Protein 2DNM (pdb70)

Secondary structure (DSSP, 8-state):
------BSB-S---EEEEES--TT--HHHHHHHHTTTS-EEEEE--B-SSS-SB-S-EEEEESSSSHHHHHHHHHSS--BTTB--EEEE-SS--S-----S--

Solvent-accessible surface area: 8105 Å² total; per-residue (Å²): 138,106,102,70,89,98,65,138,64,86,108,45,60,23,37,1,36,2,39,51,28,63,171,207,30,42,74,111,49,2,107,187,51,0,42,166,97,6,164,15,40,80,34,123,29,7,106,73,128,132,64,169,44,46,128,23,41,0,49,0,67,0,106,63,151,169,46,2,126,87,0,57,72,63,19,54,49,37,164,78,102,70,170,119,14,129,0,72,73,23,208,165,68,186,168,84,142,100,51,132,120,110,105

InterPro domains:
  IPR000504 RNA recognition motif domain [PF00076] (17-86)
  IPR000504 RNA recognition motif domain [PS50102] (14-92)
  IPR000504 RNA recognition motif domain [SM00360] (15-88)
  IPR012677 Nucleotide-binding alpha-beta plait domain superfamily [G3DSA:3.30.70.330] (4-99)
  IPR035979 RNA-binding domain superfamily [SSF54928] (6-120)
  IPR050441 RNA-binding motif [PTHR48034] (15-218)

Sequence (103 aa):
GSSGSSGPDVDGMITLKVDNLTYRTSPDSLRRVFEKYGRVGDVYIPREPHTKAPRGFAFVRFHDRRDAQDAEAAMDGAELDGRELRVQVARYGRRDLSGPSSGGSSGSSGPDVDGMITLKVDNLTYRTSPDSLRRVFEKYGRVGDVYIPREPHTKAPRGFAFVRFHDRRDAQDAEAAMDGAELDGRELRVQVARYGRRDLSGPSSGGSSGSSGPDVDGMITLKVDNLTYRTSPDSLRRVFEKYGRVGDVYIPREPHTKAPRGFAFVRFHDRRDAQDAEAAMDGAELDGRELRVQVARYGRRDLSGPSSGGSSGSSGPDVDGMITLKVDNLTYRTSPDSLRRVFEKYGRVGDVYIPREPHTKAPRGFAFVRFHDRRDAQDAEAAMDGAELDGRELRVQVARYGRRDLSGPSSGGSSGSSGPDVDGMITLKVDNLTYRTSPDSLRRVFEKYGRVGDVYIPREPHTKAPRGFAFVRFHDRRDAQDAEAAMDGAELDGRELRVQVARYGRRDLSGPSSGGSSGSSGPDVDGMITLKVDNLTYRTSPDSLRRVFEKYGRVGDVYIPREPHTKAPRGFAFVRFHDRRDAQDAEAAMDGAELDGRELRVQVARYGRRDLSGPSSGGSSGSSGPDVDGMITLKVDNLTYRTSPDSLRRVFEKYGRVGDVYIPREPHTKAPRGFAFVRFHDRRDAQDAEAAMDGAELDGRELRVQVARYGRRDLSGPSSGGSSGSSGPDVDGMITLKVDNLTYRTSPDSLRRVFEKYGRVGDVYIPREPHTKAPRGFAFVRFHDRRDAQDAEAAMDGAELDGRELRVQVARYGRRDLSGPSSGGSSGSSGPDVDGMITLKVDNLTYRTSPDSLRRVFEKYGRVGDVYIPREPHTKAPRGFAFVRFHDRRDAQDAEAAMDGAELDGRELRVQVARYGRRDLSGPSSGGSSGSSGPDVDGMITLKVDNLTYRTSPDSLRRVFEKYGRVGDVYIPREPHTKAPRGFAFVRFHDRRDAQDAEAAMDGAELDGRELRVQVARYGRRDLSGPSSGGSSGSSGPDVDGMITLKVDNLTYRTSPDSLRRVFEKYGRVGDVYIPREPHTKAPRGFAFVRFHDRRDAQDAEAAMDGAELDGRELRVQVARYGRRDLSGPSSGGSSGSSGPDVDGMITLKVDNLTYRTSPDSLRRVFEKYGRVGDVYIPREPHTKAPRGFAFVRFHDRRDAQDAEAAMDGAELDGRELRVQVARYGRRDLSGPSSGGSSGSSGPDVDGMITLKVDNLTYRTSPDSLRRVFEKYGRVGDVYIPREPHTKAPRGFAFVRFHDRRDAQDAEAAMDGAELDGRELRVQVARYGRRDLSGPSSGGSSGSSGPDVDGMITLKVDNLTYRTSPDSLRRVFEKYGRVGDVYIPREPHTKAPRGFAFVRFHDRRDAQDAEAAMDGAELDGRELRVQVARYGRRDLSGPSSGGSSGSSGPDVDGMITLKVDNLTYRTSPDSLRRVFEKYGRVGDVYIPREPHTKAPRGFAFVRFHDRRDAQDAEAAMDGAELDGRELRVQVARYGRRDLSGPSSGGSSGSSGPDVDGMITLKVDNLTYRTSPDSLRRVFEKYGRVGDVYIPREPHTKAPRGFAFVRFHDRRDAQDAEAAMDGAELDGRELRVQVARYGRRDLSGPSSGGSSGSSGPDVDGMITLKVDNLTYRTSPDSLRRVFEKYGRVGDVYIPREPHTKAPRGFAFVRFHDRRDAQDAEAAMDGAELDGRELRVQVARYGRRDLSGPSSGGSSGSSGPDVDGMITLKVDNLTYRTSPDSLRRVFEKYGRVGDVYIPREPHTKAPRGFAFVRFHDRRDAQDAEAAMDGAELDGRELRVQVARYGRRDLSGPSSGGSSGSSGPDVDGMITLKVDNLTYRTSPDSLRRVFEKYGRVGDVYIPREPHTKAPRGFAFVRFHDRRDAQDAEAAMDGAELDGRELRVQVARYGRRDLSGPSSGGSSGSSGPDVDGMITLKVDNLTYRTSPDSLRRVFEKYGRVGDVYIPREPHTKAPRGFAFVRFHDRRDAQDAEAAMDGAELDGRELRVQVARYGRRDLSGPSSG

Foldseek 3Di:
DDDDDDDPDDDLPDKKKKFQAPQVDDQVVVQVQLVVQFHFPDWFFCADDVTRTGDTMTMTGGDDDVSLVVSQVVQQQDQDPNDRINIGGDDDDDDDDDDDDDD

Radius of gyration: 15.35 Å; Cα contacts (8 Å, |Δi|>4): 153; chains: 1; bounding box: 31×47×35 Å

GO terms:
  GO:0005515 protein binding (F, IPI)
  GO:0005654 nucleoplasm (C, TAS)
  GO:0005654 nucleoplasm (C, IDA)
  GO:0003723 RNA binding (F, HDA)

Nearest PDB structures (foldseek):
  2dnm-assembly1_A  TM=8.155E-01  e=1.945E-17  Homo sapiens
  6gc5-assembly5_C  TM=9.285E-01  e=9.478E-07  Homo sapiens
  6gd1-assembly1_A  TM=9.179E-01  e=2.622E-06  Escherichia coli K-12
  6gd1-assembly1_B  TM=9.046E-01  e=1.908E-06  Escherichia coli K-12
  2my2-assembly1_A  TM=7.748E-01  e=6.897E-07  Saccharomyces cerevisiae S288C

Structure (mmCIF, N/CA/C/O backbone):
data_2DNM
#
_entry.id   2DNM
#
loop_
_atom_site.group_PDB
_atom_site.id
_atom_site.type_symbol
_atom_site.label_atom_id
_atom_site.label_alt_id
_atom_site.label_comp_id
_atom_site.label_asym_id
_atom_site.label_entity_id
_atom_site.label_seq_id
_atom_site.pdbx_PDB_ins_code
_atom_site.Cartn_x
_atom_site.Cartn_y
_atom_site.Cartn_z
_atom_site.occupancy
_atom_site.B_iso_or_equiv
_atom_site.auth_seq_id
_atom_site.auth_comp_id
_atom_site.auth_asym_id
_atom_site.auth_atom_id
_atom_site.pdbx_PDB_model_num
ATOM 1 N N . GLY A 1 1 ? 14.976 31.619 -5.157 1.00 0.00 1 GLY A N 1
ATOM 2 C CA . GLY A 1 1 ? 14.976 30.607 -6.198 1.00 0.00 1 GLY A CA 1
ATOM 3 C C . GLY A 1 1 ? 13.581 30.108 -6.520 1.00 0.00 1 GLY A C 1
ATOM 4 O O . GLY A 1 1 ? 12.681 30.179 -5.684 1.00 0.00 1 GLY A O 1
ATOM 8 N N . SER A 1 2 ? 13.402 29.601 -7.736 1.00 0.00 2 SER A N 1
ATOM 9 C CA . SER A 1 2 ? 12.105 29.092 -8.168 1.00 0.00 2 SER A CA 1
ATOM 10 C C . SER A 1 2 ? 12.233 27.673 -8.713 1.00 0.00 2 SER A C 1
ATOM 11 O O . SER A 1 2 ? 12.847 27.450 -9.756 1.00 0.00 2 SER A O 1
ATOM 19 N N . SER A 1 3 ? 11.649 26.717 -7.998 1.00 0.00 3 SER A N 1
ATOM 20 C CA . SER A 1 3 ? 11.699 25.318 -8.407 1.00 0.00 3 SER A CA 1
ATOM 21 C C . SER A 1 3 ? 11.603 25.191 -9.924 1.00 0.00 3 SER A C 1
ATOM 22 O O . SER A 1 3 ? 10.720 25.773 -10.552 1.00 0.00 3 SER A O 1
ATOM 30 N N . GLY A 1 4 ? 12.521 24.425 -10.507 1.00 0.00 4 GLY A N 1
ATOM 31 C CA . GLY A 1 4 ? 12.523 24.235 -11.946 1.00 0.00 4 GLY A CA 1
ATOM 32 C C . GLY A 1 4 ? 13.616 23.290 -12.404 1.00 0.00 4 GLY A C 1
ATOM 33 O O . GLY A 1 4 ? 14.272 23.534 -13.416 1.00 0.00 4 GLY A O 1
ATOM 37 N N . SER A 1 5 ? 13.813 22.209 -11.656 1.00 0.00 5 SER A N 1
ATOM 38 C CA . SER A 1 5 ? 14.838 21.226 -11.989 1.00 0.00 5 SER A CA 1
ATOM 39 C C . SER A 1 5 ? 14.476 19.854 -11.429 1.00 0.00 5 SER A C 1
ATOM 40 O O . SER A 1 5 ? 13.453 19.692 -10.764 1.00 0.00 5 SER A O 1
ATOM 48 N N . SER A 1 6 ? 15.324 18.868 -11.704 1.00 0.00 6 SER A N 1
ATOM 49 C CA . SER A 1 6 ? 15.094 17.507 -11.232 1.00 0.00 6 SER A CA 1
ATOM 50 C C . SER A 1 6 ? 16.399 16.719 -11.187 1.00 0.00 6 SER A C 1
ATOM 51 O O . SER A 1 6 ? 17.367 17.060 -11.866 1.00 0.00 6 SER A O 1
ATOM 59 N N . GLY A 1 7 ? 16.418 15.662 -10.380 1.00 0.00 7 GLY A N 1
ATOM 60 C CA . GLY A 1 7 ? 17.608 14.841 -10.260 1.00 0.00 7 GLY A CA 1
ATOM 61 C C . GLY A 1 7 ? 18.185 14.857 -8.858 1.00 0.00 7 GLY A C 1
ATOM 62 O O . GLY A 1 7 ? 17.757 14.109 -7.979 1.00 0.00 7 GLY A O 1
ATOM 66 N N . PRO A 1 8 ? 19.182 15.726 -8.634 1.00 0.00 8 PRO A N 1
ATOM 67 C CA . PRO A 1 8 ? 19.840 15.857 -7.331 1.00 0.00 8 PRO A CA 1
ATOM 68 C C . PRO A 1 8 ? 19.015 16.676 -6.344 1.00 0.00 8 PRO A C 1
ATOM 69 O O . PRO A 1 8 ? 19.561 17.442 -5.549 1.00 0.00 8 PRO A O 1
ATOM 80 N N . ASP A 1 9 ? 17.698 16.511 -6.400 1.00 0.00 9 ASP A N 1
ATOM 81 C CA . ASP A 1 9 ? 16.798 17.235 -5.510 1.00 0.00 9 ASP A CA 1
ATOM 82 C C . ASP A 1 9 ? 15.396 16.636 -5.551 1.00 0.00 9 ASP A C 1
ATOM 83 O O . ASP A 1 9 ? 14.974 16.084 -6.568 1.00 0.00 9 ASP A O 1
ATOM 92 N N . VAL A 1 10 ? 14.677 16.748 -4.439 1.00 0.00 10 VAL A N 1
ATOM 93 C CA . VAL A 1 10 ? 13.322 16.218 -4.347 1.00 0.00 10 VAL A CA 1
ATOM 94 C C . VAL A 1 10 ? 12.354 17.272 -3.822 1.00 0.00 10 VAL A C 1
ATOM 95 O O . VAL A 1 10 ? 12.276 17.512 -2.617 1.00 0.00 10 VAL A O 1
ATOM 108 N N . ASP A 1 11 ? 11.617 17.897 -4.734 1.00 0.00 11 ASP A N 1
ATOM 109 C CA . ASP A 1 11 ? 10.652 18.926 -4.362 1.00 0.00 11 ASP A CA 1
ATOM 110 C C . ASP A 1 11 ? 9.551 18.344 -3.481 1.00 0.00 11 ASP A C 1
ATOM 111 O O . ASP A 1 11 ? 9.412 18.716 -2.317 1.00 0.00 11 ASP A O 1
ATOM 120 N N . GLY A 1 12 ? 8.769 17.429 -4.046 1.00 0.00 12 GLY A N 1
ATOM 121 C CA . GLY A 1 12 ? 7.689 16.812 -3.299 1.00 0.00 12 GLY A CA 1
ATOM 122 C C . GLY A 1 12 ? 7.062 15.648 -4.040 1.00 0.00 12 GLY A C 1
ATOM 123 O O . GLY A 1 12 ? 5.960 15.766 -4.575 1.00 0.00 12 GLY A O 1
ATOM 127 N N . MET A 1 13 ? 7.765 14.521 -4.072 1.00 0.00 13 MET A N 1
ATOM 128 C CA . MET A 1 13 ? 7.270 13.331 -4.754 1.00 0.00 13 MET A CA 1
ATOM 129 C C . MET A 1 13 ? 5.878 12.957 -4.254 1.00 0.00 13 MET A C 1
ATOM 130 O O . MET A 1 13 ? 5.480 13.342 -3.154 1.00 0.00 13 MET A O 1
ATOM 144 N N . ILE A 1 14 ? 5.144 12.206 -5.067 1.00 0.00 14 ILE A N 1
ATOM 145 C CA . ILE A 1 14 ? 3.798 11.780 -4.705 1.00 0.00 14 ILE A CA 1
ATOM 146 C C . ILE A 1 14 ? 3.833 10.700 -3.630 1.00 0.00 14 ILE A C 1
ATOM 147 O O . ILE A 1 14 ? 4.724 9.849 -3.617 1.00 0.00 14 ILE A O 1
ATOM 163 N N . THR A 1 15 ? 2.857 10.737 -2.728 1.00 0.00 15 THR A N 1
ATOM 164 C CA . THR A 1 15 ? 2.775 9.761 -1.649 1.00 0.00 15 THR A CA 1
ATOM 165 C C . THR A 1 15 ? 1.445 9.017 -1.680 1.00 0.00 15 THR A C 1
ATOM 166 O O . THR A 1 15 ? 0.380 9.631 -1.757 1.00 0.00 15 THR A O 1
ATOM 177 N N . LEU A 1 16 ? 1.512 7.692 -1.618 1.00 0.00 16 LEU A N 1
ATOM 178 C CA . LEU A 1 16 ? 0.312 6.863 -1.638 1.00 0.00 16 LEU A CA 1
ATOM 179 C C . LEU A 1 16 ? 0.176 6.071 -0.342 1.00 0.00 16 LEU A C 1
ATOM 180 O O . LEU A 1 16 ? 1.120 5.416 0.101 1.00 0.00 16 LEU A O 1
ATOM 196 N N . LYS A 1 17 ? -1.006 6.133 0.262 1.00 0.00 17 LYS A N 1
ATOM 197 C CA . LYS A 1 17 ? -1.269 5.419 1.506 1.00 0.00 17 LYS A CA 1
ATOM 198 C C . LYS A 1 17 ? -1.984 4.099 1.235 1.00 0.00 17 LYS A C 1
ATOM 199 O O . LYS A 1 17 ? -2.945 4.048 0.467 1.00 0.00 17 LYS A O 1
ATOM 218 N N . VAL A 1 18 ? -1.510 3.033 1.872 1.00 0.00 18 VAL A N 1
ATOM 219 C CA . VAL A 1 18 ? -2.106 1.713 1.701 1.00 0.00 18 VAL A CA 1
ATOM 220 C C . VAL A 1 18 ? -2.567 1.142 3.037 1.00 0.00 18 VAL A C 1
ATOM 221 O O . VAL A 1 18 ? -1.751 0.773 3.882 1.00 0.00 18 VAL A O 1
ATOM 234 N N . ASP A 1 19 ? -3.881 1.070 3.222 1.00 0.00 19 ASP A N 1
ATOM 235 C CA . ASP A 1 19 ? -4.452 0.542 4.455 1.00 0.00 19 ASP A CA 1
ATOM 236 C C . ASP A 1 19 ? -4.826 -0.929 4.295 1.00 0.00 19 ASP A C 1
ATOM 237 O O . ASP A 1 19 ? -4.603 -1.524 3.242 1.00 0.00 19 ASP A O 1
ATOM 246 N N . ASN A 1 20 ? -5.393 -1.508 5.348 1.00 0.00 20 ASN A N 1
ATOM 247 C CA . ASN A 1 20 ? -5.796 -2.909 5.325 1.00 0.00 20 ASN A CA 1
ATOM 248 C C . ASN A 1 20 ? -4.599 -3.815 5.051 1.00 0.00 20 ASN A C 1
ATOM 249 O O . ASN A 1 20 ? -4.722 -4.838 4.377 1.00 0.00 20 ASN A O 1
ATOM 260 N N . LEU A 1 21 ? -3.442 -3.432 5.579 1.00 0.00 21 LEU A N 1
ATOM 261 C CA . LEU A 1 21 ? -2.222 -4.209 5.392 1.00 0.00 21 LEU A CA 1
ATOM 262 C C . LEU A 1 21 ? -1.929 -5.066 6.620 1.00 0.00 21 LEU A C 1
ATOM 263 O O . LEU A 1 21 ? -1.753 -4.549 7.724 1.00 0.00 21 LEU A O 1
ATOM 279 N N . THR A 1 22 ? -1.875 -6.379 6.420 1.00 0.00 22 THR A N 1
ATOM 280 C CA . THR A 1 22 ? -1.602 -7.308 7.510 1.00 0.00 22 THR A CA 1
ATOM 281 C C . THR A 1 22 ? -0.135 -7.259 7.919 1.00 0.00 22 THR A C 1
ATOM 282 O O . THR A 1 22 ? 0.721 -6.827 7.147 1.00 0.00 22 THR A O 1
ATOM 293 N N . TYR A 1 23 ? 0.150 -7.705 9.137 1.00 0.00 23 TYR A N 1
ATOM 294 C CA . TYR A 1 23 ? 1.515 -7.711 9.650 1.00 0.00 23 TYR A CA 1
ATOM 295 C C . TYR A 1 23 ? 2.461 -8.402 8.672 1.00 0.00 23 TYR A C 1
ATOM 296 O O . TYR A 1 23 ? 3.556 -7.910 8.399 1.00 0.00 23 TYR A O 1
ATOM 314 N N . ARG A 1 24 ? 2.029 -9.545 8.149 1.00 0.00 24 ARG A N 1
ATOM 315 C CA . ARG A 1 24 ? 2.837 -10.305 7.203 1.00 0.00 24 ARG A CA 1
ATOM 316 C C . ARG A 1 24 ? 3.438 -9.387 6.142 1.00 0.00 24 ARG A C 1
ATOM 317 O O . ARG A 1 24 ? 4.482 -9.690 5.563 1.00 0.00 24 ARG A O 1
ATOM 338 N N . THR A 1 25 ? 2.773 -8.264 5.892 1.00 0.00 25 THR A N 1
ATOM 339 C CA . THR A 1 25 ? 3.240 -7.304 4.901 1.00 0.00 25 THR A CA 1
ATOM 340 C C . THR A 1 25 ? 4.609 -6.747 5.277 1.00 0.00 25 THR A C 1
ATOM 341 O O . THR A 1 25 ? 4.910 -6.559 6.455 1.00 0.00 25 THR A O 1
ATOM 352 N N . SER A 1 26 ? 5.434 -6.485 4.268 1.00 0.00 26 SER A N 1
ATOM 353 C CA . SER A 1 26 ? 6.772 -5.952 4.494 1.00 0.00 26 SER A CA 1
ATOM 354 C C . SER A 1 26 ? 7.169 -4.989 3.379 1.00 0.00 26 SER A C 1
ATOM 355 O O . SER A 1 26 ? 6.590 -4.985 2.292 1.00 0.00 26 SER A O 1
ATOM 363 N N . PRO A 1 27 ? 8.180 -4.152 3.653 1.00 0.00 27 PRO A N 1
ATOM 364 C CA . PRO A 1 27 ? 8.678 -3.168 2.687 1.00 0.00 27 PRO A CA 1
ATOM 365 C C . PRO A 1 27 ? 8.861 -3.764 1.295 1.00 0.00 27 PRO A C 1
ATOM 366 O O . PRO A 1 27 ? 8.512 -3.141 0.293 1.00 0.00 27 PRO A O 1
ATOM 377 N N . ASP A 1 28 ? 9.409 -4.973 1.242 1.00 0.00 28 ASP A N 1
ATOM 378 C CA . ASP A 1 28 ? 9.636 -5.653 -0.028 1.00 0.00 28 ASP A CA 1
ATOM 379 C C . ASP A 1 28 ? 8.331 -5.811 -0.801 1.00 0.00 28 ASP A C 1
ATOM 380 O O . ASP A 1 28 ? 8.177 -5.271 -1.896 1.00 0.00 28 ASP A O 1
ATOM 389 N N . SER A 1 29 ? 7.393 -6.556 -0.224 1.00 0.00 29 SER A N 1
ATOM 390 C CA . SER A 1 29 ? 6.103 -6.790 -0.861 1.00 0.00 29 SER A CA 1
ATOM 391 C C . SER A 1 29 ? 5.449 -5.471 -1.264 1.00 0.00 29 SER A C 1
ATOM 392 O O . SER A 1 29 ? 5.161 -5.240 -2.439 1.00 0.00 29 SER A O 1
ATOM 400 N N . LEU A 1 30 ? 5.217 -4.609 -0.280 1.00 0.00 30 LEU A N 1
ATOM 401 C CA . LEU A 1 30 ? 4.597 -3.312 -0.529 1.00 0.00 30 LEU A CA 1
ATOM 402 C C . LEU A 1 30 ? 5.318 -2.571 -1.650 1.00 0.00 30 LEU A C 1
ATOM 403 O O . LEU A 1 30 ? 4.724 -1.744 -2.344 1.00 0.00 30 LEU A O 1
ATOM 419 N N . ARG A 1 31 ? 6.600 -2.873 -1.824 1.00 0.00 31 ARG A N 1
ATOM 420 C CA . ARG A 1 31 ? 7.402 -2.236 -2.862 1.00 0.00 31 ARG A CA 1
ATOM 421 C C . ARG A 1 31 ? 7.163 -2.897 -4.216 1.00 0.00 31 ARG A C 1
ATOM 422 O O . ARG A 1 31 ? 7.318 -2.266 -5.262 1.00 0.00 31 ARG A O 1
ATOM 443 N N . ARG A 1 32 ? 6.784 -4.171 -4.189 1.00 0.00 32 ARG A N 1
ATOM 444 C CA . ARG A 1 32 ? 6.525 -4.917 -5.414 1.00 0.00 32 ARG A CA 1
ATOM 445 C C . ARG A 1 32 ? 5.078 -4.738 -5.864 1.00 0.00 32 ARG A C 1
ATOM 446 O O . ARG A 1 32 ? 4.719 -5.085 -6.990 1.00 0.00 32 ARG A O 1
ATOM 467 N N . VAL A 1 33 ? 4.251 -4.194 -4.977 1.00 0.00 33 VAL A N 1
ATOM 468 C CA . VAL A 1 33 ? 2.843 -3.968 -5.283 1.00 0.00 33 VAL A CA 1
ATOM 469 C C . VAL A 1 33 ? 2.673 -2.821 -6.273 1.00 0.00 33 VAL A C 1
ATOM 470 O O . VAL A 1 33 ? 1.808 -2.864 -7.148 1.00 0.00 33 VAL A O 1
ATOM 483 N N . PHE A 1 34 ? 3.505 -1.794 -6.130 1.00 0.00 34 PHE A N 1
ATOM 484 C CA . PHE A 1 34 ? 3.447 -0.634 -7.011 1.00 0.00 34 PHE A CA 1
ATOM 485 C C . PHE A 1 34 ? 4.525 -0.715 -8.088 1.00 0.00 34 PHE A C 1
ATOM 486 O O . PHE A 1 34 ? 4.300 -0.333 -9.236 1.00 0.00 34 PHE A O 1
ATOM 503 N N . GLU A 1 35 ? 5.697 -1.213 -7.707 1.00 0.00 35 GLU A N 1
ATOM 504 C CA . GLU A 1 35 ? 6.811 -1.343 -8.639 1.00 0.00 35 GLU A CA 1
ATOM 505 C C . GLU A 1 35 ? 6.340 -1.916 -9.973 1.00 0.00 35 GLU A C 1
ATOM 506 O O . GLU A 1 35 ? 6.970 -1.705 -11.010 1.00 0.00 35 GLU A O 1
ATOM 518 N N . LYS A 1 36 ? 5.229 -2.643 -9.939 1.00 0.00 36 LYS A N 1
ATOM 519 C CA . LYS A 1 36 ? 4.671 -3.247 -11.143 1.00 0.00 36 LYS A CA 1
ATOM 520 C C . LYS A 1 36 ? 4.384 -2.186 -12.201 1.00 0.00 36 LYS A C 1
ATOM 521 O O . LYS A 1 36 ? 4.639 -2.394 -13.387 1.00 0.00 36 LYS A O 1
ATOM 540 N N . TYR A 1 37 ? 3.853 -1.050 -11.763 1.00 0.00 37 TYR A N 1
ATOM 541 C CA . TYR A 1 37 ? 3.531 0.043 -12.673 1.00 0.00 37 TYR A CA 1
ATOM 542 C C . TYR A 1 37 ? 4.603 1.127 -12.624 1.00 0.00 37 TYR A C 1
ATOM 543 O O . TYR A 1 37 ? 5.162 1.510 -13.651 1.00 0.00 37 TYR A O 1
ATOM 561 N N . GLY A 1 38 ? 4.885 1.618 -11.421 1.00 0.00 38 GLY A N 1
ATOM 562 C CA . GLY A 1 38 ? 5.890 2.652 -11.259 1.00 0.00 38 GLY A CA 1
ATOM 563 C C . GLY A 1 38 ? 6.782 2.411 -10.058 1.00 0.00 38 GLY A C 1
ATOM 564 O O . GLY A 1 38 ? 6.297 2.239 -8.939 1.00 0.00 38 GLY A O 1
ATOM 568 N N . ARG A 1 39 ? 8.091 2.396 -10.288 1.00 0.00 39 ARG A N 1
ATOM 569 C CA . ARG A 1 39 ? 9.054 2.170 -9.217 1.00 0.00 39 ARG A CA 1
ATOM 570 C C . ARG A 1 39 ? 8.678 2.969 -7.972 1.00 0.00 39 ARG A C 1
ATOM 571 O O . ARG A 1 39 ? 7.934 3.947 -8.050 1.00 0.00 39 ARG A O 1
ATOM 592 N N . VAL A 1 40 ? 9.198 2.545 -6.824 1.00 0.00 40 VAL A N 1
ATOM 593 C CA . VAL A 1 40 ? 8.919 3.221 -5.563 1.00 0.00 40 VAL A CA 1
ATOM 594 C C . VAL A 1 40 ? 10.162 3.923 -5.028 1.00 0.00 40 VAL A C 1
ATOM 595 O O . VAL A 1 40 ? 11.179 3.286 -4.757 1.00 0.00 40 VAL A O 1
ATOM 608 N N . GLY A 1 41 ? 10.073 5.241 -4.878 1.00 0.00 41 GLY A N 1
ATOM 609 C CA . GLY A 1 41 ? 11.197 6.008 -4.375 1.00 0.00 41 GLY A CA 1
ATOM 610 C C . GLY A 1 41 ? 11.592 5.605 -2.969 1.00 0.00 41 GLY A C 1
ATOM 611 O O . GLY A 1 41 ? 12.776 5.450 -2.669 1.00 0.00 41 GLY A O 1
ATOM 615 N N . ASP A 1 42 ? 10.599 5.435 -2.103 1.00 0.00 42 ASP A N 1
ATOM 616 C CA . ASP A 1 42 ? 10.848 5.048 -0.719 1.00 0.00 42 ASP A CA 1
ATOM 617 C C . ASP A 1 42 ? 9.653 4.298 -0.141 1.00 0.00 42 ASP A C 1
ATOM 618 O O . ASP A 1 42 ? 8.524 4.456 -0.605 1.00 0.00 42 ASP A O 1
ATOM 627 N N . VAL A 1 43 ? 9.909 3.479 0.874 1.00 0.00 43 VAL A N 1
ATOM 628 C CA . VAL A 1 43 ? 8.855 2.703 1.516 1.00 0.00 43 VAL A CA 1
ATOM 629 C C . VAL A 1 43 ? 8.914 2.844 3.033 1.00 0.00 43 VAL A C 1
ATOM 630 O O . VAL A 1 43 ? 9.944 2.574 3.652 1.00 0.00 43 VAL A O 1
ATOM 643 N N . TYR A 1 44 ? 7.804 3.269 3.626 1.00 0.00 44 TYR A N 1
ATOM 644 C CA . TYR A 1 44 ? 7.730 3.448 5.071 1.00 0.00 44 TYR A CA 1
ATOM 645 C C . TYR A 1 44 ? 6.429 2.876 5.625 1.00 0.00 44 TYR A C 1
ATOM 646 O O . TYR A 1 44 ? 5.378 2.968 4.991 1.00 0.00 44 TYR A O 1
ATOM 664 N N . ILE A 1 45 ? 6.509 2.285 6.813 1.00 0.00 45 ILE A N 1
ATOM 665 C CA . ILE A 1 45 ? 5.338 1.699 7.454 1.00 0.00 45 ILE A CA 1
ATOM 666 C C . ILE A 1 45 ? 5.237 2.131 8.913 1.00 0.00 45 ILE A C 1
ATOM 667 O O . ILE A 1 45 ? 5.815 1.516 9.810 1.00 0.00 45 ILE A O 1
ATOM 683 N N . PRO A 1 46 ? 4.483 3.212 9.160 1.00 0.00 46 PRO A N 1
ATOM 684 C CA . PRO A 1 46 ? 4.286 3.749 10.509 1.00 0.00 46 PRO A CA 1
ATOM 685 C C . PRO A 1 46 ? 3.917 2.665 11.516 1.00 0.00 46 PRO A C 1
ATOM 686 O O . PRO A 1 46 ? 3.366 1.626 11.150 1.00 0.00 46 PRO A O 1
ATOM 697 N N . ARG A 1 47 ? 4.224 2.913 12.785 1.00 0.00 47 ARG A N 1
ATOM 698 C CA . ARG A 1 47 ? 3.925 1.958 13.845 1.00 0.00 47 ARG A CA 1
ATOM 699 C C . ARG A 1 47 ? 3.170 2.631 14.987 1.00 0.00 47 ARG A C 1
ATOM 700 O O . ARG A 1 47 ? 2.931 3.837 14.959 1.00 0.00 47 ARG A O 1
ATOM 721 N N . GLU A 1 48 ? 2.798 1.841 15.990 1.00 0.00 48 GLU A N 1
ATOM 722 C CA . GLU A 1 48 ? 2.070 2.362 17.141 1.00 0.00 48 GLU A CA 1
ATOM 723 C C . GLU A 1 48 ? 2.974 3.233 18.009 1.00 0.00 48 GLU A C 1
ATOM 724 O O . GLU A 1 48 ? 4.164 2.964 18.175 1.00 0.00 48 GLU A O 1
ATOM 736 N N . PRO A 1 49 ? 2.397 4.304 18.575 1.00 0.00 49 PRO A N 1
ATOM 737 C CA . PRO A 1 49 ? 3.131 5.237 19.434 1.00 0.00 49 PRO A CA 1
ATOM 738 C C . PRO A 1 49 ? 3.974 4.519 20.483 1.00 0.00 49 PRO A C 1
ATOM 739 O O . PRO A 1 49 ? 5.024 5.012 20.894 1.00 0.00 49 PRO A O 1
ATOM 750 N N . HIS A 1 50 ? 3.507 3.351 20.912 1.00 0.00 50 HIS A N 1
ATOM 751 C CA . HIS A 1 50 ? 4.218 2.564 21.913 1.00 0.00 50 HIS A CA 1
ATOM 752 C C . HIS A 1 50 ? 4.759 1.273 21.305 1.00 0.00 50 HIS A C 1
ATOM 753 O O . HIS A 1 50 ? 5.966 1.029 21.309 1.00 0.00 50 HIS A O 1
ATOM 767 N N . THR A 1 51 ? 3.857 0.447 20.783 1.00 0.00 51 THR A N 1
ATOM 768 C CA . THR A 1 51 ? 4.243 -0.819 20.173 1.00 0.00 51 THR A CA 1
ATOM 769 C C . THR A 1 51 ? 4.794 -0.608 18.768 1.00 0.00 51 THR A C 1
ATOM 770 O O . THR A 1 51 ? 4.196 0.098 17.955 1.00 0.00 51 THR A O 1
ATOM 781 N N . LYS A 1 52 ? 5.936 -1.225 18.486 1.00 0.00 52 LYS A N 1
ATOM 782 C CA . LYS A 1 52 ? 6.568 -1.106 17.178 1.00 0.00 52 LYS A CA 1
ATOM 783 C C . LYS A 1 52 ? 5.927 -2.061 16.176 1.00 0.00 52 LYS A C 1
ATOM 784 O O . LYS A 1 52 ? 6.535 -3.053 15.774 1.00 0.00 52 LYS A O 1
ATOM 803 N N . ALA A 1 53 ? 4.698 -1.754 15.776 1.00 0.00 53 ALA A N 1
ATOM 804 C CA . ALA A 1 53 ? 3.977 -2.583 14.818 1.00 0.00 53 ALA A CA 1
ATOM 805 C C . ALA A 1 53 ? 3.153 -1.727 13.861 1.00 0.00 53 ALA A C 1
ATOM 806 O O . ALA A 1 53 ? 2.561 -0.719 14.246 1.00 0.00 53 ALA A O 1
ATOM 813 N N . PRO A 1 54 ? 3.114 -2.136 12.585 1.00 0.00 54 PRO A N 1
ATOM 814 C CA . PRO A 1 54 ? 2.366 -1.420 11.547 1.00 0.00 54 PRO A CA 1
ATOM 815 C C . PRO A 1 54 ? 0.952 -1.065 11.992 1.00 0.00 54 PRO A C 1
ATOM 816 O O . PRO A 1 54 ? 0.042 -1.892 11.920 1.00 0.00 54 PRO A O 1
ATOM 827 N N . ARG A 1 55 ? 0.774 0.169 12.452 1.00 0.00 55 ARG A N 1
ATOM 828 C CA . ARG A 1 55 ? -0.531 0.633 12.910 1.00 0.00 55 ARG A CA 1
ATOM 829 C C . ARG A 1 55 ? -1.648 0.046 12.052 1.00 0.00 55 ARG A C 1
ATOM 830 O O . ARG A 1 55 ? -2.521 -0.663 12.551 1.00 0.00 55 ARG A O 1
ATOM 851 N N . GLY A 1 56 ? -1.614 0.349 10.758 1.00 0.00 56 GLY A N 1
ATOM 852 C CA . GLY A 1 56 ? -2.630 -0.155 9.852 1.00 0.00 56 GLY A CA 1
ATOM 853 C C . GLY A 1 56 ? -2.421 0.317 8.427 1.00 0.00 56 GLY A C 1
ATOM 854 O O . GLY A 1 56 ? -2.730 -0.400 7.475 1.00 0.00 56 GLY A O 1
ATOM 858 N N . PHE A 1 57 ? -1.897 1.530 8.278 1.00 0.00 57 PHE A N 1
ATOM 859 C CA . PHE A 1 57 ? -1.651 2.099 6.958 1.00 0.00 57 PHE A CA 1
ATOM 860 C C . PHE A 1 57 ? -0.154 2.260 6.706 1.00 0.00 57 PHE A C 1
ATOM 861 O O . PHE A 1 57 ? 0.638 2.345 7.644 1.00 0.00 57 PHE A O 1
ATOM 878 N N . ALA A 1 58 ? 0.224 2.301 5.433 1.00 0.00 58 ALA A N 1
ATOM 879 C CA . ALA A 1 58 ? 1.624 2.453 5.057 1.00 0.00 58 ALA A CA 1
ATOM 880 C C . ALA A 1 58 ? 1.809 3.615 4.087 1.00 0.00 58 ALA A C 1
ATOM 881 O O . ALA A 1 58 ? 0.843 4.115 3.511 1.00 0.00 58 ALA A O 1
ATOM 888 N N . PHE A 1 59 ? 3.056 4.041 3.912 1.00 0.00 59 PHE A N 1
ATOM 889 C CA . PHE A 1 59 ? 3.367 5.146 3.013 1.00 0.00 59 PHE A CA 1
ATOM 890 C C . PHE A 1 59 ? 4.281 4.685 1.881 1.00 0.00 59 PHE A C 1
ATOM 891 O O . PHE A 1 59 ? 5.299 4.035 2.116 1.00 0.00 59 PHE A O 1
ATOM 908 N N . VAL A 1 60 ? 3.908 5.027 0.651 1.00 0.00 60 VAL A N 1
ATOM 909 C CA . VAL A 1 60 ? 4.694 4.650 -0.518 1.00 0.00 60 VAL A CA 1
ATOM 910 C C . VAL A 1 60 ? 4.949 5.853 -1.419 1.00 0.00 60 VAL A C 1
ATOM 911 O O . VAL A 1 60 ? 4.013 6.510 -1.875 1.00 0.00 60 VAL A O 1
ATOM 924 N N . ARG A 1 61 ? 6.223 6.135 -1.673 1.00 0.00 61 ARG A N 1
ATOM 925 C CA . ARG A 1 61 ? 6.602 7.260 -2.520 1.00 0.00 61 ARG A CA 1
ATOM 926 C C . ARG A 1 61 ? 6.780 6.814 -3.968 1.00 0.00 61 ARG A C 1
ATOM 927 O O . ARG A 1 61 ? 7.166 5.676 -4.236 1.00 0.00 61 ARG A O 1
ATOM 948 N N . PHE A 1 62 ? 6.494 7.718 -4.900 1.00 0.00 62 PHE A N 1
ATOM 949 C CA . PHE A 1 62 ? 6.621 7.418 -6.321 1.00 0.00 62 PHE A CA 1
ATOM 950 C C . PHE A 1 62 ? 7.560 8.407 -7.005 1.00 0.00 62 PHE A C 1
ATOM 951 O O . PHE A 1 62 ? 8.024 9.367 -6.388 1.00 0.00 62 PHE A O 1
ATOM 968 N N . HIS A 1 63 ? 7.835 8.167 -8.282 1.00 0.00 63 HIS A N 1
ATOM 969 C CA . HIS A 1 63 ? 8.719 9.036 -9.051 1.00 0.00 63 HIS A CA 1
ATOM 970 C C . HIS A 1 63 ? 7.914 10.033 -9.880 1.00 0.00 63 HIS A C 1
ATOM 971 O O . HIS A 1 63 ? 8.136 11.241 -9.803 1.00 0.00 63 HIS A O 1
ATOM 985 N N . ASP A 1 64 ? 6.980 9.517 -10.672 1.00 0.00 64 ASP A N 1
ATOM 986 C CA . ASP A 1 64 ? 6.142 10.362 -11.515 1.00 0.00 64 ASP A CA 1
ATOM 987 C C . ASP A 1 64 ? 4.770 10.570 -10.882 1.00 0.00 64 ASP A C 1
ATOM 988 O O . ASP A 1 64 ? 4.453 9.974 -9.853 1.00 0.00 64 ASP A O 1
ATOM 997 N N . ARG A 1 65 ? 3.960 11.421 -11.504 1.00 0.00 65 ARG A N 1
ATOM 998 C CA . ARG A 1 65 ? 2.623 11.710 -11.000 1.00 0.00 65 ARG A CA 1
ATOM 999 C C . ARG A 1 65 ? 1.566 10.945 -11.792 1.00 0.00 65 ARG A C 1
ATOM 1000 O O . ARG A 1 65 ? 0.367 11.127 -11.583 1.00 0.00 65 ARG A O 1
ATOM 1021 N N . ARG A 1 66 ? 2.020 10.090 -12.703 1.00 0.00 66 ARG A N 1
ATOM 1022 C CA . ARG A 1 66 ? 1.115 9.299 -13.527 1.00 0.00 66 ARG A CA 1
ATOM 1023 C C . ARG A 1 66 ? 0.960 7.888 -12.966 1.00 0.00 66 ARG A C 1
ATOM 1024 O O . ARG A 1 66 ? -0.138 7.474 -12.594 1.00 0.00 66 ARG A O 1
ATOM 1045 N N . ASP A 1 67 ? 2.067 7.156 -12.909 1.00 0.00 67 ASP A N 1
ATOM 1046 C CA . ASP A 1 67 ? 2.056 5.792 -12.393 1.00 0.00 67 ASP A CA 1
ATOM 1047 C C . ASP A 1 67 ? 1.212 5.698 -11.125 1.00 0.00 67 ASP A C 1
ATOM 1048 O O . ASP A 1 67 ? 0.326 4.851 -11.020 1.00 0.00 67 ASP A O 1
ATOM 1057 N N . ALA A 1 68 ? 1.496 6.572 -10.166 1.00 0.00 68 ALA A N 1
ATOM 1058 C CA . ALA A 1 68 ? 0.763 6.588 -8.906 1.00 0.00 68 ALA A CA 1
ATOM 1059 C C . ALA A 1 68 ? -0.740 6.668 -9.146 1.00 0.00 68 ALA A C 1
ATOM 1060 O O . ALA A 1 68 ? -1.512 5.908 -8.562 1.00 0.00 68 ALA A O 1
ATOM 1067 N N . GLN A 1 69 ? -1.149 7.593 -10.008 1.00 0.00 69 GLN A N 1
ATOM 1068 C CA . GLN A 1 69 ? -2.561 7.773 -10.324 1.00 0.00 69 GLN A CA 1
ATOM 1069 C C . GLN A 1 69 ? -3.171 6.476 -10.846 1.00 0.00 69 GLN A C 1
ATOM 1070 O O . GLN A 1 69 ? -4.329 6.166 -10.564 1.00 0.00 69 GLN A O 1
ATOM 1084 N N . ASP A 1 70 ? -2.385 5.723 -11.607 1.00 0.00 70 ASP A N 1
ATOM 1085 C CA . ASP A 1 70 ? -2.848 4.459 -12.168 1.00 0.00 70 ASP A CA 1
ATOM 1086 C C . ASP A 1 70 ? -3.017 3.409 -11.075 1.00 0.00 70 ASP A C 1
ATOM 1087 O O . ASP A 1 70 ? -4.114 2.892 -10.861 1.00 0.00 70 ASP A O 1
ATOM 1096 N N . ALA A 1 71 ? -1.924 3.097 -10.387 1.00 0.00 71 ALA A N 1
ATOM 1097 C CA . ALA A 1 71 ? -1.952 2.109 -9.315 1.00 0.00 71 ALA A CA 1
ATOM 1098 C C . ALA A 1 71 ? -3.038 2.436 -8.295 1.00 0.00 71 ALA A C 1
ATOM 1099 O O . ALA A 1 71 ? -3.641 1.538 -7.709 1.00 0.00 71 ALA A O 1
ATOM 1106 N N . GLU A 1 72 ? -3.281 3.727 -8.089 1.00 0.00 72 GLU A N 1
ATOM 1107 C CA . GLU A 1 72 ? -4.294 4.170 -7.139 1.00 0.00 72 GLU A CA 1
ATOM 1108 C C . GLU A 1 72 ? -5.667 3.616 -7.508 1.00 0.00 72 GLU A C 1
ATOM 1109 O O . GLU A 1 72 ? -6.313 2.944 -6.705 1.00 0.00 72 GLU A O 1
ATOM 1121 N N . ALA A 1 73 ? -6.105 3.904 -8.729 1.00 0.00 73 ALA A N 1
ATOM 1122 C CA . ALA A 1 73 ? -7.400 3.434 -9.206 1.00 0.00 73 ALA A CA 1
ATOM 1123 C C . ALA A 1 73 ? -7.386 1.927 -9.438 1.00 0.00 73 ALA A C 1
ATOM 1124 O O . ALA A 1 73 ? -8.246 1.204 -8.937 1.00 0.00 73 ALA A O 1
ATOM 1131 N N . ALA A 1 74 ? -6.403 1.460 -10.202 1.00 0.00 74 ALA A N 1
ATOM 1132 C CA . ALA A 1 74 ? -6.276 0.039 -10.499 1.00 0.00 74 ALA A CA 1
ATOM 1133 C C . ALA A 1 74 ? -6.388 -0.799 -9.230 1.00 0.00 74 ALA A C 1
ATOM 1134 O O . ALA A 1 74 ? -7.305 -1.608 -9.087 1.00 0.00 74 ALA A O 1
ATOM 1141 N N . MET A 1 75 ? -5.448 -0.602 -8.311 1.00 0.00 75 MET A N 1
ATOM 1142 C CA . MET A 1 75 ? -5.442 -1.340 -7.053 1.00 0.00 75 MET A CA 1
ATOM 1143 C C . MET A 1 75 ? -6.729 -1.094 -6.273 1.00 0.00 75 MET A C 1
ATOM 1144 O O . MET A 1 75 ? -7.603 -1.960 -6.210 1.00 0.00 75 MET A O 1
ATOM 1158 N N . ASP A 1 76 ? -6.839 0.089 -5.679 1.00 0.00 76 ASP A N 1
ATOM 1159 C CA . ASP A 1 76 ? -8.021 0.448 -4.903 1.00 0.00 76 ASP A CA 1
ATOM 1160 C C . ASP A 1 76 ? -9.277 -0.169 -5.509 1.00 0.00 76 ASP A C 1
ATOM 1161 O O . ASP A 1 76 ? -9.710 0.217 -6.594 1.00 0.00 76 ASP A O 1
ATOM 1170 N N . GLY A 1 77 ? -9.858 -1.133 -4.800 1.00 0.00 77 GLY A N 1
AT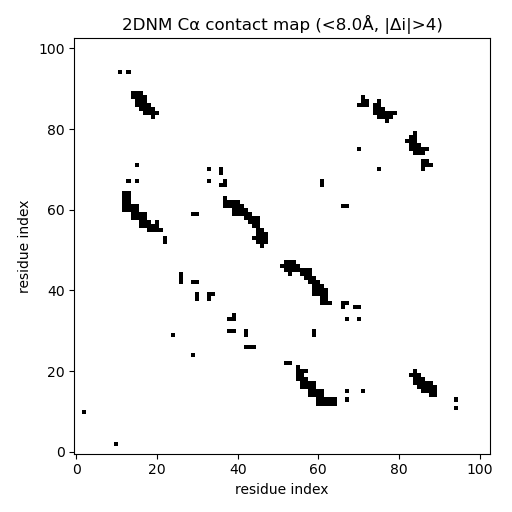OM 1171 C CA . GLY A 1 77 ? -11.058 -1.789 -5.284 1.00 0.00 77 GLY A CA 1
ATOM 1172 C C . GLY A 1 77 ? -10.772 -3.151 -5.884 1.00 0.00 77 GLY A C 1
ATOM 1173 O O . GLY A 1 77 ? -11.365 -3.529 -6.894 1.00 0.00 77 GLY A O 1
ATOM 1177 N N . ALA A 1 78 ? -9.860 -3.891 -5.261 1.00 0.00 78 ALA A N 1
ATOM 1178 C CA . ALA A 1 78 ? -9.497 -5.219 -5.740 1.00 0.00 78 ALA A CA 1
ATOM 1179 C C . ALA A 1 78 ? -9.691 -6.267 -4.650 1.00 0.00 78 ALA A C 1
ATOM 1180 O O . ALA A 1 78 ? -9.897 -5.932 -3.484 1.00 0.00 78 ALA A O 1
ATOM 1187 N N . GLU A 1 79 ? -9.625 -7.537 -5.038 1.00 0.00 79 GLU A N 1
ATOM 1188 C CA . GLU A 1 79 ? -9.796 -8.634 -4.092 1.00 0.00 79 GLU A CA 1
ATOM 1189 C C . GLU A 1 79 ? -8.444 -9.199 -3.665 1.00 0.00 79 GLU A C 1
ATOM 1190 O O . GLU A 1 79 ? -7.870 -10.048 -4.348 1.00 0.00 79 GLU A O 1
ATOM 1202 N N . LEU A 1 80 ? -7.942 -8.723 -2.532 1.00 0.00 80 LEU A N 1
ATOM 1203 C CA . LEU A 1 80 ? -6.657 -9.179 -2.012 1.00 0.00 80 LEU A CA 1
ATOM 1204 C C . LEU A 1 80 ? -6.750 -9.484 -0.521 1.00 0.00 80 LEU A C 1
ATOM 1205 O O . LEU A 1 80 ? -7.412 -8.766 0.229 1.00 0.00 80 LEU A O 1
ATOM 1221 N N . ASP A 1 81 ? -6.080 -10.550 -0.097 1.00 0.00 81 ASP A N 1
ATOM 1222 C CA . ASP A 1 81 ? -6.084 -10.947 1.306 1.00 0.00 81 ASP A CA 1
ATOM 1223 C C . ASP A 1 81 ? -7.509 -11.156 1.808 1.00 0.00 81 ASP A C 1
ATOM 1224 O O . ASP A 1 81 ? -7.791 -10.991 2.994 1.00 0.00 81 ASP A O 1
ATOM 1233 N N . GLY A 1 82 ? -8.405 -11.519 0.895 1.00 0.00 82 GLY A N 1
ATOM 1234 C CA . GLY A 1 82 ? -9.791 -11.743 1.264 1.00 0.00 82 GLY A CA 1
ATOM 1235 C C . GLY A 1 82 ? -10.473 -10.480 1.749 1.00 0.00 82 GLY A C 1
ATOM 1236 O O . GLY A 1 82 ? -11.309 -10.525 2.652 1.00 0.00 82 GLY A O 1
ATOM 1240 N N . ARG A 1 83 ? -10.116 -9.349 1.150 1.00 0.00 83 ARG A N 1
ATOM 1241 C CA . ARG A 1 83 ? -10.698 -8.067 1.528 1.00 0.00 83 ARG A CA 1
ATOM 1242 C C . ARG A 1 83 ? -10.445 -7.015 0.452 1.00 0.00 83 ARG A C 1
ATOM 1243 O O . ARG A 1 83 ? -9.806 -7.294 -0.562 1.00 0.00 83 ARG A O 1
ATOM 1264 N N . GLU A 1 84 ? -10.951 -5.808 0.680 1.00 0.00 84 GLU A N 1
ATOM 1265 C CA . GLU A 1 84 ? -10.780 -4.716 -0.271 1.00 0.00 84 GLU A CA 1
ATOM 1266 C C . GLU A 1 84 ? -9.697 -3.749 0.198 1.00 0.00 84 GLU A C 1
ATOM 1267 O O . GLU A 1 84 ? -9.974 -2.792 0.921 1.00 0.00 84 GLU A O 1
ATOM 1279 N N . LEU A 1 85 ? -8.462 -4.007 -0.218 1.00 0.00 85 LEU A N 1
ATOM 1280 C CA . LEU A 1 85 ? -7.335 -3.161 0.160 1.00 0.00 85 LEU A CA 1
ATOM 1281 C C . LEU A 1 85 ? -7.586 -1.710 -0.240 1.00 0.00 85 LEU A C 1
ATOM 1282 O O . LEU A 1 85 ? -8.097 -1.435 -1.325 1.00 0.00 85 LEU A O 1
ATOM 1298 N N . ARG A 1 86 ? -7.220 -0.787 0.643 1.00 0.00 86 ARG A N 1
ATOM 1299 C CA . ARG A 1 86 ? -7.404 0.636 0.382 1.00 0.00 86 ARG A CA 1
ATOM 1300 C C . ARG A 1 86 ? -6.107 1.270 -0.111 1.00 0.00 86 ARG A C 1
ATOM 1301 O O . ARG A 1 86 ? -5.339 1.828 0.672 1.00 0.00 86 ARG A O 1
ATOM 1322 N N . VAL A 1 87 ? -5.869 1.180 -1.416 1.00 0.00 87 VAL A N 1
ATOM 1323 C CA . VAL A 1 87 ? -4.666 1.745 -2.015 1.00 0.00 87 VAL A CA 1
ATOM 1324 C C . VAL A 1 87 ? -4.954 3.097 -2.657 1.00 0.00 87 VAL A C 1
ATOM 1325 O O . VAL A 1 87 ? -5.252 3.178 -3.848 1.00 0.00 87 VAL A O 1
ATOM 1338 N N . GLN A 1 88 ? -4.863 4.156 -1.859 1.00 0.00 88 GLN A N 1
ATOM 1339 C CA . GLN A 1 88 ? -5.115 5.506 -2.351 1.00 0.00 88 GLN A CA 1
ATOM 1340 C C . GLN A 1 88 ? -4.173 6.509 -1.694 1.00 0.00 88 GLN A C 1
ATOM 1341 O O . GLN A 1 88 ? -3.371 6.151 -0.831 1.00 0.00 88 GLN A O 1
ATOM 1355 N N . VAL A 1 89 ? -4.274 7.768 -2.110 1.00 0.00 89 VAL A N 1
ATOM 1356 C CA . VAL A 1 89 ? -3.431 8.824 -1.561 1.00 0.00 89 VAL A CA 1
ATOM 1357 C C . VAL A 1 89 ? -3.784 9.109 -0.106 1.00 0.00 89 VAL A C 1
ATOM 1358 O O . VAL A 1 89 ? -4.901 8.842 0.336 1.00 0.00 89 VAL A O 1
ATOM 1371 N N . ALA A 1 90 ? -2.824 9.654 0.634 1.00 0.00 90 ALA A N 1
ATOM 1372 C CA . ALA A 1 90 ? -3.034 9.978 2.040 1.00 0.00 90 ALA A CA 1
ATOM 1373 C C . ALA A 1 90 ? -4.260 10.868 2.221 1.00 0.00 90 ALA A C 1
ATOM 1374 O O . ALA A 1 90 ? -4.778 11.430 1.256 1.00 0.00 90 ALA A O 1
ATOM 1381 N N . ARG A 1 91 ? -4.718 10.991 3.462 1.00 0.00 91 ARG A N 1
ATOM 1382 C CA . ARG A 1 91 ? -5.884 11.811 3.768 1.00 0.00 91 ARG A CA 1
ATOM 1383 C C . ARG A 1 91 ? -5.516 13.291 3.793 1.00 0.00 91 ARG A C 1
ATOM 1384 O O . ARG A 1 91 ? -6.157 14.112 3.137 1.00 0.00 91 ARG A O 1
ATOM 1405 N N . TYR A 1 92 ? -4.480 13.625 4.555 1.00 0.00 92 TYR A N 1
ATOM 1406 C CA . TYR A 1 92 ? -4.028 15.007 4.668 1.00 0.00 92 TYR A CA 1
ATOM 1407 C C . TYR A 1 92 ? -2.663 15.189 4.011 1.00 0.00 92 TYR A C 1
ATOM 1408 O O . TYR A 1 92 ? -2.049 14.227 3.551 1.00 0.00 92 TYR A O 1
ATOM 1426 N N . GLY A 1 93 ? -2.194 16.433 3.971 1.00 0.00 93 GLY A N 1
ATOM 1427 C CA . GLY A 1 93 ? -0.905 16.720 3.369 1.00 0.00 93 GLY A CA 1
ATOM 1428 C C . GLY A 1 93 ? -0.993 16.895 1.866 1.00 0.00 93 GLY A C 1
ATOM 1429 O O . GLY A 1 93 ? -0.597 16.010 1.108 1.00 0.00 93 GLY A O 1
ATOM 1433 N N . ARG A 1 94 ? -1.516 18.037 1.434 1.00 0.00 94 ARG A N 1
ATOM 1434 C CA . ARG A 1 94 ? -1.658 18.323 0.011 1.00 0.00 94 ARG A CA 1
ATOM 1435 C C . ARG A 1 94 ? -0.308 18.249 -0.695 1.00 0.00 94 ARG A C 1
ATOM 1436 O O . ARG A 1 94 ? 0.731 18.544 -0.103 1.00 0.00 94 ARG A O 1
ATOM 1457 N N . ARG A 1 95 ? -0.330 17.853 -1.964 1.00 0.00 95 ARG A N 1
ATOM 1458 C CA . ARG A 1 95 ? 0.892 17.739 -2.750 1.00 0.00 95 ARG A CA 1
ATOM 1459 C C . ARG A 1 95 ? 1.248 19.073 -3.399 1.00 0.00 95 ARG A C 1
ATOM 1460 O O . ARG A 1 95 ? 2.240 19.179 -4.121 1.00 0.00 95 ARG A O 1
ATOM 1481 N N . ASP A 1 96 ? 0.433 20.089 -3.137 1.00 0.00 96 ASP A N 1
ATOM 1482 C CA . ASP A 1 96 ? 0.661 21.416 -3.695 1.00 0.00 96 ASP A CA 1
ATOM 1483 C C . ASP A 1 96 ? 0.983 22.421 -2.592 1.00 0.00 96 ASP A C 1
ATOM 1484 O O . ASP A 1 96 ? 0.849 22.120 -1.405 1.00 0.00 96 ASP A O 1
ATOM 1493 N N . LEU A 1 97 ? 1.410 23.614 -2.992 1.00 0.00 97 LEU A N 1
ATOM 1494 C CA . LEU A 1 97 ? 1.752 24.663 -2.038 1.00 0.00 97 LEU A CA 1
ATOM 1495 C C . LEU A 1 97 ? 1.402 26.039 -2.594 1.00 0.00 97 LEU A C 1
ATOM 1496 O O . LEU A 1 97 ? 1.492 26.275 -3.798 1.00 0.00 97 LEU A O 1
ATOM 1512 N N . SER A 1 98 ? 1.003 26.946 -1.707 1.00 0.00 98 SER A N 1
ATOM 1513 C CA . SER A 1 98 ? 0.637 28.299 -2.109 1.00 0.00 98 SER A CA 1
ATOM 1514 C C . SER A 1 98 ? 1.880 29.131 -2.411 1.00 0.00 98 SER A C 1
ATOM 1515 O O . SER A 1 98 ? 2.917 28.974 -1.767 1.00 0.00 98 SER A O 1
ATOM 1523 N N . GLY A 1 99 ? 1.767 30.017 -3.396 1.00 0.00 99 GLY A N 1
ATOM 1524 C CA . GLY A 1 99 ? 2.888 30.860 -3.767 1.00 0.00 99 GLY A CA 1
ATOM 1525 C C . GLY A 1 99 ? 2.653 31.596 -5.072 1.00 0.00 99 GLY A C 1
ATOM 1526 O O . GLY A 1 99 ? 1.519 31.907 -5.438 1.00 0.00 99 GLY A O 1
ATOM 1530 N N . PRO A 1 100 ? 3.743 31.886 -5.797 1.00 0.00 100 PRO A N 1
ATOM 1531 C CA . PRO A 1 100 ? 3.676 32.593 -7.079 1.00 0.00 100 PRO A CA 1
ATOM 1532 C C . PRO A 1 100 ? 2.581 32.045 -7.987 1.00 0.00 100 PRO A C 1
ATOM 1533 O O . PRO A 1 100 ? 2.751 31.004 -8.621 1.00 0.00 100 PRO A O 1
ATOM 1544 N N . SER A 1 101 ? 1.458 32.753 -8.046 1.00 0.00 101 SER A N 1
ATOM 1545 C CA . SER A 1 101 ? 0.334 32.335 -8.875 1.00 0.00 101 SER A CA 1
ATOM 1546 C C . SER A 1 101 ? 0.628 32.577 -10.352 1.00 0.00 101 SER A C 1
ATOM 1547 O O . SER A 1 101 ? 0.515 31.670 -11.176 1.00 0.00 101 SER A O 1
ATOM 1555 N N . SER A 1 102 ? 1.006 33.809 -10.679 1.00 0.00 102 SER A N 1
ATOM 1556 C CA . SER A 1 102 ? 1.313 34.174 -12.057 1.00 0.00 102 SER A CA 1
ATOM 1557 C C . SER A 1 102 ? 2.815 34.371 -12.245 1.00 0.00 102 SER A C 1
ATOM 1558 O O . SER A 1 102 ? 3.398 33.892 -13.217 1.00 0.00 102 SER A O 1
ATOM 1566 N N . GLY A 1 103 ? 3.434 35.080 -11.307 1.00 0.00 103 GLY A N 1
ATOM 1567 C CA . GLY A 1 103 ? 4.862 35.329 -11.386 1.00 0.00 103 GLY A CA 1
ATOM 1568 C C . GLY A 1 103 ? 5.203 36.442 -12.357 1.00 0.00 103 GLY A C 1
ATOM 1569 O O . GLY A 1 103 ? 4.319 37.001 -13.006 1.00 0.00 103 GLY A O 1
ATOM 1573 N N . GLY A 1 1 ? 10.988 29.628 -14.486 1.00 0.00 1 GLY A N 2
ATOM 1574 C CA . GLY A 1 1 ? 9.642 29.155 -14.219 1.00 0.00 1 GLY A CA 2
ATOM 1575 C C . GLY A 1 1 ? 9.623 27.743 -13.668 1.00 0.00 1 GLY A C 2
ATOM 1576 O O . GLY A 1 1 ? 10.469 26.920 -14.021 1.00 0.00 1 GLY A O 2
ATOM 1580 N N . SER A 1 2 ? 8.658 27.461 -12.799 1.00 0.00 2 SER A N 2
ATOM 1581 C CA . SER A 1 2 ? 8.535 26.140 -12.194 1.00 0.00 2 SER A CA 2
ATOM 1582 C C . SER A 1 2 ? 8.152 25.097 -13.239 1.00 0.00 2 SER A C 2
ATOM 1583 O O . SER A 1 2 ? 8.856 24.106 -13.431 1.00 0.00 2 SER A O 2
ATOM 1591 N N . SER A 1 3 ? 7.029 25.329 -13.913 1.00 0.00 3 SER A N 2
ATOM 1592 C CA . SER A 1 3 ? 6.548 24.408 -14.936 1.00 0.00 3 SER A CA 2
ATOM 1593 C C . SER A 1 3 ? 6.281 23.028 -14.343 1.00 0.00 3 SER A C 2
ATOM 1594 O O . SER A 1 3 ? 6.619 22.007 -14.941 1.00 0.00 3 SER A O 2
ATOM 1602 N N . GLY A 1 4 ? 5.671 23.006 -13.162 1.00 0.00 4 GLY A N 2
ATOM 1603 C CA . GLY A 1 4 ? 5.368 21.747 -12.507 1.00 0.00 4 GLY A CA 2
ATOM 1604 C C . GLY A 1 4 ? 6.611 20.931 -12.216 1.00 0.00 4 GLY A C 2
ATOM 1605 O O . GLY A 1 4 ? 6.898 19.956 -12.910 1.00 0.00 4 GLY A O 2
ATOM 1609 N N . SER A 1 5 ? 7.353 21.331 -11.188 1.00 0.00 5 SER A N 2
ATOM 1610 C CA . SER A 1 5 ? 8.576 20.633 -10.810 1.00 0.00 5 SER A CA 2
ATOM 1611 C C . SER A 1 5 ? 8.613 20.375 -9.307 1.00 0.00 5 SER A C 2
ATOM 1612 O O . SER A 1 5 ? 8.126 21.182 -8.516 1.00 0.00 5 SER A O 2
ATOM 1620 N N . SER A 1 6 ? 9.194 19.244 -8.921 1.00 0.00 6 SER A N 2
ATOM 1621 C CA . SER A 1 6 ? 9.292 18.877 -7.513 1.00 0.00 6 SER A CA 2
ATOM 1622 C C . SER A 1 6 ? 10.078 19.924 -6.732 1.00 0.00 6 SER A C 2
ATOM 1623 O O . SER A 1 6 ? 9.664 20.352 -5.655 1.00 0.00 6 SER A O 2
ATOM 1631 N N . GLY A 1 7 ? 11.217 20.334 -7.283 1.00 0.00 7 GLY A N 2
ATOM 1632 C CA . GLY A 1 7 ? 12.045 21.328 -6.625 1.00 0.00 7 GLY A CA 2
ATOM 1633 C C . GLY A 1 7 ? 13.489 20.886 -6.495 1.00 0.00 7 GLY A C 2
ATOM 1634 O O . GLY A 1 7 ? 13.832 19.731 -6.748 1.00 0.00 7 GLY A O 2
ATOM 1638 N N . PRO A 1 8 ? 14.363 21.820 -6.092 1.00 0.00 8 PRO A N 2
ATOM 1639 C CA . PRO A 1 8 ? 15.793 21.544 -5.921 1.00 0.00 8 PRO A CA 2
ATOM 1640 C C . PRO A 1 8 ? 16.046 20.241 -5.172 1.00 0.00 8 PRO A C 2
ATOM 1641 O O . PRO A 1 8 ? 16.989 19.511 -5.478 1.00 0.00 8 PRO A O 2
ATOM 1652 N N . ASP A 1 9 ? 15.199 19.954 -4.190 1.00 0.00 9 ASP A N 2
ATOM 1653 C CA . ASP A 1 9 ? 15.331 18.737 -3.398 1.00 0.00 9 ASP A CA 2
ATOM 1654 C C . ASP A 1 9 ? 13.976 18.060 -3.212 1.00 0.00 9 ASP A C 2
ATOM 1655 O O . ASP A 1 9 ? 12.998 18.701 -2.828 1.00 0.00 9 ASP A O 2
ATOM 1664 N N . VAL A 1 10 ? 13.926 16.761 -3.490 1.00 0.00 10 VAL A N 2
ATOM 1665 C CA . VAL A 1 10 ? 12.692 15.997 -3.354 1.00 0.00 10 VAL A CA 2
ATOM 1666 C C . VAL A 1 10 ? 11.870 16.488 -2.167 1.00 0.00 10 VAL A C 2
ATOM 1667 O O . VAL A 1 10 ? 12.096 16.076 -1.029 1.00 0.00 10 VAL A O 2
ATOM 1680 N N . ASP A 1 11 ? 10.915 17.369 -2.441 1.00 0.00 11 ASP A N 2
ATOM 1681 C CA . ASP A 1 11 ? 10.056 17.916 -1.397 1.00 0.00 11 ASP A CA 2
ATOM 1682 C C . ASP A 1 11 ? 8.622 17.420 -1.557 1.00 0.00 11 ASP A C 2
ATOM 1683 O O . ASP A 1 11 ? 7.767 18.125 -2.091 1.00 0.00 11 ASP A O 2
ATOM 1692 N N . GLY A 1 12 ? 8.368 16.201 -1.092 1.00 0.00 12 GLY A N 2
ATOM 1693 C CA . GLY A 1 12 ? 7.037 15.631 -1.194 1.00 0.00 12 GLY A CA 2
ATOM 1694 C C . GLY A 1 12 ? 6.436 15.806 -2.574 1.00 0.00 12 GLY A C 2
ATOM 1695 O O . GLY A 1 12 ? 5.746 16.791 -2.838 1.00 0.00 12 GLY A O 2
ATOM 1699 N N . MET A 1 13 ? 6.698 14.849 -3.458 1.00 0.00 13 MET A N 2
ATOM 1700 C CA . MET A 1 13 ? 6.178 14.903 -4.819 1.00 0.00 13 MET A CA 2
ATOM 1701 C C . MET A 1 13 ? 4.926 14.041 -4.957 1.00 0.00 13 MET A C 2
ATOM 1702 O O . MET A 1 13 ? 3.899 14.499 -5.457 1.00 0.00 13 MET A O 2
ATOM 1716 N N . ILE A 1 14 ? 5.021 12.793 -4.512 1.00 0.00 14 ILE A N 2
ATOM 1717 C CA . ILE A 1 14 ? 3.896 11.869 -4.585 1.00 0.00 14 ILE A CA 2
ATOM 1718 C C . ILE A 1 14 ? 3.928 10.871 -3.433 1.00 0.00 14 ILE A C 2
ATOM 1719 O O . ILE A 1 14 ? 4.978 10.317 -3.104 1.00 0.00 14 ILE A O 2
ATOM 1735 N N . THR A 1 15 ? 2.769 10.644 -2.822 1.00 0.00 15 THR A N 2
ATOM 1736 C CA . THR A 1 15 ? 2.663 9.712 -1.706 1.00 0.00 15 THR A CA 2
ATOM 1737 C C . THR A 1 15 ? 1.367 8.913 -1.778 1.00 0.00 15 THR A C 2
ATOM 1738 O O . THR A 1 15 ? 0.294 9.471 -2.014 1.00 0.00 15 THR A O 2
ATOM 1749 N N . LEU A 1 16 ? 1.471 7.605 -1.571 1.00 0.00 16 LEU A N 2
ATOM 1750 C CA . LEU A 1 16 ? 0.305 6.729 -1.611 1.00 0.00 16 LEU A CA 2
ATOM 1751 C C . LEU A 1 16 ? 0.008 6.154 -0.230 1.00 0.00 16 LEU A C 2
ATOM 1752 O O . LEU A 1 16 ? 0.867 5.529 0.392 1.00 0.00 16 LEU A O 2
ATOM 1768 N N . LYS A 1 17 ? -1.215 6.367 0.243 1.00 0.00 17 LYS A N 2
ATOM 1769 C CA . LYS A 1 17 ? -1.628 5.868 1.549 1.00 0.00 17 LYS A CA 2
ATOM 1770 C C . LYS A 1 17 ? -2.289 4.499 1.424 1.00 0.00 17 LYS A C 2
ATOM 1771 O O . LYS A 1 17 ? -3.296 4.346 0.733 1.00 0.00 17 LYS A O 2
ATOM 1790 N N . VAL A 1 18 ? -1.716 3.506 2.098 1.00 0.00 18 VAL A N 2
ATOM 1791 C CA . VAL A 1 18 ? -2.251 2.151 2.064 1.00 0.00 18 VAL A CA 2
ATOM 1792 C C . VAL A 1 18 ? -2.754 1.724 3.438 1.00 0.00 18 VAL A C 2
ATOM 1793 O O . VAL A 1 18 ? -2.123 2.005 4.457 1.00 0.00 18 VAL A O 2
ATOM 1806 N N . ASP A 1 19 ? -3.895 1.043 3.459 1.00 0.00 19 ASP A N 2
ATOM 1807 C CA . ASP A 1 19 ? -4.483 0.575 4.708 1.00 0.00 19 ASP A CA 2
ATOM 1808 C C . ASP A 1 19 ? -4.746 -0.927 4.657 1.00 0.00 19 ASP A C 2
ATOM 1809 O O . ASP A 1 19 ? -4.407 -1.593 3.679 1.00 0.00 19 ASP A O 2
ATOM 1818 N N . ASN A 1 20 ? -5.351 -1.454 5.716 1.00 0.00 20 ASN A N 2
ATOM 1819 C CA . ASN A 1 20 ? -5.658 -2.877 5.792 1.00 0.00 20 ASN A CA 2
ATOM 1820 C C . ASN A 1 20 ? -4.473 -3.715 5.321 1.00 0.00 20 ASN A C 2
ATOM 1821 O O . ASN A 1 20 ? -4.617 -4.591 4.467 1.00 0.00 20 ASN A O 2
ATOM 1832 N N . LEU A 1 21 ? -3.301 -3.441 5.884 1.00 0.00 21 LEU A N 2
ATOM 1833 C CA . LEU A 1 21 ? -2.090 -4.170 5.523 1.00 0.00 21 LEU A CA 2
ATOM 1834 C C . LEU A 1 21 ? -1.731 -5.194 6.595 1.00 0.00 21 LEU A C 2
ATOM 1835 O O . LEU A 1 21 ? -1.215 -4.844 7.657 1.00 0.00 21 LEU A O 2
ATOM 1851 N N . THR A 1 22 ? -2.005 -6.463 6.308 1.00 0.00 22 THR A N 2
ATOM 1852 C CA . THR A 1 22 ? -1.711 -7.539 7.246 1.00 0.00 22 THR A CA 2
ATOM 1853 C C . THR A 1 22 ? -0.257 -7.489 7.702 1.00 0.00 22 THR A C 2
ATOM 1854 O O . THR A 1 22 ? 0.621 -7.046 6.961 1.00 0.00 22 THR A O 2
ATOM 1865 N N . TYR A 1 23 ? -0.010 -7.946 8.924 1.00 0.00 23 TYR A N 2
ATOM 1866 C CA . TYR A 1 23 ? 1.339 -7.951 9.480 1.00 0.00 23 TYR A CA 2
ATOM 1867 C C . TYR A 1 23 ? 2.307 -8.678 8.552 1.00 0.00 23 TYR A C 2
ATOM 1868 O O . TYR A 1 23 ? 3.496 -8.363 8.507 1.00 0.00 23 TYR A O 2
ATOM 1886 N N . ARG A 1 24 ? 1.789 -9.653 7.813 1.00 0.00 24 ARG A N 2
ATOM 1887 C CA . ARG A 1 24 ? 2.606 -10.427 6.886 1.00 0.00 24 ARG A CA 2
ATOM 1888 C C . ARG A 1 24 ? 3.215 -9.526 5.816 1.00 0.00 24 ARG A C 2
ATOM 1889 O O . ARG A 1 24 ? 4.248 -9.850 5.229 1.00 0.00 24 ARG A O 2
ATOM 1910 N N . THR A 1 25 ? 2.569 -8.391 5.566 1.00 0.00 25 THR A N 2
ATOM 1911 C CA . THR A 1 25 ? 3.045 -7.444 4.567 1.00 0.00 25 THR A CA 2
ATOM 1912 C C . THR A 1 25 ? 4.437 -6.930 4.915 1.00 0.00 25 THR A C 2
ATOM 1913 O O . THR A 1 25 ? 4.769 -6.754 6.087 1.00 0.00 25 THR A O 2
ATOM 1924 N N . SER A 1 26 ? 5.248 -6.690 3.890 1.00 0.00 26 SER A N 2
ATOM 1925 C CA . SER A 1 26 ? 6.607 -6.199 4.089 1.00 0.00 26 SER A CA 2
ATOM 1926 C C . SER A 1 26 ? 6.977 -5.176 3.018 1.00 0.00 26 SER A C 2
ATOM 1927 O O . SER A 1 26 ? 6.392 -5.134 1.936 1.00 0.00 26 SER A O 2
ATOM 1935 N N . PRO A 1 27 ? 7.972 -4.332 3.327 1.00 0.00 27 PRO A N 2
ATOM 1936 C CA . PRO A 1 27 ? 8.444 -3.294 2.406 1.00 0.00 27 PRO A CA 2
ATOM 1937 C C . PRO A 1 27 ? 8.642 -3.823 0.990 1.00 0.00 27 PRO A C 2
ATOM 1938 O O . PRO A 1 27 ? 8.210 -3.201 0.019 1.00 0.00 27 PRO A O 2
ATOM 1949 N N . ASP A 1 28 ? 9.297 -4.973 0.879 1.00 0.00 28 ASP A N 2
ATOM 1950 C CA . ASP A 1 28 ? 9.552 -5.586 -0.420 1.00 0.00 28 ASP A CA 2
ATOM 1951 C C . ASP A 1 28 ? 8.247 -5.822 -1.174 1.00 0.00 28 ASP A C 2
ATOM 1952 O O . ASP A 1 28 ? 8.051 -5.303 -2.273 1.00 0.00 28 ASP A O 2
ATOM 1961 N N . SER A 1 29 ? 7.358 -6.609 -0.577 1.00 0.00 29 SER A N 2
ATOM 1962 C CA . SER A 1 29 ? 6.073 -6.918 -1.195 1.00 0.00 29 SER A CA 2
ATOM 1963 C C . SER A 1 29 ? 5.297 -5.641 -1.502 1.00 0.00 29 SER A C 2
ATOM 1964 O O . SER A 1 29 ? 4.905 -5.399 -2.644 1.00 0.00 29 SER A O 2
ATOM 1972 N N . LEU A 1 30 ? 5.080 -4.827 -0.475 1.00 0.00 30 LEU A N 2
ATOM 1973 C CA . LEU A 1 30 ? 4.351 -3.573 -0.634 1.00 0.00 30 LEU A CA 2
ATOM 1974 C C . LEU A 1 30 ? 4.909 -2.762 -1.799 1.00 0.00 30 LEU A C 2
ATOM 1975 O O . LEU A 1 30 ? 4.168 -2.074 -2.500 1.00 0.00 30 LEU A O 2
ATOM 1991 N N . ARG A 1 31 ? 6.220 -2.850 -2.000 1.00 0.00 31 ARG A N 2
ATOM 1992 C CA . ARG A 1 31 ? 6.877 -2.125 -3.081 1.00 0.00 31 ARG A CA 2
ATOM 1993 C C . ARG A 1 31 ? 6.511 -2.722 -4.437 1.00 0.00 31 ARG A C 2
ATOM 1994 O O . ARG A 1 31 ? 6.069 -2.011 -5.339 1.00 0.00 31 ARG A O 2
ATOM 2015 N N . ARG A 1 32 ? 6.700 -4.030 -4.572 1.00 0.00 32 ARG A N 2
ATOM 2016 C CA . ARG A 1 32 ? 6.392 -4.722 -5.818 1.00 0.00 32 ARG A CA 2
ATOM 2017 C C . ARG A 1 32 ? 4.969 -4.413 -6.273 1.00 0.00 32 ARG A C 2
ATOM 2018 O O . ARG A 1 32 ? 4.673 -4.419 -7.469 1.00 0.00 32 ARG A O 2
ATOM 2039 N N . VAL A 1 33 ? 4.090 -4.143 -5.313 1.00 0.00 33 VAL A N 2
ATOM 2040 C CA . VAL A 1 33 ? 2.699 -3.831 -5.615 1.00 0.00 33 VAL A CA 2
ATOM 2041 C C . VAL A 1 33 ? 2.598 -2.731 -6.666 1.00 0.00 33 VAL A C 2
ATOM 2042 O O . VAL A 1 33 ? 1.874 -2.866 -7.653 1.00 0.00 33 VAL A O 2
ATOM 2055 N N . PHE A 1 34 ? 3.329 -1.644 -6.449 1.00 0.00 34 PHE A N 2
ATOM 2056 C CA . PHE A 1 34 ? 3.322 -0.519 -7.378 1.00 0.00 34 PHE A CA 2
ATOM 2057 C C . PHE A 1 34 ? 4.539 -0.566 -8.297 1.00 0.00 34 PHE A C 2
ATOM 2058 O O . PHE A 1 34 ? 4.553 0.059 -9.357 1.00 0.00 34 PHE A O 2
ATOM 2075 N N . GLU A 1 35 ? 5.559 -1.311 -7.882 1.00 0.00 35 GLU A N 2
ATOM 2076 C CA . GLU A 1 35 ? 6.781 -1.438 -8.667 1.00 0.00 35 GLU A CA 2
ATOM 2077 C C . GLU A 1 35 ? 6.479 -1.986 -10.059 1.00 0.00 35 GLU A C 2
ATOM 2078 O O . GLU A 1 35 ? 7.092 -1.580 -11.046 1.00 0.00 35 GLU A O 2
ATOM 2090 N N . LYS A 1 36 ? 5.529 -2.913 -10.130 1.00 0.00 36 LYS A N 2
ATOM 2091 C CA . LYS A 1 36 ? 5.143 -3.518 -11.399 1.00 0.00 36 LYS A CA 2
ATOM 2092 C C . LYS A 1 36 ? 4.711 -2.452 -12.401 1.00 0.00 36 LYS A C 2
ATOM 2093 O O . LYS A 1 36 ? 4.630 -2.712 -13.602 1.00 0.00 36 LYS A O 2
ATOM 2112 N N . TYR A 1 37 ? 4.436 -1.253 -11.900 1.00 0.00 37 TYR A N 2
ATOM 2113 C CA . TYR A 1 37 ? 4.011 -0.148 -12.752 1.00 0.00 37 TYR A CA 2
ATOM 2114 C C . TYR A 1 37 ? 5.131 0.875 -12.915 1.00 0.00 37 TYR A C 2
ATOM 2115 O O . TYR A 1 37 ? 5.641 1.084 -14.015 1.00 0.00 37 TYR A O 2
ATOM 2133 N N . GLY A 1 38 ? 5.509 1.511 -11.810 1.00 0.00 38 GLY A N 2
ATOM 2134 C CA . GLY A 1 38 ? 6.566 2.505 -11.851 1.00 0.00 38 GLY A CA 2
ATOM 2135 C C . GLY A 1 38 ? 7.603 2.293 -10.766 1.00 0.00 38 GLY A C 2
ATOM 2136 O O . GLY A 1 38 ? 7.801 1.172 -10.298 1.00 0.00 38 GLY A O 2
ATOM 2140 N N . ARG A 1 39 ? 8.267 3.372 -10.365 1.00 0.00 39 ARG A N 2
ATOM 2141 C CA . ARG A 1 39 ? 9.291 3.299 -9.331 1.00 0.00 39 ARG A CA 2
ATOM 2142 C C . ARG A 1 39 ? 8.726 3.713 -7.976 1.00 0.00 39 ARG A C 2
ATOM 2143 O O . ARG A 1 39 ? 7.932 4.650 -7.882 1.00 0.00 39 ARG A O 2
ATOM 2164 N N . VAL A 1 40 ? 9.140 3.009 -6.927 1.00 0.00 40 VAL A N 2
ATOM 2165 C CA . VAL A 1 40 ? 8.676 3.304 -5.577 1.00 0.00 40 VAL A CA 2
ATOM 2166 C C . VAL A 1 40 ? 9.739 4.053 -4.781 1.00 0.00 40 VAL A C 2
ATOM 2167 O O . VAL A 1 40 ? 10.617 3.444 -4.172 1.00 0.00 40 VAL A O 2
ATOM 2180 N N . GLY A 1 41 ? 9.653 5.380 -4.791 1.00 0.00 41 GLY A N 2
ATOM 2181 C CA . GLY A 1 41 ? 10.614 6.191 -4.067 1.00 0.00 41 GLY A CA 2
ATOM 2182 C C . GLY A 1 41 ? 11.041 5.554 -2.759 1.00 0.00 41 GLY A C 2
ATOM 2183 O O . GLY A 1 41 ? 12.131 4.990 -2.663 1.00 0.00 41 GLY A O 2
ATOM 2187 N N . ASP A 1 42 ? 10.183 5.646 -1.750 1.00 0.00 42 ASP A N 2
ATOM 2188 C CA . ASP A 1 42 ? 10.477 5.074 -0.441 1.00 0.00 42 ASP A CA 2
ATOM 2189 C C . ASP A 1 42 ? 9.274 4.309 0.101 1.00 0.00 42 ASP A C 2
ATOM 2190 O O . ASP A 1 42 ? 8.131 4.592 -0.259 1.00 0.00 42 ASP A O 2
ATOM 2199 N N . VAL A 1 43 ? 9.539 3.338 0.969 1.00 0.00 43 VAL A N 2
ATOM 2200 C CA . VAL A 1 43 ? 8.478 2.532 1.561 1.00 0.00 43 VAL A CA 2
ATOM 2201 C C . VAL A 1 43 ? 8.602 2.490 3.080 1.00 0.00 43 VAL A C 2
ATOM 2202 O O . VAL A 1 43 ? 9.486 1.826 3.623 1.00 0.00 43 VAL A O 2
ATOM 2215 N N . TYR A 1 44 ? 7.712 3.203 3.760 1.00 0.00 44 TYR A N 2
ATOM 2216 C CA . TYR A 1 44 ? 7.722 3.250 5.218 1.00 0.00 44 TYR A CA 2
ATOM 2217 C C . TYR A 1 44 ? 6.448 2.638 5.792 1.00 0.00 44 TYR A C 2
ATOM 2218 O O . TYR A 1 44 ? 5.372 2.752 5.204 1.00 0.00 44 TYR A O 2
ATOM 2236 N N . ILE A 1 45 ? 6.578 1.989 6.944 1.00 0.00 45 ILE A N 2
ATOM 2237 C CA . ILE A 1 45 ? 5.437 1.361 7.599 1.00 0.00 45 ILE A CA 2
ATOM 2238 C C . ILE A 1 45 ? 5.375 1.739 9.075 1.00 0.00 45 ILE A C 2
ATOM 2239 O O . ILE A 1 45 ? 5.870 1.024 9.946 1.00 0.00 45 ILE A O 2
ATOM 2255 N N . PRO A 1 46 ? 4.749 2.889 9.366 1.00 0.00 46 PRO A N 2
ATOM 2256 C CA . PRO A 1 46 ? 4.604 3.387 10.737 1.00 0.00 46 PRO A CA 2
ATOM 2257 C C . PRO A 1 46 ? 4.119 2.307 11.697 1.00 0.00 46 PRO A C 2
ATOM 2258 O O . PRO A 1 46 ? 3.472 1.343 11.287 1.00 0.00 46 PRO A O 2
ATOM 2269 N N . ARG A 1 47 ? 4.435 2.475 12.977 1.00 0.00 47 ARG A N 2
ATOM 2270 C CA . ARG A 1 47 ? 4.031 1.514 13.996 1.00 0.00 47 ARG A CA 2
ATOM 2271 C C . ARG A 1 47 ? 3.089 2.158 15.009 1.00 0.00 47 ARG A C 2
ATOM 2272 O O . ARG A 1 47 ? 3.106 3.374 15.200 1.00 0.00 47 ARG A O 2
ATOM 2293 N N . GLU A 1 48 ? 2.269 1.334 15.655 1.00 0.00 48 GLU A N 2
ATOM 2294 C CA . GLU A 1 48 ? 1.320 1.825 16.647 1.00 0.00 48 GLU A CA 2
ATOM 2295 C C . GLU A 1 48 ? 2.041 2.284 17.910 1.00 0.00 48 GLU A C 2
ATOM 2296 O O . GLU A 1 48 ? 3.027 1.687 18.344 1.00 0.00 48 GLU A O 2
ATOM 2308 N N . PRO A 1 49 ? 1.539 3.370 18.517 1.00 0.00 49 PRO A N 2
ATOM 2309 C CA . PRO A 1 49 ? 2.120 3.933 19.739 1.00 0.00 49 PRO A CA 2
ATOM 2310 C C . PRO A 1 49 ? 1.736 3.139 20.983 1.00 0.00 49 PRO A C 2
ATOM 2311 O O . PRO A 1 49 ? 2.525 3.014 21.920 1.00 0.00 49 PRO A O 2
ATOM 2322 N N . HIS A 1 50 ? 0.520 2.603 20.985 1.00 0.00 50 HIS A N 2
ATOM 2323 C CA . HIS A 1 50 ? 0.032 1.819 22.114 1.00 0.00 50 HIS A CA 2
ATOM 2324 C C . HIS A 1 50 ? 0.692 0.444 22.147 1.00 0.00 50 HIS A C 2
ATOM 2325 O O . HIS A 1 50 ? 1.045 -0.063 23.212 1.00 0.00 50 HIS A O 2
ATOM 2339 N N . THR A 1 51 ? 0.857 -0.157 20.972 1.00 0.00 51 THR A N 2
ATOM 2340 C CA . THR A 1 51 ? 1.472 -1.473 20.866 1.00 0.00 51 THR A CA 2
ATOM 2341 C C . THR A 1 51 ? 2.610 -1.468 19.851 1.00 0.00 51 THR A C 2
ATOM 2342 O O . THR A 1 51 ? 2.678 -0.598 18.984 1.00 0.00 51 THR A O 2
ATOM 2353 N N . LYS A 1 52 ? 3.502 -2.447 19.964 1.00 0.00 52 LYS A N 2
ATOM 2354 C CA . LYS A 1 52 ? 4.637 -2.557 19.056 1.00 0.00 52 LYS A CA 2
ATOM 2355 C C . LYS A 1 52 ? 4.225 -3.232 17.751 1.00 0.00 52 LYS A C 2
ATOM 2356 O O . LYS A 1 52 ? 5.072 -3.687 16.983 1.00 0.00 52 LYS A O 2
ATOM 2375 N N . ALA A 1 53 ? 2.920 -3.291 17.507 1.00 0.00 53 ALA A N 2
ATOM 2376 C CA . ALA A 1 53 ? 2.397 -3.907 16.294 1.00 0.00 53 ALA A CA 2
ATOM 2377 C C . ALA A 1 53 ? 2.030 -2.851 15.256 1.00 0.00 53 ALA A C 2
ATOM 2378 O O . ALA A 1 53 ? 1.523 -1.777 15.581 1.00 0.00 53 ALA A O 2
ATOM 2385 N N . PRO A 1 54 ? 2.292 -3.161 13.978 1.00 0.00 54 PRO A N 2
ATOM 2386 C CA . PRO A 1 54 ? 1.997 -2.251 12.867 1.00 0.00 54 PRO A CA 2
ATOM 2387 C C . PRO A 1 54 ? 0.592 -1.665 12.954 1.00 0.00 54 PRO A C 2
ATOM 2388 O O . PRO A 1 54 ? -0.399 -2.382 12.815 1.00 0.00 54 PRO A O 2
ATOM 2399 N N . ARG A 1 55 ? 0.514 -0.359 13.186 1.00 0.00 55 ARG A N 2
ATOM 2400 C CA . ARG A 1 55 ? -0.771 0.322 13.293 1.00 0.00 55 ARG A CA 2
ATOM 2401 C C . ARG A 1 55 ? -1.782 -0.269 12.315 1.00 0.00 55 ARG A C 2
ATOM 2402 O O . ARG A 1 55 ? -2.901 -0.613 12.695 1.00 0.00 55 ARG A O 2
ATOM 2423 N N . GLY A 1 56 ? -1.381 -0.382 11.052 1.00 0.00 56 GLY A N 2
ATOM 2424 C CA . GLY A 1 56 ? -2.264 -0.930 10.040 1.00 0.00 56 GLY A CA 2
ATOM 2425 C C . GLY A 1 56 ? -2.289 -0.092 8.777 1.00 0.00 56 GLY A C 2
ATOM 2426 O O . GLY A 1 56 ? -3.282 -0.082 8.049 1.00 0.00 56 GLY A O 2
ATOM 2430 N N . PHE A 1 57 ? -1.194 0.615 8.516 1.00 0.00 57 PHE A N 2
ATOM 2431 C CA . PHE A 1 57 ? -1.095 1.463 7.334 1.00 0.00 57 PHE A CA 2
ATOM 2432 C C . PHE A 1 57 ? 0.364 1.695 6.951 1.00 0.00 57 PHE A C 2
ATOM 2433 O O . PHE A 1 57 ? 1.269 1.483 7.757 1.00 0.00 57 PHE A O 2
ATOM 2450 N N . ALA A 1 58 ? 0.583 2.131 5.715 1.00 0.00 58 ALA A N 2
ATOM 2451 C CA . ALA A 1 58 ? 1.930 2.393 5.225 1.00 0.00 58 ALA A CA 2
ATOM 2452 C C . ALA A 1 58 ? 1.930 3.513 4.190 1.00 0.00 58 ALA A C 2
ATOM 2453 O O . ALA A 1 58 ? 0.891 3.841 3.616 1.00 0.00 58 ALA A O 2
ATOM 2460 N N . PHE A 1 59 ? 3.100 4.098 3.957 1.00 0.00 59 PHE A N 2
ATOM 2461 C CA . PHE A 1 59 ? 3.234 5.183 2.992 1.00 0.00 59 PHE A CA 2
ATOM 2462 C C . PHE A 1 59 ? 4.210 4.805 1.881 1.00 0.00 59 PHE A C 2
ATOM 2463 O O . PHE A 1 59 ? 5.320 4.344 2.145 1.00 0.00 59 PHE A O 2
ATOM 2480 N N . VAL A 1 60 ? 3.786 5.003 0.637 1.00 0.00 60 VAL A N 2
ATOM 2481 C CA . VAL A 1 60 ? 4.621 4.684 -0.515 1.00 0.00 60 VAL A CA 2
ATOM 2482 C C . VAL A 1 60 ? 4.762 5.887 -1.441 1.00 0.00 60 VAL A C 2
ATOM 2483 O O . VAL A 1 60 ? 3.811 6.278 -2.117 1.00 0.00 60 VAL A O 2
ATOM 2496 N N . ARG A 1 61 ? 5.956 6.470 -1.467 1.00 0.00 61 ARG A N 2
ATOM 2497 C CA . ARG A 1 61 ? 6.223 7.630 -2.309 1.00 0.00 61 ARG A CA 2
ATOM 2498 C C . ARG A 1 61 ? 6.454 7.208 -3.757 1.00 0.00 61 ARG A C 2
ATOM 2499 O O . ARG A 1 61 ? 6.626 6.024 -4.050 1.00 0.00 61 ARG A O 2
ATOM 2520 N N . PHE A 1 62 ? 6.457 8.184 -4.659 1.00 0.00 62 PHE A N 2
ATOM 2521 C CA . PHE A 1 62 ? 6.667 7.914 -6.077 1.00 0.00 62 PHE A CA 2
ATOM 2522 C C . PHE A 1 62 ? 7.455 9.042 -6.735 1.00 0.00 62 PHE A C 2
ATOM 2523 O O . PHE A 1 62 ? 7.764 10.051 -6.100 1.00 0.00 62 PHE A O 2
ATOM 2540 N N . HIS A 1 63 ? 7.780 8.863 -8.011 1.00 0.00 63 HIS A N 2
ATOM 2541 C CA . HIS A 1 63 ? 8.533 9.865 -8.757 1.00 0.00 63 HIS A CA 2
ATOM 2542 C C . HIS A 1 63 ? 7.653 10.536 -9.807 1.00 0.00 63 HIS A C 2
ATOM 2543 O O . HIS A 1 63 ? 7.733 11.747 -10.016 1.00 0.00 63 HIS A O 2
ATOM 2557 N N . ASP A 1 64 ? 6.816 9.742 -10.465 1.00 0.00 64 ASP A N 2
ATOM 2558 C CA . ASP A 1 64 ? 5.921 10.259 -11.494 1.00 0.00 64 ASP A CA 2
ATOM 2559 C C . ASP A 1 64 ? 4.477 10.270 -11.002 1.00 0.00 64 ASP A C 2
ATOM 2560 O O . ASP A 1 64 ? 4.062 9.394 -10.243 1.00 0.00 64 ASP A O 2
ATOM 2569 N N . ARG A 1 65 ? 3.716 11.269 -11.438 1.00 0.00 65 ARG A N 2
ATOM 2570 C CA . ARG A 1 65 ? 2.319 11.396 -11.040 1.00 0.00 65 ARG A CA 2
ATOM 2571 C C . ARG A 1 65 ? 1.466 10.318 -11.703 1.00 0.00 65 ARG A C 2
ATOM 2572 O O . ARG A 1 65 ? 0.822 9.518 -11.024 1.00 0.00 65 ARG A O 2
ATOM 2593 N N . ARG A 1 66 ? 1.465 10.305 -13.032 1.00 0.00 66 ARG A N 2
ATOM 2594 C CA . ARG A 1 66 ? 0.689 9.328 -13.785 1.00 0.00 66 ARG A CA 2
ATOM 2595 C C . ARG A 1 66 ? 0.902 7.922 -13.233 1.00 0.00 66 ARG A C 2
ATOM 2596 O O . ARG A 1 66 ? -0.013 7.321 -12.669 1.00 0.00 66 ARG A O 2
ATOM 2617 N N . ASP A 1 67 ? 2.114 7.404 -13.399 1.00 0.00 67 ASP A N 2
ATOM 2618 C CA . ASP A 1 67 ? 2.447 6.069 -12.916 1.00 0.00 67 ASP A CA 2
ATOM 2619 C C . ASP A 1 67 ? 1.775 5.792 -11.576 1.00 0.00 67 ASP A C 2
ATOM 2620 O O . ASP A 1 67 ? 1.049 4.809 -11.425 1.00 0.00 67 ASP A O 2
ATOM 2629 N N . ALA A 1 68 ? 2.022 6.664 -10.604 1.00 0.00 68 ALA A N 2
ATOM 2630 C CA . ALA A 1 68 ? 1.440 6.514 -9.276 1.00 0.00 68 ALA A CA 2
ATOM 2631 C C . ALA A 1 68 ? -0.071 6.322 -9.357 1.00 0.00 68 ALA A C 2
ATOM 2632 O O . ALA A 1 68 ? -0.626 5.422 -8.728 1.00 0.00 68 ALA A O 2
ATOM 2639 N N . GLN A 1 69 ? -0.730 7.174 -10.136 1.00 0.00 69 GLN A N 2
ATOM 2640 C CA . GLN A 1 69 ? -2.177 7.098 -10.298 1.00 0.00 69 GLN A CA 2
ATOM 2641 C C . GLN A 1 69 ? -2.597 5.719 -10.795 1.00 0.00 69 GLN A C 2
ATOM 2642 O O . GLN A 1 69 ? -3.392 5.032 -10.153 1.00 0.00 69 GLN A O 2
ATOM 2656 N N . ASP A 1 70 ? -2.060 5.321 -11.943 1.00 0.00 70 ASP A N 2
ATOM 2657 C CA . ASP A 1 70 ? -2.379 4.023 -12.527 1.00 0.00 70 ASP A CA 2
ATOM 2658 C C . ASP A 1 70 ? -2.383 2.933 -11.459 1.00 0.00 70 ASP A C 2
ATOM 2659 O O . ASP A 1 70 ? -3.278 2.089 -11.423 1.00 0.00 70 ASP A O 2
ATOM 2668 N N . ALA A 1 71 ? -1.376 2.957 -10.592 1.00 0.00 71 ALA A N 2
ATOM 2669 C CA . ALA A 1 71 ? -1.264 1.972 -9.524 1.00 0.00 71 ALA A CA 2
ATOM 2670 C C . ALA A 1 71 ? -2.408 2.114 -8.525 1.00 0.00 71 ALA A C 2
ATOM 2671 O O . ALA A 1 71 ? -3.023 1.124 -8.130 1.00 0.00 71 ALA A O 2
ATOM 2678 N N . GLU A 1 72 ? -2.686 3.349 -8.121 1.00 0.00 72 GLU A N 2
ATOM 2679 C CA . GLU A 1 72 ? -3.755 3.618 -7.167 1.00 0.00 72 GLU A CA 2
ATOM 2680 C C . GLU A 1 72 ? -5.058 2.959 -7.610 1.00 0.00 72 GLU A C 2
ATOM 2681 O O . GLU A 1 72 ? -5.530 2.009 -6.986 1.00 0.00 72 GLU A O 2
ATOM 2693 N N . ALA A 1 73 ? -5.635 3.473 -8.692 1.00 0.00 73 ALA A N 2
ATOM 2694 C CA . ALA A 1 73 ? -6.882 2.934 -9.221 1.00 0.00 73 ALA A CA 2
ATOM 2695 C C . ALA A 1 73 ? -6.872 1.410 -9.207 1.00 0.00 73 ALA A C 2
ATOM 2696 O O . ALA A 1 73 ? -7.651 0.780 -8.492 1.00 0.00 73 ALA A O 2
ATOM 2703 N N . ALA A 1 74 ? -5.985 0.822 -10.003 1.00 0.00 74 ALA A N 2
ATOM 2704 C CA . ALA A 1 74 ? -5.872 -0.629 -10.082 1.00 0.00 74 ALA A CA 2
ATOM 2705 C C . ALA A 1 74 ? -6.162 -1.276 -8.732 1.00 0.00 74 ALA A C 2
ATOM 2706 O O . ALA A 1 74 ? -7.216 -1.882 -8.537 1.00 0.00 74 ALA A O 2
ATOM 2713 N N . MET A 1 75 ? -5.220 -1.145 -7.803 1.00 0.00 75 MET A N 2
ATOM 2714 C CA . MET A 1 75 ? -5.376 -1.717 -6.471 1.00 0.00 75 MET A CA 2
ATOM 2715 C C . MET A 1 75 ? -6.694 -1.276 -5.841 1.00 0.00 75 MET A C 2
ATOM 2716 O O . MET A 1 75 ? -7.590 -2.091 -5.620 1.00 0.00 75 MET A O 2
ATOM 2730 N N . ASP A 1 76 ? -6.804 0.016 -5.553 1.00 0.00 76 ASP A N 2
ATOM 2731 C CA . ASP A 1 76 ? -8.012 0.565 -4.949 1.00 0.00 76 ASP A CA 2
ATOM 2732 C C . ASP A 1 76 ? -9.254 -0.150 -5.473 1.00 0.00 76 ASP A C 2
ATOM 2733 O O . ASP A 1 76 ? -9.663 0.053 -6.616 1.00 0.00 76 ASP A O 2
ATOM 2742 N N . GLY A 1 77 ? -9.849 -0.988 -4.630 1.00 0.00 77 GLY A N 2
ATOM 2743 C CA . GLY A 1 77 ? -11.038 -1.720 -5.026 1.00 0.00 77 GLY A CA 2
ATOM 2744 C C . GLY A 1 77 ? -10.713 -3.088 -5.592 1.00 0.00 77 GLY A C 2
ATOM 2745 O O . GLY A 1 77 ? -11.431 -3.597 -6.453 1.00 0.00 77 GLY A O 2
ATOM 2749 N N . ALA A 1 78 ? -9.628 -3.685 -5.110 1.00 0.00 78 ALA A N 2
ATOM 2750 C CA . ALA A 1 78 ? -9.210 -5.002 -5.573 1.00 0.00 78 ALA A CA 2
ATOM 2751 C C . ALA A 1 78 ? -9.544 -6.077 -4.545 1.00 0.00 78 ALA A C 2
ATOM 2752 O O . ALA A 1 78 ? -9.952 -5.771 -3.425 1.00 0.00 78 ALA A O 2
ATOM 2759 N N . GLU A 1 79 ? -9.368 -7.336 -4.933 1.00 0.00 79 GLU A N 2
ATOM 2760 C CA . GLU A 1 79 ? -9.653 -8.456 -4.043 1.00 0.00 79 GLU A CA 2
ATOM 2761 C C . GLU A 1 79 ? -8.361 -9.082 -3.526 1.00 0.00 79 GLU A C 2
ATOM 2762 O O . GLU A 1 79 ? -7.702 -9.848 -4.231 1.00 0.00 79 GLU A O 2
ATOM 2774 N N . LEU A 1 80 ? -8.003 -8.749 -2.290 1.00 0.00 80 LEU A N 2
ATOM 2775 C CA . LEU A 1 80 ? -6.790 -9.277 -1.677 1.00 0.00 80 LEU A CA 2
ATOM 2776 C C . LEU A 1 80 ? -6.943 -9.374 -0.162 1.00 0.00 80 LEU A C 2
ATOM 2777 O O . LEU A 1 80 ? -7.495 -8.476 0.475 1.00 0.00 80 LEU A O 2
ATOM 2793 N N . ASP A 1 81 ? -6.449 -10.467 0.409 1.00 0.00 81 ASP A N 2
ATOM 2794 C CA . ASP A 1 81 ? -6.528 -10.680 1.849 1.00 0.00 81 ASP A CA 2
ATOM 2795 C C . ASP A 1 81 ? -7.979 -10.820 2.299 1.00 0.00 81 ASP A C 2
ATOM 2796 O O . ASP A 1 81 ? -8.333 -10.442 3.414 1.00 0.00 81 ASP A O 2
ATOM 2805 N N . GLY A 1 82 ? -8.815 -11.368 1.422 1.00 0.00 82 GLY A N 2
ATOM 2806 C CA . GLY A 1 82 ? -10.218 -11.548 1.746 1.00 0.00 82 GLY A CA 2
ATOM 2807 C C . GLY A 1 82 ? -10.924 -10.233 2.017 1.00 0.00 82 GLY A C 2
ATOM 2808 O O . GLY A 1 82 ? -11.993 -10.210 2.626 1.00 0.00 82 GLY A O 2
ATOM 2812 N N . ARG A 1 83 ? -10.323 -9.137 1.565 1.00 0.00 83 ARG A N 2
ATOM 2813 C CA . ARG A 1 83 ? -10.900 -7.813 1.764 1.00 0.00 83 ARG A CA 2
ATOM 2814 C C . ARG A 1 83 ? -10.440 -6.850 0.674 1.00 0.00 83 ARG A C 2
ATOM 2815 O O . ARG A 1 83 ? -9.684 -7.226 -0.221 1.00 0.00 83 ARG A O 2
ATOM 2836 N N . GLU A 1 84 ? -10.903 -5.607 0.755 1.00 0.00 84 GLU A N 2
ATOM 2837 C CA . GLU A 1 84 ? -10.541 -4.591 -0.226 1.00 0.00 84 GLU A CA 2
ATOM 2838 C C . GLU A 1 84 ? -9.443 -3.679 0.316 1.00 0.00 84 GLU A C 2
ATOM 2839 O O . GLU A 1 84 ? -9.688 -2.846 1.190 1.00 0.00 84 GLU A O 2
ATOM 2851 N N . LEU A 1 85 ? -8.234 -3.842 -0.209 1.00 0.00 85 LEU A N 2
ATOM 2852 C CA . LEU A 1 85 ? -7.098 -3.035 0.221 1.00 0.00 85 LEU A CA 2
ATOM 2853 C C . LEU A 1 85 ? -7.297 -1.570 -0.156 1.00 0.00 85 LEU A C 2
ATOM 2854 O O . LEU A 1 85 ? -7.439 -1.236 -1.332 1.00 0.00 85 LEU A O 2
ATOM 2870 N N . ARG A 1 86 ? -7.303 -0.701 0.850 1.00 0.00 86 ARG A N 2
ATOM 2871 C CA . ARG A 1 86 ? -7.484 0.727 0.624 1.00 0.00 86 ARG A CA 2
ATOM 2872 C C . ARG A 1 86 ? -6.175 1.378 0.184 1.00 0.00 86 ARG A C 2
ATOM 2873 O O . ARG A 1 86 ? -5.396 1.852 1.011 1.00 0.00 86 ARG A O 2
ATOM 2894 N N . VAL A 1 87 ? -5.940 1.396 -1.125 1.00 0.00 87 VAL A N 2
ATOM 2895 C CA . VAL A 1 87 ? -4.727 1.988 -1.675 1.00 0.00 87 VAL A CA 2
ATOM 2896 C C . VAL A 1 87 ? -5.037 3.279 -2.425 1.00 0.00 87 VAL A C 2
ATOM 2897 O O . VAL A 1 87 ? -5.253 3.267 -3.636 1.00 0.00 87 VAL A O 2
ATOM 2910 N N . GLN A 1 88 ? -5.056 4.390 -1.696 1.00 0.00 88 GLN A N 2
ATOM 2911 C CA . GLN A 1 88 ? -5.339 5.690 -2.292 1.00 0.00 88 GLN A CA 2
ATOM 2912 C C . GLN A 1 88 ? -4.380 6.752 -1.765 1.00 0.00 88 GLN A C 2
ATOM 2913 O O . GLN A 1 88 ? -3.548 6.477 -0.901 1.00 0.00 88 GLN A O 2
ATOM 2927 N N . VAL A 1 89 ? -4.502 7.966 -2.291 1.00 0.00 89 VAL A N 2
ATOM 2928 C CA . VAL A 1 89 ? -3.647 9.070 -1.873 1.00 0.00 89 VAL A CA 2
ATOM 2929 C C . VAL A 1 89 ? -4.016 9.552 -0.475 1.00 0.00 89 VAL A C 2
ATOM 2930 O O . VAL A 1 89 ? -5.193 9.705 -0.150 1.00 0.00 89 VAL A O 2
ATOM 2943 N N . ALA A 1 90 ? -3.001 9.790 0.350 1.00 0.00 90 ALA A N 2
ATOM 2944 C CA . ALA A 1 90 ? -3.218 10.258 1.713 1.00 0.00 90 ALA A CA 2
ATOM 2945 C C . ALA A 1 90 ? -4.426 11.186 1.790 1.00 0.00 90 ALA A C 2
ATOM 2946 O O . ALA A 1 90 ? -4.464 12.226 1.131 1.00 0.00 90 ALA A O 2
ATOM 2953 N N . ARG A 1 91 ? -5.410 10.803 2.596 1.00 0.00 91 ARG A N 2
ATOM 2954 C CA . ARG A 1 91 ? -6.620 11.600 2.756 1.00 0.00 91 ARG A CA 2
ATOM 2955 C C . ARG A 1 91 ? -6.356 12.819 3.635 1.00 0.00 91 ARG A C 2
ATOM 2956 O O . ARG A 1 91 ? -5.791 12.702 4.723 1.00 0.00 91 ARG A O 2
ATOM 2977 N N . TYR A 1 92 ? -6.767 13.988 3.156 1.00 0.00 92 TYR A N 2
ATOM 2978 C CA . TYR A 1 92 ? -6.572 15.229 3.896 1.00 0.00 92 TYR A CA 2
ATOM 2979 C C . TYR A 1 92 ? -7.744 16.182 3.681 1.00 0.00 92 TYR A C 2
ATOM 2980 O O . TYR A 1 92 ? -8.522 16.025 2.741 1.00 0.00 92 TYR A O 2
ATOM 2998 N N . GLY A 1 93 ? -7.863 17.172 4.561 1.00 0.00 93 GLY A N 2
ATOM 2999 C CA . GLY A 1 93 ? -8.941 18.137 4.451 1.00 0.00 93 GLY A CA 2
ATOM 3000 C C . GLY A 1 93 ? -8.958 19.121 5.603 1.00 0.00 93 GLY A C 2
ATOM 3001 O O . GLY A 1 93 ? -8.709 18.749 6.750 1.00 0.00 93 GLY A O 2
ATOM 3005 N N . ARG A 1 94 ? -9.251 20.381 5.299 1.00 0.00 94 ARG A N 2
ATOM 3006 C CA . ARG A 1 94 ? -9.297 21.423 6.318 1.00 0.00 94 ARG A CA 2
ATOM 3007 C C . ARG A 1 94 ? -10.412 22.422 6.024 1.00 0.00 94 ARG A C 2
ATOM 3008 O O . ARG A 1 94 ? -10.746 22.673 4.866 1.00 0.00 94 ARG A O 2
ATOM 3029 N N . ARG A 1 95 ? -10.985 22.989 7.081 1.00 0.00 95 ARG A N 2
ATOM 3030 C CA . ARG A 1 95 ? -12.064 23.959 6.937 1.00 0.00 95 ARG A CA 2
ATOM 3031 C C . ARG A 1 95 ? -11.518 25.384 6.953 1.00 0.00 95 ARG A C 2
ATOM 3032 O O . ARG A 1 95 ? -11.265 25.951 8.016 1.00 0.00 95 ARG A O 2
ATOM 3053 N N . ASP A 1 96 ? -11.340 25.957 5.768 1.00 0.00 96 ASP A N 2
ATOM 3054 C CA . ASP A 1 96 ? -10.825 27.316 5.645 1.00 0.00 96 ASP A CA 2
ATOM 3055 C C . ASP A 1 96 ? -11.862 28.333 6.110 1.00 0.00 96 ASP A C 2
ATOM 3056 O O . ASP A 1 96 ? -11.578 29.185 6.953 1.00 0.00 96 ASP A O 2
ATOM 3065 N N . LEU A 1 97 ? -13.065 28.241 5.553 1.00 0.00 97 LEU A N 2
ATOM 3066 C CA . LEU A 1 97 ? -14.145 29.154 5.910 1.00 0.00 97 LEU A CA 2
ATOM 3067 C C . LEU A 1 97 ? -15.467 28.698 5.301 1.00 0.00 97 LEU A C 2
ATOM 3068 O O . LEU A 1 97 ? -15.515 28.263 4.150 1.00 0.00 97 LEU A O 2
ATOM 3084 N N . SER A 1 98 ? -16.539 28.802 6.080 1.00 0.00 98 SER A N 2
ATOM 3085 C CA . SER A 1 98 ? -17.862 28.399 5.617 1.00 0.00 98 SER A CA 2
ATOM 3086 C C . SER A 1 98 ? -18.440 29.434 4.656 1.00 0.00 98 SER A C 2
ATOM 3087 O O . SER A 1 98 ? -19.256 30.269 5.044 1.00 0.00 98 SER A O 2
ATOM 3095 N N . GLY A 1 99 ? -18.011 29.370 3.400 1.00 0.00 99 GLY A N 2
ATOM 3096 C CA . GLY A 1 99 ? -18.495 30.306 2.402 1.00 0.00 99 GLY A CA 2
ATOM 3097 C C . GLY A 1 99 ? -17.886 31.685 2.556 1.00 0.00 99 GLY A C 2
ATOM 3098 O O . GLY A 1 99 ? -17.149 31.959 3.504 1.00 0.00 99 GLY A O 2
ATOM 3102 N N . PRO A 1 100 ? -18.193 32.582 1.607 1.00 0.00 100 PRO A N 2
ATOM 3103 C CA . PRO A 1 100 ? -17.679 33.955 1.619 1.00 0.00 100 PRO A CA 2
ATOM 3104 C C . PRO A 1 100 ? -18.410 34.838 2.625 1.00 0.00 100 PRO A C 2
ATOM 3105 O O . PRO A 1 100 ? -19.627 34.738 2.784 1.00 0.00 100 PRO A O 2
ATOM 3116 N N . SER A 1 101 ? -17.660 35.703 3.301 1.00 0.00 101 SER A N 2
ATOM 3117 C CA . SER A 1 101 ? -18.237 36.602 4.294 1.00 0.00 101 SER A CA 2
ATOM 3118 C C . SER A 1 101 ? -19.112 37.658 3.627 1.00 0.00 101 SER A C 2
ATOM 3119 O O . SER A 1 101 ? -18.628 38.712 3.215 1.00 0.00 101 SER A O 2
ATOM 3127 N N . SER A 1 102 ? -20.405 37.366 3.523 1.00 0.00 102 SER A N 2
ATOM 3128 C CA . SER A 1 102 ? -21.349 38.288 2.903 1.00 0.00 102 SER A CA 2
ATOM 3129 C C . SER A 1 102 ? -21.807 39.349 3.899 1.00 0.00 102 SER A C 2
ATOM 3130 O O . SER A 1 102 ? -21.960 39.075 5.089 1.00 0.00 102 SER A O 2
ATOM 3138 N N . GLY A 1 103 ? -22.023 40.564 3.403 1.00 0.00 103 GLY A N 2
ATOM 3139 C CA . GLY A 1 103 ? -22.461 41.649 4.262 1.00 0.00 103 GLY A CA 2
ATOM 3140 C C . GLY A 1 103 ? -23.932 41.971 4.086 1.00 0.00 103 GLY A C 2
ATOM 3141 O O . GLY A 1 103 ? -24.425 42.963 4.621 1.00 0.00 103 GLY A O 2
ATOM 3145 N N . GLY A 1 1 ? -3.378 21.553 -3.666 1.00 0.00 1 GLY A N 3
ATOM 3146 C CA . GLY A 1 1 ? -4.485 22.106 -4.424 1.00 0.00 1 GLY A CA 3
ATOM 3147 C C . GLY A 1 1 ? -4.131 22.344 -5.878 1.00 0.00 1 GLY A C 3
ATOM 3148 O O . GLY A 1 1 ? -4.783 21.815 -6.778 1.00 0.00 1 GLY A O 3
ATOM 3152 N N . SER A 1 2 ? -3.095 23.144 -6.110 1.00 0.00 2 SER A N 3
ATOM 3153 C CA . SER A 1 2 ? -2.658 23.456 -7.465 1.00 0.00 2 SER A CA 3
ATOM 3154 C C . SER A 1 2 ? -1.146 23.301 -7.598 1.00 0.00 2 SER A C 3
ATOM 3155 O O . SER A 1 2 ? -0.400 24.276 -7.501 1.00 0.00 2 SER A O 3
ATOM 3163 N N . SER A 1 3 ? -0.701 22.069 -7.821 1.00 0.00 3 SER A N 3
ATOM 3164 C CA . SER A 1 3 ? 0.722 21.784 -7.963 1.00 0.00 3 SER A CA 3
ATOM 3165 C C . SER A 1 3 ? 0.944 20.535 -8.812 1.00 0.00 3 SER A C 3
ATOM 3166 O O . SER A 1 3 ? 0.370 19.480 -8.546 1.00 0.00 3 SER A O 3
ATOM 3174 N N . GLY A 1 4 ? 1.782 20.664 -9.836 1.00 0.00 4 GLY A N 3
ATOM 3175 C CA . GLY A 1 4 ? 2.066 19.540 -10.708 1.00 0.00 4 GLY A CA 3
ATOM 3176 C C . GLY A 1 4 ? 3.532 19.155 -10.700 1.00 0.00 4 GLY A C 3
ATOM 3177 O O . GLY A 1 4 ? 4.355 19.831 -10.082 1.00 0.00 4 GLY A O 3
ATOM 3181 N N . SER A 1 5 ? 3.860 18.064 -11.385 1.00 0.00 5 SER A N 3
ATOM 3182 C CA . SER A 1 5 ? 5.237 17.587 -11.450 1.00 0.00 5 SER A CA 3
ATOM 3183 C C . SER A 1 5 ? 6.122 18.581 -12.195 1.00 0.00 5 SER A C 3
ATOM 3184 O O . SER A 1 5 ? 5.854 18.927 -13.345 1.00 0.00 5 SER A O 3
ATOM 3192 N N . SER A 1 6 ? 7.178 19.038 -11.529 1.00 0.00 6 SER A N 3
ATOM 3193 C CA . SER A 1 6 ? 8.102 19.995 -12.126 1.00 0.00 6 SER A CA 3
ATOM 3194 C C . SER A 1 6 ? 9.420 20.028 -11.359 1.00 0.00 6 SER A C 3
ATOM 3195 O O . SER A 1 6 ? 9.517 19.514 -10.245 1.00 0.00 6 SER A O 3
ATOM 3203 N N . GLY A 1 7 ? 10.435 20.639 -11.964 1.00 0.00 7 GLY A N 3
ATOM 3204 C CA . GLY A 1 7 ? 11.735 20.728 -11.324 1.00 0.00 7 GLY A CA 3
ATOM 3205 C C . GLY A 1 7 ? 12.542 19.453 -11.470 1.00 0.00 7 GLY A C 3
ATOM 3206 O O . GLY A 1 7 ? 11.998 18.348 -11.488 1.00 0.00 7 GLY A O 3
ATOM 3210 N N . PRO A 1 8 ? 13.870 19.598 -11.578 1.00 0.00 8 PRO A N 3
ATOM 3211 C CA . PRO A 1 8 ? 14.782 18.460 -11.726 1.00 0.00 8 PRO A CA 3
ATOM 3212 C C . PRO A 1 8 ? 15.028 17.739 -10.405 1.00 0.00 8 PRO A C 3
ATOM 3213 O O . PRO A 1 8 ? 15.396 16.564 -10.387 1.00 0.00 8 PRO A O 3
ATOM 3224 N N . ASP A 1 9 ? 14.823 18.450 -9.301 1.00 0.00 9 ASP A N 3
ATOM 3225 C CA . ASP A 1 9 ? 15.022 17.878 -7.975 1.00 0.00 9 ASP A CA 3
ATOM 3226 C C . ASP A 1 9 ? 13.813 17.048 -7.554 1.00 0.00 9 ASP A C 3
ATOM 3227 O O . ASP A 1 9 ? 12.689 17.307 -7.985 1.00 0.00 9 ASP A O 3
ATOM 3236 N N . VAL A 1 10 ? 14.051 16.049 -6.711 1.00 0.00 10 VAL A N 3
ATOM 3237 C CA . VAL A 1 10 ? 12.982 15.181 -6.232 1.00 0.00 10 VAL A CA 3
ATOM 3238 C C . VAL A 1 10 ? 12.701 15.421 -4.753 1.00 0.00 10 VAL A C 3
ATOM 3239 O O . VAL A 1 10 ? 13.582 15.260 -3.909 1.00 0.00 10 VAL A O 3
ATOM 3252 N N . ASP A 1 11 ? 11.467 15.805 -4.446 1.00 0.00 11 ASP A N 3
ATOM 3253 C CA . ASP A 1 11 ? 11.068 16.066 -3.068 1.00 0.00 11 ASP A CA 3
ATOM 3254 C C . ASP A 1 11 ? 9.550 16.020 -2.924 1.00 0.00 11 ASP A C 3
ATOM 3255 O O . ASP A 1 11 ? 8.817 16.360 -3.852 1.00 0.00 11 ASP A O 3
ATOM 3264 N N . GLY A 1 12 ? 9.084 15.597 -1.753 1.00 0.00 12 GLY A N 3
ATOM 3265 C CA . GLY A 1 12 ? 7.655 15.513 -1.509 1.00 0.00 12 GLY A CA 3
ATOM 3266 C C . GLY A 1 12 ? 6.883 15.070 -2.736 1.00 0.00 12 GLY A C 3
ATOM 3267 O O . GLY A 1 12 ? 6.029 15.800 -3.237 1.00 0.00 12 GLY A O 3
ATOM 3271 N N . MET A 1 13 ? 7.184 13.870 -3.221 1.00 0.00 13 MET A N 3
ATOM 3272 C CA . MET A 1 13 ? 6.512 13.331 -4.397 1.00 0.00 13 MET A CA 3
ATOM 3273 C C . MET A 1 13 ? 5.230 12.603 -4.005 1.00 0.00 13 MET A C 3
ATOM 3274 O O . MET A 1 13 ? 5.064 12.196 -2.854 1.00 0.00 13 MET A O 3
ATOM 3288 N N . ILE A 1 14 ? 4.327 12.444 -4.966 1.00 0.00 14 ILE A N 3
ATOM 3289 C CA . ILE A 1 14 ? 3.061 11.764 -4.720 1.00 0.00 14 ILE A CA 3
ATOM 3290 C C . ILE A 1 14 ? 3.234 10.625 -3.721 1.00 0.00 14 ILE A C 3
ATOM 3291 O O . ILE A 1 14 ? 4.023 9.706 -3.940 1.00 0.00 14 ILE A O 3
ATOM 3307 N N . THR A 1 15 ? 2.488 10.691 -2.622 1.00 0.00 15 THR A N 3
ATOM 3308 C CA . THR A 1 15 ? 2.558 9.666 -1.589 1.00 0.00 15 THR A CA 3
ATOM 3309 C C . THR A 1 15 ? 1.277 8.841 -1.546 1.00 0.00 15 THR A C 3
ATOM 3310 O O . THR A 1 15 ? 0.194 9.369 -1.287 1.00 0.00 15 THR A O 3
ATOM 3321 N N . LEU A 1 16 ? 1.405 7.543 -1.800 1.00 0.00 16 LEU A N 3
ATOM 3322 C CA . LEU A 1 16 ? 0.256 6.644 -1.789 1.00 0.00 16 LEU A CA 3
ATOM 3323 C C . LEU A 1 16 ? 0.118 5.954 -0.436 1.00 0.00 16 LEU A C 3
ATOM 3324 O O . LEU A 1 16 ? 1.024 5.248 0.008 1.00 0.00 16 LEU A O 3
ATOM 3340 N N . LYS A 1 17 ? -1.023 6.160 0.213 1.00 0.00 17 LYS A N 3
ATOM 3341 C CA . LYS A 1 17 ? -1.283 5.555 1.514 1.00 0.00 17 LYS A CA 3
ATOM 3342 C C . LYS A 1 17 ? -1.937 4.186 1.357 1.00 0.00 17 LYS A C 3
ATOM 3343 O O . LYS A 1 17 ? -2.870 4.019 0.571 1.00 0.00 17 LYS A O 3
ATOM 3362 N N . VAL A 1 18 ? -1.442 3.208 2.109 1.00 0.00 18 VAL A N 3
ATOM 3363 C CA . VAL A 1 18 ? -1.981 1.854 2.055 1.00 0.00 18 VAL A CA 3
ATOM 3364 C C . VAL A 1 18 ? -2.471 1.403 3.426 1.00 0.00 18 VAL A C 3
ATOM 3365 O O . VAL A 1 18 ? -1.690 1.294 4.371 1.00 0.00 18 VAL A O 3
ATOM 3378 N N . ASP A 1 19 ? -3.769 1.140 3.526 1.00 0.00 19 ASP A N 3
ATOM 3379 C CA . ASP A 1 19 ? -4.365 0.697 4.782 1.00 0.00 19 ASP A CA 3
ATOM 3380 C C . ASP A 1 19 ? -4.715 -0.786 4.725 1.00 0.00 19 ASP A C 3
ATOM 3381 O O . ASP A 1 19 ? -4.539 -1.436 3.695 1.00 0.00 19 ASP A O 3
ATOM 3390 N N . ASN A 1 20 ? -5.210 -1.316 5.839 1.00 0.00 20 ASN A N 3
ATOM 3391 C CA . ASN A 1 20 ? -5.583 -2.724 5.915 1.00 0.00 20 ASN A CA 3
ATOM 3392 C C . ASN A 1 20 ? -4.447 -3.615 5.423 1.00 0.00 20 ASN A C 3
ATOM 3393 O O . ASN A 1 20 ? -4.636 -4.444 4.532 1.00 0.00 20 ASN A O 3
ATOM 3404 N N . LEU A 1 21 ? -3.268 -3.439 6.008 1.00 0.00 21 LEU A N 3
ATOM 3405 C CA . LEU A 1 21 ? -2.101 -4.228 5.630 1.00 0.00 21 LEU A CA 3
ATOM 3406 C C . LEU A 1 21 ? -1.775 -5.265 6.699 1.00 0.00 21 LEU A C 3
ATOM 3407 O O . LEU A 1 21 ? -1.263 -4.932 7.769 1.00 0.00 21 LEU A O 3
ATOM 3423 N N . THR A 1 22 ? -2.072 -6.527 6.402 1.00 0.00 22 THR A N 3
ATOM 3424 C CA . THR A 1 22 ? -1.810 -7.614 7.337 1.00 0.00 22 THR A CA 3
ATOM 3425 C C . THR A 1 22 ? -0.322 -7.723 7.650 1.00 0.00 22 THR A C 3
ATOM 3426 O O . THR A 1 22 ? 0.523 -7.465 6.793 1.00 0.00 22 THR A O 3
ATOM 3437 N N . TYR A 1 23 ? -0.008 -8.108 8.882 1.00 0.00 23 TYR A N 3
ATOM 3438 C CA . TYR A 1 23 ? 1.379 -8.250 9.308 1.00 0.00 23 TYR A CA 3
ATOM 3439 C C . TYR A 1 23 ? 2.252 -8.756 8.163 1.00 0.00 23 TYR A C 3
ATOM 3440 O O . TYR A 1 23 ? 3.332 -8.222 7.909 1.00 0.00 23 TYR A O 3
ATOM 3458 N N . ARG A 1 24 ? 1.775 -9.788 7.476 1.00 0.00 24 ARG A N 3
ATOM 3459 C CA . ARG A 1 24 ? 2.511 -10.367 6.358 1.00 0.00 24 ARG A CA 3
ATOM 3460 C C . ARG A 1 24 ? 3.145 -9.276 5.502 1.00 0.00 24 ARG A C 3
ATOM 3461 O O . ARG A 1 24 ? 4.329 -9.342 5.169 1.00 0.00 24 ARG A O 3
ATOM 3482 N N . THR A 1 25 ? 2.350 -8.272 5.147 1.00 0.00 25 THR A N 3
ATOM 3483 C CA . THR A 1 25 ? 2.833 -7.167 4.327 1.00 0.00 25 THR A CA 3
ATOM 3484 C C . THR A 1 25 ? 4.251 -6.770 4.721 1.00 0.00 25 THR A C 3
ATOM 3485 O O . THR A 1 25 ? 4.580 -6.700 5.905 1.00 0.00 25 THR A O 3
ATOM 3496 N N . SER A 1 26 ? 5.087 -6.510 3.720 1.00 0.00 26 SER A N 3
ATOM 3497 C CA . SER A 1 26 ? 6.471 -6.122 3.962 1.00 0.00 26 SER A CA 3
ATOM 3498 C C . SER A 1 26 ? 6.935 -5.093 2.936 1.00 0.00 26 SER A C 3
ATOM 3499 O O . SER A 1 26 ? 6.410 -5.006 1.826 1.00 0.00 26 SER A O 3
ATOM 3507 N N . PRO A 1 27 ? 7.943 -4.293 3.315 1.00 0.00 27 PRO A N 3
ATOM 3508 C CA . PRO A 1 27 ? 8.500 -3.255 2.443 1.00 0.00 27 PRO A CA 3
ATOM 3509 C C . PRO A 1 27 ? 8.724 -3.753 1.019 1.00 0.00 27 PRO A C 3
ATOM 3510 O O . PRO A 1 27 ? 8.447 -3.042 0.052 1.00 0.00 27 PRO A O 3
ATOM 3521 N N . ASP A 1 28 ? 9.225 -4.977 0.897 1.00 0.00 28 ASP A N 3
ATOM 3522 C CA . ASP A 1 28 ? 9.484 -5.570 -0.410 1.00 0.00 28 ASP A CA 3
ATOM 3523 C C . ASP A 1 28 ? 8.187 -5.742 -1.196 1.00 0.00 28 ASP A C 3
ATOM 3524 O O . ASP A 1 28 ? 8.092 -5.331 -2.352 1.00 0.00 28 ASP A O 3
ATOM 3533 N N . SER A 1 29 ? 7.192 -6.352 -0.560 1.00 0.00 29 SER A N 3
ATOM 3534 C CA . SER A 1 29 ? 5.903 -6.583 -1.201 1.00 0.00 29 SER A CA 3
ATOM 3535 C C . SER A 1 29 ? 5.217 -5.261 -1.531 1.00 0.00 29 SER A C 3
ATOM 3536 O O . SER A 1 29 ? 4.836 -5.015 -2.677 1.00 0.00 29 SER A O 3
ATOM 3544 N N . LEU A 1 30 ? 5.062 -4.413 -0.521 1.00 0.00 30 LEU A N 3
ATOM 3545 C CA . LEU A 1 30 ? 4.422 -3.115 -0.702 1.00 0.00 30 LEU A CA 3
ATOM 3546 C C . LEU A 1 30 ? 5.126 -2.307 -1.788 1.00 0.00 30 LEU A C 3
ATOM 3547 O O . LEU A 1 30 ? 4.505 -1.489 -2.467 1.00 0.00 30 LEU A O 3
ATOM 3563 N N . ARG A 1 31 ? 6.424 -2.545 -1.947 1.00 0.00 31 ARG A N 3
ATOM 3564 C CA . ARG A 1 31 ? 7.211 -1.840 -2.952 1.00 0.00 31 ARG A CA 3
ATOM 3565 C C . ARG A 1 31 ? 7.070 -2.505 -4.318 1.00 0.00 31 ARG A C 3
ATOM 3566 O O . ARG A 1 31 ? 7.172 -1.847 -5.353 1.00 0.00 31 ARG A O 3
ATOM 3587 N N . ARG A 1 32 ? 6.836 -3.814 -4.312 1.00 0.00 32 ARG A N 3
ATOM 3588 C CA . ARG A 1 32 ? 6.683 -4.568 -5.551 1.00 0.00 32 ARG A CA 3
ATOM 3589 C C . ARG A 1 32 ? 5.274 -4.406 -6.115 1.00 0.00 32 ARG A C 3
ATOM 3590 O O . ARG A 1 32 ? 5.066 -4.490 -7.325 1.00 0.00 32 ARG A O 3
ATOM 3611 N N . VAL A 1 33 ? 4.311 -4.175 -5.229 1.00 0.00 33 VAL A N 3
ATOM 3612 C CA . VAL A 1 33 ? 2.922 -4.001 -5.638 1.00 0.00 33 VAL A CA 3
ATOM 3613 C C . VAL A 1 33 ? 2.771 -2.811 -6.578 1.00 0.00 33 VAL A C 3
ATOM 3614 O O . VAL A 1 33 ? 1.877 -2.784 -7.424 1.00 0.00 33 VAL A O 3
ATOM 3627 N N . PHE A 1 34 ? 3.651 -1.827 -6.425 1.00 0.00 34 PHE A N 3
ATOM 3628 C CA . PHE A 1 34 ? 3.616 -0.633 -7.260 1.00 0.00 34 PHE A CA 3
ATOM 3629 C C . PHE A 1 34 ? 4.651 -0.720 -8.378 1.00 0.00 34 PHE A C 3
ATOM 3630 O O . PHE A 1 34 ? 4.370 -0.376 -9.525 1.00 0.00 34 PHE A O 3
ATOM 3647 N N . GLU A 1 35 ? 5.849 -1.181 -8.033 1.00 0.00 35 GLU A N 3
ATOM 3648 C CA . GLU A 1 35 ? 6.926 -1.312 -9.006 1.00 0.00 35 GLU A CA 3
ATOM 3649 C C . GLU A 1 35 ? 6.385 -1.768 -10.358 1.00 0.00 35 GLU A C 3
ATOM 3650 O O . GLU A 1 35 ? 6.577 -1.100 -11.375 1.00 0.00 35 GLU A O 3
ATOM 3662 N N . LYS A 1 36 ? 5.708 -2.911 -10.363 1.00 0.00 36 LYS A N 3
ATOM 3663 C CA . LYS A 1 36 ? 5.138 -3.459 -11.588 1.00 0.00 36 LYS A CA 3
ATOM 3664 C C . LYS A 1 36 ? 4.663 -2.343 -12.513 1.00 0.00 36 LYS A C 3
ATOM 3665 O O . LYS A 1 36 ? 4.869 -2.399 -13.726 1.00 0.00 36 LYS A O 3
ATOM 3684 N N . TYR A 1 37 ? 4.028 -1.330 -11.933 1.00 0.00 37 TYR A N 3
ATOM 3685 C CA . TYR A 1 37 ? 3.523 -0.202 -12.706 1.00 0.00 37 TYR A CA 3
ATOM 3686 C C . TYR A 1 37 ? 4.473 0.989 -12.615 1.00 0.00 37 TYR A C 3
ATOM 3687 O O . TYR A 1 37 ? 5.009 1.448 -13.623 1.00 0.00 37 TYR A O 3
ATOM 3705 N N . GLY A 1 38 ? 4.676 1.484 -11.398 1.00 0.00 38 GLY A N 3
ATOM 3706 C CA . GLY A 1 38 ? 5.562 2.617 -11.197 1.00 0.00 38 GLY A CA 3
ATOM 3707 C C . GLY A 1 38 ? 6.523 2.403 -10.044 1.00 0.00 38 GLY A C 3
ATOM 3708 O O . GLY A 1 38 ? 6.150 1.846 -9.012 1.00 0.00 38 GLY A O 3
ATOM 3712 N N . ARG A 1 39 ? 7.763 2.846 -10.220 1.00 0.00 39 ARG A N 3
ATOM 3713 C CA . ARG A 1 39 ? 8.781 2.698 -9.187 1.00 0.00 39 ARG A CA 3
ATOM 3714 C C . ARG A 1 39 ? 8.281 3.236 -7.850 1.00 0.00 39 ARG A C 3
ATOM 3715 O O . ARG A 1 39 ? 7.201 3.821 -7.769 1.00 0.00 39 ARG A O 3
ATOM 3736 N N . VAL A 1 40 ? 9.074 3.033 -6.803 1.00 0.00 40 VAL A N 3
ATOM 3737 C CA . VAL A 1 40 ? 8.713 3.498 -5.469 1.00 0.00 40 VAL A CA 3
ATOM 3738 C C . VAL A 1 40 ? 9.878 4.226 -4.806 1.00 0.00 40 VAL A C 3
ATOM 3739 O O . VAL A 1 40 ? 10.903 3.623 -4.493 1.00 0.00 40 VAL A O 3
ATOM 3752 N N . GLY A 1 41 ? 9.711 5.528 -4.594 1.00 0.00 41 GLY A N 3
ATOM 3753 C CA . GLY A 1 41 ? 10.756 6.317 -3.970 1.00 0.00 41 GLY A CA 3
ATOM 3754 C C . GLY A 1 41 ? 11.167 5.769 -2.617 1.00 0.00 41 GLY A C 3
ATOM 3755 O O . GLY A 1 41 ? 12.315 5.369 -2.425 1.00 0.00 41 GLY A O 3
ATOM 3759 N N . ASP A 1 42 ? 10.228 5.752 -1.678 1.00 0.00 42 ASP A N 3
ATOM 3760 C CA . ASP A 1 42 ? 10.498 5.250 -0.336 1.00 0.00 42 ASP A CA 3
ATOM 3761 C C . ASP A 1 42 ? 9.304 4.468 0.202 1.00 0.00 42 ASP A C 3
ATOM 3762 O O . ASP A 1 42 ? 8.162 4.713 -0.186 1.00 0.00 42 ASP A O 3
ATOM 3771 N N . VAL A 1 43 ? 9.576 3.524 1.098 1.00 0.00 43 VAL A N 3
ATOM 3772 C CA . VAL A 1 43 ? 8.524 2.705 1.689 1.00 0.00 43 VAL A CA 3
ATOM 3773 C C . VAL A 1 43 ? 8.625 2.696 3.211 1.00 0.00 43 VAL A C 3
ATOM 3774 O O . VAL A 1 43 ? 9.609 2.216 3.775 1.00 0.00 43 VAL A O 3
ATOM 3787 N N . TYR A 1 44 ? 7.602 3.228 3.869 1.00 0.00 44 TYR A N 3
ATOM 3788 C CA . TYR A 1 44 ? 7.577 3.283 5.326 1.00 0.00 44 TYR A CA 3
ATOM 3789 C C . TYR A 1 44 ? 6.351 2.560 5.877 1.00 0.00 44 TYR A C 3
ATOM 3790 O O . TYR A 1 44 ? 5.215 2.911 5.559 1.00 0.00 44 TYR A O 3
ATOM 3808 N N . ILE A 1 45 ? 6.592 1.548 6.704 1.00 0.00 45 ILE A N 3
ATOM 3809 C CA . ILE A 1 45 ? 5.509 0.776 7.301 1.00 0.00 45 ILE A CA 3
ATOM 3810 C C . ILE A 1 45 ? 5.510 0.911 8.820 1.00 0.00 45 ILE A C 3
ATOM 3811 O O . ILE A 1 45 ? 6.217 0.197 9.531 1.00 0.00 45 ILE A O 3
ATOM 3827 N N . PRO A 1 46 ? 4.697 1.848 9.331 1.00 0.00 46 PRO A N 3
ATOM 3828 C CA . PRO A 1 46 ? 4.584 2.097 10.771 1.00 0.00 46 PRO A CA 3
ATOM 3829 C C . PRO A 1 46 ? 4.375 0.814 11.567 1.00 0.00 46 PRO A C 3
ATOM 3830 O O . PRO A 1 46 ? 3.846 -0.170 11.049 1.00 0.00 46 PRO A O 3
ATOM 3841 N N . ARG A 1 47 ? 4.792 0.831 12.829 1.00 0.00 47 ARG A N 3
ATOM 3842 C CA . ARG A 1 47 ? 4.650 -0.333 13.696 1.00 0.00 47 ARG A CA 3
ATOM 3843 C C . ARG A 1 47 ? 4.160 0.078 15.082 1.00 0.00 47 ARG A C 3
ATOM 3844 O O . ARG A 1 47 ? 4.567 1.110 15.613 1.00 0.00 47 ARG A O 3
ATOM 3865 N N . GLU A 1 48 ? 3.282 -0.737 15.659 1.00 0.00 48 GLU A N 3
ATOM 3866 C CA . GLU A 1 48 ? 2.736 -0.456 16.982 1.00 0.00 48 GLU A CA 3
ATOM 3867 C C . GLU A 1 48 ? 3.836 -0.015 17.942 1.00 0.00 48 GLU A C 3
ATOM 3868 O O . GLU A 1 48 ? 5.014 -0.324 17.761 1.00 0.00 48 GLU A O 3
ATOM 3880 N N . PRO A 1 49 ? 3.444 0.726 18.990 1.00 0.00 49 PRO A N 3
ATOM 3881 C CA . PRO A 1 49 ? 4.381 1.227 20.000 1.00 0.00 49 PRO A CA 3
ATOM 3882 C C . PRO A 1 49 ? 4.806 0.142 20.984 1.00 0.00 49 PRO A C 3
ATOM 3883 O O . PRO A 1 49 ? 5.949 0.119 21.442 1.00 0.00 49 PRO A O 3
ATOM 3894 N N . HIS A 1 50 ? 3.880 -0.755 21.305 1.00 0.00 50 HIS A N 3
ATOM 3895 C CA . HIS A 1 50 ? 4.159 -1.844 22.235 1.00 0.00 50 HIS A CA 3
ATOM 3896 C C . HIS A 1 50 ? 4.766 -3.039 21.505 1.00 0.00 50 HIS A C 3
ATOM 3897 O O . HIS A 1 50 ? 5.895 -3.443 21.784 1.00 0.00 50 HIS A O 3
ATOM 3911 N N . THR A 1 51 ? 4.007 -3.602 20.570 1.00 0.00 51 THR A N 3
ATOM 3912 C CA . THR A 1 51 ? 4.468 -4.752 19.802 1.00 0.00 51 THR A CA 3
ATOM 3913 C C . THR A 1 51 ? 5.236 -4.312 18.561 1.00 0.00 51 THR A C 3
ATOM 3914 O O . THR A 1 51 ? 5.031 -3.211 18.049 1.00 0.00 51 THR A O 3
ATOM 3925 N N . LYS A 1 52 ? 6.122 -5.178 18.081 1.00 0.00 52 LYS A N 3
ATOM 3926 C CA . LYS A 1 52 ? 6.920 -4.880 16.898 1.00 0.00 52 LYS A CA 3
ATOM 3927 C C . LYS A 1 52 ? 6.135 -5.173 15.623 1.00 0.00 52 LYS A C 3
ATOM 3928 O O . LYS A 1 52 ? 6.701 -5.223 14.532 1.00 0.00 52 LYS A O 3
ATOM 3947 N N . ALA A 1 53 ? 4.828 -5.365 15.770 1.00 0.00 53 ALA A N 3
ATOM 3948 C CA . ALA A 1 53 ? 3.965 -5.649 14.630 1.00 0.00 53 ALA A CA 3
ATOM 3949 C C . ALA A 1 53 ? 3.439 -4.361 14.006 1.00 0.00 53 ALA A C 3
ATOM 3950 O O . ALA A 1 53 ? 3.144 -3.384 14.694 1.00 0.00 53 ALA A O 3
ATOM 3957 N N . PRO A 1 54 ? 3.318 -4.357 12.670 1.00 0.00 54 PRO A N 3
ATOM 3958 C CA . PRO A 1 54 ? 2.827 -3.195 11.923 1.00 0.00 54 PRO A CA 3
ATOM 3959 C C . PRO A 1 54 ? 1.565 -2.601 12.539 1.00 0.00 54 PRO A C 3
ATOM 3960 O O . PRO A 1 54 ? 0.746 -3.319 13.113 1.00 0.00 54 PRO A O 3
ATOM 3971 N N . ARG A 1 55 ? 1.414 -1.287 12.415 1.00 0.00 55 ARG A N 3
ATOM 3972 C CA . ARG A 1 55 ? 0.251 -0.596 12.960 1.00 0.00 55 ARG A CA 3
ATOM 3973 C C . ARG A 1 55 ? -0.990 -0.872 12.117 1.00 0.00 55 ARG A C 3
ATOM 3974 O O . ARG A 1 55 ? -1.969 -1.438 12.601 1.00 0.00 55 ARG A O 3
ATOM 3995 N N . GLY A 1 56 ? -0.941 -0.467 10.851 1.00 0.00 56 GLY A N 3
ATOM 3996 C CA . GLY A 1 56 ? -2.067 -0.678 9.960 1.00 0.00 56 GLY A CA 3
ATOM 3997 C C . GLY A 1 56 ? -1.904 0.044 8.638 1.00 0.00 56 GLY A C 3
ATOM 3998 O O . GLY A 1 56 ? -1.923 -0.577 7.576 1.00 0.00 56 GLY A O 3
ATOM 4002 N N . PHE A 1 57 ? -1.745 1.362 8.702 1.00 0.00 57 PHE A N 3
ATOM 4003 C CA . PHE A 1 57 ? -1.580 2.171 7.500 1.00 0.00 57 PHE A CA 3
ATOM 4004 C C . PHE A 1 57 ? -0.106 2.300 7.127 1.00 0.00 57 PHE A C 3
ATOM 4005 O O . PHE A 1 57 ? 0.772 2.204 7.985 1.00 0.00 57 PHE A O 3
ATOM 4022 N N . ALA A 1 58 ? 0.157 2.516 5.843 1.00 0.00 58 ALA A N 3
ATOM 4023 C CA . ALA A 1 58 ? 1.524 2.658 5.357 1.00 0.00 58 ALA A CA 3
ATOM 4024 C C . ALA A 1 58 ? 1.656 3.868 4.438 1.00 0.00 58 ALA A C 3
ATOM 4025 O O . ALA A 1 58 ? 0.658 4.412 3.963 1.00 0.00 58 ALA A O 3
ATOM 4032 N N . PHE A 1 59 ? 2.893 4.286 4.191 1.00 0.00 59 PHE A N 3
ATOM 4033 C CA . PHE A 1 59 ? 3.156 5.433 3.329 1.00 0.00 59 PHE A CA 3
ATOM 4034 C C . PHE A 1 59 ? 4.204 5.092 2.274 1.00 0.00 59 PHE A C 3
ATOM 4035 O O . PHE A 1 59 ? 5.290 4.609 2.595 1.00 0.00 59 PHE A O 3
ATOM 4052 N N . VAL A 1 60 ? 3.871 5.347 1.013 1.00 0.00 60 VAL A N 3
ATOM 4053 C CA . VAL A 1 60 ? 4.782 5.069 -0.090 1.00 0.00 60 VAL A CA 3
ATOM 4054 C C . VAL A 1 60 ? 4.956 6.293 -0.982 1.00 0.00 60 VAL A C 3
ATOM 4055 O O . VAL A 1 60 ? 3.978 6.892 -1.428 1.00 0.00 60 VAL A O 3
ATOM 4068 N N . ARG A 1 61 ? 6.208 6.659 -1.237 1.00 0.00 61 ARG A N 3
ATOM 4069 C CA . ARG A 1 61 ? 6.510 7.813 -2.076 1.00 0.00 61 ARG A CA 3
ATOM 4070 C C . ARG A 1 61 ? 6.786 7.383 -3.514 1.00 0.00 61 ARG A C 3
ATOM 4071 O O . ARG A 1 61 ? 7.443 6.370 -3.755 1.00 0.00 61 ARG A O 3
ATOM 4092 N N . PHE A 1 62 ? 6.278 8.159 -4.465 1.00 0.00 62 PHE A N 3
ATOM 4093 C CA . PHE A 1 62 ? 6.468 7.858 -5.880 1.00 0.00 62 PHE A CA 3
ATOM 4094 C C . PHE A 1 62 ? 7.327 8.925 -6.552 1.00 0.00 62 PHE A C 3
ATOM 4095 O O . PHE A 1 62 ? 7.716 9.911 -5.926 1.00 0.00 62 PHE A O 3
ATOM 4112 N N . HIS A 1 63 ? 7.620 8.720 -7.832 1.00 0.00 63 HIS A N 3
ATOM 4113 C CA . HIS A 1 63 ? 8.433 9.664 -8.591 1.00 0.00 63 HIS A CA 3
ATOM 4114 C C . HIS A 1 63 ? 7.605 10.342 -9.679 1.00 0.00 63 HIS A C 3
ATOM 4115 O O . HIS A 1 63 ? 7.912 11.456 -10.102 1.00 0.00 63 HIS A O 3
ATOM 4129 N N . ASP A 1 64 ? 6.556 9.661 -10.128 1.00 0.00 64 ASP A N 3
ATOM 4130 C CA . ASP A 1 64 ? 5.684 10.198 -11.166 1.00 0.00 64 ASP A CA 3
ATOM 4131 C C . ASP A 1 64 ? 4.218 10.054 -10.772 1.00 0.00 64 ASP A C 3
ATOM 4132 O O . ASP A 1 64 ? 3.846 9.126 -10.054 1.00 0.00 64 ASP A O 3
ATOM 4141 N N . ARG A 1 65 ? 3.390 10.980 -11.245 1.00 0.00 65 ARG A N 3
ATOM 4142 C CA . ARG A 1 65 ? 1.964 10.958 -10.940 1.00 0.00 65 ARG A CA 3
ATOM 4143 C C . ARG A 1 65 ? 1.235 9.950 -11.824 1.00 0.00 65 ARG A C 3
ATOM 4144 O O . ARG A 1 65 ? 0.588 9.027 -11.328 1.00 0.00 65 ARG A O 3
ATOM 4165 N N . ARG A 1 66 ? 1.342 10.135 -13.135 1.00 0.00 66 ARG A N 3
ATOM 4166 C CA . ARG A 1 66 ? 0.692 9.244 -14.089 1.00 0.00 66 ARG A CA 3
ATOM 4167 C C . ARG A 1 66 ? 0.880 7.785 -13.684 1.00 0.00 66 ARG A C 3
ATOM 4168 O O . ARG A 1 66 ? -0.065 6.996 -13.712 1.00 0.00 66 ARG A O 3
ATOM 4189 N N . ASP A 1 67 ? 2.105 7.433 -13.310 1.00 0.00 67 ASP A N 3
ATOM 4190 C CA . ASP A 1 67 ? 2.416 6.069 -12.899 1.00 0.00 67 ASP A CA 3
ATOM 4191 C C . ASP A 1 67 ? 1.635 5.687 -11.646 1.00 0.00 67 ASP A C 3
ATOM 4192 O O . ASP A 1 67 ? 1.051 4.606 -11.572 1.00 0.00 67 ASP A O 3
ATOM 4201 N N . ALA A 1 68 ? 1.631 6.580 -10.662 1.00 0.00 68 ALA A N 3
ATOM 4202 C CA . ALA A 1 68 ? 0.921 6.337 -9.412 1.00 0.00 68 ALA A CA 3
ATOM 4203 C C . ALA A 1 68 ? -0.577 6.185 -9.652 1.00 0.00 68 ALA A C 3
ATOM 4204 O O . ALA A 1 68 ? -1.229 5.338 -9.044 1.00 0.00 68 ALA A O 3
ATOM 4211 N N . GLN A 1 69 ? -1.116 7.013 -10.542 1.00 0.00 69 GLN A N 3
ATOM 4212 C CA . GLN A 1 69 ? -2.538 6.971 -10.861 1.00 0.00 69 GLN A CA 3
ATOM 4213 C C . GLN A 1 69 ? -2.969 5.558 -11.241 1.00 0.00 69 GLN A C 3
ATOM 4214 O O . GLN A 1 69 ? -4.069 5.122 -10.902 1.00 0.00 69 GLN A O 3
ATOM 4228 N N . ASP A 1 70 ? -2.096 4.849 -11.948 1.00 0.00 70 ASP A N 3
ATOM 4229 C CA . ASP A 1 70 ? -2.386 3.485 -12.374 1.00 0.00 70 ASP A CA 3
ATOM 4230 C C . ASP A 1 70 ? -2.353 2.526 -11.188 1.00 0.00 70 ASP A C 3
ATOM 4231 O O . ASP A 1 70 ? -3.372 1.939 -10.823 1.00 0.00 70 ASP A O 3
ATOM 4240 N N . ALA A 1 71 ? -1.176 2.372 -10.590 1.00 0.00 71 ALA A N 3
ATOM 4241 C CA . ALA A 1 71 ? -1.011 1.485 -9.445 1.00 0.00 71 ALA A CA 3
ATOM 4242 C C . ALA A 1 71 ? -2.183 1.613 -8.478 1.00 0.00 71 ALA A C 3
ATOM 4243 O O . ALA A 1 71 ? -2.663 0.618 -7.936 1.00 0.00 71 ALA A O 3
ATOM 4250 N N . GLU A 1 72 ? -2.639 2.844 -8.268 1.00 0.00 72 GLU A N 3
ATOM 4251 C CA . GLU A 1 72 ? -3.755 3.100 -7.365 1.00 0.00 72 GLU A CA 3
ATOM 4252 C C . GLU A 1 72 ? -5.048 2.506 -7.915 1.00 0.00 72 GLU A C 3
ATOM 4253 O O . GLU A 1 72 ? -5.523 1.476 -7.437 1.00 0.00 72 GLU A O 3
ATOM 4265 N N . ALA A 1 73 ? -5.613 3.163 -8.923 1.00 0.00 73 ALA A N 3
ATOM 4266 C CA . ALA A 1 73 ? -6.850 2.700 -9.539 1.00 0.00 73 ALA A CA 3
ATOM 4267 C C . ALA A 1 73 ? -6.846 1.184 -9.707 1.00 0.00 73 ALA A C 3
ATOM 4268 O O . ALA A 1 73 ? -7.838 0.516 -9.418 1.00 0.00 73 ALA A O 3
ATOM 4275 N N . ALA A 1 74 ? -5.723 0.648 -10.175 1.00 0.00 74 ALA A N 3
ATOM 4276 C CA . ALA A 1 74 ? -5.590 -0.789 -10.379 1.00 0.00 74 ALA A CA 3
ATOM 4277 C C . ALA A 1 74 ? -5.766 -1.548 -9.068 1.00 0.00 74 ALA A C 3
ATOM 4278 O O . ALA A 1 74 ? -6.392 -2.607 -9.033 1.00 0.00 74 ALA A O 3
ATOM 4285 N N . MET A 1 75 ? -5.208 -1.000 -7.993 1.00 0.00 75 MET A N 3
ATOM 4286 C CA . MET A 1 75 ? -5.304 -1.627 -6.680 1.00 0.00 75 MET A CA 3
ATOM 4287 C C . MET A 1 75 ? -6.454 -1.030 -5.875 1.00 0.00 75 MET A C 3
ATOM 4288 O O . MET A 1 75 ? -7.461 -1.693 -5.628 1.00 0.00 75 MET A O 3
ATOM 4302 N N . ASP A 1 76 ? -6.296 0.225 -5.469 1.00 0.00 76 ASP A N 3
ATOM 4303 C CA . ASP A 1 76 ? -7.321 0.912 -4.693 1.00 0.00 76 ASP A CA 3
ATOM 4304 C C . ASP A 1 76 ? -8.716 0.468 -5.121 1.00 0.00 76 ASP A C 3
ATOM 4305 O O . ASP A 1 76 ? -9.253 0.947 -6.119 1.00 0.00 76 ASP A O 3
ATOM 4314 N N . GLY A 1 77 ? -9.298 -0.454 -4.360 1.00 0.00 77 GLY A N 3
ATOM 4315 C CA . GLY A 1 77 ? -10.625 -0.950 -4.677 1.00 0.00 77 GLY A CA 3
ATOM 4316 C C . GLY A 1 77 ? -10.592 -2.318 -5.328 1.00 0.00 77 GLY A C 3
ATOM 4317 O O . GLY A 1 77 ? -11.462 -2.650 -6.133 1.00 0.00 77 GLY A O 3
ATOM 4321 N N . ALA A 1 78 ? -9.586 -3.113 -4.981 1.00 0.00 78 ALA A N 3
ATOM 4322 C CA . ALA A 1 78 ? -9.444 -4.453 -5.536 1.00 0.00 78 ALA A CA 3
ATOM 4323 C C . ALA A 1 78 ? -9.789 -5.517 -4.500 1.00 0.00 78 ALA A C 3
ATOM 4324 O O . ALA A 1 78 ? -10.158 -5.199 -3.370 1.00 0.00 78 ALA A O 3
ATOM 4331 N N . GLU A 1 79 ? -9.667 -6.781 -4.893 1.00 0.00 79 GLU A N 3
ATOM 4332 C CA . GLU A 1 79 ? -9.967 -7.892 -3.996 1.00 0.00 79 GLU A CA 3
ATOM 4333 C C . GLU A 1 79 ? -8.707 -8.690 -3.678 1.00 0.00 79 GLU A C 3
ATOM 4334 O O . GLU A 1 79 ? -8.204 -9.439 -4.517 1.00 0.00 79 GLU A O 3
ATOM 4346 N N . LEU A 1 80 ? -8.201 -8.525 -2.461 1.00 0.00 80 LEU A N 3
ATOM 4347 C CA . LEU A 1 80 ? -6.998 -9.230 -2.030 1.00 0.00 80 LEU A CA 3
ATOM 4348 C C . LEU A 1 80 ? -7.095 -9.624 -0.559 1.00 0.00 80 LEU A C 3
ATOM 4349 O O . LEU A 1 80 ? -7.511 -8.826 0.281 1.00 0.00 80 LEU A O 3
ATOM 4365 N N . ASP A 1 81 ? -6.706 -10.857 -0.256 1.00 0.00 81 ASP A N 3
ATOM 4366 C CA . ASP A 1 81 ? -6.746 -11.356 1.114 1.00 0.00 81 ASP A CA 3
ATOM 4367 C C . ASP A 1 81 ? -8.169 -11.324 1.663 1.00 0.00 81 ASP A C 3
ATOM 4368 O O . ASP A 1 81 ? -8.377 -11.225 2.871 1.00 0.00 81 ASP A O 3
ATOM 4377 N N . GLY A 1 82 ? -9.146 -11.409 0.765 1.00 0.00 82 GLY A N 3
ATOM 4378 C CA . GLY A 1 82 ? -10.537 -11.387 1.178 1.00 0.00 82 GLY A CA 3
ATOM 4379 C C . GLY A 1 82 ? -10.973 -10.023 1.675 1.00 0.00 82 GLY A C 3
ATOM 4380 O O . GLY A 1 82 ? -12.119 -9.842 2.088 1.00 0.00 82 GLY A O 3
ATOM 4384 N N . ARG A 1 83 ? -10.058 -9.061 1.637 1.00 0.00 83 ARG A N 3
ATOM 4385 C CA . ARG A 1 83 ? -10.353 -7.707 2.089 1.00 0.00 83 ARG A CA 3
ATOM 4386 C C . ARG A 1 83 ? -10.170 -6.702 0.955 1.00 0.00 83 ARG A C 3
ATOM 4387 O O . ARG A 1 83 ? -9.587 -7.021 -0.080 1.00 0.00 83 ARG A O 3
ATOM 4408 N N . GLU A 1 84 ? -10.674 -5.489 1.159 1.00 0.00 84 GLU A N 3
ATOM 4409 C CA . GLU A 1 84 ? -10.567 -4.439 0.152 1.00 0.00 84 GLU A CA 3
ATOM 4410 C C . GLU A 1 84 ? -9.429 -3.479 0.486 1.00 0.00 84 GLU A C 3
ATOM 4411 O O . GLU A 1 84 ? -9.652 -2.404 1.045 1.00 0.00 84 GLU A O 3
ATOM 4423 N N . LEU A 1 85 ? -8.209 -3.875 0.141 1.00 0.00 85 LEU A N 3
ATOM 4424 C CA . LEU A 1 85 ? -7.034 -3.051 0.404 1.00 0.00 85 LEU A CA 3
ATOM 4425 C C . LEU A 1 85 ? -7.288 -1.600 0.011 1.00 0.00 85 LEU A C 3
ATOM 4426 O O . LEU A 1 85 ? -7.912 -1.324 -1.014 1.00 0.00 85 LEU A O 3
ATOM 4442 N N . ARG A 1 86 ? -6.798 -0.675 0.831 1.00 0.00 86 ARG A N 3
ATOM 4443 C CA . ARG A 1 86 ? -6.971 0.748 0.568 1.00 0.00 86 ARG A CA 3
ATOM 4444 C C . ARG A 1 86 ? -5.655 1.385 0.133 1.00 0.00 86 ARG A C 3
ATOM 4445 O O . ARG A 1 86 ? -4.968 2.023 0.932 1.00 0.00 86 ARG A O 3
ATOM 4466 N N . VAL A 1 87 ? -5.308 1.206 -1.137 1.00 0.00 87 VAL A N 3
ATOM 4467 C CA . VAL A 1 87 ? -4.074 1.764 -1.679 1.00 0.00 87 VAL A CA 3
ATOM 4468 C C . VAL A 1 87 ? -4.346 3.042 -2.463 1.00 0.00 87 VAL A C 3
ATOM 4469 O O . VAL A 1 87 ? -4.315 3.045 -3.693 1.00 0.00 87 VAL A O 3
ATOM 4482 N N . GLN A 1 88 ? -4.612 4.127 -1.742 1.00 0.00 88 GLN A N 3
ATOM 4483 C CA . GLN A 1 88 ? -4.889 5.413 -2.371 1.00 0.00 88 GLN A CA 3
ATOM 4484 C C . GLN A 1 88 ? -4.058 6.521 -1.734 1.00 0.00 88 GLN A C 3
ATOM 4485 O O . GLN A 1 88 ? -3.511 6.353 -0.644 1.00 0.00 88 GLN A O 3
ATOM 4499 N N . VAL A 1 89 ? -3.966 7.655 -2.422 1.00 0.00 89 VAL A N 3
ATOM 4500 C CA . VAL A 1 89 ? -3.202 8.792 -1.923 1.00 0.00 89 VAL A CA 3
ATOM 4501 C C . VAL A 1 89 ? -3.588 9.127 -0.487 1.00 0.00 89 VAL A C 3
ATOM 4502 O O . VAL A 1 89 ? -4.740 8.959 -0.088 1.00 0.00 89 VAL A O 3
ATOM 4515 N N . ALA A 1 90 ? -2.618 9.603 0.286 1.00 0.00 90 ALA A N 3
ATOM 4516 C CA . ALA A 1 90 ? -2.857 9.964 1.678 1.00 0.00 90 ALA A CA 3
ATOM 4517 C C . ALA A 1 90 ? -3.457 11.361 1.787 1.00 0.00 90 ALA A C 3
ATOM 4518 O O . ALA A 1 90 ? -2.758 12.362 1.629 1.00 0.00 90 ALA A O 3
ATOM 4525 N N . ARG A 1 91 ? -4.757 11.422 2.057 1.00 0.00 91 ARG A N 3
ATOM 4526 C CA . ARG A 1 91 ? -5.452 12.697 2.185 1.00 0.00 91 ARG A CA 3
ATOM 4527 C C . ARG A 1 91 ? -6.214 12.771 3.505 1.00 0.00 91 ARG A C 3
ATOM 4528 O O . ARG A 1 91 ? -7.042 11.911 3.805 1.00 0.00 91 ARG A O 3
ATOM 4549 N N . TYR A 1 92 ? -5.927 13.803 4.290 1.00 0.00 92 TYR A N 3
ATOM 4550 C CA . TYR A 1 92 ? -6.582 13.988 5.580 1.00 0.00 92 TYR A CA 3
ATOM 4551 C C . TYR A 1 92 ? -7.734 14.983 5.468 1.00 0.00 92 TYR A C 3
ATOM 4552 O O . TYR A 1 92 ? -7.561 16.097 4.976 1.00 0.00 92 TYR A O 3
ATOM 4570 N N . GLY A 1 93 ? -8.910 14.570 5.930 1.00 0.00 93 GLY A N 3
ATOM 4571 C CA . GLY A 1 93 ? -10.074 15.435 5.874 1.00 0.00 93 GLY A CA 3
ATOM 4572 C C . GLY A 1 93 ? -10.107 16.283 4.617 1.00 0.00 93 GLY A C 3
ATOM 4573 O O . GLY A 1 93 ? -10.303 17.496 4.684 1.00 0.00 93 GLY A O 3
ATOM 4577 N N . ARG A 1 94 ? -9.912 15.643 3.469 1.00 0.00 94 ARG A N 3
ATOM 4578 C CA . ARG A 1 94 ? -9.917 16.346 2.192 1.00 0.00 94 ARG A CA 3
ATOM 4579 C C . ARG A 1 94 ? -11.014 17.406 2.160 1.00 0.00 94 ARG A C 3
ATOM 4580 O O . ARG A 1 94 ? -12.003 17.313 2.887 1.00 0.00 94 ARG A O 3
ATOM 4601 N N . ARG A 1 95 ? -10.832 18.413 1.312 1.00 0.00 95 ARG A N 3
ATOM 4602 C CA . ARG A 1 95 ? -11.805 19.492 1.186 1.00 0.00 95 ARG A CA 3
ATOM 4603 C C . ARG A 1 95 ? -11.731 20.132 -0.197 1.00 0.00 95 ARG A C 3
ATOM 4604 O O . ARG A 1 95 ? -10.717 20.027 -0.887 1.00 0.00 95 ARG A O 3
ATOM 4625 N N . ASP A 1 96 ? -12.812 20.795 -0.595 1.00 0.00 96 ASP A N 3
ATOM 4626 C CA . ASP A 1 96 ? -12.870 21.453 -1.895 1.00 0.00 96 ASP A CA 3
ATOM 4627 C C . ASP A 1 96 ? -13.070 22.956 -1.735 1.00 0.00 96 ASP A C 3
ATOM 4628 O O . ASP A 1 96 ? -13.525 23.425 -0.690 1.00 0.00 96 ASP A O 3
ATOM 4637 N N . LEU A 1 97 ? -12.726 23.708 -2.774 1.00 0.00 97 LEU A N 3
ATOM 4638 C CA . LEU A 1 97 ? -12.867 25.160 -2.749 1.00 0.00 97 LEU A CA 3
ATOM 4639 C C . LEU A 1 97 ? -13.426 25.676 -4.071 1.00 0.00 97 LEU A C 3
ATOM 4640 O O . LEU A 1 97 ? -13.026 25.224 -5.144 1.00 0.00 97 LEU A O 3
ATOM 4656 N N . SER A 1 98 ? -14.352 26.626 -3.986 1.00 0.00 98 SER A N 3
ATOM 4657 C CA . SER A 1 98 ? -14.967 27.203 -5.176 1.00 0.00 98 SER A CA 3
ATOM 4658 C C . SER A 1 98 ? -13.921 27.888 -6.050 1.00 0.00 98 SER A C 3
ATOM 4659 O O . SER A 1 98 ? -13.939 27.761 -7.274 1.00 0.00 98 SER A O 3
ATOM 4667 N N . GLY A 1 99 ? -13.009 28.615 -5.412 1.00 0.00 99 GLY A N 3
ATOM 4668 C CA . GLY A 1 99 ? -11.967 29.310 -6.146 1.00 0.00 99 GLY A CA 3
ATOM 4669 C C . GLY A 1 99 ? -11.754 30.726 -5.649 1.00 0.00 99 GLY A C 3
ATOM 4670 O O . GLY A 1 99 ? -12.375 31.167 -4.682 1.00 0.00 99 GLY A O 3
ATOM 4674 N N . PRO A 1 100 ? -10.854 31.462 -6.318 1.00 0.00 100 PRO A N 3
ATOM 4675 C CA . PRO A 1 100 ? -10.539 32.847 -5.955 1.00 0.00 100 PRO A CA 3
ATOM 4676 C C . PRO A 1 100 ? -11.603 33.829 -6.433 1.00 0.00 100 PRO A C 3
ATOM 4677 O O . PRO A 1 100 ? -11.373 35.037 -6.473 1.00 0.00 100 PRO A O 3
ATOM 4688 N N . SER A 1 101 ? -12.769 33.301 -6.794 1.00 0.00 101 SER A N 3
ATOM 4689 C CA . SER A 1 101 ? -13.868 34.131 -7.272 1.00 0.00 101 SER A CA 3
ATOM 4690 C C . SER A 1 101 ? -13.445 34.942 -8.493 1.00 0.00 101 SER A C 3
ATOM 4691 O O . SER A 1 101 ? -13.744 36.132 -8.596 1.00 0.00 101 SER A O 3
ATOM 4699 N N . SER A 1 102 ? -12.747 34.289 -9.417 1.00 0.00 102 SER A N 3
ATOM 4700 C CA . SER A 1 102 ? -12.278 34.949 -10.630 1.00 0.00 102 SER A CA 3
ATOM 4701 C C . SER A 1 102 ? -12.828 34.256 -11.872 1.00 0.00 102 SER A C 3
ATOM 4702 O O . SER A 1 102 ? -12.594 33.068 -12.089 1.00 0.00 102 SER A O 3
ATOM 4710 N N . GLY A 1 103 ? -13.563 35.008 -12.686 1.00 0.00 103 GLY A N 3
ATOM 4711 C CA . GLY A 1 103 ? -14.135 34.450 -13.898 1.00 0.00 103 GLY A CA 3
ATOM 4712 C C . GLY A 1 103 ? -15.573 34.008 -13.709 1.00 0.00 103 GLY A C 3
ATOM 4713 O O . GLY A 1 103 ? -16.386 34.740 -13.145 1.00 0.00 103 GLY A O 3
ATOM 4717 N N . GLY A 1 1 ? 7.953 27.470 -6.478 1.00 0.00 1 GLY A N 4
ATOM 4718 C CA . GLY A 1 1 ? 8.861 28.582 -6.687 1.00 0.00 1 GLY A CA 4
ATOM 4719 C C . GLY A 1 1 ? 10.298 28.132 -6.861 1.00 0.00 1 GLY A C 4
ATOM 4720 O O . GLY A 1 1 ? 11.204 28.660 -6.216 1.00 0.00 1 GLY A O 4
ATOM 4724 N N . SER A 1 2 ? 10.508 27.151 -7.733 1.00 0.00 2 SER A N 4
ATOM 4725 C CA . SER A 1 2 ? 11.844 26.625 -7.986 1.00 0.00 2 SER A CA 4
ATOM 4726 C C . SER A 1 2 ? 11.841 25.687 -9.189 1.00 0.00 2 SER A C 4
ATOM 4727 O O . SER A 1 2 ? 10.783 25.330 -9.708 1.00 0.00 2 SER A O 4
ATOM 4735 N N . SER A 1 3 ? 13.032 25.291 -9.626 1.00 0.00 3 SER A N 4
ATOM 4736 C CA . SER A 1 3 ? 13.167 24.397 -10.770 1.00 0.00 3 SER A CA 4
ATOM 4737 C C . SER A 1 3 ? 13.227 22.941 -10.318 1.00 0.00 3 SER A C 4
ATOM 4738 O O . SER A 1 3 ? 12.591 22.069 -10.908 1.00 0.00 3 SER A O 4
ATOM 4746 N N . GLY A 1 4 ? 13.997 22.686 -9.264 1.00 0.00 4 GLY A N 4
ATOM 4747 C CA . GLY A 1 4 ? 14.127 21.335 -8.749 1.00 0.00 4 GLY A CA 4
ATOM 4748 C C . GLY A 1 4 ? 15.573 20.907 -8.602 1.00 0.00 4 GLY A C 4
ATOM 4749 O O . GLY A 1 4 ? 16.150 20.321 -9.518 1.00 0.00 4 GLY A O 4
ATOM 4753 N N . SER A 1 5 ? 16.162 21.203 -7.448 1.00 0.00 5 SER A N 4
ATOM 4754 C CA . SER A 1 5 ? 17.552 20.849 -7.186 1.00 0.00 5 SER A CA 4
ATOM 4755 C C . SER A 1 5 ? 17.732 19.334 -7.158 1.00 0.00 5 SER A C 4
ATOM 4756 O O . SER A 1 5 ? 17.046 18.631 -6.416 1.00 0.00 5 SER A O 4
ATOM 4764 N N . SER A 1 6 ? 18.659 18.839 -7.971 1.00 0.00 6 SER A N 4
ATOM 4765 C CA . SER A 1 6 ? 18.927 17.408 -8.043 1.00 0.00 6 SER A CA 4
ATOM 4766 C C . SER A 1 6 ? 19.466 16.888 -6.713 1.00 0.00 6 SER A C 4
ATOM 4767 O O . SER A 1 6 ? 20.310 17.523 -6.082 1.00 0.00 6 SER A O 4
ATOM 4775 N N . GLY A 1 7 ? 18.970 15.728 -6.294 1.00 0.00 7 GLY A N 4
ATOM 4776 C CA . GLY A 1 7 ? 19.412 15.142 -5.042 1.00 0.00 7 GLY A CA 4
ATOM 4777 C C . GLY A 1 7 ? 18.417 14.141 -4.487 1.00 0.00 7 GLY A C 4
ATOM 4778 O O . GLY A 1 7 ? 17.354 13.906 -5.063 1.00 0.00 7 GLY A O 4
ATOM 4782 N N . PRO A 1 8 ? 18.762 13.530 -3.344 1.00 0.00 8 PRO A N 4
ATOM 4783 C CA . PRO A 1 8 ? 17.905 12.538 -2.688 1.00 0.00 8 PRO A CA 4
ATOM 4784 C C . PRO A 1 8 ? 16.742 13.180 -1.940 1.00 0.00 8 PRO A C 4
ATOM 4785 O O . PRO A 1 8 ? 15.673 12.584 -1.806 1.00 0.00 8 PRO A O 4
ATOM 4796 N N . ASP A 1 9 ? 16.957 14.398 -1.454 1.00 0.00 9 ASP A N 4
ATOM 4797 C CA . ASP A 1 9 ? 15.926 15.122 -0.720 1.00 0.00 9 ASP A CA 4
ATOM 4798 C C . ASP A 1 9 ? 14.561 14.938 -1.377 1.00 0.00 9 ASP A C 4
ATOM 4799 O O . ASP A 1 9 ? 14.461 14.807 -2.597 1.00 0.00 9 ASP A O 4
ATOM 4808 N N . VAL A 1 10 ? 13.513 14.928 -0.560 1.00 0.00 10 VAL A N 4
ATOM 4809 C CA . VAL A 1 10 ? 12.154 14.760 -1.061 1.00 0.00 10 VAL A CA 4
ATOM 4810 C C . VAL A 1 10 ? 11.165 15.594 -0.256 1.00 0.00 10 VAL A C 4
ATOM 4811 O O . VAL A 1 10 ? 10.937 15.337 0.926 1.00 0.00 10 VAL A O 4
ATOM 4824 N N . ASP A 1 11 ? 10.578 16.595 -0.904 1.00 0.00 11 ASP A N 4
ATOM 4825 C CA . ASP A 1 11 ? 9.610 17.467 -0.250 1.00 0.00 11 ASP A CA 4
ATOM 4826 C C . ASP A 1 11 ? 8.220 16.840 -0.259 1.00 0.00 11 ASP A C 4
ATOM 4827 O O . ASP A 1 11 ? 7.719 16.400 0.775 1.00 0.00 11 ASP A O 4
ATOM 4836 N N . GLY A 1 12 ? 7.600 16.804 -1.435 1.00 0.00 12 GLY A N 4
ATOM 4837 C CA . GLY A 1 12 ? 6.272 16.231 -1.557 1.00 0.00 12 GLY A CA 4
ATOM 4838 C C . GLY A 1 12 ? 5.756 16.261 -2.981 1.00 0.00 12 GLY A C 4
ATOM 4839 O O . GLY A 1 12 ? 5.079 17.207 -3.383 1.00 0.00 12 GLY A O 4
ATOM 4843 N N . MET A 1 13 ? 6.077 15.224 -3.748 1.00 0.00 13 MET A N 4
ATOM 4844 C CA . MET A 1 13 ? 5.641 15.136 -5.136 1.00 0.00 13 MET A CA 4
ATOM 4845 C C . MET A 1 13 ? 4.439 14.207 -5.271 1.00 0.00 13 MET A C 4
ATOM 4846 O O . MET A 1 13 ? 3.397 14.598 -5.799 1.00 0.00 13 MET A O 4
ATOM 4860 N N . ILE A 1 14 ? 4.590 12.977 -4.792 1.00 0.00 14 ILE A N 4
ATOM 4861 C CA . ILE A 1 14 ? 3.516 11.994 -4.858 1.00 0.00 14 ILE A CA 4
ATOM 4862 C C . ILE A 1 14 ? 3.597 11.012 -3.695 1.00 0.00 14 ILE A C 4
ATOM 4863 O O . ILE A 1 14 ? 4.583 10.290 -3.544 1.00 0.00 14 ILE A O 4
ATOM 4879 N N . THR A 1 15 ? 2.552 10.988 -2.874 1.00 0.00 15 THR A N 4
ATOM 4880 C CA . THR A 1 15 ? 2.503 10.094 -1.724 1.00 0.00 15 THR A CA 4
ATOM 4881 C C . THR A 1 15 ? 1.219 9.273 -1.720 1.00 0.00 15 THR A C 4
ATOM 4882 O O . THR A 1 15 ? 0.119 9.821 -1.643 1.00 0.00 15 THR A O 4
ATOM 4893 N N . LEU A 1 16 ? 1.365 7.955 -1.802 1.00 0.00 16 LEU A N 4
ATOM 4894 C CA . LEU A 1 16 ? 0.216 7.056 -1.807 1.00 0.00 16 LEU A CA 4
ATOM 4895 C C . LEU A 1 16 ? 0.120 6.288 -0.493 1.00 0.00 16 LEU A C 4
ATOM 4896 O O . LEU A 1 16 ? 1.037 5.557 -0.120 1.00 0.00 16 LEU A O 4
ATOM 4912 N N . LYS A 1 17 ? -0.999 6.456 0.205 1.00 0.00 17 LYS A N 4
ATOM 4913 C CA . LYS A 1 17 ? -1.218 5.776 1.476 1.00 0.00 17 LYS A CA 4
ATOM 4914 C C . LYS A 1 17 ? -1.948 4.453 1.267 1.00 0.00 17 LYS A C 4
ATOM 4915 O O . LYS A 1 17 ? -2.848 4.355 0.432 1.00 0.00 17 LYS A O 4
ATOM 4934 N N . VAL A 1 18 ? -1.555 3.439 2.030 1.00 0.00 18 VAL A N 4
ATOM 4935 C CA . VAL A 1 18 ? -2.174 2.122 1.930 1.00 0.00 18 VAL A CA 4
ATOM 4936 C C . VAL A 1 18 ? -2.662 1.639 3.292 1.00 0.00 18 VAL A C 4
ATOM 4937 O O . VAL A 1 18 ? -1.924 1.678 4.276 1.00 0.00 18 VAL A O 4
ATOM 4950 N N . ASP A 1 19 ? -3.908 1.183 3.340 1.00 0.00 19 ASP A N 4
ATOM 4951 C CA . ASP A 1 19 ? -4.495 0.690 4.581 1.00 0.00 19 ASP A CA 4
ATOM 4952 C C . ASP A 1 19 ? -4.880 -0.781 4.453 1.00 0.00 19 ASP A C 4
ATOM 4953 O O . ASP A 1 19 ? -4.823 -1.355 3.367 1.00 0.00 19 ASP A O 4
ATOM 4962 N N . ASN A 1 20 ? -5.271 -1.384 5.571 1.00 0.00 20 ASN A N 4
ATOM 4963 C CA . ASN A 1 20 ? -5.664 -2.788 5.584 1.00 0.00 20 ASN A CA 4
ATOM 4964 C C . ASN A 1 20 ? -4.512 -3.679 5.129 1.00 0.00 20 ASN A C 4
ATOM 4965 O O . ASN A 1 20 ? -4.674 -4.517 4.240 1.00 0.00 20 ASN A O 4
ATOM 4976 N N . LEU A 1 21 ? -3.349 -3.494 5.744 1.00 0.00 21 LEU A N 4
ATOM 4977 C CA . LEU A 1 21 ? -2.170 -4.282 5.403 1.00 0.00 21 LEU A CA 4
ATOM 4978 C C . LEU A 1 21 ? -1.817 -5.250 6.528 1.00 0.00 21 LEU A C 4
ATOM 4979 O O . LEU A 1 21 ? -1.437 -4.835 7.623 1.00 0.00 21 LEU A O 4
ATOM 4995 N N . THR A 1 22 ? -1.944 -6.544 6.250 1.00 0.00 22 THR A N 4
ATOM 4996 C CA . THR A 1 22 ? -1.639 -7.571 7.237 1.00 0.00 22 THR A CA 4
ATOM 4997 C C . THR A 1 22 ? -0.152 -7.587 7.572 1.00 0.00 22 THR A C 4
ATOM 4998 O O . THR A 1 22 ? 0.683 -7.193 6.757 1.00 0.00 22 THR A O 4
ATOM 5009 N N . TYR A 1 23 ? 0.174 -8.044 8.776 1.00 0.00 23 TYR A N 4
ATOM 5010 C CA . TYR A 1 23 ? 1.561 -8.109 9.220 1.00 0.00 23 TYR A CA 4
ATOM 5011 C C . TYR A 1 23 ? 2.459 -8.666 8.119 1.00 0.00 23 TYR A C 4
ATOM 5012 O O . TYR A 1 23 ? 3.438 -8.034 7.722 1.00 0.00 23 TYR A O 4
ATOM 5030 N N . ARG A 1 24 ? 2.118 -9.854 7.630 1.00 0.00 24 ARG A N 4
ATOM 5031 C CA . ARG A 1 24 ? 2.893 -10.497 6.576 1.00 0.00 24 ARG A CA 4
ATOM 5032 C C . ARG A 1 24 ? 3.430 -9.465 5.589 1.00 0.00 24 ARG A C 4
ATOM 5033 O O . ARG A 1 24 ? 4.508 -9.637 5.019 1.00 0.00 24 ARG A O 4
ATOM 5054 N N . THR A 1 25 ? 2.671 -8.392 5.391 1.00 0.00 25 THR A N 4
ATOM 5055 C CA . THR A 1 25 ? 3.069 -7.333 4.472 1.00 0.00 25 THR A CA 4
ATOM 5056 C C . THR A 1 25 ? 4.449 -6.789 4.824 1.00 0.00 25 THR A C 4
ATOM 5057 O O . THR A 1 25 ? 4.656 -6.254 5.913 1.00 0.00 25 THR A O 4
ATOM 5068 N N . SER A 1 26 ? 5.389 -6.929 3.896 1.00 0.00 26 SER A N 4
ATOM 5069 C CA . SER A 1 26 ? 6.751 -6.454 4.110 1.00 0.00 26 SER A CA 4
ATOM 5070 C C . SER A 1 26 ? 7.124 -5.390 3.083 1.00 0.00 26 SER A C 4
ATOM 5071 O O . SER A 1 26 ? 6.568 -5.327 1.986 1.00 0.00 26 SER A O 4
ATOM 5079 N N . PRO A 1 27 ? 8.088 -4.530 3.445 1.00 0.00 27 PRO A N 4
ATOM 5080 C CA . PRO A 1 27 ? 8.557 -3.452 2.570 1.00 0.00 27 PRO A CA 4
ATOM 5081 C C . PRO A 1 27 ? 8.786 -3.926 1.138 1.00 0.00 27 PRO A C 4
ATOM 5082 O O . PRO A 1 27 ? 8.394 -3.256 0.183 1.00 0.00 27 PRO A O 4
ATOM 5093 N N . ASP A 1 28 ? 9.422 -5.084 0.998 1.00 0.00 28 ASP A N 4
ATOM 5094 C CA . ASP A 1 28 ? 9.702 -5.648 -0.317 1.00 0.00 28 ASP A CA 4
ATOM 5095 C C . ASP A 1 28 ? 8.410 -5.893 -1.090 1.00 0.00 28 ASP A C 4
ATOM 5096 O O . ASP A 1 28 ? 8.281 -5.492 -2.247 1.00 0.00 28 ASP A O 4
ATOM 5105 N N . SER A 1 29 ? 7.455 -6.553 -0.442 1.00 0.00 29 SER A N 4
ATOM 5106 C CA . SER A 1 29 ? 6.174 -6.856 -1.070 1.00 0.00 29 SER A CA 4
ATOM 5107 C C . SER A 1 29 ? 5.402 -5.576 -1.373 1.00 0.00 29 SER A C 4
ATOM 5108 O O . SER A 1 29 ? 5.026 -5.320 -2.518 1.00 0.00 29 SER A O 4
ATOM 5116 N N . LEU A 1 30 ? 5.169 -4.774 -0.340 1.00 0.00 30 LEU A N 4
ATOM 5117 C CA . LEU A 1 30 ? 4.442 -3.519 -0.494 1.00 0.00 30 LEU A CA 4
ATOM 5118 C C . LEU A 1 30 ? 5.010 -2.698 -1.648 1.00 0.00 30 LEU A C 4
ATOM 5119 O O . LEU A 1 30 ? 4.285 -1.957 -2.311 1.00 0.00 30 LEU A O 4
ATOM 5135 N N . ARG A 1 31 ? 6.311 -2.838 -1.882 1.00 0.00 31 ARG A N 4
ATOM 5136 C CA . ARG A 1 31 ? 6.976 -2.110 -2.956 1.00 0.00 31 ARG A CA 4
ATOM 5137 C C . ARG A 1 31 ? 6.600 -2.688 -4.318 1.00 0.00 31 ARG A C 4
ATOM 5138 O O . ARG A 1 31 ? 6.203 -1.957 -5.225 1.00 0.00 31 ARG A O 4
ATOM 5159 N N . ARG A 1 32 ? 6.730 -4.004 -4.453 1.00 0.00 32 ARG A N 4
ATOM 5160 C CA . ARG A 1 32 ? 6.406 -4.679 -5.704 1.00 0.00 32 ARG A CA 4
ATOM 5161 C C . ARG A 1 32 ? 4.995 -4.326 -6.163 1.00 0.00 32 ARG A C 4
ATOM 5162 O O . ARG A 1 32 ? 4.724 -4.236 -7.360 1.00 0.00 32 ARG A O 4
ATOM 5183 N N . VAL A 1 33 ? 4.098 -4.127 -5.202 1.00 0.00 33 VAL A N 4
ATOM 5184 C CA . VAL A 1 33 ? 2.714 -3.783 -5.506 1.00 0.00 33 VAL A CA 4
ATOM 5185 C C . VAL A 1 33 ? 2.640 -2.679 -6.555 1.00 0.00 33 VAL A C 4
ATOM 5186 O O . VAL A 1 33 ? 1.892 -2.782 -7.528 1.00 0.00 33 VAL A O 4
ATOM 5199 N N . PHE A 1 34 ? 3.422 -1.624 -6.352 1.00 0.00 34 PHE A N 4
ATOM 5200 C CA . PHE A 1 34 ? 3.445 -0.500 -7.280 1.00 0.00 34 PHE A CA 4
ATOM 5201 C C . PHE A 1 34 ? 4.635 -0.603 -8.230 1.00 0.00 34 PHE A C 4
ATOM 5202 O O . PHE A 1 34 ? 4.618 -0.042 -9.325 1.00 0.00 34 PHE A O 4
ATOM 5219 N N . GLU A 1 35 ? 5.667 -1.324 -7.801 1.00 0.00 35 GLU A N 4
ATOM 5220 C CA . GLU A 1 35 ? 6.866 -1.499 -8.612 1.00 0.00 35 GLU A CA 4
ATOM 5221 C C . GLU A 1 35 ? 6.510 -2.007 -10.006 1.00 0.00 35 GLU A C 4
ATOM 5222 O O . GLU A 1 35 ? 7.162 -1.661 -10.991 1.00 0.00 35 GLU A O 4
ATOM 5234 N N . LYS A 1 36 ? 5.470 -2.831 -10.081 1.00 0.00 36 LYS A N 4
ATOM 5235 C CA . LYS A 1 36 ? 5.025 -3.388 -11.353 1.00 0.00 36 LYS A CA 4
ATOM 5236 C C . LYS A 1 36 ? 4.759 -2.281 -12.368 1.00 0.00 36 LYS A C 4
ATOM 5237 O O . LYS A 1 36 ? 5.048 -2.432 -13.556 1.00 0.00 36 LYS A O 4
ATOM 5256 N N . TYR A 1 37 ? 4.208 -1.169 -11.893 1.00 0.00 37 TYR A N 4
ATOM 5257 C CA . TYR A 1 37 ? 3.903 -0.037 -12.760 1.00 0.00 37 TYR A CA 4
ATOM 5258 C C . TYR A 1 37 ? 4.977 1.040 -12.649 1.00 0.00 37 TYR A C 4
ATOM 5259 O O . TYR A 1 37 ? 5.610 1.407 -13.638 1.00 0.00 37 TYR A O 4
ATOM 5277 N N . GLY A 1 38 ? 5.179 1.543 -11.434 1.00 0.00 38 GLY A N 4
ATOM 5278 C CA . GLY A 1 38 ? 6.177 2.573 -11.214 1.00 0.00 38 GLY A CA 4
ATOM 5279 C C . GLY A 1 38 ? 7.060 2.277 -10.018 1.00 0.00 38 GLY A C 4
ATOM 5280 O O . GLY A 1 38 ? 6.634 1.616 -9.071 1.00 0.00 38 GLY A O 4
ATOM 5284 N N . ARG A 1 39 ? 8.295 2.767 -10.061 1.00 0.00 39 ARG A N 4
ATOM 5285 C CA . ARG A 1 39 ? 9.242 2.548 -8.974 1.00 0.00 39 ARG A CA 4
ATOM 5286 C C . ARG A 1 39 ? 8.707 3.121 -7.664 1.00 0.00 39 ARG A C 4
ATOM 5287 O O . ARG A 1 39 ? 7.651 3.754 -7.636 1.00 0.00 39 ARG A O 4
ATOM 5308 N N . VAL A 1 40 ? 9.444 2.895 -6.581 1.00 0.00 40 VAL A N 4
ATOM 5309 C CA . VAL A 1 40 ? 9.044 3.389 -5.269 1.00 0.00 40 VAL A CA 4
ATOM 5310 C C . VAL A 1 40 ? 10.129 4.270 -4.660 1.00 0.00 40 VAL A C 4
ATOM 5311 O O . VAL A 1 40 ? 11.197 3.789 -4.284 1.00 0.00 40 VAL A O 4
ATOM 5324 N N . GLY A 1 41 ? 9.847 5.566 -4.564 1.00 0.00 41 GLY A N 4
ATOM 5325 C CA . GLY A 1 41 ? 10.808 6.495 -4.000 1.00 0.00 41 GLY A CA 4
ATOM 5326 C C . GLY A 1 41 ? 11.245 6.100 -2.603 1.00 0.00 41 GLY A C 4
ATOM 5327 O O . GLY A 1 41 ? 12.432 6.152 -2.279 1.00 0.00 41 GLY A O 4
ATOM 5331 N N . ASP A 1 42 ? 10.285 5.705 -1.774 1.00 0.00 42 ASP A N 4
ATOM 5332 C CA . ASP A 1 42 ? 10.577 5.300 -0.404 1.00 0.00 42 ASP A CA 4
ATOM 5333 C C . ASP A 1 42 ? 9.395 4.552 0.205 1.00 0.00 42 ASP A C 4
ATOM 5334 O O . ASP A 1 42 ? 8.238 4.882 -0.055 1.00 0.00 42 ASP A O 4
ATOM 5343 N N . VAL A 1 43 ? 9.694 3.542 1.015 1.00 0.00 43 VAL A N 4
ATOM 5344 C CA . VAL A 1 43 ? 8.657 2.746 1.661 1.00 0.00 43 VAL A CA 4
ATOM 5345 C C . VAL A 1 43 ? 8.677 2.941 3.173 1.00 0.00 43 VAL A C 4
ATOM 5346 O O . VAL A 1 43 ? 9.732 2.873 3.804 1.00 0.00 43 VAL A O 4
ATOM 5359 N N . TYR A 1 44 ? 7.504 3.182 3.748 1.00 0.00 44 TYR A N 4
ATOM 5360 C CA . TYR A 1 44 ? 7.386 3.389 5.186 1.00 0.00 44 TYR A CA 4
ATOM 5361 C C . TYR A 1 44 ? 6.322 2.473 5.783 1.00 0.00 44 TYR A C 4
ATOM 5362 O O . TYR A 1 44 ? 5.180 2.448 5.323 1.00 0.00 44 TYR A O 4
ATOM 5380 N N . ILE A 1 45 ? 6.705 1.722 6.810 1.00 0.00 45 ILE A N 4
ATOM 5381 C CA . ILE A 1 45 ? 5.784 0.805 7.471 1.00 0.00 45 ILE A CA 4
ATOM 5382 C C . ILE A 1 45 ? 5.873 0.936 8.988 1.00 0.00 45 ILE A C 4
ATOM 5383 O O . ILE A 1 45 ? 6.725 0.331 9.639 1.00 0.00 45 ILE A O 4
ATOM 5399 N N . PRO A 1 46 ? 4.972 1.744 9.566 1.00 0.00 46 PRO A N 4
ATOM 5400 C CA . PRO A 1 46 ? 4.926 1.972 11.013 1.00 0.00 46 PRO A CA 4
ATOM 5401 C C . PRO A 1 46 ? 4.344 0.782 11.769 1.00 0.00 46 PRO A C 4
ATOM 5402 O O . PRO A 1 46 ? 3.826 -0.156 11.163 1.00 0.00 46 PRO A O 4
ATOM 5413 N N . ARG A 1 47 ? 4.432 0.828 13.094 1.00 0.00 47 ARG A N 4
ATOM 5414 C CA . ARG A 1 47 ? 3.914 -0.246 13.932 1.00 0.00 47 ARG A CA 4
ATOM 5415 C C . ARG A 1 47 ? 3.365 0.304 15.245 1.00 0.00 47 ARG A C 4
ATOM 5416 O O . ARG A 1 47 ? 3.793 1.358 15.714 1.00 0.00 47 ARG A O 4
ATOM 5437 N N . GLU A 1 48 ? 2.414 -0.417 15.831 1.00 0.00 48 GLU A N 4
ATOM 5438 C CA . GLU A 1 48 ? 1.806 0.001 17.089 1.00 0.00 48 GLU A CA 4
ATOM 5439 C C . GLU A 1 48 ? 2.865 0.506 18.064 1.00 0.00 48 GLU A C 4
ATOM 5440 O O . GLU A 1 48 ? 4.049 0.189 17.953 1.00 0.00 48 GLU A O 4
ATOM 5452 N N . PRO A 1 49 ? 2.430 1.311 19.045 1.00 0.00 49 PRO A N 4
ATOM 5453 C CA . PRO A 1 49 ? 3.324 1.877 20.059 1.00 0.00 49 PRO A CA 4
ATOM 5454 C C . PRO A 1 49 ? 3.736 0.849 21.108 1.00 0.00 49 PRO A C 4
ATOM 5455 O O . PRO A 1 49 ? 4.886 0.823 21.548 1.00 0.00 49 PRO A O 4
ATOM 5466 N N . HIS A 1 50 ? 2.790 0.004 21.504 1.00 0.00 50 HIS A N 4
ATOM 5467 C CA . HIS A 1 50 ? 3.055 -1.028 22.501 1.00 0.00 50 HIS A CA 4
ATOM 5468 C C . HIS A 1 50 ? 3.581 -2.299 21.840 1.00 0.00 50 HIS A C 4
ATOM 5469 O O . HIS A 1 50 ? 4.661 -2.785 22.176 1.00 0.00 50 HIS A O 4
ATOM 5483 N N . THR A 1 51 ? 2.808 -2.834 20.900 1.00 0.00 51 THR A N 4
ATOM 5484 C CA . THR A 1 51 ? 3.194 -4.049 20.194 1.00 0.00 51 THR A CA 4
ATOM 5485 C C . THR A 1 51 ? 4.139 -3.738 19.039 1.00 0.00 51 THR A C 4
ATOM 5486 O O . THR A 1 51 ? 4.330 -2.578 18.675 1.00 0.00 51 THR A O 4
ATOM 5497 N N . LYS A 1 52 ? 4.729 -4.781 18.466 1.00 0.00 52 LYS A N 4
ATOM 5498 C CA . LYS A 1 52 ? 5.654 -4.620 17.350 1.00 0.00 52 LYS A CA 4
ATOM 5499 C C . LYS A 1 52 ? 5.029 -5.117 16.050 1.00 0.00 52 LYS A C 4
ATOM 5500 O O . LYS A 1 52 ? 5.647 -5.874 15.303 1.00 0.00 52 LYS A O 4
ATOM 5519 N N . ALA A 1 53 ? 3.801 -4.683 15.786 1.00 0.00 53 ALA A N 4
ATOM 5520 C CA . ALA A 1 53 ? 3.094 -5.080 14.574 1.00 0.00 53 ALA A CA 4
ATOM 5521 C C . ALA A 1 53 ? 2.509 -3.868 13.858 1.00 0.00 53 ALA A C 4
ATOM 5522 O O . ALA A 1 53 ? 2.038 -2.917 14.480 1.00 0.00 53 ALA A O 4
ATOM 5529 N N . PRO A 1 54 ? 2.538 -3.901 12.517 1.00 0.00 54 PRO A N 4
ATOM 5530 C CA . PRO A 1 54 ? 2.013 -2.813 11.687 1.00 0.00 54 PRO A CA 4
ATOM 5531 C C . PRO A 1 54 ? 0.631 -2.354 12.138 1.00 0.00 54 PRO A C 4
ATOM 5532 O O . PRO A 1 54 ? -0.341 -3.105 12.052 1.00 0.00 54 PRO A O 4
ATOM 5543 N N . ARG A 1 55 ? 0.550 -1.117 12.617 1.00 0.00 55 ARG A N 4
ATOM 5544 C CA . ARG A 1 55 ? -0.714 -0.560 13.082 1.00 0.00 55 ARG A CA 4
ATOM 5545 C C . ARG A 1 55 ? -1.857 -0.950 12.148 1.00 0.00 55 ARG A C 4
ATOM 5546 O O . ARG A 1 55 ? -2.711 -1.762 12.501 1.00 0.00 55 ARG A O 4
ATOM 5567 N N . GLY A 1 56 ? -1.866 -0.363 10.955 1.00 0.00 56 GLY A N 4
ATOM 5568 C CA . GLY A 1 56 ? -2.907 -0.661 9.989 1.00 0.00 56 GLY A CA 4
ATOM 5569 C C . GLY A 1 56 ? -2.866 0.262 8.788 1.00 0.00 56 GLY A C 4
ATOM 5570 O O . GLY A 1 56 ? -3.900 0.561 8.190 1.00 0.00 56 GLY A O 4
ATOM 5574 N N . PHE A 1 57 ? -1.668 0.716 8.434 1.00 0.00 57 PHE A N 4
ATOM 5575 C CA . PHE A 1 57 ? -1.496 1.613 7.297 1.00 0.00 57 PHE A CA 4
ATOM 5576 C C . PHE A 1 57 ? -0.017 1.869 7.025 1.00 0.00 57 PHE A C 4
ATOM 5577 O O . PHE A 1 57 ? 0.823 1.723 7.913 1.00 0.00 57 PHE A O 4
ATOM 5594 N N . ALA A 1 58 ? 0.294 2.251 5.791 1.00 0.00 58 ALA A N 4
ATOM 5595 C CA . ALA A 1 58 ? 1.671 2.529 5.402 1.00 0.00 58 ALA A CA 4
ATOM 5596 C C . ALA A 1 58 ? 1.750 3.758 4.501 1.00 0.00 58 ALA A C 4
ATOM 5597 O O . ALA A 1 58 ? 0.728 4.279 4.054 1.00 0.00 58 ALA A O 4
ATOM 5604 N N . PHE A 1 59 ? 2.969 4.216 4.239 1.00 0.00 59 PHE A N 4
ATOM 5605 C CA . PHE A 1 59 ? 3.181 5.385 3.393 1.00 0.00 59 PHE A CA 4
ATOM 5606 C C . PHE A 1 59 ? 4.196 5.084 2.294 1.00 0.00 59 PHE A C 4
ATOM 5607 O O . PHE A 1 59 ? 5.365 4.814 2.571 1.00 0.00 59 PHE A O 4
ATOM 5624 N N . VAL A 1 60 ? 3.741 5.133 1.046 1.00 0.00 60 VAL A N 4
ATOM 5625 C CA . VAL A 1 60 ? 4.609 4.867 -0.095 1.00 0.00 60 VAL A CA 4
ATOM 5626 C C . VAL A 1 60 ? 4.748 6.101 -0.979 1.00 0.00 60 VAL A C 4
ATOM 5627 O O . VAL A 1 60 ? 3.769 6.797 -1.248 1.00 0.00 60 VAL A O 4
ATOM 5640 N N . ARG A 1 61 ? 5.970 6.365 -1.430 1.00 0.00 61 ARG A N 4
ATOM 5641 C CA . ARG A 1 61 ? 6.237 7.515 -2.285 1.00 0.00 61 ARG A CA 4
ATOM 5642 C C . ARG A 1 61 ? 6.534 7.073 -3.715 1.00 0.00 61 ARG A C 4
ATOM 5643 O O . ARG A 1 61 ? 7.211 6.069 -3.937 1.00 0.00 61 ARG A O 4
ATOM 5664 N N . PHE A 1 62 ? 6.022 7.828 -4.681 1.00 0.00 62 PHE A N 4
ATOM 5665 C CA . PHE A 1 62 ? 6.231 7.514 -6.089 1.00 0.00 62 PHE A CA 4
ATOM 5666 C C . PHE A 1 62 ? 7.204 8.500 -6.728 1.00 0.00 62 PHE A C 4
ATOM 5667 O O . PHE A 1 62 ? 7.474 9.568 -6.178 1.00 0.00 62 PHE A O 4
ATOM 5684 N N . HIS A 1 63 ? 7.729 8.134 -7.893 1.00 0.00 63 HIS A N 4
ATOM 5685 C CA . HIS A 1 63 ? 8.672 8.986 -8.608 1.00 0.00 63 HIS A CA 4
ATOM 5686 C C . HIS A 1 63 ? 7.961 9.802 -9.684 1.00 0.00 63 HIS A C 4
ATOM 5687 O O . HIS A 1 63 ? 8.416 10.882 -10.060 1.00 0.00 63 HIS A O 4
ATOM 5701 N N . ASP A 1 64 ? 6.843 9.278 -10.174 1.00 0.00 64 ASP A N 4
ATOM 5702 C CA . ASP A 1 64 ? 6.068 9.958 -11.206 1.00 0.00 64 ASP A CA 4
ATOM 5703 C C . ASP A 1 64 ? 4.620 10.142 -10.765 1.00 0.00 64 ASP A C 4
ATOM 5704 O O . ASP A 1 64 ? 4.228 9.700 -9.684 1.00 0.00 64 ASP A O 4
ATOM 5713 N N . ARG A 1 65 ? 3.829 10.797 -11.608 1.00 0.00 65 ARG A N 4
ATOM 5714 C CA . ARG A 1 65 ? 2.424 11.042 -11.304 1.00 0.00 65 ARG A CA 4
ATOM 5715 C C . ARG A 1 65 ? 1.523 10.109 -12.108 1.00 0.00 65 ARG A C 4
ATOM 5716 O O . ARG A 1 65 ? 0.600 9.502 -11.566 1.00 0.00 65 ARG A O 4
ATOM 5737 N N . ARG A 1 66 ? 1.798 10.001 -13.404 1.00 0.00 66 ARG A N 4
ATOM 5738 C CA . ARG A 1 66 ? 1.012 9.143 -14.283 1.00 0.00 66 ARG A CA 4
ATOM 5739 C C . ARG A 1 66 ? 0.996 7.707 -13.769 1.00 0.00 66 ARG A C 4
ATOM 5740 O O . ARG A 1 66 ? 0.079 6.941 -14.065 1.00 0.00 66 ARG A O 4
ATOM 5761 N N . ASP A 1 67 ? 2.017 7.348 -12.998 1.00 0.00 67 ASP A N 4
ATOM 5762 C CA . ASP A 1 67 ? 2.120 6.004 -12.442 1.00 0.00 67 ASP A CA 4
ATOM 5763 C C . ASP A 1 67 ? 1.249 5.861 -11.199 1.00 0.00 67 ASP A C 4
ATOM 5764 O O . ASP A 1 67 ? 0.510 4.888 -11.054 1.00 0.00 67 ASP A O 4
ATOM 5773 N N . ALA A 1 68 ? 1.341 6.839 -10.303 1.00 0.00 68 ALA A N 4
ATOM 5774 C CA . ALA A 1 68 ? 0.560 6.822 -9.072 1.00 0.00 68 ALA A CA 4
ATOM 5775 C C . ALA A 1 68 ? -0.935 6.859 -9.369 1.00 0.00 68 ALA A C 4
ATOM 5776 O O . ALA A 1 68 ? -1.752 6.468 -8.536 1.00 0.00 68 ALA A O 4
ATOM 5783 N N . GLN A 1 69 ? -1.285 7.332 -10.561 1.00 0.00 69 GLN A N 4
ATOM 5784 C CA . GLN A 1 69 ? -2.682 7.420 -10.967 1.00 0.00 69 GLN A CA 4
ATOM 5785 C C . GLN A 1 69 ? -3.179 6.082 -11.505 1.00 0.00 69 GLN A C 4
ATOM 5786 O O . GLN A 1 69 ? -4.367 5.769 -11.417 1.00 0.00 69 GLN A O 4
ATOM 5800 N N . ASP A 1 70 ? -2.263 5.297 -12.061 1.00 0.00 70 ASP A N 4
ATOM 5801 C CA . ASP A 1 70 ? -2.608 3.992 -12.612 1.00 0.00 70 ASP A CA 4
ATOM 5802 C C . ASP A 1 70 ? -2.657 2.934 -11.514 1.00 0.00 70 ASP A C 4
ATOM 5803 O O . ASP A 1 70 ? -3.631 2.191 -11.398 1.00 0.00 70 ASP A O 4
ATOM 5812 N N . ALA A 1 71 ? -1.599 2.871 -10.712 1.00 0.00 71 ALA A N 4
ATOM 5813 C CA . ALA A 1 71 ? -1.522 1.905 -9.623 1.00 0.00 71 ALA A CA 4
ATOM 5814 C C . ALA A 1 71 ? -2.738 2.010 -8.709 1.00 0.00 71 ALA A C 4
ATOM 5815 O O . ALA A 1 71 ? -3.285 0.999 -8.271 1.00 0.00 71 ALA A O 4
ATOM 5822 N N . GLU A 1 72 ? -3.155 3.240 -8.426 1.00 0.00 72 GLU A N 4
ATOM 5823 C CA . GLU A 1 72 ? -4.306 3.476 -7.562 1.00 0.00 72 GLU A CA 4
ATOM 5824 C C . GLU A 1 72 ? -5.561 2.825 -8.138 1.00 0.00 72 GLU A C 4
ATOM 5825 O O . GLU A 1 72 ? -6.068 1.843 -7.598 1.00 0.00 72 GLU A O 4
ATOM 5837 N N . ALA A 1 73 ? -6.057 3.382 -9.239 1.00 0.00 73 ALA A N 4
ATOM 5838 C CA . ALA A 1 73 ? -7.250 2.856 -9.889 1.00 0.00 73 ALA A CA 4
ATOM 5839 C C . ALA A 1 73 ? -7.188 1.337 -10.007 1.00 0.00 73 ALA A C 4
ATOM 5840 O O . ALA A 1 73 ? -8.209 0.656 -9.922 1.00 0.00 73 ALA A O 4
ATOM 5847 N N . ALA A 1 74 ? -5.983 0.812 -10.203 1.00 0.00 74 ALA A N 4
ATOM 5848 C CA . ALA A 1 74 ? -5.787 -0.626 -10.331 1.00 0.00 74 ALA A CA 4
ATOM 5849 C C . ALA A 1 74 ? -6.030 -1.334 -9.002 1.00 0.00 74 ALA A C 4
ATOM 5850 O O . ALA A 1 74 ? -6.851 -2.246 -8.915 1.00 0.00 74 ALA A O 4
ATOM 5857 N N . MET A 1 75 ? -5.311 -0.906 -7.969 1.00 0.00 75 MET A N 4
ATOM 5858 C CA . MET A 1 75 ? -5.450 -1.499 -6.644 1.00 0.00 75 MET A CA 4
ATOM 5859 C C . MET A 1 75 ? -6.736 -1.031 -5.971 1.00 0.00 75 MET A C 4
ATOM 5860 O O . MET A 1 75 ? -7.675 -1.807 -5.797 1.00 0.00 75 MET A O 4
ATOM 5874 N N . ASP A 1 76 ? -6.771 0.242 -5.593 1.00 0.00 76 ASP A N 4
ATOM 5875 C CA . ASP A 1 76 ? -7.942 0.814 -4.939 1.00 0.00 76 ASP A CA 4
ATOM 5876 C C . ASP A 1 76 ? -9.225 0.194 -5.484 1.00 0.00 76 ASP A C 4
ATOM 5877 O O . ASP A 1 76 ? -9.708 0.576 -6.548 1.00 0.00 76 ASP A O 4
ATOM 5886 N N . GLY A 1 77 ? -9.772 -0.767 -4.745 1.00 0.00 77 GLY A N 4
ATOM 5887 C CA . GLY A 1 77 ? -10.993 -1.426 -5.170 1.00 0.00 77 GLY A CA 4
ATOM 5888 C C . GLY A 1 77 ? -10.743 -2.823 -5.702 1.00 0.00 77 GLY A C 4
ATOM 5889 O O . GLY A 1 77 ? -11.512 -3.331 -6.517 1.00 0.00 77 GLY A O 4
ATOM 5893 N N . ALA A 1 78 ? -9.662 -3.446 -5.242 1.00 0.00 78 ALA A N 4
ATOM 5894 C CA . ALA A 1 78 ? -9.313 -4.792 -5.676 1.00 0.00 78 ALA A CA 4
ATOM 5895 C C . ALA A 1 78 ? -9.660 -5.822 -4.606 1.00 0.00 78 ALA A C 4
ATOM 5896 O O . ALA A 1 78 ? -10.182 -5.477 -3.547 1.00 0.00 78 ALA A O 4
ATOM 5903 N N . GLU A 1 79 ? -9.366 -7.087 -4.891 1.00 0.00 79 GLU A N 4
ATOM 5904 C CA . GLU A 1 79 ? -9.649 -8.166 -3.952 1.00 0.00 79 GLU A CA 4
ATOM 5905 C C . GLU A 1 79 ? -8.363 -8.865 -3.522 1.00 0.00 79 GLU A C 4
ATOM 5906 O O . GLU A 1 79 ? -7.686 -9.499 -4.333 1.00 0.00 79 GLU A O 4
ATOM 5918 N N . LEU A 1 80 ? -8.030 -8.744 -2.242 1.00 0.00 80 LEU A N 4
ATOM 5919 C CA . LEU A 1 80 ? -6.824 -9.363 -1.703 1.00 0.00 80 LEU A CA 4
ATOM 5920 C C . LEU A 1 80 ? -6.994 -9.687 -0.222 1.00 0.00 80 LEU A C 4
ATOM 5921 O O . LEU A 1 80 ? -7.657 -8.954 0.512 1.00 0.00 80 LEU A O 4
ATOM 5937 N N . ASP A 1 81 ? -6.390 -10.788 0.210 1.00 0.00 81 ASP A N 4
ATOM 5938 C CA . ASP A 1 81 ? -6.471 -11.208 1.604 1.00 0.00 81 ASP A CA 4
ATOM 5939 C C . ASP A 1 81 ? -7.913 -11.172 2.099 1.00 0.00 81 ASP A C 4
ATOM 5940 O O . ASP A 1 81 ? -8.189 -10.714 3.207 1.00 0.00 81 ASP A O 4
ATOM 5949 N N . GLY A 1 82 ? -8.831 -11.657 1.269 1.00 0.00 82 GLY A N 4
ATOM 5950 C CA . GLY A 1 82 ? -10.234 -11.670 1.639 1.00 0.00 82 GLY A CA 4
ATOM 5951 C C . GLY A 1 82 ? -10.722 -10.314 2.109 1.00 0.00 82 GLY A C 4
ATOM 5952 O O . GLY A 1 82 ? -11.648 -10.225 2.915 1.00 0.00 82 GLY A O 4
ATOM 5956 N N . ARG A 1 83 ? -10.098 -9.255 1.604 1.00 0.00 83 ARG A N 4
ATOM 5957 C CA . ARG A 1 83 ? -10.472 -7.897 1.979 1.00 0.00 83 ARG A CA 4
ATOM 5958 C C . ARG A 1 83 ? -10.280 -6.937 0.808 1.00 0.00 83 ARG A C 4
ATOM 5959 O O . ARG A 1 83 ? -9.895 -7.348 -0.286 1.00 0.00 83 ARG A O 4
ATOM 5980 N N . GLU A 1 84 ? -10.552 -5.658 1.047 1.00 0.00 84 GLU A N 4
ATOM 5981 C CA . GLU A 1 84 ? -10.410 -4.641 0.012 1.00 0.00 84 GLU A CA 4
ATOM 5982 C C . GLU A 1 84 ? -9.378 -3.593 0.416 1.00 0.00 84 GLU A C 4
ATOM 5983 O O . GLU A 1 84 ? -9.714 -2.575 1.024 1.00 0.00 84 GLU A O 4
ATOM 5995 N N . LEU A 1 85 ? -8.119 -3.848 0.076 1.00 0.00 85 LEU A N 4
ATOM 5996 C CA . LEU A 1 85 ? -7.036 -2.928 0.404 1.00 0.00 85 LEU A CA 4
ATOM 5997 C C . LEU A 1 85 ? -7.365 -1.512 -0.060 1.00 0.00 85 LEU A C 4
ATOM 5998 O O . LEU A 1 85 ? -7.867 -1.312 -1.167 1.00 0.00 85 LEU A O 4
ATOM 6014 N N . ARG A 1 86 ? -7.077 -0.534 0.792 1.00 0.00 86 ARG A N 4
ATOM 6015 C CA . ARG A 1 86 ? -7.342 0.863 0.469 1.00 0.00 86 ARG A CA 4
ATOM 6016 C C . ARG A 1 86 ? -6.066 1.567 0.014 1.00 0.00 86 ARG A C 4
ATOM 6017 O O . ARG A 1 86 ? -5.371 2.193 0.815 1.00 0.00 86 ARG A O 4
ATOM 6038 N N . VAL A 1 87 ? -5.764 1.459 -1.276 1.00 0.00 87 VAL A N 4
ATOM 6039 C CA . VAL A 1 87 ? -4.573 2.085 -1.837 1.00 0.00 87 VAL A CA 4
ATOM 6040 C C . VAL A 1 87 ? -4.908 3.426 -2.479 1.00 0.00 87 VAL A C 4
ATOM 6041 O O . VAL A 1 87 ? -5.212 3.497 -3.669 1.00 0.00 87 VAL A O 4
ATOM 6054 N N . GLN A 1 88 ? -4.850 4.488 -1.682 1.00 0.00 88 GLN A N 4
ATOM 6055 C CA . GLN A 1 88 ? -5.147 5.829 -2.173 1.00 0.00 88 GLN A CA 4
ATOM 6056 C C . GLN A 1 88 ? -4.199 6.855 -1.563 1.00 0.00 88 GLN A C 4
ATOM 6057 O O . GLN A 1 88 ? -3.483 6.562 -0.604 1.00 0.00 88 GLN A O 4
ATOM 6071 N N . VAL A 1 89 ? -4.197 8.060 -2.124 1.00 0.00 89 VAL A N 4
ATOM 6072 C CA . VAL A 1 89 ? -3.337 9.131 -1.635 1.00 0.00 89 VAL A CA 4
ATOM 6073 C C . VAL A 1 89 ? -3.574 9.392 -0.152 1.00 0.00 89 VAL A C 4
ATOM 6074 O O . VAL A 1 89 ? -4.678 9.193 0.355 1.00 0.00 89 VAL A O 4
ATOM 6087 N N . ALA A 1 90 ? -2.530 9.838 0.539 1.00 0.00 90 ALA A N 4
ATOM 6088 C CA . ALA A 1 90 ? -2.625 10.129 1.964 1.00 0.00 90 ALA A CA 4
ATOM 6089 C C . ALA A 1 90 ? -3.589 11.281 2.226 1.00 0.00 90 ALA A C 4
ATOM 6090 O O . ALA A 1 90 ? -4.702 11.074 2.709 1.00 0.00 90 ALA A O 4
ATOM 6097 N N . ARG A 1 91 ? -3.153 12.495 1.905 1.00 0.00 91 ARG A N 4
ATOM 6098 C CA . ARG A 1 91 ? -3.977 13.681 2.108 1.00 0.00 91 ARG A CA 4
ATOM 6099 C C . ARG A 1 91 ? -4.821 13.975 0.871 1.00 0.00 91 ARG A C 4
ATOM 6100 O O . ARG A 1 91 ? -4.314 13.981 -0.251 1.00 0.00 91 ARG A O 4
ATOM 6121 N N . TYR A 1 92 ? -6.109 14.217 1.084 1.00 0.00 92 TYR A N 4
ATOM 6122 C CA . TYR A 1 92 ? -7.024 14.509 -0.013 1.00 0.00 92 TYR A CA 4
ATOM 6123 C C . TYR A 1 92 ? -7.804 15.793 0.254 1.00 0.00 92 TYR A C 4
ATOM 6124 O O . TYR A 1 92 ? -8.011 16.179 1.403 1.00 0.00 92 TYR A O 4
ATOM 6142 N N . GLY A 1 93 ? -8.234 16.450 -0.819 1.00 0.00 93 GLY A N 4
ATOM 6143 C CA . GLY A 1 93 ? -8.986 17.683 -0.681 1.00 0.00 93 GLY A CA 4
ATOM 6144 C C . GLY A 1 93 ? -9.127 18.426 -1.994 1.00 0.00 93 GLY A C 4
ATOM 6145 O O . GLY A 1 93 ? -8.625 17.979 -3.026 1.00 0.00 93 GLY A O 4
ATOM 6149 N N . ARG A 1 94 ? -9.815 19.563 -1.958 1.00 0.00 94 ARG A N 4
ATOM 6150 C CA . ARG A 1 94 ? -10.024 20.368 -3.156 1.00 0.00 94 ARG A CA 4
ATOM 6151 C C . ARG A 1 94 ? -8.716 20.557 -3.919 1.00 0.00 94 ARG A C 4
ATOM 6152 O O . ARG A 1 94 ? -7.745 21.093 -3.384 1.00 0.00 94 ARG A O 4
ATOM 6173 N N . ARG A 1 95 ? -8.698 20.112 -5.171 1.00 0.00 95 ARG A N 4
ATOM 6174 C CA . ARG A 1 95 ? -7.509 20.231 -6.007 1.00 0.00 95 ARG A CA 4
ATOM 6175 C C . ARG A 1 95 ? -7.792 21.091 -7.236 1.00 0.00 95 ARG A C 4
ATOM 6176 O O . ARG A 1 95 ? -8.236 20.589 -8.268 1.00 0.00 95 ARG A O 4
ATOM 6197 N N . ASP A 1 96 ? -7.532 22.388 -7.115 1.00 0.00 96 ASP A N 4
ATOM 6198 C CA . ASP A 1 96 ? -7.757 23.318 -8.216 1.00 0.00 96 ASP A CA 4
ATOM 6199 C C . ASP A 1 96 ? -6.452 23.984 -8.641 1.00 0.00 96 ASP A C 4
ATOM 6200 O O . ASP A 1 96 ? -5.609 24.312 -7.805 1.00 0.00 96 ASP A O 4
ATOM 6209 N N . LEU A 1 97 ? -6.291 24.179 -9.945 1.00 0.00 97 LEU A N 4
ATOM 6210 C CA . LEU A 1 97 ? -5.088 24.805 -10.482 1.00 0.00 97 LEU A CA 4
ATOM 6211 C C . LEU A 1 97 ? -4.706 26.038 -9.668 1.00 0.00 97 LEU A C 4
ATOM 6212 O O . LEU A 1 97 ? -3.649 26.074 -9.038 1.00 0.00 97 LEU A O 4
ATOM 6228 N N . SER A 1 98 ? -5.573 27.044 -9.685 1.00 0.00 98 SER A N 4
ATOM 6229 C CA . SER A 1 98 ? -5.326 28.279 -8.950 1.00 0.00 98 SER A CA 4
ATOM 6230 C C . SER A 1 98 ? -4.108 29.009 -9.508 1.00 0.00 98 SER A C 4
ATOM 6231 O O . SER A 1 98 ? -3.281 29.524 -8.757 1.00 0.00 98 SER A O 4
ATOM 6239 N N . GLY A 1 99 ? -4.005 29.048 -10.833 1.00 0.00 99 GLY A N 4
ATOM 6240 C CA . GLY A 1 99 ? -2.885 29.716 -11.471 1.00 0.00 99 GLY A CA 4
ATOM 6241 C C . GLY A 1 99 ? -3.316 30.586 -12.635 1.00 0.00 99 GLY A C 4
ATOM 6242 O O . GLY A 1 99 ? -4.499 30.680 -12.963 1.00 0.00 99 GLY A O 4
ATOM 6246 N N . PRO A 1 100 ? -2.341 31.244 -13.280 1.00 0.00 100 PRO A N 4
ATOM 6247 C CA . PRO A 1 100 ? -2.602 32.124 -14.423 1.00 0.00 100 PRO A CA 4
ATOM 6248 C C . PRO A 1 100 ? -2.862 31.344 -15.707 1.00 0.00 100 PRO A C 4
ATOM 6249 O O . PRO A 1 100 ? -2.386 31.718 -16.779 1.00 0.00 100 PRO A O 4
ATOM 6260 N N . SER A 1 101 ? -3.620 30.258 -15.592 1.00 0.00 101 SER A N 4
ATOM 6261 C CA . SER A 1 101 ? -3.941 29.424 -16.744 1.00 0.00 101 SER A CA 4
ATOM 6262 C C . SER A 1 101 ? -4.319 30.281 -17.948 1.00 0.00 101 SER A C 4
ATOM 6263 O O . SER A 1 101 ? -5.435 30.796 -18.031 1.00 0.00 101 SER A O 4
ATOM 6271 N N . SER A 1 102 ? -3.382 30.431 -18.878 1.00 0.00 102 SER A N 4
ATOM 6272 C CA . SER A 1 102 ? -3.615 31.229 -20.076 1.00 0.00 102 SER A CA 4
ATOM 6273 C C . SER A 1 102 ? -4.805 30.691 -20.865 1.00 0.00 102 SER A C 4
ATOM 6274 O O . SER A 1 102 ? -5.716 31.437 -21.221 1.00 0.00 102 SER A O 4
ATOM 6282 N N . GLY A 1 103 ? -4.789 29.389 -21.134 1.00 0.00 103 GLY A N 4
ATOM 6283 C CA . GLY A 1 103 ? -5.871 28.772 -21.878 1.00 0.00 103 GLY A CA 4
ATOM 6284 C C . GLY A 1 103 ? -6.218 27.391 -21.360 1.00 0.00 103 GLY A C 4
ATOM 6285 O O . GLY A 1 103 ? -5.475 26.434 -21.578 1.00 0.00 103 GLY A O 4
ATOM 6289 N N . GLY A 1 1 ? 2.518 24.223 -10.863 1.00 0.00 1 GLY A N 5
ATOM 6290 C CA . GLY A 1 1 ? 3.109 22.901 -10.781 1.00 0.00 1 GLY A CA 5
ATOM 6291 C C . GLY A 1 1 ? 3.819 22.502 -12.060 1.00 0.00 1 GLY A C 5
ATOM 6292 O O . GLY A 1 1 ? 3.179 22.123 -13.040 1.00 0.00 1 GLY A O 5
ATOM 6296 N N . SER A 1 2 ? 5.145 22.589 -12.051 1.00 0.00 2 SER A N 5
ATOM 6297 C CA . SER A 1 2 ? 5.942 22.239 -13.221 1.00 0.00 2 SER A CA 5
ATOM 6298 C C . SER A 1 2 ? 7.095 21.317 -12.837 1.00 0.00 2 SER A C 5
ATOM 6299 O O . SER A 1 2 ? 7.837 21.592 -11.893 1.00 0.00 2 SER A O 5
ATOM 6307 N N . SER A 1 3 ? 7.239 20.221 -13.575 1.00 0.00 3 SER A N 5
ATOM 6308 C CA . SER A 1 3 ? 8.299 19.255 -13.311 1.00 0.00 3 SER A CA 5
ATOM 6309 C C . SER A 1 3 ? 9.567 19.957 -12.834 1.00 0.00 3 SER A C 5
ATOM 6310 O O . SER A 1 3 ? 9.823 21.107 -13.186 1.00 0.00 3 SER A O 5
ATOM 6318 N N . GLY A 1 4 ? 10.359 19.253 -12.030 1.00 0.00 4 GLY A N 5
ATOM 6319 C CA . GLY A 1 4 ? 11.591 19.824 -11.518 1.00 0.00 4 GLY A CA 5
ATOM 6320 C C . GLY A 1 4 ? 12.094 19.103 -10.283 1.00 0.00 4 GLY A C 5
ATOM 6321 O O . GLY A 1 4 ? 11.954 19.599 -9.166 1.00 0.00 4 GLY A O 5
ATOM 6325 N N . SER A 1 5 ? 12.681 17.927 -10.484 1.00 0.00 5 SER A N 5
ATOM 6326 C CA . SER A 1 5 ? 13.202 17.134 -9.377 1.00 0.00 5 SER A CA 5
ATOM 6327 C C . SER A 1 5 ? 14.276 16.165 -9.861 1.00 0.00 5 SER A C 5
ATOM 6328 O O . SER A 1 5 ? 14.093 15.466 -10.858 1.00 0.00 5 SER A O 5
ATOM 6336 N N . SER A 1 6 ? 15.397 16.129 -9.148 1.00 0.00 6 SER A N 5
ATOM 6337 C CA . SER A 1 6 ? 16.504 15.249 -9.506 1.00 0.00 6 SER A CA 5
ATOM 6338 C C . SER A 1 6 ? 17.400 14.985 -8.300 1.00 0.00 6 SER A C 5
ATOM 6339 O O . SER A 1 6 ? 17.408 15.752 -7.339 1.00 0.00 6 SER A O 5
ATOM 6347 N N . GLY A 1 7 ? 18.155 13.892 -8.360 1.00 0.00 7 GLY A N 5
ATOM 6348 C CA . GLY A 1 7 ? 19.044 13.544 -7.267 1.00 0.00 7 GLY A CA 5
ATOM 6349 C C . GLY A 1 7 ? 18.895 12.099 -6.836 1.00 0.00 7 GLY A C 5
ATOM 6350 O O . GLY A 1 7 ? 18.002 11.382 -7.288 1.00 0.00 7 GLY A O 5
ATOM 6354 N N . PRO A 1 8 ? 19.787 11.650 -5.940 1.00 0.00 8 PRO A N 5
ATOM 6355 C CA . PRO A 1 8 ? 19.772 10.276 -5.429 1.00 0.00 8 PRO A CA 5
ATOM 6356 C C . PRO A 1 8 ? 18.681 10.058 -4.385 1.00 0.00 8 PRO A C 5
ATOM 6357 O O . PRO A 1 8 ? 17.895 9.116 -4.483 1.00 0.00 8 PRO A O 5
ATOM 6368 N N . ASP A 1 9 ? 18.640 10.934 -3.387 1.00 0.00 9 ASP A N 5
ATOM 6369 C CA . ASP A 1 9 ? 17.645 10.838 -2.326 1.00 0.00 9 ASP A CA 5
ATOM 6370 C C . ASP A 1 9 ? 16.370 11.585 -2.707 1.00 0.00 9 ASP A C 5
ATOM 6371 O O . ASP A 1 9 ? 16.423 12.649 -3.323 1.00 0.00 9 ASP A O 5
ATOM 6380 N N . VAL A 1 10 ? 15.226 11.019 -2.337 1.00 0.00 10 VAL A N 5
ATOM 6381 C CA . VAL A 1 10 ? 13.938 11.632 -2.640 1.00 0.00 10 VAL A CA 5
ATOM 6382 C C . VAL A 1 10 ? 13.400 12.402 -1.439 1.00 0.00 10 VAL A C 5
ATOM 6383 O O . VAL A 1 10 ? 13.479 11.935 -0.303 1.00 0.00 10 VAL A O 5
ATOM 6396 N N . ASP A 1 11 ? 12.851 13.584 -1.699 1.00 0.00 11 ASP A N 5
ATOM 6397 C CA . ASP A 1 11 ? 12.297 14.419 -0.640 1.00 0.00 11 ASP A CA 5
ATOM 6398 C C . ASP A 1 11 ? 10.804 14.159 -0.467 1.00 0.00 11 ASP A C 5
ATOM 6399 O O . ASP A 1 11 ? 10.308 14.050 0.654 1.00 0.00 11 ASP A O 5
ATOM 6408 N N . GLY A 1 12 ? 10.092 14.062 -1.585 1.00 0.00 12 GLY A N 5
ATOM 6409 C CA . GLY A 1 12 ? 8.662 13.818 -1.536 1.00 0.00 12 GLY A CA 5
ATOM 6410 C C . GLY A 1 12 ? 7.907 14.574 -2.610 1.00 0.00 12 GLY A C 5
ATOM 6411 O O . GLY A 1 12 ? 7.750 15.792 -2.527 1.00 0.00 12 GLY A O 5
ATOM 6415 N N . MET A 1 13 ? 7.439 13.852 -3.623 1.00 0.00 13 MET A N 5
ATOM 6416 C CA . MET A 1 13 ? 6.696 14.464 -4.718 1.00 0.00 13 MET A CA 5
ATOM 6417 C C . MET A 1 13 ? 5.292 13.875 -4.819 1.00 0.00 13 MET A C 5
ATOM 6418 O O . MET A 1 13 ? 4.315 14.604 -4.993 1.00 0.00 13 MET A O 5
ATOM 6432 N N . ILE A 1 14 ? 5.201 12.554 -4.711 1.00 0.00 14 ILE A N 5
ATOM 6433 C CA . ILE A 1 14 ? 3.917 11.869 -4.789 1.00 0.00 14 ILE A CA 5
ATOM 6434 C C . ILE A 1 14 ? 3.897 10.635 -3.894 1.00 0.00 14 ILE A C 5
ATOM 6435 O O . ILE A 1 14 ? 4.503 9.611 -4.214 1.00 0.00 14 ILE A O 5
ATOM 6451 N N . THR A 1 15 ? 3.194 10.737 -2.770 1.00 0.00 15 THR A N 5
ATOM 6452 C CA . THR A 1 15 ? 3.094 9.629 -1.828 1.00 0.00 15 THR A CA 5
ATOM 6453 C C . THR A 1 15 ? 1.725 8.963 -1.907 1.00 0.00 15 THR A C 5
ATOM 6454 O O . THR A 1 15 ? 0.722 9.614 -2.205 1.00 0.00 15 THR A O 5
ATOM 6465 N N . LEU A 1 16 ? 1.689 7.663 -1.637 1.00 0.00 16 LEU A N 5
ATOM 6466 C CA . LEU A 1 16 ? 0.441 6.908 -1.676 1.00 0.00 16 LEU A CA 5
ATOM 6467 C C . LEU A 1 16 ? 0.116 6.322 -0.306 1.00 0.00 16 LEU A C 5
ATOM 6468 O O . LEU A 1 16 ? 1.008 5.892 0.426 1.00 0.00 16 LEU A O 5
ATOM 6484 N N . LYS A 1 17 ? -1.169 6.306 0.035 1.00 0.00 17 LYS A N 5
ATOM 6485 C CA . LYS A 1 17 ? -1.614 5.770 1.316 1.00 0.00 17 LYS A CA 5
ATOM 6486 C C . LYS A 1 17 ? -2.136 4.346 1.157 1.00 0.00 17 LYS A C 5
ATOM 6487 O O . LYS A 1 17 ? -2.881 4.047 0.224 1.00 0.00 17 LYS A O 5
ATOM 6506 N N . VAL A 1 18 ? -1.743 3.470 2.077 1.00 0.00 18 VAL A N 5
ATOM 6507 C CA . VAL A 1 18 ? -2.174 2.078 2.040 1.00 0.00 18 VAL A CA 5
ATOM 6508 C C . VAL A 1 18 ? -2.711 1.633 3.396 1.00 0.00 18 VAL A C 5
ATOM 6509 O O . VAL A 1 18 ? -2.092 1.878 4.431 1.00 0.00 18 VAL A O 5
ATOM 6522 N N . ASP A 1 19 ? -3.867 0.978 3.382 1.00 0.00 19 ASP A N 5
ATOM 6523 C CA . ASP A 1 19 ? -4.488 0.497 4.610 1.00 0.00 19 ASP A CA 5
ATOM 6524 C C . ASP A 1 19 ? -4.753 -1.003 4.534 1.00 0.00 19 ASP A C 5
ATOM 6525 O O . ASP A 1 19 ? -4.419 -1.653 3.544 1.00 0.00 19 ASP A O 5
ATOM 6534 N N . ASN A 1 20 ? -5.354 -1.547 5.587 1.00 0.00 20 ASN A N 5
ATOM 6535 C CA . ASN A 1 20 ? -5.663 -2.972 5.640 1.00 0.00 20 AS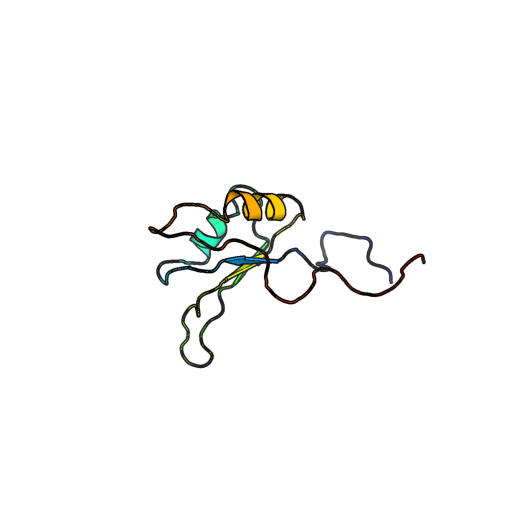N A CA 5
ATOM 6536 C C . ASN A 1 20 ? -4.438 -3.807 5.281 1.00 0.00 20 ASN A C 5
ATOM 6537 O O . ASN A 1 20 ? -4.508 -4.701 4.436 1.00 0.00 20 ASN A O 5
ATOM 6548 N N . LEU A 1 21 ? -3.316 -3.510 5.927 1.00 0.00 21 LEU A N 5
ATOM 6549 C CA . LEU A 1 21 ? -2.074 -4.234 5.677 1.00 0.00 21 LEU A CA 5
ATOM 6550 C C . LEU A 1 21 ? -1.744 -5.166 6.837 1.00 0.00 21 LEU A C 5
ATOM 6551 O O . LEU A 1 21 ? -1.226 -4.734 7.868 1.00 0.00 21 LEU A O 5
ATOM 6567 N N . THR A 1 22 ? -2.045 -6.450 6.663 1.00 0.00 22 THR A N 5
ATOM 6568 C CA . THR A 1 22 ? -1.779 -7.444 7.695 1.00 0.00 22 THR A CA 5
ATOM 6569 C C . THR A 1 22 ? -0.291 -7.519 8.016 1.00 0.00 22 THR A C 5
ATOM 6570 O O . THR A 1 22 ? 0.553 -7.279 7.152 1.00 0.00 22 THR A O 5
ATOM 6581 N N . TYR A 1 23 ? 0.024 -7.855 9.262 1.00 0.00 23 TYR A N 5
ATOM 6582 C CA . TYR A 1 23 ? 1.412 -7.960 9.697 1.00 0.00 23 TYR A CA 5
ATOM 6583 C C . TYR A 1 23 ? 2.284 -8.558 8.597 1.00 0.00 23 TYR A C 5
ATOM 6584 O O . TYR A 1 23 ? 3.413 -8.119 8.378 1.00 0.00 23 TYR A O 5
ATOM 6602 N N . ARG A 1 24 ? 1.751 -9.561 7.908 1.00 0.00 24 ARG A N 5
ATOM 6603 C CA . ARG A 1 24 ? 2.479 -10.220 6.830 1.00 0.00 24 ARG A CA 5
ATOM 6604 C C . ARG A 1 24 ? 3.076 -9.194 5.871 1.00 0.00 24 ARG A C 5
ATOM 6605 O O . ARG A 1 24 ? 4.243 -9.289 5.490 1.00 0.00 24 ARG A O 5
ATOM 6626 N N . THR A 1 25 ? 2.266 -8.214 5.482 1.00 0.00 25 THR A N 5
ATOM 6627 C CA . THR A 1 25 ? 2.713 -7.172 4.566 1.00 0.00 25 THR A CA 5
ATOM 6628 C C . THR A 1 25 ? 4.118 -6.697 4.917 1.00 0.00 25 THR A C 5
ATOM 6629 O O . THR A 1 25 ? 4.375 -6.263 6.039 1.00 0.00 25 THR A O 5
ATOM 6640 N N . SER A 1 26 ? 5.025 -6.782 3.948 1.00 0.00 26 SER A N 5
ATOM 6641 C CA . SER A 1 26 ? 6.406 -6.363 4.156 1.00 0.00 26 SER A CA 5
ATOM 6642 C C . SER A 1 26 ? 6.830 -5.347 3.100 1.00 0.00 26 SER A C 5
ATOM 6643 O O . SER A 1 26 ? 6.284 -5.294 1.998 1.00 0.00 26 SER A O 5
ATOM 6651 N N . PRO A 1 27 ? 7.828 -4.519 3.444 1.00 0.00 27 PRO A N 5
ATOM 6652 C CA . PRO A 1 27 ? 8.349 -3.489 2.541 1.00 0.00 27 PRO A CA 5
ATOM 6653 C C . PRO A 1 27 ? 8.564 -4.013 1.125 1.00 0.00 27 PRO A C 5
ATOM 6654 O O . PRO A 1 27 ? 8.073 -3.433 0.157 1.00 0.00 27 PRO A O 5
ATOM 6665 N N . ASP A 1 28 ? 9.299 -5.114 1.013 1.00 0.00 28 ASP A N 5
ATOM 6666 C CA . ASP A 1 28 ? 9.577 -5.718 -0.285 1.00 0.00 28 ASP A CA 5
ATOM 6667 C C . ASP A 1 28 ? 8.291 -5.910 -1.082 1.00 0.00 28 ASP A C 5
ATOM 6668 O O . ASP A 1 28 ? 8.239 -5.618 -2.277 1.00 0.00 28 ASP A O 5
ATOM 6677 N N . SER A 1 29 ? 7.254 -6.405 -0.413 1.00 0.00 29 SER A N 5
ATOM 6678 C CA . SER A 1 29 ? 5.969 -6.641 -1.060 1.00 0.00 29 SER A CA 5
ATOM 6679 C C . SER A 1 29 ? 5.284 -5.322 -1.404 1.00 0.00 29 SER A C 5
ATOM 6680 O O . SER A 1 29 ? 5.047 -5.019 -2.574 1.00 0.00 29 SER A O 5
ATOM 6688 N N . LEU A 1 30 ? 4.968 -4.541 -0.377 1.00 0.00 30 LEU A N 5
ATOM 6689 C CA . LEU A 1 30 ? 4.310 -3.253 -0.569 1.00 0.00 30 LEU A CA 5
ATOM 6690 C C . LEU A 1 30 ? 4.932 -2.492 -1.735 1.00 0.00 30 LEU A C 5
ATOM 6691 O O . LEU A 1 30 ? 4.244 -1.770 -2.456 1.00 0.00 30 LEU A O 5
ATOM 6707 N N . ARG A 1 31 ? 6.238 -2.661 -1.916 1.00 0.00 31 ARG A N 5
ATOM 6708 C CA . ARG A 1 31 ? 6.953 -1.991 -2.995 1.00 0.00 31 ARG A CA 5
ATOM 6709 C C . ARG A 1 31 ? 6.669 -2.663 -4.335 1.00 0.00 31 ARG A C 5
ATOM 6710 O O . ARG A 1 31 ? 6.375 -1.993 -5.326 1.00 0.00 31 ARG A O 5
ATOM 6731 N N . ARG A 1 32 ? 6.758 -3.988 -4.358 1.00 0.00 32 ARG A N 5
ATOM 6732 C CA . ARG A 1 32 ? 6.512 -4.750 -5.576 1.00 0.00 32 ARG A CA 5
ATOM 6733 C C . ARG A 1 32 ? 5.058 -4.616 -6.017 1.00 0.00 32 ARG A C 5
ATOM 6734 O O . ARG A 1 32 ? 4.691 -5.026 -7.119 1.00 0.00 32 ARG A O 5
ATOM 6755 N N . VAL A 1 33 ? 4.232 -4.040 -5.148 1.00 0.00 33 VAL A N 5
ATOM 6756 C CA . VAL A 1 33 ? 2.818 -3.852 -5.448 1.00 0.00 33 VAL A CA 5
ATOM 6757 C C . VAL A 1 33 ? 2.611 -2.695 -6.419 1.00 0.00 33 VAL A C 5
ATOM 6758 O O . VAL A 1 33 ? 1.782 -2.772 -7.326 1.00 0.00 33 VAL A O 5
ATOM 6771 N N . PHE A 1 34 ? 3.371 -1.622 -6.223 1.00 0.00 34 PHE A N 5
ATOM 6772 C CA . PHE A 1 34 ? 3.271 -0.447 -7.081 1.00 0.00 34 PHE A CA 5
ATOM 6773 C C . PHE A 1 34 ? 4.380 -0.444 -8.129 1.00 0.00 34 PHE A C 5
ATOM 6774 O O . PHE A 1 34 ? 4.190 0.037 -9.246 1.00 0.00 34 PHE A O 5
ATOM 6791 N N . GLU A 1 35 ? 5.537 -0.983 -7.759 1.00 0.00 35 GLU A N 5
ATOM 6792 C CA . GLU A 1 35 ? 6.677 -1.041 -8.667 1.00 0.00 35 GLU A CA 5
ATOM 6793 C C . GLU A 1 35 ? 6.255 -1.561 -10.038 1.00 0.00 35 GLU A C 5
ATOM 6794 O O . GLU A 1 35 ? 6.830 -1.188 -11.060 1.00 0.00 35 GLU A O 5
ATOM 6806 N N . LYS A 1 36 ? 5.247 -2.426 -10.051 1.00 0.00 36 LYS A N 5
ATOM 6807 C CA . LYS A 1 36 ? 4.745 -2.999 -11.295 1.00 0.00 36 LYS A CA 5
ATOM 6808 C C . LYS A 1 36 ? 4.470 -1.907 -12.324 1.00 0.00 36 LYS A C 5
ATOM 6809 O O . LYS A 1 36 ? 4.670 -2.106 -13.523 1.00 0.00 36 LYS A O 5
ATOM 6828 N N . TYR A 1 37 ? 4.012 -0.754 -11.849 1.00 0.00 37 TYR A N 5
ATOM 6829 C CA . TYR A 1 37 ? 3.709 0.368 -12.729 1.00 0.00 37 TYR A CA 5
ATOM 6830 C C . TYR A 1 37 ? 4.810 1.423 -12.666 1.00 0.00 37 TYR A C 5
ATOM 6831 O O . TYR A 1 37 ? 5.437 1.743 -13.675 1.00 0.00 37 TYR A O 5
ATOM 6849 N N . GLY A 1 38 ? 5.040 1.958 -11.471 1.00 0.00 38 GLY A N 5
ATOM 6850 C CA . GLY A 1 38 ? 6.066 2.970 -11.297 1.00 0.00 38 GLY A CA 5
ATOM 6851 C C . GLY A 1 38 ? 7.003 2.654 -10.148 1.00 0.00 38 GLY A C 5
ATOM 6852 O O . GLY A 1 38 ? 6.573 2.167 -9.103 1.00 0.00 38 GLY A O 5
ATOM 6856 N N . ARG A 1 39 ? 8.289 2.930 -10.343 1.00 0.00 39 ARG A N 5
ATOM 6857 C CA . ARG A 1 39 ? 9.290 2.668 -9.316 1.00 0.00 39 ARG A CA 5
ATOM 6858 C C . ARG A 1 39 ? 8.931 3.377 -8.013 1.00 0.00 39 ARG A C 5
ATOM 6859 O O . ARG A 1 39 ? 8.575 4.555 -8.013 1.00 0.00 39 ARG A O 5
ATOM 6880 N N . VAL A 1 40 ? 9.025 2.649 -6.905 1.00 0.00 40 VAL A N 5
ATOM 6881 C CA . VAL A 1 40 ? 8.711 3.207 -5.595 1.00 0.00 40 VAL A CA 5
ATOM 6882 C C . VAL A 1 40 ? 9.899 3.973 -5.024 1.00 0.00 40 VAL A C 5
ATOM 6883 O O . VAL A 1 40 ? 10.904 3.379 -4.635 1.00 0.00 40 VAL A O 5
ATOM 6896 N N . GLY A 1 41 ? 9.777 5.296 -4.976 1.00 0.00 41 GLY A N 5
ATOM 6897 C CA . GLY A 1 41 ? 10.848 6.122 -4.451 1.00 0.00 41 GLY A CA 5
ATOM 6898 C C . GLY A 1 41 ? 11.321 5.659 -3.086 1.00 0.00 41 GLY A C 5
ATOM 6899 O O . GLY A 1 41 ? 12.521 5.626 -2.816 1.00 0.00 41 GLY A O 5
ATOM 6903 N N . ASP A 1 42 ? 10.375 5.304 -2.224 1.00 0.00 42 ASP A N 5
ATOM 6904 C CA . ASP A 1 42 ? 10.700 4.842 -0.880 1.00 0.00 42 ASP A CA 5
ATOM 6905 C C . ASP A 1 42 ? 9.489 4.189 -0.221 1.00 0.00 42 ASP A C 5
ATOM 6906 O O . ASP A 1 42 ? 8.346 4.535 -0.518 1.00 0.00 42 ASP A O 5
ATOM 6915 N N . VAL A 1 43 ? 9.748 3.241 0.674 1.00 0.00 43 VAL A N 5
ATOM 6916 C CA . VAL A 1 43 ? 8.680 2.539 1.375 1.00 0.00 43 VAL A CA 5
ATOM 6917 C C . VAL A 1 43 ? 8.802 2.717 2.884 1.00 0.00 43 VAL A C 5
ATOM 6918 O O . VAL A 1 43 ? 9.837 2.406 3.474 1.00 0.00 43 VAL A O 5
ATOM 6931 N N . TYR A 1 44 ? 7.740 3.218 3.503 1.00 0.00 44 TYR A N 5
ATOM 6932 C CA . TYR A 1 44 ? 7.729 3.439 4.944 1.00 0.00 44 TYR A CA 5
ATOM 6933 C C . TYR A 1 44 ? 6.462 2.868 5.574 1.00 0.00 44 TYR A C 5
ATOM 6934 O O . TYR A 1 44 ? 5.371 2.982 5.014 1.00 0.00 44 TYR A O 5
ATOM 6952 N N . ILE A 1 45 ? 6.615 2.252 6.741 1.00 0.00 45 ILE A N 5
ATOM 6953 C CA . ILE A 1 45 ? 5.484 1.664 7.448 1.00 0.00 45 ILE A CA 5
ATOM 6954 C C . ILE A 1 45 ? 5.497 2.051 8.923 1.00 0.00 45 ILE A C 5
ATOM 6955 O O . ILE A 1 45 ? 6.132 1.402 9.755 1.00 0.00 45 ILE A O 5
ATOM 6971 N N . PRO A 1 46 ? 4.778 3.132 9.258 1.00 0.00 46 PRO A N 5
ATOM 6972 C CA . PRO A 1 46 ? 4.688 3.628 10.634 1.00 0.00 46 PRO A CA 5
ATOM 6973 C C . PRO A 1 46 ? 4.375 2.518 11.632 1.00 0.00 46 PRO A C 5
ATOM 6974 O O . PRO A 1 46 ? 3.451 1.731 11.429 1.00 0.00 46 PRO A O 5
ATOM 6985 N N . ARG A 1 47 ? 5.151 2.461 12.709 1.00 0.00 47 ARG A N 5
ATOM 6986 C CA . ARG A 1 47 ? 4.957 1.446 13.738 1.00 0.00 47 ARG A CA 5
ATOM 6987 C C . ARG A 1 47 ? 4.562 2.086 15.065 1.00 0.00 47 ARG A C 5
ATOM 6988 O O . ARG A 1 47 ? 5.011 3.184 15.393 1.00 0.00 47 ARG A O 5
ATOM 7009 N N . GLU A 1 48 ? 3.719 1.392 15.824 1.00 0.00 48 GLU A N 5
ATOM 7010 C CA . GLU A 1 48 ? 3.263 1.894 17.114 1.00 0.00 48 GLU A CA 5
ATOM 7011 C C . GLU A 1 48 ? 4.414 2.530 17.889 1.00 0.00 48 GLU A C 5
ATOM 7012 O O . GLU A 1 48 ? 5.542 2.037 17.888 1.00 0.00 48 GLU A O 5
ATOM 7024 N N . PRO A 1 49 ? 4.124 3.651 18.565 1.00 0.00 49 PRO A N 5
ATOM 7025 C CA . PRO A 1 49 ? 5.121 4.379 19.356 1.00 0.00 49 PRO A CA 5
ATOM 7026 C C . PRO A 1 49 ? 5.913 3.458 20.278 1.00 0.00 49 PRO A C 5
ATOM 7027 O O . PRO A 1 49 ? 7.129 3.599 20.416 1.00 0.00 49 PRO A O 5
ATOM 7038 N N . HIS A 1 50 ? 5.218 2.517 20.907 1.00 0.00 50 HIS A N 5
ATOM 7039 C CA . HIS A 1 50 ? 5.858 1.572 21.816 1.00 0.00 50 HIS A CA 5
ATOM 7040 C C . HIS A 1 50 ? 6.404 0.369 21.052 1.00 0.00 50 HIS A C 5
ATOM 7041 O O . HIS A 1 50 ? 7.602 0.085 21.094 1.00 0.00 50 HIS A O 5
ATOM 7055 N N . THR A 1 51 ? 5.518 -0.336 20.356 1.00 0.00 51 THR A N 5
ATOM 7056 C CA . THR A 1 51 ? 5.911 -1.509 19.585 1.00 0.00 51 THR A CA 5
ATOM 7057 C C . THR A 1 51 ? 6.292 -1.128 18.159 1.00 0.00 51 THR A C 5
ATOM 7058 O O . THR A 1 51 ? 5.584 -0.368 17.498 1.00 0.00 51 THR A O 5
ATOM 7069 N N . LYS A 1 52 ? 7.414 -1.661 17.689 1.00 0.00 52 LYS A N 5
ATOM 7070 C CA . LYS A 1 52 ? 7.890 -1.378 16.340 1.00 0.00 52 LYS A CA 5
ATOM 7071 C C . LYS A 1 52 ? 7.191 -2.271 15.319 1.00 0.00 52 LYS A C 5
ATOM 7072 O O . LYS A 1 52 ? 7.842 -2.955 14.530 1.00 0.00 52 LYS A O 5
ATOM 7091 N N . ALA A 1 53 ? 5.862 -2.257 15.340 1.00 0.00 53 ALA A N 5
ATOM 7092 C CA . ALA A 1 53 ? 5.076 -3.063 14.414 1.00 0.00 53 ALA A CA 5
ATOM 7093 C C . ALA A 1 53 ? 4.131 -2.191 13.593 1.00 0.00 53 ALA A C 5
ATOM 7094 O O . ALA A 1 53 ? 3.566 -1.213 14.085 1.00 0.00 53 ALA A O 5
ATOM 7101 N N . PRO A 1 54 ? 3.954 -2.549 12.313 1.00 0.00 54 PRO A N 5
ATOM 7102 C CA . PRO A 1 54 ? 3.078 -1.812 11.398 1.00 0.00 54 PRO A CA 5
ATOM 7103 C C . PRO A 1 54 ? 1.721 -1.502 12.019 1.00 0.00 54 PRO A C 5
ATOM 7104 O O . PRO A 1 54 ? 0.827 -2.348 12.035 1.00 0.00 54 PRO A O 5
ATOM 7115 N N . ARG A 1 55 ? 1.573 -0.283 12.529 1.00 0.00 55 ARG A N 5
ATOM 7116 C CA . ARG A 1 55 ? 0.324 0.138 13.152 1.00 0.00 55 ARG A CA 5
ATOM 7117 C C . ARG A 1 55 ? -0.877 -0.415 12.391 1.00 0.00 55 ARG A C 5
ATOM 7118 O O . ARG A 1 55 ? -1.706 -1.129 12.954 1.00 0.00 55 ARG A O 5
ATOM 7139 N N . GLY A 1 56 ? -0.964 -0.081 11.107 1.00 0.00 56 GLY A N 5
ATOM 7140 C CA . GLY A 1 56 ? -2.066 -0.552 10.290 1.00 0.00 56 GLY A CA 5
ATOM 7141 C C . GLY A 1 56 ? -1.990 -0.045 8.863 1.00 0.00 56 GLY A C 5
ATOM 7142 O O . GLY A 1 56 ? -2.416 -0.727 7.931 1.00 0.00 56 GLY A O 5
ATOM 7146 N N . PHE A 1 57 ? -1.446 1.155 8.692 1.00 0.00 57 PHE A N 5
ATOM 7147 C CA . PHE A 1 57 ? -1.318 1.755 7.369 1.00 0.00 57 PHE A CA 5
ATOM 7148 C C . PHE A 1 57 ? 0.150 1.951 7.002 1.00 0.00 57 PHE A C 5
ATOM 7149 O O . PHE A 1 57 ? 1.041 1.736 7.823 1.00 0.00 57 PHE A O 5
ATOM 7166 N N . ALA A 1 58 ? 0.393 2.361 5.761 1.00 0.00 58 ALA A N 5
ATOM 7167 C CA . ALA A 1 58 ? 1.752 2.588 5.284 1.00 0.00 58 ALA A CA 5
ATOM 7168 C C . ALA A 1 58 ? 1.781 3.659 4.199 1.00 0.00 58 ALA A C 5
ATOM 7169 O O . ALA A 1 58 ? 0.745 4.018 3.639 1.00 0.00 58 ALA A O 5
ATOM 7176 N N . PHE A 1 59 ? 2.974 4.166 3.906 1.00 0.00 59 PHE A N 5
ATOM 7177 C CA . PHE A 1 59 ? 3.137 5.198 2.889 1.00 0.00 59 PHE A CA 5
ATOM 7178 C C . PHE A 1 59 ? 4.144 4.761 1.828 1.00 0.00 59 PHE A C 5
ATOM 7179 O O . PHE A 1 59 ? 5.073 4.005 2.112 1.00 0.00 59 PHE A O 5
ATOM 7196 N N . VAL A 1 60 ? 3.951 5.243 0.604 1.00 0.00 60 VAL A N 5
ATOM 7197 C CA . VAL A 1 60 ? 4.842 4.904 -0.499 1.00 0.00 60 VAL A CA 5
ATOM 7198 C C . VAL A 1 60 ? 5.048 6.097 -1.426 1.00 0.00 60 VAL A C 5
ATOM 7199 O O . VAL A 1 60 ? 4.101 6.590 -2.039 1.00 0.00 60 VAL A O 5
ATOM 7212 N N . ARG A 1 61 ? 6.291 6.556 -1.523 1.00 0.00 61 ARG A N 5
ATOM 7213 C CA . ARG A 1 61 ? 6.622 7.692 -2.374 1.00 0.00 61 ARG A CA 5
ATOM 7214 C C . ARG A 1 61 ? 6.792 7.252 -3.826 1.00 0.00 61 ARG A C 5
ATOM 7215 O O . ARG A 1 61 ? 6.955 6.066 -4.111 1.00 0.00 61 ARG A O 5
ATOM 7236 N N . PHE A 1 62 ? 6.752 8.217 -4.739 1.00 0.00 62 PHE A N 5
ATOM 7237 C CA . PHE A 1 62 ? 6.900 7.929 -6.161 1.00 0.00 62 PHE A CA 5
ATOM 7238 C C . PHE A 1 62 ? 7.663 9.047 -6.865 1.00 0.00 62 PHE A C 5
ATOM 7239 O O . PHE A 1 62 ? 8.017 10.055 -6.252 1.00 0.00 62 PHE A O 5
ATOM 7256 N N . HIS A 1 63 ? 7.914 8.861 -8.157 1.00 0.00 63 HIS A N 5
ATOM 7257 C CA . HIS A 1 63 ? 8.636 9.854 -8.946 1.00 0.00 63 HIS A CA 5
ATOM 7258 C C . HIS A 1 63 ? 7.671 10.694 -9.777 1.00 0.00 63 HIS A C 5
ATOM 7259 O O . HIS A 1 63 ? 7.723 11.924 -9.751 1.00 0.00 63 HIS A O 5
ATOM 7273 N N . ASP A 1 64 ? 6.791 10.023 -10.512 1.00 0.00 64 ASP A N 5
ATOM 7274 C CA . ASP A 1 64 ? 5.814 10.708 -11.350 1.00 0.00 64 ASP A CA 5
ATOM 7275 C C . ASP A 1 64 ? 4.393 10.312 -10.962 1.00 0.00 64 ASP A C 5
ATOM 7276 O O . ASP A 1 64 ? 4.008 9.148 -11.080 1.00 0.00 64 ASP A O 5
ATOM 7285 N N . ARG A 1 65 ? 3.619 11.287 -10.496 1.00 0.00 65 ARG A N 5
ATOM 7286 C CA . ARG A 1 65 ? 2.241 11.039 -10.088 1.00 0.00 65 ARG A CA 5
ATOM 7287 C C . ARG A 1 65 ? 1.529 10.139 -11.094 1.00 0.00 65 ARG A C 5
ATOM 7288 O O . ARG A 1 65 ? 0.725 9.287 -10.718 1.00 0.00 65 ARG A O 5
ATOM 7309 N N . ARG A 1 66 ? 1.831 10.335 -12.373 1.00 0.00 66 ARG A N 5
ATOM 7310 C CA . ARG A 1 66 ? 1.220 9.542 -13.433 1.00 0.00 66 ARG A CA 5
ATOM 7311 C C . ARG A 1 66 ? 1.232 8.058 -13.078 1.00 0.00 66 ARG A C 5
ATOM 7312 O O . ARG A 1 66 ? 0.182 7.452 -12.865 1.00 0.00 66 ARG A O 5
ATOM 7333 N N . ASP A 1 67 ? 2.426 7.480 -13.016 1.00 0.00 67 ASP A N 5
ATOM 7334 C CA . ASP A 1 67 ? 2.576 6.067 -12.686 1.00 0.00 67 ASP A CA 5
ATOM 7335 C C . ASP A 1 67 ? 1.970 5.761 -11.320 1.00 0.00 67 ASP A C 5
ATOM 7336 O O . ASP A 1 67 ? 1.494 4.653 -11.076 1.00 0.00 67 ASP A O 5
ATOM 7345 N N . ALA A 1 68 ? 1.992 6.750 -10.433 1.00 0.00 68 ALA A N 5
ATOM 7346 C CA . ALA A 1 68 ? 1.444 6.587 -9.093 1.00 0.00 68 ALA A CA 5
ATOM 7347 C C . ALA A 1 68 ? -0.075 6.726 -9.100 1.00 0.00 68 ALA A C 5
ATOM 7348 O O . ALA A 1 68 ? -0.735 6.465 -8.095 1.00 0.00 68 ALA A O 5
ATOM 7355 N N . GLN A 1 69 ? -0.621 7.141 -10.238 1.00 0.00 69 GLN A N 5
ATOM 7356 C CA . GLN A 1 69 ? -2.062 7.316 -10.374 1.00 0.00 69 GLN A CA 5
ATOM 7357 C C . GLN A 1 69 ? -2.721 6.036 -10.878 1.00 0.00 69 GLN A C 5
ATOM 7358 O O . GLN A 1 69 ? -3.830 5.694 -10.466 1.00 0.00 69 GLN A O 5
ATOM 7372 N N . ASP A 1 70 ? -2.032 5.334 -11.771 1.00 0.00 70 ASP A N 5
ATOM 7373 C CA . ASP A 1 70 ? -2.550 4.091 -12.330 1.00 0.00 70 ASP A CA 5
ATOM 7374 C C . ASP A 1 70 ? -2.521 2.974 -11.292 1.00 0.00 70 ASP A C 5
ATOM 7375 O O . ASP A 1 70 ? -3.439 2.158 -11.218 1.00 0.00 70 ASP A O 5
ATOM 7384 N N . ALA A 1 71 ? -1.459 2.943 -10.494 1.00 0.00 71 ALA A N 5
ATOM 7385 C CA . ALA A 1 71 ? -1.311 1.927 -9.460 1.00 0.00 71 ALA A CA 5
ATOM 7386 C C . ALA A 1 71 ? -2.447 2.005 -8.445 1.00 0.00 71 ALA A C 5
ATOM 7387 O O . ALA A 1 71 ? -2.927 0.982 -7.958 1.00 0.00 71 ALA A O 5
ATOM 7394 N N . GLU A 1 72 ? -2.871 3.225 -8.132 1.00 0.00 72 GLU A N 5
ATOM 7395 C CA . GLU A 1 72 ? -3.950 3.436 -7.174 1.00 0.00 72 GLU A CA 5
ATOM 7396 C C . GLU A 1 72 ? -5.258 2.840 -7.688 1.00 0.00 72 GLU A C 5
ATOM 7397 O O . GLU A 1 72 ? -5.707 1.798 -7.212 1.00 0.00 72 GLU A O 5
ATOM 7409 N N . ALA A 1 73 ? -5.863 3.510 -8.663 1.00 0.00 73 ALA A N 5
ATOM 7410 C CA . ALA A 1 73 ? -7.118 3.047 -9.243 1.00 0.00 73 ALA A CA 5
ATOM 7411 C C . ALA A 1 73 ? -7.104 1.536 -9.446 1.00 0.00 73 ALA A C 5
ATOM 7412 O O . ALA A 1 73 ? -8.062 0.845 -9.100 1.00 0.00 73 ALA A O 5
ATOM 7419 N N . ALA A 1 74 ? -6.013 1.029 -10.009 1.00 0.00 74 ALA A N 5
ATOM 7420 C CA . ALA A 1 74 ? -5.874 -0.401 -10.257 1.00 0.00 74 ALA A CA 5
ATOM 7421 C C . ALA A 1 74 ? -6.178 -1.208 -8.999 1.00 0.00 74 ALA A C 5
ATOM 7422 O O . ALA A 1 74 ? -7.213 -1.867 -8.909 1.00 0.00 74 ALA A O 5
ATOM 7429 N N . MET A 1 75 ? -5.268 -1.152 -8.032 1.00 0.00 75 MET A N 5
ATOM 7430 C CA . MET A 1 75 ? -5.440 -1.878 -6.779 1.00 0.00 75 MET A CA 5
ATOM 7431 C C . MET A 1 75 ? -6.741 -1.476 -6.092 1.00 0.00 75 MET A C 5
ATOM 7432 O O . MET A 1 75 ? -7.657 -2.287 -5.953 1.00 0.00 75 MET A O 5
ATOM 7446 N N . ASP A 1 76 ? -6.816 -0.221 -5.664 1.00 0.00 76 ASP A N 5
ATOM 7447 C CA . ASP A 1 76 ? -8.006 0.288 -4.992 1.00 0.00 76 ASP A CA 5
ATOM 7448 C C . ASP A 1 76 ? -9.268 -0.350 -5.564 1.00 0.00 76 ASP A C 5
ATOM 7449 O O . ASP A 1 76 ? -9.576 -0.191 -6.744 1.00 0.00 76 ASP A O 5
ATOM 7458 N N . GLY A 1 77 ? -9.995 -1.073 -4.718 1.00 0.00 77 GLY A N 5
ATOM 7459 C CA . GLY A 1 77 ? -11.215 -1.725 -5.158 1.00 0.00 77 GLY A CA 5
ATOM 7460 C C . GLY A 1 77 ? -10.960 -3.104 -5.733 1.00 0.00 77 GLY A C 5
ATOM 7461 O O . GLY A 1 77 ? -11.580 -3.496 -6.721 1.00 0.00 77 GLY A O 5
ATOM 7465 N N . ALA A 1 78 ? -10.043 -3.841 -5.115 1.00 0.00 78 ALA A N 5
ATOM 7466 C CA . ALA A 1 78 ? -9.707 -5.184 -5.572 1.00 0.00 78 ALA A CA 5
ATOM 7467 C C . ALA A 1 78 ? -9.990 -6.219 -4.488 1.00 0.00 78 ALA A C 5
ATOM 7468 O O . ALA A 1 78 ? -10.347 -5.871 -3.364 1.00 0.00 78 ALA A O 5
ATOM 7475 N N . GLU A 1 79 ? -9.829 -7.492 -4.836 1.00 0.00 79 GLU A N 5
ATOM 7476 C CA . GLU A 1 79 ? -10.069 -8.578 -3.892 1.00 0.00 79 GLU A CA 5
ATOM 7477 C C . GLU A 1 79 ? -8.760 -9.256 -3.498 1.00 0.00 79 GLU A C 5
ATOM 7478 O O . GLU A 1 79 ? -8.277 -10.150 -4.194 1.00 0.00 79 GLU A O 5
ATOM 7490 N N . LEU A 1 80 ? -8.191 -8.824 -2.378 1.00 0.00 80 LEU A N 5
ATOM 7491 C CA . LEU A 1 80 ? -6.937 -9.388 -1.890 1.00 0.00 80 LEU A CA 5
ATOM 7492 C C . LEU A 1 80 ? -7.022 -9.697 -0.399 1.00 0.00 80 LEU A C 5
ATOM 7493 O O . LEU A 1 80 ? -7.780 -9.061 0.334 1.00 0.00 80 LEU A O 5
ATOM 7509 N N . ASP A 1 81 ? -6.239 -10.674 0.043 1.00 0.00 81 ASP A N 5
ATOM 7510 C CA . ASP A 1 81 ? -6.224 -11.066 1.448 1.00 0.00 81 ASP A CA 5
ATOM 7511 C C . ASP A 1 81 ? -7.644 -11.204 1.989 1.00 0.00 81 ASP A C 5
ATOM 7512 O O . ASP A 1 81 ? -7.905 -10.911 3.155 1.00 0.00 81 ASP A O 5
ATOM 7521 N N . GLY A 1 82 ? -8.557 -11.651 1.133 1.00 0.00 82 GLY A N 5
ATOM 7522 C CA . GLY A 1 82 ? -9.939 -11.818 1.543 1.00 0.00 82 GLY A CA 5
ATOM 7523 C C . GLY A 1 82 ? -10.560 -10.524 2.031 1.00 0.00 82 GLY A C 5
ATOM 7524 O O . GLY A 1 82 ? -11.344 -10.524 2.980 1.00 0.00 82 GLY A O 5
ATOM 7528 N N . ARG A 1 83 ? -10.208 -9.419 1.382 1.00 0.00 83 ARG A N 5
ATOM 7529 C CA . ARG A 1 83 ? -10.734 -8.113 1.757 1.00 0.00 83 ARG A CA 5
ATOM 7530 C C . ARG A 1 83 ? -10.471 -7.085 0.660 1.00 0.00 83 ARG A C 5
ATOM 7531 O O . ARG A 1 83 ? -9.894 -7.406 -0.378 1.00 0.00 83 ARG A O 5
ATOM 7552 N N . GLU A 1 84 ? -10.901 -5.850 0.898 1.00 0.00 84 GLU A N 5
ATOM 7553 C CA . GLU A 1 84 ? -10.713 -4.776 -0.071 1.00 0.00 84 GLU A CA 5
ATOM 7554 C C . GLU A 1 84 ? -9.619 -3.816 0.387 1.00 0.00 84 GLU A C 5
ATOM 7555 O O . GLU A 1 84 ? -9.896 -2.804 1.032 1.00 0.00 84 GLU A O 5
ATOM 7567 N N . LEU A 1 85 ? -8.376 -4.140 0.049 1.00 0.00 85 LEU A N 5
ATOM 7568 C CA . LEU A 1 85 ? -7.239 -3.307 0.424 1.00 0.00 85 LEU A CA 5
ATOM 7569 C C . LEU A 1 85 ? -7.479 -1.851 0.039 1.00 0.00 85 LEU A C 5
ATOM 7570 O O . LEU A 1 85 ? -7.784 -1.546 -1.115 1.00 0.00 85 LEU A O 5
ATOM 7586 N N . ARG A 1 86 ? -7.338 -0.956 1.010 1.00 0.00 86 ARG A N 5
ATOM 7587 C CA . ARG A 1 86 ? -7.539 0.469 0.772 1.00 0.00 86 ARG A CA 5
ATOM 7588 C C . ARG A 1 86 ? -6.258 1.121 0.262 1.00 0.00 86 ARG A C 5
ATOM 7589 O O . ARG A 1 86 ? -5.464 1.648 1.041 1.00 0.00 86 ARG A O 5
ATOM 7610 N N . VAL A 1 87 ? -6.062 1.080 -1.053 1.00 0.00 87 VAL A N 5
ATOM 7611 C CA . VAL A 1 87 ? -4.878 1.667 -1.668 1.00 0.00 87 VAL A CA 5
ATOM 7612 C C . VAL A 1 87 ? -5.222 2.960 -2.399 1.00 0.00 87 VAL A C 5
ATOM 7613 O O . VAL A 1 87 ? -5.570 2.942 -3.580 1.00 0.00 87 VAL A O 5
ATOM 7626 N N . GLN A 1 88 ? -5.122 4.079 -1.690 1.00 0.00 88 GLN A N 5
ATOM 7627 C CA . GLN A 1 88 ? -5.423 5.382 -2.273 1.00 0.00 88 GLN A CA 5
ATOM 7628 C C . GLN A 1 88 ? -4.261 6.350 -2.072 1.00 0.00 88 GLN A C 5
ATOM 7629 O O . GLN A 1 88 ? -3.210 5.975 -1.554 1.00 0.00 88 GLN A O 5
ATOM 7643 N N . VAL A 1 89 ? -4.459 7.598 -2.485 1.00 0.00 89 VAL A N 5
ATOM 7644 C CA . VAL A 1 89 ? -3.429 8.620 -2.349 1.00 0.00 89 VAL A CA 5
ATOM 7645 C C . VAL A 1 89 ? -3.581 9.383 -1.037 1.00 0.00 89 VAL A C 5
ATOM 7646 O O . VAL A 1 89 ? -4.659 9.884 -0.720 1.00 0.00 89 VAL A O 5
ATOM 7659 N N . ALA A 1 90 ? -2.493 9.467 -0.279 1.00 0.00 90 ALA A N 5
ATOM 7660 C CA . ALA A 1 90 ? -2.504 10.171 0.998 1.00 0.00 90 ALA A CA 5
ATOM 7661 C C . ALA A 1 90 ? -3.024 11.595 0.835 1.00 0.00 90 ALA A C 5
ATOM 7662 O O . ALA A 1 90 ? -4.101 11.932 1.327 1.00 0.00 90 ALA A O 5
ATOM 7669 N N . ARG A 1 91 ? -2.252 12.426 0.142 1.00 0.00 91 ARG A N 5
ATOM 7670 C CA . ARG A 1 91 ? -2.635 13.815 -0.083 1.00 0.00 91 ARG A CA 5
ATOM 7671 C C . ARG A 1 91 ? -2.142 14.300 -1.443 1.00 0.00 91 ARG A C 5
ATOM 7672 O O . ARG A 1 91 ? -1.145 13.804 -1.967 1.00 0.00 91 ARG A O 5
ATOM 7693 N N . TYR A 1 92 ? -2.849 15.272 -2.010 1.00 0.00 92 TYR A N 5
ATOM 7694 C CA . TYR A 1 92 ? -2.486 15.822 -3.311 1.00 0.00 92 TYR A CA 5
ATOM 7695 C C . TYR A 1 92 ? -3.318 17.060 -3.630 1.00 0.00 92 TYR A C 5
ATOM 7696 O O . TYR A 1 92 ? -4.318 17.338 -2.968 1.00 0.00 92 TYR A O 5
ATOM 7714 N N . GLY A 1 93 ? -2.897 17.802 -4.650 1.00 0.00 93 GLY A N 5
ATOM 7715 C CA . GLY A 1 93 ? -3.614 19.002 -5.041 1.00 0.00 93 GLY A CA 5
ATOM 7716 C C . GLY A 1 93 ? -3.579 20.073 -3.969 1.00 0.00 93 GLY A C 5
ATOM 7717 O O . GLY A 1 93 ? -4.608 20.662 -3.636 1.00 0.00 93 GLY A O 5
ATOM 7721 N N . ARG A 1 94 ? -2.393 20.325 -3.425 1.00 0.00 94 ARG A N 5
ATOM 7722 C CA . ARG A 1 94 ? -2.229 21.330 -2.382 1.00 0.00 94 ARG A CA 5
ATOM 7723 C C . ARG A 1 94 ? -2.445 22.734 -2.941 1.00 0.00 94 ARG A C 5
ATOM 7724 O O . ARG A 1 94 ? -1.694 23.193 -3.800 1.00 0.00 94 ARG A O 5
ATOM 7745 N N . ARG A 1 95 ? -3.478 23.409 -2.446 1.00 0.00 95 ARG A N 5
ATOM 7746 C CA . ARG A 1 95 ? -3.795 24.759 -2.897 1.00 0.00 95 ARG A CA 5
ATOM 7747 C C . ARG A 1 95 ? -2.814 25.771 -2.314 1.00 0.00 95 ARG A C 5
ATOM 7748 O O . ARG A 1 95 ? -2.752 25.962 -1.099 1.00 0.00 95 ARG A O 5
ATOM 7769 N N . ASP A 1 96 ? -2.048 26.416 -3.187 1.00 0.00 96 ASP A N 5
ATOM 7770 C CA . ASP A 1 96 ? -1.070 27.409 -2.758 1.00 0.00 96 ASP A CA 5
ATOM 7771 C C . ASP A 1 96 ? -1.762 28.664 -2.235 1.00 0.00 96 ASP A C 5
ATOM 7772 O O . ASP A 1 96 ? -1.923 29.646 -2.961 1.00 0.00 96 ASP A O 5
ATOM 7781 N N . LEU A 1 97 ? -2.171 28.624 -0.971 1.00 0.00 97 LEU A N 5
ATOM 7782 C CA . LEU A 1 97 ? -2.848 29.757 -0.350 1.00 0.00 97 LEU A CA 5
ATOM 7783 C C . LEU A 1 97 ? -1.910 30.499 0.596 1.00 0.00 97 LEU A C 5
ATOM 7784 O O . LEU A 1 97 ? -1.675 30.062 1.723 1.00 0.00 97 LEU A O 5
ATOM 7800 N N . SER A 1 98 ? -1.379 31.625 0.131 1.00 0.00 98 SER A N 5
ATOM 7801 C CA . SER A 1 98 ? -0.465 32.428 0.936 1.00 0.00 98 SER A CA 5
ATOM 7802 C C . SER A 1 98 ? -1.001 32.605 2.353 1.00 0.00 98 SER A C 5
ATOM 7803 O O . SER A 1 98 ? -1.976 33.322 2.575 1.00 0.00 98 SER A O 5
ATOM 7811 N N . GLY A 1 99 ? -0.355 31.945 3.310 1.00 0.00 99 GLY A N 5
ATOM 7812 C CA . GLY A 1 99 ? -0.780 32.042 4.694 1.00 0.00 99 GLY A CA 5
ATOM 7813 C C . GLY A 1 99 ? -1.012 33.475 5.131 1.00 0.00 99 GLY A C 5
ATOM 7814 O O . GLY A 1 99 ? -0.737 34.423 4.395 1.00 0.00 99 GLY A O 5
ATOM 7818 N N . PRO A 1 100 ? -1.532 33.647 6.355 1.00 0.00 100 PRO A N 5
ATOM 7819 C CA . PRO A 1 100 ? -1.814 34.972 6.916 1.00 0.00 100 PRO A CA 5
ATOM 7820 C C . PRO A 1 100 ? -0.551 35.677 7.401 1.00 0.00 100 PRO A C 5
ATOM 7821 O O . PRO A 1 100 ? 0.110 35.216 8.331 1.00 0.00 100 PRO A O 5
ATOM 7832 N N . SER A 1 101 ? -0.223 36.796 6.764 1.00 0.00 101 SER A N 5
ATOM 7833 C CA . SER A 1 101 ? 0.963 37.563 7.128 1.00 0.00 101 SER A CA 5
ATOM 7834 C C . SER A 1 101 ? 0.579 38.951 7.633 1.00 0.00 101 SER A C 5
ATOM 7835 O O . SER A 1 101 ? 0.624 39.929 6.887 1.00 0.00 101 SER A O 5
ATOM 7843 N N . SER A 1 102 ? 0.200 39.027 8.905 1.00 0.00 102 SER A N 5
ATOM 7844 C CA . SER A 1 102 ? -0.196 40.293 9.510 1.00 0.00 102 SER A CA 5
ATOM 7845 C C . SER A 1 102 ? -0.006 40.255 11.023 1.00 0.00 102 SER A C 5
ATOM 7846 O O . SER A 1 102 ? -0.562 39.399 11.709 1.00 0.00 102 SER A O 5
ATOM 7854 N N . GLY A 1 103 ? 0.786 41.192 11.537 1.00 0.00 103 GLY A N 5
ATOM 7855 C CA . GLY A 1 103 ? 1.037 41.249 12.966 1.00 0.00 103 GLY A CA 5
ATOM 7856 C C . GLY A 1 103 ? 1.963 42.386 13.347 1.00 0.00 103 GLY A C 5
ATOM 7857 O O . GLY A 1 103 ? 1.862 42.937 14.443 1.00 0.00 103 GLY A O 5
ATOM 7861 N N . GLY A 1 1 ? -7.056 19.348 -17.060 1.00 0.00 1 GLY A N 6
ATOM 7862 C CA . GLY A 1 1 ? -6.228 20.508 -16.790 1.00 0.00 1 GLY A CA 6
ATOM 7863 C C . GLY A 1 1 ? -4.807 20.132 -16.419 1.00 0.00 1 GLY A C 6
ATOM 7864 O O . GLY A 1 1 ? -4.475 20.020 -15.239 1.00 0.00 1 GLY A O 6
ATOM 7868 N N . SER A 1 2 ? -3.966 19.935 -17.430 1.00 0.00 2 SER A N 6
ATOM 7869 C CA . SER A 1 2 ? -2.574 19.563 -17.204 1.00 0.00 2 SER A CA 6
ATOM 7870 C C . SER A 1 2 ? -1.771 19.654 -18.499 1.00 0.00 2 SER A C 6
ATOM 7871 O O . SER A 1 2 ? -2.337 19.707 -19.590 1.00 0.00 2 SER A O 6
ATOM 7879 N N . SER A 1 3 ? -0.448 19.670 -18.367 1.00 0.00 3 SER A N 6
ATOM 7880 C CA . SER A 1 3 ? 0.434 19.758 -19.525 1.00 0.00 3 SER A CA 6
ATOM 7881 C C . SER A 1 3 ? 1.408 18.585 -19.556 1.00 0.00 3 SER A C 6
ATOM 7882 O O . SER A 1 3 ? 1.480 17.849 -20.539 1.00 0.00 3 SER A O 6
ATOM 7890 N N . GLY A 1 4 ? 2.157 18.416 -18.471 1.00 0.00 4 GLY A N 6
ATOM 7891 C CA . GLY A 1 4 ? 3.117 17.331 -18.393 1.00 0.00 4 GLY A CA 6
ATOM 7892 C C . GLY A 1 4 ? 4.042 17.460 -17.199 1.00 0.00 4 GLY A C 6
ATOM 7893 O O . GLY A 1 4 ? 3.597 17.749 -16.089 1.00 0.00 4 GLY A O 6
ATOM 7897 N N . SER A 1 5 ? 5.334 17.242 -17.427 1.00 0.00 5 SER A N 6
ATOM 7898 C CA . SER A 1 5 ? 6.323 17.330 -16.359 1.00 0.00 5 SER A CA 6
ATOM 7899 C C . SER A 1 5 ? 7.736 17.388 -16.932 1.00 0.00 5 SER A C 6
ATOM 7900 O O . SER A 1 5 ? 7.945 17.159 -18.123 1.00 0.00 5 SER A O 6
ATOM 7908 N N . SER A 1 6 ? 8.704 17.695 -16.074 1.00 0.00 6 SER A N 6
ATOM 7909 C CA . SER A 1 6 ? 10.097 17.788 -16.494 1.00 0.00 6 SER A CA 6
ATOM 7910 C C . SER A 1 6 ? 10.978 16.861 -15.661 1.00 0.00 6 SER A C 6
ATOM 7911 O O . SER A 1 6 ? 11.607 15.945 -16.189 1.00 0.00 6 SER A O 6
ATOM 7919 N N . GLY A 1 7 ? 11.017 17.108 -14.355 1.00 0.00 7 GLY A N 6
ATOM 7920 C CA . GLY A 1 7 ? 11.824 16.288 -13.470 1.00 0.00 7 GLY A CA 6
ATOM 7921 C C . GLY A 1 7 ? 12.569 17.110 -12.437 1.00 0.00 7 GLY A C 6
ATOM 7922 O O . GLY A 1 7 ? 13.753 17.411 -12.588 1.00 0.00 7 GLY A O 6
ATOM 7926 N N . PRO A 1 8 ? 11.867 17.490 -11.358 1.00 0.00 8 PRO A N 6
ATOM 7927 C CA . PRO A 1 8 ? 12.450 18.288 -10.276 1.00 0.00 8 PRO A CA 6
ATOM 7928 C C . PRO A 1 8 ? 13.334 17.457 -9.353 1.00 0.00 8 PRO A C 6
ATOM 7929 O O . PRO A 1 8 ? 13.359 16.229 -9.442 1.00 0.00 8 PRO A O 6
ATOM 7940 N N . ASP A 1 9 ? 14.059 18.133 -8.469 1.00 0.00 9 ASP A N 6
ATOM 7941 C CA . ASP A 1 9 ? 14.944 17.457 -7.528 1.00 0.00 9 ASP A CA 6
ATOM 7942 C C . ASP A 1 9 ? 14.205 16.347 -6.788 1.00 0.00 9 ASP A C 6
ATOM 7943 O O . ASP A 1 9 ? 12.976 16.278 -6.819 1.00 0.00 9 ASP A O 6
ATOM 7952 N N . VAL A 1 10 ? 14.961 15.479 -6.123 1.00 0.00 10 VAL A N 6
ATOM 7953 C CA . VAL A 1 10 ? 14.378 14.372 -5.375 1.00 0.00 10 VAL A CA 6
ATOM 7954 C C . VAL A 1 10 ? 13.994 14.804 -3.964 1.00 0.00 10 VAL A C 6
ATOM 7955 O O . VAL A 1 10 ? 14.751 14.602 -3.015 1.00 0.00 10 VAL A O 6
ATOM 7968 N N . ASP A 1 11 ? 12.814 15.401 -3.835 1.00 0.00 11 ASP A N 6
ATOM 7969 C CA . ASP A 1 11 ? 12.328 15.861 -2.539 1.00 0.00 11 ASP A CA 6
ATOM 7970 C C . ASP A 1 11 ? 10.884 16.342 -2.640 1.00 0.00 11 ASP A C 6
ATOM 7971 O O . ASP A 1 11 ? 10.567 17.221 -3.440 1.00 0.00 11 ASP A O 6
ATOM 7980 N N . GLY A 1 12 ? 10.013 15.759 -1.822 1.00 0.00 12 GLY A N 6
ATOM 7981 C CA . GLY A 1 12 ? 8.613 16.141 -1.836 1.00 0.00 12 GLY A CA 6
ATOM 7982 C C . GLY A 1 12 ? 7.889 15.646 -3.073 1.00 0.00 12 GLY A C 6
ATOM 7983 O O . GLY A 1 12 ? 7.524 16.435 -3.944 1.00 0.00 12 GLY A O 6
ATOM 7987 N N . MET A 1 13 ? 7.683 14.335 -3.151 1.00 0.00 13 MET A N 6
ATOM 7988 C CA . MET A 1 13 ? 6.999 13.736 -4.291 1.00 0.00 13 MET A CA 6
ATOM 7989 C C . MET A 1 13 ? 5.701 13.064 -3.854 1.00 0.00 13 MET A C 6
ATOM 7990 O O . MET A 1 13 ? 5.521 12.746 -2.678 1.00 0.00 13 MET A O 6
ATOM 8004 N N . ILE A 1 14 ? 4.800 12.851 -4.807 1.00 0.00 14 ILE A N 6
ATOM 8005 C CA . ILE A 1 14 ? 3.520 12.216 -4.520 1.00 0.00 14 ILE A CA 6
ATOM 8006 C C . ILE A 1 14 ? 3.662 11.164 -3.426 1.00 0.00 14 ILE A C 6
ATOM 8007 O O . ILE A 1 14 ? 4.604 10.371 -3.429 1.00 0.00 14 ILE A O 6
ATOM 8023 N N . THR A 1 15 ? 2.718 11.160 -2.490 1.00 0.00 15 THR A N 6
ATOM 8024 C CA . THR A 1 15 ? 2.736 10.204 -1.389 1.00 0.00 15 THR A CA 6
ATOM 8025 C C . THR A 1 15 ? 1.445 9.396 -1.341 1.00 0.00 15 THR A C 6
ATOM 8026 O O . THR A 1 15 ? 0.394 9.909 -0.954 1.00 0.00 15 THR A O 6
ATOM 8037 N N . LEU A 1 16 ? 1.530 8.130 -1.735 1.00 0.00 16 LEU A N 6
ATOM 8038 C CA . LEU A 1 16 ? 0.367 7.250 -1.736 1.00 0.00 16 LEU A CA 6
ATOM 8039 C C . LEU A 1 16 ? 0.236 6.518 -0.403 1.00 0.00 16 LEU A C 6
ATOM 8040 O O . LEU A 1 16 ? 1.201 5.939 0.097 1.00 0.00 16 LEU A O 6
ATOM 8056 N N . LYS A 1 17 ? -0.964 6.547 0.167 1.00 0.00 17 LYS A N 6
ATOM 8057 C CA . LYS A 1 17 ? -1.223 5.884 1.439 1.00 0.00 17 LYS A CA 6
ATOM 8058 C C . LYS A 1 17 ? -1.823 4.499 1.219 1.00 0.00 17 LYS A C 6
ATOM 8059 O O . LYS A 1 17 ? -2.576 4.282 0.270 1.00 0.00 17 LYS A O 6
ATOM 8078 N N . VAL A 1 18 ? -1.486 3.566 2.104 1.00 0.00 18 VAL A N 6
ATOM 8079 C CA . VAL A 1 18 ? -1.994 2.203 2.008 1.00 0.00 18 VAL A CA 6
ATOM 8080 C C . VAL A 1 18 ? -2.523 1.717 3.353 1.00 0.00 18 VAL A C 6
ATOM 8081 O O . VAL A 1 18 ? -1.872 1.883 4.384 1.00 0.00 18 VAL A O 6
ATOM 8094 N N . ASP A 1 19 ? -3.707 1.115 3.334 1.00 0.00 19 ASP A N 6
ATOM 8095 C CA . ASP A 1 19 ? -4.324 0.603 4.552 1.00 0.00 19 ASP A CA 6
ATOM 8096 C C . ASP A 1 19 ? -4.725 -0.859 4.385 1.00 0.00 19 ASP A C 6
ATOM 8097 O O . ASP A 1 19 ? -4.767 -1.378 3.270 1.00 0.00 19 ASP A O 6
ATOM 8106 N N . ASN A 1 20 ? -5.017 -1.519 5.501 1.00 0.00 20 ASN A N 6
ATOM 8107 C CA . ASN A 1 20 ? -5.413 -2.922 5.478 1.00 0.00 20 ASN A CA 6
ATOM 8108 C C . ASN A 1 20 ? -4.234 -3.814 5.102 1.00 0.00 20 ASN A C 6
ATOM 8109 O O . ASN A 1 20 ? -4.356 -4.698 4.254 1.00 0.00 20 ASN A O 6
ATOM 8120 N N . LEU A 1 21 ? -3.093 -3.576 5.740 1.00 0.00 21 LEU A N 6
ATOM 8121 C CA . LEU A 1 21 ? -1.890 -4.358 5.474 1.00 0.00 21 LEU A CA 6
ATOM 8122 C C . LEU A 1 21 ? -1.625 -5.350 6.602 1.00 0.00 21 LEU A C 6
ATOM 8123 O O . LEU A 1 21 ? -1.126 -4.979 7.665 1.00 0.00 21 LEU A O 6
ATOM 8139 N N . THR A 1 22 ? -1.960 -6.614 6.363 1.00 0.00 22 THR A N 6
ATOM 8140 C CA . THR A 1 22 ? -1.757 -7.660 7.357 1.00 0.00 22 THR A CA 6
ATOM 8141 C C . THR A 1 22 ? -0.306 -7.701 7.823 1.00 0.00 22 THR A C 6
ATOM 8142 O O . THR A 1 22 ? 0.608 -7.365 7.070 1.00 0.00 22 THR A O 6
ATOM 8153 N N . TYR A 1 23 ? -0.101 -8.115 9.069 1.00 0.00 23 TYR A N 6
ATOM 8154 C CA . TYR A 1 23 ? 1.239 -8.198 9.636 1.00 0.00 23 TYR A CA 6
ATOM 8155 C C . TYR A 1 23 ? 2.229 -8.750 8.615 1.00 0.00 23 TYR A C 6
ATOM 8156 O O . TYR A 1 23 ? 3.333 -8.227 8.458 1.00 0.00 23 TYR A O 6
ATOM 8174 N N . ARG A 1 24 ? 1.826 -9.810 7.922 1.00 0.00 24 ARG A N 6
ATOM 8175 C CA . ARG A 1 24 ? 2.676 -10.434 6.915 1.00 0.00 24 ARG A CA 6
ATOM 8176 C C . ARG A 1 24 ? 3.290 -9.383 5.995 1.00 0.00 24 ARG A C 6
ATOM 8177 O O . ARG A 1 24 ? 4.467 -9.462 5.642 1.00 0.00 24 ARG A O 6
ATOM 8198 N N . THR A 1 25 ? 2.484 -8.399 5.608 1.00 0.00 25 THR A N 6
ATOM 8199 C CA . THR A 1 25 ? 2.946 -7.334 4.727 1.00 0.00 25 THR A CA 6
ATOM 8200 C C . THR A 1 25 ? 4.321 -6.829 5.149 1.00 0.00 25 THR A C 6
ATOM 8201 O O . THR A 1 25 ? 4.610 -6.709 6.340 1.00 0.00 25 THR A O 6
ATOM 8212 N N . SER A 1 26 ? 5.165 -6.535 4.166 1.00 0.00 26 SER A N 6
ATOM 8213 C CA . SER A 1 26 ? 6.512 -6.045 4.436 1.00 0.00 26 SER A CA 6
ATOM 8214 C C . SER A 1 26 ? 6.979 -5.101 3.333 1.00 0.00 26 SER A C 6
ATOM 8215 O O . SER A 1 26 ? 6.444 -5.088 2.224 1.00 0.00 26 SER A O 6
ATOM 8223 N N . PRO A 1 27 ? 8.001 -4.290 3.642 1.00 0.00 27 PRO A N 6
ATOM 8224 C CA . PRO A 1 27 ? 8.564 -3.327 2.691 1.00 0.00 27 PRO A CA 6
ATOM 8225 C C . PRO A 1 27 ? 8.777 -3.934 1.309 1.00 0.00 27 PRO A C 6
ATOM 8226 O O . PRO A 1 27 ? 8.609 -3.262 0.292 1.00 0.00 27 PRO A O 6
ATOM 8237 N N . ASP A 1 28 ? 9.148 -5.210 1.279 1.00 0.00 28 ASP A N 6
ATOM 8238 C CA . ASP A 1 28 ? 9.383 -5.909 0.021 1.00 0.00 28 ASP A CA 6
ATOM 8239 C C . ASP A 1 28 ? 8.100 -5.996 -0.800 1.00 0.00 28 ASP A C 6
ATOM 8240 O O . ASP A 1 28 ? 7.982 -5.371 -1.853 1.00 0.00 28 ASP A O 6
ATOM 8249 N N . SER A 1 29 ? 7.143 -6.777 -0.310 1.00 0.00 29 SER A N 6
ATOM 8250 C CA . SER A 1 29 ? 5.870 -6.951 -1.001 1.00 0.00 29 SER A CA 6
ATOM 8251 C C . SER A 1 29 ? 5.231 -5.600 -1.310 1.00 0.00 29 SER A C 6
ATOM 8252 O O . SER A 1 29 ? 4.835 -5.333 -2.445 1.00 0.00 29 SER A O 6
ATOM 8260 N N . LEU A 1 30 ? 5.134 -4.753 -0.291 1.00 0.00 30 LEU A N 6
ATOM 8261 C CA . LEU A 1 30 ? 4.543 -3.429 -0.452 1.00 0.00 30 LEU A CA 6
ATOM 8262 C C . LEU A 1 30 ? 5.175 -2.689 -1.627 1.00 0.00 30 LEU A C 6
ATOM 8263 O O . LEU A 1 30 ? 4.481 -2.045 -2.414 1.00 0.00 30 LEU A O 6
ATOM 8279 N N . ARG A 1 31 ? 6.496 -2.787 -1.740 1.00 0.00 31 ARG A N 6
ATOM 8280 C CA . ARG A 1 31 ? 7.221 -2.129 -2.820 1.00 0.00 31 ARG A CA 6
ATOM 8281 C C . ARG A 1 31 ? 6.900 -2.775 -4.164 1.00 0.00 31 ARG A C 6
ATOM 8282 O O . ARG A 1 31 ? 6.649 -2.084 -5.152 1.00 0.00 31 ARG A O 6
ATOM 8303 N N . ARG A 1 32 ? 6.910 -4.103 -4.194 1.00 0.00 32 ARG A N 6
ATOM 8304 C CA . ARG A 1 32 ? 6.621 -4.842 -5.417 1.00 0.00 32 ARG A CA 6
ATOM 8305 C C . ARG A 1 32 ? 5.211 -4.539 -5.915 1.00 0.00 32 ARG A C 6
ATOM 8306 O O . ARG A 1 32 ? 4.957 -4.521 -7.120 1.00 0.00 32 ARG A O 6
ATOM 8327 N N . VAL A 1 33 ? 4.296 -4.303 -4.980 1.00 0.00 33 VAL A N 6
ATOM 8328 C CA . VAL A 1 33 ? 2.912 -4.000 -5.324 1.00 0.00 33 VAL A CA 6
ATOM 8329 C C . VAL A 1 33 ? 2.834 -2.885 -6.361 1.00 0.00 33 VAL A C 6
ATOM 8330 O O . VAL A 1 33 ? 2.069 -2.969 -7.322 1.00 0.00 33 VAL A O 6
ATOM 8343 N N . PHE A 1 34 ? 3.632 -1.841 -6.160 1.00 0.00 34 PHE A N 6
ATOM 8344 C CA . PHE A 1 34 ? 3.654 -0.708 -7.078 1.00 0.00 34 PHE A CA 6
ATOM 8345 C C . PHE A 1 34 ? 4.785 -0.851 -8.091 1.00 0.00 34 PHE A C 6
ATOM 8346 O O . PHE A 1 34 ? 4.770 -0.218 -9.146 1.00 0.00 34 PHE A O 6
ATOM 8363 N N . GLU A 1 35 ? 5.766 -1.686 -7.761 1.00 0.00 35 GLU A N 6
ATOM 8364 C CA . GLU A 1 35 ? 6.906 -1.910 -8.641 1.00 0.00 35 GLU A CA 6
ATOM 8365 C C . GLU A 1 35 ? 6.457 -2.503 -9.974 1.00 0.00 35 GLU A C 6
ATOM 8366 O O . GLU A 1 35 ? 7.223 -2.549 -10.936 1.00 0.00 35 GLU A O 6
ATOM 8378 N N . LYS A 1 36 ? 5.208 -2.955 -10.022 1.00 0.00 36 LYS A N 6
ATOM 8379 C CA . LYS A 1 36 ? 4.654 -3.545 -11.235 1.00 0.00 36 LYS A CA 6
ATOM 8380 C C . LYS A 1 36 ? 4.327 -2.467 -12.263 1.00 0.00 36 LYS A C 6
ATOM 8381 O O . LYS A 1 36 ? 4.269 -2.737 -13.463 1.00 0.00 36 LYS A O 6
ATOM 8400 N N . TYR A 1 37 ? 4.115 -1.245 -11.786 1.00 0.00 37 TYR A N 6
ATOM 8401 C CA . TYR A 1 37 ? 3.793 -0.127 -12.664 1.00 0.00 37 TYR A CA 6
ATOM 8402 C C . TYR A 1 37 ? 4.948 0.869 -12.725 1.00 0.00 37 TYR A C 6
ATOM 8403 O O . TYR A 1 37 ? 5.253 1.420 -13.782 1.00 0.00 37 TYR A O 6
ATOM 8421 N N . GLY A 1 38 ? 5.588 1.093 -11.581 1.00 0.00 38 GLY A N 6
ATOM 8422 C CA . GLY A 1 38 ? 6.702 2.021 -11.524 1.00 0.00 38 GLY A CA 6
ATOM 8423 C C . GLY A 1 38 ? 7.543 1.842 -10.276 1.00 0.00 38 GLY A C 6
ATOM 8424 O O . GLY A 1 38 ? 7.102 1.224 -9.306 1.00 0.00 38 GLY A O 6
ATOM 8428 N N . ARG A 1 39 ? 8.757 2.381 -10.299 1.00 0.00 39 ARG A N 6
ATOM 8429 C CA . ARG A 1 39 ? 9.663 2.275 -9.162 1.00 0.00 39 ARG A CA 6
ATOM 8430 C C . ARG A 1 39 ? 9.039 2.889 -7.911 1.00 0.00 39 ARG A C 6
ATOM 8431 O O . ARG A 1 39 ? 8.143 3.728 -8.000 1.00 0.00 39 ARG A O 6
ATOM 8452 N N . VAL A 1 40 ? 9.519 2.463 -6.747 1.00 0.00 40 VAL A N 6
ATOM 8453 C CA . VAL A 1 40 ? 9.010 2.971 -5.479 1.00 0.00 40 VAL A CA 6
ATOM 8454 C C . VAL A 1 40 ? 10.020 3.899 -4.813 1.00 0.00 40 VAL A C 6
ATOM 8455 O O . VAL A 1 40 ? 11.046 3.454 -4.301 1.00 0.00 40 VAL A O 6
ATOM 8468 N N . GLY A 1 41 ? 9.721 5.195 -4.824 1.00 0.00 41 GLY A N 6
ATOM 8469 C CA . GLY A 1 41 ? 10.613 6.167 -4.218 1.00 0.00 41 GLY A CA 6
ATOM 8470 C C . GLY A 1 41 ? 11.082 5.743 -2.841 1.00 0.00 41 GLY A C 6
ATOM 8471 O O . GLY A 1 41 ? 12.283 5.643 -2.591 1.00 0.00 41 GLY A O 6
ATOM 8475 N N . ASP A 1 42 ? 10.133 5.496 -1.945 1.00 0.00 42 ASP A N 6
ATOM 8476 C CA . ASP A 1 42 ? 10.456 5.081 -0.584 1.00 0.00 42 ASP A CA 6
ATOM 8477 C C . ASP A 1 42 ? 9.288 4.331 0.047 1.00 0.00 42 ASP A C 6
ATOM 8478 O O . ASP A 1 42 ? 8.125 4.663 -0.185 1.00 0.00 42 ASP A O 6
ATOM 8487 N N . VAL A 1 43 ? 9.604 3.317 0.845 1.00 0.00 43 VAL A N 6
ATOM 8488 C CA . VAL A 1 43 ? 8.581 2.519 1.510 1.00 0.00 43 VAL A CA 6
ATOM 8489 C C . VAL A 1 43 ? 8.679 2.652 3.026 1.00 0.00 43 VAL A C 6
ATOM 8490 O O . VAL A 1 43 ? 9.570 2.080 3.654 1.00 0.00 43 VAL A O 6
ATOM 8503 N N . TYR A 1 44 ? 7.756 3.410 3.608 1.00 0.00 44 TYR A N 6
ATOM 8504 C CA . TYR A 1 44 ? 7.739 3.621 5.051 1.00 0.00 44 TYR A CA 6
ATOM 8505 C C . TYR A 1 44 ? 6.623 2.814 5.706 1.00 0.00 44 TYR A C 6
ATOM 8506 O O . TYR A 1 44 ? 5.499 2.768 5.204 1.00 0.00 44 TYR A O 6
ATOM 8524 N N . ILE A 1 45 ? 6.941 2.179 6.829 1.00 0.00 45 ILE A N 6
ATOM 8525 C CA . ILE A 1 45 ? 5.965 1.375 7.555 1.00 0.00 45 ILE A CA 6
ATOM 8526 C C . ILE A 1 45 ? 5.988 1.696 9.045 1.00 0.00 45 ILE A C 6
ATOM 8527 O O . ILE A 1 45 ? 6.769 1.136 9.814 1.00 0.00 45 ILE A O 6
ATOM 8543 N N . PRO A 1 46 ? 5.109 2.619 9.465 1.00 0.00 46 PRO A N 6
ATOM 8544 C CA . PRO A 1 46 ? 5.007 3.034 10.867 1.00 0.00 46 PRO A CA 6
ATOM 8545 C C . PRO A 1 46 ? 4.927 1.845 11.819 1.00 0.00 46 PRO A C 6
ATOM 8546 O O . PRO A 1 46 ? 4.221 0.872 11.554 1.00 0.00 46 PRO A O 6
ATOM 8557 N N . ARG A 1 47 ? 5.655 1.931 12.928 1.00 0.00 47 ARG A N 6
ATOM 8558 C CA . ARG A 1 47 ? 5.666 0.862 13.919 1.00 0.00 47 ARG A CA 6
ATOM 8559 C C . ARG A 1 47 ? 5.077 1.340 15.243 1.00 0.00 47 ARG A C 6
ATOM 8560 O O . ARG A 1 47 ? 5.104 2.532 15.549 1.00 0.00 47 ARG A O 6
ATOM 8581 N N . GLU A 1 48 ? 4.546 0.403 16.022 1.00 0.00 48 GLU A N 6
ATOM 8582 C CA . GLU A 1 48 ? 3.950 0.731 17.311 1.00 0.00 48 GLU A CA 6
ATOM 8583 C C . GLU A 1 48 ? 5.008 1.237 18.287 1.00 0.00 48 GLU A C 6
ATOM 8584 O O . GLU A 1 48 ? 6.121 0.714 18.362 1.00 0.00 48 GLU A O 6
ATOM 8596 N N . PRO A 1 49 ? 4.655 2.279 19.054 1.00 0.00 49 PRO A N 6
ATOM 8597 C CA . PRO A 1 49 ? 5.560 2.879 20.039 1.00 0.00 49 PRO A CA 6
ATOM 8598 C C . PRO A 1 49 ? 6.219 1.835 20.933 1.00 0.00 49 PRO A C 6
ATOM 8599 O O . PRO A 1 49 ? 7.251 2.095 21.552 1.00 0.00 49 PRO A O 6
ATOM 8610 N N . HIS A 1 50 ? 5.616 0.651 20.996 1.00 0.00 50 HIS A N 6
ATOM 8611 C CA . HIS A 1 50 ? 6.146 -0.434 21.814 1.00 0.00 50 HIS A CA 6
ATOM 8612 C C . HIS A 1 50 ? 6.856 -1.470 20.948 1.00 0.00 50 HIS A C 6
ATOM 8613 O O . HIS A 1 50 ? 8.081 -1.587 20.979 1.00 0.00 50 HIS A O 6
ATOM 8627 N N . THR A 1 51 ? 6.078 -2.223 20.177 1.00 0.00 51 THR A N 6
ATOM 8628 C CA . THR A 1 51 ? 6.631 -3.251 19.304 1.00 0.00 51 THR A CA 6
ATOM 8629 C C . THR A 1 51 ? 6.989 -2.678 17.937 1.00 0.00 51 THR A C 6
ATOM 8630 O O . THR A 1 51 ? 6.833 -1.481 17.694 1.00 0.00 51 THR A O 6
ATOM 8641 N N . LYS A 1 52 ? 7.468 -3.539 17.047 1.00 0.00 52 LYS A N 6
ATOM 8642 C CA . LYS A 1 52 ? 7.847 -3.120 15.703 1.00 0.00 52 LYS A CA 6
ATOM 8643 C C . LYS A 1 52 ? 6.780 -3.519 14.688 1.00 0.00 52 LYS A C 6
ATOM 8644 O O . LYS A 1 52 ? 7.048 -3.592 13.489 1.00 0.00 52 LYS A O 6
ATOM 8663 N N . ALA A 1 53 ? 5.571 -3.776 15.176 1.00 0.00 53 ALA A N 6
ATOM 8664 C CA . ALA A 1 53 ? 4.464 -4.164 14.311 1.00 0.00 53 ALA A CA 6
ATOM 8665 C C . ALA A 1 53 ? 3.884 -2.954 13.586 1.00 0.00 53 ALA A C 6
ATOM 8666 O O . ALA A 1 53 ? 3.812 -1.851 14.128 1.00 0.00 53 ALA A O 6
ATOM 8673 N N . PRO A 1 54 ? 3.460 -3.163 12.331 1.00 0.00 54 PRO A N 6
ATOM 8674 C CA . PRO A 1 54 ? 2.879 -2.101 11.504 1.00 0.00 54 PRO A CA 6
ATOM 8675 C C . PRO A 1 54 ? 1.434 -1.796 11.884 1.00 0.00 54 PRO A C 6
ATOM 8676 O O . PRO A 1 54 ? 0.546 -2.629 11.703 1.00 0.00 54 PRO A O 6
ATOM 8687 N N . ARG A 1 55 ? 1.206 -0.598 12.411 1.00 0.00 55 ARG A N 6
ATOM 8688 C CA . ARG A 1 55 ? -0.132 -0.184 12.817 1.00 0.00 55 ARG A CA 6
ATOM 8689 C C . ARG A 1 55 ? -1.183 -0.711 11.844 1.00 0.00 55 ARG A C 6
ATOM 8690 O O . ARG A 1 55 ? -2.328 -0.952 12.222 1.00 0.00 55 ARG A O 6
ATOM 8711 N N . GLY A 1 56 ? -0.784 -0.886 10.588 1.00 0.00 56 GLY A N 6
ATOM 8712 C CA . GLY A 1 56 ? -1.703 -1.382 9.580 1.00 0.00 56 GLY A CA 6
ATOM 8713 C C . GLY A 1 56 ? -1.655 -0.568 8.302 1.00 0.00 56 GLY A C 6
ATOM 8714 O O . GLY A 1 56 ? -2.043 -1.049 7.236 1.00 0.00 56 GLY A O 6
ATOM 8718 N N . PHE A 1 57 ? -1.179 0.668 8.406 1.00 0.00 57 PHE A N 6
ATOM 8719 C CA . PHE A 1 57 ? -1.085 1.551 7.249 1.00 0.00 57 PHE A CA 6
ATOM 8720 C C . PHE A 1 57 ? 0.372 1.772 6.851 1.00 0.00 57 PHE A C 6
ATOM 8721 O O . PHE A 1 57 ? 1.288 1.473 7.617 1.00 0.00 57 PHE A O 6
ATOM 8738 N N . ALA A 1 58 ? 0.577 2.297 5.648 1.00 0.00 58 ALA A N 6
ATOM 8739 C CA . ALA A 1 58 ? 1.920 2.559 5.148 1.00 0.00 58 ALA A CA 6
ATOM 8740 C C . ALA A 1 58 ? 1.950 3.819 4.289 1.00 0.00 58 ALA A C 6
ATOM 8741 O O . ALA A 1 58 ? 0.910 4.300 3.838 1.00 0.00 58 ALA A O 6
ATOM 8748 N N . PHE A 1 59 ? 3.148 4.349 4.065 1.00 0.00 59 PHE A N 6
ATOM 8749 C CA . PHE A 1 59 ? 3.313 5.554 3.261 1.00 0.00 59 PHE A CA 6
ATOM 8750 C C . PHE A 1 59 ? 4.374 5.349 2.185 1.00 0.00 59 PHE A C 6
ATOM 8751 O O . PHE A 1 59 ? 5.571 5.320 2.474 1.00 0.00 59 PHE A O 6
ATOM 8768 N N . VAL A 1 60 ? 3.927 5.206 0.941 1.00 0.00 60 VAL A N 6
ATOM 8769 C CA . VAL A 1 60 ? 4.837 5.004 -0.180 1.00 0.00 60 VAL A CA 6
ATOM 8770 C C . VAL A 1 60 ? 4.904 6.244 -1.065 1.00 0.00 60 VAL A C 6
ATOM 8771 O O . VAL A 1 60 ? 3.879 6.844 -1.388 1.00 0.00 60 VAL A O 6
ATOM 8784 N N . ARG A 1 61 ? 6.118 6.622 -1.453 1.00 0.00 61 ARG A N 6
ATOM 8785 C CA . ARG A 1 61 ? 6.319 7.792 -2.300 1.00 0.00 61 ARG A CA 6
ATOM 8786 C C . ARG A 1 61 ? 6.493 7.382 -3.760 1.00 0.00 61 ARG A C 6
ATOM 8787 O O . ARG A 1 61 ? 7.107 6.359 -4.059 1.00 0.00 61 ARG A O 6
ATOM 8808 N N . PHE A 1 62 ? 5.947 8.189 -4.664 1.00 0.00 62 PHE A N 6
ATOM 8809 C CA . PHE A 1 62 ? 6.040 7.910 -6.092 1.00 0.00 62 PHE A CA 6
ATOM 8810 C C . PHE A 1 62 ? 6.846 8.992 -6.806 1.00 0.00 62 PHE A C 6
ATOM 8811 O O . PHE A 1 62 ? 6.738 10.176 -6.485 1.00 0.00 62 PHE A O 6
ATOM 8828 N N . HIS A 1 63 ? 7.654 8.576 -7.776 1.00 0.00 63 HIS A N 6
ATOM 8829 C CA . HIS A 1 63 ? 8.478 9.508 -8.536 1.00 0.00 63 HIS A CA 6
ATOM 8830 C C . HIS A 1 63 ? 7.625 10.326 -9.502 1.00 0.00 63 HIS A C 6
ATOM 8831 O O . HIS A 1 63 ? 7.889 11.506 -9.731 1.00 0.00 63 HIS A O 6
ATOM 8845 N N . ASP A 1 64 ? 6.603 9.690 -10.064 1.00 0.00 64 ASP A N 6
ATOM 8846 C CA . ASP A 1 64 ? 5.711 10.359 -11.005 1.00 0.00 64 ASP A CA 6
ATOM 8847 C C . ASP A 1 64 ? 4.273 10.338 -10.497 1.00 0.00 64 ASP A C 6
ATOM 8848 O O . ASP A 1 64 ? 3.963 9.674 -9.508 1.00 0.00 64 ASP A O 6
ATOM 8857 N N . ARG A 1 65 ? 3.400 11.071 -11.180 1.00 0.00 65 ARG A N 6
ATOM 8858 C CA . ARG A 1 65 ? 1.994 11.139 -10.797 1.00 0.00 65 ARG A CA 6
ATOM 8859 C C . ARG A 1 65 ? 1.168 10.122 -11.580 1.00 0.00 65 ARG A C 6
ATOM 8860 O O . ARG A 1 65 ? 0.507 9.264 -10.996 1.00 0.00 65 ARG A O 6
ATOM 8881 N N . ARG A 1 66 ? 1.210 10.227 -12.904 1.00 0.00 66 ARG A N 6
ATOM 8882 C CA . ARG A 1 66 ? 0.464 9.319 -13.766 1.00 0.00 66 ARG A CA 6
ATOM 8883 C C . ARG A 1 66 ? 0.620 7.875 -13.299 1.00 0.00 66 ARG A C 6
ATOM 8884 O O . ARG A 1 66 ? -0.367 7.167 -13.097 1.00 0.00 66 ARG A O 6
ATOM 8905 N N . ASP A 1 67 ? 1.866 7.445 -13.130 1.00 0.00 67 ASP A N 6
ATOM 8906 C CA . ASP A 1 67 ? 2.152 6.085 -12.687 1.00 0.00 67 ASP A CA 6
ATOM 8907 C C . ASP A 1 67 ? 1.328 5.732 -11.452 1.00 0.00 67 ASP A C 6
ATOM 8908 O O . ASP A 1 67 ? 0.780 4.634 -11.353 1.00 0.00 67 ASP A O 6
ATOM 8917 N N . ALA A 1 68 ? 1.246 6.669 -10.514 1.00 0.00 68 ALA A N 6
ATOM 8918 C CA . ALA A 1 68 ? 0.488 6.457 -9.286 1.00 0.00 68 ALA A CA 6
ATOM 8919 C C . ALA A 1 68 ? -1.001 6.314 -9.579 1.00 0.00 68 ALA A C 6
ATOM 8920 O O . ALA A 1 68 ? -1.656 5.400 -9.077 1.00 0.00 68 ALA A O 6
ATOM 8927 N N . GLN A 1 69 ? -1.530 7.222 -10.392 1.00 0.00 69 GLN A N 6
ATOM 8928 C CA . GLN A 1 69 ? -2.944 7.197 -10.749 1.00 0.00 69 GLN A CA 6
ATOM 8929 C C . GLN A 1 69 ? -3.350 5.820 -11.264 1.00 0.00 69 GLN A C 6
ATOM 8930 O O . GLN A 1 69 ? -4.426 5.317 -10.938 1.00 0.00 69 GLN A O 6
ATOM 8944 N N . ASP A 1 70 ? -2.484 5.216 -12.069 1.00 0.00 70 ASP A N 6
ATOM 8945 C CA . ASP A 1 70 ? -2.752 3.896 -12.629 1.00 0.00 70 ASP A CA 6
ATOM 8946 C C . ASP A 1 70 ? -2.799 2.839 -11.531 1.00 0.00 70 ASP A C 6
ATOM 8947 O O . ASP A 1 70 ? -3.771 2.093 -11.414 1.00 0.00 70 ASP A O 6
ATOM 8956 N N . ALA A 1 71 ? -1.741 2.780 -10.729 1.00 0.00 71 ALA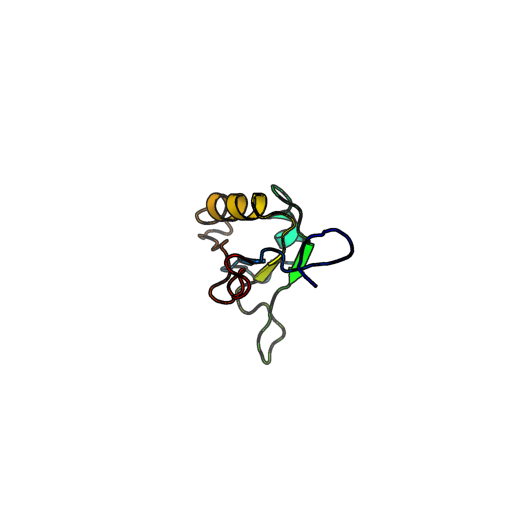 A N 6
ATOM 8957 C CA . ALA A 1 71 ? -1.661 1.814 -9.639 1.00 0.00 71 ALA A CA 6
ATOM 8958 C C . ALA A 1 71 ? -2.882 1.910 -8.731 1.00 0.00 71 ALA A C 6
ATOM 8959 O O . ALA A 1 71 ? -3.476 0.895 -8.367 1.00 0.00 71 ALA A O 6
ATOM 8966 N N . GLU A 1 72 ? -3.251 3.135 -8.369 1.00 0.00 72 GLU A N 6
ATOM 8967 C CA . GLU A 1 72 ? -4.401 3.360 -7.502 1.00 0.00 72 GLU A CA 6
ATOM 8968 C C . GLU A 1 72 ? -5.651 2.696 -8.071 1.00 0.00 72 GLU A C 6
ATOM 8969 O O . GLU A 1 72 ? -6.111 1.674 -7.562 1.00 0.00 72 GLU A O 6
ATOM 8981 N N . ALA A 1 73 ? -6.196 3.285 -9.131 1.00 0.00 73 ALA A N 6
ATOM 8982 C CA . ALA A 1 73 ? -7.391 2.750 -9.771 1.00 0.00 73 ALA A CA 6
ATOM 8983 C C . ALA A 1 73 ? -7.292 1.238 -9.943 1.00 0.00 73 ALA A C 6
ATOM 8984 O O . ALA A 1 73 ? -8.286 0.523 -9.817 1.00 0.00 73 ALA A O 6
ATOM 8991 N N . ALA A 1 74 ? -6.087 0.757 -10.233 1.00 0.00 74 ALA A N 6
ATOM 8992 C CA . ALA A 1 74 ? -5.859 -0.670 -10.420 1.00 0.00 74 ALA A CA 6
ATOM 8993 C C . ALA A 1 74 ? -5.979 -1.423 -9.100 1.00 0.00 74 ALA A C 6
ATOM 8994 O O . ALA A 1 74 ? -6.420 -2.572 -9.069 1.00 0.00 74 ALA A O 6
ATOM 9001 N N . MET A 1 75 ? -5.584 -0.770 -8.013 1.00 0.00 75 MET A N 6
ATOM 9002 C CA . MET A 1 75 ? -5.649 -1.379 -6.689 1.00 0.00 75 MET A CA 6
ATOM 9003 C C . MET A 1 75 ? -6.881 -0.898 -5.929 1.00 0.00 75 MET A C 6
ATOM 9004 O O . MET A 1 75 ? -7.843 -1.645 -5.752 1.00 0.00 75 MET A O 6
ATOM 9018 N N . ASP A 1 76 ? -6.843 0.352 -5.482 1.00 0.00 76 ASP A N 6
ATOM 9019 C CA . ASP A 1 76 ? -7.957 0.933 -4.741 1.00 0.00 76 ASP A CA 6
ATOM 9020 C C . ASP A 1 76 ? -9.290 0.404 -5.262 1.00 0.00 76 ASP A C 6
ATOM 9021 O O . ASP A 1 76 ? -9.804 0.877 -6.274 1.00 0.00 76 ASP A O 6
ATOM 9030 N N . GLY A 1 77 ? -9.844 -0.581 -4.562 1.00 0.00 77 GLY A N 6
ATOM 9031 C CA . GLY A 1 77 ? -11.112 -1.159 -4.969 1.00 0.00 77 GLY A CA 6
ATOM 9032 C C . GLY A 1 77 ? -10.953 -2.541 -5.571 1.00 0.00 77 GLY A C 6
ATOM 9033 O O . GLY A 1 77 ? -11.845 -3.030 -6.263 1.00 0.00 77 GLY A O 6
ATOM 9037 N N . ALA A 1 78 ? -9.812 -3.171 -5.308 1.00 0.00 78 ALA A N 6
ATOM 9038 C CA . ALA A 1 78 ? -9.539 -4.505 -5.829 1.00 0.00 78 ALA A CA 6
ATOM 9039 C C . ALA A 1 78 ? -9.860 -5.575 -4.791 1.00 0.00 78 ALA A C 6
ATOM 9040 O O . ALA A 1 78 ? -10.268 -5.265 -3.672 1.00 0.00 78 ALA A O 6
ATOM 9047 N N . GLU A 1 79 ? -9.673 -6.835 -5.170 1.00 0.00 79 GLU A N 6
ATOM 9048 C CA . GLU A 1 79 ? -9.945 -7.951 -4.271 1.00 0.00 79 GLU A CA 6
ATOM 9049 C C . GLU A 1 79 ? -8.671 -8.742 -3.986 1.00 0.00 79 GLU A C 6
ATOM 9050 O O . GLU A 1 79 ? -8.169 -9.464 -4.849 1.00 0.00 79 GLU A O 6
ATOM 9062 N N . LEU A 1 80 ? -8.153 -8.601 -2.771 1.00 0.00 80 LEU A N 6
ATOM 9063 C CA . LEU A 1 80 ? -6.938 -9.302 -2.371 1.00 0.00 80 LEU A CA 6
ATOM 9064 C C . LEU A 1 80 ? -6.903 -9.513 -0.861 1.00 0.00 80 LEU A C 6
ATOM 9065 O O . LEU A 1 80 ? -7.501 -8.749 -0.103 1.00 0.00 80 LEU A O 6
ATOM 9081 N N . ASP A 1 81 ? -6.199 -10.554 -0.431 1.00 0.00 81 ASP A N 6
ATOM 9082 C CA . ASP A 1 81 ? -6.083 -10.865 0.989 1.00 0.00 81 ASP A CA 6
ATOM 9083 C C . ASP A 1 81 ? -7.461 -11.043 1.621 1.00 0.00 81 ASP A C 6
ATOM 9084 O O . ASP A 1 81 ? -7.644 -10.801 2.813 1.00 0.00 81 ASP A O 6
ATOM 9093 N N . GLY A 1 82 ? -8.427 -11.466 0.811 1.00 0.00 82 GLY A N 6
ATOM 9094 C CA . GLY A 1 82 ? -9.776 -11.668 1.308 1.00 0.00 82 GLY A CA 6
ATOM 9095 C C . GLY A 1 82 ? -10.414 -10.381 1.792 1.00 0.00 82 GLY A C 6
ATOM 9096 O O . GLY A 1 82 ? -11.262 -10.397 2.684 1.00 0.00 82 GLY A O 6
ATOM 9100 N N . ARG A 1 83 ? -10.004 -9.261 1.204 1.00 0.00 83 ARG A N 6
ATOM 9101 C CA . ARG A 1 83 ? -10.539 -7.959 1.582 1.00 0.00 83 ARG A CA 6
ATOM 9102 C C . ARG A 1 83 ? -10.183 -6.902 0.541 1.00 0.00 83 ARG A C 6
ATOM 9103 O O . ARG A 1 83 ? -9.437 -7.170 -0.400 1.00 0.00 83 ARG A O 6
ATOM 9124 N N . GLU A 1 84 ? -10.721 -5.699 0.719 1.00 0.00 84 GLU A N 6
ATOM 9125 C CA . GLU A 1 84 ? -10.460 -4.602 -0.206 1.00 0.00 84 GLU A CA 6
ATOM 9126 C C . GLU A 1 84 ? -9.309 -3.733 0.292 1.00 0.00 84 GLU A C 6
ATOM 9127 O O . GLU A 1 84 ? -9.475 -2.933 1.214 1.00 0.00 84 GLU A O 6
ATOM 9139 N N . LEU A 1 85 ? -8.144 -3.896 -0.323 1.00 0.00 85 LEU A N 6
ATOM 9140 C CA . LEU A 1 85 ? -6.964 -3.127 0.057 1.00 0.00 85 LEU A CA 6
ATOM 9141 C C . LEU A 1 85 ? -7.156 -1.645 -0.251 1.00 0.00 85 LEU A C 6
ATOM 9142 O O . LEU A 1 85 ? -7.506 -1.275 -1.372 1.00 0.00 85 LEU A O 6
ATOM 9158 N N . ARG A 1 86 ? -6.924 -0.803 0.750 1.00 0.00 86 ARG A N 6
ATOM 9159 C CA . ARG A 1 86 ? -7.072 0.638 0.585 1.00 0.00 86 ARG A CA 6
ATOM 9160 C C . ARG A 1 86 ? -5.768 1.266 0.102 1.00 0.00 86 ARG A C 6
ATOM 9161 O O . ARG A 1 86 ? -4.892 1.598 0.902 1.00 0.00 86 ARG A O 6
ATOM 9182 N N . VAL A 1 87 ? -5.645 1.427 -1.212 1.00 0.00 87 VAL A N 6
ATOM 9183 C CA . VAL A 1 87 ? -4.449 2.015 -1.802 1.00 0.00 87 VAL A CA 6
ATOM 9184 C C . VAL A 1 87 ? -4.772 3.328 -2.506 1.00 0.00 87 VAL A C 6
ATOM 9185 O O . VAL A 1 87 ? -5.057 3.347 -3.703 1.00 0.00 87 VAL A O 6
ATOM 9198 N N . GLN A 1 88 ? -4.726 4.423 -1.755 1.00 0.00 88 GLN A N 6
ATOM 9199 C CA . GLN A 1 88 ? -5.015 5.741 -2.308 1.00 0.00 88 GLN A CA 6
ATOM 9200 C C . GLN A 1 88 ? -4.117 6.803 -1.682 1.00 0.00 88 GLN A C 6
ATOM 9201 O O . GLN A 1 88 ? -3.419 6.542 -0.701 1.00 0.00 88 GLN A O 6
ATOM 9215 N N . VAL A 1 89 ? -4.138 8.002 -2.255 1.00 0.00 89 VAL A N 6
ATOM 9216 C CA . VAL A 1 89 ? -3.327 9.105 -1.752 1.00 0.00 89 VAL A CA 6
ATOM 9217 C C . VAL A 1 89 ? -3.680 9.432 -0.306 1.00 0.00 89 VAL A C 6
ATOM 9218 O O . VAL A 1 89 ? -4.832 9.304 0.107 1.00 0.00 89 VAL A O 6
ATOM 9231 N N . ALA A 1 90 ? -2.680 9.855 0.460 1.00 0.00 90 ALA A N 6
ATOM 9232 C CA . ALA A 1 90 ? -2.885 10.204 1.861 1.00 0.00 90 ALA A CA 6
ATOM 9233 C C . ALA A 1 90 ? -3.721 11.472 1.994 1.00 0.00 90 ALA A C 6
ATOM 9234 O O . ALA A 1 90 ? -3.985 12.159 1.007 1.00 0.00 90 ALA A O 6
ATOM 9241 N N . ARG A 1 91 ? -4.135 11.776 3.220 1.00 0.00 91 ARG A N 6
ATOM 9242 C CA . ARG A 1 91 ? -4.944 12.960 3.481 1.00 0.00 91 ARG A CA 6
ATOM 9243 C C . ARG A 1 91 ? -4.390 13.746 4.666 1.00 0.00 91 ARG A C 6
ATOM 9244 O O . ARG A 1 91 ? -4.517 13.326 5.816 1.00 0.00 91 ARG A O 6
ATOM 9265 N N . TYR A 1 92 ? -3.775 14.887 4.377 1.00 0.00 92 TYR A N 6
ATOM 9266 C CA . TYR A 1 92 ? -3.199 15.730 5.418 1.00 0.00 92 TYR A CA 6
ATOM 9267 C C . TYR A 1 92 ? -4.138 16.880 5.770 1.00 0.00 92 TYR A C 6
ATOM 9268 O O . TYR A 1 92 ? -3.726 18.037 5.828 1.00 0.00 92 TYR A O 6
ATOM 9286 N N . GLY A 1 93 ? -5.404 16.550 6.005 1.00 0.00 93 GLY A N 6
ATOM 9287 C CA . GLY A 1 93 ? -6.384 17.564 6.349 1.00 0.00 93 GLY A CA 6
ATOM 9288 C C . GLY A 1 93 ? -6.296 18.783 5.452 1.00 0.00 93 GLY A C 6
ATOM 9289 O O . GLY A 1 93 ? -6.199 18.657 4.231 1.00 0.00 93 GLY A O 6
ATOM 9293 N N . ARG A 1 94 ? -6.333 19.965 6.057 1.00 0.00 94 ARG A N 6
ATOM 9294 C CA . ARG A 1 94 ? -6.261 21.211 5.303 1.00 0.00 94 ARG A CA 6
ATOM 9295 C C . ARG A 1 94 ? -4.992 21.984 5.652 1.00 0.00 94 ARG A C 6
ATOM 9296 O O . ARG A 1 94 ? -4.580 22.030 6.811 1.00 0.00 94 ARG A O 6
ATOM 9317 N N . ARG A 1 95 ? -4.377 22.589 4.641 1.00 0.00 95 ARG A N 6
ATOM 9318 C CA . ARG A 1 95 ? -3.155 23.358 4.840 1.00 0.00 95 ARG A CA 6
ATOM 9319 C C . ARG A 1 95 ? -3.459 24.851 4.922 1.00 0.00 95 ARG A C 6
ATOM 9320 O O . ARG A 1 95 ? -4.207 25.388 4.104 1.00 0.00 95 ARG A O 6
ATOM 9341 N N . ASP A 1 96 ? -2.874 25.516 5.912 1.00 0.00 96 ASP A N 6
ATOM 9342 C CA . ASP A 1 96 ? -3.082 26.947 6.100 1.00 0.00 96 ASP A CA 6
ATOM 9343 C C . ASP A 1 96 ? -2.293 27.750 5.071 1.00 0.00 96 ASP A C 6
ATOM 9344 O O . ASP A 1 96 ? -1.087 27.952 5.217 1.00 0.00 96 ASP A O 6
ATOM 9353 N N . LEU A 1 97 ? -2.982 28.206 4.030 1.00 0.00 97 LEU A N 6
ATOM 9354 C CA . LEU A 1 97 ? -2.346 28.987 2.975 1.00 0.00 97 LEU A CA 6
ATOM 9355 C C . LEU A 1 97 ? -1.536 30.138 3.563 1.00 0.00 97 LEU A C 6
ATOM 9356 O O . LEU A 1 97 ? -1.618 30.422 4.758 1.00 0.00 97 LEU A O 6
ATOM 9372 N N . SER A 1 98 ? -0.755 30.799 2.714 1.00 0.00 98 SER A N 6
ATOM 9373 C CA . SER A 1 98 ? 0.072 31.919 3.149 1.00 0.00 98 SER A CA 6
ATOM 9374 C C . SER A 1 98 ? -0.146 33.135 2.254 1.00 0.00 98 SER A C 6
ATOM 9375 O O . SER A 1 98 ? -0.845 33.060 1.245 1.00 0.00 98 SER A O 6
ATOM 9383 N N . GLY A 1 99 ? 0.459 34.257 2.633 1.00 0.00 99 GLY A N 6
ATOM 9384 C CA . GLY A 1 99 ? 0.320 35.474 1.855 1.00 0.00 99 GLY A CA 6
ATOM 9385 C C . GLY A 1 99 ? 1.554 36.351 1.926 1.00 0.00 99 GLY A C 6
ATOM 9386 O O . GLY A 1 99 ? 2.240 36.413 2.946 1.00 0.00 99 GLY A O 6
ATOM 9390 N N . PRO A 1 100 ? 1.852 37.050 0.820 1.00 0.00 100 PRO A N 6
ATOM 9391 C CA . PRO A 1 100 ? 3.014 37.940 0.735 1.00 0.00 100 PRO A CA 6
ATOM 9392 C C . PRO A 1 100 ? 2.777 39.270 1.442 1.00 0.00 100 PRO A C 6
ATOM 9393 O O . PRO A 1 100 ? 1.722 39.490 2.035 1.00 0.00 100 PRO A O 6
ATOM 9404 N N . SER A 1 101 ? 3.767 40.155 1.374 1.00 0.00 101 SER A N 6
ATOM 9405 C CA . SER A 1 101 ? 3.668 41.463 2.010 1.00 0.00 101 SER A CA 6
ATOM 9406 C C . SER A 1 101 ? 4.398 42.523 1.190 1.00 0.00 101 SER A C 6
ATOM 9407 O O . SER A 1 101 ? 5.432 42.249 0.581 1.00 0.00 101 SER A O 6
ATOM 9415 N N . SER A 1 102 ? 3.852 43.735 1.181 1.00 0.00 102 SER A N 6
ATOM 9416 C CA . SER A 1 102 ? 4.449 44.836 0.434 1.00 0.00 102 SER A CA 6
ATOM 9417 C C . SER A 1 102 ? 4.122 46.176 1.087 1.00 0.00 102 SER A C 6
ATOM 9418 O O . SER A 1 102 ? 3.282 46.254 1.982 1.00 0.00 102 SER A O 6
ATOM 9426 N N . GLY A 1 103 ? 4.794 47.229 0.631 1.00 0.00 103 GLY A N 6
ATOM 9427 C CA . GLY A 1 103 ? 4.562 48.551 1.181 1.00 0.00 103 GLY A CA 6
ATOM 9428 C C . GLY A 1 103 ? 5.340 49.628 0.450 1.00 0.00 103 GLY A C 6
ATOM 9429 O O . GLY A 1 103 ? 6.011 50.449 1.074 1.00 0.00 103 GLY A O 6
ATOM 9433 N N . GLY A 1 1 ? 5.886 28.910 -0.871 1.00 0.00 1 GLY A N 7
ATOM 9434 C CA . GLY A 1 1 ? 6.253 30.151 -0.215 1.00 0.00 1 GLY A CA 7
ATOM 9435 C C . GLY A 1 1 ? 7.718 30.494 -0.401 1.00 0.00 1 GLY A C 7
ATOM 9436 O O . GLY A 1 1 ? 8.091 31.149 -1.374 1.00 0.00 1 GLY A O 7
ATOM 9440 N N . SER A 1 2 ? 8.551 30.052 0.536 1.00 0.00 2 SER A N 7
ATOM 9441 C CA . SER A 1 2 ? 9.983 30.321 0.474 1.00 0.00 2 SER A CA 7
ATOM 9442 C C . SER A 1 2 ? 10.687 29.309 -0.424 1.00 0.00 2 SER A C 7
ATOM 9443 O O . SER A 1 2 ? 10.243 28.169 -0.561 1.00 0.00 2 SER A O 7
ATOM 9451 N N . SER A 1 3 ? 11.789 29.734 -1.034 1.00 0.00 3 SER A N 7
ATOM 9452 C CA . SER A 1 3 ? 12.554 28.867 -1.922 1.00 0.00 3 SER A CA 7
ATOM 9453 C C . SER A 1 3 ? 13.981 28.690 -1.412 1.00 0.00 3 SER A C 7
ATOM 9454 O O . SER A 1 3 ? 14.647 29.658 -1.049 1.00 0.00 3 SER A O 7
ATOM 9462 N N . GLY A 1 4 ? 14.444 27.444 -1.387 1.00 0.00 4 GLY A N 7
ATOM 9463 C CA . GLY A 1 4 ? 15.788 27.161 -0.920 1.00 0.00 4 GLY A CA 7
ATOM 9464 C C . GLY A 1 4 ? 15.798 26.335 0.351 1.00 0.00 4 GLY A C 7
ATOM 9465 O O . GLY A 1 4 ? 16.021 26.863 1.441 1.00 0.00 4 GLY A O 7
ATOM 9469 N N . SER A 1 5 ? 15.554 25.035 0.213 1.00 0.00 5 SER A N 7
ATOM 9470 C CA . SER A 1 5 ? 15.531 24.136 1.360 1.00 0.00 5 SER A CA 7
ATOM 9471 C C . SER A 1 5 ? 16.781 23.262 1.391 1.00 0.00 5 SER A C 7
ATOM 9472 O O . SER A 1 5 ? 17.253 22.798 0.353 1.00 0.00 5 SER A O 7
ATOM 9480 N N . SER A 1 6 ? 17.312 23.042 2.590 1.00 0.00 6 SER A N 7
ATOM 9481 C CA . SER A 1 6 ? 18.510 22.228 2.757 1.00 0.00 6 SER A CA 7
ATOM 9482 C C . SER A 1 6 ? 18.143 20.782 3.077 1.00 0.00 6 SER A C 7
ATOM 9483 O O . SER A 1 6 ? 17.858 20.441 4.224 1.00 0.00 6 SER A O 7
ATOM 9491 N N . GLY A 1 7 ? 18.153 19.934 2.052 1.00 0.00 7 GLY A N 7
ATOM 9492 C CA . GLY A 1 7 ? 17.819 18.535 2.243 1.00 0.00 7 GLY A CA 7
ATOM 9493 C C . GLY A 1 7 ? 18.034 17.711 0.989 1.00 0.00 7 GLY A C 7
ATOM 9494 O O . GLY A 1 7 ? 18.270 18.243 -0.096 1.00 0.00 7 GLY A O 7
ATOM 9498 N N . PRO A 1 8 ? 17.955 16.380 1.130 1.00 0.00 8 PRO A N 7
ATOM 9499 C CA . PRO A 1 8 ? 18.141 15.453 0.010 1.00 0.00 8 PRO A CA 7
ATOM 9500 C C . PRO A 1 8 ? 17.376 15.888 -1.235 1.00 0.00 8 PRO A C 7
ATOM 9501 O O . PRO A 1 8 ? 16.416 16.653 -1.150 1.00 0.00 8 PRO A O 7
ATOM 9512 N N . ASP A 1 9 ? 17.808 15.394 -2.391 1.00 0.00 9 ASP A N 7
ATOM 9513 C CA . ASP A 1 9 ? 17.163 15.731 -3.655 1.00 0.00 9 ASP A CA 7
ATOM 9514 C C . ASP A 1 9 ? 15.653 15.540 -3.562 1.00 0.00 9 ASP A C 7
ATOM 9515 O O . ASP A 1 9 ? 14.880 16.432 -3.914 1.00 0.00 9 ASP A O 7
ATOM 9524 N N . VAL A 1 10 ? 15.237 14.370 -3.086 1.00 0.00 10 VAL A N 7
ATOM 9525 C CA . VAL A 1 10 ? 13.819 14.061 -2.947 1.00 0.00 10 VAL A CA 7
ATOM 9526 C C . VAL A 1 10 ? 13.227 14.742 -1.718 1.00 0.00 10 VAL A C 7
ATOM 9527 O O . VAL A 1 10 ? 13.853 14.789 -0.659 1.00 0.00 10 VAL A O 7
ATOM 9540 N N . ASP A 1 11 ? 12.016 15.268 -1.866 1.00 0.00 11 ASP A N 7
ATOM 9541 C CA . ASP A 1 11 ? 11.337 15.946 -0.768 1.00 0.00 11 ASP A CA 7
ATOM 9542 C C . ASP A 1 11 ? 9.949 15.355 -0.540 1.00 0.00 11 ASP A C 7
ATOM 9543 O O . ASP A 1 11 ? 9.576 15.039 0.589 1.00 0.00 11 ASP A O 7
ATOM 9552 N N . GLY A 1 12 ? 9.189 15.209 -1.621 1.00 0.00 12 GLY A N 7
ATOM 9553 C CA . GLY A 1 12 ? 7.850 14.657 -1.517 1.00 0.00 12 GLY A CA 7
ATOM 9554 C C . GLY A 1 12 ? 7.036 14.869 -2.778 1.00 0.00 12 GLY A C 7
ATOM 9555 O O . GLY A 1 12 ? 6.164 15.736 -2.823 1.00 0.00 12 GLY A O 7
ATOM 9559 N N . MET A 1 13 ? 7.323 14.077 -3.806 1.00 0.00 13 MET A N 7
ATOM 9560 C CA . MET A 1 13 ? 6.611 14.183 -5.074 1.00 0.00 13 MET A CA 7
ATOM 9561 C C . MET A 1 13 ? 5.175 13.689 -4.934 1.00 0.00 13 MET A C 7
ATOM 9562 O O . MET A 1 13 ? 4.227 14.468 -5.043 1.00 0.00 13 MET A O 7
ATOM 9576 N N . ILE A 1 14 ? 5.021 12.391 -4.692 1.00 0.00 14 ILE A N 7
ATOM 9577 C CA . ILE A 1 14 ? 3.700 11.795 -4.537 1.00 0.00 14 ILE A CA 7
ATOM 9578 C C . ILE A 1 14 ? 3.709 10.712 -3.463 1.00 0.00 14 ILE A C 7
ATOM 9579 O O . ILE A 1 14 ? 4.541 9.805 -3.486 1.00 0.00 14 ILE A O 7
ATOM 9595 N N . THR A 1 15 ? 2.775 10.812 -2.522 1.00 0.00 15 THR A N 7
ATOM 9596 C CA . THR A 1 15 ? 2.673 9.842 -1.439 1.00 0.00 15 THR A CA 7
ATOM 9597 C C . THR A 1 15 ? 1.345 9.097 -1.492 1.00 0.00 15 THR A C 7
ATOM 9598 O O . THR A 1 15 ? 0.283 9.708 -1.615 1.00 0.00 15 THR A O 7
ATOM 9609 N N . LEU A 1 16 ? 1.410 7.773 -1.397 1.00 0.00 16 LEU A N 7
ATOM 9610 C CA . LEU A 1 16 ? 0.211 6.943 -1.432 1.00 0.00 16 LEU A CA 7
ATOM 9611 C C . LEU A 1 16 ? -0.006 6.243 -0.095 1.00 0.00 16 LEU A C 7
ATOM 9612 O O . LEU A 1 16 ? 0.902 5.605 0.439 1.00 0.00 16 LEU A O 7
ATOM 9628 N N . LYS A 1 17 ? -1.216 6.363 0.441 1.00 0.00 17 LYS A N 7
ATOM 9629 C CA . LYS A 1 17 ? -1.555 5.739 1.714 1.00 0.00 17 LYS A CA 7
ATOM 9630 C C . LYS A 1 17 ? -2.223 4.385 1.496 1.00 0.00 17 LYS A C 7
ATOM 9631 O O . LYS A 1 17 ? -3.163 4.265 0.709 1.00 0.00 17 LYS A O 7
ATOM 9650 N N . VAL A 1 18 ? -1.733 3.369 2.197 1.00 0.00 18 VAL A N 7
ATOM 9651 C CA . VAL A 1 18 ? -2.284 2.024 2.082 1.00 0.00 18 VAL A CA 7
ATOM 9652 C C . VAL A 1 18 ? -2.709 1.485 3.443 1.00 0.00 18 VAL A C 7
ATOM 9653 O O . VAL A 1 18 ? -1.874 1.248 4.317 1.00 0.00 18 VAL A O 7
ATOM 9666 N N . ASP A 1 19 ? -4.012 1.294 3.618 1.00 0.00 19 ASP A N 7
ATOM 9667 C CA . ASP A 1 19 ? -4.548 0.781 4.873 1.00 0.00 19 ASP A CA 7
ATOM 9668 C C . ASP A 1 19 ? -4.901 -0.698 4.749 1.00 0.00 19 ASP A C 7
ATOM 9669 O O . ASP A 1 19 ? -4.842 -1.271 3.663 1.00 0.00 19 ASP A O 7
ATOM 9678 N N . ASN A 1 20 ? -5.266 -1.310 5.871 1.00 0.00 20 ASN A N 7
ATOM 9679 C CA . ASN A 1 20 ? -5.626 -2.723 5.889 1.00 0.00 20 ASN A CA 7
ATOM 9680 C C . ASN A 1 20 ? -4.474 -3.584 5.381 1.00 0.00 20 ASN A C 7
ATOM 9681 O O . ASN A 1 20 ? -4.647 -4.398 4.472 1.00 0.00 20 ASN A O 7
ATOM 9692 N N . LEU A 1 21 ? -3.299 -3.400 5.973 1.00 0.00 21 LEU A N 7
ATOM 9693 C CA . LEU A 1 21 ? -2.118 -4.161 5.581 1.00 0.00 21 LEU A CA 7
ATOM 9694 C C . LEU A 1 21 ? -1.761 -5.197 6.642 1.00 0.00 21 LEU A C 7
ATOM 9695 O O . LEU A 1 21 ? -1.256 -4.857 7.713 1.00 0.00 21 LEU A O 7
ATOM 9711 N N . THR A 1 22 ? -2.024 -6.464 6.338 1.00 0.00 22 THR A N 7
ATOM 9712 C CA . THR A 1 22 ? -1.729 -7.550 7.264 1.00 0.00 22 THR A CA 7
ATOM 9713 C C . THR A 1 22 ? -0.282 -7.490 7.740 1.00 0.00 22 THR A C 7
ATOM 9714 O O . THR A 1 22 ? 0.635 -7.284 6.945 1.00 0.00 22 THR A O 7
ATOM 9725 N N . TYR A 1 23 ? -0.084 -7.671 9.041 1.00 0.00 23 TYR A N 7
ATOM 9726 C CA . TYR A 1 23 ? 1.252 -7.635 9.623 1.00 0.00 23 TYR A CA 7
ATOM 9727 C C . TYR A 1 23 ? 2.262 -8.326 8.711 1.00 0.00 23 TYR A C 7
ATOM 9728 O O . TYR A 1 23 ? 3.363 -7.821 8.491 1.00 0.00 23 TYR A O 7
ATOM 9746 N N . ARG A 1 24 ? 1.878 -9.483 8.183 1.00 0.00 24 ARG A N 7
ATOM 9747 C CA . ARG A 1 24 ? 2.748 -10.244 7.295 1.00 0.00 24 ARG A CA 7
ATOM 9748 C C . ARG A 1 24 ? 3.399 -9.333 6.259 1.00 0.00 24 ARG A C 7
ATOM 9749 O O . ARG A 1 24 ? 4.594 -9.442 5.982 1.00 0.00 24 ARG A O 7
ATOM 9770 N N . THR A 1 25 ? 2.604 -8.433 5.687 1.00 0.00 25 THR A N 7
ATOM 9771 C CA . THR A 1 25 ? 3.101 -7.504 4.680 1.00 0.00 25 THR A CA 7
ATOM 9772 C C . THR A 1 25 ? 4.513 -7.035 5.014 1.00 0.00 25 THR A C 7
ATOM 9773 O O . THR A 1 25 ? 4.904 -6.996 6.180 1.00 0.00 25 THR A O 7
ATOM 9784 N N . SER A 1 26 ? 5.272 -6.680 3.983 1.00 0.00 26 SER A N 7
ATOM 9785 C CA . SER A 1 26 ? 6.643 -6.216 4.167 1.00 0.00 26 SER A CA 7
ATOM 9786 C C . SER A 1 26 ? 7.030 -5.221 3.078 1.00 0.00 26 SER A C 7
ATOM 9787 O O . SER A 1 26 ? 6.453 -5.195 1.991 1.00 0.00 26 SER A O 7
ATOM 9795 N N . PRO A 1 27 ? 8.032 -4.380 3.375 1.00 0.00 27 PRO A N 7
ATOM 9796 C CA . PRO A 1 27 ? 8.521 -3.367 2.435 1.00 0.00 27 PRO A CA 7
ATOM 9797 C C . PRO A 1 27 ? 8.701 -3.922 1.026 1.00 0.00 27 PRO A C 7
ATOM 9798 O O . PRO A 1 27 ? 8.340 -3.276 0.043 1.00 0.00 27 PRO A O 7
ATOM 9809 N N . ASP A 1 28 ? 9.262 -5.123 0.936 1.00 0.00 28 ASP A N 7
ATOM 9810 C CA . ASP A 1 28 ? 9.490 -5.766 -0.352 1.00 0.00 28 ASP A CA 7
ATOM 9811 C C . ASP A 1 28 ? 8.188 -5.882 -1.139 1.00 0.00 28 ASP A C 7
ATOM 9812 O O . ASP A 1 28 ? 8.017 -5.238 -2.174 1.00 0.00 28 ASP A O 7
ATOM 9821 N N . SER A 1 29 ? 7.273 -6.708 -0.641 1.00 0.00 29 SER A N 7
ATOM 9822 C CA . SER A 1 29 ? 5.988 -6.912 -1.300 1.00 0.00 29 SER A CA 7
ATOM 9823 C C . SER A 1 29 ? 5.303 -5.578 -1.579 1.00 0.00 29 SER A C 7
ATOM 9824 O O . SER A 1 29 ? 5.027 -5.237 -2.730 1.00 0.00 29 SER A O 7
ATOM 9832 N N . LEU A 1 30 ? 5.031 -4.827 -0.518 1.00 0.00 30 LEU A N 7
ATOM 9833 C CA . LEU A 1 30 ? 4.377 -3.529 -0.647 1.00 0.00 30 LEU A CA 7
ATOM 9834 C C . LEU A 1 30 ? 4.960 -2.739 -1.815 1.00 0.00 30 LEU A C 7
ATOM 9835 O O . LEU A 1 30 ? 4.245 -2.007 -2.500 1.00 0.00 30 LEU A O 7
ATOM 9851 N N . ARG A 1 31 ? 6.260 -2.895 -2.038 1.00 0.00 31 ARG A N 7
ATOM 9852 C CA . ARG A 1 31 ? 6.939 -2.198 -3.124 1.00 0.00 31 ARG A CA 7
ATOM 9853 C C . ARG A 1 31 ? 6.629 -2.853 -4.467 1.00 0.00 31 ARG A C 7
ATOM 9854 O O . ARG A 1 31 ? 6.363 -2.168 -5.456 1.00 0.00 31 ARG A O 7
ATOM 9875 N N . ARG A 1 32 ? 6.666 -4.181 -4.495 1.00 0.00 32 ARG A N 7
ATOM 9876 C CA . ARG A 1 32 ? 6.392 -4.927 -5.717 1.00 0.00 32 ARG A CA 7
ATOM 9877 C C . ARG A 1 32 ? 4.939 -4.747 -6.149 1.00 0.00 32 ARG A C 7
ATOM 9878 O O . ARG A 1 32 ? 4.561 -5.119 -7.260 1.00 0.00 32 ARG A O 7
ATOM 9899 N N . VAL A 1 33 ? 4.130 -4.175 -5.263 1.00 0.00 33 VAL A N 7
ATOM 9900 C CA . VAL A 1 33 ? 2.720 -3.944 -5.553 1.00 0.00 33 VAL A CA 7
ATOM 9901 C C . VAL A 1 33 ? 2.543 -2.804 -6.549 1.00 0.00 33 VAL A C 7
ATOM 9902 O O . VAL A 1 33 ? 1.677 -2.858 -7.423 1.00 0.00 33 VAL A O 7
ATOM 9915 N N . PHE A 1 34 ? 3.368 -1.772 -6.412 1.00 0.00 34 PHE A N 7
ATOM 9916 C CA . PHE A 1 34 ? 3.303 -0.617 -7.299 1.00 0.00 34 PHE A CA 7
ATOM 9917 C C . PHE A 1 34 ? 4.376 -0.700 -8.380 1.00 0.00 34 PHE A C 7
ATOM 9918 O O . PHE A 1 34 ? 4.158 -0.287 -9.519 1.00 0.00 34 PHE A O 7
ATOM 9935 N N . GLU A 1 35 ? 5.536 -1.237 -8.014 1.00 0.00 35 GLU A N 7
ATOM 9936 C CA . GLU A 1 35 ? 6.644 -1.374 -8.952 1.00 0.00 35 GLU A CA 7
ATOM 9937 C C . GLU A 1 35 ? 6.155 -1.898 -10.299 1.00 0.00 35 GLU A C 7
ATOM 9938 O O . GLU A 1 35 ? 6.669 -1.517 -11.351 1.00 0.00 35 GLU A O 7
ATOM 9950 N N . LYS A 1 36 ? 5.158 -2.776 -10.259 1.00 0.00 36 LYS A N 7
ATOM 9951 C CA . LYS A 1 36 ? 4.598 -3.354 -11.475 1.00 0.00 36 LYS A CA 7
ATOM 9952 C C . LYS A 1 36 ? 4.292 -2.268 -12.502 1.00 0.00 36 LYS A C 7
ATOM 9953 O O . LYS A 1 36 ? 4.511 -2.454 -13.700 1.00 0.00 36 LYS A O 7
ATOM 9972 N N . TYR A 1 37 ? 3.786 -1.136 -12.027 1.00 0.00 37 TYR A N 7
ATOM 9973 C CA . TYR A 1 37 ? 3.450 -0.021 -12.905 1.00 0.00 37 TYR A CA 7
ATOM 9974 C C . TYR A 1 37 ? 4.461 1.112 -12.759 1.00 0.00 37 TYR A C 7
ATOM 9975 O O . TYR A 1 37 ? 4.984 1.624 -13.747 1.00 0.00 37 TYR A O 7
ATOM 9993 N N . GLY A 1 38 ? 4.732 1.498 -11.515 1.00 0.00 38 GLY A N 7
ATOM 9994 C CA . GLY A 1 38 ? 5.680 2.567 -11.260 1.00 0.00 38 GLY A CA 7
ATOM 9995 C C . GLY A 1 38 ? 6.551 2.293 -10.051 1.00 0.00 38 GLY A C 7
ATOM 9996 O O . GLY A 1 38 ? 6.089 1.727 -9.060 1.00 0.00 38 GLY A O 7
ATOM 10000 N N . ARG A 1 39 ? 7.816 2.693 -10.131 1.00 0.00 39 ARG A N 7
ATOM 10001 C CA . ARG A 1 39 ? 8.755 2.485 -9.035 1.00 0.00 39 ARG A CA 7
ATOM 10002 C C . ARG A 1 39 ? 8.305 3.235 -7.784 1.00 0.00 39 ARG A C 7
ATOM 10003 O O . ARG A 1 39 ? 7.595 4.237 -7.870 1.00 0.00 39 ARG A O 7
ATOM 10024 N N . VAL A 1 40 ? 8.722 2.741 -6.623 1.00 0.00 40 VAL A N 7
ATOM 10025 C CA . VAL A 1 40 ? 8.363 3.364 -5.354 1.00 0.00 40 VAL A CA 7
ATOM 10026 C C . VAL A 1 40 ? 9.523 4.181 -4.796 1.00 0.00 40 VAL A C 7
ATOM 10027 O O . VAL A 1 40 ? 10.544 3.631 -4.387 1.00 0.00 40 VAL A O 7
ATOM 10040 N N . GLY A 1 41 ? 9.357 5.501 -4.781 1.00 0.00 41 GLY A N 7
ATOM 10041 C CA . GLY A 1 41 ? 10.398 6.374 -4.271 1.00 0.00 41 GLY A CA 7
ATOM 10042 C C . GLY A 1 41 ? 10.930 5.916 -2.927 1.00 0.00 41 GLY A C 7
ATOM 10043 O O . GLY A 1 41 ? 12.142 5.866 -2.717 1.00 0.00 41 GLY A O 7
ATOM 10047 N N . ASP A 1 42 ? 10.023 5.585 -2.015 1.00 0.00 42 ASP A N 7
ATOM 10048 C CA . ASP A 1 42 ? 10.408 5.130 -0.684 1.00 0.00 42 ASP A CA 7
ATOM 10049 C C . ASP A 1 42 ? 9.237 4.447 0.016 1.00 0.00 42 ASP A C 7
ATOM 10050 O O . ASP A 1 42 ? 8.130 4.983 0.065 1.00 0.00 42 ASP A O 7
ATOM 10059 N N . VAL A 1 43 ? 9.490 3.259 0.558 1.00 0.00 43 VAL A N 7
ATOM 10060 C CA . VAL A 1 43 ? 8.458 2.502 1.256 1.00 0.00 43 VAL A CA 7
ATOM 10061 C C . VAL A 1 43 ? 8.596 2.648 2.767 1.00 0.00 43 VAL A C 7
ATOM 10062 O O . VAL A 1 43 ? 9.605 2.253 3.350 1.00 0.00 43 VAL A O 7
ATOM 10075 N N . TYR A 1 44 ? 7.574 3.219 3.396 1.00 0.00 44 TYR A N 7
ATOM 10076 C CA . TYR A 1 44 ? 7.582 3.419 4.840 1.00 0.00 44 TYR A CA 7
ATOM 10077 C C . TYR A 1 44 ? 6.448 2.644 5.504 1.00 0.00 44 TYR A C 7
ATOM 10078 O O . TYR A 1 44 ? 5.305 2.681 5.047 1.00 0.00 44 TYR A O 7
ATOM 10096 N N . ILE A 1 45 ? 6.773 1.942 6.584 1.00 0.00 45 ILE A N 7
ATOM 10097 C CA . ILE A 1 45 ? 5.783 1.159 7.312 1.00 0.00 45 ILE A CA 7
ATOM 10098 C C . ILE A 1 45 ? 5.857 1.436 8.810 1.00 0.00 45 ILE A C 7
ATOM 10099 O O . ILE A 1 45 ? 6.668 0.859 9.534 1.00 0.00 45 ILE A O 7
ATOM 10115 N N . PRO A 1 46 ? 4.988 2.339 9.289 1.00 0.00 46 PRO A N 7
ATOM 10116 C CA . PRO A 1 46 ? 4.933 2.711 10.705 1.00 0.00 46 PRO A CA 7
ATOM 10117 C C . PRO A 1 46 ? 5.007 1.499 11.627 1.00 0.00 46 PRO A C 7
ATOM 10118 O O . PRO A 1 46 ? 4.411 0.458 11.348 1.00 0.00 46 PRO A O 7
ATOM 10129 N N . ARG A 1 47 ? 5.741 1.640 12.725 1.00 0.00 47 ARG A N 7
ATOM 10130 C CA . ARG A 1 47 ? 5.893 0.555 13.687 1.00 0.00 47 ARG A CA 7
ATOM 10131 C C . ARG A 1 47 ? 5.473 1.004 15.084 1.00 0.00 47 ARG A C 7
ATOM 10132 O O . ARG A 1 47 ? 5.527 2.190 15.407 1.00 0.00 47 ARG A O 7
ATOM 10153 N N . GLU A 1 48 ? 5.055 0.048 15.907 1.00 0.00 48 GLU A N 7
ATOM 10154 C CA . GLU A 1 48 ? 4.625 0.346 17.268 1.00 0.00 48 GLU A CA 7
ATOM 10155 C C . GLU A 1 48 ? 5.821 0.670 18.158 1.00 0.00 48 GLU A C 7
ATOM 10156 O O . GLU A 1 48 ? 6.856 0.003 18.117 1.00 0.00 48 GLU A O 7
ATOM 10168 N N . PRO A 1 49 ? 5.678 1.718 18.982 1.00 0.00 49 PRO A N 7
ATOM 10169 C CA . PRO A 1 49 ? 6.736 2.155 19.898 1.00 0.00 49 PRO A CA 7
ATOM 10170 C C . PRO A 1 49 ? 7.334 0.996 20.688 1.00 0.00 49 PRO A C 7
ATOM 10171 O O . PRO A 1 49 ? 8.533 0.974 20.967 1.00 0.00 49 PRO A O 7
ATOM 10182 N N . HIS A 1 50 ? 6.491 0.033 21.047 1.00 0.00 50 HIS A N 7
ATOM 10183 C CA . HIS A 1 50 ? 6.937 -1.131 21.805 1.00 0.00 50 HIS A CA 7
ATOM 10184 C C . HIS A 1 50 ? 7.314 -2.276 20.870 1.00 0.00 50 HIS A C 7
ATOM 10185 O O . HIS A 1 50 ? 8.479 -2.665 20.786 1.00 0.00 50 HIS A O 7
ATOM 10199 N N . THR A 1 51 ? 6.320 -2.813 20.169 1.00 0.00 51 THR A N 7
ATOM 10200 C CA . THR A 1 51 ? 6.546 -3.915 19.242 1.00 0.00 51 THR A CA 7
ATOM 10201 C C . THR A 1 51 ? 6.943 -3.400 17.863 1.00 0.00 51 THR A C 7
ATOM 10202 O O . THR A 1 51 ? 6.420 -2.390 17.392 1.00 0.00 51 THR A O 7
ATOM 10213 N N . LYS A 1 52 ? 7.869 -4.102 17.219 1.00 0.00 52 LYS A N 7
ATOM 10214 C CA . LYS A 1 52 ? 8.335 -3.718 15.892 1.00 0.00 52 LYS A CA 7
ATOM 10215 C C . LYS A 1 52 ? 7.396 -4.246 14.812 1.00 0.00 52 LYS A C 7
ATOM 10216 O O . LYS A 1 52 ? 7.829 -4.911 13.871 1.00 0.00 52 LYS A O 7
ATOM 10235 N N . ALA A 1 53 ? 6.110 -3.944 14.953 1.00 0.00 53 ALA A N 7
ATOM 10236 C CA . ALA A 1 53 ? 5.111 -4.385 13.987 1.00 0.00 53 ALA A CA 7
ATOM 10237 C C . ALA A 1 53 ? 4.278 -3.211 13.483 1.00 0.00 53 ALA A C 7
ATOM 10238 O O . ALA A 1 53 ? 4.201 -2.157 14.115 1.00 0.00 53 ALA A O 7
ATOM 10245 N N . PRO A 1 54 ? 3.640 -3.394 12.318 1.00 0.00 54 PRO A N 7
ATOM 10246 C CA . PRO A 1 54 ? 2.802 -2.360 11.703 1.00 0.00 54 PRO A CA 7
ATOM 10247 C C . PRO A 1 54 ? 1.440 -2.241 12.379 1.00 0.00 54 PRO A C 7
ATOM 10248 O O . PRO A 1 54 ? 1.014 -3.142 13.101 1.00 0.00 54 PRO A O 7
ATOM 10259 N N . ARG A 1 55 ? 0.762 -1.123 12.140 1.00 0.00 55 ARG A N 7
ATOM 10260 C CA . ARG A 1 55 ? -0.552 -0.886 12.726 1.00 0.00 55 ARG A CA 7
ATOM 10261 C C . ARG A 1 55 ? -1.659 -1.210 11.728 1.00 0.00 55 ARG A C 7
ATOM 10262 O O . ARG A 1 55 ? -2.671 -1.813 12.082 1.00 0.00 55 ARG A O 7
ATOM 10283 N N . GLY A 1 56 ? -1.459 -0.805 10.477 1.00 0.00 56 GLY A N 7
ATOM 10284 C CA . GLY A 1 56 ? -2.449 -1.061 9.447 1.00 0.00 56 GLY A CA 7
ATOM 10285 C C . GLY A 1 56 ? -2.247 -0.193 8.221 1.00 0.00 56 GLY A C 7
ATOM 10286 O O . GLY A 1 56 ? -2.467 -0.638 7.094 1.00 0.00 56 GLY A O 7
ATOM 10290 N N . PHE A 1 57 ? -1.828 1.049 8.439 1.00 0.00 57 PHE A N 7
ATOM 10291 C CA . PHE A 1 57 ? -1.598 1.982 7.342 1.00 0.00 57 PHE A CA 7
ATOM 10292 C C . PHE A 1 57 ? -0.111 2.088 7.020 1.00 0.00 57 PHE A C 7
ATOM 10293 O O . PHE A 1 57 ? 0.739 1.803 7.863 1.00 0.00 57 PHE A O 7
ATOM 10310 N N . ALA A 1 58 ? 0.195 2.500 5.794 1.00 0.00 58 ALA A N 7
ATOM 10311 C CA . ALA A 1 58 ? 1.579 2.645 5.361 1.00 0.00 58 ALA A CA 7
ATOM 10312 C C . ALA A 1 58 ? 1.730 3.808 4.386 1.00 0.00 58 ALA A C 7
ATOM 10313 O O . ALA A 1 58 ? 0.740 4.347 3.889 1.00 0.00 58 ALA A O 7
ATOM 10320 N N . PHE A 1 59 ? 2.973 4.191 4.116 1.00 0.00 59 PHE A N 7
ATOM 10321 C CA . PHE A 1 59 ? 3.253 5.292 3.201 1.00 0.00 59 PHE A CA 7
ATOM 10322 C C . PHE A 1 59 ? 4.156 4.834 2.059 1.00 0.00 59 PHE A C 7
ATOM 10323 O O . PHE A 1 59 ? 5.116 4.094 2.271 1.00 0.00 59 PHE A O 7
ATOM 10340 N N . VAL A 1 60 ? 3.839 5.279 0.848 1.00 0.00 60 VAL A N 7
ATOM 10341 C CA . VAL A 1 60 ? 4.620 4.916 -0.329 1.00 0.00 60 VAL A CA 7
ATOM 10342 C C . VAL A 1 60 ? 4.904 6.137 -1.198 1.00 0.00 60 VAL A C 7
ATOM 10343 O O . VAL A 1 60 ? 3.983 6.808 -1.663 1.00 0.00 60 VAL A O 7
ATOM 10356 N N . ARG A 1 61 ? 6.185 6.418 -1.413 1.00 0.00 61 ARG A N 7
ATOM 10357 C CA . ARG A 1 61 ? 6.591 7.558 -2.226 1.00 0.00 61 ARG A CA 7
ATOM 10358 C C . ARG A 1 61 ? 6.738 7.156 -3.691 1.00 0.00 61 ARG A C 7
ATOM 10359 O O . ARG A 1 61 ? 7.092 6.019 -4.001 1.00 0.00 61 ARG A O 7
ATOM 10380 N N . PHE A 1 62 ? 6.463 8.098 -4.587 1.00 0.00 62 PHE A N 7
ATOM 10381 C CA . PHE A 1 62 ? 6.563 7.842 -6.019 1.00 0.00 62 PHE A CA 7
ATOM 10382 C C . PHE A 1 62 ? 7.341 8.954 -6.717 1.00 0.00 62 PHE A C 7
ATOM 10383 O O . PHE A 1 62 ? 7.329 10.105 -6.280 1.00 0.00 62 PHE A O 7
ATOM 10400 N N . HIS A 1 63 ? 8.018 8.601 -7.805 1.00 0.00 63 HIS A N 7
ATOM 10401 C CA . HIS A 1 63 ? 8.803 9.568 -8.565 1.00 0.00 63 HIS A CA 7
ATOM 10402 C C . HIS A 1 63 ? 7.909 10.385 -9.492 1.00 0.00 63 HIS A C 7
ATOM 10403 O O . HIS A 1 63 ? 8.013 11.610 -9.551 1.00 0.00 63 HIS A O 7
ATOM 10417 N N . ASP A 1 64 ? 7.031 9.698 -10.215 1.00 0.00 64 ASP A N 7
ATOM 10418 C CA . ASP A 1 64 ? 6.118 10.360 -11.140 1.00 0.00 64 ASP A CA 7
ATOM 10419 C C . ASP A 1 64 ? 4.700 10.388 -10.577 1.00 0.00 64 ASP A C 7
ATOM 10420 O O . ASP A 1 64 ? 4.436 9.843 -9.505 1.00 0.00 64 ASP A O 7
ATOM 10429 N N . ARG A 1 65 ? 3.792 11.028 -11.307 1.00 0.00 65 ARG A N 7
ATOM 10430 C CA . ARG A 1 65 ? 2.402 11.129 -10.879 1.00 0.00 65 ARG A CA 7
ATOM 10431 C C . ARG A 1 65 ? 1.511 10.203 -11.702 1.00 0.00 65 ARG A C 7
ATOM 10432 O O . ARG A 1 65 ? 0.606 9.561 -11.169 1.00 0.00 65 ARG A O 7
ATOM 10453 N N . ARG A 1 66 ? 1.774 10.140 -13.003 1.00 0.00 66 ARG A N 7
ATOM 10454 C CA . ARG A 1 66 ? 0.995 9.295 -13.900 1.00 0.00 66 ARG A CA 7
ATOM 10455 C C . ARG A 1 66 ? 1.140 7.824 -13.523 1.00 0.00 66 ARG A C 7
ATOM 10456 O O . ARG A 1 66 ? 0.148 7.109 -13.379 1.00 0.00 66 ARG A O 7
ATOM 10477 N N . ASP A 1 67 ? 2.381 7.378 -13.363 1.00 0.00 67 ASP A N 7
ATOM 10478 C CA . ASP A 1 67 ? 2.656 5.993 -13.002 1.00 0.00 67 ASP A CA 7
ATOM 10479 C C . ASP A 1 67 ? 1.977 5.630 -11.684 1.00 0.00 67 ASP A C 7
ATOM 10480 O O . ASP A 1 67 ? 1.577 4.485 -11.475 1.00 0.00 67 ASP A O 7
ATOM 10489 N N . ALA A 1 68 ? 1.852 6.613 -10.799 1.00 0.00 68 ALA A N 7
ATOM 10490 C CA . ALA A 1 68 ? 1.222 6.398 -9.502 1.00 0.00 68 ALA A CA 7
ATOM 10491 C C . ALA A 1 68 ? -0.294 6.302 -9.638 1.00 0.00 68 ALA A C 7
ATOM 10492 O O . ALA A 1 68 ? -0.943 5.537 -8.925 1.00 0.00 68 ALA A O 7
ATOM 10499 N N . GLN A 1 69 ? -0.852 7.084 -10.557 1.00 0.00 69 GLN A N 7
ATOM 10500 C CA . GLN A 1 69 ? -2.292 7.087 -10.785 1.00 0.00 69 GLN A CA 7
ATOM 10501 C C . GLN A 1 69 ? -2.786 5.697 -11.171 1.00 0.00 69 GLN A C 7
ATOM 10502 O O . GLN A 1 69 ? -3.810 5.230 -10.672 1.00 0.00 69 GLN A O 7
ATOM 10516 N N . ASP A 1 70 ? -2.051 5.040 -12.062 1.00 0.00 70 ASP A N 7
ATOM 10517 C CA . ASP A 1 70 ? -2.414 3.703 -12.515 1.00 0.00 70 ASP A CA 7
ATOM 10518 C C . ASP A 1 70 ? -2.416 2.717 -11.351 1.00 0.00 70 ASP A C 7
ATOM 10519 O O . ASP A 1 70 ? -3.377 1.974 -11.155 1.00 0.00 70 ASP A O 7
ATOM 10528 N N . ALA A 1 71 ? -1.332 2.715 -10.582 1.00 0.00 71 ALA A N 7
ATOM 10529 C CA . ALA A 1 71 ? -1.209 1.821 -9.437 1.00 0.00 71 ALA A CA 7
ATOM 10530 C C . ALA A 1 71 ? -2.366 2.015 -8.463 1.00 0.00 71 ALA A C 7
ATOM 10531 O O . ALA A 1 71 ? -3.006 1.051 -8.046 1.00 0.00 71 ALA A O 7
ATOM 10538 N N . GLU A 1 72 ? -2.628 3.268 -8.103 1.00 0.00 72 GLU A N 7
ATOM 10539 C CA . GLU A 1 72 ? -3.707 3.587 -7.176 1.00 0.00 72 GLU A CA 7
ATOM 10540 C C . GLU A 1 72 ? -5.034 3.018 -7.671 1.00 0.00 72 GLU A C 7
ATOM 10541 O O . GLU A 1 72 ? -5.628 2.153 -7.029 1.00 0.00 72 GLU A O 7
ATOM 10553 N N . ALA A 1 73 ? -5.493 3.513 -8.816 1.00 0.00 73 ALA A N 7
ATOM 10554 C CA . ALA A 1 73 ? -6.749 3.054 -9.397 1.00 0.00 73 ALA A CA 7
ATOM 10555 C C . ALA A 1 73 ? -6.776 1.534 -9.516 1.00 0.00 73 ALA A C 7
ATOM 10556 O O . ALA A 1 73 ? -7.719 0.884 -9.067 1.00 0.00 73 ALA A O 7
ATOM 10563 N N . ALA A 1 74 ? -5.735 0.974 -10.123 1.00 0.00 74 ALA A N 7
ATOM 10564 C CA . ALA A 1 74 ? -5.639 -0.470 -10.299 1.00 0.00 74 ALA A CA 7
ATOM 10565 C C . ALA A 1 74 ? -5.794 -1.197 -8.967 1.00 0.00 74 ALA A C 7
ATOM 10566 O O . ALA A 1 74 ? -6.427 -2.250 -8.895 1.00 0.00 74 ALA A O 7
ATOM 10573 N N . MET A 1 75 ? -5.212 -0.628 -7.917 1.00 0.00 75 MET A N 7
ATOM 10574 C CA . MET A 1 75 ? -5.287 -1.223 -6.587 1.00 0.00 75 MET A CA 7
ATOM 10575 C C . MET A 1 75 ? -6.607 -0.873 -5.909 1.00 0.00 75 MET A C 7
ATOM 10576 O O . MET A 1 75 ? -7.504 -1.710 -5.805 1.00 0.00 75 MET A O 7
ATOM 10590 N N . ASP A 1 76 ? -6.719 0.368 -5.448 1.00 0.00 76 ASP A N 7
ATOM 10591 C CA . ASP A 1 76 ? -7.931 0.829 -4.779 1.00 0.00 76 ASP A CA 7
ATOM 10592 C C . ASP A 1 76 ? -9.169 0.178 -5.389 1.00 0.00 76 ASP A C 7
ATOM 10593 O O . ASP A 1 76 ? -9.609 0.554 -6.474 1.00 0.00 76 ASP A O 7
ATOM 10602 N N . GLY A 1 77 ? -9.725 -0.802 -4.683 1.00 0.00 77 GLY A N 7
ATOM 10603 C CA . GLY A 1 77 ? -10.906 -1.490 -5.171 1.00 0.00 77 GLY A CA 7
ATOM 10604 C C . GLY A 1 77 ? -10.588 -2.864 -5.727 1.00 0.00 77 GLY A C 7
ATOM 10605 O O . GLY A 1 77 ? -11.213 -3.312 -6.688 1.00 0.00 77 GLY A O 7
ATOM 10609 N N . ALA A 1 78 ? -9.611 -3.533 -5.123 1.00 0.00 78 ALA A N 7
ATOM 10610 C CA . ALA A 1 78 ? -9.212 -4.864 -5.564 1.00 0.00 78 ALA A CA 7
ATOM 10611 C C . ALA A 1 78 ? -9.526 -5.912 -4.501 1.00 0.00 78 ALA A C 7
ATOM 10612 O O . ALA A 1 78 ? -9.888 -5.576 -3.374 1.00 0.00 78 ALA A O 7
ATOM 10619 N N . GLU A 1 79 ? -9.387 -7.181 -4.869 1.00 0.00 79 GLU A N 7
ATOM 10620 C CA . GLU A 1 79 ? -9.658 -8.278 -3.947 1.00 0.00 79 GLU A CA 7
ATOM 10621 C C . GLU A 1 79 ? -8.374 -9.024 -3.596 1.00 0.00 79 GLU A C 7
ATOM 10622 O O . GLU A 1 79 ? -7.937 -9.910 -4.331 1.00 0.00 79 GLU A O 7
ATOM 10634 N N . LEU A 1 80 ? -7.774 -8.659 -2.468 1.00 0.00 80 LEU A N 7
ATOM 10635 C CA . LEU A 1 80 ? -6.539 -9.292 -2.019 1.00 0.00 80 LEU A CA 7
ATOM 10636 C C . LEU A 1 80 ? -6.656 -9.743 -0.566 1.00 0.00 80 LEU A C 7
ATOM 10637 O O . LEU A 1 80 ? -7.034 -8.962 0.308 1.00 0.00 80 LEU A O 7
ATOM 10653 N N . ASP A 1 81 ? -6.328 -11.005 -0.316 1.00 0.00 81 ASP A N 7
ATOM 10654 C CA . ASP A 1 81 ? -6.393 -11.559 1.032 1.00 0.00 81 ASP A CA 7
ATOM 10655 C C . ASP A 1 81 ? -7.823 -11.532 1.562 1.00 0.00 81 ASP A C 7
ATOM 10656 O O . ASP A 1 81 ? -8.046 -11.485 2.771 1.00 0.00 81 ASP A O 7
ATOM 10665 N N . GLY A 1 82 ? -8.788 -11.562 0.648 1.00 0.00 82 GLY A N 7
ATOM 10666 C CA . GLY A 1 82 ? -10.184 -11.539 1.044 1.00 0.00 82 GLY A CA 7
ATOM 10667 C C . GLY A 1 82 ? -10.627 -10.173 1.531 1.00 0.00 82 GLY A C 7
ATOM 10668 O O . GLY A 1 82 ? -11.771 -9.997 1.950 1.00 0.00 82 GLY A O 7
ATOM 10672 N N . ARG A 1 83 ? -9.718 -9.205 1.476 1.00 0.00 83 ARG A N 7
ATOM 10673 C CA . ARG A 1 83 ? -10.020 -7.849 1.918 1.00 0.00 83 ARG A CA 7
ATOM 10674 C C . ARG A 1 83 ? -9.858 -6.855 0.772 1.00 0.00 83 ARG A C 7
ATOM 10675 O O . ARG A 1 83 ? -9.327 -7.193 -0.285 1.00 0.00 83 ARG A O 7
ATOM 10696 N N . GLU A 1 84 ? -10.319 -5.627 0.990 1.00 0.00 84 GLU A N 7
ATOM 10697 C CA . GLU A 1 84 ? -10.225 -4.585 -0.025 1.00 0.00 84 GLU A CA 7
ATOM 10698 C C . GLU A 1 84 ? -9.154 -3.562 0.342 1.00 0.00 84 GLU A C 7
ATOM 10699 O O . GLU A 1 84 ? -9.461 -2.466 0.813 1.00 0.00 84 GLU A O 7
ATOM 10711 N N . LEU A 1 85 ? -7.896 -3.928 0.123 1.00 0.00 85 LEU A N 7
ATOM 10712 C CA . LEU A 1 85 ? -6.777 -3.043 0.431 1.00 0.00 85 LEU A CA 7
ATOM 10713 C C . LEU A 1 85 ? -7.084 -1.610 0.008 1.00 0.00 85 LEU A C 7
ATOM 10714 O O . LEU A 1 85 ? -7.362 -1.343 -1.161 1.00 0.00 85 LEU A O 7
ATOM 10730 N N . ARG A 1 86 ? -7.031 -0.692 0.968 1.00 0.00 86 ARG A N 7
ATOM 10731 C CA . ARG A 1 86 ? -7.302 0.715 0.695 1.00 0.00 86 ARG A CA 7
ATOM 10732 C C . ARG A 1 86 ? -6.048 1.422 0.189 1.00 0.00 86 ARG A C 7
ATOM 10733 O O . ARG A 1 86 ? -5.356 2.100 0.949 1.00 0.00 86 ARG A O 7
ATOM 10754 N N . VAL A 1 87 ? -5.762 1.259 -1.099 1.00 0.00 87 VAL A N 7
ATOM 10755 C CA . VAL A 1 87 ? -4.592 1.882 -1.706 1.00 0.00 87 VAL A CA 7
ATOM 10756 C C . VAL A 1 87 ? -4.962 3.191 -2.395 1.00 0.00 87 VAL A C 7
ATOM 10757 O O . VAL A 1 87 ? -5.235 3.215 -3.595 1.00 0.00 87 VAL A O 7
ATOM 10770 N N . GLN A 1 88 ? -4.969 4.276 -1.628 1.00 0.00 88 GLN A N 7
ATOM 10771 C CA . GLN A 1 88 ? -5.306 5.589 -2.166 1.00 0.00 88 GLN A CA 7
ATOM 10772 C C . GLN A 1 88 ? -4.368 6.659 -1.617 1.00 0.00 88 GLN A C 7
ATOM 10773 O O . GLN A 1 88 ? -3.668 6.438 -0.629 1.00 0.00 88 GLN A O 7
ATOM 10787 N N . VAL A 1 89 ? -4.359 7.819 -2.265 1.00 0.00 89 VAL A N 7
ATOM 10788 C CA . VAL A 1 89 ? -3.507 8.924 -1.842 1.00 0.00 89 VAL A CA 7
ATOM 10789 C C . VAL A 1 89 ? -3.976 9.501 -0.511 1.00 0.00 89 VAL A C 7
ATOM 10790 O O . VAL A 1 89 ? -5.170 9.717 -0.303 1.00 0.00 89 VAL A O 7
ATOM 10803 N N . ALA A 1 90 ? -3.029 9.750 0.387 1.00 0.00 90 ALA A N 7
ATOM 10804 C CA . ALA A 1 90 ? -3.345 10.305 1.697 1.00 0.00 90 ALA A CA 7
ATOM 10805 C C . ALA A 1 90 ? -4.482 11.316 1.605 1.00 0.00 90 ALA A C 7
ATOM 10806 O O . ALA A 1 90 ? -5.568 11.094 2.141 1.00 0.00 90 ALA A O 7
ATOM 10813 N N . ARG A 1 91 ? -4.225 12.428 0.924 1.00 0.00 91 ARG A N 7
ATOM 10814 C CA . ARG A 1 91 ? -5.228 13.474 0.764 1.00 0.00 91 ARG A CA 7
ATOM 10815 C C . ARG A 1 91 ? -5.223 14.018 -0.662 1.00 0.00 91 ARG A C 7
ATOM 10816 O O . ARG A 1 91 ? -4.261 13.829 -1.406 1.00 0.00 91 ARG A O 7
ATOM 10837 N N . TYR A 1 92 ? -6.305 14.692 -1.036 1.00 0.00 92 TYR A N 7
ATOM 10838 C CA . TYR A 1 92 ? -6.427 15.260 -2.373 1.00 0.00 92 TYR A CA 7
ATOM 10839 C C . TYR A 1 92 ? -5.532 16.486 -2.528 1.00 0.00 92 TYR A C 7
ATOM 10840 O O . TYR A 1 92 ? -4.925 16.952 -1.565 1.00 0.00 92 TYR A O 7
ATOM 10858 N N . GLY A 1 93 ? -5.456 17.004 -3.750 1.00 0.00 93 GLY A N 7
ATOM 10859 C CA . GLY A 1 93 ? -4.633 18.171 -4.011 1.00 0.00 93 GLY A CA 7
ATOM 10860 C C . GLY A 1 93 ? -5.201 19.047 -5.110 1.00 0.00 93 GLY A C 7
ATOM 10861 O O . GLY A 1 93 ? -5.199 18.665 -6.281 1.00 0.00 93 GLY A O 7
ATOM 10865 N N . ARG A 1 94 ? -5.691 20.223 -4.734 1.00 0.00 94 ARG A N 7
ATOM 10866 C CA . ARG A 1 94 ? -6.268 21.154 -5.696 1.00 0.00 94 ARG A CA 7
ATOM 10867 C C . ARG A 1 94 ? -5.188 21.742 -6.599 1.00 0.00 94 ARG A C 7
ATOM 10868 O O . ARG A 1 94 ? -4.224 22.341 -6.121 1.00 0.00 94 ARG A O 7
ATOM 10889 N N . ARG A 1 95 ? -5.355 21.566 -7.906 1.00 0.00 95 ARG A N 7
ATOM 10890 C CA . ARG A 1 95 ? -4.393 22.077 -8.875 1.00 0.00 95 ARG A CA 7
ATOM 10891 C C . ARG A 1 95 ? -4.733 23.510 -9.273 1.00 0.00 95 ARG A C 7
ATOM 10892 O O . ARG A 1 95 ? -5.775 23.767 -9.876 1.00 0.00 95 ARG A O 7
ATOM 10913 N N . ASP A 1 96 ? -3.847 24.439 -8.932 1.00 0.00 96 ASP A N 7
ATOM 10914 C CA . ASP A 1 96 ? -4.051 25.846 -9.254 1.00 0.00 96 ASP A CA 7
ATOM 10915 C C . ASP A 1 96 ? -2.921 26.372 -10.133 1.00 0.00 96 ASP A C 7
ATOM 10916 O O . ASP A 1 96 ? -1.762 25.990 -9.968 1.00 0.00 96 ASP A O 7
ATOM 10925 N N . LEU A 1 97 ? -3.266 27.251 -11.068 1.00 0.00 97 LEU A N 7
ATOM 10926 C CA . LEU A 1 97 ? -2.281 27.829 -11.975 1.00 0.00 97 LEU A CA 7
ATOM 10927 C C . LEU A 1 97 ? -2.603 29.291 -12.268 1.00 0.00 97 LEU A C 7
ATOM 10928 O O . LEU A 1 97 ? -3.751 29.719 -12.154 1.00 0.00 97 LEU A O 7
ATOM 10944 N N . SER A 1 98 ? -1.581 30.052 -12.648 1.00 0.00 98 SER A N 7
ATOM 10945 C CA . SER A 1 98 ? -1.755 31.467 -12.956 1.00 0.00 98 SER A CA 7
ATOM 10946 C C . SER A 1 98 ? -1.007 31.840 -14.232 1.00 0.00 98 SER A C 7
ATOM 10947 O O . SER A 1 98 ? 0.192 31.595 -14.357 1.00 0.00 98 SER A O 7
ATOM 10955 N N . GLY A 1 99 ? -1.726 32.437 -15.179 1.00 0.00 99 GLY A N 7
ATOM 10956 C CA . GLY A 1 99 ? -1.115 32.835 -16.434 1.00 0.00 99 GLY A CA 7
ATOM 10957 C C . GLY A 1 99 ? -1.989 32.516 -17.630 1.00 0.00 99 GLY A C 7
ATOM 10958 O O . GLY A 1 99 ? -2.763 31.560 -17.623 1.00 0.00 99 GLY A O 7
ATOM 10962 N N . PRO A 1 100 ? -1.870 33.332 -18.688 1.00 0.00 100 PRO A N 7
ATOM 10963 C CA . PRO A 1 100 ? -2.649 33.153 -19.917 1.00 0.00 100 PRO A CA 7
ATOM 10964 C C . PRO A 1 100 ? -2.107 32.024 -20.788 1.00 0.00 100 PRO A C 7
ATOM 10965 O O . PRO A 1 100 ? -1.162 32.217 -21.553 1.00 0.00 100 PRO A O 7
ATOM 10976 N N . SER A 1 101 ? -2.711 30.847 -20.666 1.00 0.00 101 SER A N 7
ATOM 10977 C CA . SER A 1 101 ? -2.287 29.686 -21.440 1.00 0.00 101 SER A CA 7
ATOM 10978 C C . SER A 1 101 ? -2.243 30.013 -22.930 1.00 0.00 101 SER A C 7
ATOM 10979 O O . SER A 1 101 ? -3.280 30.178 -23.571 1.00 0.00 101 SER A O 7
ATOM 10987 N N . SER A 1 102 ? -1.033 30.104 -23.474 1.00 0.00 102 SER A N 7
ATOM 10988 C CA . SER A 1 102 ? -0.853 30.414 -24.887 1.00 0.00 102 SER A CA 7
ATOM 10989 C C . SER A 1 102 ? -0.486 29.161 -25.676 1.00 0.00 102 SER A C 7
ATOM 10990 O O . SER A 1 102 ? 0.483 28.474 -25.357 1.00 0.00 102 SER A O 7
ATOM 10998 N N . GLY A 1 103 ? -1.271 28.870 -26.709 1.00 0.00 103 GLY A N 7
ATOM 10999 C CA . GLY A 1 103 ? -1.014 27.700 -27.529 1.00 0.00 103 GLY A CA 7
ATOM 11000 C C . GLY A 1 103 ? -1.393 27.914 -28.981 1.00 0.00 103 GLY A C 7
ATOM 11001 O O . GLY A 1 103 ? -0.534 28.188 -29.819 1.00 0.00 103 GLY A O 7
ATOM 11005 N N . GLY A 1 1 ? 7.839 29.285 -7.691 1.00 0.00 1 GLY A N 8
ATOM 11006 C CA . GLY A 1 1 ? 8.725 28.136 -7.707 1.00 0.00 1 GLY A CA 8
ATOM 11007 C C . GLY A 1 1 ? 10.180 28.528 -7.867 1.00 0.00 1 GLY A C 8
ATOM 11008 O O . GLY A 1 1 ? 10.863 28.051 -8.773 1.00 0.00 1 GLY A O 8
ATOM 11012 N N . SER A 1 2 ? 10.656 29.402 -6.986 1.00 0.00 2 SER A N 8
ATOM 11013 C CA . SER A 1 2 ? 12.039 29.863 -7.036 1.00 0.00 2 SER A CA 8
ATOM 11014 C C . SER A 1 2 ? 13.006 28.683 -7.026 1.00 0.00 2 SER A C 8
ATOM 11015 O O . SER A 1 2 ? 13.770 28.484 -7.970 1.00 0.00 2 SER A O 8
ATOM 11023 N N . SER A 1 3 ? 12.965 27.902 -5.951 1.00 0.00 3 SER A N 8
ATOM 11024 C CA . SER A 1 3 ? 13.840 26.743 -5.814 1.00 0.00 3 SER A CA 8
ATOM 11025 C C . SER A 1 3 ? 13.583 25.735 -6.930 1.00 0.00 3 SER A C 8
ATOM 11026 O O . SER A 1 3 ? 12.438 25.397 -7.225 1.00 0.00 3 SER A O 8
ATOM 11034 N N . GLY A 1 4 ? 14.660 25.257 -7.546 1.00 0.00 4 GLY A N 8
ATOM 11035 C CA . GLY A 1 4 ? 14.531 24.292 -8.622 1.00 0.00 4 GLY A CA 8
ATOM 11036 C C . GLY A 1 4 ? 15.767 23.428 -8.777 1.00 0.00 4 GLY A C 8
ATOM 11037 O O . GLY A 1 4 ? 16.810 23.900 -9.230 1.00 0.00 4 GLY A O 8
ATOM 11041 N N . SER A 1 5 ? 15.652 22.159 -8.399 1.00 0.00 5 SER A N 8
ATOM 11042 C CA . SER A 1 5 ? 16.771 21.228 -8.493 1.00 0.00 5 SER A CA 8
ATOM 11043 C C . SER A 1 5 ? 16.273 19.790 -8.598 1.00 0.00 5 SER A C 8
ATOM 11044 O O . SER A 1 5 ? 15.070 19.532 -8.551 1.00 0.00 5 SER A O 8
ATOM 11052 N N . SER A 1 6 ? 17.208 18.856 -8.741 1.00 0.00 6 SER A N 8
ATOM 11053 C CA . SER A 1 6 ? 16.866 17.443 -8.857 1.00 0.00 6 SER A CA 8
ATOM 11054 C C . SER A 1 6 ? 16.965 16.747 -7.503 1.00 0.00 6 SER A C 8
ATOM 11055 O O . SER A 1 6 ? 16.043 16.051 -7.081 1.00 0.00 6 SER A O 8
ATOM 11063 N N . GLY A 1 7 ? 18.093 16.941 -6.826 1.00 0.00 7 GLY A N 8
ATOM 11064 C CA . GLY A 1 7 ? 18.294 16.326 -5.527 1.00 0.00 7 GLY A CA 8
ATOM 11065 C C . GLY A 1 7 ? 18.222 14.813 -5.585 1.00 0.00 7 GLY A C 8
ATOM 11066 O O . GLY A 1 7 ? 17.146 14.218 -5.528 1.00 0.00 7 GLY A O 8
ATOM 11070 N N . PRO A 1 8 ? 19.391 14.165 -5.702 1.00 0.00 8 PRO A N 8
ATOM 11071 C CA . PRO A 1 8 ? 19.483 12.704 -5.772 1.00 0.00 8 PRO A CA 8
ATOM 11072 C C . PRO A 1 8 ? 18.600 12.017 -4.735 1.00 0.00 8 PRO A C 8
ATOM 11073 O O . PRO A 1 8 ? 17.959 11.007 -5.024 1.00 0.00 8 PRO A O 8
ATOM 11084 N N . ASP A 1 9 ? 18.570 12.573 -3.529 1.00 0.00 9 ASP A N 8
ATOM 11085 C CA . ASP A 1 9 ? 17.764 12.015 -2.450 1.00 0.00 9 ASP A CA 8
ATOM 11086 C C . ASP A 1 9 ? 16.315 12.482 -2.556 1.00 0.00 9 ASP A C 8
ATOM 11087 O O . ASP A 1 9 ? 16.024 13.671 -2.430 1.00 0.00 9 ASP A O 8
ATOM 11096 N N . VAL A 1 10 ? 15.410 11.537 -2.791 1.00 0.00 10 VAL A N 8
ATOM 11097 C CA . VAL A 1 10 ? 13.992 11.850 -2.914 1.00 0.00 10 VAL A CA 8
ATOM 11098 C C . VAL A 1 10 ? 13.471 12.544 -1.661 1.00 0.00 10 VAL A C 8
ATOM 11099 O O . VAL A 1 10 ? 13.484 11.971 -0.571 1.00 0.00 10 VAL A O 8
ATOM 11112 N N . ASP A 1 11 ? 13.012 13.780 -1.822 1.00 0.00 11 ASP A N 8
ATOM 11113 C CA . ASP A 1 11 ? 12.485 14.552 -0.703 1.00 0.00 11 ASP A CA 8
ATOM 11114 C C . ASP A 1 11 ? 10.997 14.279 -0.508 1.00 0.00 11 ASP A C 8
ATOM 11115 O O . ASP A 1 11 ? 10.551 13.976 0.598 1.00 0.00 11 ASP A O 8
ATOM 11124 N N . GLY A 1 12 ? 10.233 14.389 -1.590 1.00 0.00 12 GLY A N 8
ATOM 11125 C CA . GLY A 1 12 ? 8.803 14.151 -1.516 1.00 0.00 12 GLY A CA 8
ATOM 11126 C C . GLY A 1 12 ? 8.041 14.849 -2.626 1.00 0.00 12 GLY A C 8
ATOM 11127 O O . GLY A 1 12 ? 7.961 16.076 -2.656 1.00 0.00 12 GLY A O 8
ATOM 11131 N N . MET A 1 13 ? 7.482 14.064 -3.541 1.00 0.00 13 MET A N 8
ATOM 11132 C CA . MET A 1 13 ? 6.723 14.614 -4.659 1.00 0.00 13 MET A CA 8
ATOM 11133 C C . MET A 1 13 ? 5.402 13.874 -4.836 1.00 0.00 13 MET A C 8
ATOM 11134 O O . MET A 1 13 ? 4.373 14.483 -5.131 1.00 0.00 13 MET A O 8
ATOM 11148 N N . ILE A 1 14 ? 5.437 12.558 -4.654 1.00 0.00 14 ILE A N 8
ATOM 11149 C CA . ILE A 1 14 ? 4.242 11.736 -4.793 1.00 0.00 14 ILE A CA 8
ATOM 11150 C C . ILE A 1 14 ? 4.235 10.599 -3.777 1.00 0.00 14 ILE A C 8
ATOM 11151 O O . ILE A 1 14 ? 5.016 9.653 -3.881 1.00 0.00 14 ILE A O 8
ATOM 11167 N N . THR A 1 15 ? 3.346 10.697 -2.793 1.00 0.00 15 THR A N 8
ATOM 11168 C CA . THR A 1 15 ? 3.236 9.677 -1.758 1.00 0.00 15 THR A CA 8
ATOM 11169 C C . THR A 1 15 ? 1.826 9.100 -1.702 1.00 0.00 15 THR A C 8
ATOM 11170 O O . THR A 1 15 ? 0.843 9.840 -1.649 1.00 0.00 15 THR A O 8
ATOM 11181 N N . LEU A 1 16 ? 1.733 7.775 -1.712 1.00 0.00 16 LEU A N 8
ATOM 11182 C CA . LEU A 1 16 ? 0.442 7.098 -1.662 1.00 0.00 16 LEU A CA 8
ATOM 11183 C C . LEU A 1 16 ? 0.181 6.527 -0.272 1.00 0.00 16 LEU A C 8
ATOM 11184 O O . LEU A 1 16 ? 1.111 6.154 0.444 1.00 0.00 16 LEU A O 8
ATOM 11200 N N . LYS A 1 17 ? -1.092 6.460 0.105 1.00 0.00 17 LYS A N 8
ATOM 11201 C CA . LYS A 1 17 ? -1.478 5.932 1.408 1.00 0.00 17 LYS A CA 8
ATOM 11202 C C . LYS A 1 17 ? -2.171 4.581 1.264 1.00 0.00 17 LYS A C 8
ATOM 11203 O O . LYS A 1 17 ? -3.218 4.474 0.625 1.00 0.00 17 LYS A O 8
ATOM 11222 N N . VAL A 1 18 ? -1.581 3.551 1.863 1.00 0.00 18 VAL A N 8
ATOM 11223 C CA . VAL A 1 18 ? -2.144 2.207 1.803 1.00 0.00 18 VAL A CA 8
ATOM 11224 C C . VAL A 1 18 ? -2.732 1.798 3.148 1.00 0.00 18 VAL A C 8
ATOM 11225 O O . VAL A 1 18 ? -2.163 2.089 4.201 1.00 0.00 18 VAL A O 8
ATOM 11238 N N . ASP A 1 19 ? -3.873 1.119 3.107 1.00 0.00 19 ASP A N 8
ATOM 11239 C CA . ASP A 1 19 ? -4.539 0.667 4.323 1.00 0.00 19 ASP A CA 8
ATOM 11240 C C . ASP A 1 19 ? -4.877 -0.818 4.237 1.00 0.00 19 ASP A C 8
ATOM 11241 O O . ASP A 1 19 ? -4.865 -1.406 3.157 1.00 0.00 19 ASP A O 8
ATOM 11250 N N . ASN A 1 20 ? -5.178 -1.418 5.384 1.00 0.00 20 ASN A N 8
ATOM 11251 C CA . ASN A 1 20 ? -5.518 -2.835 5.439 1.00 0.00 20 ASN A CA 8
ATOM 11252 C C . ASN A 1 20 ? -4.304 -3.699 5.112 1.00 0.00 20 ASN A C 8
ATOM 11253 O O . ASN A 1 20 ? -4.391 -4.639 4.320 1.00 0.00 20 ASN A O 8
ATOM 11264 N N . LEU A 1 21 ? -3.172 -3.376 5.727 1.00 0.00 21 LEU A N 8
ATOM 11265 C CA . LEU A 1 21 ? -1.939 -4.122 5.503 1.00 0.00 21 LEU A CA 8
ATOM 11266 C C . LEU A 1 21 ? -1.698 -5.126 6.626 1.00 0.00 21 LEU A C 8
ATOM 11267 O O . LEU A 1 21 ? -1.375 -4.748 7.753 1.00 0.00 21 LEU A O 8
ATOM 11283 N N . THR A 1 22 ? -1.855 -6.408 6.312 1.00 0.00 22 THR A N 8
ATOM 11284 C CA . THR A 1 22 ? -1.653 -7.466 7.293 1.00 0.00 22 THR A CA 8
ATOM 11285 C C . THR A 1 22 ? -0.205 -7.509 7.766 1.00 0.00 22 THR A C 8
ATOM 11286 O O . THR A 1 22 ? 0.712 -7.155 7.023 1.00 0.00 22 THR A O 8
ATOM 11297 N N . TYR A 1 23 ? -0.004 -7.946 9.004 1.00 0.00 23 TYR A N 8
ATOM 11298 C CA . TYR A 1 23 ? 1.334 -8.033 9.576 1.00 0.00 23 TYR A CA 8
ATOM 11299 C C . TYR A 1 23 ? 2.327 -8.583 8.557 1.00 0.00 23 TYR A C 8
ATOM 11300 O O . TYR A 1 23 ? 3.355 -7.965 8.280 1.00 0.00 23 TYR A O 8
ATOM 11318 N N . ARG A 1 24 ? 2.012 -9.749 8.003 1.00 0.00 24 ARG A N 8
ATOM 11319 C CA . ARG A 1 24 ? 2.876 -10.384 7.014 1.00 0.00 24 ARG A CA 8
ATOM 11320 C C . ARG A 1 24 ? 3.460 -9.348 6.058 1.00 0.00 24 ARG A C 8
ATOM 11321 O O . ARG A 1 24 ? 4.614 -9.451 5.642 1.00 0.00 24 ARG A O 8
ATOM 11342 N N . THR A 1 25 ? 2.654 -8.349 5.711 1.00 0.00 25 THR A N 8
ATOM 11343 C CA . THR A 1 25 ? 3.089 -7.296 4.802 1.00 0.00 25 THR A CA 8
ATOM 11344 C C . THR A 1 25 ? 4.499 -6.826 5.141 1.00 0.00 25 THR A C 8
ATOM 11345 O O . THR A 1 25 ? 4.820 -6.582 6.304 1.00 0.00 25 THR A O 8
ATOM 11356 N N . SER A 1 26 ? 5.337 -6.701 4.117 1.00 0.00 26 SER A N 8
ATOM 11357 C CA . SER A 1 26 ? 6.715 -6.262 4.307 1.00 0.00 26 SER A CA 8
ATOM 11358 C C . SER A 1 26 ? 7.106 -5.229 3.255 1.00 0.00 26 SER A C 8
ATOM 11359 O O . SER A 1 26 ? 6.510 -5.142 2.181 1.00 0.00 26 SER A O 8
ATOM 11367 N N . PRO A 1 27 ? 8.134 -4.426 3.568 1.00 0.00 27 PRO A N 8
ATOM 11368 C CA . PRO A 1 27 ? 8.629 -3.384 2.664 1.00 0.00 27 PRO A CA 8
ATOM 11369 C C . PRO A 1 27 ? 8.770 -3.881 1.229 1.00 0.00 27 PRO A C 8
ATOM 11370 O O . PRO A 1 27 ? 8.280 -3.251 0.293 1.00 0.00 27 PRO A O 8
ATOM 11381 N N . ASP A 1 28 ? 9.443 -5.015 1.065 1.00 0.00 28 ASP A N 8
ATOM 11382 C CA . ASP A 1 28 ? 9.648 -5.598 -0.257 1.00 0.00 28 ASP A CA 8
ATOM 11383 C C . ASP A 1 28 ? 8.317 -5.784 -0.980 1.00 0.00 28 ASP A C 8
ATOM 11384 O O . ASP A 1 28 ? 8.131 -5.293 -2.093 1.00 0.00 28 ASP A O 8
ATOM 11393 N N . SER A 1 29 ? 7.396 -6.497 -0.341 1.00 0.00 29 SER A N 8
ATOM 11394 C CA . SER A 1 29 ? 6.085 -6.752 -0.925 1.00 0.00 29 SER A CA 8
ATOM 11395 C C . SER A 1 29 ? 5.355 -5.444 -1.214 1.00 0.00 29 SER A C 8
ATOM 11396 O O . SER A 1 29 ? 5.085 -5.112 -2.369 1.00 0.00 29 SER A O 8
ATOM 11404 N N . LEU A 1 30 ? 5.038 -4.705 -0.156 1.00 0.00 30 LEU A N 8
ATOM 11405 C CA . LEU A 1 30 ? 4.339 -3.432 -0.294 1.00 0.00 30 LEU A CA 8
ATOM 11406 C C . LEU A 1 30 ? 4.875 -2.642 -1.484 1.00 0.00 30 LEU A C 8
ATOM 11407 O O . LEU A 1 30 ? 4.126 -1.941 -2.164 1.00 0.00 30 LEU A O 8
ATOM 11423 N N . ARG A 1 31 ? 6.175 -2.764 -1.731 1.00 0.00 31 ARG A N 8
ATOM 11424 C CA . ARG A 1 31 ? 6.812 -2.062 -2.840 1.00 0.00 31 ARG A CA 8
ATOM 11425 C C . ARG A 1 31 ? 6.379 -2.654 -4.178 1.00 0.00 31 ARG A C 8
ATOM 11426 O O . ARG A 1 31 ? 5.862 -1.947 -5.042 1.00 0.00 31 ARG A O 8
ATOM 11447 N N . ARG A 1 32 ? 6.594 -3.956 -4.340 1.00 0.00 32 ARG A N 8
ATOM 11448 C CA . ARG A 1 32 ? 6.227 -4.642 -5.573 1.00 0.00 32 ARG A CA 8
ATOM 11449 C C . ARG A 1 32 ? 4.773 -4.363 -5.940 1.00 0.00 32 ARG A C 8
ATOM 11450 O O . ARG A 1 32 ? 4.377 -4.496 -7.098 1.00 0.00 32 ARG A O 8
ATOM 11471 N N . VAL A 1 33 ? 3.981 -3.976 -4.944 1.00 0.00 33 VAL A N 8
ATOM 11472 C CA . VAL A 1 33 ? 2.571 -3.677 -5.162 1.00 0.00 33 VAL A CA 8
ATOM 11473 C C . VAL A 1 33 ? 2.393 -2.624 -6.249 1.00 0.00 33 VAL A C 8
ATOM 11474 O O . VAL A 1 33 ? 1.643 -2.823 -7.205 1.00 0.00 33 VAL A O 8
ATOM 11487 N N . PHE A 1 34 ? 3.089 -1.501 -6.098 1.00 0.00 34 PHE A N 8
ATOM 11488 C CA . PHE A 1 34 ? 3.008 -0.415 -7.067 1.00 0.00 34 PHE A CA 8
ATOM 11489 C C . PHE A 1 34 ? 4.184 -0.464 -8.038 1.00 0.00 34 PHE A C 8
ATOM 11490 O O . PHE A 1 34 ? 4.072 -0.036 -9.186 1.00 0.00 34 PHE A O 8
ATOM 11507 N N . GLU A 1 35 ? 5.311 -0.988 -7.567 1.00 0.00 35 GLU A N 8
ATOM 11508 C CA . GLU A 1 35 ? 6.509 -1.091 -8.392 1.00 0.00 35 GLU A CA 8
ATOM 11509 C C . GLU A 1 35 ? 6.169 -1.633 -9.778 1.00 0.00 35 GLU A C 8
ATOM 11510 O O . GLU A 1 35 ? 6.661 -1.134 -10.790 1.00 0.00 35 GLU A O 8
ATOM 11522 N N . LYS A 1 36 ? 5.325 -2.659 -9.815 1.00 0.00 36 LYS A N 8
ATOM 11523 C CA . LYS A 1 36 ? 4.918 -3.271 -11.074 1.00 0.00 36 LYS A CA 8
ATOM 11524 C C . LYS A 1 36 ? 4.648 -2.207 -12.133 1.00 0.00 36 LYS A C 8
ATOM 11525 O O . LYS A 1 36 ? 4.890 -2.424 -13.321 1.00 0.00 36 LYS A O 8
ATOM 11544 N N . TYR A 1 37 ? 4.147 -1.057 -11.696 1.00 0.00 37 TYR A N 8
ATOM 11545 C CA . TYR A 1 37 ? 3.844 0.041 -12.607 1.00 0.00 37 TYR A CA 8
ATOM 11546 C C . TYR A 1 37 ? 4.934 1.107 -12.556 1.00 0.00 37 TYR A C 8
ATOM 11547 O O . TYR A 1 37 ? 5.685 1.290 -13.513 1.00 0.00 37 TYR A O 8
ATOM 11565 N N . GLY A 1 38 ? 5.013 1.810 -11.431 1.00 0.00 38 GLY A N 8
ATOM 11566 C CA . GLY A 1 38 ? 6.013 2.850 -11.274 1.00 0.00 38 GLY A CA 8
ATOM 11567 C C . GLY A 1 38 ? 6.969 2.568 -10.132 1.00 0.00 38 GLY A C 8
ATOM 11568 O O . GLY A 1 38 ? 6.571 2.029 -9.099 1.00 0.00 38 GLY A O 8
ATOM 11572 N N . ARG A 1 39 ? 8.233 2.932 -10.317 1.00 0.00 39 ARG A N 8
ATOM 11573 C CA . ARG A 1 39 ? 9.249 2.712 -9.295 1.00 0.00 39 ARG A CA 8
ATOM 11574 C C . ARG A 1 39 ? 8.873 3.415 -7.994 1.00 0.00 39 ARG A C 8
ATOM 11575 O O . ARG A 1 39 ? 8.408 4.556 -8.004 1.00 0.00 39 ARG A O 8
ATOM 11596 N N . VAL A 1 40 ? 9.075 2.727 -6.875 1.00 0.00 40 VAL A N 8
ATOM 11597 C CA . VAL A 1 40 ? 8.758 3.285 -5.566 1.00 0.00 40 VAL A CA 8
ATOM 11598 C C . VAL A 1 40 ? 9.935 4.073 -5.005 1.00 0.00 40 VAL A C 8
ATOM 11599 O O . VAL A 1 40 ? 10.988 3.510 -4.709 1.00 0.00 40 VAL A O 8
ATOM 11612 N N . GLY A 1 41 ? 9.749 5.382 -4.860 1.00 0.00 41 GLY A N 8
ATOM 11613 C CA . GLY A 1 41 ? 10.805 6.228 -4.333 1.00 0.00 41 GLY A CA 8
ATOM 11614 C C . GLY A 1 41 ? 11.253 5.802 -2.949 1.00 0.00 41 GLY A C 8
ATOM 11615 O O . GLY A 1 41 ? 12.445 5.820 -2.642 1.00 0.00 41 GLY A O 8
ATOM 11619 N N . ASP A 1 42 ? 10.296 5.419 -2.111 1.00 0.00 42 ASP A N 8
ATOM 11620 C CA . ASP A 1 42 ? 10.598 4.987 -0.751 1.00 0.00 42 ASP A CA 8
ATOM 11621 C C . ASP A 1 42 ? 9.376 4.347 -0.100 1.00 0.00 42 ASP A C 8
ATOM 11622 O O . ASP A 1 42 ? 8.249 4.806 -0.285 1.00 0.00 42 ASP A O 8
ATOM 11631 N N . VAL A 1 43 ? 9.607 3.283 0.662 1.00 0.00 43 VAL A N 8
ATOM 11632 C CA . VAL A 1 43 ? 8.525 2.579 1.341 1.00 0.00 43 VAL A CA 8
ATOM 11633 C C . VAL A 1 43 ? 8.588 2.798 2.848 1.00 0.00 43 VAL A C 8
ATOM 11634 O O . VAL A 1 43 ? 9.623 2.572 3.476 1.00 0.00 43 VAL A O 8
ATOM 11647 N N . TYR A 1 44 ? 7.475 3.238 3.424 1.00 0.00 44 TYR A N 8
ATOM 11648 C CA . TYR A 1 44 ? 7.404 3.489 4.859 1.00 0.00 44 TYR A CA 8
ATOM 11649 C C . TYR A 1 44 ? 6.279 2.681 5.498 1.00 0.00 44 TYR A C 8
ATOM 11650 O O . TYR A 1 44 ? 5.140 2.705 5.030 1.00 0.00 44 TYR A O 8
ATOM 11668 N N . ILE A 1 45 ? 6.606 1.967 6.569 1.00 0.00 45 ILE A N 8
ATOM 11669 C CA . ILE A 1 45 ? 5.624 1.154 7.274 1.00 0.00 45 ILE A CA 8
ATOM 11670 C C . ILE A 1 45 ? 5.684 1.399 8.778 1.00 0.00 45 ILE A C 8
ATOM 11671 O O . ILE A 1 45 ? 6.450 0.767 9.505 1.00 0.00 45 ILE A O 8
ATOM 11687 N N . PRO A 1 46 ? 4.855 2.339 9.258 1.00 0.00 46 PRO A N 8
ATOM 11688 C CA . PRO A 1 46 ? 4.794 2.688 10.680 1.00 0.00 46 PRO A CA 8
ATOM 11689 C C . PRO A 1 46 ? 4.045 1.644 11.502 1.00 0.00 46 PRO A C 8
ATOM 11690 O O . PRO A 1 46 ? 3.225 0.894 10.971 1.00 0.00 46 PRO A O 8
ATOM 11701 N N . ARG A 1 47 ? 4.332 1.601 12.799 1.00 0.00 47 ARG A N 8
ATOM 11702 C CA . ARG A 1 47 ? 3.685 0.648 13.693 1.00 0.00 47 ARG A CA 8
ATOM 11703 C C . ARG A 1 47 ? 3.414 1.279 15.055 1.00 0.00 47 ARG A C 8
ATOM 11704 O O . ARG A 1 47 ? 3.905 2.367 15.355 1.00 0.00 47 ARG A O 8
ATOM 11725 N N . GLU A 1 48 ? 2.628 0.589 15.876 1.00 0.00 48 GLU A N 8
ATOM 11726 C CA . GLU A 1 48 ? 2.290 1.083 17.205 1.00 0.00 48 GLU A CA 8
ATOM 11727 C C . GLU A 1 48 ? 3.538 1.203 18.074 1.00 0.00 48 GLU A C 8
ATOM 11728 O O . GLU A 1 48 ? 4.535 0.509 17.873 1.00 0.00 48 GLU A O 8
ATOM 11740 N N . PRO A 1 49 ? 3.484 2.106 19.065 1.00 0.00 49 PRO A N 8
ATOM 11741 C CA . PRO A 1 49 ? 4.602 2.339 19.985 1.00 0.00 49 PRO A CA 8
ATOM 11742 C C . PRO A 1 49 ? 4.764 1.210 20.997 1.00 0.00 49 PRO A C 8
ATOM 11743 O O . PRO A 1 49 ? 5.870 0.716 21.218 1.00 0.00 49 PRO A O 8
ATOM 11754 N N . HIS A 1 50 ? 3.656 0.806 21.610 1.00 0.00 50 HIS A N 8
ATOM 11755 C CA . HIS A 1 50 ? 3.676 -0.266 22.598 1.00 0.00 50 HIS A CA 8
ATOM 11756 C C . HIS A 1 50 ? 3.988 -1.607 21.939 1.00 0.00 50 HIS A C 8
ATOM 11757 O O . HIS A 1 50 ? 4.845 -2.357 22.407 1.00 0.00 50 HIS A O 8
ATOM 11771 N N . THR A 1 51 ? 3.285 -1.903 20.850 1.00 0.00 51 THR A N 8
ATOM 11772 C CA . THR A 1 51 ? 3.484 -3.153 20.129 1.00 0.00 51 THR A CA 8
ATOM 11773 C C . THR A 1 51 ? 4.102 -2.904 18.757 1.00 0.00 51 THR A C 8
ATOM 11774 O O . THR A 1 51 ? 3.895 -1.851 18.154 1.00 0.00 51 THR A O 8
ATOM 11785 N N . LYS A 1 52 ? 4.860 -3.879 18.269 1.00 0.00 52 LYS A N 8
ATOM 11786 C CA . LYS A 1 52 ? 5.507 -3.767 16.967 1.00 0.00 52 LYS A CA 8
ATOM 11787 C C . LYS A 1 52 ? 4.502 -3.982 15.840 1.00 0.00 52 LYS A C 8
ATOM 11788 O O . LYS A 1 52 ? 4.860 -3.954 14.663 1.00 0.00 52 LYS A O 8
ATOM 11807 N N . ALA A 1 53 ? 3.243 -4.194 16.209 1.00 0.00 53 ALA A N 8
ATOM 11808 C CA . ALA A 1 53 ? 2.186 -4.410 15.228 1.00 0.00 53 ALA A CA 8
ATOM 11809 C C . ALA A 1 53 ? 1.901 -3.136 14.439 1.00 0.00 53 ALA A C 8
ATOM 11810 O O . ALA A 1 53 ? 1.956 -2.025 14.967 1.00 0.00 53 ALA A O 8
ATOM 11817 N N . PRO A 1 54 ? 1.589 -3.298 13.145 1.00 0.00 54 PRO A N 8
ATOM 11818 C CA . PRO A 1 54 ? 1.290 -2.172 12.256 1.00 0.00 54 PRO A CA 8
ATOM 11819 C C . PRO A 1 54 ? -0.115 -1.620 12.473 1.00 0.00 54 PRO A C 8
ATOM 11820 O O . PRO A 1 54 ? -1.106 -2.316 12.251 1.00 0.00 54 PRO A O 8
ATOM 11831 N N . ARG A 1 55 ? -0.194 -0.367 12.906 1.00 0.00 55 ARG A N 8
ATOM 11832 C CA . ARG A 1 55 ? -1.478 0.278 13.153 1.00 0.00 55 ARG A CA 8
ATOM 11833 C C . ARG A 1 55 ? -2.511 -0.153 12.116 1.00 0.00 55 ARG A C 8
ATOM 11834 O O . ARG A 1 55 ? -3.630 -0.530 12.459 1.00 0.00 55 ARG A O 8
ATOM 11855 N N . GLY A 1 56 ? -2.126 -0.093 10.845 1.00 0.00 56 GLY A N 8
ATOM 11856 C CA . GLY A 1 56 ? -3.030 -0.479 9.777 1.00 0.00 56 GLY A CA 8
ATOM 11857 C C . GLY A 1 56 ? -2.941 0.446 8.579 1.00 0.00 56 GLY A C 8
ATOM 11858 O O . GLY A 1 56 ? -3.933 0.675 7.887 1.00 0.00 56 GLY A O 8
ATOM 11862 N N . PHE A 1 57 ? -1.749 0.981 8.334 1.00 0.00 57 PHE A N 8
ATOM 11863 C CA . PHE A 1 57 ? -1.535 1.888 7.213 1.00 0.00 57 PHE A CA 8
ATOM 11864 C C . PHE A 1 57 ? -0.045 2.068 6.936 1.00 0.00 57 PHE A C 8
ATOM 11865 O O . PHE A 1 57 ? 0.799 1.690 7.748 1.00 0.00 57 PHE A O 8
ATOM 11882 N N . ALA A 1 58 ? 0.271 2.646 5.782 1.00 0.00 58 ALA A N 8
ATOM 11883 C CA . ALA A 1 58 ? 1.657 2.877 5.397 1.00 0.00 58 ALA A CA 8
ATOM 11884 C C . ALA A 1 58 ? 1.755 3.938 4.306 1.00 0.00 58 ALA A C 8
ATOM 11885 O O . ALA A 1 58 ? 0.744 4.363 3.747 1.00 0.00 58 ALA A O 8
ATOM 11892 N N . PHE A 1 59 ? 2.979 4.364 4.009 1.00 0.00 59 PHE A N 8
ATOM 11893 C CA . PHE A 1 59 ? 3.208 5.378 2.987 1.00 0.00 59 PHE A CA 8
ATOM 11894 C C . PHE A 1 59 ? 4.194 4.877 1.936 1.00 0.00 59 PHE A C 8
ATOM 11895 O O . PHE A 1 59 ? 5.163 4.188 2.256 1.00 0.00 59 PHE A O 8
ATOM 11912 N N . VAL A 1 60 ? 3.940 5.228 0.679 1.00 0.00 60 VAL A N 8
ATOM 11913 C CA . VAL A 1 60 ? 4.804 4.815 -0.420 1.00 0.00 60 VAL A CA 8
ATOM 11914 C C . VAL A 1 60 ? 5.057 5.969 -1.384 1.00 0.00 60 VAL A C 8
ATOM 11915 O O . VAL A 1 60 ? 4.140 6.442 -2.056 1.00 0.00 60 VAL A O 8
ATOM 11928 N N . ARG A 1 61 ? 6.306 6.418 -1.446 1.00 0.00 61 ARG A N 8
ATOM 11929 C CA . ARG A 1 61 ? 6.680 7.517 -2.328 1.00 0.00 61 ARG A CA 8
ATOM 11930 C C . ARG A 1 61 ? 6.817 7.036 -3.769 1.00 0.00 61 ARG A C 8
ATOM 11931 O O . ARG A 1 61 ? 6.852 5.834 -4.033 1.00 0.00 61 ARG A O 8
ATOM 11952 N N . PHE A 1 62 ? 6.894 7.983 -4.699 1.00 0.00 62 PHE A N 8
ATOM 11953 C CA . PHE A 1 62 ? 7.026 7.656 -6.114 1.00 0.00 62 PHE A CA 8
ATOM 11954 C C . PHE A 1 62 ? 7.836 8.722 -6.845 1.00 0.00 62 PHE A C 8
ATOM 11955 O O . PHE A 1 62 ? 8.015 9.833 -6.346 1.00 0.00 62 PHE A O 8
ATOM 11972 N N . HIS A 1 63 ? 8.325 8.375 -8.032 1.00 0.00 63 HIS A N 8
ATOM 11973 C CA . HIS A 1 63 ? 9.116 9.302 -8.833 1.00 0.00 63 HIS A CA 8
ATOM 11974 C C . HIS A 1 63 ? 8.236 10.041 -9.837 1.00 0.00 63 HIS A C 8
ATOM 11975 O O . HIS A 1 63 ? 8.352 11.256 -10.002 1.00 0.00 63 HIS A O 8
ATOM 11989 N N . ASP A 1 64 ? 7.358 9.301 -10.504 1.00 0.00 64 ASP A N 8
ATOM 11990 C CA . ASP A 1 64 ? 6.458 9.886 -11.491 1.00 0.00 64 ASP A CA 8
ATOM 11991 C C . ASP A 1 64 ? 5.141 10.304 -10.845 1.00 0.00 64 ASP A C 8
ATOM 11992 O O . ASP A 1 64 ? 4.967 10.183 -9.632 1.00 0.00 64 ASP A O 8
ATOM 12001 N N . ARG A 1 65 ? 4.217 10.798 -11.663 1.00 0.00 65 ARG A N 8
ATOM 12002 C CA . ARG A 1 65 ? 2.917 11.237 -11.171 1.00 0.00 65 ARG A CA 8
ATOM 12003 C C . ARG A 1 65 ? 1.793 10.418 -11.800 1.00 0.00 65 ARG A C 8
ATOM 12004 O O . ARG A 1 65 ? 0.983 9.814 -11.096 1.00 0.00 65 ARG A O 8
ATOM 12025 N N . ARG A 1 66 ? 1.751 10.403 -13.128 1.00 0.00 66 ARG A N 8
ATOM 12026 C CA . ARG A 1 66 ? 0.726 9.661 -13.851 1.00 0.00 66 ARG A CA 8
ATOM 12027 C C . ARG A 1 66 ? 0.732 8.190 -13.446 1.00 0.00 66 ARG A C 8
ATOM 12028 O O . ARG A 1 66 ? -0.256 7.479 -13.633 1.00 0.00 66 ARG A O 8
ATOM 12049 N N . ASP A 1 67 ? 1.852 7.739 -12.890 1.00 0.00 67 ASP A N 8
ATOM 12050 C CA . ASP A 1 67 ? 1.987 6.353 -12.458 1.00 0.00 67 ASP A CA 8
ATOM 12051 C C . ASP A 1 67 ? 1.210 6.108 -11.168 1.00 0.00 67 ASP A C 8
ATOM 12052 O O . ASP A 1 67 ? 0.421 5.168 -11.077 1.00 0.00 67 ASP A O 8
ATOM 12061 N N . ALA A 1 68 ? 1.438 6.960 -10.174 1.00 0.00 68 ALA A N 8
ATOM 12062 C CA . ALA A 1 68 ? 0.759 6.836 -8.891 1.00 0.00 68 ALA A CA 8
ATOM 12063 C C . ALA A 1 68 ? -0.756 6.855 -9.067 1.00 0.00 68 ALA A C 8
ATOM 12064 O O . ALA A 1 68 ? -1.485 6.211 -8.314 1.00 0.00 68 ALA A O 8
ATOM 12071 N N . GLN A 1 69 ? -1.221 7.598 -10.066 1.00 0.00 69 GLN A N 8
ATOM 12072 C CA . GLN A 1 69 ? -2.650 7.701 -10.340 1.00 0.00 69 GLN A CA 8
ATOM 12073 C C . GLN A 1 69 ? -3.199 6.381 -10.868 1.00 0.00 69 GLN A C 8
ATOM 12074 O O . GLN A 1 69 ? -4.360 6.042 -10.636 1.00 0.00 69 GLN A O 8
ATOM 12088 N N . ASP A 1 70 ? -2.359 5.639 -11.581 1.00 0.00 70 ASP A N 8
ATOM 12089 C CA . ASP A 1 70 ? -2.760 4.354 -12.143 1.00 0.00 70 ASP A CA 8
ATOM 12090 C C . ASP A 1 70 ? -2.725 3.261 -11.080 1.00 0.00 70 ASP A C 8
ATOM 12091 O O . ASP A 1 70 ? -3.718 2.571 -10.852 1.00 0.00 70 ASP A O 8
ATOM 12100 N N . ALA A 1 71 ? -1.574 3.110 -10.432 1.00 0.00 71 ALA A N 8
ATOM 12101 C CA . ALA A 1 71 ? -1.410 2.102 -9.392 1.00 0.00 71 ALA A CA 8
ATOM 12102 C C . ALA A 1 71 ? -2.599 2.098 -8.438 1.00 0.00 71 ALA A C 8
ATOM 12103 O O . ALA A 1 71 ? -3.109 1.040 -8.073 1.00 0.00 71 ALA A O 8
ATOM 12110 N N . GLU A 1 72 ? -3.034 3.289 -8.038 1.00 0.00 72 GLU A N 8
ATOM 12111 C CA . GLU A 1 72 ? -4.163 3.421 -7.124 1.00 0.00 72 GLU A CA 8
ATOM 12112 C C . GLU A 1 72 ? -5.435 2.849 -7.744 1.00 0.00 72 GLU A C 8
ATOM 12113 O O . GLU A 1 72 ? -5.885 1.765 -7.376 1.00 0.00 72 GLU A O 8
ATOM 12125 N N . ALA A 1 73 ? -6.009 3.588 -8.689 1.00 0.00 73 ALA A N 8
ATOM 12126 C CA . ALA A 1 73 ? -7.228 3.155 -9.361 1.00 0.00 73 ALA A CA 8
ATOM 12127 C C . ALA A 1 73 ? -7.203 1.654 -9.630 1.00 0.00 73 ALA A C 8
ATOM 12128 O O . ALA A 1 73 ? -8.204 0.964 -9.442 1.00 0.00 73 ALA A O 8
ATOM 12135 N N . ALA A 1 74 ? -6.052 1.155 -10.071 1.00 0.00 74 ALA A N 8
ATOM 12136 C CA . ALA A 1 74 ? -5.897 -0.264 -10.364 1.00 0.00 74 ALA A CA 8
ATOM 12137 C C . ALA A 1 74 ? -6.158 -1.112 -9.124 1.00 0.00 74 ALA A C 8
ATOM 12138 O O . ALA A 1 74 ? -7.021 -1.990 -9.131 1.00 0.00 74 ALA A O 8
ATOM 12145 N N . MET A 1 75 ? -5.406 -0.846 -8.061 1.00 0.00 75 MET A N 8
ATOM 12146 C CA . MET A 1 75 ? -5.558 -1.585 -6.813 1.00 0.00 75 MET A CA 8
ATOM 12147 C C . MET A 1 75 ? -6.889 -1.256 -6.144 1.00 0.00 75 MET A C 8
ATOM 12148 O O . MET A 1 75 ? -7.763 -2.115 -6.025 1.00 0.00 75 MET A O 8
ATOM 12162 N N . ASP A 1 76 ? -7.035 -0.009 -5.710 1.00 0.00 76 ASP A N 8
ATOM 12163 C CA . ASP A 1 76 ? -8.260 0.433 -5.053 1.00 0.00 76 ASP A CA 8
ATOM 12164 C C . ASP A 1 76 ? -9.478 -0.267 -5.648 1.00 0.00 76 ASP A C 8
ATOM 12165 O O . ASP A 1 76 ? -9.838 -0.034 -6.801 1.00 0.00 76 ASP A O 8
ATOM 12174 N N . GLY A 1 77 ? -10.108 -1.126 -4.853 1.00 0.00 77 GLY A N 8
ATOM 12175 C CA . GLY A 1 77 ? -11.279 -1.847 -5.319 1.00 0.00 77 GLY A CA 8
ATOM 12176 C C . GLY A 1 77 ? -10.930 -3.199 -5.907 1.00 0.00 77 GLY A C 8
ATOM 12177 O O . GLY A 1 77 ? -11.527 -3.627 -6.895 1.00 0.00 77 GLY A O 8
ATOM 12181 N N . ALA A 1 78 ? -9.958 -3.874 -5.301 1.00 0.00 78 ALA A N 8
ATOM 12182 C CA . ALA A 1 78 ? -9.531 -5.186 -5.771 1.00 0.00 78 ALA A CA 8
ATOM 12183 C C . ALA A 1 78 ? -9.790 -6.258 -4.718 1.00 0.00 78 ALA A C 8
ATOM 12184 O O . ALA A 1 78 ? -10.240 -5.958 -3.613 1.00 0.00 78 ALA A O 8
ATOM 12191 N N . GLU A 1 79 ? -9.503 -7.507 -5.069 1.00 0.00 79 GLU A N 8
ATOM 12192 C CA . GLU A 1 79 ? -9.708 -8.623 -4.153 1.00 0.00 79 GLU A CA 8
ATOM 12193 C C . GLU A 1 79 ? -8.373 -9.227 -3.725 1.00 0.00 79 GLU A C 8
ATOM 12194 O O . GLU A 1 79 ? -7.675 -9.851 -4.525 1.00 0.00 79 GLU A O 8
ATOM 12206 N N . LEU A 1 80 ? -8.024 -9.036 -2.457 1.00 0.00 80 LEU A N 8
ATOM 12207 C CA . LEU A 1 80 ? -6.773 -9.561 -1.921 1.00 0.00 80 LEU A CA 8
ATOM 12208 C C . LEU A 1 80 ? -6.890 -9.821 -0.423 1.00 0.00 80 LEU A C 8
ATOM 12209 O O . LEU A 1 80 ? -7.614 -9.120 0.285 1.00 0.00 80 LEU A O 8
ATOM 12225 N N . ASP A 1 81 ? -6.172 -10.832 0.055 1.00 0.00 81 ASP A N 8
ATOM 12226 C CA . ASP A 1 81 ? -6.192 -11.183 1.470 1.00 0.00 81 ASP A CA 8
ATOM 12227 C C . ASP A 1 81 ? -7.625 -11.313 1.977 1.00 0.00 81 ASP A C 8
ATOM 12228 O O . ASP A 1 81 ? -7.937 -10.908 3.096 1.00 0.00 81 ASP A O 8
ATOM 12237 N N . GLY A 1 82 ? -8.493 -11.881 1.145 1.00 0.00 82 GLY A N 8
ATOM 12238 C CA . GLY A 1 82 ? -9.882 -12.054 1.526 1.00 0.00 82 GLY A CA 8
ATOM 12239 C C . GLY A 1 82 ? -10.522 -10.759 1.985 1.00 0.00 82 GLY A C 8
ATOM 12240 O O . GLY A 1 82 ? -11.437 -10.769 2.809 1.00 0.00 82 GLY A O 8
ATOM 12244 N N . ARG A 1 83 ? -10.040 -9.641 1.453 1.00 0.00 83 ARG A N 8
ATOM 12245 C CA . ARG A 1 83 ? -10.569 -8.331 1.816 1.00 0.00 83 ARG A CA 8
ATOM 12246 C C . ARG A 1 83 ? -10.285 -7.308 0.720 1.00 0.00 83 ARG A C 8
ATOM 12247 O O . ARG A 1 83 ? -9.500 -7.563 -0.192 1.00 0.00 83 ARG A O 8
ATOM 12268 N N . GLU A 1 84 ? -10.929 -6.149 0.819 1.00 0.00 84 GLU A N 8
ATOM 12269 C CA . GLU A 1 84 ? -10.746 -5.088 -0.165 1.00 0.00 84 GLU A CA 8
ATOM 12270 C C . GLU A 1 84 ? -9.683 -4.095 0.298 1.00 0.00 84 GLU A C 8
ATOM 12271 O O . GLU A 1 84 ? -9.992 -3.097 0.950 1.00 0.00 84 GLU A O 8
ATOM 12283 N N . LEU A 1 85 ? -8.431 -4.376 -0.044 1.00 0.00 85 LEU A N 8
ATOM 12284 C CA . LEU A 1 85 ? -7.321 -3.509 0.336 1.00 0.00 85 LEU A CA 8
ATOM 12285 C C . LEU A 1 85 ? -7.587 -2.067 -0.086 1.00 0.00 85 LEU A C 8
ATOM 12286 O O . LEU A 1 85 ? -7.751 -1.778 -1.272 1.00 0.00 85 LEU A O 8
ATOM 12302 N N . ARG A 1 86 ? -7.626 -1.168 0.891 1.00 0.00 86 ARG A N 8
ATOM 12303 C CA . ARG A 1 86 ? -7.871 0.244 0.620 1.00 0.00 86 ARG A CA 8
ATOM 12304 C C . ARG A 1 86 ? -6.577 0.957 0.238 1.00 0.00 86 ARG A C 8
ATOM 12305 O O . ARG A 1 86 ? -5.765 1.296 1.099 1.00 0.00 86 ARG A O 8
ATOM 12326 N N . VAL A 1 87 ? -6.392 1.180 -1.059 1.00 0.00 87 VAL A N 8
ATOM 12327 C CA . VAL A 1 87 ? -5.198 1.853 -1.556 1.00 0.00 87 VAL A CA 8
ATOM 12328 C C . VAL A 1 87 ? -5.550 3.179 -2.221 1.00 0.00 87 VAL A C 8
ATOM 12329 O O . VAL A 1 87 ? -6.134 3.204 -3.304 1.00 0.00 87 VAL A O 8
ATOM 12342 N N . GLN A 1 88 ? -5.190 4.277 -1.565 1.00 0.00 88 GLN A N 8
ATOM 12343 C CA . GLN A 1 88 ? -5.468 5.607 -2.094 1.00 0.00 88 GLN A CA 8
ATOM 12344 C C . GLN A 1 88 ? -4.282 6.540 -1.875 1.00 0.00 88 GLN A C 8
ATOM 12345 O O . GLN A 1 88 ? -3.231 6.121 -1.389 1.00 0.00 88 GLN A O 8
ATOM 12359 N N . VAL A 1 89 ? -4.456 7.807 -2.237 1.00 0.00 89 VAL A N 8
ATOM 12360 C CA . VAL A 1 89 ? -3.400 8.799 -2.079 1.00 0.00 89 VAL A CA 8
ATOM 12361 C C . VAL A 1 89 ? -3.378 9.358 -0.661 1.00 0.00 89 VAL A C 8
ATOM 12362 O O . VAL A 1 89 ? -4.408 9.418 0.010 1.00 0.00 89 VAL A O 8
ATOM 12375 N N . ALA A 1 90 ? -2.197 9.768 -0.210 1.00 0.00 90 ALA A N 8
ATOM 12376 C CA . ALA A 1 90 ? -2.041 10.325 1.128 1.00 0.00 90 ALA A CA 8
ATOM 12377 C C . ALA A 1 90 ? -2.441 11.796 1.160 1.00 0.00 90 ALA A C 8
ATOM 12378 O O . ALA A 1 90 ? -1.710 12.658 0.671 1.00 0.00 90 ALA A O 8
ATOM 12385 N N . ARG A 1 91 ? -3.604 12.076 1.738 1.00 0.00 91 ARG A N 8
ATOM 12386 C CA . ARG A 1 91 ? -4.102 13.443 1.832 1.00 0.00 91 ARG A CA 8
ATOM 12387 C C . ARG A 1 91 ? -3.269 14.258 2.817 1.00 0.00 91 ARG A C 8
ATOM 12388 O O . ARG A 1 91 ? -3.133 13.889 3.984 1.00 0.00 91 ARG A O 8
ATOM 12409 N N . TYR A 1 92 ? -2.715 15.367 2.340 1.00 0.00 92 TYR A N 8
ATOM 12410 C CA . TYR A 1 92 ? -1.893 16.233 3.178 1.00 0.00 92 TYR A CA 8
ATOM 12411 C C . TYR A 1 92 ? -2.327 17.689 3.046 1.00 0.00 92 TYR A C 8
ATOM 12412 O O . TYR A 1 92 ? -2.300 18.261 1.957 1.00 0.00 92 TYR A O 8
ATOM 12430 N N . GLY A 1 93 ? -2.727 18.285 4.166 1.00 0.00 93 GLY A N 8
ATOM 12431 C CA . GLY A 1 93 ? -3.160 19.670 4.155 1.00 0.00 93 GLY A CA 8
ATOM 12432 C C . GLY A 1 93 ? -4.367 19.906 5.042 1.00 0.00 93 GLY A C 8
ATOM 12433 O O . GLY A 1 93 ? -5.260 19.063 5.124 1.00 0.00 93 GLY A O 8
ATOM 12437 N N . ARG A 1 94 ? -4.393 21.055 5.709 1.00 0.00 94 ARG A N 8
ATOM 12438 C CA . ARG A 1 94 ? -5.497 21.399 6.597 1.00 0.00 94 ARG A CA 8
ATOM 12439 C C . ARG A 1 94 ? -5.929 22.848 6.392 1.00 0.00 94 ARG A C 8
ATOM 12440 O O . ARG A 1 94 ? -5.097 23.754 6.351 1.00 0.00 94 ARG A O 8
ATOM 12461 N N . ARG A 1 95 ? -7.235 23.058 6.263 1.00 0.00 95 ARG A N 8
ATOM 12462 C CA . ARG A 1 95 ? -7.777 24.397 6.061 1.00 0.00 95 ARG A CA 8
ATOM 12463 C C . ARG A 1 95 ? -8.413 24.925 7.343 1.00 0.00 95 ARG A C 8
ATOM 12464 O O . ARG A 1 95 ? -9.451 24.431 7.782 1.00 0.00 95 ARG A O 8
ATOM 12485 N N . ASP A 1 96 ? -7.782 25.932 7.938 1.00 0.00 96 ASP A N 8
ATOM 12486 C CA . ASP A 1 96 ? -8.286 26.528 9.170 1.00 0.00 96 ASP A CA 8
ATOM 12487 C C . ASP A 1 96 ? -9.080 27.797 8.874 1.00 0.00 96 ASP A C 8
ATOM 12488 O O . ASP A 1 96 ? -8.775 28.526 7.930 1.00 0.00 96 ASP A O 8
ATOM 12497 N N . LEU A 1 97 ? -10.100 28.053 9.686 1.00 0.00 97 LEU A N 8
ATOM 12498 C CA . LEU A 1 97 ? -10.939 29.233 9.511 1.00 0.00 97 LEU A CA 8
ATOM 12499 C C . LEU A 1 97 ? -10.290 30.461 10.141 1.00 0.00 97 LEU A C 8
ATOM 12500 O O . LEU A 1 97 ? -9.415 30.342 10.999 1.00 0.00 97 LEU A O 8
ATOM 12516 N N . SER A 1 98 ? -10.725 31.641 9.710 1.00 0.00 98 SER A N 8
ATOM 12517 C CA . SER A 1 98 ? -10.185 32.892 10.230 1.00 0.00 98 SER A CA 8
ATOM 12518 C C . SER A 1 98 ? -11.255 33.673 10.985 1.00 0.00 98 SER A C 8
ATOM 12519 O O . SER A 1 98 ? -11.028 34.141 12.100 1.00 0.00 98 SER A O 8
ATOM 12527 N N . GLY A 1 99 ? -12.425 33.810 10.368 1.00 0.00 99 GLY A N 8
ATOM 12528 C CA . GLY A 1 99 ? -13.515 34.536 10.995 1.00 0.00 99 GLY A CA 8
ATOM 12529 C C . GLY A 1 99 ? -13.868 35.808 10.252 1.00 0.00 99 GLY A C 8
ATOM 12530 O O . GLY A 1 99 ? -13.218 36.183 9.276 1.00 0.00 99 GLY A O 8
ATOM 12534 N N . PRO A 1 100 ? -14.923 36.495 10.714 1.00 0.00 100 PRO A N 8
ATOM 12535 C CA . PRO A 1 100 ? -15.386 37.743 10.100 1.00 0.00 100 PRO A CA 8
ATOM 12536 C C . PRO A 1 100 ? -14.239 38.700 9.796 1.00 0.00 100 PRO A C 8
ATOM 12537 O O . PRO A 1 100 ? -13.182 38.638 10.424 1.00 0.00 100 PRO A O 8
ATOM 12548 N N . SER A 1 101 ? -14.454 39.586 8.828 1.00 0.00 101 SER A N 8
ATOM 12549 C CA . SER A 1 101 ? -13.436 40.554 8.438 1.00 0.00 101 SER A CA 8
ATOM 12550 C C . SER A 1 101 ? -13.022 41.416 9.627 1.00 0.00 101 SER A C 8
ATOM 12551 O O . SER A 1 101 ? -13.795 42.246 10.105 1.00 0.00 101 SER A O 8
ATOM 12559 N N . SER A 1 102 ? -11.797 41.212 10.100 1.00 0.00 102 SER A N 8
ATOM 12560 C CA . SER A 1 102 ? -11.280 41.967 11.235 1.00 0.00 102 SER A CA 8
ATOM 12561 C C . SER A 1 102 ? -9.769 41.798 11.358 1.00 0.00 102 SER A C 8
ATOM 12562 O O . SER A 1 102 ? -9.226 40.735 11.062 1.00 0.00 102 SER A O 8
ATOM 12570 N N . GLY A 1 103 ? -9.095 42.857 11.796 1.00 0.00 103 GLY A N 8
ATOM 12571 C CA . GLY A 1 103 ? -7.653 42.807 11.951 1.00 0.00 103 GLY A CA 8
ATOM 12572 C C . GLY A 1 103 ? -6.929 42.757 10.620 1.00 0.00 103 GLY A C 8
ATOM 12573 O O . GLY A 1 103 ? -7.473 42.274 9.627 1.00 0.00 103 GLY A O 8
ATOM 12577 N N . GLY A 1 1 ? -9.198 24.797 -14.982 1.00 0.00 1 GLY A N 9
ATOM 12578 C CA . GLY A 1 1 ? -7.875 24.589 -14.423 1.00 0.00 1 GLY A CA 9
ATOM 12579 C C . GLY A 1 1 ? -7.055 23.598 -15.225 1.00 0.00 1 GLY A C 9
ATOM 12580 O O . GLY A 1 1 ? -7.318 22.396 -15.194 1.00 0.00 1 GLY A O 9
ATOM 12584 N N . SER A 1 2 ? -6.060 24.103 -15.948 1.00 0.00 2 SER A N 9
ATOM 12585 C CA . SER A 1 2 ? -5.203 23.254 -16.767 1.00 0.00 2 SER A CA 9
ATOM 12586 C C . SER A 1 2 ? -3.733 23.477 -16.426 1.00 0.00 2 SER A C 9
ATOM 12587 O O . SER A 1 2 ? -3.215 24.586 -16.557 1.00 0.00 2 SER A O 9
ATOM 12595 N N . SER A 1 3 ? -3.066 22.414 -15.989 1.00 0.00 3 SER A N 9
ATOM 12596 C CA . SER A 1 3 ? -1.656 22.493 -15.625 1.00 0.00 3 SER A CA 9
ATOM 12597 C C . SER A 1 3 ? -1.080 21.102 -15.377 1.00 0.00 3 SER A C 9
ATOM 12598 O O . SER A 1 3 ? -1.788 20.192 -14.948 1.00 0.00 3 SER A O 9
ATOM 12606 N N . GLY A 1 4 ? 0.212 20.946 -15.650 1.00 0.00 4 GLY A N 9
ATOM 12607 C CA . GLY A 1 4 ? 0.862 19.664 -15.450 1.00 0.00 4 GLY A CA 9
ATOM 12608 C C . GLY A 1 4 ? 2.356 19.799 -15.231 1.00 0.00 4 GLY A C 9
ATOM 12609 O O . GLY A 1 4 ? 3.154 19.224 -15.971 1.00 0.00 4 GLY A O 9
ATOM 12613 N N . SER A 1 5 ? 2.736 20.564 -14.212 1.00 0.00 5 SER A N 9
ATOM 12614 C CA . SER A 1 5 ? 4.144 20.778 -13.900 1.00 0.00 5 SER A CA 9
ATOM 12615 C C . SER A 1 5 ? 4.769 19.515 -13.316 1.00 0.00 5 SER A C 9
ATOM 12616 O O . SER A 1 5 ? 4.385 19.060 -12.238 1.00 0.00 5 SER A O 9
ATOM 12624 N N . SER A 1 6 ? 5.735 18.952 -14.035 1.00 0.00 6 SER A N 9
ATOM 12625 C CA . SER A 1 6 ? 6.412 17.740 -13.591 1.00 0.00 6 SER A CA 9
ATOM 12626 C C . SER A 1 6 ? 7.462 18.060 -12.532 1.00 0.00 6 SER A C 9
ATOM 12627 O O . SER A 1 6 ? 7.440 17.509 -11.432 1.00 0.00 6 SER A O 9
ATOM 12635 N N . GLY A 1 7 ? 8.383 18.958 -12.872 1.00 0.00 7 GLY A N 9
ATOM 12636 C CA . GLY A 1 7 ? 9.429 19.337 -11.941 1.00 0.00 7 GLY A CA 9
ATOM 12637 C C . GLY A 1 7 ? 10.406 18.209 -11.675 1.00 0.00 7 GLY A C 9
ATOM 12638 O O . GLY A 1 7 ? 10.169 17.339 -10.836 1.00 0.00 7 GLY A O 9
ATOM 12642 N N . PRO A 1 8 ? 11.533 18.213 -12.402 1.00 0.00 8 PRO A N 9
ATOM 12643 C CA . PRO A 1 8 ? 12.571 17.187 -12.258 1.00 0.00 8 PRO A CA 9
ATOM 12644 C C . PRO A 1 8 ? 13.390 17.366 -10.985 1.00 0.00 8 PRO A C 9
ATOM 12645 O O . PRO A 1 8 ? 14.619 17.303 -11.012 1.00 0.00 8 PRO A O 9
ATOM 12656 N N . ASP A 1 9 ? 12.702 17.590 -9.871 1.00 0.00 9 ASP A N 9
ATOM 12657 C CA . ASP A 1 9 ? 13.367 17.776 -8.586 1.00 0.00 9 ASP A CA 9
ATOM 12658 C C . ASP A 1 9 ? 12.781 16.843 -7.531 1.00 0.00 9 ASP A C 9
ATOM 12659 O O . ASP A 1 9 ? 11.573 16.835 -7.296 1.00 0.00 9 ASP A O 9
ATOM 12668 N N . VAL A 1 10 ? 13.646 16.057 -6.898 1.00 0.00 10 VAL A N 9
ATOM 12669 C CA . VAL A 1 10 ? 13.215 15.119 -5.868 1.00 0.00 10 VAL A CA 9
ATOM 12670 C C . VAL A 1 10 ? 12.742 15.855 -4.619 1.00 0.00 10 VAL A C 9
ATOM 12671 O O . VAL A 1 10 ? 13.534 16.156 -3.726 1.00 0.00 10 VAL A O 9
ATOM 12684 N N . ASP A 1 11 ? 11.446 16.141 -4.563 1.00 0.00 11 ASP A N 9
ATOM 12685 C CA . ASP A 1 11 ? 10.866 16.840 -3.422 1.00 0.00 11 ASP A CA 9
ATOM 12686 C C . ASP A 1 11 ? 9.359 16.613 -3.355 1.00 0.00 11 ASP A C 9
ATOM 12687 O O . ASP A 1 11 ? 8.670 16.641 -4.374 1.00 0.00 11 ASP A O 9
ATOM 12696 N N . GLY A 1 12 ? 8.852 16.387 -2.147 1.00 0.00 12 GLY A N 9
ATOM 12697 C CA . GLY A 1 12 ? 7.431 16.157 -1.969 1.00 0.00 12 GLY A CA 9
ATOM 12698 C C . GLY A 1 12 ? 6.833 15.330 -3.090 1.00 0.00 12 GLY A C 9
ATOM 12699 O O . GLY A 1 12 ? 5.839 15.725 -3.699 1.00 0.00 12 GLY A O 9
ATOM 12703 N N . MET A 1 13 ? 7.440 14.180 -3.364 1.00 0.00 13 MET A N 9
ATOM 12704 C CA . MET A 1 13 ? 6.961 13.296 -4.420 1.00 0.00 13 MET A CA 9
ATOM 12705 C C . MET A 1 13 ? 5.650 12.628 -4.017 1.00 0.00 13 MET A C 9
ATOM 12706 O O . MET A 1 13 ? 5.459 12.267 -2.856 1.00 0.00 13 MET A O 9
ATOM 12720 N N . ILE A 1 14 ? 4.751 12.468 -4.983 1.00 0.00 14 ILE A N 9
ATOM 12721 C CA . ILE A 1 14 ? 3.460 11.842 -4.727 1.00 0.00 14 ILE A CA 9
ATOM 12722 C C . ILE A 1 14 ? 3.581 10.737 -3.683 1.00 0.00 14 ILE A C 9
ATOM 12723 O O . ILE A 1 14 ? 4.474 9.893 -3.757 1.00 0.00 14 ILE A O 9
ATOM 12739 N N . THR A 1 15 ? 2.674 10.747 -2.711 1.00 0.00 15 THR A N 9
ATOM 12740 C CA . THR A 1 15 ? 2.678 9.746 -1.652 1.00 0.00 15 THR A CA 9
ATOM 12741 C C . THR A 1 15 ? 1.351 8.998 -1.597 1.00 0.00 15 THR A C 9
ATOM 12742 O O . THR A 1 15 ? 0.304 9.590 -1.333 1.00 0.00 15 THR A O 9
ATOM 12753 N N . LEU A 1 16 ? 1.401 7.694 -1.848 1.00 0.00 16 LEU A N 9
ATOM 12754 C CA . LEU A 1 16 ? 0.202 6.865 -1.826 1.00 0.00 16 LEU A CA 9
ATOM 12755 C C . LEU A 1 16 ? 0.056 6.153 -0.484 1.00 0.00 16 LEU A C 9
ATOM 12756 O O . LEU A 1 16 ? 1.020 5.599 0.045 1.00 0.00 16 LEU A O 9
ATOM 12772 N N . LYS A 1 17 ? -1.156 6.170 0.060 1.00 0.00 17 LYS A N 9
ATOM 12773 C CA . LYS A 1 17 ? -1.430 5.524 1.338 1.00 0.00 17 LYS A CA 9
ATOM 12774 C C . LYS A 1 17 ? -2.041 4.142 1.129 1.00 0.00 17 LYS A C 9
ATOM 12775 O O . LYS A 1 17 ? -3.047 3.995 0.435 1.00 0.00 17 LYS A O 9
ATOM 12794 N N . VAL A 1 18 ? -1.427 3.131 1.735 1.00 0.00 18 VAL A N 9
ATOM 12795 C CA . VAL A 1 18 ? -1.912 1.761 1.618 1.00 0.00 18 VAL A CA 9
ATOM 12796 C C . VAL A 1 18 ? -2.391 1.230 2.964 1.00 0.00 18 VAL A C 9
ATOM 12797 O O . VAL A 1 18 ? -1.665 1.281 3.957 1.00 0.00 18 VAL A O 9
ATOM 12810 N N . ASP A 1 19 ? -3.617 0.720 2.990 1.00 0.00 19 ASP A N 9
ATOM 12811 C CA . ASP A 1 19 ? -4.193 0.177 4.215 1.00 0.00 19 ASP A CA 9
ATOM 12812 C C . ASP A 1 19 ? -4.493 -1.311 4.062 1.00 0.00 19 ASP A C 9
ATOM 12813 O O . ASP A 1 19 ? -4.230 -1.902 3.016 1.00 0.00 19 ASP A O 9
ATOM 12822 N N . ASN A 1 20 ? -5.044 -1.910 5.113 1.00 0.00 20 ASN A N 9
ATOM 12823 C CA . ASN A 1 20 ? -5.377 -3.329 5.095 1.00 0.00 20 ASN A CA 9
ATOM 12824 C C . ASN A 1 20 ? -4.124 -4.181 4.915 1.00 0.00 20 ASN A C 9
ATOM 12825 O O . ASN A 1 20 ? -4.101 -5.107 4.104 1.00 0.00 20 ASN A O 9
ATOM 12836 N N . LEU A 1 21 ? -3.084 -3.861 5.678 1.00 0.00 21 LEU A N 9
ATOM 12837 C CA . LEU A 1 21 ? -1.827 -4.597 5.604 1.00 0.00 21 LEU A CA 9
ATOM 12838 C C . LEU A 1 21 ? -1.636 -5.474 6.837 1.00 0.00 21 LEU A C 9
ATOM 12839 O O . LEU A 1 21 ? -1.460 -4.972 7.948 1.00 0.00 21 LEU A O 9
ATOM 12855 N N . THR A 1 22 ? -1.669 -6.787 6.634 1.00 0.00 22 THR A N 9
ATOM 12856 C CA . THR A 1 22 ? -1.498 -7.734 7.729 1.00 0.00 22 THR A CA 9
ATOM 12857 C C . THR A 1 22 ? -0.030 -7.864 8.120 1.00 0.00 22 THR A C 9
ATOM 12858 O O . THR A 1 22 ? 0.863 -7.567 7.326 1.00 0.00 22 THR A O 9
ATOM 12869 N N . TYR A 1 23 ? 0.212 -8.308 9.348 1.00 0.00 23 TYR A N 9
ATOM 12870 C CA . TYR A 1 23 ? 1.573 -8.475 9.845 1.00 0.00 23 TYR A CA 9
ATOM 12871 C C . TYR A 1 23 ? 2.506 -8.945 8.733 1.00 0.00 23 TYR A C 9
ATOM 12872 O O . TYR A 1 23 ? 3.549 -8.340 8.486 1.00 0.00 23 TYR A O 9
ATOM 12890 N N . ARG A 1 24 ? 2.121 -10.027 8.065 1.00 0.00 24 AR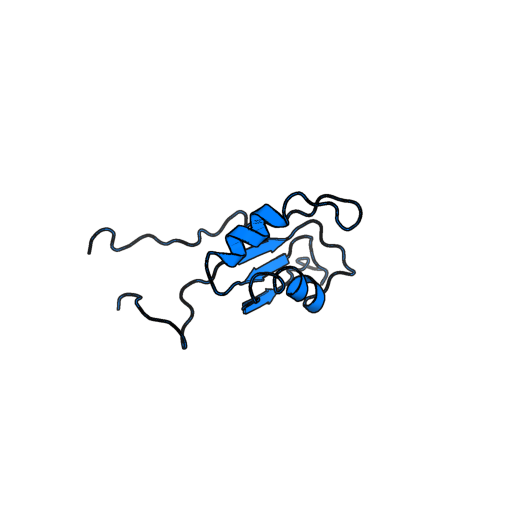G A N 9
ATOM 12891 C CA . ARG A 1 24 ? 2.922 -10.579 6.979 1.00 0.00 24 ARG A CA 9
ATOM 12892 C C . ARG A 1 24 ? 3.517 -9.466 6.121 1.00 0.00 24 ARG A C 9
ATOM 12893 O O . ARG A 1 24 ? 4.701 -9.493 5.782 1.00 0.00 24 ARG A O 9
ATOM 12914 N N . THR A 1 25 ? 2.688 -8.486 5.774 1.00 0.00 25 THR A N 9
ATOM 12915 C CA . THR A 1 25 ? 3.131 -7.365 4.955 1.00 0.00 25 THR A CA 9
ATOM 12916 C C . THR A 1 25 ? 4.546 -6.937 5.328 1.00 0.00 25 THR A C 9
ATOM 12917 O O . THR A 1 25 ? 4.946 -7.026 6.488 1.00 0.00 25 THR A O 9
ATOM 12928 N N . SER A 1 26 ? 5.299 -6.472 4.336 1.00 0.00 26 SER A N 9
ATOM 12929 C CA . SER A 1 26 ? 6.671 -6.034 4.559 1.00 0.00 26 SER A CA 9
ATOM 12930 C C . SER A 1 26 ? 7.111 -5.054 3.475 1.00 0.00 26 SER A C 9
ATOM 12931 O O . SER A 1 26 ? 6.585 -5.041 2.363 1.00 0.00 26 SER A O 9
ATOM 12939 N N . PRO A 1 27 ? 8.101 -4.212 3.807 1.00 0.00 27 PRO A N 9
ATOM 12940 C CA . PRO A 1 27 ? 8.636 -3.212 2.877 1.00 0.00 27 PRO A CA 9
ATOM 12941 C C . PRO A 1 27 ? 8.860 -3.781 1.481 1.00 0.00 27 PRO A C 9
ATOM 12942 O O . PRO A 1 27 ? 8.657 -3.094 0.480 1.00 0.00 27 PRO A O 9
ATOM 12953 N N . ASP A 1 28 ? 9.278 -5.041 1.420 1.00 0.00 28 ASP A N 9
ATOM 12954 C CA . ASP A 1 28 ? 9.528 -5.703 0.145 1.00 0.00 28 ASP A CA 9
ATOM 12955 C C . ASP A 1 28 ? 8.225 -5.923 -0.618 1.00 0.00 28 ASP A C 9
ATOM 12956 O O . ASP A 1 28 ? 8.017 -5.351 -1.687 1.00 0.00 28 ASP A O 9
ATOM 12965 N N . SER A 1 29 ? 7.353 -6.757 -0.060 1.00 0.00 29 SER A N 9
ATOM 12966 C CA . SER A 1 29 ? 6.072 -7.057 -0.690 1.00 0.00 29 SER A CA 9
ATOM 12967 C C . SER A 1 29 ? 5.321 -5.773 -1.030 1.00 0.00 29 SER A C 9
ATOM 12968 O O . SER A 1 29 ? 4.749 -5.643 -2.113 1.00 0.00 29 SER A O 9
ATOM 12976 N N . LEU A 1 30 ? 5.326 -4.828 -0.097 1.00 0.00 30 LEU A N 9
ATOM 12977 C CA . LEU A 1 30 ? 4.645 -3.553 -0.296 1.00 0.00 30 LEU A CA 9
ATOM 12978 C C . LEU A 1 30 ? 5.290 -2.762 -1.430 1.00 0.00 30 LEU A C 9
ATOM 12979 O O . LEU A 1 30 ? 4.607 -2.063 -2.179 1.00 0.00 30 LEU A O 9
ATOM 12995 N N . ARG A 1 31 ? 6.608 -2.879 -1.550 1.00 0.00 31 ARG A N 9
ATOM 12996 C CA . ARG A 1 31 ? 7.345 -2.175 -2.593 1.00 0.00 31 ARG A CA 9
ATOM 12997 C C . ARG A 1 31 ? 6.976 -2.708 -3.974 1.00 0.00 31 ARG A C 9
ATOM 12998 O O . ARG A 1 31 ? 6.868 -1.947 -4.935 1.00 0.00 31 ARG A O 9
ATOM 13019 N N . ARG A 1 32 ? 6.785 -4.021 -4.064 1.00 0.00 32 ARG A N 9
ATOM 13020 C CA . ARG A 1 32 ? 6.430 -4.656 -5.327 1.00 0.00 32 ARG A CA 9
ATOM 13021 C C . ARG A 1 32 ? 4.982 -4.352 -5.701 1.00 0.00 32 ARG A C 9
ATOM 13022 O O . ARG A 1 32 ? 4.633 -4.292 -6.880 1.00 0.00 32 ARG A O 9
ATOM 13043 N N . VAL A 1 33 ? 4.143 -4.160 -4.688 1.00 0.00 33 VAL A N 9
ATOM 13044 C CA . VAL A 1 33 ? 2.733 -3.862 -4.909 1.00 0.00 33 VAL A CA 9
ATOM 13045 C C . VAL A 1 33 ? 2.559 -2.794 -5.983 1.00 0.00 33 VAL A C 9
ATOM 13046 O O . VAL A 1 33 ? 1.685 -2.900 -6.843 1.00 0.00 33 VAL A O 9
ATOM 13059 N N . PHE A 1 34 ? 3.398 -1.765 -5.927 1.00 0.00 34 PHE A N 9
ATOM 13060 C CA . PHE A 1 34 ? 3.337 -0.676 -6.895 1.00 0.00 34 PHE A CA 9
ATOM 13061 C C . PHE A 1 34 ? 4.404 -0.846 -7.973 1.00 0.00 34 PHE A C 9
ATOM 13062 O O . PHE A 1 34 ? 4.257 -0.349 -9.089 1.00 0.00 34 PHE A O 9
ATOM 13079 N N . GLU A 1 35 ? 5.476 -1.552 -7.629 1.00 0.00 35 GLU A N 9
ATOM 13080 C CA . GLU A 1 35 ? 6.568 -1.787 -8.567 1.00 0.00 35 GLU A CA 9
ATOM 13081 C C . GLU A 1 35 ? 6.044 -2.368 -9.877 1.00 0.00 35 GLU A C 9
ATOM 13082 O O . GLU A 1 35 ? 6.604 -2.123 -10.946 1.00 0.00 35 GLU A O 9
ATOM 13094 N N . LYS A 1 36 ? 4.967 -3.141 -9.786 1.00 0.00 36 LYS A N 9
ATOM 13095 C CA . LYS A 1 36 ? 4.365 -3.758 -10.962 1.00 0.00 36 LYS A CA 9
ATOM 13096 C C . LYS A 1 36 ? 3.998 -2.703 -12.002 1.00 0.00 36 LYS A C 9
ATOM 13097 O O . LYS A 1 36 ? 3.883 -3.003 -13.190 1.00 0.00 36 LYS A O 9
ATOM 13116 N N . TYR A 1 37 ? 3.815 -1.469 -11.547 1.00 0.00 37 TYR A N 9
ATOM 13117 C CA . TYR A 1 37 ? 3.460 -0.371 -12.437 1.00 0.00 37 TYR A CA 9
ATOM 13118 C C . TYR A 1 37 ? 4.569 0.677 -12.480 1.00 0.00 37 TYR A C 9
ATOM 13119 O O . TYR A 1 37 ? 5.082 1.011 -13.547 1.00 0.00 37 TYR A O 9
ATOM 13137 N N . GLY A 1 38 ? 4.933 1.191 -11.310 1.00 0.00 38 GLY A N 9
ATOM 13138 C CA . GLY A 1 38 ? 5.979 2.195 -11.234 1.00 0.00 38 GLY A CA 9
ATOM 13139 C C . GLY A 1 38 ? 6.900 1.985 -10.049 1.00 0.00 38 GLY A C 9
ATOM 13140 O O . GLY A 1 38 ? 6.441 1.734 -8.934 1.00 0.00 38 GLY A O 9
ATOM 13144 N N . ARG A 1 39 ? 8.203 2.085 -10.289 1.00 0.00 39 ARG A N 9
ATOM 13145 C CA . ARG A 1 39 ? 9.191 1.901 -9.232 1.00 0.00 39 ARG A CA 9
ATOM 13146 C C . ARG A 1 39 ? 8.782 2.652 -7.969 1.00 0.00 39 ARG A C 9
ATOM 13147 O O . ARG A 1 39 ? 8.126 3.692 -8.037 1.00 0.00 39 ARG A O 9
ATOM 13168 N N . VAL A 1 40 ? 9.173 2.118 -6.816 1.00 0.00 40 VAL A N 9
ATOM 13169 C CA . VAL A 1 40 ? 8.849 2.738 -5.537 1.00 0.00 40 VAL A CA 9
ATOM 13170 C C . VAL A 1 40 ? 10.028 3.541 -5.000 1.00 0.00 40 VAL A C 9
ATOM 13171 O O . VAL A 1 40 ? 11.050 2.978 -4.612 1.00 0.00 40 VAL A O 9
ATOM 13184 N N . GLY A 1 41 ? 9.878 4.862 -4.981 1.00 0.00 41 GLY A N 9
ATOM 13185 C CA . GLY A 1 41 ? 10.938 5.722 -4.489 1.00 0.00 41 GLY A CA 9
ATOM 13186 C C . GLY A 1 41 ? 11.345 5.387 -3.068 1.00 0.00 41 GLY A C 9
ATOM 13187 O O . GLY A 1 41 ? 12.534 5.316 -2.756 1.00 0.00 41 GLY A O 9
ATOM 13191 N N . ASP A 1 42 ? 10.357 5.181 -2.205 1.00 0.00 42 ASP A N 9
ATOM 13192 C CA . ASP A 1 42 ? 10.618 4.851 -0.808 1.00 0.00 42 ASP A CA 9
ATOM 13193 C C . ASP A 1 42 ? 9.391 4.216 -0.161 1.00 0.00 42 ASP A C 9
ATOM 13194 O O . ASP A 1 42 ? 8.257 4.605 -0.442 1.00 0.00 42 ASP A O 9
ATOM 13203 N N . VAL A 1 43 ? 9.625 3.236 0.705 1.00 0.00 43 VAL A N 9
ATOM 13204 C CA . VAL A 1 43 ? 8.540 2.547 1.392 1.00 0.00 43 VAL A CA 9
ATOM 13205 C C . VAL A 1 43 ? 8.620 2.761 2.900 1.00 0.00 43 VAL A C 9
ATOM 13206 O O . VAL A 1 43 ? 9.630 2.446 3.529 1.00 0.00 43 VAL A O 9
ATOM 13219 N N . TYR A 1 44 ? 7.548 3.298 3.473 1.00 0.00 44 TYR A N 9
ATOM 13220 C CA . TYR A 1 44 ? 7.497 3.557 4.907 1.00 0.00 44 TYR A CA 9
ATOM 13221 C C . TYR A 1 44 ? 6.296 2.864 5.543 1.00 0.00 44 TYR A C 9
ATOM 13222 O O . TYR A 1 44 ? 5.171 2.974 5.053 1.00 0.00 44 TYR A O 9
ATOM 13240 N N . ILE A 1 45 ? 6.543 2.151 6.636 1.00 0.00 45 ILE A N 9
ATOM 13241 C CA . ILE A 1 45 ? 5.482 1.442 7.341 1.00 0.00 45 ILE A CA 9
ATOM 13242 C C . ILE A 1 45 ? 5.479 1.792 8.825 1.00 0.00 45 ILE A C 9
ATOM 13243 O O . ILE A 1 45 ? 6.273 1.277 9.612 1.00 0.00 45 ILE A O 9
ATOM 13259 N N . PRO A 1 46 ? 4.562 2.689 9.219 1.00 0.00 46 PRO A N 9
ATOM 13260 C CA . PRO A 1 46 ? 4.430 3.126 10.612 1.00 0.00 46 PRO A CA 9
ATOM 13261 C C . PRO A 1 46 ? 4.316 1.954 11.580 1.00 0.00 46 PRO A C 9
ATOM 13262 O O . PRO A 1 46 ? 3.432 1.108 11.444 1.00 0.00 46 PRO A O 9
ATOM 13273 N N . ARG A 1 47 ? 5.215 1.910 12.558 1.00 0.00 47 ARG A N 9
ATOM 13274 C CA . ARG A 1 47 ? 5.215 0.840 13.548 1.00 0.00 47 ARG A CA 9
ATOM 13275 C C . ARG A 1 47 ? 4.298 1.182 14.718 1.00 0.00 47 ARG A C 9
ATOM 13276 O O . ARG A 1 47 ? 3.687 2.250 14.748 1.00 0.00 47 ARG A O 9
ATOM 13297 N N . GLU A 1 48 ? 4.207 0.268 15.679 1.00 0.00 48 GLU A N 9
ATOM 13298 C CA . GLU A 1 48 ? 3.362 0.473 16.850 1.00 0.00 48 GLU A CA 9
ATOM 13299 C C . GLU A 1 48 ? 4.055 1.374 17.869 1.00 0.00 48 GLU A C 9
ATOM 13300 O O . GLU A 1 48 ? 5.268 1.579 17.830 1.00 0.00 48 GLU A O 9
ATOM 13312 N N . PRO A 1 49 ? 3.266 1.925 18.803 1.00 0.00 49 PRO A N 9
ATOM 13313 C CA . PRO A 1 49 ? 3.780 2.812 19.850 1.00 0.00 49 PRO A CA 9
ATOM 13314 C C . PRO A 1 49 ? 5.059 2.278 20.487 1.00 0.00 49 PRO A C 9
ATOM 13315 O O . PRO A 1 49 ? 5.969 3.041 20.811 1.00 0.00 49 PRO A O 9
ATOM 13326 N N . HIS A 1 50 ? 5.122 0.962 20.663 1.00 0.00 50 HIS A N 9
ATOM 13327 C CA . HIS A 1 50 ? 6.290 0.325 21.260 1.00 0.00 50 HIS A CA 9
ATOM 13328 C C . HIS A 1 50 ? 6.706 -0.907 20.460 1.00 0.00 50 HIS A C 9
ATOM 13329 O O . HIS A 1 50 ? 7.844 -1.008 20.001 1.00 0.00 50 HIS A O 9
ATOM 13343 N N . THR A 1 51 ? 5.775 -1.843 20.298 1.00 0.00 51 THR A N 9
ATOM 13344 C CA . THR A 1 51 ? 6.045 -3.068 19.557 1.00 0.00 51 THR A CA 9
ATOM 13345 C C . THR A 1 51 ? 6.552 -2.761 18.153 1.00 0.00 51 THR A C 9
ATOM 13346 O O . THR A 1 51 ? 6.164 -1.763 17.545 1.00 0.00 51 THR A O 9
ATOM 13357 N N . LYS A 1 52 ? 7.422 -3.624 17.641 1.00 0.00 52 LYS A N 9
ATOM 13358 C CA . LYS A 1 52 ? 7.983 -3.447 16.306 1.00 0.00 52 LYS A CA 9
ATOM 13359 C C . LYS A 1 52 ? 7.037 -3.996 15.242 1.00 0.00 52 LYS A C 9
ATOM 13360 O O . LYS A 1 52 ? 7.477 -4.550 14.235 1.00 0.00 52 LYS A O 9
ATOM 13379 N N . ALA A 1 53 ? 5.738 -3.837 15.472 1.00 0.00 53 ALA A N 9
ATOM 13380 C CA . ALA A 1 53 ? 4.732 -4.313 14.532 1.00 0.00 53 ALA A CA 9
ATOM 13381 C C . ALA A 1 53 ? 3.953 -3.151 13.925 1.00 0.00 53 ALA A C 9
ATOM 13382 O O . ALA A 1 53 ? 3.675 -2.148 14.584 1.00 0.00 53 ALA A O 9
ATOM 13389 N N . PRO A 1 54 ? 3.592 -3.285 12.641 1.00 0.00 54 PRO A N 9
ATOM 13390 C CA . PRO A 1 54 ? 2.840 -2.255 11.917 1.00 0.00 54 PRO A CA 9
ATOM 13391 C C . PRO A 1 54 ? 1.361 -2.251 12.287 1.00 0.00 54 PRO A C 9
ATOM 13392 O O . PRO A 1 54 ? 0.794 -3.289 12.629 1.00 0.00 54 PRO A O 9
ATOM 13403 N N . ARG A 1 55 ? 0.741 -1.078 12.214 1.00 0.00 55 ARG A N 9
ATOM 13404 C CA . ARG A 1 55 ? -0.673 -0.939 12.541 1.00 0.00 55 ARG A CA 9
ATOM 13405 C C . ARG A 1 55 ? -1.548 -1.470 11.409 1.00 0.00 55 ARG A C 9
ATOM 13406 O O . ARG A 1 55 ? -2.498 -2.215 11.643 1.00 0.00 55 ARG A O 9
ATOM 13427 N N . GLY A 1 56 ? -1.219 -1.080 10.181 1.00 0.00 56 GLY A N 9
ATOM 13428 C CA . GLY A 1 56 ? -1.984 -1.526 9.031 1.00 0.00 56 GLY A CA 9
ATOM 13429 C C . GLY A 1 56 ? -1.831 -0.602 7.839 1.00 0.00 56 GLY A C 9
ATOM 13430 O O . GLY A 1 56 ? -1.734 -1.058 6.700 1.00 0.00 56 GLY A O 9
ATOM 13434 N N . PHE A 1 57 ? -1.809 0.701 8.101 1.00 0.00 57 PHE A N 9
ATOM 13435 C CA . PHE A 1 57 ? -1.669 1.692 7.041 1.00 0.00 57 PHE A CA 9
ATOM 13436 C C . PHE A 1 57 ? -0.201 2.040 6.812 1.00 0.00 57 PHE A C 9
ATOM 13437 O O . PHE A 1 57 ? 0.623 1.927 7.719 1.00 0.00 57 PHE A O 9
ATOM 13454 N N . ALA A 1 58 ? 0.117 2.462 5.593 1.00 0.00 58 ALA A N 9
ATOM 13455 C CA . ALA A 1 58 ? 1.485 2.828 5.244 1.00 0.00 58 ALA A CA 9
ATOM 13456 C C . ALA A 1 58 ? 1.506 3.929 4.189 1.00 0.00 58 ALA A C 9
ATOM 13457 O O . ALA A 1 58 ? 0.460 4.442 3.791 1.00 0.00 58 ALA A O 9
ATOM 13464 N N . PHE A 1 59 ? 2.704 4.288 3.740 1.00 0.00 59 PHE A N 9
ATOM 13465 C CA . PHE A 1 59 ? 2.862 5.330 2.731 1.00 0.00 59 PHE A CA 9
ATOM 13466 C C . PHE A 1 59 ? 4.001 4.992 1.774 1.00 0.00 59 PHE A C 9
ATOM 13467 O O . PHE A 1 59 ? 5.124 4.719 2.199 1.00 0.00 59 PHE A O 9
ATOM 13484 N N . VAL A 1 60 ? 3.703 5.012 0.479 1.00 0.00 60 VAL A N 9
ATOM 13485 C CA . VAL A 1 60 ? 4.701 4.708 -0.540 1.00 0.00 60 VAL A CA 9
ATOM 13486 C C . VAL A 1 60 ? 4.954 5.914 -1.438 1.00 0.00 60 VAL A C 9
ATOM 13487 O O . VAL A 1 60 ? 4.025 6.473 -2.020 1.00 0.00 60 VAL A O 9
ATOM 13500 N N . ARG A 1 61 ? 6.218 6.310 -1.544 1.00 0.00 61 ARG A N 9
ATOM 13501 C CA . ARG A 1 61 ? 6.595 7.451 -2.371 1.00 0.00 61 ARG A CA 9
ATOM 13502 C C . ARG A 1 61 ? 6.824 7.022 -3.817 1.00 0.00 61 ARG A C 9
ATOM 13503 O O . ARG A 1 61 ? 7.293 5.915 -4.081 1.00 0.00 61 ARG A O 9
ATOM 13524 N N . PHE A 1 62 ? 6.490 7.907 -4.751 1.00 0.00 62 PHE A N 9
ATOM 13525 C CA . PHE A 1 62 ? 6.658 7.620 -6.171 1.00 0.00 62 PHE A CA 9
ATOM 13526 C C . PHE A 1 62 ? 7.600 8.628 -6.821 1.00 0.00 62 PHE A C 9
ATOM 13527 O O . PHE A 1 62 ? 8.179 9.480 -6.146 1.00 0.00 62 PHE A O 9
ATOM 13544 N N . HIS A 1 63 ? 7.749 8.526 -8.138 1.00 0.00 63 HIS A N 9
ATOM 13545 C CA . HIS A 1 63 ? 8.621 9.429 -8.882 1.00 0.00 63 HIS A CA 9
ATOM 13546 C C . HIS A 1 63 ? 7.802 10.414 -9.711 1.00 0.00 63 HIS A C 9
ATOM 13547 O O . HIS A 1 63 ? 8.133 11.597 -9.792 1.00 0.00 63 HIS A O 9
ATOM 13561 N N . ASP A 1 64 ? 6.734 9.918 -10.326 1.00 0.00 64 ASP A N 9
ATOM 13562 C CA . ASP A 1 64 ? 5.868 10.754 -11.149 1.00 0.00 64 ASP A CA 9
ATOM 13563 C C . ASP A 1 64 ? 4.412 10.622 -10.714 1.00 0.00 64 ASP A C 9
ATOM 13564 O O . ASP A 1 64 ? 4.072 9.761 -9.902 1.00 0.00 64 ASP A O 9
ATOM 13573 N N . ARG A 1 65 ? 3.557 11.482 -11.258 1.00 0.00 65 ARG A N 9
ATOM 13574 C CA . ARG A 1 65 ? 2.138 11.463 -10.925 1.00 0.00 65 ARG A CA 9
ATOM 13575 C C . ARG A 1 65 ? 1.395 10.430 -11.767 1.00 0.00 65 ARG A C 9
ATOM 13576 O O . ARG A 1 65 ? 0.765 9.517 -11.234 1.00 0.00 65 ARG A O 9
ATOM 13597 N N . ARG A 1 66 ? 1.474 10.583 -13.085 1.00 0.00 66 ARG A N 9
ATOM 13598 C CA . ARG A 1 66 ? 0.808 9.665 -14.002 1.00 0.00 66 ARG A CA 9
ATOM 13599 C C . ARG A 1 66 ? 0.813 8.243 -13.447 1.00 0.00 66 ARG A C 9
ATOM 13600 O O . ARG A 1 66 ? -0.217 7.569 -13.431 1.00 0.00 66 ARG A O 9
ATOM 13621 N N . ASP A 1 67 ? 1.978 7.795 -12.993 1.00 0.00 67 ASP A N 9
ATOM 13622 C CA . ASP A 1 67 ? 2.117 6.455 -12.436 1.00 0.00 67 ASP A CA 9
ATOM 13623 C C . ASP A 1 67 ? 1.194 6.265 -11.237 1.00 0.00 67 ASP A C 9
ATOM 13624 O O . ASP A 1 67 ? 0.344 5.376 -11.230 1.00 0.00 67 ASP A O 9
ATOM 13633 N N . ALA A 1 68 ? 1.368 7.107 -10.224 1.00 0.00 68 ALA A N 9
ATOM 13634 C CA . ALA A 1 68 ? 0.550 7.033 -9.019 1.00 0.00 68 ALA A CA 9
ATOM 13635 C C . ALA A 1 68 ? -0.932 6.941 -9.367 1.00 0.00 68 ALA A C 9
ATOM 13636 O O . ALA A 1 68 ? -1.643 6.072 -8.865 1.00 0.00 68 ALA A O 9
ATOM 13643 N N . GLN A 1 69 ? -1.390 7.843 -10.229 1.00 0.00 69 GLN A N 9
ATOM 13644 C CA . GLN A 1 69 ? -2.788 7.863 -10.642 1.00 0.00 69 GLN A CA 9
ATOM 13645 C C . GLN A 1 69 ? -3.224 6.495 -11.155 1.00 0.00 69 GLN A C 9
ATOM 13646 O O . GLN A 1 69 ? -4.275 5.982 -10.770 1.00 0.00 69 GLN A O 9
ATOM 13660 N N . ASP A 1 70 ? -2.410 5.909 -12.027 1.00 0.00 70 ASP A N 9
ATOM 13661 C CA . ASP A 1 70 ? -2.711 4.599 -12.593 1.00 0.00 70 ASP A CA 9
ATOM 13662 C C . ASP A 1 70 ? -2.687 3.522 -11.513 1.00 0.00 70 ASP A C 9
ATOM 13663 O O . ASP A 1 70 ? -3.685 2.841 -11.279 1.00 0.00 70 ASP A O 9
ATOM 13672 N N . ALA A 1 71 ? -1.540 3.373 -10.858 1.00 0.00 71 ALA A N 9
ATOM 13673 C CA . ALA A 1 71 ? -1.385 2.380 -9.803 1.00 0.00 71 ALA A CA 9
ATOM 13674 C C . ALA A 1 71 ? -2.531 2.463 -8.800 1.00 0.00 71 ALA A C 9
ATOM 13675 O O . ALA A 1 71 ? -3.033 1.441 -8.333 1.00 0.00 71 ALA A O 9
ATOM 13682 N N . GLU A 1 72 ? -2.938 3.685 -8.473 1.00 0.00 72 GLU A N 9
ATOM 13683 C CA . GLU A 1 72 ? -4.023 3.900 -7.523 1.00 0.00 72 GLU A CA 9
ATOM 13684 C C . GLU A 1 72 ? -5.297 3.198 -7.985 1.00 0.00 72 GLU A C 9
ATOM 13685 O O . GLU A 1 72 ? -5.677 2.159 -7.445 1.00 0.00 72 GLU A O 9
ATOM 13697 N N . ALA A 1 73 ? -5.953 3.773 -8.988 1.00 0.00 73 ALA A N 9
ATOM 13698 C CA . ALA A 1 73 ? -7.182 3.203 -9.524 1.00 0.00 73 ALA A CA 9
ATOM 13699 C C . ALA A 1 73 ? -7.075 1.687 -9.650 1.00 0.00 73 ALA A C 9
ATOM 13700 O O . ALA A 1 73 ? -7.921 0.951 -9.143 1.00 0.00 73 ALA A O 9
ATOM 13707 N N . ALA A 1 74 ? -6.030 1.227 -10.331 1.00 0.00 74 ALA A N 9
ATOM 13708 C CA . ALA A 1 74 ? -5.812 -0.201 -10.523 1.00 0.00 74 ALA A CA 9
ATOM 13709 C C . ALA A 1 74 ? -6.001 -0.965 -9.217 1.00 0.00 74 ALA A C 9
ATOM 13710 O O . ALA A 1 74 ? -6.716 -1.966 -9.171 1.00 0.00 74 ALA A O 9
ATOM 13717 N N . MET A 1 75 ? -5.355 -0.488 -8.159 1.00 0.00 75 MET A N 9
ATOM 13718 C CA . MET A 1 75 ? -5.453 -1.127 -6.852 1.00 0.00 75 MET A CA 9
ATOM 13719 C C . MET A 1 75 ? -6.772 -0.775 -6.171 1.00 0.00 75 MET A C 9
ATOM 13720 O O . MET A 1 75 ? -7.660 -1.617 -6.044 1.00 0.00 75 MET A O 9
ATOM 13734 N N . ASP A 1 76 ? -6.892 0.475 -5.736 1.00 0.00 76 ASP A N 9
ATOM 13735 C CA . ASP A 1 76 ? -8.104 0.939 -5.070 1.00 0.00 76 ASP A CA 9
ATOM 13736 C C . ASP A 1 76 ? -9.339 0.260 -5.653 1.00 0.00 76 ASP A C 9
ATOM 13737 O O . ASP A 1 76 ? -9.821 0.638 -6.720 1.00 0.00 76 ASP A O 9
ATOM 13746 N N . GLY A 1 77 ? -9.846 -0.745 -4.946 1.00 0.00 77 GLY A N 9
ATOM 13747 C CA . GLY A 1 77 ? -11.020 -1.460 -5.410 1.00 0.00 77 GLY A CA 9
ATOM 13748 C C . GLY A 1 77 ? -10.681 -2.825 -5.976 1.00 0.00 77 GLY A C 9
ATOM 13749 O O . GLY A 1 77 ? -11.236 -3.237 -6.994 1.00 0.00 77 GLY A O 9
ATOM 13753 N N . ALA A 1 78 ? -9.765 -3.527 -5.317 1.00 0.00 78 ALA A N 9
ATOM 13754 C CA . ALA A 1 78 ? -9.352 -4.852 -5.761 1.00 0.00 78 ALA A CA 9
ATOM 13755 C C . ALA A 1 78 ? -9.615 -5.899 -4.683 1.00 0.00 78 ALA A C 9
ATOM 13756 O O . ALA A 1 78 ? -10.062 -5.571 -3.585 1.00 0.00 78 ALA A O 9
ATOM 13763 N N . GLU A 1 79 ? -9.335 -7.157 -5.006 1.00 0.00 79 GLU A N 9
ATOM 13764 C CA . GLU A 1 79 ? -9.543 -8.251 -4.064 1.00 0.00 79 GLU A CA 9
ATOM 13765 C C . GLU A 1 79 ? -8.213 -8.880 -3.659 1.00 0.00 79 GLU A C 9
ATOM 13766 O O . GLU A 1 79 ? -7.575 -9.575 -4.451 1.00 0.00 79 GLU A O 9
ATOM 13778 N N . LEU A 1 80 ? -7.802 -8.632 -2.420 1.00 0.00 80 LEU A N 9
ATOM 13779 C CA . LEU A 1 80 ? -6.547 -9.173 -1.908 1.00 0.00 80 LEU A CA 9
ATOM 13780 C C . LEU A 1 80 ? -6.607 -9.346 -0.394 1.00 0.00 80 LEU A C 9
ATOM 13781 O O . LEU A 1 80 ? -7.266 -8.574 0.304 1.00 0.00 80 LEU A O 9
ATOM 13797 N N . ASP A 1 81 ? -5.914 -10.362 0.108 1.00 0.00 81 ASP A N 9
ATOM 13798 C CA . ASP A 1 81 ? -5.886 -10.634 1.541 1.00 0.00 81 ASP A CA 9
ATOM 13799 C C . ASP A 1 81 ? -7.299 -10.810 2.089 1.00 0.00 81 ASP A C 9
ATOM 13800 O O . ASP A 1 81 ? -7.560 -10.533 3.259 1.00 0.00 81 ASP A O 9
ATOM 13809 N N . GLY A 1 82 ? -8.207 -11.271 1.234 1.00 0.00 82 GLY A N 9
ATOM 13810 C CA . GLY A 1 82 ? -9.582 -11.473 1.651 1.00 0.00 82 GLY A CA 9
ATOM 13811 C C . GLY A 1 82 ? -10.274 -10.176 2.017 1.00 0.00 82 GLY A C 9
ATOM 13812 O O . GLY A 1 82 ? -11.245 -10.175 2.774 1.00 0.00 82 GLY A O 9
ATOM 13816 N N . ARG A 1 83 ? -9.773 -9.068 1.481 1.00 0.00 83 ARG A N 9
ATOM 13817 C CA . ARG A 1 83 ? -10.348 -7.757 1.759 1.00 0.00 83 ARG A CA 9
ATOM 13818 C C . ARG A 1 83 ? -9.999 -6.765 0.653 1.00 0.00 83 ARG A C 9
ATOM 13819 O O . ARG A 1 83 ? -9.155 -7.043 -0.198 1.00 0.00 83 ARG A O 9
ATOM 13840 N N . GLU A 1 84 ? -10.654 -5.608 0.674 1.00 0.00 84 GLU A N 9
ATOM 13841 C CA . GLU A 1 84 ? -10.413 -4.576 -0.327 1.00 0.00 84 GLU A CA 9
ATOM 13842 C C . GLU A 1 84 ? -9.312 -3.623 0.128 1.00 0.00 84 GLU A C 9
ATOM 13843 O O . GLU A 1 84 ? -9.569 -2.661 0.854 1.00 0.00 84 GLU A O 9
ATOM 13855 N N . LEU A 1 85 ? -8.086 -3.896 -0.302 1.00 0.00 85 LEU A N 9
ATOM 13856 C CA . LEU A 1 85 ? -6.944 -3.064 0.061 1.00 0.00 85 LEU A CA 9
ATOM 13857 C C . LEU A 1 85 ? -7.179 -1.611 -0.342 1.00 0.00 85 LEU A C 9
ATOM 13858 O O . LEU A 1 85 ? -7.355 -1.304 -1.521 1.00 0.00 85 LEU A O 9
ATOM 13874 N N . ARG A 1 86 ? -7.180 -0.721 0.645 1.00 0.00 86 ARG A N 9
ATOM 13875 C CA . ARG A 1 86 ? -7.392 0.699 0.394 1.00 0.00 86 ARG A CA 9
ATOM 13876 C C . ARG A 1 86 ? -6.099 1.370 -0.058 1.00 0.00 86 ARG A C 9
ATOM 13877 O O . ARG A 1 86 ? -5.270 1.761 0.764 1.00 0.00 86 ARG A O 9
ATOM 13898 N N . VAL A 1 87 ? -5.933 1.501 -1.371 1.00 0.00 87 VAL A N 9
ATOM 13899 C CA . VAL A 1 87 ? -4.741 2.126 -1.932 1.00 0.00 87 VAL A CA 9
ATOM 13900 C C . VAL A 1 87 ? -5.077 3.462 -2.585 1.00 0.00 87 VAL A C 9
ATOM 13901 O O . VAL A 1 87 ? -5.394 3.521 -3.772 1.00 0.00 87 VAL A O 9
ATOM 13914 N N . GLN A 1 88 ? -5.005 4.532 -1.800 1.00 0.00 88 GLN A N 9
ATOM 13915 C CA . GLN A 1 88 ? -5.301 5.869 -2.302 1.00 0.00 88 GLN A CA 9
ATOM 13916 C C . GLN A 1 88 ? -4.371 6.904 -1.678 1.00 0.00 88 GLN A C 9
ATOM 13917 O O . GLN A 1 88 ? -3.677 6.621 -0.701 1.00 0.00 88 GLN A O 9
ATOM 13931 N N . VAL A 1 89 ? -4.361 8.104 -2.249 1.00 0.00 89 VAL A N 9
ATOM 13932 C CA . VAL A 1 89 ? -3.516 9.182 -1.749 1.00 0.00 89 VAL A CA 9
ATOM 13933 C C . VAL A 1 89 ? -3.867 9.531 -0.307 1.00 0.00 89 VAL A C 9
ATOM 13934 O O . VAL A 1 89 ? -5.002 9.897 -0.005 1.00 0.00 89 VAL A O 9
ATOM 13947 N N . ALA A 1 90 ? -2.884 9.415 0.580 1.00 0.00 90 ALA A N 9
ATOM 13948 C CA . ALA A 1 90 ? -3.089 9.720 1.991 1.00 0.00 90 ALA A CA 9
ATOM 13949 C C . ALA A 1 90 ? -4.050 10.891 2.165 1.00 0.00 90 ALA A C 9
ATOM 13950 O O . ALA A 1 90 ? -3.942 11.903 1.472 1.00 0.00 90 ALA A O 9
ATOM 13957 N N . ARG A 1 91 ? -4.989 10.747 3.094 1.00 0.00 91 ARG A N 9
ATOM 13958 C CA . ARG A 1 91 ? -5.971 11.792 3.357 1.00 0.00 91 ARG A CA 9
ATOM 13959 C C . ARG A 1 91 ? -5.653 12.520 4.660 1.00 0.00 91 ARG A C 9
ATOM 13960 O O . ARG A 1 91 ? -6.258 12.250 5.697 1.00 0.00 91 ARG A O 9
ATOM 13981 N N . TYR A 1 92 ? -4.700 13.444 4.598 1.00 0.00 92 TYR A N 9
ATOM 13982 C CA . TYR A 1 92 ? -4.299 14.209 5.773 1.00 0.00 92 TYR A CA 9
ATOM 13983 C C . TYR A 1 92 ? -4.425 15.707 5.516 1.00 0.00 92 TYR A C 9
ATOM 13984 O O . TYR A 1 92 ? -3.603 16.301 4.820 1.00 0.00 92 TYR A O 9
ATOM 14002 N N . GLY A 1 93 ? -5.463 16.313 6.085 1.00 0.00 93 GLY A N 9
ATOM 14003 C CA . GLY A 1 93 ? -5.679 17.737 5.907 1.00 0.00 93 GLY A CA 9
ATOM 14004 C C . GLY A 1 93 ? -6.446 18.054 4.638 1.00 0.00 93 GLY A C 9
ATOM 14005 O O . GLY A 1 93 ? -5.851 18.365 3.607 1.00 0.00 93 GLY A O 9
ATOM 14009 N N . ARG A 1 94 ? -7.770 17.972 4.713 1.00 0.00 94 ARG A N 9
ATOM 14010 C CA . ARG A 1 94 ? -8.619 18.249 3.561 1.00 0.00 94 ARG A CA 9
ATOM 14011 C C . ARG A 1 94 ? -8.240 19.577 2.912 1.00 0.00 94 ARG A C 9
ATOM 14012 O O . ARG A 1 94 ? -8.058 19.656 1.697 1.00 0.00 94 ARG A O 9
ATOM 14033 N N . ARG A 1 95 ? -8.122 20.617 3.731 1.00 0.00 95 ARG A N 9
ATOM 14034 C CA . ARG A 1 95 ? -7.766 21.941 3.238 1.00 0.00 95 ARG A CA 9
ATOM 14035 C C . ARG A 1 95 ? -6.259 22.168 3.326 1.00 0.00 95 ARG A C 9
ATOM 14036 O O . ARG A 1 95 ? -5.712 22.351 4.414 1.00 0.00 95 ARG A O 9
ATOM 14057 N N . ASP A 1 96 ? -5.595 22.153 2.176 1.00 0.00 96 ASP A N 9
ATOM 14058 C CA . ASP A 1 96 ? -4.152 22.357 2.123 1.00 0.00 96 ASP A CA 9
ATOM 14059 C C . ASP A 1 96 ? -3.813 23.648 1.384 1.00 0.00 96 ASP A C 9
ATOM 14060 O O . ASP A 1 96 ? -4.509 24.041 0.446 1.00 0.00 96 ASP A O 9
ATOM 14069 N N . LEU A 1 97 ? -2.740 24.304 1.812 1.00 0.00 97 LEU A N 9
ATOM 14070 C CA . LEU A 1 97 ? -2.308 25.552 1.192 1.00 0.00 97 LEU A CA 9
ATOM 14071 C C . LEU A 1 97 ? -1.631 25.287 -0.149 1.00 0.00 97 LEU A C 9
ATOM 14072 O O . LEU A 1 97 ? -0.994 24.251 -0.341 1.00 0.00 97 LEU A O 9
ATOM 14088 N N . SER A 1 98 ? -1.771 26.232 -1.074 1.00 0.00 98 SER A N 9
ATOM 14089 C CA . SER A 1 98 ? -1.174 26.100 -2.398 1.00 0.00 98 SER A CA 9
ATOM 14090 C C . SER A 1 98 ? -0.554 27.420 -2.848 1.00 0.00 98 SER A C 9
ATOM 14091 O O . SER A 1 98 ? -0.933 28.490 -2.375 1.00 0.00 98 SER A O 9
ATOM 14099 N N . GLY A 1 99 ? 0.405 27.333 -3.765 1.00 0.00 99 GLY A N 9
ATOM 14100 C CA . GLY A 1 99 ? 1.064 28.526 -4.264 1.00 0.00 99 GLY A CA 9
ATOM 14101 C C . GLY A 1 99 ? 0.865 28.718 -5.755 1.00 0.00 99 GLY A C 9
ATOM 14102 O O . GLY A 1 99 ? 0.690 27.759 -6.508 1.00 0.00 99 GLY A O 9
ATOM 14106 N N . PRO A 1 100 ? 0.889 29.982 -6.201 1.00 0.00 100 PRO A N 9
ATOM 14107 C CA . PRO A 1 100 ? 0.711 30.326 -7.615 1.00 0.00 100 PRO A CA 9
ATOM 14108 C C . PRO A 1 100 ? 1.966 30.060 -8.439 1.00 0.00 100 PRO A C 9
ATOM 14109 O O . PRO A 1 100 ? 3.067 30.455 -8.055 1.00 0.00 100 PRO A O 9
ATOM 14120 N N . SER A 1 101 ? 1.793 29.390 -9.574 1.00 0.00 101 SER A N 9
ATOM 14121 C CA . SER A 1 101 ? 2.913 29.069 -10.450 1.00 0.00 101 SER A CA 9
ATOM 14122 C C . SER A 1 101 ? 2.766 29.770 -11.797 1.00 0.00 101 SER A C 9
ATOM 14123 O O . SER A 1 101 ? 1.689 29.775 -12.393 1.00 0.00 101 SER A O 9
ATOM 14131 N N . SER A 1 102 ? 3.858 30.362 -12.271 1.00 0.00 102 SER A N 9
ATOM 14132 C CA . SER A 1 102 ? 3.852 31.070 -13.546 1.00 0.00 102 SER A CA 9
ATOM 14133 C C . SER A 1 102 ? 2.928 30.381 -14.546 1.00 0.00 102 SER A C 9
ATOM 14134 O O . SER A 1 102 ? 2.061 31.015 -15.145 1.00 0.00 102 SER A O 9
ATOM 14142 N N . GLY A 1 103 ? 3.121 29.077 -14.719 1.00 0.00 103 GLY A N 9
ATOM 14143 C CA . GLY A 1 103 ? 2.298 28.322 -15.647 1.00 0.00 103 GLY A CA 9
ATOM 14144 C C . GLY A 1 103 ? 3.032 27.981 -16.928 1.00 0.00 103 GLY A C 9
ATOM 14145 O O . GLY A 1 103 ? 3.204 26.808 -17.260 1.00 0.00 103 GLY A O 9
ATOM 14149 N N . GLY A 1 1 ? 3.617 21.645 -21.478 1.00 0.00 1 GLY A N 10
ATOM 14150 C CA . GLY A 1 1 ? 4.553 20.536 -21.465 1.00 0.00 1 GLY A CA 10
ATOM 14151 C C . GLY A 1 1 ? 5.386 20.496 -20.200 1.00 0.00 1 GLY A C 10
ATOM 14152 O O . GLY A 1 1 ? 4.861 20.648 -19.097 1.00 0.00 1 GLY A O 10
ATOM 14156 N N . SER A 1 2 ? 6.690 20.289 -20.358 1.00 0.00 2 SER A N 10
ATOM 14157 C CA . SER A 1 2 ? 7.597 20.223 -19.218 1.00 0.00 2 SER A CA 10
ATOM 14158 C C . SER A 1 2 ? 9.020 20.581 -19.636 1.00 0.00 2 SER A C 10
ATOM 14159 O O . SER A 1 2 ? 9.463 20.235 -20.731 1.00 0.00 2 SER A O 10
ATOM 14167 N N . SER A 1 3 ? 9.732 21.276 -18.754 1.00 0.00 3 SER A N 10
ATOM 14168 C CA . SER A 1 3 ? 11.104 21.684 -19.031 1.00 0.00 3 SER A CA 10
ATOM 14169 C C . SER A 1 3 ? 11.954 21.625 -17.765 1.00 0.00 3 SER A C 10
ATOM 14170 O O . SER A 1 3 ? 11.463 21.859 -16.662 1.00 0.00 3 SER A O 10
ATOM 14178 N N . GLY A 1 4 ? 13.235 21.311 -17.934 1.00 0.00 4 GLY A N 10
ATOM 14179 C CA . GLY A 1 4 ? 14.135 21.227 -16.799 1.00 0.00 4 GLY A CA 10
ATOM 14180 C C . GLY A 1 4 ? 15.568 20.959 -17.213 1.00 0.00 4 GLY A C 10
ATOM 14181 O O . GLY A 1 4 ? 15.817 20.289 -18.215 1.00 0.00 4 GLY A O 10
ATOM 14185 N N . SER A 1 5 ? 16.514 21.483 -16.440 1.00 0.00 5 SER A N 10
ATOM 14186 C CA . SER A 1 5 ? 17.930 21.301 -16.735 1.00 0.00 5 SER A CA 10
ATOM 14187 C C . SER A 1 5 ? 18.507 20.139 -15.933 1.00 0.00 5 SER A C 10
ATOM 14188 O O . SER A 1 5 ? 18.923 19.127 -16.496 1.00 0.00 5 SER A O 10
ATOM 14196 N N . SER A 1 6 ? 18.529 20.292 -14.612 1.00 0.00 6 SER A N 10
ATOM 14197 C CA . SER A 1 6 ? 19.058 19.258 -13.731 1.00 0.00 6 SER A CA 10
ATOM 14198 C C . SER A 1 6 ? 17.933 18.574 -12.960 1.00 0.00 6 SER A C 10
ATOM 14199 O O . SER A 1 6 ? 17.654 17.393 -13.164 1.00 0.00 6 SER A O 10
ATOM 14207 N N . GLY A 1 7 ? 17.290 19.326 -12.072 1.00 0.00 7 GLY A N 10
ATOM 14208 C CA . GLY A 1 7 ? 16.204 18.776 -11.282 1.00 0.00 7 GLY A CA 10
ATOM 14209 C C . GLY A 1 7 ? 16.391 19.009 -9.796 1.00 0.00 7 GLY A C 10
ATOM 14210 O O . GLY A 1 7 ? 17.076 18.251 -9.109 1.00 0.00 7 GLY A O 10
ATOM 14214 N N . PRO A 1 8 ? 15.773 20.081 -9.278 1.00 0.00 8 PRO A N 10
ATOM 14215 C CA . PRO A 1 8 ? 15.861 20.437 -7.859 1.00 0.00 8 PRO A CA 10
ATOM 14216 C C . PRO A 1 8 ? 15.694 19.226 -6.947 1.00 0.00 8 PRO A C 10
ATOM 14217 O O . PRO A 1 8 ? 15.082 18.229 -7.329 1.00 0.00 8 PRO A O 10
ATOM 14228 N N . ASP A 1 9 ? 16.241 19.321 -5.740 1.00 0.00 9 ASP A N 10
ATOM 14229 C CA . ASP A 1 9 ? 16.150 18.234 -4.772 1.00 0.00 9 ASP A CA 10
ATOM 14230 C C . ASP A 1 9 ? 14.817 17.503 -4.898 1.00 0.00 9 ASP A C 10
ATOM 14231 O O . ASP A 1 9 ? 13.768 18.127 -5.054 1.00 0.00 9 ASP A O 10
ATOM 14240 N N . VAL A 1 10 ? 14.867 16.177 -4.832 1.00 0.00 10 VAL A N 10
ATOM 14241 C CA . VAL A 1 10 ? 13.664 15.360 -4.940 1.00 0.00 10 VAL A CA 10
ATOM 14242 C C . VAL A 1 10 ? 13.171 14.924 -3.564 1.00 0.00 10 VAL A C 10
ATOM 14243 O O . VAL A 1 10 ? 13.863 14.203 -2.845 1.00 0.00 10 VAL A O 10
ATOM 14256 N N . ASP A 1 11 ? 11.971 15.367 -3.205 1.00 0.00 11 ASP A N 10
ATOM 14257 C CA . ASP A 1 11 ? 11.384 15.021 -1.915 1.00 0.00 11 ASP A CA 10
ATOM 14258 C C . ASP A 1 11 ? 9.916 15.431 -1.860 1.00 0.00 11 ASP A C 10
ATOM 14259 O O . ASP A 1 11 ? 9.563 16.563 -2.190 1.00 0.00 11 ASP A O 10
ATOM 14268 N N . GLY A 1 12 ? 9.062 14.502 -1.441 1.00 0.00 12 GLY A N 10
ATOM 14269 C CA . GLY A 1 12 ? 7.642 14.785 -1.351 1.00 0.00 12 GLY A CA 10
ATOM 14270 C C . GLY A 1 12 ? 7.053 15.226 -2.677 1.00 0.00 12 GLY A C 10
ATOM 14271 O O . GLY A 1 12 ? 6.813 16.413 -2.893 1.00 0.00 12 GLY A O 10
ATOM 14275 N N . MET A 1 13 ? 6.823 14.267 -3.568 1.00 0.00 13 MET A N 10
ATOM 14276 C CA . MET A 1 13 ? 6.260 14.563 -4.880 1.00 0.00 13 MET A CA 10
ATOM 14277 C C . MET A 1 13 ? 4.947 13.815 -5.090 1.00 0.00 13 MET A C 10
ATOM 14278 O O . MET A 1 13 ? 3.976 14.376 -5.598 1.00 0.00 13 MET A O 10
ATOM 14292 N N . ILE A 1 14 ? 4.925 12.546 -4.695 1.00 0.00 14 ILE A N 10
ATOM 14293 C CA . ILE A 1 14 ? 3.731 11.722 -4.840 1.00 0.00 14 ILE A CA 10
ATOM 14294 C C . ILE A 1 14 ? 3.680 10.635 -3.772 1.00 0.00 14 ILE A C 10
ATOM 14295 O O . ILE A 1 14 ? 4.478 9.697 -3.786 1.00 0.00 14 ILE A O 10
ATOM 14311 N N . THR A 1 15 ? 2.736 10.767 -2.846 1.00 0.00 15 THR A N 10
ATOM 14312 C CA . THR A 1 15 ? 2.580 9.796 -1.770 1.00 0.00 15 THR A CA 10
ATOM 14313 C C . THR A 1 15 ? 1.273 9.023 -1.912 1.00 0.00 15 THR A C 10
ATOM 14314 O O . THR A 1 15 ? 0.274 9.556 -2.397 1.00 0.00 15 THR A O 10
ATOM 14325 N N . LEU A 1 16 ? 1.286 7.765 -1.485 1.00 0.00 16 LEU A N 10
ATOM 14326 C CA . LEU A 1 16 ? 0.101 6.919 -1.563 1.00 0.00 16 LEU A CA 10
ATOM 14327 C C . LEU A 1 16 ? -0.145 6.201 -0.240 1.00 0.00 16 LEU A C 10
ATOM 14328 O O . LEU A 1 16 ? 0.743 5.532 0.290 1.00 0.00 16 LEU A O 10
ATOM 14344 N N . LYS A 1 17 ? -1.356 6.343 0.288 1.00 0.00 17 LYS A N 10
ATOM 14345 C CA . LYS A 1 17 ? -1.721 5.706 1.548 1.00 0.00 17 LYS A CA 10
ATOM 14346 C C . LYS A 1 17 ? -2.274 4.305 1.309 1.00 0.00 17 LYS A C 10
ATOM 14347 O O . LYS A 1 17 ? -3.101 4.096 0.421 1.00 0.00 17 LYS A O 10
ATOM 14366 N N . VAL A 1 18 ? -1.813 3.347 2.108 1.00 0.00 18 VAL A N 10
ATOM 14367 C CA . VAL A 1 18 ? -2.264 1.966 1.985 1.00 0.00 18 VAL A CA 10
ATOM 14368 C C . VAL A 1 18 ? -2.846 1.459 3.299 1.00 0.00 18 VAL A C 10
ATOM 14369 O O . VAL A 1 18 ? -2.326 1.754 4.375 1.00 0.00 18 VAL A O 10
ATOM 14382 N N . ASP A 1 19 ? -3.928 0.693 3.205 1.00 0.00 19 ASP A N 10
ATOM 14383 C CA . ASP A 1 19 ? -4.580 0.142 4.387 1.00 0.00 19 ASP A CA 10
ATOM 14384 C C . ASP A 1 19 ? -4.847 -1.350 4.215 1.00 0.00 19 ASP A C 10
ATOM 14385 O O . ASP A 1 19 ? -4.451 -1.950 3.216 1.00 0.00 19 ASP A O 10
ATOM 14394 N N . ASN A 1 20 ? -5.521 -1.942 5.195 1.00 0.00 20 ASN A N 10
ATOM 14395 C CA . ASN A 1 20 ? -5.839 -3.365 5.153 1.00 0.00 20 ASN A CA 10
ATOM 14396 C C . ASN A 1 20 ? -4.583 -4.197 4.913 1.00 0.00 20 ASN A C 10
ATOM 14397 O O . ASN A 1 20 ? -4.629 -5.235 4.253 1.00 0.00 20 ASN A O 10
ATOM 14408 N N . LEU A 1 21 ? -3.462 -3.734 5.455 1.00 0.00 21 LEU A N 10
ATOM 14409 C CA . LEU A 1 21 ? -2.192 -4.435 5.302 1.00 0.00 21 LEU A CA 10
ATOM 14410 C C . LEU A 1 21 ? -2.008 -5.475 6.402 1.00 0.00 21 LEU A C 10
ATOM 14411 O O . LEU A 1 21 ? -1.760 -5.134 7.559 1.00 0.00 21 LEU A O 10
ATOM 14427 N N . THR A 1 22 ? -2.128 -6.747 6.033 1.00 0.00 22 THR A N 10
ATOM 14428 C CA . THR A 1 22 ? -1.974 -7.837 6.988 1.00 0.00 22 THR A CA 10
ATOM 14429 C C . THR A 1 22 ? -0.560 -7.875 7.556 1.00 0.00 22 THR A C 10
ATOM 14430 O O . THR A 1 22 ? 0.388 -7.413 6.920 1.00 0.00 22 THR A O 10
ATOM 14441 N N . TYR A 1 23 ? -0.424 -8.427 8.756 1.00 0.00 23 TYR A N 10
ATOM 14442 C CA . TYR A 1 23 ? 0.875 -8.523 9.411 1.00 0.00 23 TYR A CA 10
ATOM 14443 C C . TYR A 1 23 ? 1.940 -9.020 8.438 1.00 0.00 23 TYR A C 10
ATOM 14444 O O . TYR A 1 23 ? 3.070 -8.531 8.435 1.00 0.00 23 TYR A O 10
ATOM 14462 N N . ARG A 1 24 ? 1.570 -9.994 7.613 1.00 0.00 24 ARG A N 10
ATOM 14463 C CA . ARG A 1 24 ? 2.493 -10.557 6.634 1.00 0.00 24 ARG A CA 10
ATOM 14464 C C . ARG A 1 24 ? 3.068 -9.466 5.737 1.00 0.00 24 ARG A C 10
ATOM 14465 O O . ARG A 1 24 ? 4.228 -9.530 5.328 1.00 0.00 24 ARG A O 10
ATOM 14486 N N . THR A 1 25 ? 2.249 -8.463 5.434 1.00 0.00 25 THR A N 10
ATOM 14487 C CA . THR A 1 25 ? 2.675 -7.358 4.585 1.00 0.00 25 THR A CA 10
ATOM 14488 C C . THR A 1 25 ? 4.080 -6.894 4.950 1.00 0.00 25 THR A C 10
ATOM 14489 O O . THR A 1 25 ? 4.331 -6.474 6.080 1.00 0.00 25 THR A O 10
ATOM 14500 N N . SER A 1 26 ? 4.993 -6.971 3.987 1.00 0.00 26 SER A N 10
ATOM 14501 C CA . SER A 1 26 ? 6.375 -6.560 4.209 1.00 0.00 26 SER A CA 10
ATOM 14502 C C . SER A 1 26 ? 6.806 -5.524 3.176 1.00 0.00 26 SER A C 10
ATOM 14503 O O . SER A 1 26 ? 6.213 -5.393 2.105 1.00 0.00 26 SER A O 10
ATOM 14511 N N . PRO A 1 27 ? 7.865 -4.769 3.504 1.00 0.00 27 PRO A N 10
ATOM 14512 C CA . PRO A 1 27 ? 8.401 -3.730 2.618 1.00 0.00 27 PRO A CA 10
ATOM 14513 C C . PRO A 1 27 ? 8.517 -4.204 1.173 1.00 0.00 27 PRO A C 10
ATOM 14514 O O . PRO A 1 27 ? 7.996 -3.567 0.258 1.00 0.00 27 PRO A O 10
ATOM 14525 N N . ASP A 1 28 ? 9.202 -5.324 0.976 1.00 0.00 28 ASP A N 10
ATOM 14526 C CA . ASP A 1 28 ? 9.385 -5.884 -0.358 1.00 0.00 28 ASP A CA 10
ATOM 14527 C C . ASP A 1 28 ? 8.057 -5.951 -1.106 1.00 0.00 28 ASP A C 10
ATOM 14528 O O . ASP A 1 28 ? 7.937 -5.450 -2.224 1.00 0.00 28 ASP A O 10
ATOM 14537 N N . SER A 1 29 ? 7.063 -6.573 -0.481 1.00 0.00 29 SER A N 10
ATOM 14538 C CA . SER A 1 29 ? 5.744 -6.710 -1.090 1.00 0.00 29 SER A CA 10
ATOM 14539 C C . SER A 1 29 ? 5.134 -5.341 -1.378 1.00 0.00 29 SER A C 10
ATOM 14540 O O . SER A 1 29 ? 4.905 -4.981 -2.533 1.00 0.00 29 SER A O 10
ATOM 14548 N N . LEU A 1 30 ? 4.874 -4.582 -0.319 1.00 0.00 30 LEU A N 10
ATOM 14549 C CA . LEU A 1 30 ? 4.291 -3.252 -0.456 1.00 0.00 30 LEU A CA 10
ATOM 14550 C C . LEU A 1 30 ? 4.927 -2.496 -1.618 1.00 0.00 30 LEU A C 10
ATOM 14551 O O . LEU A 1 30 ? 4.277 -1.677 -2.268 1.00 0.00 30 LEU A O 10
ATOM 14567 N N . ARG A 1 31 ? 6.200 -2.777 -1.874 1.00 0.00 31 ARG A N 10
ATOM 14568 C CA . ARG A 1 31 ? 6.923 -2.124 -2.959 1.00 0.00 31 ARG A CA 10
ATOM 14569 C C . ARG A 1 31 ? 6.534 -2.719 -4.308 1.00 0.00 31 ARG A C 10
ATOM 14570 O O . ARG A 1 31 ? 6.124 -2.001 -5.220 1.00 0.00 31 ARG A O 10
ATOM 14591 N N . ARG A 1 32 ? 6.665 -4.036 -4.428 1.00 0.00 32 ARG A N 10
ATOM 14592 C CA . ARG A 1 32 ? 6.328 -4.728 -5.667 1.00 0.00 32 ARG A CA 10
ATOM 14593 C C . ARG A 1 32 ? 4.885 -4.446 -6.072 1.00 0.00 32 ARG A C 10
ATOM 14594 O O . ARG A 1 32 ? 4.501 -4.648 -7.224 1.00 0.00 32 ARG A O 10
ATOM 14615 N N . VAL A 1 33 ? 4.088 -3.978 -5.116 1.00 0.00 33 VAL A N 10
ATOM 14616 C CA . VAL A 1 33 ? 2.687 -3.667 -5.373 1.00 0.00 33 VAL A CA 10
ATOM 14617 C C . VAL A 1 33 ? 2.549 -2.597 -6.450 1.00 0.00 33 VAL A C 10
ATOM 14618 O O . VAL A 1 33 ? 1.795 -2.759 -7.410 1.00 0.00 33 VAL A O 10
ATOM 14631 N N . PHE A 1 34 ? 3.284 -1.502 -6.285 1.00 0.00 34 PHE A N 10
ATOM 14632 C CA . PHE A 1 34 ? 3.244 -0.403 -7.242 1.00 0.00 34 PHE A CA 10
ATOM 14633 C C . PHE A 1 34 ? 4.425 -0.478 -8.206 1.00 0.00 34 PHE A C 10
ATOM 14634 O O . PHE A 1 34 ? 4.321 -0.073 -9.363 1.00 0.00 34 PHE A O 10
ATOM 14651 N N . GLU A 1 35 ? 5.546 -1.000 -7.719 1.00 0.00 35 GLU A N 10
ATOM 14652 C CA . GLU A 1 35 ? 6.747 -1.127 -8.536 1.00 0.00 35 GLU A CA 10
ATOM 14653 C C . GLU A 1 35 ? 6.407 -1.670 -9.922 1.00 0.00 35 GLU A C 10
ATOM 14654 O O . GLU A 1 35 ? 7.004 -1.270 -10.921 1.00 0.00 35 GLU A O 10
ATOM 14666 N N . LYS A 1 36 ? 5.444 -2.584 -9.972 1.00 0.00 36 LYS A N 10
ATOM 14667 C CA . LYS A 1 36 ? 5.023 -3.183 -11.233 1.00 0.00 36 LYS A CA 10
ATOM 14668 C C . LYS A 1 36 ? 4.683 -2.107 -12.260 1.00 0.00 36 LYS A C 10
ATOM 14669 O O . LYS A 1 36 ? 4.984 -2.248 -13.445 1.00 0.00 36 LYS A O 10
ATOM 14688 N N . TYR A 1 37 ? 4.056 -1.031 -11.797 1.00 0.00 37 TYR A N 10
ATOM 14689 C CA . TYR A 1 37 ? 3.675 0.069 -12.675 1.00 0.00 37 TYR A CA 10
ATOM 14690 C C . TYR A 1 37 ? 4.622 1.253 -12.508 1.00 0.00 37 TYR A C 10
ATOM 14691 O O . TYR A 1 37 ? 5.216 1.728 -13.475 1.00 0.00 37 TYR A O 10
ATOM 14709 N N . GLY A 1 38 ? 4.759 1.724 -11.272 1.00 0.00 38 GLY A N 10
ATOM 14710 C CA . GLY A 1 38 ? 5.635 2.847 -10.999 1.00 0.00 38 GLY A CA 10
ATOM 14711 C C . GLY A 1 38 ? 6.637 2.548 -9.901 1.00 0.00 38 GLY A C 10
ATOM 14712 O O . GLY A 1 38 ? 6.315 1.867 -8.928 1.00 0.00 38 GLY A O 10
ATOM 14716 N N . ARG A 1 39 ? 7.854 3.058 -10.058 1.00 0.00 39 ARG A N 10
ATOM 14717 C CA . ARG A 1 39 ? 8.906 2.839 -9.073 1.00 0.00 39 ARG A CA 10
ATOM 14718 C C . ARG A 1 39 ? 8.538 3.471 -7.734 1.00 0.00 39 ARG A C 10
ATOM 14719 O O . ARG A 1 39 ? 7.935 4.543 -7.686 1.00 0.00 39 ARG A O 10
ATOM 14740 N N . VAL A 1 40 ? 8.904 2.799 -6.647 1.00 0.00 40 VAL A N 10
ATOM 14741 C CA . VAL A 1 40 ? 8.613 3.294 -5.307 1.00 0.00 40 VAL A CA 10
ATOM 14742 C C . VAL A 1 40 ? 9.771 4.124 -4.764 1.00 0.00 40 VAL A C 10
ATOM 14743 O O . VAL A 1 40 ? 10.842 3.595 -4.468 1.00 0.00 40 VAL A O 10
ATOM 14756 N N . GLY A 1 41 ? 9.549 5.428 -4.635 1.00 0.00 41 GLY A N 10
ATOM 14757 C CA . GLY A 1 41 ? 10.583 6.310 -4.127 1.00 0.00 41 GLY A CA 10
ATOM 14758 C C . GLY A 1 41 ? 11.044 5.922 -2.736 1.00 0.00 41 GLY A C 10
ATOM 14759 O O . GLY A 1 41 ? 12.214 6.092 -2.393 1.00 0.00 41 GLY A O 10
ATOM 14763 N N . ASP A 1 42 ? 10.123 5.402 -1.933 1.00 0.00 42 ASP A N 10
ATOM 14764 C CA . ASP A 1 42 ? 10.442 4.989 -0.571 1.00 0.00 42 ASP A CA 10
ATOM 14765 C C . ASP A 1 42 ? 9.254 4.280 0.074 1.00 0.00 42 ASP A C 10
ATOM 14766 O O . ASP A 1 42 ? 8.103 4.668 -0.126 1.00 0.00 42 ASP A O 10
ATOM 14775 N N . VAL A 1 43 ? 9.542 3.238 0.846 1.00 0.00 43 VAL A N 10
ATOM 14776 C CA . VAL A 1 43 ? 8.499 2.474 1.520 1.00 0.00 43 VAL A CA 10
ATOM 14777 C C . VAL A 1 43 ? 8.515 2.730 3.023 1.00 0.00 43 VAL A C 10
ATOM 14778 O O . VAL A 1 43 ? 9.490 2.416 3.707 1.00 0.00 43 VAL A O 10
ATOM 14791 N N . TYR A 1 44 ? 7.429 3.301 3.532 1.00 0.00 44 TYR A N 10
ATOM 14792 C CA . TYR A 1 44 ? 7.319 3.601 4.955 1.00 0.00 44 TYR A CA 10
ATOM 14793 C C . TYR A 1 44 ? 6.287 2.697 5.624 1.00 0.00 44 TYR A C 10
ATOM 14794 O O . TYR A 1 44 ? 5.097 2.761 5.315 1.00 0.00 44 TYR A O 10
ATOM 14812 N N . ILE A 1 45 ? 6.753 1.857 6.541 1.00 0.00 45 ILE A N 10
ATOM 14813 C CA . ILE A 1 45 ? 5.872 0.942 7.256 1.00 0.00 45 ILE A CA 10
ATOM 14814 C C . ILE A 1 45 ? 6.013 1.108 8.765 1.00 0.00 45 ILE A C 10
ATOM 14815 O O . ILE A 1 45 ? 6.916 0.556 9.394 1.00 0.00 45 ILE A O 10
ATOM 14831 N N . PRO A 1 46 ? 5.099 1.887 9.362 1.00 0.00 46 PRO A N 10
ATOM 14832 C CA . PRO A 1 46 ? 5.098 2.143 10.805 1.00 0.00 46 PRO A CA 10
ATOM 14833 C C . PRO A 1 46 ? 4.605 0.943 11.607 1.00 0.00 46 PRO A C 10
ATOM 14834 O O . PRO A 1 46 ? 3.827 0.129 11.108 1.00 0.00 46 PRO A O 10
ATOM 14845 N N . ARG A 1 47 ? 5.062 0.839 12.850 1.00 0.00 47 ARG A N 10
ATOM 14846 C CA . ARG A 1 47 ? 4.668 -0.263 13.720 1.00 0.00 47 ARG A CA 10
ATOM 14847 C C . ARG A 1 47 ? 3.779 0.233 14.856 1.00 0.00 47 ARG A C 10
ATOM 14848 O O . ARG A 1 47 ? 3.786 1.417 15.190 1.00 0.00 47 ARG A O 10
ATOM 14869 N N . GLU A 1 48 ? 3.015 -0.682 15.446 1.00 0.00 48 GLU A N 10
ATOM 14870 C CA . GLU A 1 48 ? 2.120 -0.336 16.544 1.00 0.00 48 GLU A CA 10
ATOM 14871 C C . GLU A 1 48 ? 2.910 -0.024 17.812 1.00 0.00 48 GLU A C 10
ATOM 14872 O O . GLU A 1 48 ? 3.917 -0.662 18.118 1.00 0.00 48 GLU A O 10
ATOM 14884 N N . PRO A 1 49 ? 2.443 0.981 18.567 1.00 0.00 49 PRO A N 10
ATOM 14885 C CA . PRO A 1 49 ? 3.090 1.401 19.814 1.00 0.00 49 PRO A CA 10
ATOM 14886 C C . PRO A 1 49 ? 2.804 0.444 20.966 1.00 0.00 49 PRO A C 10
ATOM 14887 O O . PRO A 1 49 ? 3.118 0.735 22.121 1.00 0.00 49 PRO A O 10
ATOM 14898 N N . HIS A 1 50 ? 2.206 -0.699 20.645 1.00 0.00 50 HIS A N 10
ATOM 14899 C CA . HIS A 1 50 ? 1.879 -1.700 21.655 1.00 0.00 50 HIS A CA 10
ATOM 14900 C C . HIS A 1 50 ? 2.463 -3.060 21.281 1.00 0.00 50 HIS A C 10
ATOM 14901 O O . HIS A 1 50 ? 3.004 -3.770 22.129 1.00 0.00 50 HIS A O 10
ATOM 14915 N N . THR A 1 51 ? 2.349 -3.417 20.005 1.00 0.00 51 THR A N 10
ATOM 14916 C CA . THR A 1 51 ? 2.863 -4.691 19.520 1.00 0.00 51 THR A CA 10
ATOM 14917 C C . THR A 1 51 ? 3.826 -4.488 18.356 1.00 0.00 51 THR A C 10
ATOM 14918 O O . THR A 1 51 ? 3.817 -3.443 17.704 1.00 0.00 51 THR A O 10
ATOM 14929 N N . LYS A 1 52 ? 4.657 -5.492 18.099 1.00 0.00 52 LYS A N 10
ATOM 14930 C CA . LYS A 1 52 ? 5.626 -5.426 17.012 1.00 0.00 52 LYS A CA 10
ATOM 14931 C C . LYS A 1 52 ? 4.937 -5.573 15.659 1.00 0.00 52 LYS A C 10
ATOM 14932 O O . LYS A 1 52 ? 5.585 -5.525 14.613 1.00 0.00 52 LYS A O 10
ATOM 14951 N N . ALA A 1 53 ? 3.620 -5.750 15.686 1.00 0.00 53 ALA A N 10
ATOM 14952 C CA . ALA A 1 53 ? 2.844 -5.901 14.462 1.00 0.00 53 ALA A CA 10
ATOM 14953 C C . ALA A 1 53 ? 2.496 -4.542 13.862 1.00 0.00 53 ALA A C 10
ATOM 14954 O O . ALA A 1 53 ? 2.107 -3.608 14.564 1.00 0.00 53 ALA A O 10
ATOM 14961 N N . PRO A 1 54 ? 2.639 -4.427 12.534 1.00 0.00 54 PRO A N 10
ATOM 14962 C CA . PRO A 1 54 ? 2.346 -3.186 11.811 1.00 0.00 54 PRO A CA 10
ATOM 14963 C C . PRO A 1 54 ? 1.004 -2.584 12.215 1.00 0.00 54 PRO A C 10
ATOM 14964 O O . PRO A 1 54 ? 0.000 -3.289 12.310 1.00 0.00 54 PRO A O 10
ATOM 14975 N N . ARG A 1 55 ? 0.996 -1.276 12.450 1.00 0.00 55 ARG A N 10
ATOM 14976 C CA . ARG A 1 55 ? -0.223 -0.579 12.845 1.00 0.00 55 ARG A CA 10
ATOM 14977 C C . ARG A 1 55 ? -1.409 -1.039 12.003 1.00 0.00 55 ARG A C 10
ATOM 14978 O O . ARG A 1 55 ? -2.303 -1.726 12.496 1.00 0.00 55 ARG A O 10
ATOM 14999 N N . GLY A 1 56 ? -1.410 -0.656 10.730 1.00 0.00 56 GLY A N 10
ATOM 15000 C CA . GLY A 1 56 ? -2.492 -1.038 9.841 1.00 0.00 56 GLY A CA 10
ATOM 15001 C C . GLY A 1 56 ? -2.393 -0.366 8.486 1.00 0.00 56 GLY A C 10
ATOM 15002 O O . GLY A 1 56 ? -2.899 -0.883 7.490 1.00 0.00 56 GLY A O 10
ATOM 15006 N N . PHE A 1 57 ? -1.742 0.792 8.448 1.00 0.00 57 PHE A N 10
ATOM 15007 C CA . PHE A 1 57 ? -1.582 1.538 7.205 1.00 0.00 57 PHE A CA 10
ATOM 15008 C C . PHE A 1 57 ? -0.117 1.900 6.973 1.00 0.00 57 PHE A C 10
ATOM 15009 O O . PHE A 1 57 ? 0.656 2.040 7.920 1.00 0.00 57 PHE A O 10
ATOM 15026 N N . ALA A 1 58 ? 0.255 2.048 5.706 1.00 0.00 58 ALA A N 10
ATOM 15027 C CA . ALA A 1 58 ? 1.626 2.394 5.349 1.00 0.00 58 ALA A CA 10
ATOM 15028 C C . ALA A 1 58 ? 1.660 3.587 4.399 1.00 0.00 58 ALA A C 10
ATOM 15029 O O . ALA A 1 58 ? 0.620 4.053 3.933 1.00 0.00 58 ALA A O 10
ATOM 15036 N N . PHE A 1 59 ? 2.863 4.078 4.117 1.00 0.00 59 PHE A N 10
ATOM 15037 C CA . PHE A 1 59 ? 3.033 5.218 3.224 1.00 0.00 59 PHE A CA 10
ATOM 15038 C C . PHE A 1 59 ? 4.082 4.921 2.157 1.00 0.00 59 PHE A C 10
ATOM 15039 O O . PHE A 1 59 ? 5.183 4.464 2.463 1.00 0.00 59 PHE A O 10
ATOM 15056 N N . VAL A 1 60 ? 3.733 5.185 0.902 1.00 0.00 60 VAL A N 10
ATOM 15057 C CA . VAL A 1 60 ? 4.643 4.948 -0.212 1.00 0.00 60 VAL A CA 10
ATOM 15058 C C . VAL A 1 60 ? 4.793 6.195 -1.075 1.00 0.00 60 VAL A C 10
ATOM 15059 O O . VAL A 1 60 ? 3.813 6.878 -1.372 1.00 0.00 60 VAL A O 10
ATOM 15072 N N . ARG A 1 61 ? 6.027 6.487 -1.474 1.00 0.00 61 ARG A N 10
ATOM 15073 C CA . ARG A 1 61 ? 6.306 7.653 -2.303 1.00 0.00 61 ARG A CA 10
ATOM 15074 C C . ARG A 1 61 ? 6.631 7.237 -3.735 1.00 0.00 61 ARG A C 10
ATOM 15075 O O . ARG A 1 61 ? 6.911 6.069 -4.005 1.00 0.00 61 ARG A O 10
ATOM 15096 N N . PHE A 1 62 ? 6.591 8.201 -4.649 1.00 0.00 62 PHE A N 10
ATOM 15097 C CA . PHE A 1 62 ? 6.880 7.935 -6.053 1.00 0.00 62 PHE A CA 10
ATOM 15098 C C . PHE A 1 62 ? 7.637 9.101 -6.683 1.00 0.00 62 PHE A C 10
ATOM 15099 O O . PHE A 1 62 ? 7.867 10.126 -6.041 1.00 0.00 62 PHE A O 10
ATOM 15116 N N . HIS A 1 63 ? 8.022 8.937 -7.945 1.00 0.00 63 HIS A N 10
ATOM 15117 C CA . HIS A 1 63 ? 8.753 9.975 -8.663 1.00 0.00 63 HIS A CA 10
ATOM 15118 C C . HIS A 1 63 ? 7.859 10.652 -9.697 1.00 0.00 63 HIS A C 10
ATOM 15119 O O . HIS A 1 63 ? 7.998 11.845 -9.967 1.00 0.00 63 HIS A O 10
ATOM 15133 N N . ASP A 1 64 ? 6.942 9.883 -10.274 1.00 0.00 64 ASP A N 10
ATOM 15134 C CA . ASP A 1 64 ? 6.025 10.408 -11.279 1.00 0.00 64 ASP A CA 10
ATOM 15135 C C . ASP A 1 64 ? 4.592 10.413 -10.757 1.00 0.00 64 ASP A C 10
ATOM 15136 O O . ASP A 1 64 ? 4.290 9.793 -9.738 1.00 0.00 64 ASP A O 10
ATOM 15145 N N . ARG A 1 65 ? 3.714 11.119 -11.462 1.00 0.00 65 ARG A N 10
ATOM 15146 C CA . ARG A 1 65 ? 2.313 11.207 -11.068 1.00 0.00 65 ARG A CA 10
ATOM 15147 C C . ARG A 1 65 ? 1.478 10.151 -11.787 1.00 0.00 65 ARG A C 10
ATOM 15148 O O . ARG A 1 65 ? 0.806 9.339 -11.152 1.00 0.00 65 ARG A O 10
ATOM 15169 N N . ARG A 1 66 ? 1.527 10.170 -13.115 1.00 0.00 66 ARG A N 10
ATOM 15170 C CA . ARG A 1 66 ? 0.775 9.216 -13.921 1.00 0.00 66 ARG A CA 10
ATOM 15171 C C . ARG A 1 66 ? 0.949 7.797 -13.387 1.00 0.00 66 ARG A C 10
ATOM 15172 O O . ARG A 1 66 ? -0.010 7.171 -12.934 1.00 0.00 66 ARG A O 10
ATOM 15193 N N . ASP A 1 67 ? 2.178 7.296 -13.444 1.00 0.00 67 ASP A N 10
ATOM 15194 C CA . ASP A 1 67 ? 2.478 5.951 -12.966 1.00 0.00 67 ASP A CA 10
ATOM 15195 C C . ASP A 1 67 ? 1.727 5.654 -11.672 1.00 0.00 67 ASP A C 10
ATOM 15196 O O . ASP A 1 67 ? 1.205 4.556 -11.484 1.00 0.00 67 ASP A O 10
ATOM 15205 N N . ALA A 1 68 ? 1.677 6.640 -10.783 1.00 0.00 68 ALA A N 10
ATOM 15206 C CA . ALA A 1 68 ? 0.989 6.485 -9.507 1.00 0.00 68 ALA A CA 10
ATOM 15207 C C . ALA A 1 68 ? -0.513 6.320 -9.710 1.00 0.00 68 ALA A C 10
ATOM 15208 O O . ALA A 1 68 ? -1.146 5.483 -9.068 1.00 0.00 68 ALA A O 10
ATOM 15215 N N . GLN A 1 69 ? -1.076 7.124 -10.607 1.00 0.00 69 GLN A N 10
ATOM 15216 C CA . GLN A 1 69 ? -2.505 7.066 -10.892 1.00 0.00 69 GLN A CA 10
ATOM 15217 C C . GLN A 1 69 ? -2.944 5.637 -11.191 1.00 0.00 69 GLN A C 10
ATOM 15218 O O . GLN A 1 69 ? -3.900 5.134 -10.599 1.00 0.00 69 GLN A O 10
ATOM 15232 N N . ASP A 1 70 ? -2.240 4.987 -12.111 1.00 0.00 70 ASP A N 10
ATOM 15233 C CA . ASP A 1 70 ? -2.556 3.614 -12.488 1.00 0.00 70 ASP A CA 10
ATOM 15234 C C . ASP A 1 70 ? -2.614 2.713 -11.258 1.00 0.00 70 ASP A C 10
ATOM 15235 O O . ASP A 1 70 ? -3.662 2.155 -10.934 1.00 0.00 70 ASP A O 10
ATOM 15244 N N . ALA A 1 71 ? -1.481 2.575 -10.578 1.00 0.00 71 ALA A N 10
ATOM 15245 C CA . ALA A 1 71 ? -1.403 1.742 -9.384 1.00 0.00 71 ALA A CA 10
ATOM 15246 C C . ALA A 1 71 ? -2.587 1.998 -8.458 1.00 0.00 71 ALA A C 10
ATOM 15247 O O . ALA A 1 71 ? -3.196 1.062 -7.942 1.00 0.00 71 ALA A O 10
ATOM 15254 N N . GLU A 1 72 ? -2.907 3.272 -8.252 1.00 0.00 72 GLU A N 10
ATOM 15255 C CA . GLU A 1 72 ? -4.018 3.650 -7.387 1.00 0.00 72 GLU A CA 10
ATOM 15256 C C . GLU A 1 72 ? -5.299 2.934 -7.803 1.00 0.00 72 GLU A C 10
ATOM 15257 O O . GLU A 1 72 ? -5.751 2.006 -7.132 1.00 0.00 72 GLU A O 10
ATOM 15269 N N . ALA A 1 73 ? -5.881 3.372 -8.914 1.00 0.00 73 ALA A N 10
ATOM 15270 C CA . ALA A 1 73 ? -7.109 2.773 -9.421 1.00 0.00 73 ALA A CA 10
ATOM 15271 C C . ALA A 1 73 ? -7.045 1.251 -9.356 1.00 0.00 73 ALA A C 10
ATOM 15272 O O . ALA A 1 73 ? -7.880 0.612 -8.717 1.00 0.00 73 ALA A O 10
ATOM 15279 N N . ALA A 1 74 ? -6.049 0.676 -10.022 1.00 0.00 74 ALA A N 10
ATOM 15280 C CA . ALA A 1 74 ? -5.876 -0.771 -10.039 1.00 0.00 74 ALA A CA 10
ATOM 15281 C C . ALA A 1 74 ? -6.000 -1.355 -8.636 1.00 0.00 74 ALA A C 10
ATOM 15282 O O . ALA A 1 74 ? -6.855 -2.202 -8.380 1.00 0.00 74 ALA A O 10
ATOM 15289 N N . MET A 1 75 ? -5.141 -0.897 -7.731 1.00 0.00 75 MET A N 10
ATOM 15290 C CA . MET A 1 75 ? -5.156 -1.374 -6.353 1.00 0.00 75 MET A CA 10
ATOM 15291 C C . MET A 1 75 ? -6.449 -0.970 -5.652 1.00 0.00 75 MET A C 10
ATOM 15292 O O . MET A 1 75 ? -7.287 -1.815 -5.339 1.00 0.00 75 MET A O 10
ATOM 15306 N N . ASP A 1 76 ? -6.604 0.327 -5.408 1.00 0.00 76 ASP A N 10
ATOM 15307 C CA . ASP A 1 76 ? -7.795 0.843 -4.744 1.00 0.00 76 ASP A CA 10
ATOM 15308 C C . ASP A 1 76 ? -9.028 0.033 -5.133 1.00 0.00 76 ASP A C 10
ATOM 15309 O O . ASP A 1 76 ? -9.422 0.003 -6.298 1.00 0.00 76 ASP A O 10
ATOM 15318 N N . GLY A 1 77 ? -9.633 -0.624 -4.148 1.00 0.00 77 GLY A N 10
ATOM 15319 C CA . GLY A 1 77 ? -10.814 -1.427 -4.407 1.00 0.00 77 GLY A CA 10
ATOM 15320 C C . GLY A 1 77 ? -10.471 -2.822 -4.891 1.00 0.00 77 GLY A C 10
ATOM 15321 O O . GLY A 1 77 ? -11.334 -3.539 -5.398 1.00 0.00 77 GLY A O 10
ATOM 15325 N N . ALA A 1 78 ? -9.209 -3.207 -4.737 1.00 0.00 78 ALA A N 10
ATOM 15326 C CA . ALA A 1 78 ? -8.755 -4.526 -5.162 1.00 0.00 78 ALA A CA 10
ATOM 15327 C C . ALA A 1 78 ? -9.143 -5.594 -4.145 1.00 0.00 78 ALA A C 10
ATOM 15328 O O . ALA A 1 78 ? -9.596 -5.280 -3.045 1.00 0.00 78 ALA A O 10
ATOM 15335 N N . GLU A 1 79 ? -8.962 -6.856 -4.521 1.00 0.00 79 GLU A N 10
ATOM 15336 C CA . GLU A 1 79 ? -9.294 -7.970 -3.641 1.00 0.00 79 GLU A CA 10
ATOM 15337 C C . GLU A 1 79 ? -8.055 -8.803 -3.325 1.00 0.00 79 GLU A C 10
ATOM 15338 O O . GLU A 1 79 ? -7.630 -9.633 -4.129 1.00 0.00 79 GLU A O 10
ATOM 15350 N N . LEU A 1 80 ? -7.481 -8.574 -2.149 1.00 0.00 80 LEU A N 10
ATOM 15351 C CA . LEU A 1 80 ? -6.289 -9.302 -1.726 1.00 0.00 80 LEU A CA 10
ATOM 15352 C C . LEU A 1 80 ? -6.388 -9.698 -0.256 1.00 0.00 80 LEU A C 10
ATOM 15353 O O . LEU A 1 80 ? -6.575 -8.848 0.615 1.00 0.00 80 LEU A O 10
ATOM 15369 N N . ASP A 1 81 ? -6.258 -10.993 0.012 1.00 0.00 81 ASP A N 10
ATOM 15370 C CA . ASP A 1 81 ? -6.329 -11.502 1.377 1.00 0.00 81 ASP A CA 10
ATOM 15371 C C . ASP A 1 81 ? -7.720 -11.286 1.966 1.00 0.00 81 ASP A C 10
ATOM 15372 O O . ASP A 1 81 ? -7.866 -11.024 3.159 1.00 0.00 81 ASP A O 10
ATOM 15381 N N . GLY A 1 82 ? -8.739 -11.398 1.120 1.00 0.00 82 GLY A N 10
ATOM 15382 C CA . GLY A 1 82 ? -10.105 -11.211 1.574 1.00 0.00 82 GLY A CA 10
ATOM 15383 C C . GLY A 1 82 ? -10.354 -9.812 2.101 1.00 0.00 82 GLY A C 10
ATOM 15384 O O . GLY A 1 82 ? -11.360 -9.561 2.765 1.00 0.00 82 GLY A O 10
ATOM 15388 N N . ARG A 1 83 ? -9.435 -8.898 1.807 1.00 0.00 83 ARG A N 10
ATOM 15389 C CA . ARG A 1 83 ? -9.558 -7.517 2.258 1.00 0.00 83 ARG A CA 10
ATOM 15390 C C . ARG A 1 83 ? -9.282 -6.545 1.115 1.00 0.00 83 ARG A C 10
ATOM 15391 O O . ARG A 1 83 ? -8.414 -6.788 0.277 1.00 0.00 83 ARG A O 10
ATOM 15412 N N . GLU A 1 84 ? -10.026 -5.444 1.088 1.00 0.00 84 GLU A N 10
ATOM 15413 C CA . GLU A 1 84 ? -9.862 -4.436 0.047 1.00 0.00 84 GLU A CA 10
ATOM 15414 C C . GLU A 1 84 ? -8.732 -3.472 0.397 1.00 0.00 84 GLU A C 10
ATOM 15415 O O . GLU A 1 84 ? -8.962 -2.418 0.993 1.00 0.00 84 GLU A O 10
ATOM 15427 N N . LEU A 1 85 ? -7.512 -3.839 0.024 1.00 0.00 85 LEU A N 10
ATOM 15428 C CA . LEU A 1 85 ? -6.345 -3.008 0.299 1.00 0.00 85 LEU A CA 10
ATOM 15429 C C . LEU A 1 85 ? -6.608 -1.556 -0.088 1.00 0.00 85 LEU A C 10
ATOM 15430 O O . LEU A 1 85 ? -6.447 -1.173 -1.247 1.00 0.00 85 LEU A O 10
ATOM 15446 N N . ARG A 1 86 ? -7.011 -0.752 0.890 1.00 0.00 86 ARG A N 10
ATOM 15447 C CA . ARG A 1 86 ? -7.295 0.658 0.653 1.00 0.00 86 ARG A CA 10
ATOM 15448 C C . ARG A 1 86 ? -6.042 1.394 0.186 1.00 0.00 86 ARG A C 10
ATOM 15449 O O . ARG A 1 86 ? -5.260 1.888 0.999 1.00 0.00 86 ARG A O 10
ATOM 15470 N N . VAL A 1 87 ? -5.857 1.462 -1.129 1.00 0.00 87 VAL A N 10
ATOM 15471 C CA . VAL A 1 87 ? -4.700 2.137 -1.704 1.00 0.00 87 VAL A CA 10
ATOM 15472 C C . VAL A 1 87 ? -5.110 3.422 -2.415 1.00 0.00 87 VAL A C 10
ATOM 15473 O O . VAL A 1 87 ? -5.424 3.410 -3.605 1.00 0.00 87 VAL A O 10
ATOM 15486 N N . GLN A 1 88 ? -5.106 4.527 -1.678 1.00 0.00 88 GLN A N 10
ATOM 15487 C CA . GLN A 1 88 ? -5.478 5.821 -2.239 1.00 0.00 88 GLN A CA 10
ATOM 15488 C C . GLN A 1 88 ? -4.313 6.802 -2.166 1.00 0.00 88 GLN A C 10
ATOM 15489 O O . GLN A 1 88 ? -3.219 6.451 -1.724 1.00 0.00 88 GLN A O 10
ATOM 15503 N N . VAL A 1 89 ? -4.555 8.034 -2.604 1.00 0.00 89 VAL A N 10
ATOM 15504 C CA . VAL A 1 89 ? -3.526 9.066 -2.588 1.00 0.00 89 VAL A CA 10
ATOM 15505 C C . VAL A 1 89 ? -3.511 9.807 -1.255 1.00 0.00 89 VAL A C 10
ATOM 15506 O O . VAL A 1 89 ? -4.547 10.270 -0.779 1.00 0.00 89 VAL A O 10
ATOM 15519 N N . ALA A 1 90 ? -2.329 9.915 -0.657 1.00 0.00 90 ALA A N 10
ATOM 15520 C CA . ALA A 1 90 ? -2.178 10.601 0.619 1.00 0.00 90 ALA A CA 10
ATOM 15521 C C . ALA A 1 90 ? -2.243 12.114 0.440 1.00 0.00 90 ALA A C 10
ATOM 15522 O O . ALA A 1 90 ? -1.298 12.732 -0.050 1.00 0.00 90 ALA A O 10
ATOM 15529 N N . ARG A 1 91 ? -3.364 12.705 0.840 1.00 0.00 91 ARG A N 10
ATOM 15530 C CA . ARG A 1 91 ? -3.553 14.146 0.722 1.00 0.00 91 ARG A CA 10
ATOM 15531 C C . ARG A 1 91 ? -4.207 14.714 1.978 1.00 0.00 91 ARG A C 10
ATOM 15532 O O . ARG A 1 91 ? -4.890 13.999 2.712 1.00 0.00 91 ARG A O 10
ATOM 15553 N N . TYR A 1 92 ? -3.993 16.002 2.219 1.00 0.00 92 TYR A N 10
ATOM 15554 C CA . TYR A 1 92 ? -4.559 16.665 3.388 1.00 0.00 92 TYR A CA 10
ATOM 15555 C C . TYR A 1 92 ? -5.456 17.828 2.974 1.00 0.00 92 TYR A C 10
ATOM 15556 O O . TYR A 1 92 ? -4.983 18.837 2.452 1.00 0.00 92 TYR A O 10
ATOM 15574 N N . GLY A 1 93 ? -6.756 17.677 3.211 1.00 0.00 93 GLY A N 10
ATOM 15575 C CA . GLY A 1 93 ? -7.700 18.721 2.857 1.00 0.00 93 GLY A CA 10
ATOM 15576 C C . GLY A 1 93 ? -7.956 18.790 1.365 1.00 0.00 93 GLY A C 10
ATOM 15577 O O . GLY A 1 93 ? -7.202 18.226 0.572 1.00 0.00 93 GLY A O 10
ATOM 15581 N N . ARG A 1 94 ? -9.024 19.481 0.981 1.00 0.00 94 ARG A N 10
ATOM 15582 C CA . ARG A 1 94 ? -9.380 19.619 -0.426 1.00 0.00 94 ARG A CA 10
ATOM 15583 C C . ARG A 1 94 ? -10.201 20.884 -0.658 1.00 0.00 94 ARG A C 10
ATOM 15584 O O . ARG A 1 94 ? -10.628 21.542 0.291 1.00 0.00 94 ARG A O 10
ATOM 15605 N N . ARG A 1 95 ? -10.419 21.218 -1.926 1.00 0.00 95 ARG A N 10
ATOM 15606 C CA . ARG A 1 95 ? -11.187 22.404 -2.283 1.00 0.00 95 ARG A CA 10
ATOM 15607 C C . ARG A 1 95 ? -12.213 22.082 -3.366 1.00 0.00 95 ARG A C 10
ATOM 15608 O O . ARG A 1 95 ? -11.905 21.399 -4.343 1.00 0.00 95 ARG A O 10
ATOM 15629 N N . ASP A 1 96 ? -13.431 22.579 -3.186 1.00 0.00 96 ASP A N 10
ATOM 15630 C CA . ASP A 1 96 ? -14.502 22.345 -4.147 1.00 0.00 96 ASP A CA 10
ATOM 15631 C C . ASP A 1 96 ? -14.239 23.098 -5.448 1.00 0.00 96 ASP A C 10
ATOM 15632 O O . ASP A 1 96 ? -14.761 22.737 -6.503 1.00 0.00 96 ASP A O 10
ATOM 15641 N N . LEU A 1 97 ? -13.426 24.146 -5.364 1.00 0.00 97 LEU A N 10
ATOM 15642 C CA . LEU A 1 97 ? -13.094 24.951 -6.535 1.00 0.00 97 LEU A CA 10
ATOM 15643 C C . LEU A 1 97 ? -11.599 24.889 -6.831 1.00 0.00 97 LEU A C 10
ATOM 15644 O O . LEU A 1 97 ? -10.785 24.689 -5.930 1.00 0.00 97 LEU A O 10
ATOM 15660 N N . SER A 1 98 ? -11.245 25.064 -8.100 1.00 0.00 98 SER A N 10
ATOM 15661 C CA . SER A 1 98 ? -9.848 25.026 -8.517 1.00 0.00 98 SER A CA 10
ATOM 15662 C C . SER A 1 98 ? -9.349 26.423 -8.873 1.00 0.00 98 SER A C 10
ATOM 15663 O O . SER A 1 98 ? -10.118 27.274 -9.320 1.00 0.00 98 SER A O 10
ATOM 15671 N N . GLY A 1 99 ? -8.055 26.652 -8.672 1.00 0.00 99 GLY A N 10
ATOM 15672 C CA . GLY A 1 99 ? -7.475 27.947 -8.977 1.00 0.00 99 GLY A CA 10
ATOM 15673 C C . GLY A 1 99 ? -7.711 28.364 -10.415 1.00 0.00 99 GLY A C 10
ATOM 15674 O O . GLY A 1 99 ? -7.891 27.532 -11.303 1.00 0.00 99 GLY A O 10
ATOM 15678 N N . PRO A 1 100 ? -7.715 29.683 -10.659 1.00 0.00 100 PRO A N 10
ATOM 15679 C CA . PRO A 1 100 ? -7.931 30.239 -11.998 1.00 0.00 100 PRO A CA 10
ATOM 15680 C C . PRO A 1 100 ? -6.695 30.119 -12.882 1.00 0.00 100 PRO A C 10
ATOM 15681 O O . PRO A 1 100 ? -5.593 30.491 -12.479 1.00 0.00 100 PRO A O 10
ATOM 15692 N N . SER A 1 101 ? -6.885 29.598 -14.090 1.00 0.00 101 SER A N 10
ATOM 15693 C CA . SER A 1 101 ? -5.784 29.427 -15.031 1.00 0.00 101 SER A CA 10
ATOM 15694 C C . SER A 1 101 ? -6.180 29.906 -16.424 1.00 0.00 101 SER A C 10
ATOM 15695 O O . SER A 1 101 ? -7.364 30.014 -16.742 1.00 0.00 101 SER A O 10
ATOM 15703 N N . SER A 1 102 ? -5.179 30.192 -17.251 1.00 0.00 102 SER A N 10
ATOM 15704 C CA . SER A 1 102 ? -5.421 30.664 -18.609 1.00 0.00 102 SER A CA 10
ATOM 15705 C C . SER A 1 102 ? -4.944 29.639 -19.634 1.00 0.00 102 SER A C 10
ATOM 15706 O O . SER A 1 102 ? -3.933 28.968 -19.433 1.00 0.00 102 SER A O 10
ATOM 15714 N N . GLY A 1 103 ? -5.682 29.524 -20.734 1.00 0.00 103 GLY A N 10
ATOM 15715 C CA . GLY A 1 103 ? -5.320 28.580 -21.774 1.00 0.00 103 GLY A CA 10
ATOM 15716 C C . GLY A 1 103 ? -5.003 27.204 -21.223 1.00 0.00 103 GLY A C 10
ATOM 15717 O O . GLY A 1 103 ? -5.842 26.304 -21.261 1.00 0.00 103 GLY A O 10
ATOM 15721 N N . GLY A 1 1 ? 3.945 29.247 -5.711 1.00 0.00 1 GLY A N 11
ATOM 15722 C CA . GLY A 1 1 ? 5.328 29.546 -6.030 1.00 0.00 1 GLY A CA 11
ATOM 15723 C C . GLY A 1 1 ? 5.556 29.717 -7.519 1.00 0.00 1 GLY A C 11
ATOM 15724 O O . GLY A 1 1 ? 4.801 29.185 -8.334 1.00 0.00 1 GLY A O 11
ATOM 15728 N N . SER A 1 2 ? 6.597 30.462 -7.876 1.00 0.00 2 SER A N 11
ATOM 15729 C CA . SER A 1 2 ? 6.918 30.706 -9.277 1.00 0.00 2 SER A CA 11
ATOM 15730 C C . SER A 1 2 ? 6.834 29.415 -10.086 1.00 0.00 2 SER A C 11
ATOM 15731 O O . SER A 1 2 ? 6.178 29.364 -11.127 1.00 0.00 2 SER A O 11
ATOM 15739 N N . SER A 1 3 ? 7.503 28.375 -9.601 1.00 0.00 3 SER A N 11
ATOM 15740 C CA . SER A 1 3 ? 7.508 27.084 -10.280 1.00 0.00 3 SER A CA 11
ATOM 15741 C C . SER A 1 3 ? 7.987 27.231 -11.721 1.00 0.00 3 SER A C 11
ATOM 15742 O O . SER A 1 3 ? 7.435 26.621 -12.636 1.00 0.00 3 SER A O 11
ATOM 15750 N N . GLY A 1 4 ? 9.019 28.046 -11.916 1.00 0.00 4 GLY A N 11
ATOM 15751 C CA . GLY A 1 4 ? 9.556 28.260 -13.247 1.00 0.00 4 GLY A CA 11
ATOM 15752 C C . GLY A 1 4 ? 11.038 27.955 -13.331 1.00 0.00 4 GLY A C 11
ATOM 15753 O O . GLY A 1 4 ? 11.814 28.752 -13.856 1.00 0.00 4 GLY A O 11
ATOM 15757 N N . SER A 1 5 ? 11.433 26.797 -12.810 1.00 0.00 5 SER A N 11
ATOM 15758 C CA . SER A 1 5 ? 12.833 26.391 -12.823 1.00 0.00 5 SER A CA 11
ATOM 15759 C C . SER A 1 5 ? 13.013 25.086 -13.592 1.00 0.00 5 SER A C 11
ATOM 15760 O O . SER A 1 5 ? 12.046 24.377 -13.869 1.00 0.00 5 SER A O 11
ATOM 15768 N N . SER A 1 6 ? 14.260 24.775 -13.934 1.00 0.00 6 SER A N 11
ATOM 15769 C CA . SER A 1 6 ? 14.568 23.557 -14.674 1.00 0.00 6 SER A CA 11
ATOM 15770 C C . SER A 1 6 ? 13.795 22.368 -14.111 1.00 0.00 6 SER A C 11
ATOM 15771 O O . SER A 1 6 ? 13.056 21.697 -14.830 1.00 0.00 6 SER A O 11
ATOM 15779 N N . GLY A 1 7 ? 13.972 22.115 -12.818 1.00 0.00 7 GLY A N 11
ATOM 15780 C CA . GLY A 1 7 ? 13.286 21.007 -12.178 1.00 0.00 7 GLY A CA 11
ATOM 15781 C C . GLY A 1 7 ? 14.051 20.460 -10.990 1.00 0.00 7 GLY A C 11
ATOM 15782 O O . GLY A 1 7 ? 14.947 19.628 -11.130 1.00 0.00 7 GLY A O 11
ATOM 15786 N N . PRO A 1 8 ? 13.697 20.933 -9.785 1.00 0.00 8 PRO A N 11
ATOM 15787 C CA . PRO A 1 8 ? 14.345 20.500 -8.544 1.00 0.00 8 PRO A CA 11
ATOM 15788 C C . PRO A 1 8 ? 14.545 18.989 -8.490 1.00 0.00 8 PRO A C 11
ATOM 15789 O O . PRO A 1 8 ? 13.968 18.249 -9.286 1.00 0.00 8 PRO A O 11
ATOM 15800 N N . ASP A 1 9 ? 15.364 18.539 -7.546 1.00 0.00 9 ASP A N 11
ATOM 15801 C CA . ASP A 1 9 ? 15.638 17.115 -7.388 1.00 0.00 9 ASP A CA 11
ATOM 15802 C C . ASP A 1 9 ? 14.470 16.409 -6.707 1.00 0.00 9 ASP A C 11
ATOM 15803 O O . ASP A 1 9 ? 13.477 17.039 -6.343 1.00 0.00 9 ASP A O 11
ATOM 15812 N N . VAL A 1 10 ? 14.595 15.097 -6.538 1.00 0.00 10 VAL A N 11
ATOM 15813 C CA . VAL A 1 10 ? 13.550 14.305 -5.901 1.00 0.00 10 VAL A CA 11
ATOM 15814 C C . VAL A 1 10 ? 13.408 14.666 -4.426 1.00 0.00 10 VAL A C 11
ATOM 15815 O O . VAL A 1 10 ? 14.385 14.655 -3.677 1.00 0.00 10 VAL A O 11
ATOM 15828 N N . ASP A 1 11 ? 12.186 14.986 -4.016 1.00 0.00 11 ASP A N 11
ATOM 15829 C CA . ASP A 1 11 ? 11.915 15.349 -2.630 1.00 0.00 11 ASP A CA 11
ATOM 15830 C C . ASP A 1 11 ? 10.416 15.330 -2.347 1.00 0.00 11 ASP A C 11
ATOM 15831 O O . ASP A 1 11 ? 9.626 15.916 -3.086 1.00 0.00 11 ASP A O 11
ATOM 15840 N N . GLY A 1 12 ? 10.031 14.651 -1.270 1.00 0.00 12 GLY A N 11
ATOM 15841 C CA . GLY A 1 12 ? 8.628 14.567 -0.909 1.00 0.00 12 GLY A CA 11
ATOM 15842 C C . GLY A 1 12 ? 7.730 14.369 -2.114 1.00 0.00 12 GLY A C 11
ATOM 15843 O O . GLY A 1 12 ? 6.735 15.075 -2.276 1.00 0.00 12 GLY A O 11
ATOM 15847 N N . MET A 1 13 ? 8.082 13.408 -2.961 1.00 0.00 13 MET A N 11
ATOM 15848 C CA . MET A 1 13 ? 7.299 13.121 -4.158 1.00 0.00 13 MET A CA 11
ATOM 15849 C C . MET A 1 13 ? 5.954 12.502 -3.792 1.00 0.00 13 MET A C 11
ATOM 15850 O O . MET A 1 13 ? 5.715 12.152 -2.636 1.00 0.00 13 MET A O 11
ATOM 15864 N N . ILE A 1 14 ? 5.079 12.372 -4.784 1.00 0.00 14 ILE A N 11
ATOM 15865 C CA . ILE A 1 14 ? 3.758 11.795 -4.565 1.00 0.00 14 ILE A CA 11
ATOM 15866 C C . ILE A 1 14 ? 3.827 10.612 -3.606 1.00 0.00 14 ILE A C 11
ATOM 15867 O O . ILE A 1 14 ? 4.701 9.753 -3.722 1.00 0.00 14 ILE A O 11
ATOM 15883 N N . THR A 1 15 ? 2.897 10.572 -2.656 1.00 0.00 15 THR A N 11
ATOM 15884 C CA . THR A 1 15 ? 2.851 9.494 -1.676 1.00 0.00 15 THR A CA 11
ATOM 15885 C C . THR A 1 15 ? 1.479 8.830 -1.653 1.00 0.00 15 THR A C 11
ATOM 15886 O O . THR A 1 15 ? 0.452 9.505 -1.568 1.00 0.00 15 THR A O 11
ATOM 15897 N N . LEU A 1 16 ? 1.468 7.504 -1.729 1.00 0.00 16 LEU A N 11
ATOM 15898 C CA . LEU A 1 16 ? 0.221 6.747 -1.716 1.00 0.00 16 LEU A CA 11
ATOM 15899 C C . LEU A 1 16 ? 0.048 6.005 -0.395 1.00 0.00 16 LEU A C 11
ATOM 15900 O O . LEU A 1 16 ? 0.947 5.293 0.053 1.00 0.00 16 LEU A O 11
ATOM 15916 N N . LYS A 1 17 ? -1.115 6.175 0.225 1.00 0.00 17 LYS A N 11
ATOM 15917 C CA . LYS A 1 17 ? -1.409 5.519 1.494 1.00 0.00 17 LYS A CA 11
ATOM 15918 C C . LYS A 1 17 ? -2.070 4.163 1.265 1.00 0.00 17 LYS A C 11
ATOM 15919 O O . LYS A 1 17 ? -3.080 4.063 0.568 1.00 0.00 17 LYS A O 11
ATOM 15938 N N . VAL A 1 18 ? -1.495 3.122 1.858 1.00 0.00 18 VAL A N 11
ATOM 15939 C CA . VAL A 1 18 ? -2.029 1.772 1.721 1.00 0.00 18 VAL A CA 11
ATOM 15940 C C . VAL A 1 18 ? -2.475 1.218 3.069 1.00 0.00 18 VAL A C 11
ATOM 15941 O O . VAL A 1 18 ? -1.652 0.953 3.946 1.00 0.00 18 VAL A O 11
ATOM 15954 N N . ASP A 1 19 ? -3.782 1.045 3.228 1.00 0.00 19 ASP A N 11
ATOM 15955 C CA . ASP A 1 19 ? -4.339 0.520 4.470 1.00 0.00 19 ASP A CA 11
ATOM 15956 C C . ASP A 1 19 ? -4.670 -0.962 4.333 1.00 0.00 19 ASP A C 11
ATOM 15957 O O . ASP A 1 19 ? -4.406 -1.575 3.299 1.00 0.00 19 ASP A O 11
ATOM 15966 N N . ASN A 1 20 ? -5.249 -1.534 5.384 1.00 0.00 20 ASN A N 11
ATOM 15967 C CA . ASN A 1 20 ? -5.615 -2.945 5.382 1.00 0.00 20 ASN A CA 11
ATOM 15968 C C . ASN A 1 20 ? -4.408 -3.820 5.060 1.00 0.00 20 ASN A C 11
ATOM 15969 O O . ASN A 1 20 ? -4.485 -4.720 4.223 1.00 0.00 20 ASN A O 11
ATOM 15980 N N . LEU A 1 21 ? -3.293 -3.549 5.729 1.00 0.00 21 LEU A N 11
ATOM 15981 C CA . LEU A 1 21 ? -2.067 -4.312 5.515 1.00 0.00 21 LEU A CA 11
ATOM 15982 C C . LEU A 1 21 ? -1.759 -5.196 6.719 1.00 0.00 21 LEU A C 11
ATOM 15983 O O . LEU A 1 21 ? -1.139 -4.753 7.687 1.00 0.00 21 LEU A O 11
ATOM 15999 N N . THR A 1 22 ? -2.193 -6.451 6.652 1.00 0.00 22 THR A N 11
ATOM 16000 C CA . THR A 1 22 ? -1.962 -7.398 7.735 1.00 0.00 22 THR A CA 11
ATOM 16001 C C . THR A 1 22 ? -0.502 -7.389 8.172 1.00 0.00 22 THR A C 11
ATOM 16002 O O . THR A 1 22 ? 0.377 -6.957 7.425 1.00 0.00 22 THR A O 11
ATOM 16013 N N . TYR A 1 23 ? -0.249 -7.869 9.384 1.00 0.00 23 TYR A N 11
ATOM 16014 C CA . TYR A 1 23 ? 1.106 -7.915 9.921 1.00 0.00 23 TYR A CA 11
ATOM 16015 C C . TYR A 1 23 ? 2.081 -8.479 8.891 1.00 0.00 23 TYR A C 11
ATOM 16016 O O . TYR A 1 23 ? 3.169 -7.939 8.689 1.00 0.00 23 TYR A O 11
ATOM 16034 N N . ARG A 1 24 ? 1.682 -9.568 8.243 1.00 0.00 24 ARG A N 11
ATOM 16035 C CA . ARG A 1 24 ? 2.519 -10.207 7.234 1.00 0.00 24 ARG A CA 11
ATOM 16036 C C . ARG A 1 24 ? 3.125 -9.169 6.294 1.00 0.00 24 ARG A C 11
ATOM 16037 O O . ARG A 1 24 ? 4.280 -9.286 5.882 1.00 0.00 24 ARG A O 11
ATOM 16058 N N . THR A 1 25 ? 2.337 -8.152 5.957 1.00 0.00 25 THR A N 11
ATOM 16059 C CA . THR A 1 25 ? 2.794 -7.095 5.064 1.00 0.00 25 THR A CA 11
ATOM 16060 C C . THR A 1 25 ? 4.223 -6.678 5.391 1.00 0.00 25 THR A C 11
ATOM 16061 O O . THR A 1 25 ? 4.609 -6.615 6.558 1.00 0.00 25 THR A O 11
ATOM 16072 N N . SER A 1 26 ? 5.004 -6.393 4.354 1.00 0.00 26 SER A N 11
ATOM 16073 C CA . SER A 1 26 ? 6.393 -5.985 4.532 1.00 0.00 26 SER A CA 11
ATOM 16074 C C . SER A 1 26 ? 6.826 -5.034 3.421 1.00 0.00 26 SER A C 11
ATOM 16075 O O . SER A 1 26 ? 6.277 -5.035 2.319 1.00 0.00 26 SER A O 11
ATOM 16083 N N . PRO A 1 27 ? 7.837 -4.203 3.715 1.00 0.00 27 PRO A N 11
ATOM 16084 C CA . PRO A 1 27 ? 8.368 -3.231 2.754 1.00 0.00 27 PRO A CA 11
ATOM 16085 C C . PRO A 1 27 ? 8.550 -3.831 1.364 1.00 0.00 27 PRO A C 11
ATOM 16086 O O . PRO A 1 27 ? 8.025 -3.311 0.380 1.00 0.00 27 PRO A O 11
ATOM 16097 N N . ASP A 1 28 ? 9.298 -4.927 1.292 1.00 0.00 28 ASP A N 11
ATOM 16098 C CA . ASP A 1 28 ? 9.548 -5.598 0.022 1.00 0.00 28 ASP A CA 11
ATOM 16099 C C . ASP A 1 28 ? 8.258 -5.747 -0.779 1.00 0.00 28 ASP A C 11
ATOM 16100 O O . ASP A 1 28 ? 8.160 -5.272 -1.910 1.00 0.00 28 ASP A O 11
ATOM 16109 N N . SER A 1 29 ? 7.271 -6.409 -0.183 1.00 0.00 29 SER A N 11
ATOM 16110 C CA . SER A 1 29 ? 5.988 -6.624 -0.843 1.00 0.00 29 SER A CA 11
ATOM 16111 C C . SER A 1 29 ? 5.335 -5.295 -1.208 1.00 0.00 29 SER A C 11
ATOM 16112 O O . SER A 1 29 ? 5.111 -5.002 -2.383 1.00 0.00 29 SER A O 11
ATOM 16120 N N . LEU A 1 30 ? 5.032 -4.493 -0.192 1.00 0.00 30 LEU A N 11
ATOM 16121 C CA . LEU A 1 30 ? 4.405 -3.194 -0.404 1.00 0.00 30 LEU A CA 11
ATOM 16122 C C . LEU A 1 30 ? 5.021 -2.480 -1.604 1.00 0.00 30 LEU A C 11
ATOM 16123 O O . LEU A 1 30 ? 4.369 -1.666 -2.256 1.00 0.00 30 LEU A O 11
ATOM 16139 N N . ARG A 1 31 ? 6.280 -2.794 -1.889 1.00 0.00 31 ARG A N 11
ATOM 16140 C CA . ARG A 1 31 ? 6.985 -2.184 -3.010 1.00 0.00 31 ARG A CA 11
ATOM 16141 C C . ARG A 1 31 ? 6.624 -2.878 -4.321 1.00 0.00 31 ARG A C 11
ATOM 16142 O O . ARG A 1 31 ? 6.317 -2.223 -5.317 1.00 0.00 31 ARG A O 11
ATOM 16163 N N . ARG A 1 32 ? 6.664 -4.206 -4.312 1.00 0.00 32 ARG A N 11
ATOM 16164 C CA . ARG A 1 32 ? 6.343 -4.988 -5.500 1.00 0.00 32 ARG A CA 11
ATOM 16165 C C . ARG A 1 32 ? 4.955 -4.633 -6.026 1.00 0.00 32 ARG A C 11
ATOM 16166 O O . ARG A 1 32 ? 4.671 -4.793 -7.213 1.00 0.00 32 ARG A O 11
ATOM 16187 N N . VAL A 1 33 ? 4.096 -4.150 -5.135 1.00 0.00 33 VAL A N 11
ATOM 16188 C CA . VAL A 1 33 ? 2.738 -3.772 -5.509 1.00 0.00 33 VAL A CA 11
ATOM 16189 C C . VAL A 1 33 ? 2.745 -2.635 -6.524 1.00 0.00 33 VAL A C 11
ATOM 16190 O O . VAL A 1 33 ? 2.122 -2.728 -7.582 1.00 0.00 33 VAL A O 11
ATOM 16203 N N . PHE A 1 34 ? 3.454 -1.560 -6.195 1.00 0.00 34 PHE A N 11
ATOM 16204 C CA . PHE A 1 34 ? 3.542 -0.402 -7.078 1.00 0.00 34 PHE A CA 11
ATOM 16205 C C . PHE A 1 34 ? 4.832 -0.437 -7.893 1.00 0.00 34 PHE A C 11
ATOM 16206 O O . PHE A 1 34 ? 5.356 0.604 -8.287 1.00 0.00 34 PHE A O 11
ATOM 16223 N N . GLU A 1 35 ? 5.337 -1.641 -8.140 1.00 0.00 35 GLU A N 11
ATOM 16224 C CA . GLU A 1 35 ? 6.566 -1.811 -8.906 1.00 0.00 35 GLU A CA 11
ATOM 16225 C C . GLU A 1 35 ? 6.259 -2.047 -10.382 1.00 0.00 35 GLU A C 11
ATOM 16226 O O . GLU A 1 35 ? 6.984 -1.582 -11.262 1.00 0.00 35 GLU A O 11
ATOM 16238 N N . LYS A 1 36 ? 5.178 -2.774 -10.646 1.00 0.00 36 LYS A N 11
ATOM 16239 C CA . LYS A 1 36 ? 4.772 -3.073 -12.015 1.00 0.00 36 LYS A CA 11
ATOM 16240 C C . LYS A 1 36 ? 4.148 -1.849 -12.677 1.00 0.00 36 LYS A C 11
ATOM 16241 O O . LYS A 1 36 ? 4.000 -1.799 -13.898 1.00 0.00 36 LYS A O 11
ATOM 16260 N N . TYR A 1 37 ? 3.785 -0.863 -11.864 1.00 0.00 37 TYR A N 11
ATOM 16261 C CA . TYR A 1 37 ? 3.175 0.360 -12.371 1.00 0.00 37 TYR A CA 11
ATOM 16262 C C . TYR A 1 37 ? 4.173 1.514 -12.353 1.00 0.00 37 TYR A C 11
ATOM 16263 O O . TYR A 1 37 ? 4.356 2.207 -13.353 1.00 0.00 37 TYR A O 11
ATOM 16281 N N . GLY A 1 38 ? 4.818 1.713 -11.207 1.00 0.00 38 GLY A N 11
ATOM 16282 C CA . GLY A 1 38 ? 5.790 2.782 -11.079 1.00 0.00 38 GLY A CA 11
ATOM 16283 C C . GLY A 1 38 ? 7.020 2.357 -10.302 1.00 0.00 38 GLY A C 11
ATOM 16284 O O . GLY A 1 38 ? 7.105 1.223 -9.832 1.00 0.00 38 GLY A O 11
ATOM 16288 N N . ARG A 1 39 ? 7.978 3.270 -10.167 1.00 0.00 39 ARG A N 11
ATOM 16289 C CA . ARG A 1 39 ? 9.210 2.982 -9.443 1.00 0.00 39 ARG A CA 11
ATOM 16290 C C . ARG A 1 39 ? 9.151 3.541 -8.025 1.00 0.00 39 ARG A C 11
ATOM 16291 O O . ARG A 1 39 ? 9.424 4.720 -7.799 1.00 0.00 39 ARG A O 11
ATOM 16312 N N . VAL A 1 40 ? 8.792 2.686 -7.072 1.00 0.00 40 VAL A N 11
ATOM 16313 C CA . VAL A 1 40 ? 8.697 3.094 -5.675 1.00 0.00 40 VAL A CA 11
ATOM 16314 C C . VAL A 1 40 ? 9.992 3.747 -5.204 1.00 0.00 40 VAL A C 11
ATOM 16315 O O . VAL A 1 40 ? 10.996 3.071 -4.986 1.00 0.00 40 VAL A O 11
ATOM 16328 N N . GLY A 1 41 ? 9.961 5.067 -5.049 1.00 0.00 41 GLY A N 11
ATOM 16329 C CA . GLY A 1 41 ? 11.138 5.790 -4.604 1.00 0.00 41 GLY A CA 11
ATOM 16330 C C . GLY A 1 41 ? 11.564 5.397 -3.204 1.00 0.00 41 GLY A C 11
ATOM 16331 O O . GLY A 1 41 ? 12.757 5.297 -2.916 1.00 0.00 41 GLY A O 11
ATOM 16335 N N . ASP A 1 42 ? 10.589 5.175 -2.330 1.00 0.00 42 ASP A N 11
ATOM 16336 C CA . ASP A 1 42 ? 10.869 4.792 -0.951 1.00 0.00 42 ASP A CA 11
ATOM 16337 C C . ASP A 1 42 ? 9.638 4.172 -0.298 1.00 0.00 42 ASP A C 11
ATOM 16338 O O . ASP A 1 42 ? 8.505 4.477 -0.671 1.00 0.00 42 ASP A O 11
ATOM 16347 N N . VAL A 1 43 ? 9.867 3.300 0.678 1.00 0.00 43 VAL A N 11
ATOM 16348 C CA . VAL A 1 43 ? 8.777 2.637 1.383 1.00 0.00 43 VAL A CA 11
ATOM 16349 C C . VAL A 1 43 ? 8.920 2.798 2.892 1.00 0.00 43 VAL A C 11
ATOM 16350 O O . VAL A 1 43 ? 9.980 2.527 3.458 1.00 0.00 43 VAL A O 11
ATOM 16363 N N . TYR A 1 44 ? 7.847 3.240 3.539 1.00 0.00 44 TYR A N 11
ATOM 16364 C CA . TYR A 1 44 ? 7.853 3.439 4.983 1.00 0.00 44 TYR A CA 11
ATOM 16365 C C . TYR A 1 44 ? 6.671 2.730 5.636 1.00 0.00 44 TYR A C 11
ATOM 16366 O O . TYR A 1 44 ? 5.608 2.588 5.032 1.00 0.00 44 TYR A O 11
ATOM 16384 N N . ILE A 1 45 ? 6.865 2.288 6.874 1.00 0.00 45 ILE A N 11
ATOM 16385 C CA . ILE A 1 45 ? 5.815 1.595 7.611 1.00 0.00 45 ILE A CA 11
ATOM 16386 C C . ILE A 1 45 ? 5.707 2.120 9.038 1.00 0.00 45 ILE A C 11
ATOM 16387 O O . ILE A 1 45 ? 6.514 1.794 9.909 1.00 0.00 45 ILE A O 11
ATOM 16403 N N . PRO A 1 46 ? 4.685 2.952 9.286 1.00 0.00 46 PRO A N 11
ATOM 16404 C CA . PRO A 1 46 ? 4.444 3.539 10.608 1.00 0.00 46 PRO A CA 11
ATOM 16405 C C . PRO A 1 46 ? 3.862 2.531 11.592 1.00 0.00 46 PRO A C 11
ATOM 16406 O O . PRO A 1 46 ? 2.958 1.767 11.251 1.00 0.00 46 PRO A O 11
ATOM 16417 N N . ARG A 1 47 ? 4.384 2.534 12.815 1.00 0.00 47 ARG A N 11
ATOM 16418 C CA . ARG A 1 47 ? 3.915 1.618 13.848 1.00 0.00 47 ARG A CA 11
ATOM 16419 C C . ARG A 1 47 ? 3.149 2.370 14.933 1.00 0.00 47 ARG A C 11
ATOM 16420 O O . ARG A 1 47 ? 3.199 3.597 15.004 1.00 0.00 47 ARG A O 11
ATOM 16441 N N . GLU A 1 48 ? 2.441 1.623 15.775 1.00 0.00 48 GLU A N 11
ATOM 16442 C CA . GLU A 1 48 ? 1.663 2.220 16.855 1.00 0.00 48 GLU A CA 11
ATOM 16443 C C . GLU A 1 48 ? 2.555 3.053 17.771 1.00 0.00 48 GLU A C 11
ATOM 16444 O O . GLU A 1 48 ? 3.777 2.910 17.787 1.00 0.00 48 GLU A O 11
ATOM 16456 N N . PRO A 1 49 ? 1.929 3.946 18.552 1.00 0.00 49 PRO A N 11
ATOM 16457 C CA . PRO A 1 49 ? 2.646 4.821 19.485 1.00 0.00 49 PRO A CA 11
ATOM 16458 C C . PRO A 1 49 ? 3.135 4.073 20.720 1.00 0.00 49 PRO A C 11
ATOM 16459 O O . PRO A 1 49 ? 4.270 4.260 21.163 1.00 0.00 49 PRO A O 11
ATOM 16470 N N . HIS A 1 50 ? 2.274 3.225 21.274 1.00 0.00 50 HIS A N 11
ATOM 16471 C CA . HIS A 1 50 ? 2.620 2.448 22.458 1.00 0.00 50 HIS A CA 11
ATOM 16472 C C . HIS A 1 50 ? 3.322 1.150 22.071 1.00 0.00 50 HIS A C 11
ATOM 16473 O O . HIS A 1 50 ? 4.501 0.956 22.370 1.00 0.00 50 HIS A O 11
ATOM 16487 N N . THR A 1 51 ? 2.590 0.263 21.403 1.00 0.00 51 THR A N 11
ATOM 16488 C CA . THR A 1 51 ? 3.142 -1.016 20.976 1.00 0.00 51 THR A CA 11
ATOM 16489 C C . THR A 1 51 ? 4.017 -0.852 19.739 1.00 0.00 51 THR A C 11
ATOM 16490 O O . THR A 1 51 ? 3.820 0.065 18.943 1.00 0.00 51 THR A O 11
ATOM 16501 N N . LYS A 1 52 ? 4.987 -1.748 19.583 1.00 0.00 52 LYS A N 11
ATOM 16502 C CA . LYS A 1 52 ? 5.893 -1.705 18.442 1.00 0.00 52 LYS A CA 11
ATOM 16503 C C . LYS A 1 52 ? 5.406 -2.624 17.326 1.00 0.00 52 LYS A C 11
ATOM 16504 O O . LYS A 1 52 ? 6.059 -3.613 16.995 1.00 0.00 52 LYS A O 11
ATOM 16523 N N . ALA A 1 53 ? 4.257 -2.289 16.748 1.00 0.00 53 ALA A N 11
ATOM 16524 C CA . ALA A 1 53 ? 3.685 -3.082 15.667 1.00 0.00 53 ALA A CA 11
ATOM 16525 C C . ALA A 1 53 ? 3.011 -2.191 14.630 1.00 0.00 53 ALA A C 11
ATOM 16526 O O . ALA A 1 53 ? 2.380 -1.185 14.956 1.00 0.00 53 ALA A O 11
ATOM 16533 N N . PRO A 1 54 ? 3.145 -2.566 13.349 1.00 0.00 54 PRO A N 11
ATOM 16534 C CA . PRO A 1 54 ? 2.555 -1.814 12.238 1.00 0.00 54 PRO A CA 11
ATOM 16535 C C . PRO A 1 54 ? 1.097 -1.448 12.495 1.00 0.00 54 PRO A C 11
ATOM 16536 O O . PRO A 1 54 ? 0.229 -2.319 12.547 1.00 0.00 54 PRO A O 11
ATOM 16547 N N . ARG A 1 55 ? 0.835 -0.155 12.654 1.00 0.00 55 ARG A N 11
ATOM 16548 C CA . ARG A 1 55 ? -0.518 0.325 12.907 1.00 0.00 55 ARG A CA 11
ATOM 16549 C C . ARG A 1 55 ? -1.516 -0.344 11.966 1.00 0.00 55 ARG A C 11
ATOM 16550 O O . ARG A 1 55 ? -2.374 -1.111 12.400 1.00 0.00 55 ARG A O 11
ATOM 16571 N N . GLY A 1 56 ? -1.397 -0.046 10.676 1.00 0.00 56 GLY A N 11
ATOM 16572 C CA . GLY A 1 56 ? -2.296 -0.626 9.695 1.00 0.00 56 GLY A CA 11
ATOM 16573 C C . GLY A 1 56 ? -2.136 -0.004 8.322 1.00 0.00 56 GLY A C 11
ATOM 16574 O O . GLY A 1 56 ? -2.411 -0.643 7.307 1.00 0.00 56 GLY A O 11
ATOM 16578 N N . PHE A 1 57 ? -1.690 1.248 8.290 1.00 0.00 57 PHE A N 11
ATOM 16579 C CA . PHE A 1 57 ? -1.496 1.958 7.031 1.00 0.00 57 PHE A CA 11
ATOM 16580 C C . PHE A 1 57 ? -0.011 2.145 6.736 1.00 0.00 57 PHE A C 11
ATOM 16581 O O . PHE A 1 57 ? 0.810 2.220 7.650 1.00 0.00 57 PHE A O 11
ATOM 16598 N N . ALA A 1 58 ? 0.327 2.220 5.453 1.00 0.00 58 ALA A N 11
ATOM 16599 C CA . ALA A 1 58 ? 1.712 2.400 5.036 1.00 0.00 58 ALA A CA 11
ATOM 16600 C C . ALA A 1 58 ? 1.853 3.597 4.101 1.00 0.00 58 ALA A C 11
ATOM 16601 O O . ALA A 1 58 ? 0.865 4.096 3.562 1.00 0.00 58 ALA A O 11
ATOM 16608 N N . PHE A 1 59 ? 3.087 4.053 3.914 1.00 0.00 59 PHE A N 11
ATOM 16609 C CA . PHE A 1 59 ? 3.357 5.193 3.046 1.00 0.00 59 PHE A CA 11
ATOM 16610 C C . PHE A 1 59 ? 4.381 4.830 1.975 1.00 0.00 59 PHE A C 11
ATOM 16611 O O . PHE A 1 59 ? 5.541 4.549 2.279 1.00 0.00 59 PHE A O 11
ATOM 16628 N N . VAL A 1 60 ? 3.944 4.838 0.719 1.00 0.00 60 VAL A N 11
ATOM 16629 C CA . VAL A 1 60 ? 4.822 4.511 -0.398 1.00 0.00 60 VAL A CA 11
ATOM 16630 C C . VAL A 1 60 ? 5.040 5.721 -1.299 1.00 0.00 60 VAL A C 11
ATOM 16631 O O . VAL A 1 60 ? 4.087 6.287 -1.836 1.00 0.00 60 VAL A O 11
ATOM 16644 N N . ARG A 1 61 ? 6.299 6.112 -1.461 1.00 0.00 61 ARG A N 11
ATOM 16645 C CA . ARG A 1 61 ? 6.642 7.257 -2.298 1.00 0.00 61 ARG A CA 11
ATOM 16646 C C . ARG A 1 61 ? 6.753 6.845 -3.763 1.00 0.00 61 ARG A C 11
ATOM 16647 O O . ARG A 1 61 ? 6.903 5.665 -4.078 1.00 0.00 61 ARG A O 11
ATOM 16668 N N . PHE A 1 62 ? 6.676 7.827 -4.655 1.00 0.00 62 PHE A N 11
ATOM 16669 C CA . PHE A 1 62 ? 6.766 7.568 -6.087 1.00 0.00 62 PHE A CA 11
ATOM 16670 C C . PHE A 1 62 ? 7.665 8.594 -6.771 1.00 0.00 62 PHE A C 11
ATOM 16671 O O . PHE A 1 62 ? 8.208 9.489 -6.123 1.00 0.00 62 PHE A O 11
ATOM 16688 N N . HIS A 1 63 ? 7.816 8.458 -8.084 1.00 0.00 63 HIS A N 11
ATOM 16689 C CA . HIS A 1 63 ? 8.649 9.373 -8.857 1.00 0.00 63 HIS A CA 11
ATOM 16690 C C . HIS A 1 63 ? 7.807 10.162 -9.855 1.00 0.00 63 HIS A C 11
ATOM 16691 O O . HIS A 1 63 ? 8.088 11.327 -10.134 1.00 0.00 63 HIS A O 11
ATOM 16705 N N . ASP A 1 64 ? 6.776 9.518 -10.391 1.00 0.00 64 ASP A N 11
ATOM 16706 C CA . ASP A 1 64 ? 5.893 10.159 -11.358 1.00 0.00 64 ASP A CA 11
ATOM 16707 C C . ASP A 1 64 ? 4.435 10.038 -10.927 1.00 0.00 64 ASP A C 11
ATOM 16708 O O . ASP A 1 64 ? 3.962 8.948 -10.604 1.00 0.00 64 ASP A O 11
ATOM 16717 N N . ARG A 1 65 ? 3.728 11.164 -10.924 1.00 0.00 65 ARG A N 11
ATOM 16718 C CA . ARG A 1 65 ? 2.325 11.183 -10.531 1.00 0.00 65 ARG A CA 11
ATOM 16719 C C . ARG A 1 65 ? 1.528 10.136 -11.303 1.00 0.00 65 ARG A C 11
ATOM 16720 O O . ARG A 1 65 ? 0.893 9.264 -10.711 1.00 0.00 65 ARG A O 11
ATOM 16741 N N . ARG A 1 66 ? 1.567 10.229 -12.628 1.00 0.00 66 ARG A N 11
ATOM 16742 C CA . ARG A 1 66 ? 0.848 9.291 -13.482 1.00 0.00 66 ARG A CA 11
ATOM 16743 C C . ARG A 1 66 ? 0.850 7.892 -12.874 1.00 0.00 66 ARG A C 11
ATOM 16744 O O . ARG A 1 66 ? -0.207 7.310 -12.628 1.00 0.00 66 ARG A O 11
ATOM 16765 N N . ASP A 1 67 ? 2.042 7.358 -12.634 1.00 0.00 67 ASP A N 11
ATOM 16766 C CA . ASP A 1 67 ? 2.182 6.027 -12.054 1.00 0.00 67 ASP A CA 11
ATOM 16767 C C . ASP A 1 67 ? 1.274 5.866 -10.839 1.00 0.00 67 ASP A C 11
ATOM 16768 O O . ASP A 1 67 ? 0.588 4.854 -10.694 1.00 0.00 67 ASP A O 11
ATOM 16777 N N . ALA A 1 68 ? 1.275 6.870 -9.969 1.00 0.00 68 ALA A N 11
ATOM 16778 C CA . ALA A 1 68 ? 0.450 6.840 -8.767 1.00 0.00 68 ALA A CA 11
ATOM 16779 C C . ALA A 1 68 ? -1.031 6.756 -9.119 1.00 0.00 68 ALA A C 11
ATOM 16780 O O . ALA A 1 68 ? -1.821 6.172 -8.378 1.00 0.00 68 ALA A O 11
ATOM 16787 N N . GLN A 1 69 ? -1.399 7.343 -10.253 1.00 0.00 69 GLN A N 11
ATOM 16788 C CA . GLN A 1 69 ? -2.787 7.335 -10.702 1.00 0.00 69 GLN A CA 11
ATOM 16789 C C . GLN A 1 69 ? -3.180 5.959 -11.229 1.00 0.00 69 GLN A C 11
ATOM 16790 O O . GLN A 1 69 ? -4.213 5.409 -10.848 1.00 0.00 69 GLN A O 11
ATOM 16804 N N . ASP A 1 70 ? -2.350 5.409 -12.108 1.00 0.00 70 ASP A N 11
ATOM 16805 C CA . ASP A 1 70 ? -2.610 4.096 -12.688 1.00 0.00 70 ASP A CA 11
ATOM 16806 C C . ASP A 1 70 ? -2.588 3.013 -11.614 1.00 0.00 70 ASP A C 11
ATOM 16807 O O . ASP A 1 70 ? -3.458 2.144 -11.577 1.00 0.00 70 ASP A O 11
ATOM 16816 N N . ALA A 1 71 ? -1.587 3.073 -10.742 1.00 0.00 71 ALA A N 11
ATOM 16817 C CA . ALA A 1 71 ? -1.452 2.098 -9.666 1.00 0.00 71 ALA A CA 11
ATOM 16818 C C . ALA A 1 71 ? -2.677 2.110 -8.757 1.00 0.00 71 ALA A C 11
ATOM 16819 O O . ALA A 1 71 ? -3.297 1.074 -8.523 1.00 0.00 71 ALA A O 11
ATOM 16826 N N . GLU A 1 72 ? -3.017 3.290 -8.247 1.00 0.00 72 GLU A N 11
ATOM 16827 C CA . GLU A 1 72 ? -4.167 3.435 -7.362 1.00 0.00 72 GLU A CA 11
ATOM 16828 C C . GLU A 1 72 ? -5.428 2.872 -8.011 1.00 0.00 72 GLU A C 11
ATOM 16829 O O . GLU A 1 72 ? -5.967 1.858 -7.568 1.00 0.00 72 GLU A O 11
ATOM 16841 N N . ALA A 1 73 ? -5.893 3.537 -9.064 1.00 0.00 73 ALA A N 11
ATOM 16842 C CA . ALA A 1 73 ? -7.088 3.103 -9.775 1.00 0.00 73 ALA A CA 11
ATOM 16843 C C . ALA A 1 73 ? -7.131 1.584 -9.900 1.00 0.00 73 ALA A C 11
ATOM 16844 O O . A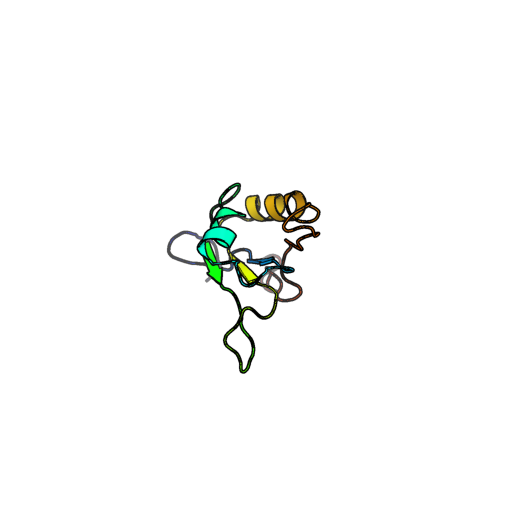LA A 1 73 ? -8.191 0.971 -9.772 1.00 0.00 73 ALA A O 11
ATOM 16851 N N . ALA A 1 74 ? -5.973 0.982 -10.152 1.00 0.00 74 ALA A N 11
ATOM 16852 C CA . ALA A 1 74 ? -5.879 -0.466 -10.293 1.00 0.00 74 ALA A CA 11
ATOM 16853 C C . ALA A 1 74 ? -6.113 -1.164 -8.957 1.00 0.00 74 ALA A C 11
ATOM 16854 O O . ALA A 1 74 ? -7.102 -1.874 -8.782 1.00 0.00 74 ALA A O 11
ATOM 16861 N N . MET A 1 75 ? -5.195 -0.957 -8.019 1.00 0.00 75 MET A N 11
ATOM 16862 C CA . MET A 1 75 ? -5.302 -1.567 -6.698 1.00 0.00 75 MET A CA 11
ATOM 16863 C C . MET A 1 75 ? -6.618 -1.184 -6.028 1.00 0.00 75 MET A C 11
ATOM 16864 O O . MET A 1 75 ? -7.497 -2.025 -5.840 1.00 0.00 75 MET A O 11
ATOM 16878 N N . ASP A 1 76 ? -6.745 0.089 -5.669 1.00 0.00 76 ASP A N 11
ATOM 16879 C CA . ASP A 1 76 ? -7.954 0.583 -5.020 1.00 0.00 76 ASP A CA 11
ATOM 16880 C C . ASP A 1 76 ? -9.189 -0.139 -5.549 1.00 0.00 76 ASP A C 11
ATOM 16881 O O . ASP A 1 76 ? -9.549 -0.001 -6.717 1.00 0.00 76 ASP A O 11
ATOM 16890 N N . GLY A 1 77 ? -9.834 -0.912 -4.680 1.00 0.00 77 GLY A N 11
ATOM 16891 C CA . GLY A 1 77 ? -11.021 -1.646 -5.079 1.00 0.00 77 GLY A CA 11
ATOM 16892 C C . GLY A 1 77 ? -10.693 -3.008 -5.659 1.00 0.00 77 GLY A C 11
ATOM 16893 O O . GLY A 1 77 ? -11.428 -3.525 -6.499 1.00 0.00 77 GLY A O 11
ATOM 16897 N N . ALA A 1 78 ? -9.585 -3.589 -5.210 1.00 0.00 78 ALA A N 11
ATOM 16898 C CA . ALA A 1 78 ? -9.162 -4.899 -5.689 1.00 0.00 78 ALA A CA 11
ATOM 16899 C C . ALA A 1 78 ? -9.501 -5.989 -4.679 1.00 0.00 78 ALA A C 11
ATOM 16900 O O . ALA A 1 78 ? -9.967 -5.703 -3.576 1.00 0.00 78 ALA A O 11
ATOM 16907 N N . GLU A 1 79 ? -9.266 -7.240 -5.063 1.00 0.00 79 GLU A N 11
ATOM 16908 C CA . GLU A 1 79 ? -9.549 -8.373 -4.190 1.00 0.00 79 GLU A CA 11
ATOM 16909 C C . GLU A 1 79 ? -8.259 -9.076 -3.775 1.00 0.00 79 GLU A C 11
ATOM 16910 O O . GLU A 1 79 ? -7.772 -9.967 -4.472 1.00 0.00 79 GLU A O 11
ATOM 16922 N N . LEU A 1 80 ? -7.710 -8.668 -2.636 1.00 0.00 80 LEU A N 11
ATOM 16923 C CA . LEU A 1 80 ? -6.476 -9.257 -2.128 1.00 0.00 80 LEU A CA 11
ATOM 16924 C C . LEU A 1 80 ? -6.562 -9.485 -0.622 1.00 0.00 80 LEU A C 11
ATOM 16925 O O . LEU A 1 80 ? -7.117 -8.666 0.109 1.00 0.00 80 LEU A O 11
ATOM 16941 N N . ASP A 1 81 ? -6.006 -10.602 -0.166 1.00 0.00 81 ASP A N 11
ATOM 16942 C CA . ASP A 1 81 ? -6.016 -10.936 1.254 1.00 0.00 81 ASP A CA 11
ATOM 16943 C C . ASP A 1 81 ? -7.445 -11.082 1.768 1.00 0.00 81 ASP A C 11
ATOM 16944 O O . ASP A 1 81 ? -7.714 -10.881 2.951 1.00 0.00 81 ASP A O 11
ATOM 16953 N N . GLY A 1 82 ? -8.360 -11.431 0.868 1.00 0.00 82 GLY A N 11
ATOM 16954 C CA . GLY A 1 82 ? -9.750 -11.596 1.249 1.00 0.00 82 GLY A CA 11
ATOM 16955 C C . GLY A 1 82 ? -10.393 -10.292 1.677 1.00 0.00 82 GLY A C 11
ATOM 16956 O O . GLY A 1 82 ? -11.360 -10.289 2.439 1.00 0.00 82 GLY A O 11
ATOM 16960 N N . ARG A 1 83 ? -9.853 -9.180 1.189 1.00 0.00 83 ARG A N 11
ATOM 16961 C CA . ARG A 1 83 ? -10.378 -7.863 1.528 1.00 0.00 83 ARG A CA 11
ATOM 16962 C C . ARG A 1 83 ? -10.003 -6.837 0.463 1.00 0.00 83 ARG A C 11
ATOM 16963 O O . ARG A 1 83 ? -9.198 -7.116 -0.425 1.00 0.00 83 ARG A O 11
ATOM 16984 N N . GLU A 1 84 ? -10.594 -5.650 0.558 1.00 0.00 84 GLU A N 11
ATOM 16985 C CA . GLU A 1 84 ? -10.322 -4.583 -0.398 1.00 0.00 84 GLU A CA 11
ATOM 16986 C C . GLU A 1 84 ? -9.245 -3.640 0.130 1.00 0.00 84 GLU A C 11
ATOM 16987 O O . GLU A 1 84 ? -9.541 -2.671 0.831 1.00 0.00 84 GLU A O 11
ATOM 16999 N N . LEU A 1 85 ? -7.994 -3.930 -0.211 1.00 0.00 85 LEU A N 11
ATOM 17000 C CA . LEU A 1 85 ? -6.872 -3.109 0.228 1.00 0.00 85 LEU A CA 11
ATOM 17001 C C . LEU A 1 85 ? -7.100 -1.642 -0.122 1.00 0.00 85 LEU A C 11
ATOM 17002 O O . LEU A 1 85 ? -7.226 -1.286 -1.294 1.00 0.00 85 LEU A O 11
ATOM 17018 N N . ARG A 1 86 ? -7.149 -0.795 0.901 1.00 0.00 86 ARG A N 11
ATOM 17019 C CA . ARG A 1 86 ? -7.361 0.633 0.701 1.00 0.00 86 ARG A CA 11
ATOM 17020 C C . ARG A 1 86 ? -6.103 1.298 0.149 1.00 0.00 86 ARG A C 11
ATOM 17021 O O . ARG A 1 86 ? -5.236 1.735 0.906 1.00 0.00 86 ARG A O 11
ATOM 17042 N N . VAL A 1 87 ? -6.010 1.369 -1.175 1.00 0.00 87 VAL A N 11
ATOM 17043 C CA . VAL A 1 87 ? -4.859 1.980 -1.828 1.00 0.00 87 VAL A CA 11
ATOM 17044 C C . VAL A 1 87 ? -5.230 3.319 -2.457 1.00 0.00 87 VAL A C 11
ATOM 17045 O O . VAL A 1 87 ? -5.699 3.373 -3.593 1.00 0.00 87 VAL A O 11
ATOM 17058 N N . GLN A 1 88 ? -5.015 4.396 -1.709 1.00 0.00 88 GLN A N 11
ATOM 17059 C CA . GLN A 1 88 ? -5.327 5.736 -2.193 1.00 0.00 88 GLN A CA 11
ATOM 17060 C C . GLN A 1 88 ? -4.349 6.761 -1.629 1.00 0.00 88 GLN A C 11
ATOM 17061 O O . GLN A 1 88 ? -3.505 6.435 -0.794 1.00 0.00 88 GLN A O 11
ATOM 17075 N N . VAL A 1 89 ? -4.468 8.002 -2.091 1.00 0.00 89 VAL A N 11
ATOM 17076 C CA . VAL A 1 89 ? -3.594 9.075 -1.632 1.00 0.00 89 VAL A CA 11
ATOM 17077 C C . VAL A 1 89 ? -3.787 9.342 -0.143 1.00 0.00 89 VAL A C 11
ATOM 17078 O O . VAL A 1 89 ? -4.866 9.117 0.403 1.00 0.00 89 VAL A O 11
ATOM 17091 N N . ALA A 1 90 ? -2.734 9.825 0.507 1.00 0.00 90 ALA A N 11
ATOM 17092 C CA . ALA A 1 90 ? -2.788 10.126 1.932 1.00 0.00 90 ALA A CA 11
ATOM 17093 C C . ALA A 1 90 ? -3.903 11.119 2.242 1.00 0.00 90 ALA A C 11
ATOM 17094 O O . ALA A 1 90 ? -4.758 10.863 3.089 1.00 0.00 90 ALA A O 11
ATOM 17101 N N . ARG A 1 91 ? -3.886 12.254 1.550 1.00 0.00 91 ARG A N 11
ATOM 17102 C CA . ARG A 1 91 ? -4.895 13.287 1.753 1.00 0.00 91 ARG A CA 11
ATOM 17103 C C . ARG A 1 91 ? -5.227 13.988 0.439 1.00 0.00 91 ARG A C 11
ATOM 17104 O O . ARG A 1 91 ? -4.350 14.216 -0.394 1.00 0.00 91 ARG A O 11
ATOM 17125 N N . TYR A 1 92 ? -6.500 14.325 0.260 1.00 0.00 92 TYR A N 11
ATOM 17126 C CA . TYR A 1 92 ? -6.949 14.996 -0.954 1.00 0.00 92 TYR A CA 11
ATOM 17127 C C . TYR A 1 92 ? -6.648 16.491 -0.893 1.00 0.00 92 TYR A C 11
ATOM 17128 O O . TYR A 1 92 ? -6.485 17.059 0.186 1.00 0.00 92 TYR A O 11
ATOM 17146 N N . GLY A 1 93 ? -6.577 17.122 -2.061 1.00 0.00 93 GLY A N 11
ATOM 17147 C CA . GLY A 1 93 ? -6.297 18.545 -2.120 1.00 0.00 93 GLY A CA 11
ATOM 17148 C C . GLY A 1 93 ? -6.249 19.068 -3.541 1.00 0.00 93 GLY A C 11
ATOM 17149 O O . GLY A 1 93 ? -5.176 19.376 -4.061 1.00 0.00 93 GLY A O 11
ATOM 17153 N N . ARG A 1 94 ? -7.414 19.167 -4.173 1.00 0.00 94 ARG A N 11
ATOM 17154 C CA . ARG A 1 94 ? -7.500 19.654 -5.545 1.00 0.00 94 ARG A CA 11
ATOM 17155 C C . ARG A 1 94 ? -7.327 21.169 -5.596 1.00 0.00 94 ARG A C 11
ATOM 17156 O O . ARG A 1 94 ? -8.206 21.919 -5.170 1.00 0.00 94 ARG A O 11
ATOM 17177 N N . ARG A 1 95 ? -6.189 21.612 -6.120 1.00 0.00 95 ARG A N 11
ATOM 17178 C CA . ARG A 1 95 ? -5.900 23.038 -6.225 1.00 0.00 95 ARG A CA 11
ATOM 17179 C C . ARG A 1 95 ? -4.973 23.319 -7.403 1.00 0.00 95 ARG A C 11
ATOM 17180 O O . ARG A 1 95 ? -4.124 22.497 -7.748 1.00 0.00 95 ARG A O 11
ATOM 17201 N N . ASP A 1 96 ? -5.143 24.485 -8.017 1.00 0.00 96 ASP A N 11
ATOM 17202 C CA . ASP A 1 96 ? -4.321 24.875 -9.157 1.00 0.00 96 ASP A CA 11
ATOM 17203 C C . ASP A 1 96 ? -3.723 26.263 -8.946 1.00 0.00 96 ASP A C 11
ATOM 17204 O O . ASP A 1 96 ? -4.368 27.149 -8.383 1.00 0.00 96 ASP A O 11
ATOM 17213 N N . LEU A 1 97 ? -2.488 26.445 -9.401 1.00 0.00 97 LEU A N 11
ATOM 17214 C CA . LEU A 1 97 ? -1.803 27.725 -9.261 1.00 0.00 97 LEU A CA 11
ATOM 17215 C C . LEU A 1 97 ? -0.700 27.868 -10.305 1.00 0.00 97 LEU A C 11
ATOM 17216 O O . LEU A 1 97 ? 0.344 27.221 -10.213 1.00 0.00 97 LEU A O 11
ATOM 17232 N N . SER A 1 98 ? -0.937 28.721 -11.297 1.00 0.00 98 SER A N 11
ATOM 17233 C CA . SER A 1 98 ? 0.035 28.948 -12.359 1.00 0.00 98 SER A CA 11
ATOM 17234 C C . SER A 1 98 ? 0.278 30.441 -12.563 1.00 0.00 98 SER A C 11
ATOM 17235 O O . SER A 1 98 ? -0.635 31.188 -12.911 1.00 0.00 98 SER A O 11
ATOM 17243 N N . GLY A 1 99 ? 1.518 30.868 -12.343 1.00 0.00 99 GLY A N 11
ATOM 17244 C CA . GLY A 1 99 ? 1.860 32.269 -12.507 1.00 0.00 99 GLY A CA 11
ATOM 17245 C C . GLY A 1 99 ? 3.149 32.464 -13.280 1.00 0.00 99 GLY A C 11
ATOM 17246 O O . GLY A 1 99 ? 3.810 31.505 -13.679 1.00 0.00 99 GLY A O 11
ATOM 17250 N N . PRO A 1 100 ? 3.522 33.733 -13.505 1.00 0.00 100 PRO A N 11
ATOM 17251 C CA . PRO A 1 100 ? 4.742 34.080 -14.239 1.00 0.00 100 PRO A CA 11
ATOM 17252 C C . PRO A 1 100 ? 5.944 33.258 -13.788 1.00 0.00 100 PRO A C 11
ATOM 17253 O O . PRO A 1 100 ? 5.871 32.523 -12.804 1.00 0.00 100 PRO A O 11
ATOM 17264 N N . SER A 1 101 ? 7.050 33.387 -14.514 1.00 0.00 101 SER A N 11
ATOM 17265 C CA . SER A 1 101 ? 8.268 32.653 -14.190 1.00 0.00 101 SER A CA 11
ATOM 17266 C C . SER A 1 101 ? 9.480 33.580 -14.200 1.00 0.00 101 SER A C 11
ATOM 17267 O O . SER A 1 101 ? 9.369 34.761 -14.528 1.00 0.00 101 SER A O 11
ATOM 17275 N N . SER A 1 102 ? 10.637 33.034 -13.837 1.00 0.00 102 SER A N 11
ATOM 17276 C CA . SER A 1 102 ? 11.870 33.812 -13.800 1.00 0.00 102 SER A CA 11
ATOM 17277 C C . SER A 1 102 ? 11.649 35.148 -13.098 1.00 0.00 102 SER A C 11
ATOM 17278 O O . SER A 1 102 ? 12.135 36.185 -13.546 1.00 0.00 102 SER A O 11
ATOM 17286 N N . GLY A 1 103 ? 10.910 35.114 -11.993 1.00 0.00 103 GLY A N 11
ATOM 17287 C CA . GLY A 1 103 ? 10.636 36.327 -11.246 1.00 0.00 103 GLY A CA 11
ATOM 17288 C C . GLY A 1 103 ? 9.683 37.254 -11.975 1.00 0.00 103 GLY A C 11
ATOM 17289 O O . GLY A 1 103 ? 9.815 38.476 -11.897 1.00 0.00 103 GLY A O 11
ATOM 17293 N N . GLY A 1 1 ? 13.348 24.344 7.069 1.00 0.00 1 GLY A N 12
ATOM 17294 C CA . GLY A 1 1 ? 13.925 25.264 6.106 1.00 0.00 1 GLY A CA 12
ATOM 17295 C C . GLY A 1 1 ? 13.958 24.689 4.704 1.00 0.00 1 GLY A C 12
ATOM 17296 O O . GLY A 1 1 ? 13.007 24.039 4.269 1.00 0.00 1 GLY A O 12
ATOM 17300 N N . SER A 1 2 ? 15.054 24.931 3.992 1.00 0.00 2 SER A N 12
ATOM 17301 C CA . SER A 1 2 ? 15.205 24.437 2.629 1.00 0.00 2 SER A CA 12
ATOM 17302 C C . SER A 1 2 ? 16.655 24.056 2.346 1.00 0.00 2 SER A C 12
ATOM 17303 O O . SER A 1 2 ? 17.577 24.556 2.991 1.00 0.00 2 SER A O 12
ATOM 17311 N N . SER A 1 3 ? 16.849 23.168 1.377 1.00 0.00 3 SER A N 12
ATOM 17312 C CA . SER A 1 3 ? 18.186 22.716 1.010 1.00 0.00 3 SER A CA 12
ATOM 17313 C C . SER A 1 3 ? 18.288 22.485 -0.495 1.00 0.00 3 SER A C 12
ATOM 17314 O O . SER A 1 3 ? 17.632 21.601 -1.045 1.00 0.00 3 SER A O 12
ATOM 17322 N N . GLY A 1 4 ? 19.115 23.289 -1.156 1.00 0.00 4 GLY A N 12
ATOM 17323 C CA . GLY A 1 4 ? 19.289 23.158 -2.591 1.00 0.00 4 GLY A CA 12
ATOM 17324 C C . GLY A 1 4 ? 20.606 22.503 -2.958 1.00 0.00 4 GLY A C 12
ATOM 17325 O O . GLY A 1 4 ? 21.584 23.187 -3.258 1.00 0.00 4 GLY A O 12
ATOM 17329 N N . SER A 1 5 ? 20.631 21.174 -2.933 1.00 0.00 5 SER A N 12
ATOM 17330 C CA . SER A 1 5 ? 21.840 20.427 -3.261 1.00 0.00 5 SER A CA 12
ATOM 17331 C C . SER A 1 5 ? 21.541 19.331 -4.280 1.00 0.00 5 SER A C 12
ATOM 17332 O O . SER A 1 5 ? 20.392 18.925 -4.452 1.00 0.00 5 SER A O 12
ATOM 17340 N N . SER A 1 6 ? 22.585 18.856 -4.951 1.00 0.00 6 SER A N 12
ATOM 17341 C CA . SER A 1 6 ? 22.436 17.810 -5.956 1.00 0.00 6 SER A CA 12
ATOM 17342 C C . SER A 1 6 ? 22.428 16.429 -5.306 1.00 0.00 6 SER A C 12
ATOM 17343 O O . SER A 1 6 ? 23.480 15.832 -5.079 1.00 0.00 6 SER A O 12
ATOM 17351 N N . GLY A 1 7 ? 21.233 15.929 -5.007 1.00 0.00 7 GLY A N 12
ATOM 17352 C CA . GLY A 1 7 ? 21.109 14.623 -4.386 1.00 0.00 7 GLY A CA 12
ATOM 17353 C C . GLY A 1 7 ? 19.728 14.026 -4.562 1.00 0.00 7 GLY A C 12
ATOM 17354 O O . GLY A 1 7 ? 18.735 14.738 -4.716 1.00 0.00 7 GLY A O 12
ATOM 17358 N N . PRO A 1 8 ? 19.651 12.687 -4.543 1.00 0.00 8 PRO A N 12
ATOM 17359 C CA . PRO A 1 8 ? 18.386 11.964 -4.702 1.00 0.00 8 PRO A CA 12
ATOM 17360 C C . PRO A 1 8 ? 17.551 11.970 -3.426 1.00 0.00 8 PRO A C 12
ATOM 17361 O O . PRO A 1 8 ? 16.931 10.966 -3.073 1.00 0.00 8 PRO A O 12
ATOM 17372 N N . ASP A 1 9 ? 17.538 13.106 -2.738 1.00 0.00 9 ASP A N 12
ATOM 17373 C CA . ASP A 1 9 ? 16.778 13.243 -1.501 1.00 0.00 9 ASP A CA 12
ATOM 17374 C C . ASP A 1 9 ? 15.288 13.394 -1.793 1.00 0.00 9 ASP A C 12
ATOM 17375 O O . ASP A 1 9 ? 14.873 14.316 -2.495 1.00 0.00 9 ASP A O 12
ATOM 17384 N N . VAL A 1 10 ? 14.488 12.481 -1.250 1.00 0.00 10 VAL A N 12
ATOM 17385 C CA . VAL A 1 10 ? 13.045 12.512 -1.452 1.00 0.00 10 VAL A CA 12
ATOM 17386 C C . VAL A 1 10 ? 12.391 13.581 -0.583 1.00 0.00 10 VAL A C 12
ATOM 17387 O O . VAL A 1 10 ? 12.613 13.632 0.627 1.00 0.00 10 VAL A O 12
ATOM 17400 N N . ASP A 1 11 ? 11.585 14.432 -1.208 1.00 0.00 11 ASP A N 12
ATOM 17401 C CA . ASP A 1 11 ? 10.897 15.500 -0.491 1.00 0.00 11 ASP A CA 12
ATOM 17402 C C . ASP A 1 11 ? 9.415 15.176 -0.325 1.00 0.00 11 ASP A C 12
ATOM 17403 O O . ASP A 1 11 ? 8.858 15.309 0.763 1.00 0.00 11 ASP A O 12
ATOM 17412 N N . GLY A 1 12 ? 8.782 14.750 -1.414 1.00 0.00 12 GLY A N 12
ATOM 17413 C CA . GLY A 1 12 ? 7.371 14.415 -1.369 1.00 0.00 12 GLY A CA 12
ATOM 17414 C C . GLY A 1 12 ? 6.614 14.927 -2.578 1.00 0.00 12 GLY A C 12
ATOM 17415 O O . GLY A 1 12 ? 6.067 16.029 -2.555 1.00 0.00 12 GLY A O 12
ATOM 17419 N N . MET A 1 13 ? 6.584 14.126 -3.638 1.00 0.00 13 MET A N 12
ATOM 17420 C CA . MET A 1 13 ? 5.889 14.505 -4.863 1.00 0.00 13 MET A CA 12
ATOM 17421 C C . MET A 1 13 ? 4.562 13.762 -4.987 1.00 0.00 13 MET A C 12
ATOM 17422 O O . MET A 1 13 ? 3.544 14.350 -5.355 1.00 0.00 13 MET A O 12
ATOM 17436 N N . ILE A 1 14 ? 4.581 12.470 -4.678 1.00 0.00 14 ILE A N 12
ATOM 17437 C CA . ILE A 1 14 ? 3.379 11.649 -4.755 1.00 0.00 14 ILE A CA 12
ATOM 17438 C C . ILE A 1 14 ? 3.432 10.503 -3.751 1.00 0.00 14 ILE A C 12
ATOM 17439 O O . ILE A 1 14 ? 4.236 9.580 -3.886 1.00 0.00 14 ILE A O 12
ATOM 17455 N N . THR A 1 15 ? 2.567 10.566 -2.743 1.00 0.00 15 THR A N 12
ATOM 17456 C CA . THR A 1 15 ? 2.514 9.534 -1.716 1.00 0.00 15 THR A CA 12
ATOM 17457 C C . THR A 1 15 ? 1.190 8.778 -1.763 1.00 0.00 15 THR A C 12
ATOM 17458 O O . THR A 1 15 ? 0.139 9.363 -2.029 1.00 0.00 15 THR A O 12
ATOM 17469 N N . LEU A 1 16 ? 1.248 7.477 -1.504 1.00 0.00 16 LEU A N 12
ATOM 17470 C CA . LEU A 1 16 ? 0.053 6.640 -1.517 1.00 0.00 16 LEU A CA 12
ATOM 17471 C C . LEU A 1 16 ? -0.078 5.857 -0.215 1.00 0.00 16 LEU A C 12
ATOM 17472 O O . LEU A 1 16 ? 0.790 5.055 0.130 1.00 0.00 16 LEU A O 12
ATOM 17488 N N . LYS A 1 17 ? -1.170 6.094 0.505 1.00 0.00 17 LYS A N 12
ATOM 17489 C CA . LYS A 1 17 ? -1.417 5.409 1.768 1.00 0.00 17 LYS A CA 12
ATOM 17490 C C . LYS A 1 17 ? -2.088 4.059 1.533 1.00 0.00 17 LYS A C 12
ATOM 17491 O O . LYS A 1 17 ? -3.051 3.957 0.772 1.00 0.00 17 LYS A O 12
ATOM 17510 N N . VAL A 1 18 ? -1.574 3.025 2.191 1.00 0.00 18 VAL A N 12
ATOM 17511 C CA . VAL A 1 18 ? -2.126 1.682 2.056 1.00 0.00 18 VAL A CA 12
ATOM 17512 C C . VAL A 1 18 ? -2.550 1.123 3.409 1.00 0.00 18 VAL A C 12
ATOM 17513 O O . VAL A 1 18 ? -1.711 0.819 4.257 1.00 0.00 18 VAL A O 12
ATOM 17526 N N . ASP A 1 19 ? -3.857 0.989 3.604 1.00 0.00 19 ASP A N 12
ATOM 17527 C CA . ASP A 1 19 ? -4.393 0.465 4.854 1.00 0.00 19 ASP A CA 12
ATOM 17528 C C . ASP A 1 19 ? -4.720 -1.020 4.725 1.00 0.00 19 ASP A C 12
ATOM 17529 O O . ASP A 1 19 ? -4.648 -1.589 3.637 1.00 0.00 19 ASP A O 12
ATOM 17538 N N . ASN A 1 20 ? -5.079 -1.641 5.844 1.00 0.00 20 ASN A N 12
ATOM 17539 C CA . ASN A 1 20 ? -5.415 -3.060 5.856 1.00 0.00 20 ASN A CA 12
ATOM 17540 C C . ASN A 1 20 ? -4.225 -3.905 5.411 1.00 0.00 20 ASN A C 12
ATOM 17541 O O . ASN A 1 20 ? -4.349 -4.760 4.534 1.00 0.00 20 ASN A O 12
ATOM 17552 N N . LEU A 1 21 ? -3.071 -3.660 6.023 1.00 0.00 21 LEU A N 12
ATOM 17553 C CA . LEU A 1 21 ? -1.858 -4.399 5.692 1.00 0.00 21 LEU A CA 12
ATOM 17554 C C . LEU A 1 21 ? -1.514 -5.402 6.788 1.00 0.00 21 LEU A C 12
ATOM 17555 O O . LEU A 1 21 ? -0.895 -5.052 7.794 1.00 0.00 21 LEU A O 12
ATOM 17571 N N . THR A 1 22 ? -1.917 -6.653 6.587 1.00 0.00 22 THR A N 12
ATOM 17572 C CA . THR A 1 22 ? -1.652 -7.707 7.557 1.00 0.00 22 THR A CA 12
ATOM 17573 C C . THR A 1 22 ? -0.174 -7.751 7.930 1.00 0.00 22 THR A C 12
ATOM 17574 O O . THR A 1 22 ? 0.689 -7.383 7.133 1.00 0.00 22 THR A O 12
ATOM 17585 N N . TYR A 1 23 ? 0.111 -8.205 9.145 1.00 0.00 23 TYR A N 12
ATOM 17586 C CA . TYR A 1 23 ? 1.485 -8.296 9.625 1.00 0.00 23 TYR A CA 12
ATOM 17587 C C . TYR A 1 23 ? 2.422 -8.750 8.510 1.00 0.00 23 TYR A C 12
ATOM 17588 O O . TYR A 1 23 ? 3.489 -8.171 8.306 1.00 0.00 23 TYR A O 12
ATOM 17606 N N . ARG A 1 24 ? 2.014 -9.790 7.790 1.00 0.00 24 ARG A N 12
ATOM 17607 C CA . ARG A 1 24 ? 2.816 -10.324 6.695 1.00 0.00 24 ARG A CA 12
ATOM 17608 C C . ARG A 1 24 ? 3.395 -9.196 5.846 1.00 0.00 24 ARG A C 12
ATOM 17609 O O . ARG A 1 24 ? 4.569 -9.224 5.475 1.00 0.00 24 ARG A O 12
ATOM 17630 N N . THR A 1 25 ? 2.564 -8.204 5.541 1.00 0.00 25 THR A N 12
ATOM 17631 C CA . THR A 1 25 ? 2.993 -7.069 4.735 1.00 0.00 25 THR A CA 12
ATOM 17632 C C . THR A 1 25 ? 4.427 -6.672 5.063 1.00 0.00 25 THR A C 12
ATOM 17633 O O . THR A 1 25 ? 4.862 -6.772 6.210 1.00 0.00 25 THR A O 12
ATOM 17644 N N . SER A 1 26 ? 5.158 -6.219 4.049 1.00 0.00 26 SER A N 12
ATOM 17645 C CA . SER A 1 26 ? 6.546 -5.810 4.230 1.00 0.00 26 SER A CA 12
ATOM 17646 C C . SER A 1 26 ? 6.964 -4.816 3.150 1.00 0.00 26 SER A C 12
ATOM 17647 O O . SER A 1 26 ? 6.380 -4.754 2.068 1.00 0.00 26 SER A O 12
ATOM 17655 N N . PRO A 1 27 ? 8.001 -4.019 3.450 1.00 0.00 27 PRO A N 12
ATOM 17656 C CA . PRO A 1 27 ? 8.522 -3.014 2.518 1.00 0.00 27 PRO A CA 12
ATOM 17657 C C . PRO A 1 27 ? 8.672 -3.559 1.102 1.00 0.00 27 PRO A C 12
ATOM 17658 O O . PRO A 1 27 ? 8.442 -2.846 0.125 1.00 0.00 27 PRO A O 12
ATOM 17669 N N . ASP A 1 28 ? 9.059 -4.826 0.999 1.00 0.00 28 ASP A N 12
ATOM 17670 C CA . ASP A 1 28 ? 9.239 -5.466 -0.299 1.00 0.00 28 ASP A CA 12
ATOM 17671 C C . ASP A 1 28 ? 7.900 -5.646 -1.006 1.00 0.00 28 ASP A C 12
ATOM 17672 O O . ASP A 1 28 ? 7.610 -4.967 -1.991 1.00 0.00 28 ASP A O 12
ATOM 17681 N N . SER A 1 29 ? 7.087 -6.567 -0.498 1.00 0.00 29 SER A N 12
ATOM 17682 C CA . SER A 1 29 ? 5.780 -6.841 -1.084 1.00 0.00 29 SER A CA 12
ATOM 17683 C C . SER A 1 29 ? 5.022 -5.543 -1.350 1.00 0.00 29 SER A C 12
ATOM 17684 O O . SER A 1 29 ? 4.490 -5.334 -2.442 1.00 0.00 29 SER A O 12
ATOM 17692 N N . LEU A 1 30 ? 4.976 -4.676 -0.346 1.00 0.00 30 LEU A N 12
ATOM 17693 C CA . LEU A 1 30 ? 4.284 -3.398 -0.469 1.00 0.00 30 LEU A CA 12
ATOM 17694 C C . LEU A 1 30 ? 4.851 -2.581 -1.626 1.00 0.00 30 LEU A C 12
ATOM 17695 O O . LEU A 1 30 ? 4.106 -1.957 -2.382 1.00 0.00 30 LEU A O 12
ATOM 17711 N N . ARG A 1 31 ? 6.173 -2.591 -1.759 1.00 0.00 31 ARG A N 12
ATOM 17712 C CA . ARG A 1 31 ? 6.839 -1.852 -2.824 1.00 0.00 31 ARG A CA 12
ATOM 17713 C C . ARG A 1 31 ? 6.511 -2.450 -4.189 1.00 0.00 31 ARG A C 12
ATOM 17714 O O . ARG A 1 31 ? 6.127 -1.735 -5.114 1.00 0.00 31 ARG A O 12
ATOM 17735 N N . ARG A 1 32 ? 6.665 -3.765 -4.305 1.00 0.00 32 ARG A N 12
ATOM 17736 C CA . ARG A 1 32 ? 6.387 -4.459 -5.557 1.00 0.00 32 ARG A CA 12
ATOM 17737 C C . ARG A 1 32 ? 4.977 -4.147 -6.049 1.00 0.00 32 ARG A C 12
ATOM 17738 O O . ARG A 1 32 ? 4.756 -3.938 -7.242 1.00 0.00 32 ARG A O 12
ATOM 17759 N N . VAL A 1 33 ? 4.025 -4.119 -5.122 1.00 0.00 33 VAL A N 12
ATOM 17760 C CA . VAL A 1 33 ? 2.636 -3.833 -5.461 1.00 0.00 33 VAL A CA 12
ATOM 17761 C C . VAL A 1 33 ? 2.542 -2.732 -6.512 1.00 0.00 33 VAL A C 12
ATOM 17762 O O . VAL A 1 33 ? 1.807 -2.856 -7.492 1.00 0.00 33 VAL A O 12
ATOM 17775 N N . PHE A 1 34 ? 3.292 -1.655 -6.301 1.00 0.00 34 PHE A N 12
ATOM 17776 C CA . PHE A 1 34 ? 3.294 -0.531 -7.230 1.00 0.00 34 PHE A CA 12
ATOM 17777 C C . PHE A 1 34 ? 4.497 -0.601 -8.165 1.00 0.00 34 PHE A C 12
ATOM 17778 O O . PHE A 1 34 ? 4.474 -0.048 -9.264 1.00 0.00 34 PHE A O 12
ATOM 17795 N N . GLU A 1 35 ? 5.547 -1.284 -7.720 1.00 0.00 35 GLU A N 12
ATOM 17796 C CA . GLU A 1 35 ? 6.760 -1.424 -8.516 1.00 0.00 35 GLU A CA 12
ATOM 17797 C C . GLU A 1 35 ? 6.445 -2.013 -9.888 1.00 0.00 35 GLU A C 12
ATOM 17798 O O . GLU A 1 35 ? 6.981 -1.570 -10.905 1.00 0.00 35 GLU A O 12
ATOM 17810 N N . LYS A 1 36 ? 5.573 -3.014 -9.910 1.00 0.00 36 LYS A N 12
ATOM 17811 C CA . LYS A 1 36 ? 5.184 -3.665 -11.155 1.00 0.00 36 LYS A CA 12
ATOM 17812 C C . LYS A 1 36 ? 4.672 -2.644 -12.166 1.00 0.00 36 LYS A C 12
ATOM 17813 O O . LYS A 1 36 ? 4.612 -2.919 -13.364 1.00 0.00 36 LYS A O 12
ATOM 17832 N N . TYR A 1 37 ? 4.304 -1.466 -11.675 1.00 0.00 37 TYR A N 12
ATOM 17833 C CA . TYR A 1 37 ? 3.796 -0.404 -12.535 1.00 0.00 37 TYR A CA 12
ATOM 17834 C C . TYR A 1 37 ? 4.846 0.685 -12.735 1.00 0.00 37 TYR A C 12
ATOM 17835 O O . TYR A 1 37 ? 5.325 0.905 -13.846 1.00 0.00 37 TYR A O 12
ATOM 17853 N N . GLY A 1 38 ? 5.200 1.364 -11.647 1.00 0.00 38 GLY A N 12
ATOM 17854 C CA . GLY A 1 38 ? 6.191 2.421 -11.722 1.00 0.00 38 GLY A CA 12
ATOM 17855 C C . GLY A 1 38 ? 7.283 2.266 -10.683 1.00 0.00 38 GLY A C 12
ATOM 17856 O O . GLY A 1 38 ? 7.580 1.155 -10.246 1.00 0.00 38 GLY A O 12
ATOM 17860 N N . ARG A 1 39 ? 7.885 3.384 -10.289 1.00 0.00 39 ARG A N 12
ATOM 17861 C CA . ARG A 1 39 ? 8.954 3.367 -9.298 1.00 0.00 39 ARG A CA 12
ATOM 17862 C C . ARG A 1 39 ? 8.415 3.708 -7.912 1.00 0.00 39 ARG A C 12
ATOM 17863 O O . ARG A 1 39 ? 7.443 4.452 -7.778 1.00 0.00 39 ARG A O 12
ATOM 17884 N N . VAL A 1 40 ? 9.052 3.159 -6.882 1.00 0.00 40 VAL A N 12
ATOM 17885 C CA . VAL A 1 40 ? 8.638 3.405 -5.507 1.00 0.00 40 VAL A CA 12
ATOM 17886 C C . VAL A 1 40 ? 9.703 4.182 -4.742 1.00 0.00 40 VAL A C 12
ATOM 17887 O O . VAL A 1 40 ? 10.589 3.596 -4.122 1.00 0.00 40 VAL A O 12
ATOM 17900 N N . GLY A 1 41 ? 9.611 5.508 -4.790 1.00 0.00 41 GLY A N 12
ATOM 17901 C CA . GLY A 1 41 ? 10.573 6.345 -4.098 1.00 0.00 41 GLY A CA 12
ATOM 17902 C C . GLY A 1 41 ? 11.051 5.726 -2.799 1.00 0.00 41 GLY A C 12
ATOM 17903 O O . GLY A 1 41 ? 12.209 5.325 -2.683 1.00 0.00 41 GLY A O 12
ATOM 17907 N N . ASP A 1 42 ? 10.157 5.649 -1.819 1.00 0.00 42 ASP A N 12
ATOM 17908 C CA . ASP A 1 42 ? 10.494 5.075 -0.521 1.00 0.00 42 ASP A CA 12
ATOM 17909 C C . ASP A 1 42 ? 9.286 4.375 0.093 1.00 0.00 42 ASP A C 12
ATOM 17910 O O . ASP A 1 42 ? 8.140 4.727 -0.189 1.00 0.00 42 ASP A O 12
ATOM 17919 N N . VAL A 1 43 ? 9.549 3.380 0.935 1.00 0.00 43 VAL A N 12
ATOM 17920 C CA . VAL A 1 43 ? 8.484 2.630 1.589 1.00 0.00 43 VAL A CA 12
ATOM 17921 C C . VAL A 1 43 ? 8.686 2.592 3.099 1.00 0.00 43 VAL A C 12
ATOM 17922 O O . VAL A 1 43 ? 9.726 2.147 3.586 1.00 0.00 43 VAL A O 12
ATOM 17935 N N . TYR A 1 44 ? 7.686 3.061 3.836 1.00 0.00 44 TYR A N 12
ATOM 17936 C CA . TYR A 1 44 ? 7.754 3.083 5.293 1.00 0.00 44 TYR A CA 12
ATOM 17937 C C . TYR A 1 44 ? 6.493 2.483 5.906 1.00 0.00 44 TYR A C 12
ATOM 17938 O O . TYR A 1 44 ? 5.396 2.631 5.367 1.00 0.00 44 TYR A O 12
ATOM 17956 N N . ILE A 1 45 ? 6.658 1.805 7.037 1.00 0.00 45 ILE A N 12
ATOM 17957 C CA . ILE A 1 45 ? 5.534 1.183 7.726 1.00 0.00 45 ILE A CA 12
ATOM 17958 C C . ILE A 1 45 ? 5.545 1.521 9.213 1.00 0.00 45 ILE A C 12
ATOM 17959 O O . ILE A 1 45 ? 6.208 0.867 10.019 1.00 0.00 45 ILE A O 12
ATOM 17975 N N . PRO A 1 46 ? 4.794 2.567 9.588 1.00 0.00 46 PRO A N 12
ATOM 17976 C CA . PRO A 1 46 ? 4.698 3.014 10.981 1.00 0.00 46 PRO A CA 12
ATOM 17977 C C . PRO A 1 46 ? 4.518 1.853 11.952 1.00 0.00 46 PRO A C 12
ATOM 17978 O O . PRO A 1 46 ? 4.116 0.758 11.557 1.00 0.00 46 PRO A O 12
ATOM 17989 N N . ARG A 1 47 ? 4.816 2.099 13.223 1.00 0.00 47 ARG A N 12
ATOM 17990 C CA . ARG A 1 47 ? 4.687 1.072 14.251 1.00 0.00 47 ARG A CA 12
ATOM 17991 C C . ARG A 1 47 ? 3.852 1.579 15.423 1.00 0.00 47 ARG A C 12
ATOM 17992 O O . ARG A 1 47 ? 3.497 2.755 15.482 1.00 0.00 47 ARG A O 12
ATOM 18013 N N . GLU A 1 48 ? 3.543 0.681 16.354 1.00 0.00 48 GLU A N 12
ATOM 18014 C CA . GLU A 1 48 ? 2.749 1.038 17.524 1.00 0.00 48 GLU A CA 12
ATOM 18015 C C . GLU A 1 48 ? 3.646 1.484 18.675 1.00 0.00 48 GLU A C 12
ATOM 18016 O O . GLU A 1 48 ? 4.693 0.894 18.944 1.00 0.00 48 GLU A O 12
ATOM 18028 N N . PRO A 1 49 ? 3.228 2.551 19.371 1.00 0.00 49 PRO A N 12
ATOM 18029 C CA . PRO A 1 49 ? 3.978 3.101 20.504 1.00 0.00 49 PRO A CA 12
ATOM 18030 C C . PRO A 1 49 ? 4.397 2.024 21.499 1.00 0.00 49 PRO A C 12
ATOM 18031 O O . PRO A 1 49 ? 5.313 2.225 22.297 1.00 0.00 49 PRO A O 12
ATOM 18042 N N . HIS A 1 50 ? 3.721 0.881 21.446 1.00 0.00 50 HIS A N 12
ATOM 18043 C CA . HIS A 1 50 ? 4.025 -0.229 22.343 1.00 0.00 50 HIS A CA 12
ATOM 18044 C C . HIS A 1 50 ? 4.703 -1.368 21.587 1.00 0.00 50 HIS A C 12
ATOM 18045 O O . HIS A 1 50 ? 5.762 -1.851 21.990 1.00 0.00 50 HIS A O 12
ATOM 18059 N N . THR A 1 51 ? 4.086 -1.793 20.489 1.00 0.00 51 THR A N 12
ATOM 18060 C CA . THR A 1 51 ? 4.629 -2.876 19.679 1.00 0.00 51 THR A CA 12
ATOM 18061 C C . THR A 1 51 ? 5.212 -2.347 18.373 1.00 0.00 51 THR A C 12
ATOM 18062 O O . THR A 1 51 ? 4.840 -1.270 17.906 1.00 0.00 51 THR A O 12
ATOM 18073 N N . LYS A 1 52 ? 6.128 -3.111 17.787 1.00 0.00 52 LYS A N 12
ATOM 18074 C CA . LYS A 1 52 ? 6.762 -2.720 16.534 1.00 0.00 52 LYS A CA 12
ATOM 18075 C C . LYS A 1 52 ? 5.962 -3.228 15.338 1.00 0.00 52 LYS A C 12
ATOM 18076 O O . LYS A 1 52 ? 6.449 -3.226 14.208 1.00 0.00 52 LYS A O 12
ATOM 18095 N N . ALA A 1 53 ? 4.732 -3.661 15.596 1.00 0.00 53 ALA A N 12
ATOM 18096 C CA . ALA A 1 53 ? 3.864 -4.167 14.540 1.00 0.00 53 ALA A CA 12
ATOM 18097 C C . ALA A 1 53 ? 3.239 -3.025 13.748 1.00 0.00 53 ALA A C 12
ATOM 18098 O O . ALA A 1 53 ? 2.844 -1.998 14.300 1.00 0.00 53 ALA A O 12
ATOM 18105 N N . PRO A 1 54 ? 3.147 -3.204 12.421 1.00 0.00 54 PRO A N 12
ATOM 18106 C CA . PRO A 1 54 ? 2.570 -2.198 11.525 1.00 0.00 54 PRO A CA 12
ATOM 18107 C C . PRO A 1 54 ? 1.238 -1.660 12.036 1.00 0.00 54 PRO A C 12
ATOM 18108 O O . PRO A 1 54 ? 0.245 -2.385 12.089 1.00 0.00 54 PRO A O 12
ATOM 18119 N N . ARG A 1 55 ? 1.225 -0.386 12.413 1.00 0.00 55 ARG A N 12
ATOM 18120 C CA . ARG A 1 55 ? 0.015 0.249 12.921 1.00 0.00 55 ARG A CA 12
ATOM 18121 C C . ARG A 1 55 ? -1.193 -0.123 12.067 1.00 0.00 55 ARG A C 12
ATOM 18122 O O . ARG A 1 55 ? -2.305 -0.267 12.575 1.00 0.00 55 ARG A O 12
ATOM 18143 N N . GLY A 1 56 ? -0.967 -0.278 10.766 1.00 0.00 56 GLY A N 12
ATOM 18144 C CA . GLY A 1 56 ? -2.047 -0.631 9.862 1.00 0.00 56 GLY A CA 12
ATOM 18145 C C . GLY A 1 56 ? -1.892 0.009 8.496 1.00 0.00 56 GLY A C 12
ATOM 18146 O O . GLY A 1 56 ? -1.999 -0.665 7.472 1.00 0.00 56 GLY A O 12
ATOM 18150 N N . PHE A 1 57 ? -1.641 1.314 8.481 1.00 0.00 57 PHE A N 12
ATOM 18151 C CA . PHE A 1 57 ? -1.474 2.045 7.230 1.00 0.00 57 PHE A CA 12
ATOM 18152 C C . PHE A 1 57 ? 0.005 2.235 6.905 1.00 0.00 57 PHE A C 12
ATOM 18153 O O . PHE A 1 57 ? 0.849 2.265 7.799 1.00 0.00 57 PHE A O 12
ATOM 18170 N N . ALA A 1 58 ? 0.309 2.363 5.617 1.00 0.00 58 ALA A N 12
ATOM 18171 C CA . ALA A 1 58 ? 1.685 2.551 5.173 1.00 0.00 58 ALA A CA 12
ATOM 18172 C C . ALA A 1 58 ? 1.804 3.764 4.256 1.00 0.00 58 ALA A C 12
ATOM 18173 O O . ALA A 1 58 ? 0.802 4.288 3.769 1.00 0.00 58 ALA A O 12
ATOM 18180 N N . PHE A 1 59 ? 3.036 4.207 4.025 1.00 0.00 59 PHE A N 12
ATOM 18181 C CA . PHE A 1 59 ? 3.285 5.359 3.168 1.00 0.00 59 PHE A CA 12
ATOM 18182 C C . PHE A 1 59 ? 4.263 5.005 2.051 1.00 0.00 59 PHE A C 12
ATOM 18183 O O . PHE A 1 59 ? 5.404 4.621 2.307 1.00 0.00 59 PHE A O 12
ATOM 18200 N N . VAL A 1 60 ? 3.805 5.135 0.809 1.00 0.00 60 VAL A N 12
ATOM 18201 C CA . VAL A 1 60 ? 4.638 4.830 -0.348 1.00 0.00 60 VAL A CA 12
ATOM 18202 C C . VAL A 1 60 ? 4.843 6.064 -1.219 1.00 0.00 60 VAL A C 12
ATOM 18203 O O . VAL A 1 60 ? 3.881 6.689 -1.664 1.00 0.00 60 VAL A O 12
ATOM 18216 N N . ARG A 1 61 ? 6.104 6.410 -1.458 1.00 0.00 61 ARG A N 12
ATOM 18217 C CA . ARG A 1 61 ? 6.436 7.570 -2.275 1.00 0.00 61 ARG A CA 12
ATOM 18218 C C . ARG A 1 61 ? 6.803 7.148 -3.695 1.00 0.00 61 ARG A C 12
ATOM 18219 O O . ARG A 1 61 ? 7.367 6.075 -3.909 1.00 0.00 61 ARG A O 12
ATOM 18240 N N . PHE A 1 62 ? 6.479 8.000 -4.662 1.00 0.00 62 PHE A N 12
ATOM 18241 C CA . PHE A 1 62 ? 6.773 7.716 -6.062 1.00 0.00 62 PHE A CA 12
ATOM 18242 C C . PHE A 1 62 ? 7.610 8.832 -6.680 1.00 0.00 62 PHE A C 12
ATOM 18243 O O . PHE A 1 62 ? 7.953 9.808 -6.012 1.00 0.00 62 PHE A O 12
ATOM 18260 N N . HIS A 1 63 ? 7.934 8.681 -7.960 1.00 0.00 63 HIS A N 12
ATOM 18261 C CA . HIS A 1 63 ? 8.731 9.675 -8.670 1.00 0.00 63 HIS A CA 12
ATOM 18262 C C . HIS A 1 63 ? 7.876 10.437 -9.678 1.00 0.00 63 HIS A C 12
ATOM 18263 O O . HIS A 1 63 ? 8.074 11.632 -9.897 1.00 0.00 63 HIS A O 12
ATOM 18277 N N . ASP A 1 64 ? 6.926 9.738 -10.289 1.00 0.00 64 ASP A N 12
ATOM 18278 C CA . ASP A 1 64 ? 6.041 10.348 -11.274 1.00 0.00 64 ASP A CA 12
ATOM 18279 C C . ASP A 1 64 ? 4.615 10.438 -10.741 1.00 0.00 64 ASP A C 12
ATOM 18280 O O . ASP A 1 64 ? 4.313 9.932 -9.660 1.00 0.00 64 ASP A O 12
ATOM 18289 N N . ARG A 1 65 ? 3.742 11.085 -11.506 1.00 0.00 65 ARG A N 12
ATOM 18290 C CA . ARG A 1 65 ? 2.348 11.243 -11.110 1.00 0.00 65 ARG A CA 12
ATOM 18291 C C . ARG A 1 65 ? 1.454 10.261 -11.862 1.00 0.00 65 ARG A C 12
ATOM 18292 O O . ARG A 1 65 ? 0.701 9.500 -11.254 1.00 0.00 65 ARG A O 12
ATOM 18313 N N . ARG A 1 66 ? 1.543 10.284 -13.188 1.00 0.00 66 ARG A N 12
ATOM 18314 C CA . ARG A 1 66 ? 0.741 9.398 -14.023 1.00 0.00 66 ARG A CA 12
ATOM 18315 C C . ARG A 1 66 ? 0.922 7.943 -13.601 1.00 0.00 66 ARG A C 12
ATOM 18316 O O . ARG A 1 66 ? -0.026 7.157 -13.625 1.00 0.00 66 ARG A O 12
ATOM 18337 N N . ASP A 1 67 ? 2.143 7.591 -13.215 1.00 0.00 67 ASP A N 12
ATOM 18338 C CA . ASP A 1 67 ? 2.448 6.231 -12.787 1.00 0.00 67 ASP A CA 12
ATOM 18339 C C . ASP A 1 67 ? 1.673 5.873 -11.523 1.00 0.00 67 ASP A C 12
ATOM 18340 O O . ASP A 1 67 ? 1.141 4.770 -11.401 1.00 0.00 67 ASP A O 12
ATOM 18349 N N . ALA A 1 68 ? 1.615 6.812 -10.584 1.00 0.00 68 ALA A N 12
ATOM 18350 C CA . ALA A 1 68 ? 0.905 6.596 -9.330 1.00 0.00 68 ALA A CA 12
ATOM 18351 C C . ALA A 1 68 ? -0.588 6.401 -9.571 1.00 0.00 68 ALA A C 12
ATOM 18352 O O . ALA A 1 68 ? -1.261 5.699 -8.816 1.00 0.00 68 ALA A O 12
ATOM 18359 N N . GLN A 1 69 ? -1.099 7.027 -10.626 1.00 0.00 69 GLN A N 12
ATOM 18360 C CA . GLN A 1 69 ? -2.514 6.923 -10.964 1.00 0.00 69 GLN A CA 12
ATOM 18361 C C . GLN A 1 69 ? -2.882 5.489 -11.328 1.00 0.00 69 GLN A C 12
ATOM 18362 O O . GLN A 1 69 ? -3.791 4.903 -10.740 1.00 0.00 69 GLN A O 12
ATOM 18376 N N . ASP A 1 70 ? -2.171 4.929 -12.301 1.00 0.00 70 ASP A N 12
ATOM 18377 C CA . ASP A 1 70 ? -2.423 3.562 -12.743 1.00 0.00 70 ASP A CA 12
ATOM 18378 C C . ASP A 1 70 ? -2.508 2.613 -11.552 1.00 0.00 70 ASP A C 12
ATOM 18379 O O . ASP A 1 70 ? -3.471 1.860 -11.414 1.00 0.00 70 ASP A O 12
ATOM 18388 N N . ALA A 1 71 ? -1.493 2.655 -10.695 1.00 0.00 71 ALA A N 12
ATOM 18389 C CA . ALA A 1 71 ? -1.454 1.799 -9.515 1.00 0.00 71 ALA A CA 12
ATOM 18390 C C . ALA A 1 71 ? -2.764 1.876 -8.738 1.00 0.00 71 ALA A C 12
ATOM 18391 O O . ALA A 1 71 ? -3.431 0.863 -8.528 1.00 0.00 71 ALA A O 12
ATOM 18398 N N . GLU A 1 72 ? -3.124 3.082 -8.312 1.00 0.00 72 GLU A N 12
ATOM 18399 C CA . GLU A 1 72 ? -4.354 3.289 -7.556 1.00 0.00 72 GLU A CA 12
ATOM 18400 C C . GLU A 1 72 ? -5.563 2.772 -8.331 1.00 0.00 72 GLU A C 12
ATOM 18401 O O . GLU A 1 72 ? -6.275 1.881 -7.869 1.00 0.00 72 GLU A O 12
ATOM 18413 N N . ALA A 1 73 ? -5.787 3.338 -9.513 1.00 0.00 73 ALA A N 12
ATOM 18414 C CA . ALA A 1 73 ? -6.907 2.934 -10.353 1.00 0.00 73 ALA A CA 12
ATOM 18415 C C . ALA A 1 73 ? -7.143 1.429 -10.267 1.00 0.00 73 ALA A C 12
ATOM 18416 O O . ALA A 1 73 ? -8.279 0.964 -10.356 1.00 0.00 73 ALA A O 12
ATOM 18423 N N . ALA A 1 74 ? -6.063 0.675 -10.095 1.00 0.00 74 ALA A N 12
ATOM 18424 C CA . ALA A 1 74 ? -6.153 -0.777 -9.996 1.00 0.00 74 ALA A CA 12
ATOM 18425 C C . ALA A 1 74 ? -6.331 -1.219 -8.548 1.00 0.00 74 ALA A C 12
ATOM 18426 O O . ALA A 1 74 ? -7.400 -1.686 -8.158 1.00 0.00 74 ALA A O 12
ATOM 18433 N N . MET A 1 75 ? -5.275 -1.068 -7.754 1.00 0.00 75 MET A N 12
ATOM 18434 C CA . MET A 1 75 ? -5.316 -1.451 -6.348 1.00 0.00 75 MET A CA 12
ATOM 18435 C C . MET A 1 75 ? -6.613 -0.985 -5.695 1.00 0.00 75 MET A C 12
ATOM 18436 O O . MET A 1 75 ? -7.510 -1.786 -5.433 1.00 0.00 75 MET A O 12
ATOM 18450 N N . ASP A 1 76 ? -6.704 0.314 -5.433 1.00 0.00 76 ASP A N 12
ATOM 18451 C CA . ASP A 1 76 ? -7.892 0.887 -4.811 1.00 0.00 76 ASP A CA 12
ATOM 18452 C C . ASP A 1 76 ? -9.161 0.287 -5.407 1.00 0.00 76 ASP A C 12
ATOM 18453 O O . ASP A 1 76 ? -9.484 0.521 -6.570 1.00 0.00 76 ASP A O 12
ATOM 18462 N N . GLY A 1 77 ? -9.877 -0.491 -4.600 1.00 0.00 77 GLY A N 12
ATOM 18463 C CA . GLY A 1 77 ? -11.102 -1.115 -5.066 1.00 0.00 77 GLY A CA 12
ATOM 18464 C C . GLY A 1 77 ? -10.858 -2.469 -5.703 1.00 0.00 77 GLY A C 12
ATOM 18465 O O . GLY A 1 77 ? -11.518 -2.833 -6.675 1.00 0.00 77 GLY A O 12
ATOM 18469 N N . ALA A 1 78 ? -9.906 -3.216 -5.153 1.00 0.00 78 ALA A N 12
ATOM 18470 C CA . ALA A 1 78 ? -9.576 -4.537 -5.674 1.00 0.00 78 ALA A CA 12
ATOM 18471 C C . ALA A 1 78 ? -9.795 -5.614 -4.616 1.00 0.00 78 ALA A C 12
ATOM 18472 O O . ALA A 1 78 ? -9.982 -5.310 -3.439 1.00 0.00 78 ALA A O 12
ATOM 18479 N N . GLU A 1 79 ? -9.772 -6.872 -5.045 1.00 0.00 79 GLU A N 12
ATOM 18480 C CA . GLU A 1 79 ? -9.970 -7.993 -4.134 1.00 0.00 79 GLU A CA 12
ATOM 18481 C C . GLU A 1 79 ? -8.649 -8.701 -3.847 1.00 0.00 79 GLU A C 12
ATOM 18482 O O . GLU A 1 79 ? -8.126 -9.430 -4.691 1.00 0.00 79 GLU A O 12
ATOM 18494 N N . LEU A 1 80 ? -8.114 -8.480 -2.651 1.00 0.00 80 LEU A N 12
ATOM 18495 C CA . LEU A 1 80 ? -6.854 -9.096 -2.252 1.00 0.00 80 LEU A CA 12
ATOM 18496 C C . LEU A 1 80 ? -6.882 -9.488 -0.778 1.00 0.00 80 LEU A C 12
ATOM 18497 O O . LEU A 1 80 ? -7.474 -8.793 0.048 1.00 0.00 80 LEU A O 12
ATOM 18513 N N . ASP A 1 81 ? -6.237 -10.604 -0.455 1.00 0.00 81 ASP A N 12
ATOM 18514 C CA . ASP A 1 81 ? -6.186 -11.087 0.920 1.00 0.00 81 ASP A CA 12
ATOM 18515 C C . ASP A 1 81 ? -7.585 -11.161 1.523 1.00 0.00 81 ASP A C 12
ATOM 18516 O O . ASP A 1 81 ? -7.778 -10.882 2.705 1.00 0.00 81 ASP A O 12
ATOM 18525 N N . GLY A 1 82 ? -8.559 -11.538 0.700 1.00 0.00 82 GLY A N 12
ATOM 18526 C CA . GLY A 1 82 ? -9.928 -11.641 1.170 1.00 0.00 82 GLY A CA 12
ATOM 18527 C C . GLY A 1 82 ? -10.435 -10.344 1.768 1.00 0.00 82 GLY A C 12
ATOM 18528 O O . GLY A 1 82 ? -11.161 -10.353 2.762 1.00 0.00 82 GLY A O 12
ATOM 18532 N N . ARG A 1 83 ? -10.050 -9.225 1.163 1.00 0.00 83 ARG A N 12
ATOM 18533 C CA . ARG A 1 83 ? -10.468 -7.913 1.643 1.00 0.00 83 ARG A CA 12
ATOM 18534 C C . ARG A 1 83 ? -10.206 -6.840 0.592 1.00 0.00 83 ARG A C 12
ATOM 18535 O O . ARG A 1 83 ? -9.618 -7.113 -0.454 1.00 0.00 83 ARG A O 12
ATOM 18556 N N . GLU A 1 84 ? -10.647 -5.618 0.877 1.00 0.00 84 GLU A N 12
ATOM 18557 C CA . GLU A 1 84 ? -10.461 -4.505 -0.046 1.00 0.00 84 GLU A CA 12
ATOM 18558 C C . GLU A 1 84 ? -9.326 -3.597 0.419 1.00 0.00 84 GLU A C 12
ATOM 18559 O O . GLU A 1 84 ? -9.543 -2.647 1.172 1.00 0.00 84 GLU A O 12
ATOM 18571 N N . LEU A 1 85 ? -8.114 -3.897 -0.035 1.00 0.00 85 LEU A N 12
ATOM 18572 C CA . LEU A 1 85 ? -6.942 -3.110 0.333 1.00 0.00 85 LEU A CA 12
ATOM 18573 C C . LEU A 1 85 ? -7.157 -1.633 0.015 1.00 0.00 85 LEU A C 12
ATOM 18574 O O . LEU A 1 85 ? -7.336 -1.258 -1.144 1.00 0.00 85 LEU A O 12
ATOM 18590 N N . ARG A 1 86 ? -7.134 -0.801 1.051 1.00 0.00 86 ARG A N 12
ATOM 18591 C CA . ARG A 1 86 ? -7.325 0.635 0.881 1.00 0.00 86 ARG A CA 12
ATOM 18592 C C . ARG A 1 86 ? -6.050 1.296 0.365 1.00 0.00 86 ARG A C 12
ATOM 18593 O O . ARG A 1 86 ? -5.216 1.753 1.146 1.00 0.00 86 ARG A O 12
ATOM 18614 N N . VAL A 1 87 ? -5.906 1.341 -0.956 1.00 0.00 87 VAL A N 12
ATOM 18615 C CA . VAL A 1 87 ? -4.733 1.945 -1.576 1.00 0.00 87 VAL A CA 12
ATOM 18616 C C . VAL A 1 87 ? -5.075 3.294 -2.200 1.00 0.00 87 VAL A C 12
ATOM 18617 O O . VAL A 1 87 ? -5.344 3.384 -3.397 1.00 0.00 87 VAL A O 12
ATOM 18630 N N . GLN A 1 88 ? -5.063 4.339 -1.379 1.00 0.00 88 GLN A N 12
ATOM 18631 C CA . GLN A 1 88 ? -5.373 5.684 -1.851 1.00 0.00 88 GLN A CA 12
ATOM 18632 C C . GLN A 1 88 ? -4.181 6.616 -1.659 1.00 0.00 88 GLN A C 12
ATOM 18633 O O . GLN A 1 88 ? -3.111 6.191 -1.223 1.00 0.00 88 GLN A O 12
ATOM 18647 N N . VAL A 1 89 ? -4.373 7.889 -1.988 1.00 0.00 89 VAL A N 12
ATOM 18648 C CA . VAL A 1 89 ? -3.314 8.882 -1.851 1.00 0.00 89 VAL A CA 12
ATOM 18649 C C . VAL A 1 89 ? -3.151 9.315 -0.398 1.00 0.00 89 VAL A C 12
ATOM 18650 O O . VAL A 1 89 ? -4.134 9.542 0.306 1.00 0.00 89 VAL A O 12
ATOM 18663 N N . ALA A 1 90 ? -1.902 9.429 0.043 1.00 0.00 90 ALA A N 12
ATOM 18664 C CA . ALA A 1 90 ? -1.610 9.837 1.412 1.00 0.00 90 ALA A CA 12
ATOM 18665 C C . ALA A 1 90 ? -1.789 11.342 1.585 1.00 0.00 90 ALA A C 12
ATOM 18666 O O . ALA A 1 90 ? -2.582 11.790 2.414 1.00 0.00 90 ALA A O 12
ATOM 18673 N N . ARG A 1 91 ? -1.048 12.116 0.800 1.00 0.00 91 ARG A N 12
ATOM 18674 C CA . ARG A 1 91 ? -1.124 13.570 0.868 1.00 0.00 91 ARG A CA 12
ATOM 18675 C C . ARG A 1 91 ? -2.454 14.072 0.312 1.00 0.00 91 ARG A C 12
ATOM 18676 O O . ARG A 1 91 ? -2.623 14.195 -0.901 1.00 0.00 91 ARG A O 12
ATOM 18697 N N . TYR A 1 92 ? -3.392 14.360 1.206 1.00 0.00 92 TYR A N 12
ATOM 18698 C CA . TYR A 1 92 ? -4.707 14.845 0.805 1.00 0.00 92 TYR A CA 12
ATOM 18699 C C . TYR A 1 92 ? -4.883 16.314 1.177 1.00 0.00 92 TYR A C 12
ATOM 18700 O O . TYR A 1 92 ? -4.975 16.662 2.353 1.00 0.00 92 TYR A O 12
ATOM 18718 N N . GLY A 1 93 ? -4.928 17.173 0.163 1.00 0.00 93 GLY A N 12
ATOM 18719 C CA . GLY A 1 93 ? -5.093 18.595 0.402 1.00 0.00 93 GLY A CA 12
ATOM 18720 C C . GLY A 1 93 ? -3.790 19.359 0.274 1.00 0.00 93 GLY A C 12
ATOM 18721 O O . GLY A 1 93 ? -2.763 18.942 0.810 1.00 0.00 93 GLY A O 12
ATOM 18725 N N . ARG A 1 94 ? -3.831 20.480 -0.439 1.00 0.00 94 ARG A N 12
ATOM 18726 C CA . ARG A 1 94 ? -2.643 21.302 -0.638 1.00 0.00 94 ARG A CA 12
ATOM 18727 C C . ARG A 1 94 ? -2.953 22.775 -0.383 1.00 0.00 94 ARG A C 12
ATOM 18728 O O . ARG A 1 94 ? -3.335 23.506 -1.297 1.00 0.00 94 ARG A O 12
ATOM 18749 N N . ARG A 1 95 ? -2.785 23.202 0.864 1.00 0.00 95 ARG A N 12
ATOM 18750 C CA . ARG A 1 95 ? -3.048 24.586 1.239 1.00 0.00 95 ARG A CA 12
ATOM 18751 C C . ARG A 1 95 ? -2.045 25.067 2.283 1.00 0.00 95 ARG A C 12
ATOM 18752 O O . ARG A 1 95 ? -1.820 24.403 3.295 1.00 0.00 95 ARG A O 12
ATOM 18773 N N . ASP A 1 96 ? -1.443 26.224 2.029 1.00 0.00 96 ASP A N 12
ATOM 18774 C CA . ASP A 1 96 ? -0.464 26.794 2.947 1.00 0.00 96 ASP A CA 12
ATOM 18775 C C . ASP A 1 96 ? -0.972 28.106 3.538 1.00 0.00 96 ASP A C 12
ATOM 18776 O O . ASP A 1 96 ? -1.268 29.054 2.810 1.00 0.00 96 ASP A O 12
ATOM 18785 N N . LEU A 1 97 ? -1.071 28.152 4.862 1.00 0.00 97 LEU A N 12
ATOM 18786 C CA . LEU A 1 97 ? -1.545 29.347 5.552 1.00 0.00 97 LEU A CA 12
ATOM 18787 C C . LEU A 1 97 ? -0.505 30.461 5.488 1.00 0.00 97 LEU A C 12
ATOM 18788 O O . LEU A 1 97 ? 0.678 30.235 5.744 1.00 0.00 97 LEU A O 12
ATOM 18804 N N . SER A 1 98 ? -0.954 31.665 5.148 1.00 0.00 98 SER A N 12
ATOM 18805 C CA . SER A 1 98 ? -0.062 32.814 5.049 1.00 0.00 98 SER A CA 12
ATOM 18806 C C . SER A 1 98 ? -0.823 34.115 5.285 1.00 0.00 98 SER A C 12
ATOM 18807 O O . SER A 1 98 ? -1.903 34.324 4.733 1.00 0.00 98 SER A O 12
ATOM 18815 N N . GLY A 1 99 ? -0.252 34.987 6.110 1.00 0.00 99 GLY A N 12
ATOM 18816 C CA . GLY A 1 99 ? -0.889 36.256 6.406 1.00 0.00 99 GLY A CA 12
ATOM 18817 C C . GLY A 1 99 ? 0.108 37.391 6.529 1.00 0.00 99 GLY A C 12
ATOM 18818 O O . GLY A 1 99 ? 1.276 37.187 6.861 1.00 0.00 99 GLY A O 12
ATOM 18822 N N . PRO A 1 100 ? -0.352 38.621 6.255 1.00 0.00 100 PRO A N 12
ATOM 18823 C CA . PRO A 1 100 ? 0.492 39.817 6.329 1.00 0.00 100 PRO A CA 12
ATOM 18824 C C . PRO A 1 100 ? 1.338 39.852 7.596 1.00 0.00 100 PRO A C 12
ATOM 18825 O O . PRO A 1 100 ? 2.536 40.132 7.547 1.00 0.00 100 PRO A O 12
ATOM 18836 N N . SER A 1 101 ? 0.708 39.565 8.731 1.00 0.00 101 SER A N 12
ATOM 18837 C CA . SER A 1 101 ? 1.404 39.567 10.013 1.00 0.00 101 SER A CA 12
ATOM 18838 C C . SER A 1 101 ? 2.013 40.936 10.299 1.00 0.00 101 SER A C 12
ATOM 18839 O O . SER A 1 101 ? 3.145 41.037 10.772 1.00 0.00 101 SER A O 12
ATOM 18847 N N . SER A 1 102 ? 1.254 41.987 10.007 1.00 0.00 102 SER A N 12
ATOM 18848 C CA . SER A 1 102 ? 1.719 43.351 10.228 1.00 0.00 102 SER A CA 12
ATOM 18849 C C . SER A 1 102 ? 1.298 43.852 11.606 1.00 0.00 102 SER A C 12
ATOM 18850 O O . SER A 1 102 ? 0.870 44.995 11.760 1.00 0.00 102 SER A O 12
ATOM 18858 N N . GLY A 1 103 ? 1.422 42.986 12.608 1.00 0.00 103 GLY A N 12
ATOM 18859 C CA . GLY A 1 103 ? 1.051 43.358 13.960 1.00 0.00 103 GLY A CA 12
ATOM 18860 C C . GLY A 1 103 ? -0.123 42.552 14.481 1.00 0.00 103 GLY A C 12
ATOM 18861 O O . GLY A 1 103 ? -1.279 42.917 14.268 1.00 0.00 103 GLY A O 12
ATOM 18865 N N . GLY A 1 1 ? -0.984 25.240 -7.112 1.00 0.00 1 GLY A N 13
ATOM 18866 C CA . GLY A 1 1 ? 0.064 26.123 -7.590 1.00 0.00 1 GLY A CA 13
ATOM 18867 C C . GLY A 1 1 ? -0.199 26.628 -8.994 1.00 0.00 1 GLY A C 13
ATOM 18868 O O . GLY A 1 1 ? -1.304 26.483 -9.517 1.00 0.00 1 GLY A O 13
ATOM 18872 N N . SER A 1 2 ? 0.818 27.226 -9.607 1.00 0.00 2 SER A N 13
ATOM 18873 C CA . SER A 1 2 ? 0.690 27.760 -10.958 1.00 0.00 2 SER A CA 13
ATOM 18874 C C . SER A 1 2 ? 0.777 26.643 -11.994 1.00 0.00 2 SER A C 13
ATOM 18875 O O . SER A 1 2 ? 0.997 25.481 -11.653 1.00 0.00 2 SER A O 13
ATOM 18883 N N . SER A 1 3 ? 0.601 27.005 -13.261 1.00 0.00 3 SER A N 13
ATOM 18884 C CA . SER A 1 3 ? 0.655 26.035 -14.348 1.00 0.00 3 SER A CA 13
ATOM 18885 C C . SER A 1 3 ? 2.089 25.837 -14.829 1.00 0.00 3 SER A C 13
ATOM 18886 O O . SER A 1 3 ? 2.699 26.748 -15.388 1.00 0.00 3 SER A O 13
ATOM 18894 N N . GLY A 1 4 ? 2.622 24.639 -14.607 1.00 0.00 4 GLY A N 13
ATOM 18895 C CA . GLY A 1 4 ? 3.980 24.343 -15.023 1.00 0.00 4 GLY A CA 13
ATOM 18896 C C . GLY A 1 4 ? 4.977 24.478 -13.889 1.00 0.00 4 GLY A C 13
ATOM 18897 O O . GLY A 1 4 ? 5.027 25.508 -13.217 1.00 0.00 4 GLY A O 13
ATOM 18901 N N . SER A 1 5 ? 5.772 23.434 -13.675 1.00 0.00 5 SER A N 13
ATOM 18902 C CA . SER A 1 5 ? 6.769 23.439 -12.611 1.00 0.00 5 SER A CA 13
ATOM 18903 C C . SER A 1 5 ? 7.717 22.252 -12.750 1.00 0.00 5 SER A C 13
ATOM 18904 O O . SER A 1 5 ? 7.320 21.101 -12.567 1.00 0.00 5 SER A O 13
ATOM 18912 N N . SER A 1 6 ? 8.973 22.541 -13.074 1.00 0.00 6 SER A N 13
ATOM 18913 C CA . SER A 1 6 ? 9.979 21.499 -13.242 1.00 0.00 6 SER A CA 13
ATOM 18914 C C . SER A 1 6 ? 11.177 21.747 -12.329 1.00 0.00 6 SER A C 13
ATOM 18915 O O . SER A 1 6 ? 11.601 22.887 -12.139 1.00 0.00 6 SER A O 13
ATOM 18923 N N . GLY A 1 7 ? 11.717 20.671 -11.767 1.00 0.00 7 GLY A N 13
ATOM 18924 C CA . GLY A 1 7 ? 12.860 20.792 -10.881 1.00 0.00 7 GLY A CA 13
ATOM 18925 C C . GLY A 1 7 ? 13.452 19.447 -10.511 1.00 0.00 7 GLY A C 13
ATOM 18926 O O . GLY A 1 7 ? 12.745 18.447 -10.382 1.00 0.00 7 GLY A O 13
ATOM 18930 N N . PRO A 1 8 ? 14.782 19.409 -10.335 1.00 0.00 8 PRO A N 13
ATOM 18931 C CA . PRO A 1 8 ? 15.498 18.181 -9.976 1.00 0.00 8 PRO A CA 13
ATOM 18932 C C . PRO A 1 8 ? 15.357 17.839 -8.497 1.00 0.00 8 PRO A C 13
ATOM 18933 O O . PRO A 1 8 ? 15.407 16.670 -8.112 1.00 0.00 8 PRO A O 13
ATOM 18944 N N . ASP A 1 9 ? 15.181 18.865 -7.671 1.00 0.00 9 ASP A N 13
ATOM 18945 C CA . ASP A 1 9 ? 15.031 18.672 -6.234 1.00 0.00 9 ASP A CA 13
ATOM 18946 C C . ASP A 1 9 ? 13.634 18.162 -5.896 1.00 0.00 9 ASP A C 13
ATOM 18947 O O . ASP A 1 9 ? 12.631 18.752 -6.300 1.00 0.00 9 ASP A O 13
ATOM 18956 N N . VAL A 1 10 ? 13.575 17.060 -5.154 1.00 0.00 10 VAL A N 13
ATOM 18957 C CA . VAL A 1 10 ? 12.300 16.470 -4.763 1.00 0.00 10 VAL A CA 13
ATOM 18958 C C . VAL A 1 10 ? 11.380 17.513 -4.138 1.00 0.00 10 VAL A C 13
ATOM 18959 O O . VAL A 1 10 ? 11.409 17.736 -2.928 1.00 0.00 10 VAL A O 13
ATOM 18972 N N . ASP A 1 11 ? 10.564 18.149 -4.972 1.00 0.00 11 ASP A N 13
ATOM 18973 C CA . ASP A 1 11 ? 9.633 19.168 -4.502 1.00 0.00 11 ASP A CA 13
ATOM 18974 C C . ASP A 1 11 ? 8.541 18.548 -3.636 1.00 0.00 11 ASP A C 13
ATOM 18975 O O . ASP A 1 11 ? 8.421 18.861 -2.452 1.00 0.00 11 ASP A O 13
ATOM 18984 N N . GLY A 1 12 ? 7.746 17.667 -4.235 1.00 0.00 12 GLY A N 13
ATOM 18985 C CA . GLY A 1 12 ? 6.673 17.018 -3.504 1.00 0.00 12 GLY A CA 13
ATOM 18986 C C . GLY A 1 12 ? 6.083 15.845 -4.260 1.00 0.00 12 GLY A C 13
ATOM 18987 O O . GLY A 1 12 ? 4.888 15.825 -4.554 1.00 0.00 12 GLY A O 13
ATOM 18991 N N . MET A 1 13 ? 6.923 14.865 -4.578 1.00 0.00 13 MET A N 13
ATOM 18992 C CA . MET A 1 13 ? 6.477 13.682 -5.305 1.00 0.00 13 MET A CA 13
ATOM 18993 C C . MET A 1 13 ? 5.155 13.165 -4.745 1.00 0.00 13 MET A C 13
ATOM 18994 O O . MET A 1 13 ? 4.770 13.506 -3.626 1.00 0.00 13 MET A O 13
ATOM 19008 N N . ILE A 1 14 ? 4.466 12.343 -5.529 1.00 0.00 14 ILE A N 13
ATOM 19009 C CA . ILE A 1 14 ? 3.189 11.780 -5.110 1.00 0.00 14 ILE A CA 13
ATOM 19010 C C . ILE A 1 14 ? 3.379 10.756 -3.996 1.00 0.00 14 ILE A C 13
ATOM 19011 O O . ILE A 1 14 ? 4.216 9.858 -4.099 1.00 0.00 14 ILE A O 13
ATOM 19027 N N . THR A 1 15 ? 2.596 10.895 -2.931 1.00 0.00 15 THR A N 13
ATOM 19028 C CA . THR A 1 15 ? 2.677 9.982 -1.798 1.00 0.00 15 THR A CA 13
ATOM 19029 C C . THR A 1 15 ? 1.387 9.185 -1.641 1.00 0.00 15 THR A C 13
ATOM 19030 O O . THR A 1 15 ? 0.362 9.721 -1.215 1.00 0.00 15 THR A O 13
ATOM 19041 N N . LEU A 1 16 ? 1.442 7.904 -1.986 1.00 0.00 16 LEU A N 13
ATOM 19042 C CA . LEU A 1 16 ? 0.277 7.032 -1.882 1.00 0.00 16 LEU A CA 13
ATOM 19043 C C . LEU A 1 16 ? 0.273 6.284 -0.552 1.00 0.00 16 LEU A C 13
ATOM 19044 O O . LEU A 1 16 ? 1.242 5.610 -0.204 1.00 0.00 16 LEU A O 13
ATOM 19060 N N . LYS A 1 17 ? -0.824 6.407 0.186 1.00 0.00 17 LYS A N 13
ATOM 19061 C CA . LYS A 1 17 ? -0.958 5.741 1.477 1.00 0.00 17 LYS A CA 13
ATOM 19062 C C . LYS A 1 17 ? -1.800 4.475 1.351 1.00 0.00 17 LYS A C 13
ATOM 19063 O O . LYS A 1 17 ? -2.776 4.439 0.602 1.00 0.00 17 LYS A O 13
ATOM 19082 N N . VAL A 1 18 ? -1.417 3.439 2.090 1.00 0.00 18 VAL A N 13
ATOM 19083 C CA . VAL A 1 18 ? -2.138 2.173 2.064 1.00 0.00 18 VAL A CA 13
ATOM 19084 C C . VAL A 1 18 ? -2.770 1.871 3.418 1.00 0.00 18 VAL A C 13
ATOM 19085 O O . VAL A 1 18 ? -2.242 2.258 4.461 1.00 0.00 18 VAL A O 13
ATOM 19098 N N . ASP A 1 19 ? -3.902 1.177 3.395 1.00 0.00 19 ASP A N 13
ATOM 19099 C CA . ASP A 1 19 ? -4.606 0.822 4.622 1.00 0.00 19 ASP A CA 13
ATOM 19100 C C . ASP A 1 19 ? -5.011 -0.649 4.609 1.00 0.00 19 ASP A C 13
ATOM 19101 O O . ASP A 1 19 ? -5.039 -1.286 3.557 1.00 0.00 19 ASP A O 13
ATOM 19110 N N . ASN A 1 20 ? -5.322 -1.182 5.786 1.00 0.00 20 ASN A N 13
ATOM 19111 C CA . ASN A 1 20 ? -5.724 -2.579 5.911 1.00 0.00 20 ASN A CA 13
ATOM 19112 C C . ASN A 1 20 ? -4.580 -3.510 5.523 1.00 0.00 20 ASN A C 13
ATOM 19113 O O . ASN A 1 20 ? -4.753 -4.420 4.711 1.00 0.00 20 ASN A O 13
ATOM 19124 N N . LEU A 1 21 ? -3.410 -3.278 6.109 1.00 0.00 21 LEU A N 13
ATOM 19125 C CA . LEU A 1 21 ? -2.236 -4.096 5.826 1.00 0.00 21 LEU A CA 13
ATOM 19126 C C . LEU A 1 21 ? -2.001 -5.114 6.937 1.00 0.00 21 LEU A C 13
ATOM 19127 O O . LEU A 1 21 ? -1.788 -4.749 8.094 1.00 0.00 21 LEU A O 13
ATOM 19143 N N . THR A 1 22 ? -2.040 -6.394 6.579 1.00 0.00 22 THR A N 13
ATOM 19144 C CA . THR A 1 22 ? -1.830 -7.464 7.546 1.00 0.00 22 THR A CA 13
ATOM 19145 C C . THR A 1 22 ? -0.369 -7.540 7.974 1.00 0.00 22 THR A C 13
ATOM 19146 O O . THR A 1 22 ? 0.504 -6.939 7.347 1.00 0.00 22 THR A O 13
ATOM 19157 N N . TYR A 1 23 ? -0.109 -8.281 9.045 1.00 0.00 23 TYR A N 13
ATOM 19158 C CA . TYR A 1 23 ? 1.247 -8.433 9.559 1.00 0.00 23 TYR A CA 13
ATOM 19159 C C . TYR A 1 23 ? 2.204 -8.864 8.451 1.00 0.00 23 TYR A C 13
ATOM 19160 O O . TYR A 1 23 ? 3.326 -8.366 8.357 1.00 0.00 23 TYR A O 13
ATOM 19178 N N . ARG A 1 24 ? 1.751 -9.791 7.614 1.00 0.00 24 ARG A N 13
ATOM 19179 C CA . ARG A 1 24 ? 2.565 -10.290 6.513 1.00 0.00 24 ARG A CA 13
ATOM 19180 C C . ARG A 1 24 ? 3.140 -9.137 5.696 1.00 0.00 24 ARG A C 13
ATOM 19181 O O . ARG A 1 24 ? 4.317 -9.144 5.333 1.00 0.00 24 ARG A O 13
ATOM 19202 N N . THR A 1 25 ? 2.301 -8.146 5.409 1.00 0.00 25 THR A N 13
ATOM 19203 C CA . THR A 1 25 ? 2.725 -6.987 4.633 1.00 0.00 25 THR A CA 13
ATOM 19204 C C . THR A 1 25 ? 4.166 -6.608 4.953 1.00 0.00 25 THR A C 13
ATOM 19205 O O . THR A 1 25 ? 4.511 -6.360 6.108 1.00 0.00 25 THR A O 13
ATOM 19216 N N . SER A 1 26 ? 5.005 -6.565 3.922 1.00 0.00 26 SER A N 13
ATOM 19217 C CA . SER A 1 26 ? 6.411 -6.220 4.095 1.00 0.00 26 SER A CA 13
ATOM 19218 C C . SER A 1 26 ? 6.854 -5.207 3.043 1.00 0.00 26 SER A C 13
ATOM 19219 O O . SER A 1 26 ? 6.284 -5.113 1.956 1.00 0.00 26 SER A O 13
ATOM 19227 N N . PRO A 1 27 ? 7.897 -4.431 3.373 1.00 0.00 27 PRO A N 13
ATOM 19228 C CA . PRO A 1 27 ? 8.441 -3.411 2.471 1.00 0.00 27 PRO A CA 13
ATOM 19229 C C . PRO A 1 27 ? 8.611 -3.928 1.047 1.00 0.00 27 PRO A C 13
ATOM 19230 O O . PRO A 1 27 ? 8.232 -3.260 0.084 1.00 0.00 27 PRO A O 13
ATOM 19241 N N . ASP A 1 28 ? 9.182 -5.121 0.919 1.00 0.00 28 ASP A N 13
ATOM 19242 C CA . ASP A 1 28 ? 9.401 -5.729 -0.388 1.00 0.00 28 ASP A CA 13
ATOM 19243 C C . ASP A 1 28 ? 8.084 -5.884 -1.142 1.00 0.00 28 ASP A C 13
ATOM 19244 O O . ASP A 1 28 ? 7.960 -5.458 -2.290 1.00 0.00 28 ASP A O 13
ATOM 19253 N N . SER A 1 29 ? 7.103 -6.499 -0.489 1.00 0.00 29 SER A N 13
ATOM 19254 C CA . SER A 1 29 ? 5.797 -6.716 -1.099 1.00 0.00 29 SER A CA 13
ATOM 19255 C C . SER A 1 29 ? 5.109 -5.387 -1.398 1.00 0.00 29 SER A C 13
ATOM 19256 O O . SER A 1 29 ? 4.785 -5.087 -2.548 1.00 0.00 29 SER A O 13
ATOM 19264 N N . LEU A 1 30 ? 4.890 -4.594 -0.355 1.00 0.00 30 LEU A N 13
ATOM 19265 C CA . LEU A 1 30 ? 4.242 -3.296 -0.504 1.00 0.00 30 LEU A CA 13
ATOM 19266 C C . LEU A 1 30 ? 4.843 -2.517 -1.669 1.00 0.00 30 LEU A C 13
ATOM 19267 O O . LEU A 1 30 ? 4.144 -1.773 -2.358 1.00 0.00 30 LEU A O 13
ATOM 19283 N N . ARG A 1 31 ? 6.142 -2.695 -1.885 1.00 0.00 31 ARG A N 13
ATOM 19284 C CA . ARG A 1 31 ? 6.837 -2.010 -2.968 1.00 0.00 31 ARG A CA 13
ATOM 19285 C C . ARG A 1 31 ? 6.421 -2.572 -4.324 1.00 0.00 31 ARG A C 13
ATOM 19286 O O . ARG A 1 31 ? 5.979 -1.834 -5.205 1.00 0.00 31 ARG A O 13
ATOM 19307 N N . ARG A 1 32 ? 6.564 -3.884 -4.484 1.00 0.00 32 ARG A N 13
ATOM 19308 C CA . ARG A 1 32 ? 6.205 -4.545 -5.732 1.00 0.00 32 ARG A CA 13
ATOM 19309 C C . ARG A 1 32 ? 4.774 -4.201 -6.138 1.00 0.00 32 ARG A C 13
ATOM 19310 O O . ARG A 1 32 ? 4.452 -4.140 -7.324 1.00 0.00 32 ARG A O 13
ATOM 19331 N N . VAL A 1 33 ? 3.921 -3.978 -5.143 1.00 0.00 33 VAL A N 13
ATOM 19332 C CA . VAL A 1 33 ? 2.525 -3.640 -5.396 1.00 0.00 33 VAL A CA 13
ATOM 19333 C C . VAL A 1 33 ? 2.408 -2.532 -6.437 1.00 0.00 33 VAL A C 13
ATOM 19334 O O . VAL A 1 33 ? 1.631 -2.637 -7.386 1.00 0.00 33 VAL A O 13
ATOM 19347 N N . PHE A 1 34 ? 3.185 -1.470 -6.253 1.00 0.00 34 PHE A N 13
ATOM 19348 C CA . PHE A 1 34 ? 3.168 -0.341 -7.176 1.00 0.00 34 PHE A CA 13
ATOM 19349 C C . PHE A 1 34 ? 4.344 -0.414 -8.145 1.00 0.00 34 PHE A C 13
ATOM 19350 O O . PHE A 1 34 ? 4.331 0.217 -9.202 1.00 0.00 34 PHE A O 13
ATOM 19367 N N . GLU A 1 35 ? 5.360 -1.188 -7.777 1.00 0.00 35 GLU A N 13
ATOM 19368 C CA . GLU A 1 35 ? 6.545 -1.342 -8.613 1.00 0.00 35 GLU A CA 13
ATOM 19369 C C . GLU A 1 35 ? 6.171 -1.871 -9.994 1.00 0.00 35 GLU A C 13
ATOM 19370 O O . GLU A 1 35 ? 6.806 -1.535 -10.994 1.00 0.00 35 GLU A O 13
ATOM 19382 N N . LYS A 1 36 ? 5.135 -2.702 -10.042 1.00 0.00 36 LYS A N 13
ATOM 19383 C CA . LYS A 1 36 ? 4.674 -3.278 -11.300 1.00 0.00 36 LYS A CA 13
ATOM 19384 C C . LYS A 1 36 ? 4.182 -2.191 -12.249 1.00 0.00 36 LYS A C 13
ATOM 19385 O O . LYS A 1 36 ? 3.905 -2.454 -13.420 1.00 0.00 36 LYS A O 13
ATOM 19404 N N . TYR A 1 37 ? 4.076 -0.969 -11.738 1.00 0.00 37 TYR A N 13
ATOM 19405 C CA . TYR A 1 37 ? 3.617 0.158 -12.540 1.00 0.00 37 TYR A CA 13
ATOM 19406 C C . TYR A 1 37 ? 4.670 1.261 -12.584 1.00 0.00 37 TYR A C 13
ATOM 19407 O O . TYR A 1 37 ? 5.247 1.543 -13.634 1.00 0.00 37 TYR A O 13
ATOM 19425 N N . GLY A 1 38 ? 4.917 1.881 -11.435 1.00 0.00 38 GLY A N 13
ATOM 19426 C CA . GLY A 1 38 ? 5.901 2.946 -11.362 1.00 0.00 38 GLY A CA 13
ATOM 19427 C C . GLY A 1 38 ? 7.054 2.607 -10.439 1.00 0.00 38 GLY A C 13
ATOM 19428 O O . GLY A 1 38 ? 7.142 1.491 -9.928 1.00 0.00 38 GLY A O 13
ATOM 19432 N N . ARG A 1 39 ? 7.943 3.572 -10.226 1.00 0.00 39 ARG A N 13
ATOM 19433 C CA . ARG A 1 39 ? 9.098 3.370 -9.361 1.00 0.00 39 ARG A CA 13
ATOM 19434 C C . ARG A 1 39 ? 8.768 3.737 -7.917 1.00 0.00 39 ARG A C 13
ATOM 19435 O O . ARG A 1 39 ? 8.293 4.838 -7.639 1.00 0.00 39 ARG A O 13
ATOM 19456 N N . VAL A 1 40 ? 9.022 2.807 -7.002 1.00 0.00 40 VAL A N 13
ATOM 19457 C CA . VAL A 1 40 ? 8.752 3.033 -5.587 1.00 0.00 40 VAL A CA 13
ATOM 19458 C C . VAL A 1 40 ? 9.907 3.770 -4.919 1.00 0.00 40 VAL A C 13
ATOM 19459 O O . VAL A 1 40 ? 10.899 3.161 -4.520 1.00 0.00 40 VAL A O 13
ATOM 19472 N N . GLY A 1 41 ? 9.770 5.087 -4.798 1.00 0.00 41 GLY A N 13
ATOM 19473 C CA . GLY A 1 41 ? 10.809 5.887 -4.176 1.00 0.00 41 GLY A CA 13
ATOM 19474 C C . GLY A 1 41 ? 11.234 5.339 -2.829 1.00 0.00 41 GLY A C 13
ATOM 19475 O O . GLY A 1 41 ? 12.350 4.841 -2.678 1.00 0.00 41 GLY A O 13
ATOM 19479 N N . ASP A 1 42 ? 10.345 5.431 -1.846 1.00 0.00 42 ASP A N 13
ATOM 19480 C CA . ASP A 1 42 ? 10.635 4.941 -0.504 1.00 0.00 42 ASP A CA 13
ATOM 19481 C C . ASP A 1 42 ? 9.441 4.180 0.066 1.00 0.00 42 ASP A C 13
ATOM 19482 O O . ASP A 1 42 ? 8.302 4.388 -0.352 1.00 0.00 42 ASP A O 13
ATOM 19491 N N . VAL A 1 43 ? 9.711 3.297 1.022 1.00 0.00 43 VAL A N 13
ATOM 19492 C CA . VAL A 1 43 ? 8.659 2.505 1.649 1.00 0.00 43 VAL A CA 13
ATOM 19493 C C . VAL A 1 43 ? 8.810 2.495 3.167 1.00 0.00 43 VAL A C 13
ATOM 19494 O O . VAL A 1 43 ? 9.814 2.022 3.698 1.00 0.00 43 VAL A O 13
ATOM 19507 N N . TYR A 1 44 ? 7.805 3.021 3.858 1.00 0.00 44 TYR A N 13
ATOM 19508 C CA . TYR A 1 44 ? 7.826 3.075 5.315 1.00 0.00 44 TYR A CA 13
ATOM 19509 C C . TYR A 1 44 ? 6.562 2.454 5.901 1.00 0.00 44 TYR A C 13
ATOM 19510 O O . TYR A 1 44 ? 5.448 2.785 5.495 1.00 0.00 44 TYR A O 13
ATOM 19528 N N . ILE A 1 45 ? 6.744 1.552 6.860 1.00 0.00 45 ILE A N 13
ATOM 19529 C CA . ILE A 1 45 ? 5.619 0.885 7.504 1.00 0.00 45 ILE A CA 13
ATOM 19530 C C . ILE A 1 45 ? 5.709 0.998 9.022 1.00 0.00 45 ILE A C 13
ATOM 19531 O O . ILE A 1 45 ? 6.343 0.184 9.694 1.00 0.00 45 ILE A O 13
ATOM 19547 N N . PRO A 1 46 ? 5.059 2.031 9.578 1.00 0.00 46 PRO A N 13
ATOM 19548 C CA . PRO A 1 46 ? 5.048 2.274 11.024 1.00 0.00 46 PRO A CA 13
ATOM 19549 C C . PRO A 1 46 ? 4.737 1.012 11.822 1.00 0.00 46 PRO A C 13
ATOM 19550 O O . PRO A 1 46 ? 3.718 0.360 11.597 1.00 0.00 46 PRO A O 13
ATOM 19561 N N . ARG A 1 47 ? 5.622 0.675 12.755 1.00 0.00 47 ARG A N 13
ATOM 19562 C CA . ARG A 1 47 ? 5.442 -0.510 13.585 1.00 0.00 47 ARG A CA 13
ATOM 19563 C C . ARG A 1 47 ? 4.896 -0.132 14.959 1.00 0.00 47 ARG A C 13
ATOM 19564 O O . ARG A 1 47 ? 4.859 1.043 15.321 1.00 0.00 47 ARG A O 13
ATOM 19585 N N . GLU A 1 48 ? 4.474 -1.138 15.719 1.00 0.00 48 GLU A N 13
ATOM 19586 C CA . GLU A 1 48 ? 3.929 -0.910 17.053 1.00 0.00 48 GLU A CA 13
ATOM 19587 C C . GLU A 1 48 ? 5.047 -0.678 18.065 1.00 0.00 48 GLU A C 13
ATOM 19588 O O . GLU A 1 48 ? 6.207 -1.021 17.836 1.00 0.00 48 GLU A O 13
ATOM 19600 N N . PRO A 1 49 ? 4.692 -0.080 19.212 1.00 0.00 49 PRO A N 13
ATOM 19601 C CA . PRO A 1 49 ? 5.650 0.212 20.282 1.00 0.00 49 PRO A CA 13
ATOM 19602 C C . PRO A 1 49 ? 6.566 -0.971 20.579 1.00 0.00 49 PRO A C 13
ATOM 19603 O O . PRO A 1 49 ? 7.791 -0.842 20.554 1.00 0.00 49 PRO A O 13
ATOM 19614 N N . HIS A 1 50 ? 5.965 -2.123 20.859 1.00 0.00 50 HIS A N 13
ATOM 19615 C CA . HIS A 1 50 ? 6.728 -3.330 21.160 1.00 0.00 50 HIS A CA 13
ATOM 19616 C C . HIS A 1 50 ? 6.836 -4.224 19.929 1.00 0.00 50 HIS A C 13
ATOM 19617 O O . HIS A 1 50 ? 7.925 -4.433 19.393 1.00 0.00 50 HIS A O 13
ATOM 19631 N N . THR A 1 51 ? 5.700 -4.753 19.485 1.00 0.00 51 THR A N 13
ATOM 19632 C CA . THR A 1 51 ? 5.667 -5.627 18.319 1.00 0.00 51 THR A CA 13
ATOM 19633 C C . THR A 1 51 ? 6.137 -4.892 17.068 1.00 0.00 51 THR A C 13
ATOM 19634 O O . THR A 1 51 ? 5.684 -3.785 16.778 1.00 0.00 51 THR A O 13
ATOM 19645 N N . LYS A 1 52 ? 7.048 -5.516 16.329 1.00 0.00 52 LYS A N 13
ATOM 19646 C CA . LYS A 1 52 ? 7.579 -4.923 15.107 1.00 0.00 52 LYS A CA 13
ATOM 19647 C C . LYS A 1 52 ? 6.641 -5.170 13.931 1.00 0.00 52 LYS A C 13
ATOM 19648 O O . LYS A 1 52 ? 7.085 -5.464 12.821 1.00 0.00 52 LYS A O 13
ATOM 19667 N N . ALA A 1 53 ? 5.341 -5.048 14.180 1.00 0.00 53 ALA A N 13
ATOM 19668 C CA . ALA A 1 53 ? 4.341 -5.254 13.140 1.00 0.00 53 ALA A CA 13
ATOM 19669 C C . ALA A 1 53 ? 3.687 -3.937 12.738 1.00 0.00 53 ALA A C 13
ATOM 19670 O O . ALA A 1 53 ? 3.578 -3.002 13.533 1.00 0.00 53 ALA A O 13
ATOM 19677 N N . PRO A 1 54 ? 3.241 -3.857 11.476 1.00 0.00 54 PRO A N 13
ATOM 19678 C CA . PRO A 1 54 ? 2.590 -2.658 10.940 1.00 0.00 54 PRO A CA 13
ATOM 19679 C C . PRO A 1 54 ? 1.545 -2.090 11.894 1.00 0.00 54 PRO A C 13
ATOM 19680 O O . PRO A 1 54 ? 1.069 -2.784 12.792 1.00 0.00 54 PRO A O 13
ATOM 19691 N N . ARG A 1 55 ? 1.194 -0.824 11.694 1.00 0.00 55 ARG A N 13
ATOM 19692 C CA . ARG A 1 55 ? 0.206 -0.163 12.538 1.00 0.00 55 ARG A CA 13
ATOM 19693 C C . ARG A 1 55 ? -1.161 -0.141 11.861 1.00 0.00 55 ARG A C 13
ATOM 19694 O O . ARG A 1 55 ? -2.092 0.504 12.339 1.00 0.00 55 ARG A O 13
ATOM 19715 N N . GLY A 1 56 ? -1.273 -0.853 10.743 1.00 0.00 56 GLY A N 13
ATOM 19716 C CA . GLY A 1 56 ? -2.529 -0.901 10.017 1.00 0.00 56 GLY A CA 13
ATOM 19717 C C . GLY A 1 56 ? -2.433 -0.257 8.649 1.00 0.00 56 GLY A C 13
ATOM 19718 O O . GLY A 1 56 ? -3.178 -0.611 7.734 1.00 0.00 56 GLY A O 13
ATOM 19722 N N . PHE A 1 57 ? -1.515 0.693 8.507 1.00 0.00 57 PHE A N 13
ATOM 19723 C CA . PHE A 1 57 ? -1.326 1.391 7.240 1.00 0.00 57 PHE A CA 13
ATOM 19724 C C . PHE A 1 57 ? 0.158 1.570 6.933 1.00 0.00 57 PHE A C 13
ATOM 19725 O O . PHE A 1 57 ? 1.017 1.199 7.733 1.00 0.00 57 PHE A O 13
ATOM 19742 N N . ALA A 1 58 ? 0.451 2.139 5.769 1.00 0.00 58 ALA A N 13
ATOM 19743 C CA . ALA A 1 58 ? 1.830 2.368 5.356 1.00 0.00 58 ALA A CA 13
ATOM 19744 C C . ALA A 1 58 ? 1.939 3.603 4.468 1.00 0.00 58 ALA A C 13
ATOM 19745 O O . ALA A 1 58 ? 0.946 4.068 3.909 1.00 0.00 58 ALA A O 13
ATOM 19752 N N . PHE A 1 59 ? 3.153 4.130 4.343 1.00 0.00 59 PHE A N 13
ATOM 19753 C CA . PHE A 1 59 ? 3.391 5.313 3.524 1.00 0.00 59 PHE A CA 13
ATOM 19754 C C . PHE A 1 59 ? 4.353 4.999 2.382 1.00 0.00 59 PHE A C 13
ATOM 19755 O O . PHE A 1 59 ? 5.524 4.692 2.607 1.00 0.00 59 PHE A O 13
ATOM 19772 N N . VAL A 1 60 ? 3.849 5.077 1.154 1.00 0.00 60 VAL A N 13
ATOM 19773 C CA . VAL A 1 60 ? 4.662 4.801 -0.025 1.00 0.00 60 VAL A CA 13
ATOM 19774 C C . VAL A 1 60 ? 4.804 6.043 -0.897 1.00 0.00 60 VAL A C 13
ATOM 19775 O O . VAL A 1 60 ? 3.845 6.790 -1.092 1.00 0.00 60 VAL A O 13
ATOM 19788 N N . ARG A 1 61 ? 6.007 6.258 -1.420 1.00 0.00 61 ARG A N 13
ATOM 19789 C CA . ARG A 1 61 ? 6.275 7.411 -2.271 1.00 0.00 61 ARG A CA 13
ATOM 19790 C C . ARG A 1 61 ? 6.541 6.975 -3.709 1.00 0.00 61 ARG A C 13
ATOM 19791 O O . ARG A 1 61 ? 7.025 5.869 -3.954 1.00 0.00 61 ARG A O 13
ATOM 19812 N N . PHE A 1 62 ? 6.221 7.850 -4.656 1.00 0.00 62 PHE A N 13
ATOM 19813 C CA . PHE A 1 62 ? 6.424 7.555 -6.070 1.00 0.00 62 PHE A CA 13
ATOM 19814 C C . PHE A 1 62 ? 7.402 8.544 -6.697 1.00 0.00 62 PHE A C 13
ATOM 19815 O O . PHE A 1 62 ? 7.850 9.489 -6.047 1.00 0.00 62 PHE A O 13
ATOM 19832 N N . HIS A 1 63 ? 7.731 8.318 -7.965 1.00 0.00 63 HIS A N 13
ATOM 19833 C CA . HIS A 1 63 ? 8.657 9.188 -8.681 1.00 0.00 63 HIS A CA 13
ATOM 19834 C C . HIS A 1 63 ? 7.938 9.950 -9.791 1.00 0.00 63 HIS A C 13
ATOM 19835 O O . HIS A 1 63 ? 8.525 10.812 -10.446 1.00 0.00 63 HIS A O 13
ATOM 19849 N N . ASP A 1 64 ? 6.667 9.625 -9.997 1.00 0.00 64 ASP A N 13
ATOM 19850 C CA . ASP A 1 64 ? 5.868 10.278 -11.028 1.00 0.00 64 ASP A CA 13
ATOM 19851 C C . ASP A 1 64 ? 4.391 10.289 -10.645 1.00 0.00 64 ASP A C 13
ATOM 19852 O O . ASP A 1 64 ? 3.984 9.633 -9.686 1.00 0.00 64 ASP A O 13
ATOM 19861 N N . ARG A 1 65 ? 3.595 11.038 -11.401 1.00 0.00 65 ARG A N 13
ATOM 19862 C CA . ARG A 1 65 ? 2.164 11.135 -11.140 1.00 0.00 65 ARG A CA 13
ATOM 19863 C C . ARG A 1 65 ? 1.384 10.159 -12.016 1.00 0.00 65 ARG A C 13
ATOM 19864 O O . ARG A 1 65 ? 0.626 9.329 -11.515 1.00 0.00 65 ARG A O 13
ATOM 19885 N N . ARG A 1 66 ? 1.574 10.267 -13.327 1.00 0.00 66 ARG A N 13
ATOM 19886 C CA . ARG A 1 66 ? 0.887 9.396 -14.273 1.00 0.00 66 ARG A CA 13
ATOM 19887 C C . ARG A 1 66 ? 1.043 7.931 -13.875 1.00 0.00 66 ARG A C 13
ATOM 19888 O O . ARG A 1 66 ? 0.115 7.136 -14.019 1.00 0.00 66 ARG A O 13
ATOM 19909 N N . ASP A 1 67 ? 2.223 7.582 -13.374 1.00 0.00 67 ASP A N 13
ATOM 19910 C CA . ASP A 1 67 ? 2.501 6.213 -12.955 1.00 0.00 67 ASP A CA 13
ATOM 19911 C C . ASP A 1 67 ? 1.767 5.882 -11.659 1.00 0.00 67 ASP A C 13
ATOM 19912 O O . ASP A 1 67 ? 1.334 4.749 -11.452 1.00 0.00 67 ASP A O 13
ATOM 19921 N N . ALA A 1 68 ? 1.632 6.878 -10.790 1.00 0.00 68 ALA A N 13
ATOM 19922 C CA . ALA A 1 68 ? 0.950 6.693 -9.516 1.00 0.00 68 ALA A CA 13
ATOM 19923 C C . ALA A 1 68 ? -0.559 6.591 -9.710 1.00 0.00 68 ALA A C 13
ATOM 19924 O O . ALA A 1 68 ? -1.247 5.914 -8.948 1.00 0.00 68 ALA A O 13
ATOM 19931 N N . GLN A 1 69 ? -1.066 7.269 -10.735 1.00 0.00 69 GLN A N 13
ATOM 19932 C CA . GLN A 1 69 ? -2.494 7.254 -11.028 1.00 0.00 69 GLN A CA 13
ATOM 19933 C C . GLN A 1 69 ? -2.951 5.860 -11.444 1.00 0.00 69 GLN A C 13
ATOM 19934 O O . GLN A 1 69 ? -4.108 5.490 -11.244 1.00 0.00 69 GLN A O 13
ATOM 19948 N N . ASP A 1 70 ? -2.035 5.092 -12.024 1.00 0.00 70 ASP A N 13
ATOM 19949 C CA . ASP A 1 70 ? -2.344 3.737 -12.468 1.00 0.00 70 ASP A CA 13
ATOM 19950 C C . ASP A 1 70 ? -2.347 2.767 -11.291 1.00 0.00 70 ASP A C 13
ATOM 19951 O O . ASP A 1 70 ? -3.323 2.051 -11.066 1.00 0.00 70 ASP A O 13
ATOM 19960 N N . ALA A 1 71 ? -1.248 2.748 -10.543 1.00 0.00 71 ALA A N 13
ATOM 19961 C CA . ALA A 1 71 ? -1.125 1.867 -9.389 1.00 0.00 71 ALA A CA 13
ATOM 19962 C C . ALA A 1 71 ? -2.336 1.992 -8.471 1.00 0.00 71 ALA A C 13
ATOM 19963 O O . ALA A 1 71 ? -2.894 0.989 -8.026 1.00 0.00 71 ALA A O 13
ATOM 19970 N N . GLU A 1 72 ? -2.736 3.228 -8.191 1.00 0.00 72 GLU A N 13
ATOM 19971 C CA . GLU A 1 72 ? -3.881 3.482 -7.324 1.00 0.00 72 GLU A CA 13
ATOM 19972 C C . GLU A 1 72 ? -5.133 2.795 -7.861 1.00 0.00 72 GLU A C 13
ATOM 19973 O O . GLU A 1 72 ? -5.630 1.837 -7.270 1.00 0.00 72 GLU A O 13
ATOM 19985 N N . ALA A 1 73 ? -5.638 3.292 -8.985 1.00 0.00 73 ALA A N 13
ATOM 19986 C CA . ALA A 1 73 ? -6.831 2.726 -9.603 1.00 0.00 73 ALA A CA 13
ATOM 19987 C C . ALA A 1 73 ? -6.768 1.202 -9.624 1.00 0.00 73 ALA A C 13
ATOM 19988 O O . ALA A 1 73 ? -7.706 0.527 -9.201 1.00 0.00 73 ALA A O 13
ATOM 19995 N N . ALA A 1 74 ? -5.656 0.667 -10.118 1.00 0.00 74 ALA A N 13
ATOM 19996 C CA . ALA A 1 74 ? -5.471 -0.777 -10.192 1.00 0.00 74 ALA A CA 13
ATOM 19997 C C . ALA A 1 74 ? -5.720 -1.432 -8.838 1.00 0.00 74 ALA A C 13
ATOM 19998 O O . ALA A 1 74 ? -6.396 -2.457 -8.749 1.00 0.00 74 ALA A O 13
ATOM 20005 N N . MET A 1 75 ? -5.169 -0.835 -7.786 1.00 0.00 75 MET A N 13
ATOM 20006 C CA . MET A 1 75 ? -5.333 -1.362 -6.436 1.00 0.00 75 MET A CA 13
ATOM 20007 C C . MET A 1 75 ? -6.677 -0.945 -5.849 1.00 0.00 75 MET A C 13
ATOM 20008 O O . MET A 1 75 ? -7.571 -1.772 -5.670 1.00 0.00 75 MET A O 13
ATOM 20022 N N . ASP A 1 76 ? -6.813 0.343 -5.551 1.00 0.00 76 ASP A N 13
ATOM 20023 C CA . ASP A 1 76 ? -8.049 0.870 -4.985 1.00 0.00 76 ASP A CA 13
ATOM 20024 C C . ASP A 1 76 ? -9.262 0.132 -5.545 1.00 0.00 76 ASP A C 13
ATOM 20025 O O . ASP A 1 76 ? -9.766 0.469 -6.615 1.00 0.00 76 ASP A O 13
ATOM 20034 N N . GLY A 1 77 ? -9.724 -0.877 -4.813 1.00 0.00 77 GLY A N 13
ATOM 20035 C CA . GLY A 1 77 ? -10.872 -1.647 -5.253 1.00 0.00 77 GLY A CA 13
ATOM 20036 C C . GLY A 1 77 ? -10.483 -3.005 -5.804 1.00 0.00 77 GLY A C 13
ATOM 20037 O O . GLY A 1 77 ? -11.090 -3.493 -6.757 1.00 0.00 77 GLY A O 13
ATOM 20041 N N . ALA A 1 78 ? -9.467 -3.616 -5.204 1.00 0.00 78 ALA A N 13
ATOM 20042 C CA . ALA A 1 78 ? -8.998 -4.925 -5.640 1.00 0.00 78 ALA A CA 13
ATOM 20043 C C . ALA A 1 78 ? -9.335 -6.000 -4.612 1.00 0.00 78 ALA A C 13
ATOM 20044 O O . ALA A 1 78 ? -9.894 -5.707 -3.555 1.00 0.00 78 ALA A O 13
ATOM 20051 N N . GLU A 1 79 ? -8.993 -7.245 -4.929 1.00 0.00 79 GLU A N 13
ATOM 20052 C CA . GLU A 1 79 ? -9.262 -8.362 -4.032 1.00 0.00 79 GLU A CA 13
ATOM 20053 C C . GLU A 1 79 ? -7.961 -9.011 -3.566 1.00 0.00 79 GLU A C 13
ATOM 20054 O O . GLU A 1 79 ? -7.265 -9.663 -4.345 1.00 0.00 79 GLU A O 13
ATOM 20066 N N . LEU A 1 80 ? -7.640 -8.826 -2.290 1.00 0.00 80 LEU A N 13
ATOM 20067 C CA . LEU A 1 80 ? -6.423 -9.392 -1.718 1.00 0.00 80 LEU A CA 13
ATOM 20068 C C . LEU A 1 80 ? -6.634 -9.772 -0.256 1.00 0.00 80 LEU A C 13
ATOM 20069 O O . LEU A 1 80 ? -7.217 -9.011 0.516 1.00 0.00 80 LEU A O 13
ATOM 20085 N N . ASP A 1 81 ? -6.154 -10.953 0.117 1.00 0.00 81 ASP A N 13
ATOM 20086 C CA . ASP A 1 81 ? -6.286 -11.434 1.488 1.00 0.00 81 ASP A CA 13
ATOM 20087 C C . ASP A 1 81 ? -7.754 -11.508 1.898 1.00 0.00 81 ASP A C 13
ATOM 20088 O O . ASP A 1 81 ? -8.084 -11.429 3.080 1.00 0.00 81 ASP A O 13
ATOM 20097 N N . GLY A 1 82 ? -8.632 -11.660 0.911 1.00 0.00 82 GLY A N 13
ATOM 20098 C CA . GLY A 1 82 ? -10.054 -11.742 1.189 1.00 0.00 82 GLY A CA 13
ATOM 20099 C C . GLY A 1 82 ? -10.654 -10.395 1.541 1.00 0.00 82 GLY A C 13
ATOM 20100 O O . GLY A 1 82 ? -11.869 -10.271 1.698 1.00 0.00 82 GLY A O 13
ATOM 20104 N N . ARG A 1 83 ? -9.801 -9.384 1.668 1.00 0.00 83 ARG A N 13
ATOM 20105 C CA . ARG A 1 83 ? -10.254 -8.040 2.007 1.00 0.00 83 ARG A CA 13
ATOM 20106 C C . ARG A 1 83 ? -10.015 -7.077 0.848 1.00 0.00 83 ARG A C 13
ATOM 20107 O O . ARG A 1 83 ? -9.382 -7.432 -0.145 1.00 0.00 83 ARG A O 13
ATOM 20128 N N . GLU A 1 84 ? -10.527 -5.858 0.984 1.00 0.00 84 GLU A N 13
ATOM 20129 C CA . GLU A 1 84 ? -10.370 -4.844 -0.053 1.00 0.00 84 GLU A CA 13
ATOM 20130 C C . GLU A 1 84 ? -9.309 -3.821 0.342 1.00 0.00 84 GLU A C 13
ATOM 20131 O O . GLU A 1 84 ? -9.625 -2.760 0.883 1.00 0.00 84 GLU A O 13
ATOM 20143 N N . LEU A 1 85 ? -8.051 -4.146 0.069 1.00 0.00 85 LEU A N 13
ATOM 20144 C CA . LEU A 1 85 ? -6.942 -3.256 0.396 1.00 0.00 85 LEU A CA 13
ATOM 20145 C C . LEU A 1 85 ? -7.210 -1.843 -0.112 1.00 0.00 85 LEU A C 13
ATOM 20146 O O . LEU A 1 85 ? -7.375 -1.625 -1.313 1.00 0.00 85 LEU A O 13
ATOM 20162 N N . ARG A 1 86 ? -7.250 -0.886 0.809 1.00 0.00 86 ARG A N 13
ATOM 20163 C CA . ARG A 1 86 ? -7.496 0.507 0.454 1.00 0.00 86 ARG A CA 13
ATOM 20164 C C . ARG A 1 86 ? -6.194 1.214 0.088 1.00 0.00 86 ARG A C 13
ATOM 20165 O O . ARG A 1 86 ? -5.365 1.496 0.953 1.00 0.00 86 ARG A O 13
ATOM 20186 N N . VAL A 1 87 ? -6.021 1.496 -1.199 1.00 0.00 87 VAL A N 13
ATOM 20187 C CA . VAL A 1 87 ? -4.821 2.170 -1.679 1.00 0.00 87 VAL A CA 13
ATOM 20188 C C . VAL A 1 87 ? -5.166 3.493 -2.354 1.00 0.00 87 VAL A C 13
ATOM 20189 O O . VAL A 1 87 ? -5.673 3.514 -3.475 1.00 0.00 87 VAL A O 13
ATOM 20202 N N . GLN A 1 88 ? -4.888 4.593 -1.663 1.00 0.00 88 GLN A N 13
ATOM 20203 C CA . GLN A 1 88 ? -5.170 5.921 -2.196 1.00 0.00 88 GLN A CA 13
ATOM 20204 C C . GLN A 1 88 ? -4.144 6.935 -1.700 1.00 0.00 88 GLN A C 13
ATOM 20205 O O . GLN A 1 88 ? -3.236 6.596 -0.942 1.00 0.00 88 GLN A O 13
ATOM 20219 N N . VAL A 1 89 ? -4.295 8.182 -2.135 1.00 0.00 89 VAL A N 13
ATOM 20220 C CA . VAL A 1 89 ? -3.383 9.247 -1.735 1.00 0.00 89 VAL A CA 13
ATOM 20221 C C . VAL A 1 89 ? -3.609 9.647 -0.281 1.00 0.00 89 VAL A C 13
ATOM 20222 O O . VAL A 1 89 ? -4.707 9.490 0.253 1.00 0.00 89 VAL A O 13
ATOM 20235 N N . ALA A 1 90 ? -2.563 10.166 0.354 1.00 0.00 90 ALA A N 13
ATOM 20236 C CA . ALA A 1 90 ? -2.648 10.591 1.745 1.00 0.00 90 ALA A CA 13
ATOM 20237 C C . ALA A 1 90 ? -3.349 11.940 1.865 1.00 0.00 90 ALA A C 13
ATOM 20238 O O . ALA A 1 90 ? -3.612 12.604 0.862 1.00 0.00 90 ALA A O 13
ATOM 20245 N N . ARG A 1 91 ? -3.648 12.339 3.097 1.00 0.00 91 ARG A N 13
ATOM 20246 C CA . ARG A 1 91 ? -4.320 13.608 3.347 1.00 0.00 91 ARG A CA 13
ATOM 20247 C C . ARG A 1 91 ? -3.972 14.145 4.732 1.00 0.00 91 ARG A C 13
ATOM 20248 O O . ARG A 1 91 ? -4.405 13.598 5.747 1.00 0.00 91 ARG A O 13
ATOM 20269 N N . TYR A 1 92 ? -3.188 15.216 4.766 1.00 0.00 92 TYR A N 13
ATOM 20270 C CA . TYR A 1 92 ? -2.779 15.824 6.026 1.00 0.00 92 TYR A CA 13
ATOM 20271 C C . TYR A 1 92 ? -3.149 17.304 6.062 1.00 0.00 92 TYR A C 13
ATOM 20272 O O . TYR A 1 92 ? -3.171 17.976 5.032 1.00 0.00 92 TYR A O 13
ATOM 20290 N N . GLY A 1 93 ? -3.438 17.806 7.259 1.00 0.00 93 GLY A N 13
ATOM 20291 C CA . GLY A 1 93 ? -3.803 19.203 7.409 1.00 0.00 93 GLY A CA 13
ATOM 20292 C C . GLY A 1 93 ? -5.266 19.456 7.106 1.00 0.00 93 GLY A C 13
ATOM 20293 O O . GLY A 1 93 ? -5.927 18.633 6.473 1.00 0.00 93 GLY A O 13
ATOM 20297 N N . ARG A 1 94 ? -5.774 20.597 7.560 1.00 0.00 94 ARG A N 13
ATOM 20298 C CA . ARG A 1 94 ? -7.170 20.955 7.336 1.00 0.00 94 ARG A CA 13
ATOM 20299 C C . ARG A 1 94 ? -7.280 22.317 6.656 1.00 0.00 94 ARG A C 13
ATOM 20300 O O . ARG A 1 94 ? -8.258 22.599 5.964 1.00 0.00 94 ARG A O 13
ATOM 20321 N N . ARG A 1 95 ? -6.270 23.157 6.860 1.00 0.00 95 ARG A N 13
ATOM 20322 C CA . ARG A 1 95 ? -6.254 24.489 6.268 1.00 0.00 95 ARG A CA 13
ATOM 20323 C C . ARG A 1 95 ? -4.823 24.957 6.019 1.00 0.00 95 ARG A C 13
ATOM 20324 O O . ARG A 1 95 ? -3.924 24.685 6.815 1.00 0.00 95 ARG A O 13
ATOM 20345 N N . ASP A 1 96 ? -4.621 25.659 4.911 1.00 0.00 96 ASP A N 13
ATOM 20346 C CA . ASP A 1 96 ? -3.299 26.165 4.557 1.00 0.00 96 ASP A CA 13
ATOM 20347 C C . ASP A 1 96 ? -3.326 27.680 4.384 1.00 0.00 96 ASP A C 13
ATOM 20348 O O . ASP A 1 96 ? -4.336 28.251 3.970 1.00 0.00 96 ASP A O 13
ATOM 20357 N N . LEU A 1 97 ? -2.210 28.327 4.703 1.00 0.00 97 LEU A N 13
ATOM 20358 C CA . LEU A 1 97 ? -2.105 29.777 4.584 1.00 0.00 97 LEU A CA 13
ATOM 20359 C C . LEU A 1 97 ? -0.790 30.175 3.923 1.00 0.00 97 LEU A C 13
ATOM 20360 O O . LEU A 1 97 ? 0.243 29.543 4.142 1.00 0.00 97 LEU A O 13
ATOM 20376 N N . SER A 1 98 ? -0.835 31.229 3.114 1.00 0.00 98 SER A N 13
ATOM 20377 C CA . SER A 1 98 ? 0.353 31.711 2.420 1.00 0.00 98 SER A CA 13
ATOM 20378 C C . SER A 1 98 ? 0.965 32.901 3.153 1.00 0.00 98 SER A C 13
ATOM 20379 O O . SER A 1 98 ? 0.391 33.988 3.184 1.00 0.00 98 SER A O 13
ATOM 20387 N N . GLY A 1 99 ? 2.138 32.685 3.742 1.00 0.00 99 GLY A N 13
ATOM 20388 C CA . GLY A 1 99 ? 2.810 33.747 4.467 1.00 0.00 99 GLY A CA 13
ATOM 20389 C C . GLY A 1 99 ? 3.487 34.741 3.544 1.00 0.00 99 GLY A C 13
ATOM 20390 O O . GLY A 1 99 ? 3.492 34.583 2.323 1.00 0.00 99 GLY A O 13
ATOM 20394 N N . PRO A 1 100 ? 4.073 35.795 4.131 1.00 0.00 100 PRO A N 13
ATOM 20395 C CA . PRO A 1 100 ? 4.766 36.840 3.372 1.00 0.00 100 PRO A CA 13
ATOM 20396 C C . PRO A 1 100 ? 6.147 36.397 2.903 1.00 0.00 100 PRO A C 13
ATOM 20397 O O . PRO A 1 100 ? 6.519 35.232 3.048 1.00 0.00 100 PRO A O 13
ATOM 20408 N N . SER A 1 101 ? 6.905 37.334 2.342 1.00 0.00 101 SER A N 13
ATOM 20409 C CA . SER A 1 101 ? 8.246 37.038 1.849 1.00 0.00 101 SER A CA 13
ATOM 20410 C C . SER A 1 101 ? 9.098 38.303 1.802 1.00 0.00 101 SER A C 13
ATOM 20411 O O . SER A 1 101 ? 8.582 39.416 1.892 1.00 0.00 101 SER A O 13
ATOM 20419 N N . SER A 1 102 ? 10.407 38.121 1.660 1.00 0.00 102 SER A N 13
ATOM 20420 C CA . SER A 1 102 ? 11.333 39.246 1.605 1.00 0.00 102 SER A CA 13
ATOM 20421 C C . SER A 1 102 ? 12.295 39.101 0.430 1.00 0.00 102 SER A C 13
ATOM 20422 O O . SER A 1 102 ? 12.284 38.093 -0.275 1.00 0.00 102 SER A O 13
ATOM 20430 N N . GLY A 1 103 ? 13.128 40.117 0.225 1.00 0.00 103 GLY A N 13
ATOM 20431 C CA . GLY A 1 103 ? 14.085 40.084 -0.865 1.00 0.00 103 GLY A CA 13
ATOM 20432 C C . GLY A 1 103 ? 14.228 41.428 -1.552 1.00 0.00 103 GLY A C 13
ATOM 20433 O O . GLY A 1 103 ? 15.309 41.780 -2.024 1.00 0.00 103 GLY A O 13
ATOM 20437 N N . GLY A 1 1 ? 17.515 33.549 -5.835 1.00 0.00 1 GLY A N 14
ATOM 20438 C CA . GLY A 1 1 ? 17.712 34.190 -4.548 1.00 0.00 1 GLY A CA 14
ATOM 20439 C C . GLY A 1 1 ? 17.738 33.197 -3.403 1.00 0.00 1 GLY A C 14
ATOM 20440 O O . GLY A 1 1 ? 18.760 33.033 -2.738 1.00 0.00 1 GLY A O 14
ATOM 20444 N N . SER A 1 2 ? 16.609 32.534 -3.172 1.00 0.00 2 SER A N 14
ATOM 20445 C CA . SER A 1 2 ? 16.505 31.555 -2.096 1.00 0.00 2 SER A CA 14
ATOM 20446 C C . SER A 1 2 ? 17.351 30.322 -2.399 1.00 0.00 2 SER A C 14
ATOM 20447 O O . SER A 1 2 ? 17.878 30.173 -3.501 1.00 0.00 2 SER A O 14
ATOM 20455 N N . SER A 1 3 ? 17.476 29.441 -1.411 1.00 0.00 3 SER A N 14
ATOM 20456 C CA . SER A 1 3 ? 18.260 28.222 -1.570 1.00 0.00 3 SER A CA 14
ATOM 20457 C C . SER A 1 3 ? 17.551 27.235 -2.492 1.00 0.00 3 SER A C 14
ATOM 20458 O O . SER A 1 3 ? 18.169 26.633 -3.368 1.00 0.00 3 SER A O 14
ATOM 20466 N N . GLY A 1 4 ? 16.247 27.076 -2.287 1.00 0.00 4 GLY A N 14
ATOM 20467 C CA . GLY A 1 4 ? 15.473 26.161 -3.106 1.00 0.00 4 GLY A CA 14
ATOM 20468 C C . GLY A 1 4 ? 14.899 25.009 -2.306 1.00 0.00 4 GLY A C 14
ATOM 20469 O O . GLY A 1 4 ? 15.046 24.959 -1.085 1.00 0.00 4 GLY A O 14
ATOM 20473 N N . SER A 1 5 ? 14.240 24.083 -2.994 1.00 0.00 5 SER A N 14
ATOM 20474 C CA . SER A 1 5 ? 13.636 22.929 -2.339 1.00 0.00 5 SER A CA 14
ATOM 20475 C C . SER A 1 5 ? 14.068 21.632 -3.015 1.00 0.00 5 SER A C 14
ATOM 20476 O O . SER A 1 5 ? 14.507 20.690 -2.355 1.00 0.00 5 SER A O 14
ATOM 20484 N N . SER A 1 6 ? 13.940 21.591 -4.338 1.00 0.00 6 SER A N 14
ATOM 20485 C CA . SER A 1 6 ? 14.314 20.408 -5.105 1.00 0.00 6 SER A CA 14
ATOM 20486 C C . SER A 1 6 ? 15.826 20.210 -5.096 1.00 0.00 6 SER A C 14
ATOM 20487 O O . SER A 1 6 ? 16.587 21.140 -5.360 1.00 0.00 6 SER A O 14
ATOM 20495 N N . GLY A 1 7 ? 16.255 18.989 -4.789 1.00 0.00 7 GLY A N 14
ATOM 20496 C CA . GLY A 1 7 ? 17.674 18.689 -4.750 1.00 0.00 7 GLY A CA 14
ATOM 20497 C C . GLY A 1 7 ? 18.062 17.593 -5.723 1.00 0.00 7 GLY A C 14
ATOM 20498 O O . GLY A 1 7 ? 17.238 16.773 -6.128 1.00 0.00 7 GLY A O 14
ATOM 20502 N N . PRO A 1 8 ? 19.345 17.569 -6.113 1.00 0.00 8 PRO A N 14
ATOM 20503 C CA . PRO A 1 8 ? 19.869 16.571 -7.050 1.00 0.00 8 PRO A CA 14
ATOM 20504 C C . PRO A 1 8 ? 19.408 15.158 -6.709 1.00 0.00 8 PRO A C 14
ATOM 20505 O O . PRO A 1 8 ? 19.337 14.291 -7.580 1.00 0.00 8 PRO A O 14
ATOM 20516 N N . ASP A 1 9 ? 19.096 14.933 -5.437 1.00 0.00 9 ASP A N 14
ATOM 20517 C CA . ASP A 1 9 ? 18.640 13.625 -4.981 1.00 0.00 9 ASP A CA 14
ATOM 20518 C C . ASP A 1 9 ? 17.146 13.451 -5.237 1.00 0.00 9 ASP A C 14
ATOM 20519 O O . ASP A 1 9 ? 16.352 14.356 -4.980 1.00 0.00 9 ASP A O 14
ATOM 20528 N N . VAL A 1 10 ? 16.770 12.282 -5.745 1.00 0.00 10 VAL A N 14
ATOM 20529 C CA . VAL A 1 10 ? 15.372 11.989 -6.035 1.00 0.00 10 VAL A CA 14
ATOM 20530 C C . VAL A 1 10 ? 14.632 11.540 -4.780 1.00 0.00 10 VAL A C 14
ATOM 20531 O O . VAL A 1 10 ? 14.563 10.348 -4.481 1.00 0.00 10 VAL A O 14
ATOM 20544 N N . ASP A 1 11 ? 14.081 12.502 -4.049 1.00 0.00 11 ASP A N 14
ATOM 20545 C CA . ASP A 1 11 ? 13.344 12.207 -2.826 1.00 0.00 11 ASP A CA 14
ATOM 20546 C C . ASP A 1 11 ? 12.306 13.288 -2.542 1.00 0.00 11 ASP A C 14
ATOM 20547 O O . ASP A 1 11 ? 12.471 14.440 -2.939 1.00 0.00 11 ASP A O 14
ATOM 20556 N N . GLY A 1 12 ? 11.235 12.906 -1.852 1.00 0.00 12 GLY A N 14
ATOM 20557 C CA . GLY A 1 12 ? 10.185 13.855 -1.528 1.00 0.00 12 GLY A CA 14
ATOM 20558 C C . GLY A 1 12 ? 9.222 14.069 -2.678 1.00 0.00 12 GLY A C 14
ATOM 20559 O O . GLY A 1 12 ? 8.972 15.204 -3.084 1.00 0.00 12 GLY A O 14
ATOM 20563 N N . MET A 1 13 ? 8.681 12.976 -3.207 1.00 0.00 13 MET A N 14
ATOM 20564 C CA . MET A 1 13 ? 7.740 13.050 -4.318 1.00 0.00 13 MET A CA 14
ATOM 20565 C C . MET A 1 13 ? 6.362 12.549 -3.899 1.00 0.00 13 MET A C 14
ATOM 20566 O O . MET A 1 13 ? 6.135 12.238 -2.729 1.00 0.00 13 MET A O 14
ATOM 20580 N N . ILE A 1 14 ? 5.447 12.474 -4.859 1.00 0.00 14 ILE A N 14
ATOM 20581 C CA . ILE A 1 14 ? 4.092 12.010 -4.588 1.00 0.00 14 ILE A CA 14
ATOM 20582 C C . ILE A 1 14 ? 4.102 10.792 -3.670 1.00 0.00 14 ILE A C 14
ATOM 20583 O O . ILE A 1 14 ? 4.867 9.850 -3.877 1.00 0.00 14 ILE A O 14
ATOM 20599 N N . THR A 1 15 ? 3.244 10.817 -2.654 1.00 0.00 15 THR A N 14
ATOM 20600 C CA . THR A 1 15 ? 3.153 9.716 -1.704 1.00 0.00 15 THR A CA 14
ATOM 20601 C C . THR A 1 15 ? 1.729 9.178 -1.621 1.00 0.00 15 THR A C 14
ATOM 20602 O O . THR A 1 15 ? 0.771 9.943 -1.499 1.00 0.00 15 THR A O 14
ATOM 20613 N N . LEU A 1 16 ? 1.595 7.858 -1.687 1.00 0.00 16 LEU A N 14
ATOM 20614 C CA . LEU A 1 16 ? 0.287 7.217 -1.619 1.00 0.00 16 LEU A CA 14
ATOM 20615 C C . LEU A 1 16 ? 0.038 6.632 -0.232 1.00 0.00 16 LEU A C 14
ATOM 20616 O O . LEU A 1 16 ? 0.977 6.286 0.485 1.00 0.00 16 LEU A O 14
ATOM 20632 N N . LYS A 1 17 ? -1.233 6.524 0.140 1.00 0.00 17 LYS A N 14
ATOM 20633 C CA . LYS A 1 17 ? -1.606 5.978 1.439 1.00 0.00 17 LYS A CA 14
ATOM 20634 C C . LYS A 1 17 ? -2.252 4.604 1.287 1.00 0.00 17 LYS A C 14
ATOM 20635 O O . LYS A 1 17 ? -3.279 4.460 0.624 1.00 0.00 17 LYS A O 14
ATOM 20654 N N . VAL A 1 18 ? -1.644 3.597 1.907 1.00 0.00 18 VAL A N 14
ATOM 20655 C CA . VAL A 1 18 ? -2.161 2.236 1.842 1.00 0.00 18 VAL A CA 14
ATOM 20656 C C . VAL A 1 18 ? -2.788 1.823 3.169 1.00 0.00 18 VAL A C 14
ATOM 20657 O O . VAL A 1 18 ? -2.190 1.995 4.231 1.00 0.00 18 VAL A O 14
ATOM 20670 N N . ASP A 1 19 ? -3.997 1.277 3.100 1.00 0.00 19 ASP A N 14
ATOM 20671 C CA . ASP A 1 19 ? -4.707 0.837 4.296 1.00 0.00 19 ASP A CA 14
ATOM 20672 C C . ASP A 1 19 ? -5.003 -0.658 4.234 1.00 0.00 19 ASP A C 14
ATOM 20673 O O . ASP A 1 19 ? -4.962 -1.264 3.164 1.00 0.00 19 ASP A O 14
ATOM 20682 N N . ASN A 1 20 ? -5.301 -1.246 5.388 1.00 0.00 20 ASN A N 14
ATOM 20683 C CA . ASN A 1 20 ? -5.602 -2.671 5.464 1.00 0.00 20 ASN A CA 14
ATOM 20684 C C . ASN A 1 20 ? -4.359 -3.506 5.174 1.00 0.00 20 ASN A C 14
ATOM 20685 O O . ASN A 1 20 ? -4.397 -4.437 4.368 1.00 0.00 20 ASN A O 14
ATOM 20696 N N . LEU A 1 21 ? -3.259 -3.169 5.838 1.00 0.00 21 LEU A N 14
ATOM 20697 C CA . LEU A 1 21 ? -2.003 -3.888 5.653 1.00 0.00 21 LEU A CA 14
ATOM 20698 C C . LEU A 1 21 ? -1.686 -4.753 6.869 1.00 0.00 21 LEU A C 14
ATOM 20699 O O . LEU A 1 21 ? -0.951 -4.337 7.766 1.00 0.00 21 LEU A O 14
ATOM 20715 N N . THR A 1 22 ? -2.244 -5.959 6.893 1.00 0.00 22 THR A N 14
ATOM 20716 C CA . THR A 1 22 ? -2.021 -6.883 7.998 1.00 0.00 22 THR A CA 14
ATOM 20717 C C . THR A 1 22 ? -0.534 -7.026 8.303 1.00 0.00 22 THR A C 14
ATOM 20718 O O . THR A 1 22 ? 0.313 -6.563 7.539 1.00 0.00 22 THR A O 14
ATOM 20729 N N . TYR A 1 23 ? -0.224 -7.670 9.422 1.00 0.00 23 TYR A N 14
ATOM 20730 C CA . TYR A 1 23 ? 1.161 -7.872 9.829 1.00 0.00 23 TYR A CA 14
ATOM 20731 C C . TYR A 1 23 ? 1.984 -8.461 8.687 1.00 0.00 23 TYR A C 14
ATOM 20732 O O . TYR A 1 23 ? 3.031 -7.926 8.321 1.00 0.00 23 TYR A O 14
ATOM 20750 N N . ARG A 1 24 ? 1.501 -9.566 8.128 1.00 0.00 24 ARG A N 14
ATOM 20751 C CA . ARG A 1 24 ? 2.191 -10.229 7.027 1.00 0.00 24 ARG A CA 14
ATOM 20752 C C . ARG A 1 24 ? 2.825 -9.207 6.089 1.00 0.00 24 ARG A C 14
ATOM 20753 O O . ARG A 1 24 ? 3.927 -9.415 5.579 1.00 0.00 24 ARG A O 14
ATOM 20774 N N . THR A 1 25 ? 2.123 -8.101 5.864 1.00 0.00 25 THR A N 14
ATOM 20775 C CA . THR A 1 25 ? 2.616 -7.047 4.986 1.00 0.00 25 THR A CA 14
ATOM 20776 C C . THR A 1 25 ? 4.063 -6.694 5.309 1.00 0.00 25 THR A C 14
ATOM 20777 O O . THR A 1 25 ? 4.464 -6.687 6.473 1.00 0.00 25 THR A O 14
ATOM 20788 N N . SER A 1 26 ? 4.842 -6.401 4.273 1.00 0.00 26 SER A N 14
ATOM 20789 C CA . SER A 1 26 ? 6.246 -6.049 4.448 1.00 0.00 26 SER A CA 14
ATOM 20790 C C . SER A 1 26 ? 6.714 -5.112 3.338 1.00 0.00 26 SER A C 14
ATOM 20791 O O . SER A 1 26 ? 6.153 -5.078 2.243 1.00 0.00 26 SER A O 14
ATOM 20799 N N . PRO A 1 27 ? 7.766 -4.333 3.627 1.00 0.00 27 PRO A N 14
ATOM 20800 C CA . PRO A 1 27 ? 8.334 -3.381 2.668 1.00 0.00 27 PRO A CA 14
ATOM 20801 C C . PRO A 1 27 ? 8.464 -3.976 1.269 1.00 0.00 27 PRO A C 14
ATOM 20802 O O . PRO A 1 27 ? 8.076 -3.352 0.281 1.00 0.00 27 PRO A O 14
ATOM 20813 N N . ASP A 1 28 ? 9.010 -5.184 1.194 1.00 0.00 28 ASP A N 14
ATOM 20814 C CA . ASP A 1 28 ? 9.189 -5.863 -0.084 1.00 0.00 28 ASP A CA 14
ATOM 20815 C C . ASP A 1 28 ? 7.855 -6.025 -0.806 1.00 0.00 28 ASP A C 14
ATOM 20816 O O . ASP A 1 28 ? 7.738 -5.718 -1.992 1.00 0.00 28 ASP A O 14
ATOM 20825 N N . SER A 1 29 ? 6.851 -6.510 -0.081 1.00 0.00 29 SER A N 14
ATOM 20826 C CA . SER A 1 29 ? 5.526 -6.718 -0.653 1.00 0.00 29 SER A CA 14
ATOM 20827 C C . SER A 1 29 ? 4.878 -5.386 -1.020 1.00 0.00 29 SER A C 14
ATOM 20828 O O . SER A 1 29 ? 4.598 -5.120 -2.190 1.00 0.00 29 SER A O 14
ATOM 20836 N N . LEU A 1 30 ? 4.643 -4.553 -0.013 1.00 0.00 30 LEU A N 14
ATOM 20837 C CA . LEU A 1 30 ? 4.028 -3.247 -0.227 1.00 0.00 30 LEU A CA 14
ATOM 20838 C C . LEU A 1 30 ? 4.574 -2.589 -1.490 1.00 0.00 30 LEU A C 14
ATOM 20839 O O . LEU A 1 30 ? 3.838 -1.937 -2.231 1.00 0.00 30 LEU A O 14
ATOM 20855 N N . ARG A 1 31 ? 5.870 -2.765 -1.730 1.00 0.00 31 ARG A N 14
ATOM 20856 C CA . ARG A 1 31 ? 6.514 -2.189 -2.904 1.00 0.00 31 ARG A CA 14
ATOM 20857 C C . ARG A 1 31 ? 6.064 -2.902 -4.176 1.00 0.00 31 ARG A C 14
ATOM 20858 O O . ARG A 1 31 ? 5.550 -2.274 -5.102 1.00 0.00 31 ARG A O 14
ATOM 20879 N N . ARG A 1 32 ? 6.263 -4.215 -4.214 1.00 0.00 32 ARG A N 14
ATOM 20880 C CA . ARG A 1 32 ? 5.879 -5.013 -5.373 1.00 0.00 32 ARG A CA 14
ATOM 20881 C C . ARG A 1 32 ? 4.490 -4.620 -5.867 1.00 0.00 32 ARG A C 14
ATOM 20882 O O . ARG A 1 32 ? 4.184 -4.744 -7.053 1.00 0.00 32 ARG A O 14
ATOM 20903 N N . VAL A 1 33 ? 3.653 -4.146 -4.950 1.00 0.00 33 VAL A N 14
ATOM 20904 C CA . VAL A 1 33 ? 2.297 -3.735 -5.293 1.00 0.00 33 VAL A CA 14
ATOM 20905 C C . VAL A 1 33 ? 2.305 -2.670 -6.384 1.00 0.00 33 VAL A C 14
ATOM 20906 O O . VAL A 1 33 ? 1.679 -2.834 -7.431 1.00 0.00 33 VAL A O 14
ATOM 20919 N N . PHE A 1 34 ? 3.018 -1.577 -6.131 1.00 0.00 34 PHE A N 14
ATOM 20920 C CA . PHE A 1 34 ? 3.108 -0.484 -7.092 1.00 0.00 34 PHE A CA 14
ATOM 20921 C C . PHE A 1 34 ? 4.416 -0.554 -7.875 1.00 0.00 34 PHE A C 14
ATOM 20922 O O . PHE A 1 34 ? 4.931 0.465 -8.334 1.00 0.00 34 PHE A O 14
ATOM 20939 N N . GLU A 1 35 ? 4.946 -1.764 -8.023 1.00 0.00 35 GLU A N 14
ATOM 20940 C CA . GLU A 1 35 ? 6.194 -1.967 -8.749 1.00 0.00 35 GLU A CA 14
ATOM 20941 C C . GLU A 1 35 ? 5.940 -2.066 -10.251 1.00 0.00 35 GLU A C 14
ATOM 20942 O O . GLU A 1 35 ? 6.552 -1.351 -11.044 1.00 0.00 35 GLU A O 14
ATOM 20954 N N . LYS A 1 36 ? 5.034 -2.959 -10.633 1.00 0.00 36 LYS A N 14
ATOM 20955 C CA . LYS A 1 36 ? 4.697 -3.154 -12.038 1.00 0.00 36 LYS A CA 14
ATOM 20956 C C . LYS A 1 36 ? 4.217 -1.850 -12.669 1.00 0.00 36 LYS A C 14
ATOM 20957 O O . LYS A 1 36 ? 4.175 -1.720 -13.892 1.00 0.00 36 LYS A O 14
ATOM 20976 N N . TYR A 1 37 ? 3.859 -0.888 -11.826 1.00 0.00 37 TYR A N 14
ATOM 20977 C CA . TYR A 1 37 ? 3.382 0.405 -12.301 1.00 0.00 37 TYR A CA 14
ATOM 20978 C C . TYR A 1 37 ? 4.471 1.466 -12.179 1.00 0.00 37 TYR A C 14
ATOM 20979 O O . TYR A 1 37 ? 4.911 2.038 -13.175 1.00 0.00 37 TYR A O 14
ATOM 20997 N N . GLY A 1 38 ? 4.903 1.722 -10.948 1.00 0.00 38 GLY A N 14
ATOM 20998 C CA . GLY A 1 38 ? 5.938 2.713 -10.716 1.00 0.00 38 GLY A CA 14
ATOM 20999 C C . GLY A 1 38 ? 6.938 2.273 -9.665 1.00 0.00 38 GLY A C 14
ATOM 21000 O O . GLY A 1 38 ? 6.642 2.294 -8.470 1.00 0.00 38 GLY A O 14
ATOM 21004 N N . ARG A 1 39 ? 8.124 1.871 -10.110 1.00 0.00 39 ARG A N 14
ATOM 21005 C CA . ARG A 1 39 ? 9.169 1.421 -9.199 1.00 0.00 39 ARG A CA 14
ATOM 21006 C C . ARG A 1 39 ? 9.225 2.304 -7.956 1.00 0.00 39 ARG A C 14
ATOM 21007 O O . ARG A 1 39 ? 9.888 3.341 -7.948 1.00 0.00 39 ARG A O 14
ATOM 21028 N N . VAL A 1 40 ? 8.522 1.887 -6.908 1.00 0.00 40 VAL A N 14
ATOM 21029 C CA . VAL A 1 40 ? 8.492 2.639 -5.659 1.00 0.00 40 VAL A CA 14
ATOM 21030 C C . VAL A 1 40 ? 9.846 3.276 -5.369 1.00 0.00 40 VAL A C 14
ATOM 21031 O O . VAL A 1 40 ? 10.868 2.593 -5.323 1.00 0.00 40 VAL A O 14
ATOM 21044 N N . GLY A 1 41 ? 9.846 4.591 -5.172 1.00 0.00 41 GLY A N 14
ATOM 21045 C CA . GLY A 1 41 ? 11.080 5.299 -4.887 1.00 0.00 41 GLY A CA 14
ATOM 21046 C C . GLY A 1 41 ? 11.497 5.177 -3.435 1.00 0.00 41 GLY A C 14
ATOM 21047 O O . GLY A 1 41 ? 12.687 5.192 -3.121 1.00 0.00 41 GLY A O 14
ATOM 21051 N N . ASP A 1 42 ? 10.516 5.058 -2.548 1.00 0.00 42 ASP A N 14
ATOM 21052 C CA . ASP A 1 42 ? 10.787 4.933 -1.120 1.00 0.00 42 ASP A CA 14
ATOM 21053 C C . ASP A 1 42 ? 9.582 4.352 -0.387 1.00 0.00 42 ASP A C 14
ATOM 21054 O O . ASP A 1 42 ? 8.468 4.863 -0.499 1.00 0.00 42 ASP A O 14
ATOM 21063 N N . VAL A 1 43 ? 9.814 3.279 0.363 1.00 0.00 43 VAL A N 14
ATOM 21064 C CA . VAL A 1 43 ? 8.748 2.628 1.115 1.00 0.00 43 VAL A CA 14
ATOM 21065 C C . VAL A 1 43 ? 8.838 2.964 2.599 1.00 0.00 43 VAL A C 14
ATOM 21066 O O . VAL A 1 43 ? 9.894 2.821 3.216 1.00 0.00 43 VAL A O 14
ATOM 21079 N N . TYR A 1 44 ? 7.723 3.410 3.168 1.00 0.00 44 TYR A N 14
ATOM 21080 C CA . TYR A 1 44 ? 7.676 3.769 4.580 1.00 0.00 44 TYR A CA 14
ATOM 21081 C C . TYR A 1 44 ? 6.619 2.950 5.315 1.00 0.00 44 TYR A C 14
ATOM 21082 O O . TYR A 1 44 ? 5.452 2.927 4.922 1.00 0.00 44 TYR A O 14
ATOM 21100 N N . ILE A 1 45 ? 7.037 2.280 6.384 1.00 0.00 45 ILE A N 14
ATOM 21101 C CA . ILE A 1 45 ? 6.127 1.461 7.175 1.00 0.00 45 ILE A CA 14
ATOM 21102 C C . ILE A 1 45 ? 6.361 1.666 8.668 1.00 0.00 45 ILE A C 14
ATOM 21103 O O . ILE A 1 45 ? 7.333 1.175 9.243 1.00 0.00 45 ILE A O 14
ATOM 21119 N N . PRO A 1 46 ? 5.449 2.407 9.314 1.00 0.00 46 PRO A N 14
ATOM 21120 C CA . PRO A 1 46 ? 5.532 2.692 10.749 1.00 0.00 46 PRO A CA 14
ATOM 21121 C C . PRO A 1 46 ? 5.166 1.482 11.603 1.00 0.00 46 PRO A C 14
ATOM 21122 O O . PRO A 1 46 ? 4.284 0.702 11.245 1.00 0.00 46 PRO A O 14
ATOM 21133 N N . ARG A 1 47 ? 5.850 1.332 12.733 1.00 0.00 47 ARG A N 14
ATOM 21134 C CA . ARG A 1 47 ? 5.597 0.217 13.636 1.00 0.00 47 ARG A CA 14
ATOM 21135 C C . ARG A 1 47 ? 4.826 0.680 14.869 1.00 0.00 47 ARG A C 14
ATOM 21136 O O . ARG A 1 47 ? 4.749 1.875 15.152 1.00 0.00 47 ARG A O 14
ATOM 21157 N N . GLU A 1 48 ? 4.257 -0.275 15.598 1.00 0.00 48 GLU A N 14
ATOM 21158 C CA . GLU A 1 48 ? 3.491 0.036 16.800 1.00 0.00 48 GLU A CA 14
ATOM 21159 C C . GLU A 1 48 ? 4.417 0.272 17.989 1.00 0.00 48 GLU A C 14
ATOM 21160 O O . GLU A 1 48 ? 5.567 -0.167 18.009 1.00 0.00 48 GLU A O 14
ATOM 21172 N N . PRO A 1 49 ? 3.905 0.983 19.005 1.00 0.00 49 PRO A N 14
ATOM 21173 C CA . PRO A 1 49 ? 4.668 1.293 20.218 1.00 0.00 49 PRO A CA 14
ATOM 21174 C C . PRO A 1 49 ? 4.825 0.082 21.131 1.00 0.00 49 PRO A C 14
ATOM 21175 O O . PRO A 1 49 ? 5.912 -0.184 21.644 1.00 0.00 49 PRO A O 14
ATOM 21186 N N . HIS A 1 50 ? 3.733 -0.649 21.329 1.00 0.00 50 HIS A N 14
ATOM 21187 C CA . HIS A 1 50 ? 3.750 -1.834 22.180 1.00 0.00 50 HIS A CA 14
ATOM 21188 C C . HIS A 1 50 ? 4.330 -3.031 21.433 1.00 0.00 50 HIS A C 14
ATOM 21189 O O . HIS A 1 50 ? 5.110 -3.805 21.989 1.00 0.00 50 HIS A O 14
ATOM 21203 N N . THR A 1 51 ? 3.945 -3.178 20.169 1.00 0.00 51 THR A N 14
ATOM 21204 C CA . THR A 1 51 ? 4.425 -4.281 19.347 1.00 0.00 51 THR A CA 14
ATOM 21205 C C . THR A 1 51 ? 5.189 -3.768 18.131 1.00 0.00 51 THR A C 14
ATOM 21206 O O . THR A 1 51 ? 5.025 -2.620 17.720 1.00 0.00 51 THR A O 14
ATOM 21217 N N . LYS A 1 52 ? 6.026 -4.628 17.560 1.00 0.00 52 LYS A N 14
ATOM 21218 C CA . LYS A 1 52 ? 6.816 -4.263 16.389 1.00 0.00 52 LYS A CA 14
ATOM 21219 C C . LYS A 1 52 ? 6.036 -4.524 15.104 1.00 0.00 52 LYS A C 14
ATOM 21220 O O . LYS A 1 52 ? 6.606 -4.541 14.014 1.00 0.00 52 LYS A O 14
ATOM 21239 N N . ALA A 1 53 ? 4.730 -4.727 15.241 1.00 0.00 53 ALA A N 14
ATOM 21240 C CA . ALA A 1 53 ? 3.872 -4.984 14.091 1.00 0.00 53 ALA A CA 14
ATOM 21241 C C . ALA A 1 53 ? 3.319 -3.683 13.517 1.00 0.00 53 ALA A C 14
ATOM 21242 O O . ALA A 1 53 ? 3.006 -2.740 14.244 1.00 0.00 53 ALA A O 14
ATOM 21249 N N . PRO A 1 54 ? 3.196 -3.629 12.183 1.00 0.00 54 PRO A N 14
ATOM 21250 C CA . PRO A 1 54 ? 2.681 -2.449 11.482 1.00 0.00 54 PRO A CA 14
ATOM 21251 C C . PRO A 1 54 ? 1.405 -1.909 12.119 1.00 0.00 54 PRO A C 14
ATOM 21252 O O . PRO A 1 54 ? 0.501 -2.671 12.462 1.00 0.00 54 PRO A O 14
ATOM 21263 N N . ARG A 1 55 ? 1.338 -0.590 12.272 1.00 0.00 55 ARG A N 14
ATOM 21264 C CA . ARG A 1 55 ? 0.172 0.051 12.868 1.00 0.00 55 ARG A CA 14
ATOM 21265 C C . ARG A 1 55 ? -1.098 -0.312 12.104 1.00 0.00 55 ARG A C 14
ATOM 21266 O O . ARG A 1 55 ? -2.072 -0.785 12.689 1.00 0.00 55 ARG A O 14
ATOM 21287 N N . GLY A 1 56 ? -1.080 -0.088 10.794 1.00 0.00 56 GLY A N 14
ATOM 21288 C CA . GLY A 1 56 ? -2.236 -0.397 9.972 1.00 0.00 56 GLY A CA 14
ATOM 21289 C C . GLY A 1 56 ? -2.076 0.084 8.543 1.00 0.00 56 GLY A C 14
ATOM 21290 O O . GLY A 1 56 ? -2.381 -0.644 7.598 1.00 0.00 56 GLY A O 14
ATOM 21294 N N . PHE A 1 57 ? -1.599 1.314 8.384 1.00 0.00 57 PHE A N 14
ATOM 21295 C CA . PHE A 1 57 ? -1.402 1.892 7.060 1.00 0.00 57 PHE A CA 14
ATOM 21296 C C . PHE A 1 57 ? 0.082 2.089 6.767 1.00 0.00 57 PHE A C 14
ATOM 21297 O O . PHE A 1 57 ? 0.938 1.737 7.579 1.00 0.00 57 PHE A O 14
ATOM 21314 N N . ALA A 1 58 ? 0.380 2.654 5.602 1.00 0.00 58 ALA A N 14
ATOM 21315 C CA . ALA A 1 58 ? 1.760 2.899 5.202 1.00 0.00 58 ALA A CA 14
ATOM 21316 C C . ALA A 1 58 ? 1.841 4.011 4.162 1.00 0.00 58 ALA A C 14
ATOM 21317 O O . ALA A 1 58 ? 0.818 4.505 3.686 1.00 0.00 58 ALA A O 14
ATOM 21324 N N . PHE A 1 59 ? 3.062 4.402 3.814 1.00 0.00 59 PHE A N 14
ATOM 21325 C CA . PHE A 1 59 ? 3.276 5.458 2.831 1.00 0.00 59 PHE A CA 14
ATOM 21326 C C . PHE A 1 59 ? 4.271 5.013 1.763 1.00 0.00 59 PHE A C 14
ATOM 21327 O O . PHE A 1 59 ? 5.343 4.493 2.075 1.00 0.00 59 PHE A O 14
ATOM 21344 N N . VAL A 1 60 ? 3.909 5.222 0.501 1.00 0.00 60 VAL A N 14
ATOM 21345 C CA . VAL A 1 60 ? 4.769 4.844 -0.613 1.00 0.00 60 VAL A CA 14
ATOM 21346 C C . VAL A 1 60 ? 5.000 6.022 -1.553 1.00 0.00 60 VAL A C 14
ATOM 21347 O O . VAL A 1 60 ? 4.051 6.604 -2.079 1.00 0.00 60 VAL A O 14
ATOM 21360 N N . ARG A 1 61 ? 6.267 6.366 -1.761 1.00 0.00 61 ARG A N 14
ATOM 21361 C CA . ARG A 1 61 ? 6.622 7.476 -2.638 1.00 0.00 61 ARG A CA 14
ATOM 21362 C C . ARG A 1 61 ? 6.732 7.010 -4.087 1.00 0.00 61 ARG A C 14
ATOM 21363 O O . ARG A 1 61 ? 6.948 5.828 -4.355 1.00 0.00 61 ARG A O 14
ATOM 21384 N N . PHE A 1 62 ? 6.580 7.947 -5.017 1.00 0.00 62 PHE A N 14
ATOM 21385 C CA . PHE A 1 62 ? 6.660 7.632 -6.439 1.00 0.00 62 PHE A CA 14
ATOM 21386 C C . PHE A 1 62 ? 7.473 8.687 -7.184 1.00 0.00 62 PHE A C 14
ATOM 21387 O O . PHE A 1 62 ? 7.452 9.867 -6.832 1.00 0.00 62 PHE A O 14
ATOM 21404 N N . HIS A 1 63 ? 8.191 8.253 -8.215 1.00 0.00 63 HIS A N 14
ATOM 21405 C CA . HIS A 1 63 ? 9.012 9.159 -9.011 1.00 0.00 63 HIS A CA 14
ATOM 21406 C C . HIS A 1 63 ? 8.144 10.180 -9.740 1.00 0.00 63 HIS A C 14
ATOM 21407 O O . HIS A 1 63 ? 8.348 11.387 -9.612 1.00 0.00 63 HIS A O 14
ATOM 21421 N N . ASP A 1 64 ? 7.176 9.687 -10.505 1.00 0.00 64 ASP A N 14
ATOM 21422 C CA . ASP A 1 64 ? 6.276 10.557 -11.254 1.00 0.00 64 ASP A CA 14
ATOM 21423 C C . ASP A 1 64 ? 4.928 10.679 -10.552 1.00 0.00 64 ASP A C 14
ATOM 21424 O O . ASP A 1 64 ? 4.689 10.036 -9.529 1.00 0.00 64 ASP A O 14
ATOM 21433 N N . ARG A 1 65 ? 4.050 11.509 -11.106 1.00 0.00 65 ARG A N 14
ATOM 21434 C CA . ARG A 1 65 ? 2.727 11.717 -10.531 1.00 0.00 65 ARG A CA 14
ATOM 21435 C C . ARG A 1 65 ? 1.726 10.710 -11.091 1.00 0.00 65 ARG A C 14
ATOM 21436 O O . ARG A 1 65 ? 1.074 9.985 -10.340 1.00 0.00 65 ARG A O 14
ATOM 21457 N N . ARG A 1 66 ? 1.610 10.672 -12.415 1.00 0.00 66 ARG A N 14
ATOM 21458 C CA . ARG A 1 66 ? 0.688 9.756 -13.075 1.00 0.00 66 ARG A CA 14
ATOM 21459 C C . ARG A 1 66 ? 0.878 8.331 -12.563 1.00 0.00 66 ARG A C 14
ATOM 21460 O O . ARG A 1 66 ? -0.073 7.688 -12.118 1.00 0.00 66 ARG A O 14
ATOM 21481 N N . ASP A 1 67 ? 2.112 7.843 -12.631 1.00 0.00 67 ASP A N 14
ATOM 21482 C CA . ASP A 1 67 ? 2.428 6.495 -12.174 1.00 0.00 67 ASP A CA 14
ATOM 21483 C C . ASP A 1 67 ? 1.665 6.161 -10.896 1.00 0.00 67 ASP A C 14
ATOM 21484 O O . ASP A 1 67 ? 1.034 5.110 -10.795 1.00 0.00 67 ASP A O 14
ATOM 21493 N N . ALA A 1 68 ? 1.728 7.064 -9.922 1.00 0.00 68 ALA A N 14
ATOM 21494 C CA . ALA A 1 68 ? 1.043 6.866 -8.651 1.00 0.00 68 ALA A CA 14
ATOM 21495 C C . ALA A 1 68 ? -0.454 6.661 -8.861 1.00 0.00 68 ALA A C 14
ATOM 21496 O O . ALA A 1 68 ? -1.026 5.678 -8.392 1.00 0.00 68 ALA A O 14
ATOM 21503 N N . GLN A 1 69 ? -1.081 7.596 -9.568 1.00 0.00 69 GLN A N 14
ATOM 21504 C CA . GLN A 1 69 ? -2.512 7.518 -9.837 1.00 0.00 69 GLN A CA 14
ATOM 21505 C C . GLN A 1 69 ? -2.873 6.181 -10.475 1.00 0.00 69 GLN A C 14
ATOM 21506 O O . GLN A 1 69 ? -3.652 5.406 -9.918 1.00 0.00 69 GLN A O 14
ATOM 21520 N N . ASP A 1 70 ? -2.304 5.916 -11.646 1.00 0.00 70 ASP A N 14
ATOM 21521 C CA . ASP A 1 70 ? -2.565 4.672 -12.359 1.00 0.00 70 ASP A CA 14
ATOM 21522 C C . ASP A 1 70 ? -2.520 3.480 -11.408 1.00 0.00 70 ASP A C 14
ATOM 21523 O O . ASP A 1 70 ? -3.389 2.610 -11.445 1.00 0.00 70 ASP A O 14
ATOM 21532 N N . ALA A 1 71 ? -1.499 3.447 -10.558 1.00 0.00 71 ALA A N 14
ATOM 21533 C CA . ALA A 1 71 ? -1.340 2.362 -9.597 1.00 0.00 71 ALA A CA 14
ATOM 21534 C C . ALA A 1 71 ? -2.566 2.242 -8.698 1.00 0.00 71 ALA A C 14
ATOM 21535 O O . ALA A 1 71 ? -3.242 1.214 -8.690 1.00 0.00 71 ALA A O 14
ATOM 21542 N N . GLU A 1 72 ? -2.845 3.299 -7.941 1.00 0.00 72 GLU A N 14
ATOM 21543 C CA . GLU A 1 72 ? -3.989 3.309 -7.037 1.00 0.00 72 GLU A CA 14
ATOM 21544 C C . GLU A 1 72 ? -5.293 3.123 -7.807 1.00 0.00 72 GLU A C 14
ATOM 21545 O O . GLU A 1 72 ? -6.009 2.142 -7.609 1.00 0.00 72 GLU A O 14
ATOM 21557 N N . ALA A 1 73 ? -5.594 4.073 -8.687 1.00 0.00 73 ALA A N 14
ATOM 21558 C CA . ALA A 1 73 ? -6.810 4.014 -9.488 1.00 0.00 73 ALA A CA 14
ATOM 21559 C C . ALA A 1 73 ? -7.123 2.581 -9.906 1.00 0.00 73 ALA A C 14
ATOM 21560 O O . ALA A 1 73 ? -8.282 2.225 -10.115 1.00 0.00 73 ALA A O 14
ATOM 21567 N N . ALA A 1 74 ? -6.082 1.764 -10.027 1.00 0.00 74 ALA A N 14
ATOM 21568 C CA . ALA A 1 74 ? -6.246 0.370 -10.419 1.00 0.00 74 ALA A CA 14
ATOM 21569 C C . ALA A 1 74 ? -6.387 -0.531 -9.197 1.00 0.00 74 ALA A C 14
ATOM 21570 O O . ALA A 1 74 ? -7.470 -1.040 -8.911 1.00 0.00 74 ALA A O 14
ATOM 21577 N N . MET A 1 75 ? -5.285 -0.724 -8.480 1.00 0.00 75 MET A N 14
ATOM 21578 C CA . MET A 1 75 ? -5.287 -1.564 -7.288 1.00 0.00 75 MET A CA 14
ATOM 21579 C C . MET A 1 75 ? -6.531 -1.307 -6.444 1.00 0.00 75 MET A C 14
ATOM 21580 O O . MET A 1 75 ? -7.380 -2.185 -6.290 1.00 0.00 75 MET A O 14
ATOM 21594 N N . ASP A 1 76 ? -6.632 -0.099 -5.899 1.00 0.00 76 ASP A N 14
ATOM 21595 C CA . ASP A 1 76 ? -7.774 0.273 -5.071 1.00 0.00 76 ASP A CA 14
ATOM 21596 C C . ASP A 1 76 ? -9.047 -0.408 -5.563 1.00 0.00 76 ASP A C 14
ATOM 21597 O O . ASP A 1 76 ? -9.533 -0.123 -6.656 1.00 0.00 76 ASP A O 14
ATOM 21606 N N . GLY A 1 77 ? -9.581 -1.312 -4.747 1.00 0.00 77 GLY A N 14
ATOM 21607 C CA . GLY A 1 77 ? -10.792 -2.021 -5.117 1.00 0.00 77 GLY A CA 14
ATOM 21608 C C . GLY A 1 77 ? -10.505 -3.346 -5.796 1.00 0.00 77 GLY A C 14
ATOM 21609 O O . GLY A 1 77 ? -11.097 -3.664 -6.826 1.00 0.00 77 GLY A O 14
ATOM 21613 N N . ALA A 1 78 ? -9.590 -4.118 -5.219 1.00 0.00 78 ALA A N 14
ATOM 21614 C CA . ALA A 1 78 ? -9.225 -5.415 -5.775 1.00 0.00 78 ALA A CA 14
ATOM 21615 C C . ALA A 1 78 ? -9.424 -6.527 -4.750 1.00 0.00 78 ALA A C 14
ATOM 21616 O O . ALA A 1 78 ? -9.914 -6.287 -3.647 1.00 0.00 78 ALA A O 14
ATOM 21623 N N . GLU A 1 79 ? -9.041 -7.745 -5.123 1.00 0.00 79 GLU A N 14
ATOM 21624 C CA . GLU A 1 79 ? -9.179 -8.893 -4.235 1.00 0.00 79 GLU A CA 14
ATOM 21625 C C . GLU A 1 79 ? -7.811 -9.438 -3.834 1.00 0.00 79 GLU A C 14
ATOM 21626 O O . GLU A 1 79 ? -7.175 -10.172 -4.591 1.00 0.00 79 GLU A O 14
ATOM 21638 N N . LEU A 1 80 ? -7.363 -9.073 -2.637 1.00 0.00 80 LEU A N 14
ATOM 21639 C CA . LEU A 1 80 ? -6.071 -9.523 -2.134 1.00 0.00 80 LEU A CA 14
ATOM 21640 C C . LEU A 1 80 ? -6.142 -9.820 -0.639 1.00 0.00 80 LEU A C 14
ATOM 21641 O O . LEU A 1 80 ? -6.801 -9.104 0.115 1.00 0.00 80 LEU A O 14
ATOM 21657 N N . ASP A 1 81 ? -5.457 -10.878 -0.218 1.00 0.00 81 ASP A N 14
ATOM 21658 C CA . ASP A 1 81 ? -5.440 -11.267 1.187 1.00 0.00 81 ASP A CA 14
ATOM 21659 C C . ASP A 1 81 ? -6.847 -11.596 1.677 1.00 0.00 81 ASP A C 14
ATOM 21660 O O . ASP A 1 81 ? -7.147 -11.471 2.864 1.00 0.00 81 ASP A O 14
ATOM 21669 N N . GLY A 1 82 ? -7.707 -12.016 0.754 1.00 0.00 82 GLY A N 14
ATOM 21670 C CA . GLY A 1 82 ? -9.072 -12.355 1.112 1.00 0.00 82 GLY A CA 14
ATOM 21671 C C . GLY A 1 82 ? -9.883 -11.140 1.518 1.00 0.00 82 GLY A C 14
ATOM 21672 O O . GLY A 1 82 ? -11.031 -11.267 1.944 1.00 0.00 82 GLY A O 14
ATOM 21676 N N . ARG A 1 83 ? -9.285 -9.961 1.388 1.00 0.00 83 ARG A N 14
ATOM 21677 C CA . ARG A 1 83 ? -9.959 -8.719 1.748 1.00 0.00 83 ARG A CA 14
ATOM 21678 C C . ARG A 1 83 ? -9.742 -7.653 0.678 1.00 0.00 83 ARG A C 14
ATOM 21679 O O . ARG A 1 83 ? -8.974 -7.852 -0.263 1.00 0.00 83 ARG A O 14
ATOM 21700 N N . GLU A 1 84 ? -10.424 -6.522 0.830 1.00 0.00 84 GLU A N 14
ATOM 21701 C CA . GLU A 1 84 ? -10.306 -5.425 -0.124 1.00 0.00 84 GLU A CA 14
ATOM 21702 C C . GLU A 1 84 ? -9.289 -4.394 0.355 1.00 0.00 84 GLU A C 14
ATOM 21703 O O . GLU A 1 84 ? -9.599 -3.538 1.185 1.00 0.00 84 GLU A O 14
ATOM 21715 N N . LEU A 1 85 ? -8.073 -4.482 -0.173 1.00 0.00 85 LEU A N 14
ATOM 21716 C CA . LEU A 1 85 ? -7.008 -3.557 0.201 1.00 0.00 85 LEU A CA 14
ATOM 21717 C C . LEU A 1 85 ? -7.427 -2.113 -0.054 1.00 0.00 85 LEU A C 14
ATOM 21718 O O . LEU A 1 85 ? -7.791 -1.750 -1.173 1.00 0.00 85 LEU A O 14
ATOM 21734 N N . ARG A 1 86 ? -7.371 -1.293 0.990 1.00 0.00 86 ARG A N 14
ATOM 21735 C CA . ARG A 1 86 ? -7.744 0.113 0.879 1.00 0.00 86 ARG A CA 14
ATOM 21736 C C . ARG A 1 86 ? -6.569 0.949 0.379 1.00 0.00 86 ARG A C 14
ATOM 21737 O O . ARG A 1 86 ? -5.833 1.538 1.170 1.00 0.00 86 ARG A O 14
ATOM 21758 N N . VAL A 1 87 ? -6.400 0.995 -0.938 1.00 0.00 87 VAL A N 14
ATOM 21759 C CA . VAL A 1 87 ? -5.315 1.759 -1.543 1.00 0.00 87 VAL A CA 14
ATOM 21760 C C . VAL A 1 87 ? -5.817 3.095 -2.079 1.00 0.00 87 VAL A C 14
ATOM 21761 O O . VAL A 1 87 ? -6.579 3.141 -3.044 1.00 0.00 87 VAL A O 14
ATOM 21774 N N . GLN A 1 88 ? -5.383 4.180 -1.446 1.00 0.00 88 GLN A N 14
ATOM 21775 C CA . GLN A 1 88 ? -5.788 5.518 -1.860 1.00 0.00 88 GLN A CA 14
ATOM 21776 C C . GLN A 1 88 ? -4.628 6.501 -1.739 1.00 0.00 88 GLN A C 14
ATOM 21777 O O . GLN A 1 88 ? -3.521 6.125 -1.352 1.00 0.00 88 GLN A O 14
ATOM 21791 N N . VAL A 1 89 ? -4.888 7.760 -2.074 1.00 0.00 89 VAL A N 14
ATOM 21792 C CA . VAL A 1 89 ? -3.865 8.797 -2.002 1.00 0.00 89 VAL A CA 14
ATOM 21793 C C . VAL A 1 89 ? -3.867 9.478 -0.638 1.00 0.00 89 VAL A C 14
ATOM 21794 O O . VAL A 1 89 ? -4.922 9.691 -0.041 1.00 0.00 89 VAL A O 14
ATOM 21807 N N . ALA A 1 90 ? -2.678 9.817 -0.151 1.00 0.00 90 ALA A N 14
ATOM 21808 C CA . ALA A 1 90 ? -2.543 10.476 1.142 1.00 0.00 90 ALA A CA 14
ATOM 21809 C C . ALA A 1 90 ? -2.679 11.989 1.005 1.00 0.00 90 ALA A C 14
ATOM 21810 O O . ALA A 1 90 ? -2.232 12.575 0.019 1.00 0.00 90 ALA A O 14
ATOM 21817 N N . ARG A 1 91 ? -3.301 12.615 1.999 1.00 0.00 91 ARG A N 14
ATOM 21818 C CA . ARG A 1 91 ? -3.498 14.059 1.987 1.00 0.00 91 ARG A CA 14
ATOM 21819 C C . ARG A 1 91 ? -3.665 14.597 3.405 1.00 0.00 91 ARG A C 14
ATOM 21820 O O . ARG A 1 91 ? -3.969 13.846 4.332 1.00 0.00 91 ARG A O 14
ATOM 21841 N N . TYR A 1 92 ? -3.462 15.900 3.566 1.00 0.00 92 TYR A N 14
ATOM 21842 C CA . TYR A 1 92 ? -3.587 16.537 4.871 1.00 0.00 92 TYR A CA 14
ATOM 21843 C C . TYR A 1 92 ? -4.677 17.605 4.854 1.00 0.00 92 TYR A C 14
ATOM 21844 O O . TYR A 1 92 ? -5.540 17.643 5.730 1.00 0.00 92 TYR A O 14
ATOM 21862 N N . GLY A 1 93 ? -4.630 18.473 3.848 1.00 0.00 93 GLY A N 14
ATOM 21863 C CA . GLY A 1 93 ? -5.617 19.530 3.733 1.00 0.00 93 GLY A CA 14
ATOM 21864 C C . GLY A 1 93 ? -5.083 20.747 3.003 1.00 0.00 93 GLY A C 14
ATOM 21865 O O . GLY A 1 93 ? -4.357 21.556 3.581 1.00 0.00 93 GLY A O 14
ATOM 21869 N N . ARG A 1 94 ? -5.441 20.875 1.730 1.00 0.00 94 ARG A N 14
ATOM 21870 C CA . ARG A 1 94 ? -4.989 22.000 0.919 1.00 0.00 94 ARG A CA 14
ATOM 21871 C C . ARG A 1 94 ? -5.216 23.321 1.649 1.00 0.00 94 ARG A C 14
ATOM 21872 O O . ARG A 1 94 ? -4.278 24.086 1.875 1.00 0.00 94 ARG A O 14
ATOM 21893 N N . ARG A 1 95 ? -6.467 23.582 2.013 1.00 0.00 95 ARG A N 14
ATOM 21894 C CA . ARG A 1 95 ? -6.818 24.811 2.715 1.00 0.00 95 ARG A CA 14
ATOM 21895 C C . ARG A 1 95 ? -7.412 24.504 4.087 1.00 0.00 95 ARG A C 14
ATOM 21896 O O . ARG A 1 95 ? -8.348 23.713 4.206 1.00 0.00 95 ARG A O 14
ATOM 21917 N N . ASP A 1 96 ? -6.861 25.133 5.119 1.00 0.00 96 ASP A N 14
ATOM 21918 C CA . ASP A 1 96 ? -7.336 24.927 6.482 1.00 0.00 96 ASP A CA 14
ATOM 21919 C C . ASP A 1 96 ? -8.309 26.029 6.890 1.00 0.00 96 ASP A C 14
ATOM 21920 O O . ASP A 1 96 ? -9.519 25.810 6.956 1.00 0.00 96 ASP A O 14
ATOM 21929 N N . LEU A 1 97 ? -7.772 27.213 7.165 1.00 0.00 97 LEU A N 14
ATOM 21930 C CA . LEU A 1 97 ? -8.593 28.350 7.568 1.00 0.00 97 LEU A CA 14
ATOM 21931 C C . LEU A 1 97 ? -9.164 29.068 6.350 1.00 0.00 97 LEU A C 14
ATOM 21932 O O . LEU A 1 97 ? -8.424 29.487 5.460 1.00 0.00 97 LEU A O 14
ATOM 21948 N N . SER A 1 98 ? -10.486 29.208 6.318 1.00 0.00 98 SER A N 14
ATOM 21949 C CA . SER A 1 98 ? -11.157 29.875 5.209 1.00 0.00 98 SER A CA 14
ATOM 21950 C C . SER A 1 98 ? -10.521 31.232 4.925 1.00 0.00 98 SER A C 14
ATOM 21951 O O . SER A 1 98 ? -9.981 31.463 3.844 1.00 0.00 98 SER A O 14
ATOM 21959 N N . GLY A 1 99 ? -10.588 32.127 5.906 1.00 0.00 99 GLY A N 14
ATOM 21960 C CA . GLY A 1 99 ? -10.015 33.450 5.743 1.00 0.00 99 GLY A CA 14
ATOM 21961 C C . GLY A 1 99 ? -10.956 34.549 6.196 1.00 0.00 99 GLY A C 14
ATOM 21962 O O . GLY A 1 99 ? -12.178 34.405 6.158 1.00 0.00 99 GLY A O 14
ATOM 21966 N N . PRO A 1 100 ? -10.383 35.678 6.641 1.00 0.00 100 PRO A N 14
ATOM 21967 C CA . PRO A 1 100 ? -11.161 36.827 7.113 1.00 0.00 100 PRO A CA 14
ATOM 21968 C C . PRO A 1 100 ? -11.750 37.640 5.965 1.00 0.00 100 PRO A C 14
ATOM 21969 O O . PRO A 1 100 ? -12.941 37.951 5.960 1.00 0.00 100 PRO A O 14
ATOM 21980 N N . SER A 1 101 ? -10.908 37.981 4.995 1.00 0.00 101 SER A N 14
ATOM 21981 C CA . SER A 1 101 ? -11.346 38.761 3.843 1.00 0.00 101 SER A CA 14
ATOM 21982 C C . SER A 1 101 ? -12.458 38.039 3.089 1.00 0.00 101 SER A C 14
ATOM 21983 O O . SER A 1 101 ? -13.559 38.566 2.930 1.00 0.00 101 SER A O 14
ATOM 21991 N N . SER A 1 102 ? -12.162 36.829 2.626 1.00 0.00 102 SER A N 14
ATOM 21992 C CA . SER A 1 102 ? -13.134 36.035 1.884 1.00 0.00 102 SER A CA 14
ATOM 21993 C C . SER A 1 102 ? -13.787 36.865 0.783 1.00 0.00 102 SER A C 14
ATOM 21994 O O . SER A 1 102 ? -14.995 36.783 0.562 1.00 0.00 102 SER A O 14
ATOM 22002 N N . GLY A 1 103 ? -12.978 37.664 0.095 1.00 0.00 103 GLY A N 14
ATOM 22003 C CA . GLY A 1 103 ? -13.494 38.498 -0.975 1.00 0.00 103 GLY A CA 14
ATOM 22004 C C . GLY A 1 103 ? -12.603 39.691 -1.262 1.00 0.00 103 GLY A C 14
ATOM 22005 O O . GLY A 1 103 ? -11.472 39.532 -1.721 1.00 0.00 103 GLY A O 14
ATOM 22009 N N . GLY A 1 1 ? 0.003 22.581 -5.214 1.00 0.00 1 GLY A N 15
ATOM 22010 C CA . GLY A 1 1 ? 0.958 21.723 -5.889 1.00 0.00 1 GLY A CA 15
ATOM 22011 C C . GLY A 1 1 ? 2.344 22.335 -5.954 1.00 0.00 1 GLY A C 15
ATOM 22012 O O . GLY A 1 1 ? 2.488 23.556 -5.999 1.00 0.00 1 GLY A O 15
ATOM 22016 N N . SER A 1 2 ? 3.365 21.484 -5.956 1.00 0.00 2 SER A N 15
ATOM 22017 C CA . SER A 1 2 ? 4.746 21.949 -6.010 1.00 0.00 2 SER A CA 15
ATOM 22018 C C . SER A 1 2 ? 5.261 21.956 -7.446 1.00 0.00 2 SER A C 15
ATOM 22019 O O . SER A 1 2 ? 5.962 21.038 -7.871 1.00 0.00 2 SER A O 15
ATOM 22027 N N . SER A 1 3 ? 4.908 23.000 -8.189 1.00 0.00 3 SER A N 15
ATOM 22028 C CA . SER A 1 3 ? 5.331 23.127 -9.579 1.00 0.00 3 SER A CA 15
ATOM 22029 C C . SER A 1 3 ? 6.851 23.057 -9.694 1.00 0.00 3 SER A C 15
ATOM 22030 O O . SER A 1 3 ? 7.561 23.069 -8.689 1.00 0.00 3 SER A O 15
ATOM 22038 N N . GLY A 1 4 ? 7.342 22.985 -10.927 1.00 0.00 4 GLY A N 15
ATOM 22039 C CA . GLY A 1 4 ? 8.774 22.914 -11.151 1.00 0.00 4 GLY A CA 15
ATOM 22040 C C . GLY A 1 4 ? 9.122 22.270 -12.479 1.00 0.00 4 GLY A C 15
ATOM 22041 O O . GLY A 1 4 ? 8.881 21.080 -12.682 1.00 0.00 4 GLY A O 15
ATOM 22045 N N . SER A 1 5 ? 9.688 23.058 -13.387 1.00 0.00 5 SER A N 15
ATOM 22046 C CA . SER A 1 5 ? 10.064 22.559 -14.705 1.00 0.00 5 SER A CA 15
ATOM 22047 C C . SER A 1 5 ? 11.535 22.154 -14.732 1.00 0.00 5 SER A C 15
ATOM 22048 O O . SER A 1 5 ? 12.363 22.731 -14.029 1.00 0.00 5 SER A O 15
ATOM 22056 N N . SER A 1 6 ? 11.851 21.155 -15.551 1.00 0.00 6 SER A N 15
ATOM 22057 C CA . SER A 1 6 ? 13.221 20.668 -15.669 1.00 0.00 6 SER A CA 15
ATOM 22058 C C . SER A 1 6 ? 13.942 20.744 -14.326 1.00 0.00 6 SER A C 15
ATOM 22059 O O . SER A 1 6 ? 15.070 21.226 -14.241 1.00 0.00 6 SER A O 15
ATOM 22067 N N . GLY A 1 7 ? 13.280 20.262 -13.279 1.00 0.00 7 GLY A N 15
ATOM 22068 C CA . GLY A 1 7 ? 13.871 20.284 -11.954 1.00 0.00 7 GLY A CA 15
ATOM 22069 C C . GLY A 1 7 ? 13.927 18.907 -11.321 1.00 0.00 7 GLY A C 15
ATOM 22070 O O . GLY A 1 7 ? 12.953 18.428 -10.740 1.00 0.00 7 GLY A O 15
ATOM 22074 N N . PRO A 1 8 ? 15.089 18.247 -11.432 1.00 0.00 8 PRO A N 15
ATOM 22075 C CA . PRO A 1 8 ? 15.296 16.908 -10.873 1.00 0.00 8 PRO A CA 15
ATOM 22076 C C . PRO A 1 8 ? 15.456 16.931 -9.357 1.00 0.00 8 PRO A C 15
ATOM 22077 O O . PRO A 1 8 ? 16.392 16.344 -8.813 1.00 0.00 8 PRO A O 15
ATOM 22088 N N . ASP A 1 9 ? 14.539 17.612 -8.679 1.00 0.00 9 ASP A N 15
ATOM 22089 C CA . ASP A 1 9 ? 14.578 17.710 -7.225 1.00 0.00 9 ASP A CA 15
ATOM 22090 C C . ASP A 1 9 ? 13.748 16.602 -6.583 1.00 0.00 9 ASP A C 15
ATOM 22091 O O . ASP A 1 9 ? 12.722 16.188 -7.123 1.00 0.00 9 ASP A O 15
ATOM 22100 N N . VAL A 1 10 ? 14.200 16.125 -5.427 1.00 0.00 10 VAL A N 15
ATOM 22101 C CA . VAL A 1 10 ? 13.500 15.065 -4.711 1.00 0.00 10 VAL A CA 15
ATOM 22102 C C . VAL A 1 10 ? 12.914 15.581 -3.402 1.00 0.00 10 VAL A C 15
ATOM 22103 O O . VAL A 1 10 ? 13.433 15.297 -2.323 1.00 0.00 10 VAL A O 15
ATOM 22116 N N . ASP A 1 11 ? 11.829 16.341 -3.505 1.00 0.00 11 ASP A N 15
ATOM 22117 C CA . ASP A 1 11 ? 11.170 16.896 -2.328 1.00 0.00 11 ASP A CA 15
ATOM 22118 C C . ASP A 1 11 ? 9.695 16.504 -2.296 1.00 0.00 11 ASP A C 15
ATOM 22119 O O . ASP A 1 11 ? 8.847 17.194 -2.859 1.00 0.00 11 ASP A O 15
ATOM 22128 N N . GLY A 1 12 ? 9.398 15.391 -1.632 1.00 0.00 12 GLY A N 15
ATOM 22129 C CA . GLY A 1 12 ? 8.027 14.926 -1.540 1.00 0.00 12 GLY A CA 15
ATOM 22130 C C . GLY A 1 12 ? 7.265 15.107 -2.838 1.00 0.00 12 GLY A C 15
ATOM 22131 O O . GLY A 1 12 ? 6.477 16.043 -2.977 1.00 0.00 12 GLY A O 15
ATOM 22135 N N . MET A 1 13 ? 7.499 14.210 -3.790 1.00 0.00 13 MET A N 15
ATOM 22136 C CA . MET A 1 13 ? 6.829 14.276 -5.083 1.00 0.00 13 MET A CA 15
ATOM 22137 C C . MET A 1 13 ? 5.378 13.818 -4.968 1.00 0.00 13 MET A C 15
ATOM 22138 O O . MET A 1 13 ? 4.454 14.627 -5.056 1.00 0.00 13 MET A O 15
ATOM 22152 N N . ILE A 1 14 ? 5.187 12.519 -4.770 1.00 0.00 14 ILE A N 15
ATOM 22153 C CA . ILE A 1 14 ? 3.849 11.955 -4.642 1.00 0.00 14 ILE A CA 15
ATOM 22154 C C . ILE A 1 14 ? 3.841 10.771 -3.681 1.00 0.00 14 ILE A C 15
ATOM 22155 O O . ILE A 1 14 ? 4.390 9.710 -3.979 1.00 0.00 14 ILE A O 15
ATOM 22171 N N . THR A 1 15 ? 3.213 10.959 -2.524 1.00 0.00 15 THR A N 15
ATOM 22172 C CA . THR A 1 15 ? 3.133 9.907 -1.518 1.00 0.00 15 THR A CA 15
ATOM 22173 C C . THR A 1 15 ? 1.738 9.293 -1.476 1.00 0.00 15 THR A C 15
ATOM 22174 O O . THR A 1 15 ? 0.735 10.007 -1.427 1.00 0.00 15 THR A O 15
ATOM 22185 N N . LEU A 1 16 ? 1.680 7.966 -1.493 1.00 0.00 16 LEU A N 15
ATOM 22186 C CA . LEU A 1 16 ? 0.407 7.255 -1.456 1.00 0.00 16 LEU A CA 15
ATOM 22187 C C . LEU A 1 16 ? 0.202 6.577 -0.105 1.00 0.00 16 LEU A C 15
ATOM 22188 O O . LEU A 1 16 ? 1.153 6.367 0.648 1.00 0.00 16 LEU A O 15
ATOM 22204 N N . LYS A 1 17 ? -1.046 6.235 0.196 1.00 0.00 17 LYS A N 15
ATOM 22205 C CA . LYS A 1 17 ? -1.378 5.578 1.454 1.00 0.00 17 LYS A CA 15
ATOM 22206 C C . LYS A 1 17 ? -2.021 4.217 1.204 1.00 0.00 17 LYS A C 15
ATOM 22207 O O . LYS A 1 17 ? -2.931 4.090 0.386 1.00 0.00 17 LYS A O 15
ATOM 22226 N N . VAL A 1 18 ? -1.542 3.201 1.916 1.00 0.00 18 VAL A N 15
ATOM 22227 C CA . VAL A 1 18 ? -2.071 1.851 1.773 1.00 0.00 18 VAL A CA 15
ATOM 22228 C C . VAL A 1 18 ? -2.517 1.290 3.119 1.00 0.00 18 VAL A C 15
ATOM 22229 O O . VAL A 1 18 ? -1.691 0.952 3.966 1.00 0.00 18 VAL A O 15
ATOM 22242 N N . ASP A 1 19 ? -3.828 1.194 3.308 1.00 0.00 19 ASP A N 15
ATOM 22243 C CA . ASP A 1 19 ? -4.385 0.672 4.551 1.00 0.00 19 ASP A CA 15
ATOM 22244 C C . ASP A 1 19 ? -4.738 -0.806 4.410 1.00 0.00 19 ASP A C 15
ATOM 22245 O O . ASP A 1 19 ? -4.582 -1.392 3.340 1.00 0.00 19 ASP A O 15
ATOM 22254 N N . ASN A 1 20 ? -5.213 -1.402 5.499 1.00 0.00 20 ASN A N 15
ATOM 22255 C CA . ASN A 1 20 ? -5.586 -2.811 5.497 1.00 0.00 20 ASN A CA 15
ATOM 22256 C C . ASN A 1 20 ? -4.412 -3.685 5.065 1.00 0.00 20 ASN A C 15
ATOM 22257 O O . ASN A 1 20 ? -4.537 -4.507 4.157 1.00 0.00 20 ASN A O 15
ATOM 22268 N N . LEU A 1 21 ? -3.272 -3.501 5.723 1.00 0.00 21 LEU A N 15
ATOM 22269 C CA . LEU A 1 21 ? -2.075 -4.272 5.408 1.00 0.00 21 LEU A CA 15
ATOM 22270 C C . LEU A 1 21 ? -1.724 -5.223 6.547 1.00 0.00 21 LEU A C 15
ATOM 22271 O O . LEU A 1 21 ? -1.041 -4.844 7.500 1.00 0.00 21 LEU A O 15
ATOM 22287 N N . THR A 1 22 ? -2.194 -6.462 6.443 1.00 0.00 22 THR A N 15
ATOM 22288 C CA . THR A 1 22 ? -1.930 -7.469 7.464 1.00 0.00 22 THR A CA 15
ATOM 22289 C C . THR A 1 22 ? -0.462 -7.463 7.875 1.00 0.00 22 THR A C 15
ATOM 22290 O O . THR A 1 22 ? 0.412 -7.103 7.086 1.00 0.00 22 THR A O 15
ATOM 22301 N N . TYR A 1 23 ? -0.198 -7.864 9.113 1.00 0.00 23 TYR A N 15
ATOM 22302 C CA . TYR A 1 23 ? 1.165 -7.903 9.629 1.00 0.00 23 TYR A CA 15
ATOM 22303 C C . TYR A 1 23 ? 2.139 -8.388 8.560 1.00 0.00 23 TYR A C 15
ATOM 22304 O O . TYR A 1 23 ? 3.140 -7.731 8.272 1.00 0.00 23 TYR A O 15
ATOM 22322 N N . ARG A 1 24 ? 1.837 -9.542 7.974 1.00 0.00 24 ARG A N 15
ATOM 22323 C CA . ARG A 1 24 ? 2.685 -10.116 6.936 1.00 0.00 24 ARG A CA 15
ATOM 22324 C C . ARG A 1 24 ? 3.270 -9.024 6.046 1.00 0.00 24 ARG A C 15
ATOM 22325 O O . ARG A 1 24 ? 4.467 -9.019 5.755 1.00 0.00 24 ARG A O 15
ATOM 22346 N N . THR A 1 25 ? 2.418 -8.100 5.614 1.00 0.00 25 THR A N 15
ATOM 22347 C CA . THR A 1 25 ? 2.849 -7.004 4.755 1.00 0.00 25 THR A CA 15
ATOM 22348 C C . THR A 1 25 ? 4.262 -6.552 5.108 1.00 0.00 25 THR A C 15
ATOM 22349 O O . THR A 1 25 ? 4.626 -6.479 6.282 1.00 0.00 25 THR A O 15
ATOM 22360 N N . SER A 1 26 ? 5.054 -6.249 4.084 1.00 0.00 26 SER A N 15
ATOM 22361 C CA . SER A 1 26 ? 6.429 -5.807 4.287 1.00 0.00 26 SER A CA 15
ATOM 22362 C C . SER A 1 26 ? 6.881 -4.899 3.147 1.00 0.00 26 SER A C 15
ATOM 22363 O O . SER A 1 26 ? 6.307 -4.895 2.058 1.00 0.00 26 SER A O 15
ATOM 22371 N N . PRO A 1 27 ? 7.934 -4.110 3.403 1.00 0.00 27 PRO A N 15
ATOM 22372 C CA . PRO A 1 27 ? 8.488 -3.182 2.412 1.00 0.00 27 PRO A CA 15
ATOM 22373 C C . PRO A 1 27 ? 8.643 -3.826 1.039 1.00 0.00 27 PRO A C 15
ATOM 22374 O O . PRO A 1 27 ? 8.349 -3.208 0.016 1.00 0.00 27 PRO A O 15
ATOM 22385 N N . ASP A 1 28 ? 9.106 -5.071 1.023 1.00 0.00 28 ASP A N 15
ATOM 22386 C CA . ASP A 1 28 ? 9.299 -5.800 -0.225 1.00 0.00 28 ASP A CA 15
ATOM 22387 C C . ASP A 1 28 ? 7.983 -5.934 -0.985 1.00 0.00 28 ASP A C 15
ATOM 22388 O O . ASP A 1 28 ? 7.855 -5.459 -2.113 1.00 0.00 28 ASP A O 15
ATOM 22397 N N . SER A 1 29 ? 7.007 -6.585 -0.359 1.00 0.00 29 SER A N 15
ATOM 22398 C CA . SER A 1 29 ? 5.702 -6.786 -0.977 1.00 0.00 29 SER A CA 15
ATOM 22399 C C . SER A 1 29 ? 5.045 -5.449 -1.306 1.00 0.00 29 SER A C 15
ATOM 22400 O O . SER A 1 29 ? 4.683 -5.187 -2.454 1.00 0.00 29 SER A O 15
ATOM 22408 N N . LEU A 1 30 ? 4.895 -4.606 -0.291 1.00 0.00 30 LEU A N 15
ATOM 22409 C CA . LEU A 1 30 ? 4.281 -3.295 -0.469 1.00 0.00 30 LEU A CA 15
ATOM 22410 C C . LEU A 1 30 ? 4.847 -2.592 -1.699 1.00 0.00 30 LEU A C 15
ATOM 22411 O O . LEU A 1 30 ? 4.133 -1.874 -2.400 1.00 0.00 30 LEU A O 15
ATOM 22427 N N . ARG A 1 31 ? 6.133 -2.805 -1.957 1.00 0.00 31 ARG A N 15
ATOM 22428 C CA . ARG A 1 31 ? 6.794 -2.193 -3.103 1.00 0.00 31 ARG A CA 15
ATOM 22429 C C . ARG A 1 31 ? 6.467 -2.950 -4.387 1.00 0.00 31 ARG A C 15
ATOM 22430 O O . ARG A 1 31 ? 6.084 -2.350 -5.392 1.00 0.00 31 ARG A O 15
ATOM 22451 N N . ARG A 1 32 ? 6.622 -4.269 -4.347 1.00 0.00 32 ARG A N 15
ATOM 22452 C CA . ARG A 1 32 ? 6.345 -5.107 -5.507 1.00 0.00 32 ARG A CA 15
ATOM 22453 C C . ARG A 1 32 ? 4.928 -4.871 -6.022 1.00 0.00 32 ARG A C 15
ATOM 22454 O O . ARG A 1 32 ? 4.601 -5.225 -7.155 1.00 0.00 32 ARG A O 15
ATOM 22475 N N . VAL A 1 33 ? 4.091 -4.269 -5.183 1.00 0.00 33 VAL A N 15
ATOM 22476 C CA . VAL A 1 33 ? 2.710 -3.985 -5.553 1.00 0.00 33 VAL A CA 15
ATOM 22477 C C . VAL A 1 33 ? 2.640 -2.908 -6.630 1.00 0.00 33 VAL A C 15
ATOM 22478 O O . VAL A 1 33 ? 1.994 -3.089 -7.663 1.00 0.00 33 VAL A O 15
ATOM 22491 N N . PHE A 1 34 ? 3.310 -1.788 -6.383 1.00 0.00 34 PHE A N 15
ATOM 22492 C CA . PHE A 1 34 ? 3.324 -0.680 -7.331 1.00 0.00 34 PHE A CA 15
ATOM 22493 C C . PHE A 1 34 ? 4.612 -0.680 -8.149 1.00 0.00 34 PHE A C 15
ATOM 22494 O O . PHE A 1 34 ? 5.029 0.354 -8.669 1.00 0.00 34 PHE A O 15
ATOM 22511 N N . GLU A 1 35 ? 5.238 -1.848 -8.255 1.00 0.00 35 GLU A N 15
ATOM 22512 C CA . GLU A 1 35 ? 6.480 -1.983 -9.008 1.00 0.00 35 GLU A CA 15
ATOM 22513 C C . GLU A 1 35 ? 6.196 -2.269 -10.480 1.00 0.00 35 GLU A C 15
ATOM 22514 O O . GLU A 1 35 ? 6.884 -1.763 -11.366 1.00 0.00 35 GLU A O 15
ATOM 22526 N N . LYS A 1 36 ? 5.177 -3.083 -10.732 1.00 0.00 36 LYS A N 15
ATOM 22527 C CA . LYS A 1 36 ? 4.800 -3.437 -12.095 1.00 0.00 36 LYS A CA 15
ATOM 22528 C C . LYS A 1 36 ? 4.278 -2.218 -12.849 1.00 0.00 36 LYS A C 15
ATOM 22529 O O . LYS A 1 36 ? 3.989 -2.292 -14.044 1.00 0.00 36 LYS A O 15
ATOM 22548 N N . TYR A 1 37 ? 4.160 -1.098 -12.145 1.00 0.00 37 TYR A N 15
ATOM 22549 C CA . TYR A 1 37 ? 3.672 0.136 -12.747 1.00 0.00 37 TYR A CA 15
ATOM 22550 C C . TYR A 1 37 ? 4.759 1.207 -12.752 1.00 0.00 37 TYR A C 15
ATOM 22551 O O . TYR A 1 37 ? 5.157 1.699 -13.807 1.00 0.00 37 TYR A O 15
ATOM 22569 N N . GLY A 1 38 ? 5.235 1.563 -11.563 1.00 0.00 38 GLY A N 15
ATOM 22570 C CA . GLY A 1 38 ? 6.272 2.572 -11.451 1.00 0.00 38 GLY A CA 15
ATOM 22571 C C . GLY A 1 38 ? 7.331 2.205 -10.431 1.00 0.00 38 GLY A C 15
ATOM 22572 O O . GLY A 1 38 ? 7.186 1.224 -9.702 1.00 0.00 38 GLY A O 15
ATOM 22576 N N . ARG A 1 39 ? 8.399 2.994 -10.379 1.00 0.00 39 ARG A N 15
ATOM 22577 C CA . ARG A 1 39 ? 9.488 2.745 -9.442 1.00 0.00 39 ARG A CA 15
ATOM 22578 C C . ARG A 1 39 ? 9.219 3.424 -8.102 1.00 0.00 39 ARG A C 15
ATOM 22579 O O . ARG A 1 39 ? 9.429 4.628 -7.951 1.00 0.00 39 ARG A O 15
ATOM 22600 N N . VAL A 1 40 ? 8.751 2.644 -7.133 1.00 0.00 40 VAL A N 15
ATOM 22601 C CA . VAL A 1 40 ? 8.453 3.169 -5.806 1.00 0.00 40 VAL A CA 15
ATOM 22602 C C . VAL A 1 40 ? 9.604 4.020 -5.280 1.00 0.00 40 VAL A C 15
ATOM 22603 O O . VAL A 1 40 ? 10.737 3.553 -5.173 1.00 0.00 40 VAL A O 15
ATOM 22616 N N . GLY A 1 41 ? 9.304 5.274 -4.953 1.00 0.00 41 GLY A N 15
ATOM 22617 C CA . GLY A 1 41 ? 10.324 6.171 -4.442 1.00 0.00 41 GLY A CA 15
ATOM 22618 C C . GLY A 1 41 ? 10.788 5.789 -3.051 1.00 0.00 41 GLY A C 15
ATOM 22619 O O . GLY A 1 41 ? 11.967 5.505 -2.839 1.00 0.00 41 GLY A O 15
ATOM 22623 N N . ASP A 1 42 ? 9.860 5.782 -2.100 1.00 0.00 42 ASP A N 15
ATOM 22624 C CA . ASP A 1 42 ? 10.181 5.432 -0.721 1.00 0.00 42 ASP A CA 15
ATOM 22625 C C . ASP A 1 42 ? 9.073 4.585 -0.104 1.00 0.00 42 ASP A C 15
ATOM 22626 O O . ASP A 1 42 ? 7.893 4.780 -0.395 1.00 0.00 42 ASP A O 15
ATOM 22635 N N . VAL A 1 43 ? 9.461 3.643 0.750 1.00 0.00 43 VAL A N 15
ATOM 22636 C CA . VAL A 1 43 ? 8.500 2.767 1.409 1.00 0.00 43 VAL A CA 15
ATOM 22637 C C . VAL A 1 43 ? 8.639 2.840 2.926 1.00 0.00 43 VAL A C 15
ATOM 22638 O O . VAL A 1 43 ? 9.557 2.258 3.504 1.00 0.00 43 VAL A O 15
ATOM 22651 N N . TYR A 1 44 ? 7.723 3.559 3.564 1.00 0.00 44 TYR A N 15
ATOM 22652 C CA . TYR A 1 44 ? 7.744 3.710 5.014 1.00 0.00 44 TYR A CA 15
ATOM 22653 C C . TYR A 1 44 ? 6.566 2.982 5.655 1.00 0.00 44 TYR A C 15
ATOM 22654 O O . TYR A 1 44 ? 5.445 3.026 5.149 1.00 0.00 44 TYR A O 15
ATOM 22672 N N . ILE A 1 45 ? 6.830 2.312 6.772 1.00 0.00 45 ILE A N 15
ATOM 22673 C CA . ILE A 1 45 ? 5.794 1.576 7.484 1.00 0.00 45 ILE A CA 15
ATOM 22674 C C . ILE A 1 45 ? 5.865 1.837 8.984 1.00 0.00 45 ILE A C 15
ATOM 22675 O O . ILE A 1 45 ? 6.647 1.222 9.710 1.00 0.00 45 ILE A O 15
ATOM 22691 N N . PRO A 1 46 ? 5.030 2.771 9.463 1.00 0.00 46 PRO A N 15
ATOM 22692 C CA . PRO A 1 46 ? 4.977 3.134 10.882 1.00 0.00 46 PRO A CA 15
ATOM 22693 C C . PRO A 1 46 ? 4.286 2.070 11.728 1.00 0.00 46 PRO A C 15
ATOM 22694 O O . PRO A 1 46 ? 3.623 1.177 11.199 1.00 0.00 46 PRO A O 15
ATOM 22705 N N . ARG A 1 47 ? 4.444 2.170 13.043 1.00 0.00 47 ARG A N 15
ATOM 22706 C CA . ARG A 1 47 ? 3.836 1.216 13.962 1.00 0.00 47 ARG A CA 15
ATOM 22707 C C . ARG A 1 47 ? 3.099 1.937 15.086 1.00 0.00 47 ARG A C 15
ATOM 22708 O O . ARG A 1 47 ? 3.034 3.166 15.110 1.00 0.00 47 ARG A O 15
ATOM 22729 N N . GLU A 1 48 ? 2.544 1.164 16.015 1.00 0.00 48 GLU A N 15
ATOM 22730 C CA . GLU A 1 48 ? 1.811 1.730 17.141 1.00 0.00 48 GLU A CA 15
ATOM 22731 C C . GLU A 1 48 ? 2.763 2.387 18.136 1.00 0.00 48 GLU A C 15
ATOM 22732 O O . GLU A 1 48 ? 3.876 1.915 18.372 1.00 0.00 48 GLU A O 15
ATOM 22744 N N . PRO A 1 49 ? 2.318 3.502 18.733 1.00 0.00 49 PRO A N 15
ATOM 22745 C CA . PRO A 1 49 ? 3.114 4.247 19.712 1.00 0.00 49 PRO A CA 15
ATOM 22746 C C . PRO A 1 49 ? 3.732 3.339 20.770 1.00 0.00 49 PRO A C 15
ATOM 22747 O O . PRO A 1 49 ? 4.892 3.509 21.148 1.00 0.00 49 PRO A O 15
ATOM 22758 N N . HIS A 1 50 ? 2.951 2.374 21.244 1.00 0.00 50 HIS A N 15
ATOM 22759 C CA . HIS A 1 50 ? 3.422 1.437 22.258 1.00 0.00 50 HIS A CA 15
ATOM 22760 C C . HIS A 1 50 ? 3.882 0.130 21.618 1.00 0.00 50 HIS A C 15
ATOM 22761 O O . HIS A 1 50 ? 5.019 -0.301 21.810 1.00 0.00 50 HIS A O 15
ATOM 22775 N N . THR A 1 51 ? 2.990 -0.497 20.859 1.00 0.00 51 THR A N 15
ATOM 22776 C CA . THR A 1 51 ? 3.303 -1.755 20.193 1.00 0.00 51 THR A CA 15
ATOM 22777 C C . THR A 1 51 ? 3.984 -1.513 18.851 1.00 0.00 51 THR A C 15
ATOM 22778 O O . THR A 1 51 ? 3.573 -0.643 18.083 1.00 0.00 51 THR A O 15
ATOM 22789 N N . LYS A 1 52 ? 5.027 -2.288 18.574 1.00 0.00 52 LYS A N 15
ATOM 22790 C CA . LYS A 1 52 ? 5.765 -2.159 17.323 1.00 0.00 52 LYS A CA 15
ATOM 22791 C C . LYS A 1 52 ? 5.052 -2.895 16.192 1.00 0.00 52 LYS A C 15
ATOM 22792 O O . LYS A 1 52 ? 5.688 -3.553 15.370 1.00 0.00 52 LYS A O 15
ATOM 22811 N N . ALA A 1 53 ? 3.729 -2.777 16.157 1.00 0.00 53 ALA A N 15
ATOM 22812 C CA . ALA A 1 53 ? 2.931 -3.428 15.126 1.00 0.00 53 ALA A CA 15
ATOM 22813 C C . ALA A 1 53 ? 2.431 -2.417 14.099 1.00 0.00 53 ALA A C 15
ATOM 22814 O O . ALA A 1 53 ? 2.369 -1.214 14.356 1.00 0.00 53 ALA A O 15
ATOM 22821 N N . PRO A 1 54 ? 2.065 -2.914 12.908 1.00 0.00 54 PRO A N 15
ATOM 22822 C CA . PRO A 1 54 ? 1.564 -2.070 11.819 1.00 0.00 54 PRO A CA 15
ATOM 22823 C C . PRO A 1 54 ? 0.135 -1.597 12.063 1.00 0.00 54 PRO A C 15
ATOM 22824 O O . PRO A 1 54 ? -0.823 -2.320 11.788 1.00 0.00 54 PRO A O 15
ATOM 22835 N N . ARG A 1 55 ? -0.001 -0.380 12.579 1.00 0.00 55 ARG A N 15
ATOM 22836 C CA . ARG A 1 55 ? -1.314 0.188 12.860 1.00 0.00 55 ARG A CA 15
ATOM 22837 C C . ARG A 1 55 ? -2.336 -0.265 11.822 1.00 0.00 55 ARG A C 15
ATOM 22838 O O . ARG A 1 55 ? -3.499 -0.502 12.144 1.00 0.00 55 ARG A O 15
ATOM 22859 N N . GLY A 1 56 ? -1.893 -0.381 10.574 1.00 0.00 56 GLY A N 15
ATOM 22860 C CA . GLY A 1 56 ? -2.781 -0.804 9.507 1.00 0.00 56 GLY A CA 15
ATOM 22861 C C . GLY A 1 56 ? -2.725 0.117 8.305 1.00 0.00 56 GLY A C 15
ATOM 22862 O O . GLY A 1 56 ? -3.690 0.222 7.548 1.00 0.00 56 GLY A O 15
ATOM 22866 N N . PHE A 1 57 ? -1.592 0.790 8.130 1.00 0.00 57 PHE A N 15
ATOM 22867 C CA . PHE A 1 57 ? -1.414 1.710 7.013 1.00 0.00 57 PHE A CA 15
ATOM 22868 C C . PHE A 1 57 ? 0.067 1.962 6.746 1.00 0.00 57 PHE A C 15
ATOM 22869 O O . PHE A 1 57 ? 0.868 2.060 7.675 1.00 0.00 57 PHE A O 15
ATOM 22886 N N . ALA A 1 58 ? 0.423 2.065 5.470 1.00 0.00 58 ALA A N 15
ATOM 22887 C CA . ALA A 1 58 ? 1.806 2.307 5.080 1.00 0.00 58 ALA A CA 15
ATOM 22888 C C . ALA A 1 58 ? 1.917 3.531 4.177 1.00 0.00 58 ALA A C 15
ATOM 22889 O O . ALA A 1 58 ? 0.909 4.070 3.720 1.00 0.00 58 ALA A O 15
ATOM 22896 N N . PHE A 1 59 ? 3.147 3.965 3.924 1.00 0.00 59 PHE A N 15
ATOM 22897 C CA . PHE A 1 59 ? 3.388 5.127 3.077 1.00 0.00 59 PHE A CA 15
ATOM 22898 C C . PHE A 1 59 ? 4.331 4.777 1.929 1.00 0.00 59 PHE A C 15
ATOM 22899 O O . PHE A 1 59 ? 5.477 4.384 2.150 1.00 0.00 59 PHE A O 15
ATOM 22916 N N . VAL A 1 60 ? 3.840 4.922 0.703 1.00 0.00 60 VAL A N 15
ATOM 22917 C CA . VAL A 1 60 ? 4.637 4.622 -0.481 1.00 0.00 60 VAL A CA 15
ATOM 22918 C C . VAL A 1 60 ? 4.506 5.725 -1.525 1.00 0.00 60 VAL A C 15
ATOM 22919 O O . VAL A 1 60 ? 3.417 5.982 -2.038 1.00 0.00 60 VAL A O 15
ATOM 22932 N N . ARG A 1 61 ? 5.624 6.373 -1.837 1.00 0.00 61 ARG A N 15
ATOM 22933 C CA . ARG A 1 61 ? 5.634 7.449 -2.820 1.00 0.00 61 ARG A CA 15
ATOM 22934 C C . ARG A 1 61 ? 6.243 6.976 -4.137 1.00 0.00 61 ARG A C 15
ATOM 22935 O O . ARG A 1 61 ? 6.751 5.858 -4.233 1.00 0.00 61 ARG A O 15
ATOM 22956 N N . PHE A 1 62 ? 6.187 7.834 -5.151 1.00 0.00 62 PHE A N 15
ATOM 22957 C CA . PHE A 1 62 ? 6.731 7.503 -6.463 1.00 0.00 62 PHE A CA 15
ATOM 22958 C C . PHE A 1 62 ? 7.569 8.655 -7.010 1.00 0.00 62 PHE A C 15
ATOM 22959 O O . PHE A 1 62 ? 7.639 9.728 -6.409 1.00 0.00 62 PHE A O 15
ATOM 22976 N N . HIS A 1 63 ? 8.206 8.424 -8.154 1.00 0.00 63 HIS A N 15
ATOM 22977 C CA . HIS A 1 63 ? 9.040 9.442 -8.783 1.00 0.00 63 HIS A CA 15
ATOM 22978 C C . HIS A 1 63 ? 8.208 10.339 -9.695 1.00 0.00 63 HIS A C 15
ATOM 22979 O O . HIS A 1 63 ? 8.476 11.534 -9.819 1.00 0.00 63 HIS A O 15
ATOM 22993 N N . ASP A 1 64 ? 7.199 9.754 -10.331 1.00 0.00 64 ASP A N 15
ATOM 22994 C CA . ASP A 1 64 ? 6.328 10.500 -11.232 1.00 0.00 64 ASP A CA 15
ATOM 22995 C C . ASP A 1 64 ? 4.933 10.654 -10.634 1.00 0.00 64 ASP A C 15
ATOM 22996 O O . ASP A 1 64 ? 4.649 10.137 -9.554 1.00 0.00 64 ASP A O 15
ATOM 23005 N N . ARG A 1 65 ? 4.066 11.370 -11.344 1.00 0.00 65 ARG A N 15
ATOM 23006 C CA . ARG A 1 65 ? 2.702 11.594 -10.883 1.00 0.00 65 ARG A CA 15
ATOM 23007 C C . ARG A 1 65 ? 1.749 10.564 -11.482 1.00 0.00 65 ARG A C 15
ATOM 23008 O O . ARG A 1 65 ? 1.019 9.885 -10.759 1.00 0.00 65 ARG A O 15
ATOM 23029 N N . ARG A 1 66 ? 1.761 10.454 -12.806 1.00 0.00 66 ARG A N 15
ATOM 23030 C CA . ARG A 1 66 ? 0.897 9.508 -13.502 1.00 0.00 66 ARG A CA 15
ATOM 23031 C C . ARG A 1 66 ? 0.993 8.120 -12.875 1.00 0.00 66 ARG A C 15
ATOM 23032 O O . ARG A 1 66 ? 0.000 7.577 -12.390 1.00 0.00 66 ARG A O 15
ATOM 23053 N N . ASP A 1 67 ? 2.194 7.553 -12.888 1.00 0.00 67 ASP A N 15
ATOM 23054 C CA . ASP A 1 67 ? 2.420 6.229 -12.320 1.00 0.00 67 ASP A CA 15
ATOM 23055 C C . ASP A 1 67 ? 1.614 6.042 -11.039 1.00 0.00 67 ASP A C 15
ATOM 23056 O O . ASP A 1 67 ? 0.909 5.046 -10.877 1.00 0.00 67 ASP A O 15
ATOM 23065 N N . ALA A 1 68 ? 1.723 7.006 -10.131 1.00 0.00 68 ALA A N 15
ATOM 23066 C CA . ALA A 1 68 ? 1.004 6.949 -8.865 1.00 0.00 68 ALA A CA 15
ATOM 23067 C C . ALA A 1 68 ? -0.496 6.790 -9.092 1.00 0.00 68 ALA A C 15
ATOM 23068 O O . ALA A 1 68 ? -1.117 5.866 -8.567 1.00 0.00 68 ALA A O 15
ATOM 23075 N N . GLN A 1 69 ? -1.070 7.696 -9.876 1.00 0.00 69 GLN A N 15
ATOM 23076 C CA . GLN A 1 69 ? -2.497 7.656 -10.170 1.00 0.00 69 GLN A CA 15
ATOM 23077 C C . GLN A 1 69 ? -2.924 6.259 -10.607 1.00 0.00 69 GLN A C 15
ATOM 23078 O O . GLN A 1 69 ? -3.945 5.740 -10.154 1.00 0.00 69 GLN A O 15
ATOM 23092 N N . ASP A 1 70 ? -2.137 5.654 -11.490 1.00 0.00 70 ASP A N 15
ATOM 23093 C CA . ASP A 1 70 ? -2.433 4.316 -11.988 1.00 0.00 70 ASP A CA 15
ATOM 23094 C C . ASP A 1 70 ? -2.365 3.290 -10.862 1.00 0.00 70 ASP A C 15
ATOM 23095 O O . ASP A 1 70 ? -3.312 2.538 -10.635 1.00 0.00 70 ASP A O 15
ATOM 23104 N N . ALA A 1 71 ? -1.237 3.264 -10.159 1.00 0.00 71 ALA A N 15
ATOM 23105 C CA . ALA A 1 71 ? -1.045 2.331 -9.055 1.00 0.00 71 ALA A CA 15
ATOM 23106 C C . ALA A 1 71 ? -2.227 2.370 -8.092 1.00 0.00 71 ALA A C 15
ATOM 23107 O O . ALA A 1 71 ? -2.618 1.345 -7.534 1.00 0.00 71 ALA A O 15
ATOM 23114 N N . GLU A 1 72 ? -2.790 3.559 -7.901 1.00 0.00 72 GLU A N 15
ATOM 23115 C CA . GLU A 1 72 ? -3.926 3.730 -7.003 1.00 0.00 72 GLU A CA 15
ATOM 23116 C C . GLU A 1 72 ? -5.148 2.978 -7.522 1.00 0.00 72 GLU A C 15
ATOM 23117 O O . GLU A 1 72 ? -5.511 1.925 -6.998 1.00 0.00 72 GLU A O 15
ATOM 23129 N N . ALA A 1 73 ? -5.778 3.526 -8.556 1.00 0.00 73 ALA A N 15
ATOM 23130 C CA . ALA A 1 73 ? -6.958 2.907 -9.147 1.00 0.00 73 ALA A CA 15
ATOM 23131 C C . ALA A 1 73 ? -6.763 1.404 -9.315 1.00 0.00 73 ALA A C 15
ATOM 23132 O O . ALA A 1 73 ? -7.592 0.609 -8.874 1.00 0.00 73 ALA A O 15
ATOM 23139 N N . ALA A 1 74 ? -5.663 1.023 -9.955 1.00 0.00 74 ALA A N 15
ATOM 23140 C CA . ALA A 1 74 ? -5.360 -0.385 -10.180 1.00 0.00 74 ALA A CA 15
ATOM 23141 C C . ALA A 1 74 ? -5.706 -1.224 -8.955 1.00 0.00 74 ALA A C 15
ATOM 23142 O O . ALA A 1 74 ? -6.574 -2.094 -9.012 1.00 0.00 74 ALA A O 15
ATOM 23149 N N . MET A 1 75 ? -5.021 -0.956 -7.847 1.00 0.00 75 MET A N 15
ATOM 23150 C CA . MET A 1 75 ? -5.258 -1.687 -6.608 1.00 0.00 75 MET A CA 15
ATOM 23151 C C . MET A 1 75 ? -6.591 -1.285 -5.986 1.00 0.00 75 MET A C 15
ATOM 23152 O O . MET A 1 75 ? -7.482 -2.117 -5.812 1.00 0.00 75 MET A O 15
ATOM 23166 N N . ASP A 1 76 ? -6.721 -0.006 -5.652 1.00 0.00 76 ASP A N 15
ATOM 23167 C CA . ASP A 1 76 ? -7.946 0.507 -5.049 1.00 0.00 76 ASP A CA 15
ATOM 23168 C C . ASP A 1 76 ? -9.168 -0.221 -5.601 1.00 0.00 76 ASP A C 15
ATOM 23169 O O . ASP A 1 76 ? -9.650 0.091 -6.690 1.00 0.00 76 ASP A O 15
ATOM 23178 N N . GLY A 1 77 ? -9.665 -1.193 -4.842 1.00 0.00 77 GLY A N 15
ATOM 23179 C CA . GLY A 1 77 ? -10.826 -1.950 -5.272 1.00 0.00 77 GLY A CA 15
ATOM 23180 C C . GLY A 1 77 ? -10.461 -3.328 -5.787 1.00 0.00 77 GLY A C 15
ATOM 23181 O O . GLY A 1 77 ? -11.073 -3.828 -6.730 1.00 0.00 77 GLY A O 15
ATOM 23185 N N . ALA A 1 78 ? -9.459 -3.944 -5.167 1.00 0.00 78 ALA A N 15
ATOM 23186 C CA . ALA A 1 78 ? -9.013 -5.272 -5.568 1.00 0.00 78 ALA A CA 15
ATOM 23187 C C . ALA A 1 78 ? -9.470 -6.330 -4.569 1.00 0.00 78 ALA A C 15
ATOM 23188 O O . ALA A 1 78 ? -10.106 -6.012 -3.564 1.00 0.00 78 ALA A O 15
ATOM 23195 N N . GLU A 1 79 ? -9.142 -7.586 -4.852 1.00 0.00 79 GLU A N 15
ATOM 23196 C CA . GLU A 1 79 ? -9.521 -8.690 -3.977 1.00 0.00 79 GLU A CA 15
ATOM 23197 C C . GLU A 1 79 ? -8.286 -9.406 -3.439 1.00 0.00 79 GLU A C 15
ATOM 23198 O O . GLU A 1 79 ? -7.724 -10.281 -4.098 1.00 0.00 79 GLU A O 15
ATOM 23210 N N . LEU A 1 80 ? -7.867 -9.026 -2.236 1.00 0.00 80 LEU A N 15
ATOM 23211 C CA . LEU A 1 80 ? -6.697 -9.631 -1.607 1.00 0.00 80 LEU A CA 15
ATOM 23212 C C . LEU A 1 80 ? -6.867 -9.697 -0.093 1.00 0.00 80 LEU A C 15
ATOM 23213 O O . LEU A 1 80 ? -7.413 -8.780 0.521 1.00 0.00 80 LEU A O 15
ATOM 23229 N N . ASP A 1 81 ? -6.393 -10.785 0.503 1.00 0.00 81 ASP A N 15
ATOM 23230 C CA . ASP A 1 81 ? -6.488 -10.970 1.946 1.00 0.00 81 ASP A CA 15
ATOM 23231 C C . ASP A 1 81 ? -7.946 -10.996 2.395 1.00 0.00 81 ASP A C 15
ATOM 23232 O O . ASP A 1 81 ? -8.264 -10.630 3.526 1.00 0.00 81 ASP A O 15
ATOM 23241 N N . GLY A 1 82 ? -8.828 -11.431 1.500 1.00 0.00 82 GLY A N 15
ATOM 23242 C CA . GLY A 1 82 ? -10.241 -11.496 1.823 1.00 0.00 82 GLY A CA 15
ATOM 23243 C C . GLY A 1 82 ? -10.837 -10.129 2.097 1.00 0.00 82 GLY A C 15
ATOM 23244 O O . GLY A 1 82 ? -11.820 -10.009 2.828 1.00 0.00 82 GLY A O 15
ATOM 23248 N N . ARG A 1 83 ? -10.239 -9.097 1.512 1.00 0.00 83 ARG A N 15
ATOM 23249 C CA . ARG A 1 83 ? -10.714 -7.732 1.700 1.00 0.00 83 ARG A CA 15
ATOM 23250 C C . ARG A 1 83 ? -10.279 -6.840 0.541 1.00 0.00 83 ARG A C 15
ATOM 23251 O O . ARG A 1 83 ? -9.418 -7.215 -0.253 1.00 0.00 83 ARG A O 15
ATOM 23272 N N . GLU A 1 84 ? -10.881 -5.658 0.452 1.00 0.00 84 GLU A N 15
ATOM 23273 C CA . GLU A 1 84 ? -10.555 -4.714 -0.611 1.00 0.00 84 GLU A CA 15
ATOM 23274 C C . GLU A 1 84 ? -9.463 -3.746 -0.164 1.00 0.00 84 GLU A C 15
ATOM 23275 O O . GLU A 1 84 ? -9.744 -2.611 0.221 1.00 0.00 84 GLU A O 15
ATOM 23287 N N . LEU A 1 85 ? -8.217 -4.205 -0.217 1.00 0.00 85 LEU A N 15
ATOM 23288 C CA . LEU A 1 85 ? -7.082 -3.381 0.183 1.00 0.00 85 LEU A CA 15
ATOM 23289 C C . LEU A 1 85 ? -7.300 -1.924 -0.212 1.00 0.00 85 LEU A C 15
ATOM 23290 O O . LEU A 1 85 ? -7.456 -1.607 -1.392 1.00 0.00 85 LEU A O 15
ATOM 23306 N N . ARG A 1 86 ? -7.307 -1.042 0.781 1.00 0.00 86 ARG A N 15
ATOM 23307 C CA . ARG A 1 86 ? -7.504 0.382 0.537 1.00 0.00 86 ARG A CA 15
ATOM 23308 C C . ARG A 1 86 ? -6.214 1.034 0.049 1.00 0.00 86 ARG A C 15
ATOM 23309 O O . ARG A 1 86 ? -5.389 1.477 0.849 1.00 0.00 86 ARG A O 15
ATOM 23330 N N . VAL A 1 87 ? -6.047 1.090 -1.268 1.00 0.00 87 VAL A N 15
ATOM 23331 C CA . VAL A 1 87 ? -4.858 1.688 -1.863 1.00 0.00 87 VAL A CA 15
ATOM 23332 C C . VAL A 1 87 ? -5.186 3.022 -2.524 1.00 0.00 87 VAL A C 15
ATOM 23333 O O . VAL A 1 87 ? -5.549 3.070 -3.699 1.00 0.00 87 VAL A O 15
ATOM 23346 N N . GLN A 1 88 ? -5.055 4.102 -1.761 1.00 0.00 88 GLN A N 15
ATOM 23347 C CA . GLN A 1 88 ? -5.338 5.438 -2.274 1.00 0.00 88 GLN A CA 15
ATOM 23348 C C . GLN A 1 88 ? -4.339 6.453 -1.729 1.00 0.00 88 GLN A C 15
ATOM 23349 O O . GLN A 1 88 ? -3.478 6.117 -0.915 1.00 0.00 88 GLN A O 15
ATOM 23363 N N . VAL A 1 89 ? -4.459 7.696 -2.184 1.00 0.00 89 VAL A N 15
ATOM 23364 C CA . VAL A 1 89 ? -3.566 8.761 -1.742 1.00 0.00 89 VAL A CA 15
ATOM 23365 C C . VAL A 1 89 ? -3.834 9.134 -0.288 1.00 0.00 89 VAL A C 15
ATOM 23366 O O . VAL A 1 89 ? -4.963 9.035 0.192 1.00 0.00 89 VAL A O 15
ATOM 23379 N N . ALA A 1 90 ? -2.787 9.564 0.409 1.00 0.00 90 ALA A N 15
ATOM 23380 C CA . ALA A 1 90 ? -2.909 9.954 1.808 1.00 0.00 90 ALA A CA 15
ATOM 23381 C C . ALA A 1 90 ? -4.011 10.990 1.995 1.00 0.00 90 ALA A C 15
ATOM 23382 O O . ALA A 1 90 ? -4.284 11.789 1.099 1.00 0.00 90 ALA A O 15
ATOM 23389 N N . ARG A 1 91 ? -4.643 10.971 3.165 1.00 0.00 91 ARG A N 15
ATOM 23390 C CA . ARG A 1 91 ? -5.718 11.909 3.468 1.00 0.00 91 ARG A CA 15
ATOM 23391 C C . ARG A 1 91 ? -5.251 12.968 4.462 1.00 0.00 91 ARG A C 15
ATOM 23392 O O . ARG A 1 91 ? -5.279 12.752 5.674 1.00 0.00 91 ARG A O 15
ATOM 23413 N N . TYR A 1 92 ? -4.822 14.112 3.941 1.00 0.00 92 TYR A N 15
ATOM 23414 C CA . TYR A 1 92 ? -4.346 15.204 4.782 1.00 0.00 92 TYR A CA 15
ATOM 23415 C C . TYR A 1 92 ? -4.334 16.520 4.011 1.00 0.00 92 TYR A C 15
ATOM 23416 O O . TYR A 1 92 ? -4.017 16.554 2.823 1.00 0.00 92 TYR A O 15
ATOM 23434 N N . GLY A 1 93 ? -4.683 17.604 4.697 1.00 0.00 93 GLY A N 15
ATOM 23435 C CA . GLY A 1 93 ? -4.707 18.909 4.063 1.00 0.00 93 GLY A CA 15
ATOM 23436 C C . GLY A 1 93 ? -5.822 19.038 3.044 1.00 0.00 93 GLY A C 15
ATOM 23437 O O . GLY A 1 93 ? -7.001 19.007 3.397 1.00 0.00 93 GLY A O 15
ATOM 23441 N N . ARG A 1 94 ? -5.449 19.185 1.777 1.00 0.00 94 ARG A N 15
ATOM 23442 C CA . ARG A 1 94 ? -6.427 19.323 0.704 1.00 0.00 94 ARG A CA 15
ATOM 23443 C C . ARG A 1 94 ? -7.551 20.271 1.111 1.00 0.00 94 ARG A C 15
ATOM 23444 O O . ARG A 1 94 ? -8.731 19.953 0.956 1.00 0.00 94 ARG A O 15
ATOM 23465 N N . ARG A 1 95 ? -7.177 21.434 1.633 1.00 0.00 95 ARG A N 15
ATOM 23466 C CA . ARG A 1 95 ? -8.154 22.427 2.065 1.00 0.00 95 ARG A CA 15
ATOM 23467 C C . ARG A 1 95 ? -8.066 23.685 1.205 1.00 0.00 95 ARG A C 15
ATOM 23468 O O . ARG A 1 95 ? -9.085 24.236 0.787 1.00 0.00 95 ARG A O 15
ATOM 23489 N N . ASP A 1 96 ? -6.843 24.134 0.946 1.00 0.00 96 ASP A N 15
ATOM 23490 C CA . ASP A 1 96 ? -6.622 25.326 0.136 1.00 0.00 96 ASP A CA 15
ATOM 23491 C C . ASP A 1 96 ? -6.609 24.980 -1.350 1.00 0.00 96 ASP A C 15
ATOM 23492 O O . ASP A 1 96 ? -6.030 23.972 -1.758 1.00 0.00 96 ASP A O 15
ATOM 23501 N N . LEU A 1 97 ? -7.252 25.819 -2.153 1.00 0.00 97 LEU A N 15
ATOM 23502 C CA . LEU A 1 97 ? -7.316 25.601 -3.595 1.00 0.00 97 LEU A CA 15
ATOM 23503 C C . LEU A 1 97 ? -6.645 26.745 -4.348 1.00 0.00 97 LEU A C 15
ATOM 23504 O O . LEU A 1 97 ? -5.673 26.537 -5.075 1.00 0.00 97 LEU A O 15
ATOM 23520 N N . SER A 1 98 ? -7.169 27.953 -4.169 1.00 0.00 98 SER A N 15
ATOM 23521 C CA . SER A 1 98 ? -6.621 29.130 -4.834 1.00 0.00 98 SER A CA 15
ATOM 23522 C C . SER A 1 98 ? -6.848 30.383 -3.994 1.00 0.00 98 SER A C 15
ATOM 23523 O O . SER A 1 98 ? -7.967 30.887 -3.900 1.00 0.00 98 SER A O 15
ATOM 23531 N N . GLY A 1 99 ? -5.777 30.882 -3.384 1.00 0.00 99 GLY A N 15
ATOM 23532 C CA . GLY A 1 99 ? -5.879 32.071 -2.559 1.00 0.00 99 GLY A CA 15
ATOM 23533 C C . GLY A 1 99 ? -5.381 33.314 -3.269 1.00 0.00 99 GLY A C 15
ATOM 23534 O O . GLY A 1 99 ? -5.125 33.306 -4.474 1.00 0.00 99 GLY A O 15
ATOM 23538 N N . PRO A 1 100 ? -5.237 34.414 -2.515 1.00 0.00 100 PRO A N 15
ATOM 23539 C CA . PRO A 1 100 ? -4.766 35.691 -3.060 1.00 0.00 100 PRO A CA 15
ATOM 23540 C C . PRO A 1 100 ? -3.258 35.704 -3.284 1.00 0.00 100 PRO A C 15
ATOM 23541 O O . PRO A 1 100 ? -2.547 34.801 -2.844 1.00 0.00 100 PRO A O 15
ATOM 23552 N N . SER A 1 101 ? -2.776 36.735 -3.971 1.00 0.00 101 SER A N 15
ATOM 23553 C CA . SER A 1 101 ? -1.351 36.864 -4.257 1.00 0.00 101 SER A CA 15
ATOM 23554 C C . SER A 1 101 ? -0.923 38.328 -4.231 1.00 0.00 101 SER A C 15
ATOM 23555 O O . SER A 1 101 ? -1.701 39.220 -4.569 1.00 0.00 101 SER A O 15
ATOM 23563 N N . SER A 1 102 ? 0.321 38.567 -3.829 1.00 0.00 102 SER A N 15
ATOM 23564 C CA . SER A 1 102 ? 0.854 39.922 -3.755 1.00 0.00 102 SER A CA 15
ATOM 23565 C C . SER A 1 102 ? 1.319 40.399 -5.128 1.00 0.00 102 SER A C 15
ATOM 23566 O O . SER A 1 102 ? 1.851 39.622 -5.919 1.00 0.00 102 SER A O 15
ATOM 23574 N N . GLY A 1 103 ? 1.114 41.683 -5.402 1.00 0.00 103 GLY A N 15
ATOM 23575 C CA . GLY A 1 103 ? 1.517 42.242 -6.679 1.00 0.00 103 GLY A CA 15
ATOM 23576 C C . GLY A 1 103 ? 0.922 43.614 -6.925 1.00 0.00 103 GLY A C 15
ATOM 23577 O O . GLY A 1 103 ? 1.597 44.509 -7.435 1.00 0.00 103 GLY A O 15
ATOM 23581 N N . GLY A 1 1 ? 1.011 33.872 -8.044 1.00 0.00 1 GLY A N 16
ATOM 23582 C CA . GLY A 1 1 ? 1.690 33.067 -9.043 1.00 0.00 1 GLY A CA 16
ATOM 23583 C C . GLY A 1 1 ? 2.828 32.255 -8.458 1.00 0.00 1 GLY A C 16
ATOM 23584 O O . GLY A 1 1 ? 3.971 32.364 -8.903 1.00 0.00 1 GLY A O 16
ATOM 23588 N N . SER A 1 2 ? 2.517 31.439 -7.456 1.00 0.00 2 SER A N 16
ATOM 23589 C CA . SER A 1 2 ? 3.524 30.609 -6.805 1.00 0.00 2 SER A CA 16
ATOM 23590 C C . SER A 1 2 ? 4.502 30.039 -7.828 1.00 0.00 2 SER A C 16
ATOM 23591 O O . SER A 1 2 ? 4.103 29.595 -8.904 1.00 0.00 2 SER A O 16
ATOM 23599 N N . SER A 1 3 ? 5.786 30.057 -7.483 1.00 0.00 3 SER A N 16
ATOM 23600 C CA . SER A 1 3 ? 6.823 29.546 -8.372 1.00 0.00 3 SER A CA 16
ATOM 23601 C C . SER A 1 3 ? 7.032 28.050 -8.159 1.00 0.00 3 SER A C 16
ATOM 23602 O O . SER A 1 3 ? 6.853 27.250 -9.076 1.00 0.00 3 SER A O 16
ATOM 23610 N N . GLY A 1 4 ? 7.414 27.680 -6.940 1.00 0.00 4 GLY A N 16
ATOM 23611 C CA . GLY A 1 4 ? 7.643 26.281 -6.628 1.00 0.00 4 GLY A CA 16
ATOM 23612 C C . GLY A 1 4 ? 9.067 25.848 -6.913 1.00 0.00 4 GLY A C 16
ATOM 23613 O O . GLY A 1 4 ? 9.592 26.092 -7.999 1.00 0.00 4 GLY A O 16
ATOM 23617 N N . SER A 1 5 ? 9.696 25.205 -5.934 1.00 0.00 5 SER A N 16
ATOM 23618 C CA . SER A 1 5 ? 11.070 24.742 -6.083 1.00 0.00 5 SER A CA 16
ATOM 23619 C C . SER A 1 5 ? 11.120 23.428 -6.856 1.00 0.00 5 SER A C 16
ATOM 23620 O O . SER A 1 5 ? 10.261 22.562 -6.687 1.00 0.00 5 SER A O 16
ATOM 23628 N N . SER A 1 6 ? 12.133 23.286 -7.706 1.00 0.00 6 SER A N 16
ATOM 23629 C CA . SER A 1 6 ? 12.294 22.079 -8.508 1.00 0.00 6 SER A CA 16
ATOM 23630 C C . SER A 1 6 ? 13.727 21.952 -9.016 1.00 0.00 6 SER A C 16
ATOM 23631 O O . SER A 1 6 ? 14.235 22.838 -9.702 1.00 0.00 6 SER A O 16
ATOM 23639 N N . GLY A 1 7 ? 14.373 20.842 -8.673 1.00 0.00 7 GLY A N 16
ATOM 23640 C CA . GLY A 1 7 ? 15.742 20.618 -9.101 1.00 0.00 7 GLY A CA 16
ATOM 23641 C C . GLY A 1 7 ? 16.177 19.177 -8.922 1.00 0.00 7 GLY A C 16
ATOM 23642 O O . GLY A 1 7 ? 15.357 18.277 -8.736 1.00 0.00 7 GLY A O 16
ATOM 23646 N N . PRO A 1 8 ? 17.496 18.942 -8.978 1.00 0.00 8 PRO A N 16
ATOM 23647 C CA . PRO A 1 8 ? 18.068 17.601 -8.824 1.00 0.00 8 PRO A CA 16
ATOM 23648 C C . PRO A 1 8 ? 17.457 16.841 -7.652 1.00 0.00 8 PRO A C 16
ATOM 23649 O O . PRO A 1 8 ? 17.015 15.701 -7.801 1.00 0.00 8 PRO A O 16
ATOM 23660 N N . ASP A 1 9 ? 17.434 17.479 -6.487 1.00 0.00 9 ASP A N 16
ATOM 23661 C CA . ASP A 1 9 ? 16.875 16.863 -5.289 1.00 0.00 9 ASP A CA 16
ATOM 23662 C C . ASP A 1 9 ? 15.419 16.466 -5.511 1.00 0.00 9 ASP A C 16
ATOM 23663 O O . ASP A 1 9 ? 14.584 17.299 -5.864 1.00 0.00 9 ASP A O 16
ATOM 23672 N N . VAL A 1 10 ? 15.121 15.187 -5.304 1.00 0.00 10 VAL A N 16
ATOM 23673 C CA . VAL A 1 10 ? 13.766 14.679 -5.482 1.00 0.00 10 VAL A CA 16
ATOM 23674 C C . VAL A 1 10 ? 13.190 14.176 -4.163 1.00 0.00 10 VAL A C 16
ATOM 23675 O O . VAL A 1 10 ? 13.526 13.085 -3.703 1.00 0.00 10 VAL A O 16
ATOM 23688 N N . ASP A 1 11 ? 12.321 14.979 -3.559 1.00 0.00 11 ASP A N 16
ATOM 23689 C CA . ASP A 1 11 ? 11.696 14.615 -2.293 1.00 0.00 11 ASP A CA 16
ATOM 23690 C C . ASP A 1 11 ? 10.370 15.347 -2.111 1.00 0.00 11 ASP A C 16
ATOM 23691 O O . ASP A 1 11 ? 10.281 16.555 -2.327 1.00 0.00 11 ASP A O 16
ATOM 23700 N N . GLY A 1 12 ? 9.340 14.605 -1.714 1.00 0.00 12 GLY A N 16
ATOM 23701 C CA . GLY A 1 12 ? 8.032 15.200 -1.511 1.00 0.00 12 GLY A CA 16
ATOM 23702 C C . GLY A 1 12 ? 7.341 15.540 -2.817 1.00 0.00 12 GLY A C 16
ATOM 23703 O O . GLY A 1 12 ? 7.083 16.708 -3.104 1.00 0.00 12 GLY A O 16
ATOM 23707 N N . MET A 1 13 ? 7.043 14.516 -3.611 1.00 0.00 13 MET A N 16
ATOM 23708 C CA . MET A 1 13 ? 6.379 14.713 -4.894 1.00 0.00 13 MET A CA 16
ATOM 23709 C C . MET A 1 13 ? 5.071 13.929 -4.955 1.00 0.00 13 MET A C 16
ATOM 23710 O O . MET A 1 13 ? 4.014 14.490 -5.241 1.00 0.00 13 MET A O 16
ATOM 23724 N N . ILE A 1 14 ? 5.152 12.630 -4.684 1.00 0.00 14 ILE A N 16
ATOM 23725 C CA . ILE A 1 14 ? 3.975 11.771 -4.707 1.00 0.00 14 ILE A CA 16
ATOM 23726 C C . ILE A 1 14 ? 4.028 10.735 -3.589 1.00 0.00 14 ILE A C 16
ATOM 23727 O O . ILE A 1 14 ? 5.042 10.062 -3.398 1.00 0.00 14 ILE A O 16
ATOM 23743 N N . THR A 1 15 ? 2.929 10.610 -2.853 1.00 0.00 15 THR A N 16
ATOM 23744 C CA . THR A 1 15 ? 2.849 9.656 -1.754 1.00 0.00 15 THR A CA 16
ATOM 23745 C C . THR A 1 15 ? 1.507 8.933 -1.750 1.00 0.00 15 THR A C 16
ATOM 23746 O O . THR A 1 15 ? 0.449 9.565 -1.771 1.00 0.00 15 THR A O 16
ATOM 23757 N N . LEU A 1 16 ? 1.555 7.606 -1.723 1.00 0.00 16 LEU A N 16
ATOM 23758 C CA . LEU A 1 16 ? 0.342 6.796 -1.715 1.00 0.00 16 LEU A CA 16
ATOM 23759 C C . LEU A 1 16 ? 0.093 6.201 -0.333 1.00 0.00 16 LEU A C 16
ATOM 23760 O O . LEU A 1 16 ? 1.012 5.692 0.310 1.00 0.00 16 LEU A O 16
ATOM 23776 N N . LYS A 1 17 ? -1.155 6.265 0.118 1.00 0.00 17 LYS A N 16
ATOM 23777 C CA . LYS A 1 17 ? -1.526 5.730 1.422 1.00 0.00 17 LYS A CA 16
ATOM 23778 C C . LYS A 1 17 ? -2.161 4.349 1.283 1.00 0.00 17 LYS A C 16
ATOM 23779 O O . LYS A 1 17 ? -3.212 4.198 0.661 1.00 0.00 17 LYS A O 16
ATOM 23798 N N . VAL A 1 18 ? -1.515 3.345 1.867 1.00 0.00 18 VAL A N 16
ATOM 23799 C CA . VAL A 1 18 ? -2.017 1.977 1.810 1.00 0.00 18 VAL A CA 16
ATOM 23800 C C . VAL A 1 18 ? -2.542 1.528 3.169 1.00 0.00 18 VAL A C 16
ATOM 23801 O O . VAL A 1 18 ? -1.813 1.535 4.161 1.00 0.00 18 VAL A O 16
ATOM 23814 N N . ASP A 1 19 ? -3.811 1.137 3.206 1.00 0.00 19 ASP A N 16
ATOM 23815 C CA . ASP A 1 19 ? -4.435 0.682 4.444 1.00 0.00 19 ASP A CA 16
ATOM 23816 C C . ASP A 1 19 ? -4.741 -0.812 4.381 1.00 0.00 19 ASP A C 16
ATOM 23817 O O . ASP A 1 19 ? -4.543 -1.453 3.350 1.00 0.00 19 ASP A O 16
ATOM 23826 N N . ASN A 1 20 ? -5.224 -1.359 5.492 1.00 0.00 20 ASN A N 16
ATOM 23827 C CA . ASN A 1 20 ? -5.556 -2.777 5.563 1.00 0.00 20 ASN A CA 16
ATOM 23828 C C . ASN A 1 20 ? -4.372 -3.635 5.128 1.00 0.00 20 ASN A C 16
ATOM 23829 O O . ASN A 1 20 ? -4.501 -4.493 4.253 1.00 0.00 20 ASN A O 16
ATOM 23840 N N . LEU A 1 21 ? -3.219 -3.399 5.744 1.00 0.00 21 LEU A N 16
ATOM 23841 C CA . LEU A 1 21 ? -2.011 -4.151 5.421 1.00 0.00 21 LEU A CA 16
ATOM 23842 C C . LEU A 1 21 ? -1.642 -5.101 6.556 1.00 0.00 21 LEU A C 16
ATOM 23843 O O . LEU A 1 21 ? -0.972 -4.712 7.513 1.00 0.00 21 LEU A O 16
ATOM 23859 N N . THR A 1 22 ? -2.081 -6.351 6.441 1.00 0.00 22 THR A N 16
ATOM 23860 C CA . THR A 1 22 ? -1.795 -7.357 7.456 1.00 0.00 22 THR A CA 16
ATOM 23861 C C . THR A 1 22 ? -0.339 -7.291 7.901 1.00 0.00 22 THR A C 16
ATOM 23862 O O . THR A 1 22 ? 0.500 -6.693 7.227 1.00 0.00 22 THR A O 16
ATOM 23873 N N . TYR A 1 23 ? -0.045 -7.911 9.039 1.00 0.00 23 TYR A N 16
ATOM 23874 C CA . TYR A 1 23 ? 1.311 -7.921 9.575 1.00 0.00 23 TYR A CA 16
ATOM 23875 C C . TYR A 1 23 ? 2.300 -8.458 8.545 1.00 0.00 23 TYR A C 16
ATOM 23876 O O . TYR A 1 23 ? 3.277 -7.793 8.200 1.00 0.00 23 TYR A O 16
ATOM 23894 N N . ARG A 1 24 ? 2.038 -9.666 8.057 1.00 0.00 24 ARG A N 16
ATOM 23895 C CA . ARG A 1 24 ? 2.904 -10.295 7.066 1.00 0.00 24 ARG A CA 16
ATOM 23896 C C . ARG A 1 24 ? 3.419 -9.266 6.064 1.00 0.00 24 ARG A C 16
ATOM 23897 O O . ARG A 1 24 ? 4.492 -9.433 5.482 1.00 0.00 24 ARG A O 16
ATOM 23918 N N . THR A 1 25 ? 2.648 -8.202 5.866 1.00 0.00 25 THR A N 16
ATOM 23919 C CA . THR A 1 25 ? 3.024 -7.147 4.934 1.00 0.00 25 THR A CA 16
ATOM 23920 C C . THR A 1 25 ? 4.391 -6.567 5.282 1.00 0.00 25 THR A C 16
ATOM 23921 O O . THR A 1 25 ? 4.630 -6.157 6.418 1.00 0.00 25 THR A O 16
ATOM 23932 N N . SER A 1 26 ? 5.283 -6.536 4.298 1.00 0.00 26 SER A N 16
ATOM 23933 C CA . SER A 1 26 ? 6.627 -6.008 4.501 1.00 0.00 26 SER A CA 16
ATOM 23934 C C . SER A 1 26 ? 7.004 -5.036 3.387 1.00 0.00 26 SER A C 16
ATOM 23935 O O . SER A 1 26 ? 6.394 -5.010 2.318 1.00 0.00 26 SER A O 16
ATOM 23943 N N . PRO A 1 27 ? 8.035 -4.216 3.642 1.00 0.00 27 PRO A N 16
ATOM 23944 C CA . PRO A 1 27 ? 8.518 -3.227 2.674 1.00 0.00 27 PRO A CA 16
ATOM 23945 C C . PRO A 1 27 ? 8.633 -3.802 1.267 1.00 0.00 27 PRO A C 16
ATOM 23946 O O . PRO A 1 27 ? 8.274 -3.148 0.287 1.00 0.00 27 PRO A O 16
ATOM 23957 N N . ASP A 1 28 ? 9.135 -5.029 1.173 1.00 0.00 28 ASP A N 16
ATOM 23958 C CA . ASP A 1 28 ? 9.296 -5.692 -0.116 1.00 0.00 28 ASP A CA 16
ATOM 23959 C C . ASP A 1 28 ? 7.954 -5.829 -0.828 1.00 0.00 28 ASP A C 16
ATOM 23960 O O . ASP A 1 28 ? 7.775 -5.328 -1.938 1.00 0.00 28 ASP A O 16
ATOM 23969 N N . SER A 1 29 ? 7.014 -6.512 -0.182 1.00 0.00 29 SER A N 16
ATOM 23970 C CA . SER A 1 29 ? 5.689 -6.720 -0.756 1.00 0.00 29 SER A CA 16
ATOM 23971 C C . SER A 1 29 ? 5.025 -5.386 -1.085 1.00 0.00 29 SER A C 16
ATOM 23972 O O . SER A 1 29 ? 4.687 -5.115 -2.239 1.00 0.00 29 SER A O 16
ATOM 23980 N N . LEU A 1 30 ? 4.841 -4.556 -0.065 1.00 0.00 30 LEU A N 16
ATOM 23981 C CA . LEU A 1 30 ? 4.217 -3.250 -0.244 1.00 0.00 30 LEU A CA 16
ATOM 23982 C C . LEU A 1 30 ? 4.759 -2.554 -1.488 1.00 0.00 30 LEU A C 16
ATOM 23983 O O . LEU A 1 30 ? 4.018 -1.885 -2.209 1.00 0.00 30 LEU A O 16
ATOM 23999 N N . ARG A 1 31 ? 6.054 -2.718 -1.735 1.00 0.00 31 ARG A N 16
ATOM 24000 C CA . ARG A 1 31 ? 6.695 -2.106 -2.893 1.00 0.00 31 ARG A CA 16
ATOM 24001 C C . ARG A 1 31 ? 6.291 -2.821 -4.179 1.00 0.00 31 ARG A C 16
ATOM 24002 O O . ARG A 1 31 ? 5.798 -2.198 -5.119 1.00 0.00 31 ARG A O 16
ATOM 24023 N N . ARG A 1 32 ? 6.503 -4.133 -4.212 1.00 0.00 32 ARG A N 16
ATOM 24024 C CA . ARG A 1 32 ? 6.162 -4.932 -5.383 1.00 0.00 32 ARG A CA 16
ATOM 24025 C C . ARG A 1 32 ? 4.769 -4.581 -5.895 1.00 0.00 32 ARG A C 16
ATOM 24026 O O . ARG A 1 32 ? 4.477 -4.727 -7.082 1.00 0.00 32 ARG A O 16
ATOM 24047 N N . VAL A 1 33 ? 3.911 -4.116 -4.991 1.00 0.00 33 VAL A N 16
ATOM 24048 C CA . VAL A 1 33 ? 2.549 -3.743 -5.351 1.00 0.00 33 VAL A CA 16
ATOM 24049 C C . VAL A 1 33 ? 2.541 -2.655 -6.420 1.00 0.00 33 VAL A C 16
ATOM 24050 O O . VAL A 1 33 ? 1.904 -2.799 -7.463 1.00 0.00 33 VAL A O 16
ATOM 24063 N N . PHE A 1 34 ? 3.254 -1.566 -6.153 1.00 0.00 34 PHE A N 16
ATOM 24064 C CA . PHE A 1 34 ? 3.329 -0.452 -7.091 1.00 0.00 34 PHE A CA 16
ATOM 24065 C C . PHE A 1 34 ? 4.628 -0.502 -7.890 1.00 0.00 34 PHE A C 16
ATOM 24066 O O . PHE A 1 34 ? 5.141 0.529 -8.325 1.00 0.00 34 PHE A O 16
ATOM 24083 N N . GLU A 1 35 ? 5.154 -1.708 -8.079 1.00 0.00 35 GLU A N 16
ATOM 24084 C CA . GLU A 1 35 ? 6.394 -1.891 -8.825 1.00 0.00 35 GLU A CA 16
ATOM 24085 C C . GLU A 1 35 ? 6.112 -2.076 -10.313 1.00 0.00 35 GLU A C 16
ATOM 24086 O O . GLU A 1 35 ? 6.719 -1.418 -11.159 1.00 0.00 35 GLU A O 16
ATOM 24098 N N . LYS A 1 36 ? 5.187 -2.977 -10.626 1.00 0.00 36 LYS A N 16
ATOM 24099 C CA . LYS A 1 36 ? 4.822 -3.249 -12.012 1.00 0.00 36 LYS A CA 16
ATOM 24100 C C . LYS A 1 36 ? 4.193 -2.021 -12.660 1.00 0.00 36 LYS A C 16
ATOM 24101 O O . LYS A 1 36 ? 3.934 -2.006 -13.864 1.00 0.00 36 LYS A O 16
ATOM 24120 N N . TYR A 1 37 ? 3.951 -0.991 -11.856 1.00 0.00 37 TYR A N 16
ATOM 24121 C CA . TYR A 1 37 ? 3.351 0.242 -12.353 1.00 0.00 37 TYR A CA 16
ATOM 24122 C C . TYR A 1 37 ? 4.359 1.387 -12.324 1.00 0.00 37 TYR A C 16
ATOM 24123 O O . TYR A 1 37 ? 4.626 2.021 -13.344 1.00 0.00 37 TYR A O 16
ATOM 24141 N N . GLY A 1 38 ? 4.916 1.647 -11.144 1.00 0.00 38 GLY A N 16
ATOM 24142 C CA . GLY A 1 38 ? 5.888 2.715 -11.003 1.00 0.00 38 GLY A CA 16
ATOM 24143 C C . GLY A 1 38 ? 7.092 2.298 -10.182 1.00 0.00 38 GLY A C 16
ATOM 24144 O O . GLY A 1 38 ? 7.129 1.194 -9.640 1.00 0.00 38 GLY A O 16
ATOM 24148 N N . ARG A 1 39 ? 8.079 3.183 -10.091 1.00 0.00 39 ARG A N 16
ATOM 24149 C CA . ARG A 1 39 ? 9.292 2.900 -9.333 1.00 0.00 39 ARG A CA 16
ATOM 24150 C C . ARG A 1 39 ? 9.200 3.479 -7.924 1.00 0.00 39 ARG A C 16
ATOM 24151 O O . ARG A 1 39 ? 9.609 4.614 -7.680 1.00 0.00 39 ARG A O 16
ATOM 24172 N N . VAL A 1 40 ? 8.659 2.691 -7.000 1.00 0.00 40 VAL A N 16
ATOM 24173 C CA . VAL A 1 40 ? 8.513 3.124 -5.615 1.00 0.00 40 VAL A CA 16
ATOM 24174 C C . VAL A 1 40 ? 9.776 3.821 -5.122 1.00 0.00 40 VAL A C 16
ATOM 24175 O O . VAL A 1 40 ? 10.789 3.177 -4.853 1.00 0.00 40 VAL A O 16
ATOM 24188 N N . GLY A 1 41 ? 9.709 5.144 -5.005 1.00 0.00 41 GLY A N 16
ATOM 24189 C CA . GLY A 1 41 ? 10.853 5.908 -4.544 1.00 0.00 41 GLY A CA 16
ATOM 24190 C C . GLY A 1 41 ? 11.398 5.396 -3.225 1.00 0.00 41 GLY A C 16
ATOM 24191 O O . GLY A 1 41 ? 12.564 5.013 -3.135 1.00 0.00 41 GLY A O 16
ATOM 24195 N N . ASP A 1 42 ? 10.553 5.392 -2.200 1.00 0.00 42 ASP A N 16
ATOM 24196 C CA . ASP A 1 42 ? 10.957 4.924 -0.879 1.00 0.00 42 ASP A CA 16
ATOM 24197 C C . ASP A 1 42 ? 9.755 4.402 -0.097 1.00 0.00 42 ASP A C 16
ATOM 24198 O O . ASP A 1 42 ? 8.740 5.087 0.032 1.00 0.00 42 ASP A O 16
ATOM 24207 N N . VAL A 1 43 ? 9.877 3.185 0.422 1.00 0.00 43 VAL A N 16
ATOM 24208 C CA . VAL A 1 43 ? 8.801 2.571 1.191 1.00 0.00 43 VAL A CA 16
ATOM 24209 C C . VAL A 1 43 ? 8.962 2.851 2.681 1.00 0.00 43 VAL A C 16
ATOM 24210 O O . VAL A 1 43 ? 10.064 2.767 3.224 1.00 0.00 43 VAL A O 16
ATOM 24223 N N . TYR A 1 44 ? 7.856 3.185 3.337 1.00 0.00 44 TYR A N 16
ATOM 24224 C CA . TYR A 1 44 ? 7.874 3.480 4.765 1.00 0.00 44 TYR A CA 16
ATOM 24225 C C . TYR A 1 44 ? 6.704 2.805 5.475 1.00 0.00 44 TYR A C 16
ATOM 24226 O O . TYR A 1 44 ? 5.550 2.956 5.074 1.00 0.00 44 TYR A O 16
ATOM 24244 N N . ILE A 1 45 ? 7.013 2.062 6.532 1.00 0.00 45 ILE A N 16
ATOM 24245 C CA . ILE A 1 45 ? 5.989 1.365 7.300 1.00 0.00 45 ILE A CA 16
ATOM 24246 C C . ILE A 1 45 ? 6.068 1.728 8.779 1.00 0.00 45 ILE A C 16
ATOM 24247 O O . ILE A 1 45 ? 6.911 1.225 9.523 1.00 0.00 45 ILE A O 16
ATOM 24263 N N . PRO A 1 46 ? 5.169 2.621 9.219 1.00 0.00 46 PRO A N 16
ATOM 24264 C CA . PRO A 1 46 ? 5.115 3.069 10.613 1.00 0.00 46 PRO A CA 16
ATOM 24265 C C . PRO A 1 46 ? 5.222 1.911 11.600 1.00 0.00 46 PRO A C 16
ATOM 24266 O O . PRO A 1 46 ? 5.212 0.745 11.205 1.00 0.00 46 PRO A O 16
ATOM 24277 N N . ARG A 1 47 ? 5.324 2.240 12.883 1.00 0.00 47 ARG A N 16
ATOM 24278 C CA . ARG A 1 47 ? 5.433 1.227 13.925 1.00 0.00 47 ARG A CA 16
ATOM 24279 C C . ARG A 1 47 ? 4.566 1.588 15.128 1.00 0.00 47 ARG A C 16
ATOM 24280 O O . ARG A 1 47 ? 4.132 2.730 15.271 1.00 0.00 47 ARG A O 16
ATOM 24301 N N . GLU A 1 48 ? 4.316 0.605 15.988 1.00 0.00 48 GLU A N 16
ATOM 24302 C CA . GLU A 1 48 ? 3.500 0.820 17.176 1.00 0.00 48 GLU A CA 16
ATOM 24303 C C . GLU A 1 48 ? 4.326 1.440 18.299 1.00 0.00 48 GLU A C 16
ATOM 24304 O O . GLU A 1 48 ? 5.466 1.051 18.553 1.00 0.00 48 GLU A O 16
ATOM 24316 N N . PRO A 1 49 ? 3.738 2.429 18.989 1.00 0.00 49 PRO A N 16
ATOM 24317 C CA . PRO A 1 49 ? 4.401 3.125 20.096 1.00 0.00 49 PRO A CA 16
ATOM 24318 C C . PRO A 1 49 ? 5.060 2.160 21.075 1.00 0.00 49 PRO A C 16
ATOM 24319 O O . PRO A 1 49 ? 5.969 2.536 21.815 1.00 0.00 49 PRO A O 16
ATOM 24330 N N . HIS A 1 50 ? 4.596 0.914 21.075 1.00 0.00 50 HIS A N 16
ATOM 24331 C CA . HIS A 1 50 ? 5.142 -0.105 21.963 1.00 0.00 50 HIS A CA 16
ATOM 24332 C C . HIS A 1 50 ? 6.039 -1.071 21.196 1.00 0.00 50 HIS A C 16
ATOM 24333 O O . HIS A 1 50 ? 7.253 -1.107 21.405 1.00 0.00 50 HIS A O 16
ATOM 24347 N N . THR A 1 51 ? 5.436 -1.853 20.306 1.00 0.00 51 THR A N 16
ATOM 24348 C CA . THR A 1 51 ? 6.180 -2.820 19.509 1.00 0.00 51 THR A CA 16
ATOM 24349 C C . THR A 1 51 ? 6.663 -2.200 18.203 1.00 0.00 51 THR A C 16
ATOM 24350 O O . THR A 1 51 ? 6.101 -1.213 17.726 1.00 0.00 51 THR A O 16
ATOM 24361 N N . LYS A 1 52 ? 7.708 -2.785 17.627 1.00 0.00 52 LYS A N 16
ATOM 24362 C CA . LYS A 1 52 ? 8.267 -2.291 16.374 1.00 0.00 52 LYS A CA 16
ATOM 24363 C C . LYS A 1 52 ? 7.495 -2.843 15.179 1.00 0.00 52 LYS A C 16
ATOM 24364 O O . LYS A 1 52 ? 7.966 -2.786 14.044 1.00 0.00 52 LYS A O 16
ATOM 24383 N N . ALA A 1 53 ? 6.306 -3.375 15.443 1.00 0.00 53 ALA A N 16
ATOM 24384 C CA . ALA A 1 53 ? 5.468 -3.934 14.390 1.00 0.00 53 ALA A CA 16
ATOM 24385 C C . ALA A 1 53 ? 4.566 -2.865 13.782 1.00 0.00 53 ALA A C 16
ATOM 24386 O O . ALA A 1 53 ? 4.067 -1.975 14.470 1.00 0.00 53 ALA A O 16
ATOM 24393 N N . PRO A 1 54 ? 4.350 -2.953 12.461 1.00 0.00 54 PRO A N 16
ATOM 24394 C CA . PRO A 1 54 ? 3.507 -2.001 11.731 1.00 0.00 54 PRO A CA 16
ATOM 24395 C C . PRO A 1 54 ? 2.179 -1.746 12.435 1.00 0.00 54 PRO A C 16
ATOM 24396 O O . PRO A 1 54 ? 1.602 -2.650 13.040 1.00 0.00 54 PRO A O 16
ATOM 24407 N N . ARG A 1 55 ? 1.698 -0.509 12.351 1.00 0.00 55 ARG A N 16
ATOM 24408 C CA . ARG A 1 55 ? 0.438 -0.135 12.981 1.00 0.00 55 ARG A CA 16
ATOM 24409 C C . ARG A 1 55 ? -0.747 -0.554 12.116 1.00 0.00 55 ARG A C 16
ATOM 24410 O O . ARG A 1 55 ? -1.703 -1.157 12.604 1.00 0.00 55 ARG A O 16
ATOM 24431 N N . GLY A 1 56 ? -0.678 -0.230 10.828 1.00 0.00 56 GLY A N 16
ATOM 24432 C CA . GLY A 1 56 ? -1.751 -0.580 9.916 1.00 0.00 56 GLY A CA 16
ATOM 24433 C C . GLY A 1 56 ? -1.567 0.032 8.542 1.00 0.00 56 GLY A C 16
ATOM 24434 O O . GLY A 1 56 ? -1.375 -0.682 7.557 1.00 0.00 56 GLY A O 16
ATOM 24438 N N . PHE A 1 57 ? -1.627 1.358 8.473 1.00 0.00 57 PHE A N 16
ATOM 24439 C CA . PHE A 1 57 ? -1.468 2.066 7.209 1.00 0.00 57 PHE A CA 16
ATOM 24440 C C . PHE A 1 57 ? 0.004 2.150 6.814 1.00 0.00 57 PHE A C 16
ATOM 24441 O O . PHE A 1 57 ? 0.892 1.996 7.652 1.00 0.00 57 PHE A O 16
ATOM 24458 N N . ALA A 1 58 ? 0.253 2.395 5.532 1.00 0.00 58 ALA A N 16
ATOM 24459 C CA . ALA A 1 58 ? 1.616 2.501 5.025 1.00 0.00 58 ALA A CA 16
ATOM 24460 C C . ALA A 1 58 ? 1.765 3.703 4.099 1.00 0.00 58 ALA A C 16
ATOM 24461 O O . ALA A 1 58 ? 0.776 4.320 3.701 1.00 0.00 58 ALA A O 16
ATOM 24468 N N . PHE A 1 59 ? 3.007 4.031 3.759 1.00 0.00 59 PHE A N 16
ATOM 24469 C CA . PHE A 1 59 ? 3.286 5.161 2.880 1.00 0.00 59 PHE A CA 16
ATOM 24470 C C . PHE A 1 59 ? 4.316 4.784 1.819 1.00 0.00 59 PHE A C 16
ATOM 24471 O O . PHE A 1 59 ? 5.372 4.235 2.132 1.00 0.00 59 PHE A O 16
ATOM 24488 N N . VAL A 1 60 ? 4.000 5.084 0.563 1.00 0.00 60 VAL A N 16
ATOM 24489 C CA . VAL A 1 60 ? 4.897 4.777 -0.544 1.00 0.00 60 VAL A CA 16
ATOM 24490 C C . VAL A 1 60 ? 5.167 6.016 -1.392 1.00 0.00 60 VAL A C 16
ATOM 24491 O O . VAL A 1 60 ? 4.239 6.704 -1.816 1.00 0.00 60 VAL A O 16
ATOM 24504 N N . ARG A 1 61 ? 6.444 6.293 -1.635 1.00 0.00 61 ARG A N 16
ATOM 24505 C CA . ARG A 1 61 ? 6.836 7.450 -2.431 1.00 0.00 61 ARG A CA 16
ATOM 24506 C C . ARG A 1 61 ? 7.038 7.060 -3.893 1.00 0.00 61 ARG A C 16
ATOM 24507 O O . ARG A 1 61 ? 7.442 5.937 -4.196 1.00 0.00 61 ARG A O 16
ATOM 24528 N N . PHE A 1 62 ? 6.755 7.995 -4.793 1.00 0.00 62 PHE A N 16
ATOM 24529 C CA . PHE A 1 62 ? 6.904 7.749 -6.223 1.00 0.00 62 PHE A CA 16
ATOM 24530 C C . PHE A 1 62 ? 7.693 8.872 -6.889 1.00 0.00 62 PHE A C 16
ATOM 24531 O O . PHE A 1 62 ? 8.013 9.880 -6.258 1.00 0.00 62 PHE A O 16
ATOM 24548 N N . HIS A 1 63 ? 8.005 8.691 -8.168 1.00 0.00 63 HIS A N 16
ATOM 24549 C CA . HIS A 1 63 ? 8.758 9.688 -8.921 1.00 0.00 63 HIS A CA 16
ATOM 24550 C C . HIS A 1 63 ? 7.833 10.497 -9.826 1.00 0.00 63 HIS A C 16
ATOM 24551 O O . HIS A 1 63 ? 7.911 11.725 -9.871 1.00 0.00 63 HIS A O 16
ATOM 24565 N N . ASP A 1 64 ? 6.959 9.801 -10.544 1.00 0.00 64 ASP A N 16
ATOM 24566 C CA . ASP A 1 64 ? 6.019 10.454 -11.448 1.00 0.00 64 ASP A CA 16
ATOM 24567 C C . ASP A 1 64 ? 4.614 10.463 -10.856 1.00 0.00 64 ASP A C 16
ATOM 24568 O O . ASP A 1 64 ? 4.308 9.694 -9.945 1.00 0.00 64 ASP A O 16
ATOM 24577 N N . ARG A 1 65 ? 3.763 11.340 -11.379 1.00 0.00 65 ARG A N 16
ATOM 24578 C CA . ARG A 1 65 ? 2.390 11.451 -10.901 1.00 0.00 65 ARG A CA 16
ATOM 24579 C C . ARG A 1 65 ? 1.507 10.375 -11.526 1.00 0.00 65 ARG A C 16
ATOM 24580 O O . ARG A 1 65 ? 0.969 9.516 -10.827 1.00 0.00 65 ARG A O 16
ATOM 24601 N N . ARG A 1 66 ? 1.364 10.427 -12.846 1.00 0.00 66 ARG A N 16
ATOM 24602 C CA . ARG A 1 66 ? 0.545 9.458 -13.565 1.00 0.00 66 ARG A CA 16
ATOM 24603 C C . ARG A 1 66 ? 0.887 8.034 -13.137 1.00 0.00 66 ARG A C 16
ATOM 24604 O O . ARG A 1 66 ? 0.102 7.108 -13.343 1.00 0.00 66 ARG A O 16
ATOM 24625 N N . ASP A 1 67 ? 2.062 7.867 -12.540 1.00 0.00 67 ASP A N 16
ATOM 24626 C CA . ASP A 1 67 ? 2.508 6.556 -12.082 1.00 0.00 67 ASP A CA 16
ATOM 24627 C C . ASP A 1 67 ? 1.703 6.102 -10.869 1.00 0.00 67 ASP A C 16
ATOM 24628 O O . ASP A 1 67 ? 1.195 4.982 -10.833 1.00 0.00 67 ASP A O 16
ATOM 24637 N N . ALA A 1 68 ? 1.592 6.979 -9.877 1.00 0.00 68 ALA A N 16
ATOM 24638 C CA . ALA A 1 68 ? 0.848 6.669 -8.662 1.00 0.00 68 ALA A CA 16
ATOM 24639 C C . ALA A 1 68 ? -0.650 6.599 -8.938 1.00 0.00 68 ALA A C 16
ATOM 24640 O O . ALA A 1 68 ? -1.343 5.719 -8.429 1.00 0.00 68 ALA A O 16
ATOM 24647 N N . GLN A 1 69 ? -1.142 7.532 -9.747 1.00 0.00 69 GLN A N 16
ATOM 24648 C CA . GLN A 1 69 ? -2.559 7.576 -10.089 1.00 0.00 69 GLN A CA 16
ATOM 24649 C C . GLN A 1 69 ? -2.980 6.310 -10.827 1.00 0.00 69 GLN A C 16
ATOM 24650 O O . GLN A 1 69 ? -4.148 5.922 -10.797 1.00 0.00 69 GLN A O 16
ATOM 24664 N N . ASP A 1 70 ? -2.022 5.670 -11.488 1.00 0.00 70 ASP A N 16
ATOM 24665 C CA . ASP A 1 70 ? -2.294 4.447 -12.234 1.00 0.00 70 ASP A CA 16
ATOM 24666 C C . ASP A 1 70 ? -2.244 3.229 -11.316 1.00 0.00 70 ASP A C 16
ATOM 24667 O O . ASP A 1 70 ? -3.162 2.409 -11.307 1.00 0.00 70 ASP A O 16
ATOM 24676 N N . ALA A 1 71 ? -1.167 3.118 -10.546 1.00 0.00 71 ALA A N 16
ATOM 24677 C CA . ALA A 1 71 ? -0.998 2.001 -9.625 1.00 0.00 71 ALA A CA 16
ATOM 24678 C C . ALA A 1 71 ? -2.146 1.937 -8.624 1.00 0.00 71 ALA A C 16
ATOM 24679 O O . ALA A 1 71 ? -2.588 0.854 -8.241 1.00 0.00 71 ALA A O 16
ATOM 24686 N N . GLU A 1 72 ? -2.624 3.104 -8.203 1.00 0.00 72 GLU A N 16
ATOM 24687 C CA . GLU A 1 72 ? -3.721 3.179 -7.244 1.00 0.00 72 GLU A CA 16
ATOM 24688 C C . GLU A 1 72 ? -5.023 2.686 -7.868 1.00 0.00 72 GLU A C 16
ATOM 24689 O O . GLU A 1 72 ? -5.559 1.650 -7.474 1.00 0.00 72 GLU A O 16
ATOM 24701 N N . ALA A 1 73 ? -5.527 3.435 -8.843 1.00 0.00 73 ALA A N 16
ATOM 24702 C CA . ALA A 1 73 ? -6.765 3.074 -9.522 1.00 0.00 73 ALA A CA 16
ATOM 24703 C C . ALA A 1 73 ? -6.815 1.577 -9.812 1.00 0.00 73 ALA A C 16
ATOM 24704 O O . ALA A 1 73 ? -7.874 0.955 -9.731 1.00 0.00 73 ALA A O 16
ATOM 24711 N N . ALA A 1 74 ? -5.664 1.006 -10.151 1.00 0.00 74 ALA A N 16
ATOM 24712 C CA . ALA A 1 74 ? -5.578 -0.418 -10.452 1.00 0.00 74 ALA A CA 16
ATOM 24713 C C . ALA A 1 74 ? -5.868 -1.259 -9.214 1.00 0.00 74 ALA A C 16
ATOM 24714 O O . ALA A 1 74 ? -6.794 -2.070 -9.206 1.00 0.00 74 ALA A O 16
ATOM 24721 N N . MET A 1 75 ? -5.071 -1.061 -8.169 1.00 0.00 75 MET A N 16
ATOM 24722 C CA . MET A 1 75 ? -5.244 -1.802 -6.925 1.00 0.00 75 MET A CA 16
ATOM 24723 C C . MET A 1 75 ? -6.567 -1.442 -6.257 1.00 0.00 75 MET A C 16
ATOM 24724 O O . MET A 1 75 ? -7.437 -2.295 -6.081 1.00 0.00 75 MET A O 16
ATOM 24738 N N . ASP A 1 76 ? -6.711 -0.174 -5.886 1.00 0.00 76 ASP A N 16
ATOM 24739 C CA . ASP A 1 76 ? -7.929 0.299 -5.238 1.00 0.00 76 ASP A CA 16
ATOM 24740 C C . ASP A 1 76 ? -9.160 -0.378 -5.834 1.00 0.00 76 ASP A C 16
ATOM 24741 O O . ASP A 1 76 ? -9.474 -0.194 -7.009 1.00 0.00 76 ASP A O 16
ATOM 24750 N N . GLY A 1 77 ? -9.853 -1.162 -5.014 1.00 0.00 77 GLY A N 16
ATOM 24751 C CA . GLY A 1 77 ? -11.040 -1.855 -5.478 1.00 0.00 77 GLY A CA 16
ATOM 24752 C C . GLY A 1 77 ? -10.732 -3.240 -6.012 1.00 0.00 77 GLY A C 16
ATOM 24753 O O . GLY A 1 77 ? -11.370 -3.705 -6.956 1.00 0.00 77 GLY A O 16
ATOM 24757 N N . ALA A 1 78 ? -9.750 -3.901 -5.407 1.00 0.00 78 ALA A N 16
ATOM 24758 C CA . ALA A 1 78 ? -9.359 -5.240 -5.827 1.00 0.00 78 ALA A CA 16
ATOM 24759 C C . ALA A 1 78 ? -9.654 -6.265 -4.737 1.00 0.00 78 ALA A C 16
ATOM 24760 O O . ALA A 1 78 ? -10.038 -5.907 -3.624 1.00 0.00 78 ALA A O 16
ATOM 24767 N N . GLU A 1 79 ? -9.473 -7.541 -5.065 1.00 0.00 79 GLU A N 16
ATOM 24768 C CA . GLU A 1 79 ? -9.722 -8.617 -4.114 1.00 0.00 79 GLU A CA 16
ATOM 24769 C C . GLU A 1 79 ? -8.412 -9.252 -3.655 1.00 0.00 79 GLU A C 16
ATOM 24770 O O . GLU A 1 79 ? -7.781 -10.005 -4.398 1.00 0.00 79 GLU A O 16
ATOM 24782 N N . LEU A 1 80 ? -8.009 -8.942 -2.428 1.00 0.00 80 LEU A N 16
ATOM 24783 C CA . LEU A 1 80 ? -6.774 -9.482 -1.869 1.00 0.00 80 LEU A CA 16
ATOM 24784 C C . LEU A 1 80 ? -6.910 -9.711 -0.367 1.00 0.00 80 LEU A C 16
ATOM 24785 O O . LEU A 1 80 ? -7.582 -8.949 0.328 1.00 0.00 80 LEU A O 16
ATOM 24801 N N . ASP A 1 81 ? -6.267 -10.763 0.126 1.00 0.00 81 ASP A N 16
ATOM 24802 C CA . ASP A 1 81 ? -6.313 -11.091 1.546 1.00 0.00 81 ASP A CA 16
ATOM 24803 C C . ASP A 1 81 ? -7.754 -11.155 2.042 1.00 0.00 81 ASP A C 16
ATOM 24804 O O . ASP A 1 81 ? -8.044 -10.807 3.186 1.00 0.00 81 ASP A O 16
ATOM 24813 N N . GLY A 1 82 ? -8.655 -11.603 1.172 1.00 0.00 82 GLY A N 16
ATOM 24814 C CA . GLY A 1 82 ? -10.055 -11.704 1.540 1.00 0.00 82 GLY A CA 16
ATOM 24815 C C . GLY A 1 82 ? -10.636 -10.375 1.982 1.00 0.00 82 GLY A C 16
ATOM 24816 O O . GLY A 1 82 ? -11.540 -10.332 2.816 1.00 0.00 82 GLY A O 16
ATOM 24820 N N . ARG A 1 83 ? -10.114 -9.288 1.422 1.00 0.00 83 ARG A N 16
ATOM 24821 C CA . ARG A 1 83 ? -10.585 -7.951 1.766 1.00 0.00 83 ARG A CA 16
ATOM 24822 C C . ARG A 1 83 ? -10.270 -6.961 0.649 1.00 0.00 83 ARG A C 16
ATOM 24823 O O . ARG A 1 83 ? -9.434 -7.228 -0.213 1.00 0.00 83 ARG A O 16
ATOM 24844 N N . GLU A 1 84 ? -10.947 -5.817 0.672 1.00 0.00 84 GLU A N 16
ATOM 24845 C CA . GLU A 1 84 ? -10.740 -4.787 -0.340 1.00 0.00 84 GLU A CA 16
ATOM 24846 C C . GLU A 1 84 ? -9.681 -3.785 0.112 1.00 0.00 84 GLU A C 16
ATOM 24847 O O . GLU A 1 84 ? -10.004 -2.687 0.566 1.00 0.00 84 GLU A O 16
ATOM 24859 N N . LEU A 1 85 ? -8.417 -4.172 -0.015 1.00 0.00 85 LEU A N 16
ATOM 24860 C CA . LEU A 1 85 ? -7.309 -3.309 0.380 1.00 0.00 85 LEU A CA 16
ATOM 24861 C C . LEU A 1 85 ? -7.557 -1.869 -0.060 1.00 0.00 85 LEU A C 16
ATOM 24862 O O . LEU A 1 85 ? -7.686 -1.588 -1.251 1.00 0.00 85 LEU A O 16
ATOM 24878 N N . ARG A 1 86 ? -7.619 -0.962 0.909 1.00 0.00 86 ARG A N 16
ATOM 24879 C CA . ARG A 1 86 ? -7.850 0.449 0.622 1.00 0.00 86 ARG A CA 16
ATOM 24880 C C . ARG A 1 86 ? -6.553 1.138 0.207 1.00 0.00 86 ARG A C 16
ATOM 24881 O O . ARG A 1 86 ? -5.773 1.577 1.053 1.00 0.00 86 ARG A O 16
ATOM 24902 N N . VAL A 1 87 ? -6.330 1.230 -1.100 1.00 0.00 87 VAL A N 16
ATOM 24903 C CA . VAL A 1 87 ? -5.128 1.866 -1.627 1.00 0.00 87 VAL A CA 16
ATOM 24904 C C . VAL A 1 87 ? -5.457 3.201 -2.285 1.00 0.00 87 VAL A C 16
ATOM 24905 O O . VAL A 1 87 ? -5.916 3.245 -3.425 1.00 0.00 87 VAL A O 16
ATOM 24918 N N . GLN A 1 88 ? -5.218 4.288 -1.557 1.00 0.00 88 GLN A N 16
ATOM 24919 C CA . GLN A 1 88 ? -5.490 5.625 -2.071 1.00 0.00 88 GLN A CA 16
ATOM 24920 C C . GLN A 1 88 ? -4.470 6.629 -1.542 1.00 0.00 88 GLN A C 16
ATOM 24921 O O . GLN A 1 88 ? -3.696 6.323 -0.635 1.00 0.00 88 GLN A O 16
ATOM 24935 N N . VAL A 1 89 ? -4.474 7.828 -2.116 1.00 0.00 89 VAL A N 16
ATOM 24936 C CA . VAL A 1 89 ? -3.550 8.877 -1.702 1.00 0.00 89 VAL A CA 16
ATOM 24937 C C . VAL A 1 89 ? -3.824 9.317 -0.269 1.00 0.00 89 VAL A C 16
ATOM 24938 O O . VAL A 1 89 ? -4.977 9.432 0.146 1.00 0.00 89 VAL A O 16
ATOM 24951 N N . ALA A 1 90 ? -2.757 9.563 0.483 1.00 0.00 90 ALA A N 16
ATOM 24952 C CA . ALA A 1 90 ? -2.882 9.993 1.870 1.00 0.00 90 ALA A CA 16
ATOM 24953 C C . ALA A 1 90 ? -3.761 11.234 1.983 1.00 0.00 90 ALA A C 16
ATOM 24954 O O . ALA A 1 90 ? -4.904 11.158 2.435 1.00 0.00 90 ALA A O 16
ATOM 24961 N N . ARG A 1 91 ? -3.221 12.376 1.569 1.00 0.00 91 ARG A N 16
ATOM 24962 C CA . ARG A 1 91 ? -3.956 13.634 1.626 1.00 0.00 91 ARG A CA 16
ATOM 24963 C C . ARG A 1 91 ? -3.943 14.332 0.269 1.00 0.00 91 ARG A C 16
ATOM 24964 O O . ARG A 1 91 ? -2.908 14.404 -0.394 1.00 0.00 91 ARG A O 16
ATOM 24985 N N . TYR A 1 92 ? -5.099 14.845 -0.137 1.00 0.00 92 TYR A N 16
ATOM 24986 C CA . TYR A 1 92 ? -5.221 15.536 -1.416 1.00 0.00 92 TYR A CA 16
ATOM 24987 C C . TYR A 1 92 ? -5.464 17.028 -1.208 1.00 0.00 92 TYR A C 16
ATOM 24988 O O . TYR A 1 92 ? -6.261 17.426 -0.360 1.00 0.00 92 TYR A O 16
ATOM 25006 N N . GLY A 1 93 ? -4.771 17.848 -1.992 1.00 0.00 93 GLY A N 16
ATOM 25007 C CA . GLY A 1 93 ? -4.925 19.287 -1.880 1.00 0.00 93 GLY A CA 16
ATOM 25008 C C . GLY A 1 93 ? -6.002 19.828 -2.800 1.00 0.00 93 GLY A C 16
ATOM 25009 O O . GLY A 1 93 ? -6.938 19.113 -3.158 1.00 0.00 93 GLY A O 16
ATOM 25013 N N . ARG A 1 94 ? -5.870 21.094 -3.181 1.00 0.00 94 ARG A N 16
ATOM 25014 C CA . ARG A 1 94 ? -6.842 21.731 -4.062 1.00 0.00 94 ARG A CA 16
ATOM 25015 C C . ARG A 1 94 ? -6.142 22.470 -5.200 1.00 0.00 94 ARG A C 16
ATOM 25016 O O . ARG A 1 94 ? -6.492 22.305 -6.368 1.00 0.00 94 ARG A O 16
ATOM 25037 N N . ARG A 1 95 ? -5.153 23.285 -4.848 1.00 0.00 95 ARG A N 16
ATOM 25038 C CA . ARG A 1 95 ? -4.405 24.050 -5.839 1.00 0.00 95 ARG A CA 16
ATOM 25039 C C . ARG A 1 95 ? -3.340 23.183 -6.505 1.00 0.00 95 ARG A C 16
ATOM 25040 O O . ARG A 1 95 ? -2.612 22.452 -5.834 1.00 0.00 95 ARG A O 16
ATOM 25061 N N . ASP A 1 96 ? -3.257 23.270 -7.828 1.00 0.00 96 ASP A N 16
ATOM 25062 C CA . ASP A 1 96 ? -2.281 22.495 -8.585 1.00 0.00 96 ASP A CA 16
ATOM 25063 C C . ASP A 1 96 ? -1.917 23.202 -9.887 1.00 0.00 96 ASP A C 16
ATOM 25064 O O . ASP A 1 96 ? -2.738 23.909 -10.472 1.00 0.00 96 ASP A O 16
ATOM 25073 N N . LEU A 1 97 ? -0.682 23.007 -10.335 1.00 0.00 97 LEU A N 16
ATOM 25074 C CA . LEU A 1 97 ? -0.208 23.627 -11.567 1.00 0.00 97 LEU A CA 16
ATOM 25075 C C . LEU A 1 97 ? 1.081 22.968 -12.048 1.00 0.00 97 LEU A C 16
ATOM 25076 O O . LEU A 1 97 ? 1.752 22.268 -11.290 1.00 0.00 97 LEU A O 16
ATOM 25092 N N . SER A 1 98 ? 1.421 23.198 -13.312 1.00 0.00 98 SER A N 16
ATOM 25093 C CA . SER A 1 98 ? 2.629 22.625 -13.895 1.00 0.00 98 SER A CA 16
ATOM 25094 C C . SER A 1 98 ? 3.282 23.606 -14.864 1.00 0.00 98 SER A C 16
ATOM 25095 O O . SER A 1 98 ? 2.607 24.238 -15.674 1.00 0.00 98 SER A O 16
ATOM 25103 N N . GLY A 1 99 ? 4.604 23.726 -14.774 1.00 0.00 99 GLY A N 16
ATOM 25104 C CA . GLY A 1 99 ? 5.327 24.631 -15.647 1.00 0.00 99 GLY A CA 16
ATOM 25105 C C . GLY A 1 99 ? 6.787 24.765 -15.262 1.00 0.00 99 GLY A C 16
ATOM 25106 O O . GLY A 1 99 ? 7.158 24.635 -14.095 1.00 0.00 99 GLY A O 16
ATOM 25110 N N . PRO A 1 100 ? 7.645 25.029 -16.259 1.00 0.00 100 PRO A N 16
ATOM 25111 C CA . PRO A 1 100 ? 9.086 25.185 -16.043 1.00 0.00 100 PRO A CA 16
ATOM 25112 C C . PRO A 1 100 ? 9.439 26.541 -15.441 1.00 0.00 100 PRO A C 16
ATOM 25113 O O . PRO A 1 100 ? 9.108 27.585 -16.004 1.00 0.00 100 PRO A O 16
ATOM 25124 N N . SER A 1 101 ? 10.112 26.518 -14.295 1.00 0.00 101 SER A N 16
ATOM 25125 C CA . SER A 1 101 ? 10.506 27.746 -13.616 1.00 0.00 101 SER A CA 16
ATOM 25126 C C . SER A 1 101 ? 11.498 28.540 -14.460 1.00 0.00 101 SER A C 16
ATOM 25127 O O . SER A 1 101 ? 12.502 28.002 -14.929 1.00 0.00 101 SER A O 16
ATOM 25135 N N . SER A 1 102 ? 11.210 29.823 -14.651 1.00 0.00 102 SER A N 16
ATOM 25136 C CA . SER A 1 102 ? 12.074 30.692 -15.442 1.00 0.00 102 SER A CA 16
ATOM 25137 C C . SER A 1 102 ? 12.727 31.755 -14.564 1.00 0.00 102 SER A C 16
ATOM 25138 O O . SER A 1 102 ? 12.158 32.821 -14.333 1.00 0.00 102 SER A O 16
ATOM 25146 N N . GLY A 1 103 ? 13.927 31.455 -14.076 1.00 0.00 103 GLY A N 16
ATOM 25147 C CA . GLY A 1 103 ? 14.638 32.394 -13.228 1.00 0.00 103 GLY A CA 16
ATOM 25148 C C . GLY A 1 103 ? 14.335 32.192 -11.757 1.00 0.00 103 GLY A C 16
ATOM 25149 O O . GLY A 1 103 ? 13.627 32.993 -11.147 1.00 0.00 103 GLY A O 16
ATOM 25153 N N . GLY A 1 1 ? 4.643 27.694 -14.874 1.00 0.00 1 GLY A N 17
ATOM 25154 C CA . GLY A 1 1 ? 5.608 27.366 -15.907 1.00 0.00 1 GLY A CA 17
ATOM 25155 C C . GLY A 1 1 ? 6.233 26.000 -15.704 1.00 0.00 1 GLY A C 17
ATOM 25156 O O . GLY A 1 1 ? 5.926 25.307 -14.734 1.00 0.00 1 GLY A O 17
ATOM 25160 N N . SER A 1 2 ? 7.112 25.611 -16.622 1.00 0.00 2 SER A N 17
ATOM 25161 C CA . SER A 1 2 ? 7.778 24.316 -16.542 1.00 0.00 2 SER A CA 17
ATOM 25162 C C . SER A 1 2 ? 8.994 24.387 -15.624 1.00 0.00 2 SER A C 17
ATOM 25163 O O . SER A 1 2 ? 9.795 25.318 -15.707 1.00 0.00 2 SER A O 17
ATOM 25171 N N . SER A 1 3 ? 9.126 23.395 -14.749 1.00 0.00 3 SER A N 17
ATOM 25172 C CA . SER A 1 3 ? 10.242 23.345 -13.812 1.00 0.00 3 SER A CA 17
ATOM 25173 C C . SER A 1 3 ? 11.139 22.144 -14.099 1.00 0.00 3 SER A C 17
ATOM 25174 O O . SER A 1 3 ? 12.345 22.288 -14.293 1.00 0.00 3 SER A O 17
ATOM 25182 N N . GLY A 1 4 ? 10.539 20.958 -14.123 1.00 0.00 4 GLY A N 17
ATOM 25183 C CA . GLY A 1 4 ? 11.297 19.749 -14.386 1.00 0.00 4 GLY A CA 17
ATOM 25184 C C . GLY A 1 4 ? 11.565 18.948 -13.127 1.00 0.00 4 GLY A C 17
ATOM 25185 O O . GLY A 1 4 ? 10.712 18.862 -12.244 1.00 0.00 4 GLY A O 17
ATOM 25189 N N . SER A 1 5 ? 12.753 18.357 -13.045 1.00 0.00 5 SER A N 17
ATOM 25190 C CA . SER A 1 5 ? 13.129 17.554 -11.888 1.00 0.00 5 SER A CA 17
ATOM 25191 C C . SER A 1 5 ? 14.362 18.134 -11.201 1.00 0.00 5 SER A C 17
ATOM 25192 O O . SER A 1 5 ? 15.495 17.813 -11.560 1.00 0.00 5 SER A O 17
ATOM 25200 N N . SER A 1 6 ? 14.132 18.991 -10.211 1.00 0.00 6 SER A N 17
ATOM 25201 C CA . SER A 1 6 ? 15.223 19.620 -9.476 1.00 0.00 6 SER A CA 17
ATOM 25202 C C . SER A 1 6 ? 15.326 19.051 -8.065 1.00 0.00 6 SER A C 17
ATOM 25203 O O . SER A 1 6 ? 15.525 19.787 -7.099 1.00 0.00 6 SER A O 17
ATOM 25211 N N . GLY A 1 7 ? 15.189 17.733 -7.953 1.00 0.00 7 GLY A N 17
ATOM 25212 C CA . GLY A 1 7 ? 15.269 17.086 -6.657 1.00 0.00 7 GLY A CA 17
ATOM 25213 C C . GLY A 1 7 ? 16.380 16.057 -6.590 1.00 0.00 7 GLY A C 17
ATOM 25214 O O . GLY A 1 7 ? 16.179 14.875 -6.873 1.00 0.00 7 GLY A O 17
ATOM 25218 N N . PRO A 1 8 ? 17.586 16.505 -6.210 1.00 0.00 8 PRO A N 17
ATOM 25219 C CA . PRO A 1 8 ? 18.757 15.631 -6.100 1.00 0.00 8 PRO A CA 17
ATOM 25220 C C . PRO A 1 8 ? 18.726 14.777 -4.836 1.00 0.00 8 PRO A C 17
ATOM 25221 O O . PRO A 1 8 ? 19.702 14.102 -4.508 1.00 0.00 8 PRO A O 17
ATOM 25232 N N . ASP A 1 9 ? 17.601 14.812 -4.132 1.00 0.00 9 ASP A N 17
ATOM 25233 C CA . ASP A 1 9 ? 17.443 14.040 -2.904 1.00 0.00 9 ASP A CA 17
ATOM 25234 C C . ASP A 1 9 ? 15.967 13.836 -2.578 1.00 0.00 9 ASP A C 17
ATOM 25235 O O . ASP A 1 9 ? 15.143 14.724 -2.795 1.00 0.00 9 ASP A O 17
ATOM 25244 N N . VAL A 1 10 ? 15.639 12.658 -2.055 1.00 0.00 10 VAL A N 17
ATOM 25245 C CA . VAL A 1 10 ? 14.263 12.336 -1.698 1.00 0.00 10 VAL A CA 17
ATOM 25246 C C . VAL A 1 10 ? 13.693 13.361 -0.724 1.00 0.00 10 VAL A C 17
ATOM 25247 O O . VAL A 1 10 ? 14.088 13.412 0.441 1.00 0.00 10 VAL A O 17
ATOM 25260 N N . ASP A 1 11 ? 12.763 14.176 -1.209 1.00 0.00 11 ASP A N 17
ATOM 25261 C CA . ASP A 1 11 ? 12.137 15.200 -0.381 1.00 0.00 11 ASP A CA 17
ATOM 25262 C C . ASP A 1 11 ? 10.646 14.926 -0.212 1.00 0.00 11 ASP A C 17
ATOM 25263 O O . ASP A 1 11 ? 10.105 15.032 0.888 1.00 0.00 11 ASP A O 17
ATOM 25272 N N . GLY A 1 12 ? 9.986 14.573 -1.311 1.00 0.00 12 GLY A N 17
ATOM 25273 C CA . GLY A 1 12 ? 8.563 14.290 -1.263 1.00 0.00 12 GLY A CA 17
ATOM 25274 C C . GLY A 1 12 ? 7.816 14.872 -2.447 1.00 0.00 12 GLY A C 17
ATOM 25275 O O . GLY A 1 12 ? 7.458 16.050 -2.445 1.00 0.00 12 GLY A O 17
ATOM 25279 N N . MET A 1 13 ? 7.582 14.046 -3.461 1.00 0.00 13 MET A N 17
ATOM 25280 C CA . MET A 1 13 ? 6.873 14.486 -4.657 1.00 0.00 13 MET A CA 17
ATOM 25281 C C . MET A 1 13 ? 5.529 13.776 -4.785 1.00 0.00 13 MET A C 17
ATOM 25282 O O . MET A 1 13 ? 4.543 14.368 -5.225 1.00 0.00 13 MET A O 17
ATOM 25296 N N . ILE A 1 14 ? 5.498 12.505 -4.399 1.00 0.00 14 ILE A N 17
ATOM 25297 C CA . ILE A 1 14 ? 4.275 11.715 -4.470 1.00 0.00 14 ILE A CA 17
ATOM 25298 C C . ILE A 1 14 ? 4.223 10.679 -3.352 1.00 0.00 14 ILE A C 17
ATOM 25299 O O . ILE A 1 14 ? 5.182 9.939 -3.131 1.00 0.00 14 ILE A O 17
ATOM 25315 N N . THR A 1 15 ? 3.095 10.631 -2.650 1.00 0.00 15 THR A N 17
ATOM 25316 C CA . THR A 1 15 ? 2.917 9.686 -1.555 1.00 0.00 15 THR A CA 17
ATOM 25317 C C . THR A 1 15 ? 1.557 9.002 -1.635 1.00 0.00 15 THR A C 17
ATOM 25318 O O . THR A 1 15 ? 0.530 9.658 -1.807 1.00 0.00 15 THR A O 17
ATOM 25329 N N . LEU A 1 16 ? 1.558 7.679 -1.508 1.00 0.00 16 LEU A N 17
ATOM 25330 C CA . LEU A 1 16 ? 0.322 6.905 -1.565 1.00 0.00 16 LEU A CA 17
ATOM 25331 C C . LEU A 1 16 ? 0.033 6.241 -0.223 1.00 0.00 16 LEU A C 17
ATOM 25332 O O . LEU A 1 16 ? 0.941 5.748 0.447 1.00 0.00 16 LEU A O 17
ATOM 25348 N N . LYS A 1 17 ? -1.238 6.230 0.164 1.00 0.00 17 LYS A N 17
ATOM 25349 C CA . LYS A 1 17 ? -1.649 5.624 1.424 1.00 0.00 17 LYS A CA 17
ATOM 25350 C C . LYS A 1 17 ? -2.226 4.230 1.195 1.00 0.00 17 LYS A C 17
ATOM 25351 O O . LYS A 1 17 ? -3.170 4.058 0.424 1.00 0.00 17 LYS A O 17
ATOM 25370 N N . VAL A 1 18 ? -1.654 3.239 1.871 1.00 0.00 18 VAL A N 17
ATOM 25371 C CA . VAL A 1 18 ? -2.114 1.861 1.743 1.00 0.00 18 VAL A CA 17
ATOM 25372 C C . VAL A 1 18 ? -2.577 1.309 3.086 1.00 0.00 18 VAL A C 17
ATOM 25373 O O . VAL A 1 18 ? -1.778 1.134 4.006 1.00 0.00 18 VAL A O 17
ATOM 25386 N N . ASP A 1 19 ? -3.873 1.037 3.192 1.00 0.00 19 ASP A N 17
ATOM 25387 C CA . ASP A 1 19 ? -4.443 0.502 4.424 1.00 0.00 19 ASP A CA 17
ATOM 25388 C C . ASP A 1 19 ? -4.723 -0.991 4.289 1.00 0.00 19 ASP A C 17
ATOM 25389 O O . ASP A 1 19 ? -4.477 -1.587 3.242 1.00 0.00 19 ASP A O 17
ATOM 25398 N N . ASN A 1 20 ? -5.239 -1.590 5.358 1.00 0.00 20 ASN A N 17
ATOM 25399 C CA . ASN A 1 20 ? -5.551 -3.014 5.360 1.00 0.00 20 ASN A CA 17
ATOM 25400 C C . ASN A 1 20 ? -4.318 -3.842 5.013 1.00 0.00 20 ASN A C 17
ATOM 25401 O O . ASN A 1 20 ? -4.352 -4.679 4.110 1.00 0.00 20 ASN A O 17
ATOM 25412 N N . LEU A 1 21 ? -3.229 -3.602 5.735 1.00 0.00 21 LEU A N 17
ATOM 25413 C CA . LEU A 1 21 ? -1.983 -4.326 5.505 1.00 0.00 21 LEU A CA 17
ATOM 25414 C C . LEU A 1 21 ? -1.632 -5.201 6.704 1.00 0.00 21 LEU A C 17
ATOM 25415 O O . LEU A 1 21 ? -1.185 -4.706 7.739 1.00 0.00 21 LEU A O 17
ATOM 25431 N N . THR A 1 22 ? -1.835 -6.507 6.557 1.00 0.00 22 THR A N 17
ATOM 25432 C CA . THR A 1 22 ? -1.540 -7.452 7.626 1.00 0.00 22 THR A CA 17
ATOM 25433 C C . THR A 1 22 ? -0.062 -7.415 7.999 1.00 0.00 22 THR A C 17
ATOM 25434 O O . THR A 1 22 ? 0.784 -7.038 7.187 1.00 0.00 22 THR A O 17
ATOM 25445 N N . TYR A 1 23 ? 0.243 -7.811 9.229 1.00 0.00 23 TYR A N 17
ATOM 25446 C CA . TYR A 1 23 ? 1.619 -7.822 9.710 1.00 0.00 23 TYR A CA 17
ATOM 25447 C C . TYR A 1 23 ? 2.560 -8.398 8.655 1.00 0.00 23 TYR A C 17
ATOM 25448 O O . TYR A 1 23 ? 3.604 -7.818 8.356 1.00 0.00 23 TYR A O 17
ATOM 25466 N N . ARG A 1 24 ? 2.181 -9.542 8.095 1.00 0.00 24 ARG A N 17
ATOM 25467 C CA . ARG A 1 24 ? 2.990 -10.197 7.074 1.00 0.00 24 ARG A CA 17
ATOM 25468 C C . ARG A 1 24 ? 3.530 -9.180 6.073 1.00 0.00 24 ARG A C 17
ATOM 25469 O O . ARG A 1 24 ? 4.650 -9.315 5.577 1.00 0.00 24 ARG A O 17
ATOM 25490 N N . THR A 1 25 ? 2.728 -8.161 5.780 1.00 0.00 25 THR A N 17
ATOM 25491 C CA . THR A 1 25 ? 3.124 -7.122 4.838 1.00 0.00 25 THR A CA 17
ATOM 25492 C C . THR A 1 25 ? 4.505 -6.572 5.175 1.00 0.00 25 THR A C 17
ATOM 25493 O O . THR A 1 25 ? 4.760 -6.159 6.307 1.00 0.00 25 THR A O 17
ATOM 25504 N N . SER A 1 26 ? 5.394 -6.569 4.187 1.00 0.00 26 SER A N 17
ATOM 25505 C CA . SER A 1 26 ? 6.751 -6.072 4.380 1.00 0.00 26 SER A CA 17
ATOM 25506 C C . SER A 1 26 ? 7.132 -5.089 3.278 1.00 0.00 26 SER A C 17
ATOM 25507 O O . SER A 1 26 ? 6.593 -5.119 2.171 1.00 0.00 26 SER A O 17
ATOM 25515 N N . PRO A 1 27 ? 8.084 -4.195 3.585 1.00 0.00 27 PRO A N 17
ATOM 25516 C CA . PRO A 1 27 ? 8.559 -3.186 2.634 1.00 0.00 27 PRO A CA 17
ATOM 25517 C C . PRO A 1 27 ? 8.801 -3.767 1.245 1.00 0.00 27 PRO A C 17
ATOM 25518 O O . PRO A 1 27 ? 8.379 -3.193 0.240 1.00 0.00 27 PRO A O 17
ATOM 25529 N N . ASP A 1 28 ? 9.480 -4.907 1.196 1.00 0.00 28 ASP A N 17
ATOM 25530 C CA . ASP A 1 28 ? 9.776 -5.566 -0.071 1.00 0.00 28 ASP A CA 17
ATOM 25531 C C . ASP A 1 28 ? 8.497 -5.824 -0.861 1.00 0.00 28 ASP A C 17
ATOM 25532 O O . ASP A 1 28 ? 8.394 -5.456 -2.031 1.00 0.00 28 ASP A O 17
ATOM 25541 N N . SER A 1 29 ? 7.526 -6.461 -0.214 1.00 0.00 29 SER A N 17
ATOM 25542 C CA . SER A 1 29 ? 6.255 -6.772 -0.858 1.00 0.00 29 SER A CA 17
ATOM 25543 C C . SER A 1 29 ? 5.519 -5.496 -1.254 1.00 0.00 29 SER A C 17
ATOM 25544 O O . SER A 1 29 ? 5.328 -5.217 -2.438 1.00 0.00 29 SER A O 17
ATOM 25552 N N . LEU A 1 30 ? 5.108 -4.724 -0.254 1.00 0.00 30 LEU A N 17
ATOM 25553 C CA . LEU A 1 30 ? 4.392 -3.476 -0.495 1.00 0.00 30 LEU A CA 17
ATOM 25554 C C . LEU A 1 30 ? 4.980 -2.733 -1.690 1.00 0.00 30 LEU A C 17
ATOM 25555 O O . LEU A 1 30 ? 4.266 -2.043 -2.417 1.00 0.00 30 LEU A O 17
ATOM 25571 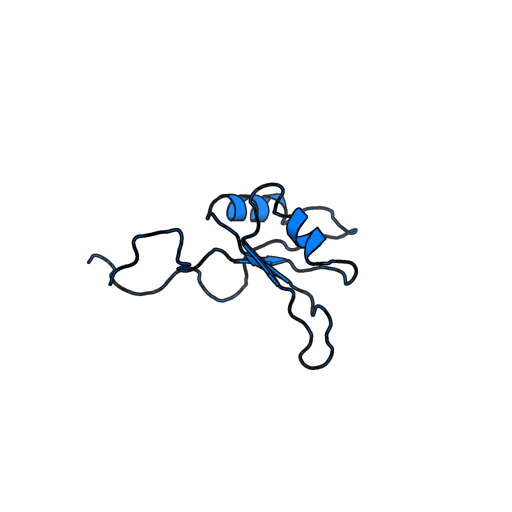N N . ARG A 1 31 ? 6.286 -2.881 -1.887 1.00 0.00 31 ARG A N 17
ATOM 25572 C CA . ARG A 1 31 ? 6.971 -2.225 -2.995 1.00 0.00 31 ARG A CA 17
ATOM 25573 C C . ARG A 1 31 ? 6.618 -2.889 -4.322 1.00 0.00 31 ARG A C 17
ATOM 25574 O O . ARG A 1 31 ? 6.173 -2.228 -5.260 1.00 0.00 31 ARG A O 17
ATOM 25595 N N . ARG A 1 32 ? 6.820 -4.201 -4.393 1.00 0.00 32 ARG A N 17
ATOM 25596 C CA . ARG A 1 32 ? 6.525 -4.955 -5.606 1.00 0.00 32 ARG A CA 17
ATOM 25597 C C . ARG A 1 32 ? 5.111 -4.662 -6.098 1.00 0.00 32 ARG A C 17
ATOM 25598 O O . ARG A 1 32 ? 4.824 -4.765 -7.291 1.00 0.00 32 ARG A O 17
ATOM 25619 N N . VAL A 1 33 ? 4.231 -4.296 -5.171 1.00 0.00 33 VAL A N 17
ATOM 25620 C CA . VAL A 1 33 ? 2.847 -3.987 -5.510 1.00 0.00 33 VAL A CA 17
ATOM 25621 C C . VAL A 1 33 ? 2.770 -2.854 -6.527 1.00 0.00 33 VAL A C 17
ATOM 25622 O O . VAL A 1 33 ? 2.091 -2.967 -7.548 1.00 0.00 33 VAL A O 17
ATOM 25635 N N . PHE A 1 34 ? 3.471 -1.762 -6.242 1.00 0.00 34 PHE A N 17
ATOM 25636 C CA . PHE A 1 34 ? 3.482 -0.606 -7.131 1.00 0.00 34 PHE A CA 17
ATOM 25637 C C . PHE A 1 34 ? 4.746 -0.590 -7.986 1.00 0.00 34 PHE A C 17
ATOM 25638 O O . PHE A 1 34 ? 5.195 0.466 -8.429 1.00 0.00 34 PHE A O 17
ATOM 25655 N N . GLU A 1 35 ? 5.314 -1.771 -8.214 1.00 0.00 35 GLU A N 17
ATOM 25656 C CA . GLU A 1 35 ? 6.527 -1.892 -9.015 1.00 0.00 35 GLU A CA 17
ATOM 25657 C C . GLU A 1 35 ? 6.188 -2.078 -10.491 1.00 0.00 35 GLU A C 17
ATOM 25658 O O . GLU A 1 35 ? 6.769 -1.428 -11.360 1.00 0.00 35 GLU A O 17
ATOM 25670 N N . LYS A 1 36 ? 5.243 -2.970 -10.767 1.00 0.00 36 LYS A N 17
ATOM 25671 C CA . LYS A 1 36 ? 4.824 -3.242 -12.137 1.00 0.00 36 LYS A CA 17
ATOM 25672 C C . LYS A 1 36 ? 4.163 -2.016 -12.758 1.00 0.00 36 LYS A C 17
ATOM 25673 O O . LYS A 1 36 ? 3.839 -2.008 -13.946 1.00 0.00 36 LYS A O 17
ATOM 25692 N N . TYR A 1 37 ? 3.967 -0.981 -11.948 1.00 0.00 37 TYR A N 17
ATOM 25693 C CA . TYR A 1 37 ? 3.344 0.250 -12.419 1.00 0.00 37 TYR A CA 17
ATOM 25694 C C . TYR A 1 37 ? 4.327 1.416 -12.358 1.00 0.00 37 TYR A C 17
ATOM 25695 O O . TYR A 1 37 ? 4.567 2.093 -13.357 1.00 0.00 37 TYR A O 17
ATOM 25713 N N . GLY A 1 38 ? 4.894 1.642 -11.177 1.00 0.00 38 GLY A N 17
ATOM 25714 C CA . GLY A 1 38 ? 5.845 2.725 -11.007 1.00 0.00 38 GLY A CA 17
ATOM 25715 C C . GLY A 1 38 ? 7.068 2.304 -10.216 1.00 0.00 38 GLY A C 17
ATOM 25716 O O . GLY A 1 38 ? 7.118 1.197 -9.680 1.00 0.00 38 GLY A O 17
ATOM 25720 N N . ARG A 1 39 ? 8.058 3.188 -10.145 1.00 0.00 39 ARG A N 17
ATOM 25721 C CA . ARG A 1 39 ? 9.288 2.900 -9.417 1.00 0.00 39 ARG A CA 17
ATOM 25722 C C . ARG A 1 39 ? 9.228 3.469 -8.003 1.00 0.00 39 ARG A C 17
ATOM 25723 O O . ARG A 1 39 ? 9.761 4.546 -7.732 1.00 0.00 39 ARG A O 17
ATOM 25744 N N . VAL A 1 40 ? 8.576 2.739 -7.104 1.00 0.00 40 VAL A N 17
ATOM 25745 C CA . VAL A 1 40 ? 8.447 3.170 -5.717 1.00 0.00 40 VAL A CA 17
ATOM 25746 C C . VAL A 1 40 ? 9.735 3.815 -5.220 1.00 0.00 40 VAL A C 17
ATOM 25747 O O . VAL A 1 40 ? 10.681 3.125 -4.840 1.00 0.00 40 VAL A O 17
ATOM 25760 N N . GLY A 1 41 ? 9.766 5.144 -5.224 1.00 0.00 41 GLY A N 17
ATOM 25761 C CA . GLY A 1 41 ? 10.944 5.860 -4.770 1.00 0.00 41 GLY A CA 17
ATOM 25762 C C . GLY A 1 41 ? 11.348 5.478 -3.360 1.00 0.00 41 GLY A C 17
ATOM 25763 O O . GLY A 1 41 ? 12.535 5.348 -3.061 1.00 0.00 41 GLY A O 17
ATOM 25767 N N . ASP A 1 42 ? 10.359 5.298 -2.492 1.00 0.00 42 ASP A N 17
ATOM 25768 C CA . ASP A 1 42 ? 10.618 4.929 -1.105 1.00 0.00 42 ASP A CA 17
ATOM 25769 C C . ASP A 1 42 ? 9.407 4.231 -0.494 1.00 0.00 42 ASP A C 17
ATOM 25770 O O . ASP A 1 42 ? 8.276 4.421 -0.941 1.00 0.00 42 ASP A O 17
ATOM 25779 N N . VAL A 1 43 ? 9.652 3.420 0.531 1.00 0.00 43 VAL A N 17
ATOM 25780 C CA . VAL A 1 43 ? 8.583 2.693 1.204 1.00 0.00 43 VAL A CA 17
ATOM 25781 C C . VAL A 1 43 ? 8.643 2.899 2.713 1.00 0.00 43 VAL A C 17
ATOM 25782 O O . VAL A 1 43 ? 9.697 2.739 3.330 1.00 0.00 43 VAL A O 17
ATOM 25795 N N . TYR A 1 44 ? 7.507 3.253 3.303 1.00 0.00 44 TYR A N 17
ATOM 25796 C CA . TYR A 1 44 ? 7.430 3.483 4.741 1.00 0.00 44 TYR A CA 17
ATOM 25797 C C . TYR A 1 44 ? 6.293 2.677 5.361 1.00 0.00 44 TYR A C 17
ATOM 25798 O O . TYR A 1 44 ? 5.175 2.662 4.845 1.00 0.00 44 TYR A O 17
ATOM 25816 N N . ILE A 1 45 ? 6.587 2.010 6.472 1.00 0.00 45 ILE A N 17
ATOM 25817 C CA . ILE A 1 45 ? 5.589 1.204 7.165 1.00 0.00 45 ILE A CA 17
ATOM 25818 C C . ILE A 1 45 ? 5.632 1.450 8.669 1.00 0.00 45 ILE A C 17
ATOM 25819 O O . ILE A 1 45 ? 6.508 0.957 9.379 1.00 0.00 45 ILE A O 17
ATOM 25835 N N . PRO A 1 46 ? 4.661 2.230 9.168 1.00 0.00 46 PRO A N 17
ATOM 25836 C CA . PRO A 1 46 ? 4.564 2.558 10.594 1.00 0.00 46 PRO A CA 17
ATOM 25837 C C . PRO A 1 46 ? 4.056 1.385 11.425 1.00 0.00 46 PRO A C 17
ATOM 25838 O O . PRO A 1 46 ? 3.434 0.462 10.898 1.00 0.00 46 PRO A O 17
ATOM 25849 N N . ARG A 1 47 ? 4.324 1.427 12.726 1.00 0.00 47 ARG A N 17
ATOM 25850 C CA . ARG A 1 47 ? 3.894 0.367 13.630 1.00 0.00 47 ARG A CA 17
ATOM 25851 C C . ARG A 1 47 ? 3.286 0.950 14.902 1.00 0.00 47 ARG A C 17
ATOM 25852 O O . ARG A 1 47 ? 3.483 2.124 15.213 1.00 0.00 47 ARG A O 17
ATOM 25873 N N . GLU A 1 48 ? 2.546 0.121 15.632 1.00 0.00 48 GLU A N 17
ATOM 25874 C CA . GLU A 1 48 ? 1.908 0.556 16.869 1.00 0.00 48 GLU A CA 17
ATOM 25875 C C . GLU A 1 48 ? 2.953 0.918 17.921 1.00 0.00 48 GLU A C 17
ATOM 25876 O O . GLU A 1 48 ? 4.116 0.523 17.839 1.00 0.00 48 GLU A O 17
ATOM 25888 N N . PRO A 1 49 ? 2.529 1.688 18.934 1.00 0.00 49 PRO A N 17
ATOM 25889 C CA . PRO A 1 49 ? 3.411 2.121 20.022 1.00 0.00 49 PRO A CA 17
ATOM 25890 C C . PRO A 1 49 ? 3.671 1.010 21.035 1.00 0.00 49 PRO A C 17
ATOM 25891 O O . PRO A 1 49 ? 4.789 0.854 21.527 1.00 0.00 49 PRO A O 17
ATOM 25902 N N . HIS A 1 50 ? 2.631 0.240 21.341 1.00 0.00 50 HIS A N 17
ATOM 25903 C CA . HIS A 1 50 ? 2.748 -0.857 22.295 1.00 0.00 50 HIS A CA 17
ATOM 25904 C C . HIS A 1 50 ? 3.232 -2.128 21.603 1.00 0.00 50 HIS A C 17
ATOM 25905 O O . HIS A 1 50 ? 4.101 -2.835 22.116 1.00 0.00 50 HIS A O 17
ATOM 25919 N N . THR A 1 51 ? 2.663 -2.415 20.437 1.00 0.00 51 THR A N 17
ATOM 25920 C CA . THR A 1 51 ? 3.034 -3.601 19.676 1.00 0.00 51 THR A CA 17
ATOM 25921 C C . THR A 1 51 ? 3.889 -3.235 18.468 1.00 0.00 51 THR A C 17
ATOM 25922 O O . THR A 1 51 ? 3.715 -2.173 17.870 1.00 0.00 51 THR A O 17
ATOM 25933 N N . LYS A 1 52 ? 4.813 -4.121 18.112 1.00 0.00 52 LYS A N 17
ATOM 25934 C CA . LYS A 1 52 ? 5.695 -3.892 16.974 1.00 0.00 52 LYS A CA 17
ATOM 25935 C C . LYS A 1 52 ? 5.074 -4.430 15.688 1.00 0.00 52 LYS A C 17
ATOM 25936 O O . LYS A 1 52 ? 5.733 -5.118 14.910 1.00 0.00 52 LYS A O 17
ATOM 25955 N N . ALA A 1 53 ? 3.802 -4.110 15.472 1.00 0.00 53 ALA A N 17
ATOM 25956 C CA . ALA A 1 53 ? 3.094 -4.559 14.279 1.00 0.00 53 ALA A CA 17
ATOM 25957 C C . ALA A 1 53 ? 2.515 -3.377 13.508 1.00 0.00 53 ALA A C 17
ATOM 25958 O O . ALA A 1 53 ? 2.062 -2.389 14.087 1.00 0.00 53 ALA A O 17
ATOM 25965 N N . PRO A 1 54 ? 2.528 -3.479 12.171 1.00 0.00 54 PRO A N 17
ATOM 25966 C CA . PRO A 1 54 ? 2.008 -2.427 11.292 1.00 0.00 54 PRO A CA 17
ATOM 25967 C C . PRO A 1 54 ? 0.641 -1.921 11.740 1.00 0.00 54 PRO A C 17
ATOM 25968 O O . PRO A 1 54 ? -0.342 -2.661 11.722 1.00 0.00 54 PRO A O 17
ATOM 25979 N N . ARG A 1 55 ? 0.587 -0.655 12.143 1.00 0.00 55 ARG A N 17
ATOM 25980 C CA . ARG A 1 55 ? -0.659 -0.050 12.596 1.00 0.00 55 ARG A CA 17
ATOM 25981 C C . ARG A 1 55 ? -1.818 -0.444 11.685 1.00 0.00 55 ARG A C 17
ATOM 25982 O O . ARG A 1 55 ? -2.858 -0.908 12.151 1.00 0.00 55 ARG A O 17
ATOM 26003 N N . GLY A 1 56 ? -1.630 -0.253 10.382 1.00 0.00 56 GLY A N 17
ATOM 26004 C CA . GLY A 1 56 ? -2.668 -0.593 9.426 1.00 0.00 56 GLY A CA 17
ATOM 26005 C C . GLY A 1 56 ? -2.493 0.124 8.102 1.00 0.00 56 GLY A C 17
ATOM 26006 O O . GLY A 1 56 ? -2.795 -0.429 7.044 1.00 0.00 56 GLY A O 17
ATOM 26010 N N . PHE A 1 57 ? -2.006 1.359 8.159 1.00 0.00 57 PHE A N 17
ATOM 26011 C CA . PHE A 1 57 ? -1.794 2.154 6.955 1.00 0.00 57 PHE A CA 17
ATOM 26012 C C . PHE A 1 57 ? -0.306 2.384 6.710 1.00 0.00 57 PHE A C 17
ATOM 26013 O O . PHE A 1 57 ? 0.479 2.499 7.651 1.00 0.00 57 PHE A O 17
ATOM 26030 N N . ALA A 1 58 ? 0.075 2.448 5.439 1.00 0.00 58 ALA A N 17
ATOM 26031 C CA . ALA A 1 58 ? 1.468 2.665 5.068 1.00 0.00 58 ALA A CA 17
ATOM 26032 C C . ALA A 1 58 ? 1.611 3.878 4.155 1.00 0.00 58 ALA A C 17
ATOM 26033 O O . ALA A 1 58 ? 0.618 4.447 3.703 1.00 0.00 58 ALA A O 17
ATOM 26040 N N . PHE A 1 59 ? 2.853 4.268 3.889 1.00 0.00 59 PHE A N 17
ATOM 26041 C CA . PHE A 1 59 ? 3.126 5.415 3.030 1.00 0.00 59 PHE A CA 17
ATOM 26042 C C . PHE A 1 59 ? 4.208 5.084 2.007 1.00 0.00 59 PHE A C 17
ATOM 26043 O O . PHE A 1 59 ? 5.382 4.947 2.351 1.00 0.00 59 PHE A O 17
ATOM 26060 N N . VAL A 1 60 ? 3.804 4.956 0.747 1.00 0.00 60 VAL A N 17
ATOM 26061 C CA . VAL A 1 60 ? 4.738 4.641 -0.327 1.00 0.00 60 VAL A CA 17
ATOM 26062 C C . VAL A 1 60 ? 4.986 5.856 -1.213 1.00 0.00 60 VAL A C 17
ATOM 26063 O O . VAL A 1 60 ? 4.046 6.480 -1.707 1.00 0.00 60 VAL A O 17
ATOM 26076 N N . ARG A 1 61 ? 6.258 6.187 -1.412 1.00 0.00 61 ARG A N 17
ATOM 26077 C CA . ARG A 1 61 ? 6.630 7.329 -2.238 1.00 0.00 61 ARG A CA 17
ATOM 26078 C C . ARG A 1 61 ? 6.804 6.911 -3.696 1.00 0.00 61 ARG A C 17
ATOM 26079 O O . ARG A 1 61 ? 6.944 5.726 -4.000 1.00 0.00 61 ARG A O 17
ATOM 26100 N N . PHE A 1 62 ? 6.794 7.892 -4.592 1.00 0.00 62 PHE A N 17
ATOM 26101 C CA . PHE A 1 62 ? 6.950 7.626 -6.018 1.00 0.00 62 PHE A CA 17
ATOM 26102 C C . PHE A 1 62 ? 7.730 8.747 -6.698 1.00 0.00 62 PHE A C 17
ATOM 26103 O O . PHE A 1 62 ? 8.007 9.783 -6.092 1.00 0.00 62 PHE A O 17
ATOM 26120 N N . HIS A 1 63 ? 8.083 8.532 -7.961 1.00 0.00 63 HIS A N 17
ATOM 26121 C CA . HIS A 1 63 ? 8.832 9.524 -8.725 1.00 0.00 63 HIS A CA 17
ATOM 26122 C C . HIS A 1 63 ? 7.889 10.437 -9.502 1.00 0.00 63 HIS A C 17
ATOM 26123 O O . HIS A 1 63 ? 7.940 11.659 -9.365 1.00 0.00 63 HIS A O 17
ATOM 26137 N N . ASP A 1 64 ? 7.029 9.836 -10.317 1.00 0.00 64 ASP A N 17
ATOM 26138 C CA . ASP A 1 64 ? 6.074 10.595 -11.116 1.00 0.00 64 ASP A CA 17
ATOM 26139 C C . ASP A 1 64 ? 4.664 10.461 -10.549 1.00 0.00 64 ASP A C 17
ATOM 26140 O O . ASP A 1 64 ? 4.362 9.509 -9.829 1.00 0.00 64 ASP A O 17
ATOM 26149 N N . ARG A 1 65 ? 3.806 11.420 -10.879 1.00 0.00 65 ARG A N 17
ATOM 26150 C CA . ARG A 1 65 ? 2.428 11.410 -10.401 1.00 0.00 65 ARG A CA 17
ATOM 26151 C C . ARG A 1 65 ? 1.560 10.500 -11.264 1.00 0.00 65 ARG A C 17
ATOM 26152 O O . ARG A 1 65 ? 1.034 9.494 -10.789 1.00 0.00 65 ARG A O 17
ATOM 26173 N N . ARG A 1 66 ? 1.413 10.862 -12.535 1.00 0.00 66 ARG A N 17
ATOM 26174 C CA . ARG A 1 66 ? 0.607 10.079 -13.464 1.00 0.00 66 ARG A CA 17
ATOM 26175 C C . ARG A 1 66 ? 0.852 8.586 -13.271 1.00 0.00 66 ARG A C 17
ATOM 26176 O O . ARG A 1 66 ? -0.013 7.762 -13.569 1.00 0.00 66 ARG A O 17
ATOM 26197 N N . ASP A 1 67 ? 2.034 8.245 -12.771 1.00 0.00 67 ASP A N 17
ATOM 26198 C CA . ASP A 1 67 ? 2.392 6.851 -12.537 1.00 0.00 67 ASP A CA 17
ATOM 26199 C C . ASP A 1 67 ? 1.710 6.317 -11.281 1.00 0.00 67 ASP A C 17
ATOM 26200 O O . ASP A 1 67 ? 1.099 5.249 -11.301 1.00 0.00 67 ASP A O 17
ATOM 26209 N N . ALA A 1 68 ? 1.820 7.068 -10.190 1.00 0.00 68 ALA A N 17
ATOM 26210 C CA . ALA A 1 68 ? 1.213 6.672 -8.926 1.00 0.00 68 ALA A CA 17
ATOM 26211 C C . ALA A 1 68 ? -0.296 6.509 -9.068 1.00 0.00 68 ALA A C 17
ATOM 26212 O O . ALA A 1 68 ? -0.895 5.630 -8.449 1.00 0.00 68 ALA A O 17
ATOM 26219 N N . GLN A 1 69 ? -0.904 7.361 -9.887 1.00 0.00 69 GLN A N 17
ATOM 26220 C CA . GLN A 1 69 ? -2.344 7.311 -10.109 1.00 0.00 69 GLN A CA 17
ATOM 26221 C C . GLN A 1 69 ? -2.738 6.034 -10.844 1.00 0.00 69 GLN A C 17
ATOM 26222 O O . GLN A 1 69 ? -3.852 5.534 -10.686 1.00 0.00 69 GLN A O 17
ATOM 26236 N N . ASP A 1 70 ? -1.818 5.513 -11.648 1.00 0.00 70 ASP A N 17
ATOM 26237 C CA . ASP A 1 70 ? -2.069 4.293 -12.407 1.00 0.00 70 ASP A CA 17
ATOM 26238 C C . ASP A 1 70 ? -2.089 3.076 -11.488 1.00 0.00 70 ASP A C 17
ATOM 26239 O O . ASP A 1 70 ? -2.945 2.202 -11.619 1.00 0.00 70 ASP A O 17
ATOM 26248 N N . ALA A 1 71 ? -1.138 3.025 -10.561 1.00 0.00 71 ALA A N 17
ATOM 26249 C CA . ALA A 1 71 ? -1.048 1.915 -9.620 1.00 0.00 71 ALA A CA 17
ATOM 26250 C C . ALA A 1 71 ? -2.204 1.942 -8.626 1.00 0.00 71 ALA A C 17
ATOM 26251 O O . ALA A 1 71 ? -2.568 0.914 -8.057 1.00 0.00 71 ALA A O 17
ATOM 26258 N N . GLU A 1 72 ? -2.775 3.125 -8.422 1.00 0.00 72 GLU A N 17
ATOM 26259 C CA . GLU A 1 72 ? -3.889 3.284 -7.495 1.00 0.00 72 GLU A CA 17
ATOM 26260 C C . GLU A 1 72 ? -5.150 2.617 -8.039 1.00 0.00 72 GLU A C 17
ATOM 26261 O O . GLU A 1 72 ? -5.565 1.564 -7.557 1.00 0.00 72 GLU A O 17
ATOM 26273 N N . ALA A 1 73 ? -5.754 3.240 -9.045 1.00 0.00 73 ALA A N 17
ATOM 26274 C CA . ALA A 1 73 ? -6.965 2.708 -9.656 1.00 0.00 73 ALA A CA 17
ATOM 26275 C C . ALA A 1 73 ? -6.953 1.183 -9.661 1.00 0.00 73 ALA A C 17
ATOM 26276 O O . ALA A 1 73 ? -7.859 0.544 -9.128 1.00 0.00 73 ALA A O 17
ATOM 26283 N N . ALA A 1 74 ? -5.921 0.606 -10.268 1.00 0.00 74 ALA A N 17
ATOM 26284 C CA . ALA A 1 74 ? -5.790 -0.844 -10.341 1.00 0.00 74 ALA A CA 17
ATOM 26285 C C . ALA A 1 74 ? -5.974 -1.482 -8.969 1.00 0.00 74 ALA A C 17
ATOM 26286 O O . ALA A 1 74 ? -6.786 -2.390 -8.800 1.00 0.00 74 ALA A O 17
ATOM 26293 N N . MET A 1 75 ? -5.214 -1.000 -7.991 1.00 0.00 75 MET A N 17
ATOM 26294 C CA . MET A 1 75 ? -5.294 -1.523 -6.632 1.00 0.00 75 MET A CA 17
ATOM 26295 C C . MET A 1 75 ? -6.627 -1.158 -5.987 1.00 0.00 75 MET A C 17
ATOM 26296 O O . MET A 1 75 ? -7.506 -2.006 -5.835 1.00 0.00 75 MET A O 17
ATOM 26310 N N . ASP A 1 76 ? -6.769 0.107 -5.609 1.00 0.00 76 ASP A N 17
ATOM 26311 C CA . ASP A 1 76 ? -7.996 0.584 -4.980 1.00 0.00 76 ASP A CA 17
ATOM 26312 C C . ASP A 1 76 ? -9.218 -0.097 -5.588 1.00 0.00 76 ASP A C 17
ATOM 26313 O O . ASP A 1 76 ? -9.596 0.183 -6.725 1.00 0.00 76 ASP A O 17
ATOM 26322 N N . GLY A 1 77 ? -9.832 -0.993 -4.822 1.00 0.00 77 GLY A N 17
ATOM 26323 C CA . GLY A 1 77 ? -11.005 -1.701 -5.302 1.00 0.00 77 GLY A CA 17
ATOM 26324 C C . GLY A 1 77 ? -10.672 -3.083 -5.830 1.00 0.00 77 GLY A C 17
ATOM 26325 O O . GLY A 1 77 ? -11.213 -3.512 -6.848 1.00 0.00 77 GLY A O 17
ATOM 26329 N N . ALA A 1 78 ? -9.778 -3.780 -5.136 1.00 0.00 78 ALA A N 17
ATOM 26330 C CA . ALA A 1 78 ? -9.375 -5.121 -5.540 1.00 0.00 78 ALA A CA 17
ATOM 26331 C C . ALA A 1 78 ? -9.786 -6.156 -4.498 1.00 0.00 78 ALA A C 17
ATOM 26332 O O . ALA A 1 78 ? -10.203 -5.806 -3.394 1.00 0.00 78 ALA A O 17
ATOM 26339 N N . GLU A 1 79 ? -9.665 -7.430 -4.856 1.00 0.00 79 GLU A N 17
ATOM 26340 C CA . GLU A 1 79 ? -10.026 -8.515 -3.951 1.00 0.00 79 GLU A CA 17
ATOM 26341 C C . GLU A 1 79 ? -8.786 -9.277 -3.493 1.00 0.00 79 GLU A C 17
ATOM 26342 O O . GLU A 1 79 ? -8.258 -10.120 -4.219 1.00 0.00 79 GLU A O 17
ATOM 26354 N N . LEU A 1 80 ? -8.325 -8.973 -2.285 1.00 0.00 80 LEU A N 17
ATOM 26355 C CA . LEU A 1 80 ? -7.146 -9.628 -1.729 1.00 0.00 80 LEU A CA 17
ATOM 26356 C C . LEU A 1 80 ? -7.259 -9.757 -0.213 1.00 0.00 80 LEU A C 17
ATOM 26357 O O . LEU A 1 80 ? -8.029 -9.040 0.426 1.00 0.00 80 LEU A O 17
ATOM 26373 N N . ASP A 1 81 ? -6.486 -10.676 0.356 1.00 0.00 81 ASP A N 17
ATOM 26374 C CA . ASP A 1 81 ? -6.497 -10.897 1.798 1.00 0.00 81 ASP A CA 17
ATOM 26375 C C . ASP A 1 81 ? -7.926 -10.947 2.329 1.00 0.00 81 ASP A C 17
ATOM 26376 O O . ASP A 1 81 ? -8.182 -10.610 3.484 1.00 0.00 81 ASP A O 17
ATOM 26385 N N . GLY A 1 82 ? -8.855 -11.370 1.477 1.00 0.00 82 GLY A N 17
ATOM 26386 C CA . GLY A 1 82 ? -10.247 -11.456 1.878 1.00 0.00 82 GLY A CA 17
ATOM 26387 C C . GLY A 1 82 ? -10.828 -10.105 2.246 1.00 0.00 82 GLY A C 17
ATOM 26388 O O . GLY A 1 82 ? -11.625 -9.998 3.179 1.00 0.00 82 GLY A O 17
ATOM 26392 N N . ARG A 1 83 ? -10.427 -9.071 1.514 1.00 0.00 83 ARG A N 17
ATOM 26393 C CA . ARG A 1 83 ? -10.911 -7.720 1.771 1.00 0.00 83 ARG A CA 17
ATOM 26394 C C . ARG A 1 83 ? -10.543 -6.783 0.624 1.00 0.00 83 ARG A C 17
ATOM 26395 O O . ARG A 1 83 ? -9.795 -7.157 -0.279 1.00 0.00 83 ARG A O 17
ATOM 26416 N N . GLU A 1 84 ? -11.073 -5.565 0.668 1.00 0.00 84 GLU A N 17
ATOM 26417 C CA . GLU A 1 84 ? -10.800 -4.576 -0.368 1.00 0.00 84 GLU A CA 17
ATOM 26418 C C . GLU A 1 84 ? -9.709 -3.607 0.078 1.00 0.00 84 GLU A C 17
ATOM 26419 O O . GLU A 1 84 ? -9.995 -2.499 0.534 1.00 0.00 84 GLU A O 17
ATOM 26431 N N . LEU A 1 85 ? -8.457 -4.032 -0.055 1.00 0.00 85 LEU A N 17
ATOM 26432 C CA . LEU A 1 85 ? -7.322 -3.204 0.334 1.00 0.00 85 LEU A CA 17
ATOM 26433 C C . LEU A 1 85 ? -7.546 -1.749 -0.068 1.00 0.00 85 LEU A C 17
ATOM 26434 O O . LEU A 1 85 ? -7.952 -1.462 -1.194 1.00 0.00 85 LEU A O 17
ATOM 26450 N N . ARG A 1 86 ? -7.276 -0.836 0.859 1.00 0.00 86 ARG A N 17
ATOM 26451 C CA . ARG A 1 86 ? -7.447 0.588 0.601 1.00 0.00 86 ARG A CA 17
ATOM 26452 C C . ARG A 1 86 ? -6.152 1.206 0.081 1.00 0.00 86 ARG A C 17
ATOM 26453 O O . ARG A 1 86 ? -5.326 1.688 0.857 1.00 0.00 86 ARG A O 17
ATOM 26474 N N . VAL A 1 87 ? -5.981 1.188 -1.237 1.00 0.00 87 VAL A N 17
ATOM 26475 C CA . VAL A 1 87 ? -4.787 1.746 -1.861 1.00 0.00 87 VAL A CA 17
ATOM 26476 C C . VAL A 1 87 ? -5.102 3.056 -2.574 1.00 0.00 87 VAL A C 17
ATOM 26477 O O . VAL A 1 87 ? -5.335 3.075 -3.783 1.00 0.00 87 VAL A O 17
ATOM 26490 N N . GLN A 1 88 ? -5.106 4.149 -1.819 1.00 0.00 88 GLN A N 17
ATOM 26491 C CA . GLN A 1 88 ? -5.392 5.464 -2.379 1.00 0.00 88 GLN A CA 17
ATOM 26492 C C . GLN A 1 88 ? -4.435 6.514 -1.822 1.00 0.00 88 GLN A C 17
ATOM 26493 O O . GLN A 1 88 ? -3.552 6.202 -1.024 1.00 0.00 88 GLN A O 17
ATOM 26507 N N . VAL A 1 89 ? -4.618 7.759 -2.248 1.00 0.00 89 VAL A N 17
ATOM 26508 C CA . VAL A 1 89 ? -3.772 8.855 -1.792 1.00 0.00 89 VAL A CA 17
ATOM 26509 C C . VAL A 1 89 ? -4.083 9.223 -0.345 1.00 0.00 89 VAL A C 17
ATOM 26510 O O . VAL A 1 89 ? -5.196 9.010 0.135 1.00 0.00 89 VAL A O 17
ATOM 26523 N N . ALA A 1 90 ? -3.091 9.778 0.345 1.00 0.00 90 ALA A N 17
ATOM 26524 C CA . ALA A 1 90 ? -3.259 10.179 1.736 1.00 0.00 90 ALA A CA 17
ATOM 26525 C C . ALA A 1 90 ? -4.496 11.054 1.910 1.00 0.00 90 ALA A C 17
ATOM 26526 O O . ALA A 1 90 ? -5.497 10.624 2.483 1.00 0.00 90 ALA A O 17
ATOM 26533 N N . ARG A 1 91 ? -4.419 12.284 1.412 1.00 0.00 91 ARG A N 17
ATOM 26534 C CA . ARG A 1 91 ? -5.532 13.221 1.514 1.00 0.00 91 ARG A CA 17
ATOM 26535 C C . ARG A 1 91 ? -6.570 12.951 0.429 1.00 0.00 91 ARG A C 17
ATOM 26536 O O . ARG A 1 91 ? -6.232 12.526 -0.676 1.00 0.00 91 ARG A O 17
ATOM 26557 N N . TYR A 1 92 ? -7.834 13.202 0.752 1.00 0.00 92 TYR A N 17
ATOM 26558 C CA . TYR A 1 92 ? -8.922 12.984 -0.193 1.00 0.00 92 TYR A CA 17
ATOM 26559 C C . TYR A 1 92 ? -9.913 14.144 -0.161 1.00 0.00 92 TYR A C 17
ATOM 26560 O O . TYR A 1 92 ? -10.602 14.359 0.835 1.00 0.00 92 TYR A O 17
ATOM 26578 N N . GLY A 1 93 ? -9.978 14.889 -1.260 1.00 0.00 93 GLY A N 17
ATOM 26579 C CA . GLY A 1 93 ? -10.887 16.018 -1.338 1.00 0.00 93 GLY A CA 17
ATOM 26580 C C . GLY A 1 93 ? -10.307 17.176 -2.126 1.00 0.00 93 GLY A C 17
ATOM 26581 O O . GLY A 1 93 ? -10.473 18.336 -1.750 1.00 0.00 93 GLY A O 17
ATOM 26585 N N . ARG A 1 94 ? -9.623 16.861 -3.221 1.00 0.00 94 ARG A N 17
ATOM 26586 C CA . ARG A 1 94 ? -9.013 17.884 -4.062 1.00 0.00 94 ARG A CA 17
ATOM 26587 C C . ARG A 1 94 ? -9.884 19.136 -4.112 1.00 0.00 94 ARG A C 17
ATOM 26588 O O . ARG A 1 94 ? -11.072 19.066 -4.430 1.00 0.00 94 ARG A O 17
ATOM 26609 N N . ARG A 1 95 ? -9.286 20.280 -3.796 1.00 0.00 95 ARG A N 17
ATOM 26610 C CA . ARG A 1 95 ? -10.007 21.547 -3.803 1.00 0.00 95 ARG A CA 17
ATOM 26611 C C . ARG A 1 95 ? -9.272 22.586 -4.645 1.00 0.00 95 ARG A C 17
ATOM 26612 O O . ARG A 1 95 ? -9.846 23.177 -5.560 1.00 0.00 95 ARG A O 17
ATOM 26633 N N . ASP A 1 96 ? -8.000 22.803 -4.329 1.00 0.00 96 ASP A N 17
ATOM 26634 C CA . ASP A 1 96 ? -7.186 23.770 -5.056 1.00 0.00 96 ASP A CA 17
ATOM 26635 C C . ASP A 1 96 ? -8.023 24.972 -5.485 1.00 0.00 96 ASP A C 17
ATOM 26636 O O . ASP A 1 96 ? -7.881 25.475 -6.600 1.00 0.00 96 ASP A O 17
ATOM 26645 N N . LEU A 1 97 ? -8.896 25.426 -4.593 1.00 0.00 97 LEU A N 17
ATOM 26646 C CA . LEU A 1 97 ? -9.757 26.569 -4.879 1.00 0.00 97 LEU A CA 17
ATOM 26647 C C . LEU A 1 97 ? -10.253 27.213 -3.588 1.00 0.00 97 LEU A C 17
ATOM 26648 O O . LEU A 1 97 ? -11.110 26.663 -2.897 1.00 0.00 97 LEU A O 17
ATOM 26664 N N . SER A 1 98 ? -9.709 28.384 -3.271 1.00 0.00 98 SER A N 17
ATOM 26665 C CA . SER A 1 98 ? -10.095 29.103 -2.062 1.00 0.00 98 SER A CA 17
ATOM 26666 C C . SER A 1 98 ? -9.663 30.564 -2.138 1.00 0.00 98 SER A C 17
ATOM 26667 O O . SER A 1 98 ? -8.660 30.894 -2.770 1.00 0.00 98 SER A O 17
ATOM 26675 N N . GLY A 1 99 ? -10.428 31.436 -1.489 1.00 0.00 99 GLY A N 17
ATOM 26676 C CA . GLY A 1 99 ? -10.109 32.852 -1.495 1.00 0.00 99 GLY A CA 17
ATOM 26677 C C . GLY A 1 99 ? -10.407 33.507 -2.829 1.00 0.00 99 GLY A C 17
ATOM 26678 O O . GLY A 1 99 ? -10.733 32.842 -3.813 1.00 0.00 99 GLY A O 17
ATOM 26682 N N . PRO A 1 100 ? -10.296 34.843 -2.875 1.00 0.00 100 PRO A N 17
ATOM 26683 C CA . PRO A 1 100 ? -10.552 35.618 -4.092 1.00 0.00 100 PRO A CA 17
ATOM 26684 C C . PRO A 1 100 ? -9.397 35.537 -5.085 1.00 0.00 100 PRO A C 17
ATOM 26685 O O . PRO A 1 100 ? -8.332 35.005 -4.770 1.00 0.00 100 PRO A O 17
ATOM 26696 N N . SER A 1 101 ? -9.615 36.068 -6.284 1.00 0.00 101 SER A N 17
ATOM 26697 C CA . SER A 1 101 ? -8.592 36.052 -7.323 1.00 0.00 101 SER A CA 17
ATOM 26698 C C . SER A 1 101 ? -7.752 37.325 -7.278 1.00 0.00 101 SER A C 17
ATOM 26699 O O . SER A 1 101 ? -8.240 38.391 -6.903 1.00 0.00 101 SER A O 17
ATOM 26707 N N . SER A 1 102 ? -6.485 37.204 -7.662 1.00 0.00 102 SER A N 17
ATOM 26708 C CA . SER A 1 102 ? -5.574 38.343 -7.662 1.00 0.00 102 SER A CA 17
ATOM 26709 C C . SER A 1 102 ? -4.322 38.037 -8.479 1.00 0.00 102 SER A C 17
ATOM 26710 O O . SER A 1 102 ? -4.113 36.906 -8.915 1.00 0.00 102 SER A O 17
ATOM 26718 N N . GLY A 1 103 ? -3.492 39.056 -8.681 1.00 0.00 103 GLY A N 17
ATOM 26719 C CA . GLY A 1 103 ? -2.271 38.877 -9.445 1.00 0.00 103 GLY A CA 17
ATOM 26720 C C . GLY A 1 103 ? -1.068 39.505 -8.770 1.00 0.00 103 GLY A C 17
ATOM 26721 O O . GLY A 1 103 ? -1.193 40.123 -7.713 1.00 0.00 103 GLY A O 17
ATOM 26725 N N . GLY A 1 1 ? 6.613 26.622 -8.275 1.00 0.00 1 GLY A N 18
ATOM 26726 C CA . GLY A 1 1 ? 6.762 26.701 -9.716 1.00 0.00 1 GLY A CA 18
ATOM 26727 C C . GLY A 1 1 ? 6.082 25.552 -10.433 1.00 0.00 1 GLY A C 18
ATOM 26728 O O . GLY A 1 1 ? 4.864 25.393 -10.351 1.00 0.00 1 GLY A O 18
ATOM 26732 N N . SER A 1 2 ? 6.870 24.748 -11.141 1.00 0.00 2 SER A N 18
ATOM 26733 C CA . SER A 1 2 ? 6.336 23.611 -11.880 1.00 0.00 2 SER A CA 18
ATOM 26734 C C . SER A 1 2 ? 5.967 22.472 -10.934 1.00 0.00 2 SER A C 18
ATOM 26735 O O . SER A 1 2 ? 6.439 22.417 -9.798 1.00 0.00 2 SER A O 18
ATOM 26743 N N . SER A 1 3 ? 5.120 21.566 -11.411 1.00 0.00 3 SER A N 18
ATOM 26744 C CA . SER A 1 3 ? 4.684 20.430 -10.607 1.00 0.00 3 SER A CA 18
ATOM 26745 C C . SER A 1 3 ? 5.707 19.300 -10.662 1.00 0.00 3 SER A C 18
ATOM 26746 O O . SER A 1 3 ? 6.216 18.960 -11.729 1.00 0.00 3 SER A O 18
ATOM 26754 N N . GLY A 1 4 ? 6.004 18.722 -9.502 1.00 0.00 4 GLY A N 18
ATOM 26755 C CA . GLY A 1 4 ? 6.966 17.637 -9.439 1.00 0.00 4 GLY A CA 18
ATOM 26756 C C . GLY A 1 4 ? 8.383 18.129 -9.225 1.00 0.00 4 GLY A C 18
ATOM 26757 O O . GLY A 1 4 ? 8.758 19.194 -9.717 1.00 0.00 4 GLY A O 18
ATOM 26761 N N . SER A 1 5 ? 9.172 17.355 -8.488 1.00 0.00 5 SER A N 18
ATOM 26762 C CA . SER A 1 5 ? 10.555 17.721 -8.205 1.00 0.00 5 SER A CA 18
ATOM 26763 C C . SER A 1 5 ? 11.501 16.571 -8.537 1.00 0.00 5 SER A C 18
ATOM 26764 O O . SER A 1 5 ? 11.076 15.424 -8.676 1.00 0.00 5 SER A O 18
ATOM 26772 N N . SER A 1 6 ? 12.786 16.887 -8.663 1.00 0.00 6 SER A N 18
ATOM 26773 C CA . SER A 1 6 ? 13.793 15.882 -8.982 1.00 0.00 6 SER A CA 18
ATOM 26774 C C . SER A 1 6 ? 15.074 16.126 -8.191 1.00 0.00 6 SER A C 18
ATOM 26775 O O . SER A 1 6 ? 15.341 17.242 -7.749 1.00 0.00 6 SER A O 18
ATOM 26783 N N . GLY A 1 7 ? 15.865 15.071 -8.017 1.00 0.00 7 GLY A N 18
ATOM 26784 C CA . GLY A 1 7 ? 17.109 15.190 -7.279 1.00 0.00 7 GLY A CA 18
ATOM 26785 C C . GLY A 1 7 ? 17.737 13.843 -6.981 1.00 0.00 7 GLY A C 18
ATOM 26786 O O . GLY A 1 7 ? 17.423 12.834 -7.612 1.00 0.00 7 GLY A O 18
ATOM 26790 N N . PRO A 1 8 ? 18.649 13.816 -5.998 1.00 0.00 8 PRO A N 18
ATOM 26791 C CA . PRO A 1 8 ? 19.343 12.589 -5.595 1.00 0.00 8 PRO A CA 18
ATOM 26792 C C . PRO A 1 8 ? 18.466 11.681 -4.741 1.00 0.00 8 PRO A C 18
ATOM 26793 O O . PRO A 1 8 ? 18.566 10.456 -4.817 1.00 0.00 8 PRO A O 18
ATOM 26804 N N . ASP A 1 9 ? 17.608 12.288 -3.929 1.00 0.00 9 ASP A N 18
ATOM 26805 C CA . ASP A 1 9 ? 16.712 11.533 -3.061 1.00 0.00 9 ASP A CA 18
ATOM 26806 C C . ASP A 1 9 ? 15.304 12.119 -3.092 1.00 0.00 9 ASP A C 18
ATOM 26807 O O . ASP A 1 9 ? 15.123 13.315 -3.320 1.00 0.00 9 ASP A O 18
ATOM 26816 N N . VAL A 1 10 ? 14.308 11.268 -2.862 1.00 0.00 10 VAL A N 18
ATOM 26817 C CA . VAL A 1 10 ? 12.916 11.701 -2.864 1.00 0.00 10 VAL A CA 18
ATOM 26818 C C . VAL A 1 10 ? 12.706 12.877 -1.917 1.00 0.00 10 VAL A C 18
ATOM 26819 O O . VAL A 1 10 ? 13.158 12.855 -0.772 1.00 0.00 10 VAL A O 18
ATOM 26832 N N . ASP A 1 11 ? 12.016 13.904 -2.402 1.00 0.00 11 ASP A N 18
ATOM 26833 C CA . ASP A 1 11 ? 11.744 15.090 -1.599 1.00 0.00 11 ASP A CA 18
ATOM 26834 C C . ASP A 1 11 ? 10.260 15.184 -1.254 1.00 0.00 11 ASP A C 18
ATOM 26835 O O . ASP A 1 11 ? 9.892 15.327 -0.089 1.00 0.00 11 ASP A O 18
ATOM 26844 N N . GLY A 1 12 ? 9.414 15.103 -2.276 1.00 0.00 12 GLY A N 18
ATOM 26845 C CA . GLY A 1 12 ? 7.981 15.181 -2.060 1.00 0.00 12 GLY A CA 18
ATOM 26846 C C . GLY A 1 12 ? 7.200 15.220 -3.359 1.00 0.00 12 GLY A C 18
ATOM 26847 O O . GLY A 1 12 ? 6.382 16.114 -3.573 1.00 0.00 12 GLY A O 18
ATOM 26851 N N . MET A 1 13 ? 7.455 14.249 -4.230 1.00 0.00 13 MET A N 18
ATOM 26852 C CA . MET A 1 13 ? 6.770 14.176 -5.515 1.00 0.00 13 MET A CA 18
ATOM 26853 C C . MET A 1 13 ? 5.332 13.697 -5.338 1.00 0.00 13 MET A C 18
ATOM 26854 O O . MET A 1 13 ? 4.388 14.476 -5.469 1.00 0.00 13 MET A O 18
ATOM 26868 N N . ILE A 1 14 ? 5.174 12.411 -5.041 1.00 0.00 14 ILE A N 18
ATOM 26869 C CA . ILE A 1 14 ? 3.852 11.830 -4.846 1.00 0.00 14 ILE A CA 18
ATOM 26870 C C . ILE A 1 14 ? 3.860 10.815 -3.708 1.00 0.00 14 ILE A C 18
ATOM 26871 O O . ILE A 1 14 ? 4.809 10.046 -3.553 1.00 0.00 14 ILE A O 18
ATOM 26887 N N . THR A 1 15 ? 2.794 10.818 -2.913 1.00 0.00 15 THR A N 18
ATOM 26888 C CA . THR A 1 15 ? 2.678 9.898 -1.789 1.00 0.00 15 THR A CA 18
ATOM 26889 C C . THR A 1 15 ? 1.397 9.075 -1.882 1.00 0.00 15 THR A C 18
ATOM 26890 O O . THR A 1 15 ? 0.349 9.583 -2.284 1.00 0.00 15 THR A O 18
ATOM 26901 N N . LEU A 1 16 ? 1.488 7.804 -1.508 1.00 0.00 16 LEU A N 18
ATOM 26902 C CA . LEU A 1 16 ? 0.336 6.910 -1.549 1.00 0.00 16 LEU A CA 18
ATOM 26903 C C . LEU A 1 16 ? 0.150 6.200 -0.212 1.00 0.00 16 LEU A C 18
ATOM 26904 O O . LEU A 1 16 ? 1.070 5.560 0.297 1.00 0.00 16 LEU A O 18
ATOM 26920 N N . LYS A 1 17 ? -1.047 6.316 0.352 1.00 0.00 17 LYS A N 18
ATOM 26921 C CA . LYS A 1 17 ? -1.357 5.683 1.628 1.00 0.00 17 LYS A CA 18
ATOM 26922 C C . LYS A 1 17 ? -2.021 4.326 1.416 1.00 0.00 17 LYS A C 18
ATOM 26923 O O . LYS A 1 17 ? -3.088 4.234 0.808 1.00 0.00 17 LYS A O 18
ATOM 26942 N N . VAL A 1 18 ? -1.385 3.275 1.922 1.00 0.00 18 VAL A N 18
ATOM 26943 C CA . VAL A 1 18 ? -1.915 1.923 1.789 1.00 0.00 18 VAL A CA 18
ATOM 26944 C C . VAL A 1 18 ? -2.563 1.457 3.088 1.00 0.00 18 VAL A C 18
ATOM 26945 O O . VAL A 1 18 ? -1.881 1.226 4.087 1.00 0.00 18 VAL A O 18
ATOM 26958 N N . ASP A 1 19 ? -3.885 1.322 3.068 1.00 0.00 19 ASP A N 18
ATOM 26959 C CA . ASP A 1 19 ? -4.626 0.882 4.244 1.00 0.00 19 ASP A CA 18
ATOM 26960 C C . ASP A 1 19 ? -5.090 -0.563 4.085 1.00 0.00 19 ASP A C 18
ATOM 26961 O O . ASP A 1 19 ? -4.844 -1.194 3.058 1.00 0.00 19 ASP A O 18
ATOM 26970 N N . ASN A 1 20 ? -5.762 -1.080 5.109 1.00 0.00 20 ASN A N 18
ATOM 26971 C CA . ASN A 1 20 ? -6.258 -2.450 5.084 1.00 0.00 20 ASN A CA 18
ATOM 26972 C C . ASN A 1 20 ? -5.115 -3.440 4.877 1.00 0.00 20 ASN A C 18
ATOM 26973 O O . ASN A 1 20 ? -5.255 -4.424 4.149 1.00 0.00 20 ASN A O 18
ATOM 26984 N N . LEU A 1 21 ? -3.985 -3.172 5.521 1.00 0.00 21 LEU A N 18
ATOM 26985 C CA . LEU A 1 21 ? -2.817 -4.039 5.409 1.00 0.00 21 LEU A CA 18
ATOM 26986 C C . LEU A 1 21 ? -2.707 -4.963 6.617 1.00 0.00 21 LEU A C 18
ATOM 26987 O O . LEU A 1 21 ? -3.118 -4.610 7.723 1.00 0.00 21 LEU A O 18
ATOM 27003 N N . THR A 1 22 ? -2.147 -6.149 6.399 1.00 0.00 22 THR A N 18
ATOM 27004 C CA . THR A 1 22 ? -1.981 -7.125 7.469 1.00 0.00 22 THR A CA 18
ATOM 27005 C C . THR A 1 22 ? -0.543 -7.148 7.974 1.00 0.00 22 THR A C 18
ATOM 27006 O O . THR A 1 22 ? 0.298 -6.374 7.516 1.00 0.00 22 THR A O 18
ATOM 27017 N N . TYR A 1 23 ? -0.268 -8.039 8.920 1.00 0.00 23 TYR A N 18
ATOM 27018 C CA . TYR A 1 23 ? 1.069 -8.161 9.489 1.00 0.00 23 TYR A CA 18
ATOM 27019 C C . TYR A 1 23 ? 2.059 -8.675 8.448 1.00 0.00 23 TYR A C 18
ATOM 27020 O O . TYR A 1 23 ? 3.122 -8.089 8.243 1.00 0.00 23 TYR A O 18
ATOM 27038 N N . ARG A 1 24 ? 1.701 -9.775 7.794 1.00 0.00 24 ARG A N 18
ATOM 27039 C CA . ARG A 1 24 ? 2.557 -10.370 6.774 1.00 0.00 24 ARG A CA 18
ATOM 27040 C C . ARG A 1 24 ? 3.173 -9.294 5.885 1.00 0.00 24 ARG A C 18
ATOM 27041 O O . ARG A 1 24 ? 4.315 -9.417 5.442 1.00 0.00 24 ARG A O 18
ATOM 27062 N N . THR A 1 25 ? 2.408 -8.237 5.627 1.00 0.00 25 THR A N 18
ATOM 27063 C CA . THR A 1 25 ? 2.877 -7.140 4.791 1.00 0.00 25 THR A CA 18
ATOM 27064 C C . THR A 1 25 ? 4.306 -6.748 5.148 1.00 0.00 25 THR A C 18
ATOM 27065 O O . THR A 1 25 ? 4.642 -6.592 6.322 1.00 0.00 25 THR A O 18
ATOM 27076 N N . SER A 1 26 ? 5.144 -6.588 4.129 1.00 0.00 26 SER A N 18
ATOM 27077 C CA . SER A 1 26 ? 6.538 -6.217 4.336 1.00 0.00 26 SER A CA 18
ATOM 27078 C C . SER A 1 26 ? 7.005 -5.238 3.263 1.00 0.00 26 SER A C 18
ATOM 27079 O O . SER A 1 26 ? 6.404 -5.114 2.196 1.00 0.00 26 SER A O 18
ATOM 27087 N N . PRO A 1 27 ? 8.104 -4.525 3.552 1.00 0.00 27 PRO A N 18
ATOM 27088 C CA . PRO A 1 27 ? 8.677 -3.544 2.625 1.00 0.00 27 PRO A CA 18
ATOM 27089 C C . PRO A 1 27 ? 8.771 -4.079 1.200 1.00 0.00 27 PRO A C 18
ATOM 27090 O O . PRO A 1 27 ? 8.495 -3.363 0.238 1.00 0.00 27 PRO A O 18
ATOM 27101 N N . ASP A 1 28 ? 9.163 -5.342 1.072 1.00 0.00 28 ASP A N 18
ATOM 27102 C CA . ASP A 1 28 ? 9.292 -5.974 -0.236 1.00 0.00 28 ASP A CA 18
ATOM 27103 C C . ASP A 1 28 ? 7.933 -6.090 -0.919 1.00 0.00 28 ASP A C 18
ATOM 27104 O O . ASP A 1 28 ? 7.735 -5.575 -2.019 1.00 0.00 28 ASP A O 18
ATOM 27113 N N . SER A 1 29 ? 7.001 -6.772 -0.260 1.00 0.00 29 SER A N 18
ATOM 27114 C CA . SER A 1 29 ? 5.662 -6.960 -0.807 1.00 0.00 29 SER A CA 18
ATOM 27115 C C . SER A 1 29 ? 5.024 -5.619 -1.155 1.00 0.00 29 SER A C 18
ATOM 27116 O O . SER A 1 29 ? 4.610 -5.391 -2.292 1.00 0.00 29 SER A O 18
ATOM 27124 N N . LEU A 1 30 ? 4.947 -4.734 -0.167 1.00 0.00 30 LEU A N 18
ATOM 27125 C CA . LEU A 1 30 ? 4.359 -3.414 -0.367 1.00 0.00 30 LEU A CA 18
ATOM 27126 C C . LEU A 1 30 ? 5.001 -2.706 -1.555 1.00 0.00 30 LEU A C 18
ATOM 27127 O O . LEU A 1 30 ? 4.332 -1.985 -2.296 1.00 0.00 30 LEU A O 18
ATOM 27143 N N . ARG A 1 31 ? 6.301 -2.919 -1.733 1.00 0.00 31 ARG A N 18
ATOM 27144 C CA . ARG A 1 31 ? 7.033 -2.302 -2.833 1.00 0.00 31 ARG A CA 18
ATOM 27145 C C . ARG A 1 31 ? 6.520 -2.808 -4.178 1.00 0.00 31 ARG A C 18
ATOM 27146 O O . ARG A 1 31 ? 6.121 -2.021 -5.037 1.00 0.00 31 ARG A O 18
ATOM 27167 N N . ARG A 1 32 ? 6.536 -4.125 -4.354 1.00 0.00 32 ARG A N 18
ATOM 27168 C CA . ARG A 1 32 ? 6.074 -4.735 -5.595 1.00 0.00 32 ARG A CA 18
ATOM 27169 C C . ARG A 1 32 ? 4.658 -4.278 -5.932 1.00 0.00 32 ARG A C 18
ATOM 27170 O O . ARG A 1 32 ? 4.351 -3.973 -7.084 1.00 0.00 32 ARG A O 18
ATOM 27191 N N . VAL A 1 33 ? 3.799 -4.234 -4.919 1.00 0.00 33 VAL A N 18
ATOM 27192 C CA . VAL A 1 33 ? 2.415 -3.815 -5.107 1.00 0.00 33 VAL A CA 18
ATOM 27193 C C . VAL A 1 33 ? 2.309 -2.740 -6.184 1.00 0.00 33 VAL A C 18
ATOM 27194 O O . VAL A 1 33 ? 1.482 -2.835 -7.091 1.00 0.00 33 VAL A O 18
ATOM 27207 N N . PHE A 1 34 ? 3.152 -1.719 -6.078 1.00 0.00 34 PHE A N 18
ATOM 27208 C CA . PHE A 1 34 ? 3.153 -0.625 -7.043 1.00 0.00 34 PHE A CA 18
ATOM 27209 C C . PHE A 1 34 ? 4.274 -0.800 -8.062 1.00 0.00 34 PHE A C 18
ATOM 27210 O O . PHE A 1 34 ? 4.101 -0.512 -9.246 1.00 0.00 34 PHE A O 18
ATOM 27227 N N . GLU A 1 35 ? 5.424 -1.274 -7.593 1.00 0.00 35 GLU A N 18
ATOM 27228 C CA . GLU A 1 35 ? 6.574 -1.486 -8.464 1.00 0.00 35 GLU A CA 18
ATOM 27229 C C . GLU A 1 35 ? 6.141 -2.070 -9.806 1.00 0.00 35 GLU A C 18
ATOM 27230 O O . GLU A 1 35 ? 6.740 -1.785 -10.843 1.00 0.00 35 GLU A O 18
ATOM 27242 N N . LYS A 1 36 ? 5.095 -2.889 -9.778 1.00 0.00 36 LYS A N 18
ATOM 27243 C CA . LYS A 1 36 ? 4.578 -3.513 -10.990 1.00 0.00 36 LYS A CA 18
ATOM 27244 C C . LYS A 1 36 ? 4.364 -2.475 -12.087 1.00 0.00 36 LYS A C 18
ATOM 27245 O O . LYS A 1 36 ? 4.732 -2.694 -13.242 1.00 0.00 36 LYS A O 18
ATOM 27264 N N . TYR A 1 37 ? 3.769 -1.346 -11.719 1.00 0.00 37 TYR A N 18
ATOM 27265 C CA . TYR A 1 37 ? 3.505 -0.275 -12.673 1.00 0.00 37 TYR A CA 18
ATOM 27266 C C . TYR A 1 37 ? 4.545 0.834 -12.548 1.00 0.00 37 TYR A C 18
ATOM 27267 O O . TYR A 1 37 ? 5.180 1.219 -13.529 1.00 0.00 37 TYR A O 18
ATOM 27285 N N . GLY A 1 38 ? 4.715 1.344 -11.332 1.00 0.00 38 GLY A N 18
ATOM 27286 C CA . GLY A 1 38 ? 5.679 2.403 -11.099 1.00 0.00 38 GLY A CA 18
ATOM 27287 C C . GLY A 1 38 ? 6.578 2.118 -9.913 1.00 0.00 38 GLY A C 18
ATOM 27288 O O . GLY A 1 38 ? 6.163 1.470 -8.951 1.00 0.00 38 GLY A O 18
ATOM 27292 N N . ARG A 1 39 ? 7.815 2.600 -9.980 1.00 0.00 39 ARG A N 18
ATOM 27293 C CA . ARG A 1 39 ? 8.777 2.390 -8.905 1.00 0.00 39 ARG A CA 18
ATOM 27294 C C . ARG A 1 39 ? 8.273 2.998 -7.599 1.00 0.00 39 ARG A C 18
ATOM 27295 O O . ARG A 1 39 ? 7.173 3.548 -7.542 1.00 0.00 39 ARG A O 18
ATOM 27316 N N . VAL A 1 40 ? 9.084 2.893 -6.551 1.00 0.00 40 VAL A N 18
ATOM 27317 C CA . VAL A 1 40 ? 8.722 3.432 -5.246 1.00 0.00 40 VAL A CA 18
ATOM 27318 C C . VAL A 1 40 ? 9.850 4.279 -4.668 1.00 0.00 40 VAL A C 18
ATOM 27319 O O . VAL A 1 40 ? 10.882 3.756 -4.251 1.00 0.00 40 VAL A O 18
ATOM 27332 N N . GLY A 1 41 ? 9.645 5.592 -4.647 1.00 0.00 41 GLY A N 18
ATOM 27333 C CA . GLY A 1 41 ? 10.653 6.492 -4.118 1.00 0.00 41 GLY A CA 18
ATOM 27334 C C . GLY A 1 41 ? 11.205 6.025 -2.785 1.00 0.00 41 GLY A C 18
ATOM 27335 O O . GLY A 1 41 ? 12.418 6.024 -2.574 1.00 0.00 41 GLY A O 18
ATOM 27339 N N . ASP A 1 42 ? 10.313 5.629 -1.884 1.00 0.00 42 ASP A N 18
ATOM 27340 C CA . ASP A 1 42 ? 10.717 5.158 -0.564 1.00 0.00 42 ASP A CA 18
ATOM 27341 C C . ASP A 1 42 ? 9.563 4.448 0.137 1.00 0.00 42 ASP A C 18
ATOM 27342 O O . ASP A 1 42 ? 8.406 4.849 0.012 1.00 0.00 42 ASP A O 18
ATOM 27351 N N . VAL A 1 43 ? 9.886 3.389 0.873 1.00 0.00 43 VAL A N 18
ATOM 27352 C CA . VAL A 1 43 ? 8.877 2.622 1.593 1.00 0.00 43 VAL A CA 18
ATOM 27353 C C . VAL A 1 43 ? 8.989 2.843 3.098 1.00 0.00 43 VAL A C 18
ATOM 27354 O O . VAL A 1 43 ? 10.062 2.682 3.681 1.00 0.00 43 VAL A O 18
ATOM 27367 N N . TYR A 1 44 ? 7.875 3.212 3.720 1.00 0.00 44 TYR A N 18
ATOM 27368 C CA . TYR A 1 44 ? 7.849 3.457 5.157 1.00 0.00 44 TYR A CA 18
ATOM 27369 C C . TYR A 1 44 ? 6.747 2.642 5.828 1.00 0.00 44 TYR A C 18
ATOM 27370 O O . TYR A 1 44 ? 5.563 2.824 5.543 1.00 0.00 44 TYR A O 18
ATOM 27388 N N . ILE A 1 45 ? 7.146 1.743 6.723 1.00 0.00 45 ILE A N 18
ATOM 27389 C CA . ILE A 1 45 ? 6.194 0.901 7.436 1.00 0.00 45 ILE A CA 18
ATOM 27390 C C . ILE A 1 45 ? 6.308 1.099 8.944 1.00 0.00 45 ILE A C 18
ATOM 27391 O O . ILE A 1 45 ? 7.226 0.597 9.593 1.00 0.00 45 ILE A O 18
ATOM 27407 N N . PRO A 1 46 ? 5.352 1.845 9.517 1.00 0.00 46 PRO A N 18
ATOM 27408 C CA . PRO A 1 46 ? 5.322 2.124 10.956 1.00 0.00 46 PRO A CA 18
ATOM 27409 C C . PRO A 1 46 ? 4.877 0.915 11.771 1.00 0.00 46 PRO A C 18
ATOM 27410 O O . PRO A 1 46 ? 4.422 -0.086 11.217 1.00 0.00 46 PRO A O 18
ATOM 27421 N N . ARG A 1 47 ? 5.011 1.015 13.090 1.00 0.00 47 ARG A N 18
ATOM 27422 C CA . ARG A 1 47 ? 4.624 -0.072 13.981 1.00 0.00 47 ARG A CA 18
ATOM 27423 C C . ARG A 1 47 ? 3.991 0.473 15.259 1.00 0.00 47 ARG A C 18
ATOM 27424 O O . ARG A 1 47 ? 4.108 1.659 15.563 1.00 0.00 47 ARG A O 18
ATOM 27445 N N . GLU A 1 48 ? 3.320 -0.403 16.000 1.00 0.00 48 GLU A N 18
ATOM 27446 C CA . GLU A 1 48 ? 2.667 -0.009 17.243 1.00 0.00 48 GLU A CA 18
ATOM 27447 C C . GLU A 1 48 ? 3.699 0.360 18.306 1.00 0.00 48 GLU A C 18
ATOM 27448 O O . GLU A 1 48 ? 4.739 -0.283 18.448 1.00 0.00 48 GLU A O 18
ATOM 27460 N N . PRO A 1 49 ? 3.405 1.423 19.070 1.00 0.00 49 PRO A N 18
ATOM 27461 C CA . PRO A 1 49 ? 4.294 1.903 20.133 1.00 0.00 49 PRO A CA 18
ATOM 27462 C C . PRO A 1 49 ? 4.787 0.773 21.031 1.00 0.00 49 PRO A C 18
ATOM 27463 O O . PRO A 1 49 ? 5.842 0.879 21.656 1.00 0.00 49 PRO A O 18
ATOM 27474 N N . HIS A 1 50 ? 4.016 -0.309 21.090 1.00 0.00 50 HIS A N 18
ATOM 27475 C CA . HIS A 1 50 ? 4.376 -1.460 21.911 1.00 0.00 50 HIS A CA 18
ATOM 27476 C C . HIS A 1 50 ? 4.773 -2.647 21.038 1.00 0.00 50 HIS A C 18
ATOM 27477 O O . HIS A 1 50 ? 5.905 -3.127 21.102 1.00 0.00 50 HIS A O 18
ATOM 27491 N N . THR A 1 51 ? 3.834 -3.116 20.223 1.00 0.00 51 THR A N 18
ATOM 27492 C CA . THR A 1 51 ? 4.085 -4.248 19.339 1.00 0.00 51 THR A CA 18
ATOM 27493 C C . THR A 1 51 ? 4.751 -3.797 18.045 1.00 0.00 51 THR A C 18
ATOM 27494 O O . THR A 1 51 ? 4.728 -2.615 17.701 1.00 0.00 51 THR A O 18
ATOM 27505 N N . LYS A 1 52 ? 5.344 -4.746 17.328 1.00 0.00 52 LYS A N 18
ATOM 27506 C CA . LYS A 1 52 ? 6.015 -4.448 16.069 1.00 0.00 52 LYS A CA 18
ATOM 27507 C C . LYS A 1 52 ? 5.054 -4.589 14.893 1.00 0.00 52 LYS A C 18
ATOM 27508 O O . LYS A 1 52 ? 5.478 -4.711 13.744 1.00 0.00 52 LYS A O 18
ATOM 27527 N N . ALA A 1 53 ? 3.759 -4.570 15.188 1.00 0.00 53 ALA A N 18
ATOM 27528 C CA . ALA A 1 53 ? 2.738 -4.693 14.155 1.00 0.00 53 ALA A CA 18
ATOM 27529 C C . ALA A 1 53 ? 2.351 -3.326 13.600 1.00 0.00 53 ALA A C 18
ATOM 27530 O O . ALA A 1 53 ? 2.397 -2.311 14.296 1.00 0.00 53 ALA A O 18
ATOM 27537 N N . PRO A 1 54 ? 1.962 -3.295 12.317 1.00 0.00 54 PRO A N 18
ATOM 27538 C CA . PRO A 1 54 ? 1.560 -2.058 11.641 1.00 0.00 54 PRO A CA 18
ATOM 27539 C C . PRO A 1 54 ? 0.163 -1.602 12.049 1.00 0.00 54 PRO A C 18
ATOM 27540 O O . PRO A 1 54 ? -0.819 -2.313 11.835 1.00 0.00 54 PRO A O 18
ATOM 27551 N N . ARG A 1 55 ? 0.081 -0.413 12.636 1.00 0.00 55 ARG A N 18
ATOM 27552 C CA . ARG A 1 55 ? -1.196 0.137 13.074 1.00 0.00 55 ARG A CA 18
ATOM 27553 C C . ARG A 1 55 ? -2.311 -0.237 12.101 1.00 0.00 55 ARG A C 18
ATOM 27554 O O . ARG A 1 55 ? -3.436 -0.522 12.511 1.00 0.00 55 ARG A O 18
ATOM 27575 N N . GLY A 1 56 ? -1.990 -0.234 10.811 1.00 0.00 56 GLY A N 18
ATOM 27576 C CA . GLY A 1 56 ? -2.975 -0.574 9.801 1.00 0.00 56 GLY A CA 18
ATOM 27577 C C . GLY A 1 56 ? -2.889 0.323 8.582 1.00 0.00 56 GLY A C 18
ATOM 27578 O O . GLY A 1 56 ? -3.895 0.585 7.923 1.00 0.00 56 GLY A O 18
ATOM 27582 N N . PHE A 1 57 ? -1.684 0.797 8.282 1.00 0.00 57 PHE A N 18
ATOM 27583 C CA . PHE A 1 57 ? -1.470 1.673 7.136 1.00 0.00 57 PHE A CA 18
ATOM 27584 C C . PHE A 1 57 ? 0.017 1.810 6.826 1.00 0.00 57 PHE A C 18
ATOM 27585 O O . PHE A 1 57 ? 0.867 1.518 7.667 1.00 0.00 57 PHE A O 18
ATOM 27602 N N . ALA A 1 58 ? 0.324 2.256 5.612 1.00 0.00 58 ALA A N 18
ATOM 27603 C CA . ALA A 1 58 ? 1.708 2.434 5.191 1.00 0.00 58 ALA A CA 18
ATOM 27604 C C . ALA A 1 58 ? 1.856 3.658 4.294 1.00 0.00 58 ALA A C 18
ATOM 27605 O O . ALA A 1 58 ? 0.866 4.221 3.827 1.00 0.00 58 ALA A O 18
ATOM 27612 N N . PHE A 1 59 ? 3.099 4.067 4.058 1.00 0.00 59 PHE A N 18
ATOM 27613 C CA . PHE A 1 59 ? 3.376 5.226 3.219 1.00 0.00 59 PHE A CA 18
ATOM 27614 C C . PHE A 1 59 ? 4.386 4.879 2.128 1.00 0.00 59 PHE A C 18
ATOM 27615 O O . PHE A 1 59 ? 5.439 4.305 2.402 1.00 0.00 59 PHE A O 18
ATOM 27632 N N . VAL A 1 60 ? 4.055 5.232 0.890 1.00 0.00 60 VAL A N 18
ATOM 27633 C CA . VAL A 1 60 ? 4.932 4.959 -0.242 1.00 0.00 60 VAL A CA 18
ATOM 27634 C C . VAL A 1 60 ? 5.039 6.172 -1.159 1.00 0.00 60 VAL A C 18
ATOM 27635 O O . VAL A 1 60 ? 4.040 6.824 -1.462 1.00 0.00 60 VAL A O 18
ATOM 27648 N N . ARG A 1 61 ? 6.257 6.469 -1.599 1.00 0.00 61 ARG A N 18
ATOM 27649 C CA . ARG A 1 61 ? 6.496 7.604 -2.481 1.00 0.00 61 ARG A CA 18
ATOM 27650 C C . ARG A 1 61 ? 6.703 7.141 -3.920 1.00 0.00 61 ARG A C 18
ATOM 27651 O O . ARG A 1 61 ? 6.998 5.972 -4.171 1.00 0.00 61 ARG A O 18
ATOM 27672 N N . PHE A 1 62 ? 6.546 8.065 -4.862 1.00 0.00 62 PHE A N 18
ATOM 27673 C CA . PHE A 1 62 ? 6.714 7.751 -6.277 1.00 0.00 62 PHE A CA 18
ATOM 27674 C C . PHE A 1 62 ? 7.567 8.809 -6.971 1.00 0.00 62 PHE A C 18
ATOM 27675 O O . PHE A 1 62 ? 7.924 9.825 -6.374 1.00 0.00 62 PHE A O 18
ATOM 27692 N N . HIS A 1 63 ? 7.891 8.562 -8.236 1.00 0.00 63 HIS A N 18
ATOM 27693 C CA . HIS A 1 63 ? 8.702 9.492 -9.013 1.00 0.00 63 HIS A CA 18
ATOM 27694 C C . HIS A 1 63 ? 7.824 10.367 -9.903 1.00 0.00 63 HIS A C 18
ATOM 27695 O O . HIS A 1 63 ? 8.182 11.501 -10.222 1.00 0.00 63 HIS A O 18
ATOM 27709 N N . ASP A 1 64 ? 6.674 9.833 -10.299 1.00 0.00 64 ASP A N 18
ATOM 27710 C CA . ASP A 1 64 ? 5.745 10.564 -11.152 1.00 0.00 64 ASP A CA 18
ATOM 27711 C C . ASP A 1 64 ? 4.314 10.424 -10.641 1.00 0.00 64 ASP A C 18
ATOM 27712 O O . ASP A 1 64 ? 4.036 9.613 -9.758 1.00 0.00 64 ASP A O 18
ATOM 27721 N N . ARG A 1 65 ? 3.410 11.221 -11.203 1.00 0.00 65 ARG A N 18
ATOM 27722 C CA . ARG A 1 65 ? 2.009 11.187 -10.803 1.00 0.00 65 ARG A CA 18
ATOM 27723 C C . ARG A 1 65 ? 1.244 10.126 -11.589 1.00 0.00 65 ARG A C 18
ATOM 27724 O O . ARG A 1 65 ? 0.613 9.243 -11.007 1.00 0.00 65 ARG A O 18
ATOM 27745 N N . ARG A 1 66 ? 1.306 10.218 -12.913 1.00 0.00 66 ARG A N 18
ATOM 27746 C CA . ARG A 1 66 ? 0.618 9.268 -13.778 1.00 0.00 66 ARG A CA 18
ATOM 27747 C C . ARG A 1 66 ? 0.779 7.843 -13.256 1.00 0.00 66 ARG A C 18
ATOM 27748 O O . ARG A 1 66 ? -0.196 7.201 -12.864 1.00 0.00 66 ARG A O 18
ATOM 27769 N N . ASP A 1 67 ? 2.015 7.355 -13.256 1.00 0.00 67 ASP A N 18
ATOM 27770 C CA . ASP A 1 67 ? 2.304 6.006 -12.782 1.00 0.00 67 ASP A CA 18
ATOM 27771 C C . ASP A 1 67 ? 1.521 5.698 -11.509 1.00 0.00 67 ASP A C 18
ATOM 27772 O O . ASP A 1 67 ? 0.799 4.703 -11.438 1.00 0.00 67 ASP A O 18
ATOM 27781 N N . ALA A 1 68 ? 1.669 6.557 -10.506 1.00 0.00 68 ALA A N 18
ATOM 27782 C CA . ALA A 1 68 ? 0.976 6.377 -9.237 1.00 0.00 68 ALA A CA 18
ATOM 27783 C C . ALA A 1 68 ? -0.529 6.248 -9.447 1.00 0.00 68 ALA A C 18
ATOM 27784 O O . ALA A 1 68 ? -1.149 5.291 -8.986 1.00 0.00 68 ALA A O 18
ATOM 27791 N N . GLN A 1 69 ? -1.110 7.219 -10.146 1.00 0.00 69 GLN A N 18
ATOM 27792 C CA . GLN A 1 69 ? -2.543 7.213 -10.415 1.00 0.00 69 GLN A CA 18
ATOM 27793 C C . GLN A 1 69 ? -2.986 5.866 -10.978 1.00 0.00 69 GLN A C 18
ATOM 27794 O O . GLN A 1 69 ? -4.006 5.315 -10.564 1.00 0.00 69 GLN A O 18
ATOM 27808 N N . ASP A 1 70 ? -2.212 5.342 -11.923 1.00 0.00 70 ASP A N 18
ATOM 27809 C CA . ASP A 1 70 ? -2.525 4.060 -12.542 1.00 0.00 70 ASP A CA 18
ATOM 27810 C C . ASP A 1 70 ? -2.592 2.953 -11.494 1.00 0.00 70 ASP A C 18
ATOM 27811 O O . ASP A 1 70 ? -3.539 2.168 -11.466 1.00 0.00 70 ASP A O 18
ATOM 27820 N N . ALA A 1 71 ? -1.579 2.896 -10.635 1.00 0.00 71 ALA A N 18
ATOM 27821 C CA . ALA A 1 71 ? -1.524 1.886 -9.585 1.00 0.00 71 ALA A CA 18
ATOM 27822 C C . ALA A 1 71 ? -2.694 2.035 -8.618 1.00 0.00 71 ALA A C 18
ATOM 27823 O O . ALA A 1 71 ? -3.306 1.047 -8.215 1.00 0.00 71 ALA A O 18
ATOM 27830 N N . GLU A 1 72 ? -2.997 3.276 -8.250 1.00 0.00 72 GLU A N 18
ATOM 27831 C CA . GLU A 1 72 ? -4.093 3.552 -7.329 1.00 0.00 72 GLU A CA 18
ATOM 27832 C C . GLU A 1 72 ? -5.422 3.073 -7.905 1.00 0.00 72 GLU A C 18
ATOM 27833 O O . GLU A 1 72 ? -6.039 2.145 -7.382 1.00 0.00 72 GLU A O 18
ATOM 27845 N N . ALA A 1 73 ? -5.858 3.714 -8.984 1.00 0.00 73 ALA A N 18
ATOM 27846 C CA . ALA A 1 73 ? -7.113 3.354 -9.632 1.00 0.00 73 ALA A CA 18
ATOM 27847 C C . ALA A 1 73 ? -7.260 1.840 -9.739 1.00 0.00 73 ALA A C 18
ATOM 27848 O O . ALA A 1 73 ? -8.341 1.295 -9.516 1.00 0.00 73 ALA A O 18
ATOM 27855 N N . ALA A 1 74 ? -6.167 1.166 -10.083 1.00 0.00 74 ALA A N 18
ATOM 27856 C CA . ALA A 1 74 ? -6.175 -0.285 -10.218 1.00 0.00 74 ALA A CA 18
ATOM 27857 C C . ALA A 1 74 ? -6.379 -0.961 -8.866 1.00 0.00 74 ALA A C 18
ATOM 27858 O O . ALA A 1 74 ? -7.455 -1.487 -8.581 1.00 0.00 74 ALA A O 18
ATOM 27865 N N . MET A 1 75 ? -5.340 -0.944 -8.038 1.00 0.00 75 MET A N 18
ATOM 27866 C CA . MET A 1 75 ? -5.407 -1.555 -6.716 1.00 0.00 75 MET A CA 18
ATOM 27867 C C . MET A 1 75 ? -6.665 -1.113 -5.975 1.00 0.00 75 MET A C 18
ATOM 27868 O O . MET A 1 75 ? -7.602 -1.893 -5.802 1.00 0.00 75 MET A O 18
ATOM 27882 N N . ASP A 1 76 ? -6.679 0.142 -5.540 1.00 0.00 76 ASP A N 18
ATOM 27883 C CA . ASP A 1 76 ? -7.823 0.688 -4.819 1.00 0.00 76 ASP A CA 18
ATOM 27884 C C . ASP A 1 76 ? -9.128 0.096 -5.341 1.00 0.00 76 ASP A C 18
ATOM 27885 O O . ASP A 1 76 ? -9.649 0.525 -6.370 1.00 0.00 76 ASP A O 18
ATOM 27894 N N . GLY A 1 77 ? -9.652 -0.895 -4.624 1.00 0.00 77 GLY A N 18
ATOM 27895 C CA . GLY A 1 77 ? -10.891 -1.531 -5.032 1.00 0.00 77 GLY A CA 18
ATOM 27896 C C . GLY A 1 77 ? -10.664 -2.889 -5.666 1.00 0.00 77 GLY A C 18
ATOM 27897 O O . GLY A 1 77 ? -11.330 -3.247 -6.637 1.00 0.00 77 GLY A O 18
ATOM 27901 N N . ALA A 1 78 ? -9.721 -3.646 -5.116 1.00 0.00 78 ALA A N 18
ATOM 27902 C CA . ALA A 1 78 ? -9.408 -4.973 -5.634 1.00 0.00 78 ALA A CA 18
ATOM 27903 C C . ALA A 1 78 ? -9.502 -6.027 -4.536 1.00 0.00 78 ALA A C 18
ATOM 27904 O O . ALA A 1 78 ? -9.503 -5.701 -3.349 1.00 0.00 78 ALA A O 18
ATOM 27911 N N . GLU A 1 79 ? -9.582 -7.291 -4.940 1.00 0.00 79 GLU A N 18
ATOM 27912 C CA . GLU A 1 79 ? -9.678 -8.392 -3.989 1.00 0.00 79 GLU A CA 18
ATOM 27913 C C . GLU A 1 79 ? -8.324 -9.069 -3.802 1.00 0.00 79 GLU A C 18
ATOM 27914 O O . GLU A 1 79 ? -7.908 -9.888 -4.623 1.00 0.00 79 GLU A O 18
ATOM 27926 N N . LEU A 1 80 ? -7.640 -8.721 -2.718 1.00 0.00 80 LEU A N 18
ATOM 27927 C CA . LEU A 1 80 ? -6.331 -9.294 -2.422 1.00 0.00 80 LEU A CA 18
ATOM 27928 C C . LEU A 1 80 ? -6.238 -9.710 -0.958 1.00 0.00 80 LEU A C 18
ATOM 27929 O O . LEU A 1 80 ? -6.695 -8.993 -0.068 1.00 0.00 80 LEU A O 18
ATOM 27945 N N . ASP A 1 81 ? -5.640 -10.872 -0.716 1.00 0.00 81 ASP A N 18
ATOM 27946 C CA . ASP A 1 81 ? -5.483 -11.383 0.641 1.00 0.00 81 ASP A CA 18
ATOM 27947 C C . ASP A 1 81 ? -6.828 -11.443 1.358 1.00 0.00 81 ASP A C 18
ATOM 27948 O O . ASP A 1 81 ? -6.903 -11.277 2.575 1.00 0.00 81 ASP A O 18
ATOM 27957 N N . GLY A 1 82 ? -7.891 -11.682 0.594 1.00 0.00 82 GLY A N 18
ATOM 27958 C CA . GLY A 1 82 ? -9.219 -11.759 1.174 1.00 0.00 82 GLY A CA 18
ATOM 27959 C C . GLY A 1 82 ? -9.654 -10.450 1.801 1.00 0.00 82 GLY A C 18
ATOM 27960 O O . GLY A 1 82 ? -10.520 -10.431 2.676 1.00 0.00 82 GLY A O 18
ATOM 27964 N N . ARG A 1 83 ? -9.052 -9.352 1.355 1.00 0.00 83 ARG A N 18
ATOM 27965 C CA . ARG A 1 83 ? -9.381 -8.033 1.880 1.00 0.00 83 ARG A CA 18
ATOM 27966 C C . ARG A 1 83 ? -9.286 -6.973 0.787 1.00 0.00 83 ARG A C 18
ATOM 27967 O O . ARG A 1 83 ? -8.537 -7.127 -0.177 1.00 0.00 83 ARG A O 18
ATOM 27988 N N . GLU A 1 84 ? -10.053 -5.898 0.944 1.00 0.00 84 GLU A N 18
ATOM 27989 C CA . GLU A 1 84 ? -10.056 -4.814 -0.031 1.00 0.00 84 GLU A CA 18
ATOM 27990 C C . GLU A 1 84 ? -8.983 -3.781 0.300 1.00 0.00 84 GLU A C 18
ATOM 27991 O O . GLU A 1 84 ? -9.249 -2.789 0.980 1.00 0.00 84 GLU A O 18
ATOM 28003 N N . LEU A 1 85 ? -7.769 -4.020 -0.184 1.00 0.00 85 LEU A N 18
ATOM 28004 C CA . LEU A 1 85 ? -6.654 -3.112 0.060 1.00 0.00 85 LEU A CA 18
ATOM 28005 C C . LEU A 1 85 ? -7.027 -1.680 -0.312 1.00 0.00 85 LEU A C 18
ATOM 28006 O O . LEU A 1 85 ? -7.079 -1.328 -1.491 1.00 0.00 85 LEU A O 18
ATOM 28022 N N . ARG A 1 86 ? -7.283 -0.859 0.701 1.00 0.00 86 ARG A N 18
ATOM 28023 C CA . ARG A 1 86 ? -7.649 0.535 0.480 1.00 0.00 86 ARG A CA 18
ATOM 28024 C C . ARG A 1 86 ? -6.425 1.367 0.109 1.00 0.00 86 ARG A C 18
ATOM 28025 O O . ARG A 1 86 ? -5.836 2.036 0.958 1.00 0.00 86 ARG A O 18
ATOM 28046 N N . VAL A 1 87 ? -6.047 1.319 -1.165 1.00 0.00 87 VAL A N 18
ATOM 28047 C CA . VAL A 1 87 ? -4.894 2.068 -1.649 1.00 0.00 87 VAL A CA 18
ATOM 28048 C C . VAL A 1 87 ? -5.306 3.446 -2.153 1.00 0.00 87 VAL A C 18
ATOM 28049 O O . VAL A 1 87 ? -5.752 3.593 -3.291 1.00 0.00 87 VAL A O 18
ATOM 28062 N N . GLN A 1 88 ? -5.153 4.453 -1.299 1.00 0.00 88 GLN A N 18
ATOM 28063 C CA . GLN A 1 88 ? -5.510 5.821 -1.659 1.00 0.00 88 GLN A CA 18
ATOM 28064 C C . GLN A 1 88 ? -4.291 6.735 -1.598 1.00 0.00 88 GLN A C 18
ATOM 28065 O O . GLN A 1 88 ? -3.177 6.285 -1.331 1.00 0.00 88 GLN A O 18
ATOM 28079 N N . VAL A 1 89 ? -4.510 8.022 -1.849 1.00 0.00 89 VAL A N 18
ATOM 28080 C CA . VAL A 1 89 ? -3.429 9.001 -1.822 1.00 0.00 89 VAL A CA 18
ATOM 28081 C C . VAL A 1 89 ? -3.464 9.823 -0.539 1.00 0.00 89 VAL A C 18
ATOM 28082 O O . VAL A 1 89 ? -4.520 10.300 -0.124 1.00 0.00 89 VAL A O 18
ATOM 28095 N N . ALA A 1 90 ? -2.302 9.984 0.086 1.00 0.00 90 ALA A N 18
ATOM 28096 C CA . ALA A 1 90 ? -2.199 10.751 1.321 1.00 0.00 90 ALA A CA 18
ATOM 28097 C C . ALA A 1 90 ? -2.037 12.240 1.032 1.00 0.00 90 ALA A C 18
ATOM 28098 O O . ALA A 1 90 ? -1.148 12.894 1.576 1.00 0.00 90 ALA A O 18
ATOM 28105 N N . ARG A 1 91 ? -2.902 12.768 0.171 1.00 0.00 91 ARG A N 18
ATOM 28106 C CA . ARG A 1 91 ? -2.853 14.179 -0.192 1.00 0.00 91 ARG A CA 18
ATOM 28107 C C . ARG A 1 91 ? -4.140 14.889 0.215 1.00 0.00 91 ARG A C 18
ATOM 28108 O O . ARG A 1 91 ? -5.134 14.860 -0.511 1.00 0.00 91 ARG A O 18
ATOM 28129 N N . TYR A 1 92 ? -4.115 15.527 1.381 1.00 0.00 92 TYR A N 18
ATOM 28130 C CA . TYR A 1 92 ? -5.281 16.242 1.886 1.00 0.00 92 TYR A CA 18
ATOM 28131 C C . TYR A 1 92 ? -4.961 17.718 2.106 1.00 0.00 92 TYR A C 18
ATOM 28132 O O . TYR A 1 92 ? -3.903 18.064 2.632 1.00 0.00 92 TYR A O 18
ATOM 28150 N N . GLY A 1 93 ? -5.884 18.584 1.700 1.00 0.00 93 GLY A N 18
ATOM 28151 C CA . GLY A 1 93 ? -5.683 20.012 1.862 1.00 0.00 93 GLY A CA 18
ATOM 28152 C C . GLY A 1 93 ? -6.296 20.815 0.732 1.00 0.00 93 GLY A C 18
ATOM 28153 O O . GLY A 1 93 ? -7.275 20.389 0.119 1.00 0.00 93 GLY A O 18
ATOM 28157 N N . ARG A 1 94 ? -5.721 21.981 0.456 1.00 0.00 94 ARG A N 18
ATOM 28158 C CA . ARG A 1 94 ? -6.219 22.847 -0.606 1.00 0.00 94 ARG A CA 18
ATOM 28159 C C . ARG A 1 94 ? -5.379 22.694 -1.870 1.00 0.00 94 ARG A C 18
ATOM 28160 O O . ARG A 1 94 ? -4.264 22.174 -1.828 1.00 0.00 94 ARG A O 18
ATOM 28181 N N . ARG A 1 95 ? -5.922 23.151 -2.994 1.00 0.00 95 ARG A N 18
ATOM 28182 C CA . ARG A 1 95 ? -5.224 23.063 -4.271 1.00 0.00 95 ARG A CA 18
ATOM 28183 C C . ARG A 1 95 ? -5.187 24.422 -4.965 1.00 0.00 95 ARG A C 18
ATOM 28184 O O . ARG A 1 95 ? -6.193 24.881 -5.505 1.00 0.00 95 ARG A O 18
ATOM 28205 N N . ASP A 1 96 ? -4.021 25.059 -4.945 1.00 0.00 96 ASP A N 18
ATOM 28206 C CA . ASP A 1 96 ? -3.853 26.365 -5.572 1.00 0.00 96 ASP A CA 18
ATOM 28207 C C . ASP A 1 96 ? -4.039 26.269 -7.084 1.00 0.00 96 ASP A C 18
ATOM 28208 O O . ASP A 1 96 ? -3.579 25.319 -7.718 1.00 0.00 96 ASP A O 18
ATOM 28217 N N . LEU A 1 97 ? -4.717 27.259 -7.655 1.00 0.00 97 LEU A N 18
ATOM 28218 C CA . LEU A 1 97 ? -4.965 27.287 -9.092 1.00 0.00 97 LEU A CA 18
ATOM 28219 C C . LEU A 1 97 ? -4.307 28.503 -9.735 1.00 0.00 97 LEU A C 18
ATOM 28220 O O . LEU A 1 97 ? -4.775 29.631 -9.577 1.00 0.00 97 LEU A O 18
ATOM 28236 N N . SER A 1 98 ? -3.219 28.266 -10.462 1.00 0.00 98 SER A N 18
ATOM 28237 C CA . SER A 1 98 ? -2.495 29.343 -11.128 1.00 0.00 98 SER A CA 18
ATOM 28238 C C . SER A 1 98 ? -2.009 28.900 -12.504 1.00 0.00 98 SER A C 18
ATOM 28239 O O . SER A 1 98 ? -2.075 27.721 -12.849 1.00 0.00 98 SER A O 18
ATOM 28247 N N . GLY A 1 99 ? -1.519 29.856 -13.288 1.00 0.00 99 GLY A N 18
ATOM 28248 C CA . GLY A 1 99 ? -1.028 29.546 -14.618 1.00 0.00 99 GLY A CA 18
ATOM 28249 C C . GLY A 1 99 ? 0.228 30.320 -14.967 1.00 0.00 99 GLY A C 18
ATOM 28250 O O . GLY A 1 99 ? 0.845 30.961 -14.116 1.00 0.00 99 GLY A O 18
ATOM 28254 N N . PRO A 1 100 ? 0.624 30.265 -16.247 1.00 0.00 100 PRO A N 18
ATOM 28255 C CA . PRO A 1 100 ? 1.819 30.960 -16.737 1.00 0.00 100 PRO A CA 18
ATOM 28256 C C . PRO A 1 100 ? 1.902 32.396 -16.231 1.00 0.00 100 PRO A C 18
ATOM 28257 O O . PRO A 1 100 ? 0.900 33.109 -16.192 1.00 0.00 100 PRO A O 18
ATOM 28268 N N . SER A 1 101 ? 3.103 32.814 -15.844 1.00 0.00 101 SER A N 18
ATOM 28269 C CA . SER A 1 101 ? 3.316 34.164 -15.338 1.00 0.00 101 SER A CA 18
ATOM 28270 C C . SER A 1 101 ? 3.936 35.055 -16.410 1.00 0.00 101 SER A C 18
ATOM 28271 O O . SER A 1 101 ? 3.395 36.109 -16.746 1.00 0.00 101 SER A O 18
ATOM 28279 N N . SER A 1 102 ? 5.074 34.624 -16.944 1.00 0.00 102 SER A N 18
ATOM 28280 C CA . SER A 1 102 ? 5.771 35.383 -17.975 1.00 0.00 102 SER A CA 18
ATOM 28281 C C . SER A 1 102 ? 4.946 35.442 -19.257 1.00 0.00 102 SER A C 18
ATOM 28282 O O . SER A 1 102 ? 3.913 34.785 -19.374 1.00 0.00 102 SER A O 18
ATOM 28290 N N . GLY A 1 103 ? 5.412 36.235 -20.217 1.00 0.00 103 GLY A N 18
ATOM 28291 C CA . GLY A 1 103 ? 4.706 36.366 -21.479 1.00 0.00 103 GLY A CA 18
ATOM 28292 C C . GLY A 1 103 ? 4.515 37.812 -21.889 1.00 0.00 103 GLY A C 18
ATOM 28293 O O . GLY A 1 103 ? 5.463 38.598 -21.875 1.00 0.00 103 GLY A O 18
ATOM 28297 N N . GLY A 1 1 ? 6.894 25.965 -13.415 1.00 0.00 1 GLY A N 19
ATOM 28298 C CA . GLY A 1 1 ? 8.024 25.187 -12.942 1.00 0.00 1 GLY A CA 19
ATOM 28299 C C . GLY A 1 1 ? 8.945 25.990 -12.045 1.00 0.00 1 GLY A C 19
ATOM 28300 O O . GLY A 1 1 ? 9.901 26.605 -12.517 1.00 0.00 1 GLY A O 19
ATOM 28304 N N . SER A 1 2 ? 8.656 25.987 -10.747 1.00 0.00 2 SER A N 19
ATOM 28305 C CA . SER A 1 2 ? 9.463 26.725 -9.782 1.00 0.00 2 SER A CA 19
ATOM 28306 C C . SER A 1 2 ? 10.584 25.850 -9.230 1.00 0.00 2 SER A C 19
ATOM 28307 O O . SER A 1 2 ? 10.865 25.866 -8.031 1.00 0.00 2 SER A O 19
ATOM 28315 N N . SER A 1 3 ? 11.222 25.088 -10.113 1.00 0.00 3 SER A N 19
ATOM 28316 C CA . SER A 1 3 ? 12.310 24.203 -9.714 1.00 0.00 3 SER A CA 19
ATOM 28317 C C . SER A 1 3 ? 13.343 24.076 -10.829 1.00 0.00 3 SER A C 19
ATOM 28318 O O . SER A 1 3 ? 13.043 24.312 -11.999 1.00 0.00 3 SER A O 19
ATOM 28326 N N . GLY A 1 4 ? 14.563 23.701 -10.458 1.00 0.00 4 GLY A N 19
ATOM 28327 C CA . GLY A 1 4 ? 15.623 23.548 -11.437 1.00 0.00 4 GLY A CA 19
ATOM 28328 C C . GLY A 1 4 ? 16.535 22.378 -11.127 1.00 0.00 4 GLY A C 19
ATOM 28329 O O . GLY A 1 4 ? 16.810 21.549 -11.994 1.00 0.00 4 GLY A O 19
ATOM 28333 N N . SER A 1 5 ? 17.008 22.311 -9.886 1.00 0.00 5 SER A N 19
ATOM 28334 C CA . SER A 1 5 ? 17.900 21.237 -9.465 1.00 0.00 5 SER A CA 19
ATOM 28335 C C . SER A 1 5 ? 17.137 20.174 -8.680 1.00 0.00 5 SER A C 19
ATOM 28336 O O . SER A 1 5 ? 16.817 20.364 -7.506 1.00 0.00 5 SER A O 19
ATOM 28344 N N . SER A 1 6 ? 16.849 19.055 -9.336 1.00 0.00 6 SER A N 19
ATOM 28345 C CA . SER A 1 6 ? 16.120 17.962 -8.702 1.00 0.00 6 SER A CA 19
ATOM 28346 C C . SER A 1 6 ? 16.859 17.463 -7.464 1.00 0.00 6 SER A C 19
ATOM 28347 O O . SER A 1 6 ? 17.876 16.779 -7.568 1.00 0.00 6 SER A O 19
ATOM 28355 N N . GLY A 1 7 ? 16.339 17.813 -6.291 1.00 0.00 7 GLY A N 19
ATOM 28356 C CA . GLY A 1 7 ? 16.961 17.393 -5.049 1.00 0.00 7 GLY A CA 19
ATOM 28357 C C . GLY A 1 7 ? 17.340 15.925 -5.058 1.00 0.00 7 GLY A C 19
ATOM 28358 O O . GLY A 1 7 ? 16.685 15.096 -5.690 1.00 0.00 7 GLY A O 19
ATOM 28362 N N . PRO A 1 8 ? 18.424 15.586 -4.344 1.00 0.00 8 PRO A N 19
ATOM 28363 C CA . PRO A 1 8 ? 18.915 14.207 -4.257 1.00 0.00 8 PRO A CA 19
ATOM 28364 C C . PRO A 1 8 ? 18.079 13.353 -3.310 1.00 0.00 8 PRO A C 19
ATOM 28365 O O . PRO A 1 8 ? 17.646 12.257 -3.666 1.00 0.00 8 PRO A O 19
ATOM 28376 N N . ASP A 1 9 ? 17.856 13.861 -2.103 1.00 0.00 9 ASP A N 19
ATOM 28377 C CA . ASP A 1 9 ? 17.070 13.145 -1.105 1.00 0.00 9 ASP A CA 19
ATOM 28378 C C . ASP A 1 9 ? 15.577 13.299 -1.376 1.00 0.00 9 ASP A C 19
ATOM 28379 O O . ASP A 1 9 ? 15.082 14.408 -1.579 1.00 0.00 9 ASP A O 19
ATOM 28388 N N . VAL A 1 10 ? 14.863 12.177 -1.380 1.00 0.00 10 VAL A N 19
ATOM 28389 C CA . VAL A 1 10 ? 13.426 12.187 -1.626 1.00 0.00 10 VAL A CA 19
ATOM 28390 C C . VAL A 1 10 ? 12.726 13.227 -0.759 1.00 0.00 10 VAL A C 19
ATOM 28391 O O . VAL A 1 10 ? 12.976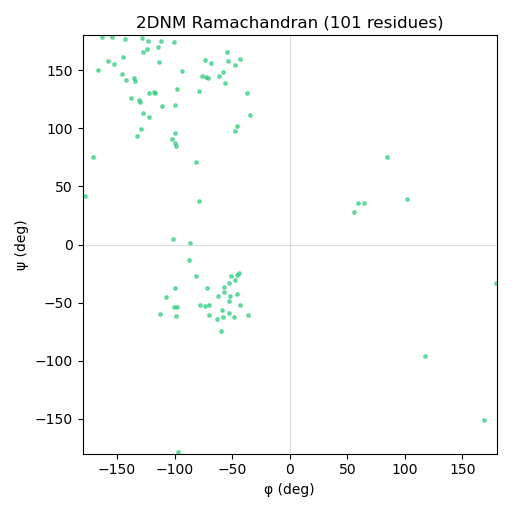 13.317 0.443 1.00 0.00 10 VAL A O 19
ATOM 28404 N N . ASP A 1 11 ? 11.848 14.010 -1.376 1.00 0.00 11 ASP A N 19
ATOM 28405 C CA . ASP A 1 11 ? 11.110 15.044 -0.660 1.00 0.00 11 ASP A CA 19
ATOM 28406 C C . ASP A 1 11 ? 9.660 14.624 -0.443 1.00 0.00 11 ASP A C 19
ATOM 28407 O O . ASP A 1 11 ? 9.134 14.720 0.666 1.00 0.00 11 ASP A O 19
ATOM 28416 N N . GLY A 1 12 ? 9.017 14.159 -1.510 1.00 0.00 12 GLY A N 19
ATOM 28417 C CA . GLY A 1 12 ? 7.633 13.733 -1.415 1.00 0.00 12 GLY A CA 19
ATOM 28418 C C . GLY A 1 12 ? 6.859 13.987 -2.694 1.00 0.00 12 GLY A C 19
ATOM 28419 O O . GLY A 1 12 ? 5.827 14.657 -2.680 1.00 0.00 12 GLY A O 19
ATOM 28423 N N . MET A 1 13 ? 7.360 13.451 -3.802 1.00 0.00 13 MET A N 19
ATOM 28424 C CA . MET A 1 13 ? 6.708 13.624 -5.095 1.00 0.00 13 MET A CA 19
ATOM 28425 C C . MET A 1 13 ? 5.229 13.258 -5.012 1.00 0.00 13 MET A C 19
ATOM 28426 O O . MET A 1 13 ? 4.359 14.100 -5.236 1.00 0.00 13 MET A O 19
ATOM 28440 N N . ILE A 1 14 ? 4.953 11.999 -4.690 1.00 0.00 14 ILE A N 19
ATOM 28441 C CA . ILE A 1 14 ? 3.580 11.524 -4.577 1.00 0.00 14 ILE A CA 19
ATOM 28442 C C . ILE A 1 14 ? 3.477 10.371 -3.584 1.00 0.00 14 ILE A C 19
ATOM 28443 O O . ILE A 1 14 ? 3.932 9.259 -3.856 1.00 0.00 14 ILE A O 19
ATOM 28459 N N . THR A 1 15 ? 2.874 10.643 -2.430 1.00 0.00 15 THR A N 19
ATOM 28460 C CA . THR A 1 15 ? 2.710 9.630 -1.396 1.00 0.00 15 THR A CA 19
ATOM 28461 C C . THR A 1 15 ? 1.363 8.927 -1.523 1.00 0.00 15 THR A C 19
ATOM 28462 O O . THR A 1 15 ? 0.355 9.552 -1.855 1.00 0.00 15 THR A O 19
ATOM 28473 N N . LEU A 1 16 ? 1.352 7.626 -1.256 1.00 0.00 16 LEU A N 19
ATOM 28474 C CA . LEU A 1 16 ? 0.128 6.838 -1.340 1.00 0.00 16 LEU A CA 19
ATOM 28475 C C . LEU A 1 16 ? -0.163 6.140 -0.015 1.00 0.00 16 LEU A C 19
ATOM 28476 O O . LEU A 1 16 ? 0.698 5.458 0.542 1.00 0.00 16 LEU A O 19
ATOM 28492 N N . LYS A 1 17 ? -1.381 6.315 0.485 1.00 0.00 17 LYS A N 19
ATOM 28493 C CA . LYS A 1 17 ? -1.788 5.700 1.743 1.00 0.00 17 LYS A CA 19
ATOM 28494 C C . LYS A 1 17 ? -2.368 4.309 1.506 1.00 0.00 17 LYS A C 19
ATOM 28495 O O . LYS A 1 17 ? -3.312 4.143 0.733 1.00 0.00 17 LYS A O 19
ATOM 28514 N N . VAL A 1 18 ? -1.799 3.313 2.178 1.00 0.00 18 VAL A N 19
ATOM 28515 C CA . VAL A 1 18 ? -2.262 1.937 2.042 1.00 0.00 18 VAL A CA 19
ATOM 28516 C C . VAL A 1 18 ? -2.715 1.375 3.385 1.00 0.00 18 VAL A C 19
ATOM 28517 O O . VAL A 1 18 ? -1.894 1.056 4.245 1.00 0.00 18 VAL A O 19
ATOM 28530 N N . ASP A 1 19 ? -4.027 1.255 3.558 1.00 0.00 19 ASP A N 19
ATOM 28531 C CA . ASP A 1 19 ? -4.590 0.730 4.796 1.00 0.00 19 ASP A CA 19
ATOM 28532 C C . ASP A 1 19 ? -4.913 -0.755 4.658 1.00 0.00 19 ASP A C 19
ATOM 28533 O O . ASP A 1 19 ? -4.717 -1.347 3.598 1.00 0.00 19 ASP A O 19
ATOM 28542 N N . ASN A 1 20 ? -5.409 -1.350 5.738 1.00 0.00 20 ASN A N 19
ATOM 28543 C CA . ASN A 1 20 ? -5.758 -2.766 5.739 1.00 0.00 20 ASN A CA 19
ATOM 28544 C C . ASN A 1 20 ? -4.575 -3.618 5.290 1.00 0.00 20 ASN A C 19
ATOM 28545 O O . ASN A 1 20 ? -4.695 -4.435 4.376 1.00 0.00 20 ASN A O 19
ATOM 28556 N N . LEU A 1 21 ? -3.433 -3.422 5.939 1.00 0.00 21 LEU A N 19
ATOM 28557 C CA . LEU A 1 21 ? -2.226 -4.173 5.607 1.00 0.00 21 LEU A CA 19
ATOM 28558 C C . LEU A 1 21 ? -1.884 -5.168 6.712 1.00 0.00 21 LEU A C 19
ATOM 28559 O O . LEU A 1 21 ? -1.545 -4.780 7.830 1.00 0.00 21 LEU A O 19
ATOM 28575 N N . THR A 1 22 ? -1.973 -6.455 6.390 1.00 0.00 22 THR A N 19
ATOM 28576 C CA . THR A 1 22 ? -1.672 -7.506 7.354 1.00 0.00 22 THR A CA 19
ATOM 28577 C C . THR A 1 22 ? -0.192 -7.510 7.719 1.00 0.00 22 THR A C 19
ATOM 28578 O O . THR A 1 22 ? 0.663 -7.194 6.890 1.00 0.00 22 THR A O 19
ATOM 28589 N N . TYR A 1 23 ? 0.105 -7.870 8.962 1.00 0.00 23 TYR A N 19
ATOM 28590 C CA . TYR A 1 23 ? 1.483 -7.913 9.437 1.00 0.00 23 TYR A CA 19
ATOM 28591 C C . TYR A 1 23 ? 2.410 -8.480 8.367 1.00 0.00 23 TYR A C 19
ATOM 28592 O O . TYR A 1 23 ? 3.490 -7.943 8.117 1.00 0.00 23 TYR A O 19
ATOM 28610 N N . ARG A 1 24 ? 1.981 -9.569 7.737 1.00 0.00 24 ARG A N 19
ATOM 28611 C CA . ARG A 1 24 ? 2.772 -10.210 6.694 1.00 0.00 24 ARG A CA 19
ATOM 28612 C C . ARG A 1 24 ? 3.383 -9.170 5.759 1.00 0.00 24 ARG A C 19
ATOM 28613 O O . ARG A 1 24 ? 4.551 -9.269 5.380 1.00 0.00 24 ARG A O 19
ATOM 28634 N N . THR A 1 25 ? 2.586 -8.173 5.389 1.00 0.00 25 THR A N 19
ATOM 28635 C CA . THR A 1 25 ? 3.047 -7.116 4.498 1.00 0.00 25 THR A CA 19
ATOM 28636 C C . THR A 1 25 ? 4.466 -6.682 4.847 1.00 0.00 25 THR A C 19
ATOM 28637 O O . THR A 1 25 ? 4.871 -6.727 6.008 1.00 0.00 25 THR A O 19
ATOM 28648 N N . SER A 1 26 ? 5.217 -6.261 3.834 1.00 0.00 26 SER A N 19
ATOM 28649 C CA . SER A 1 26 ? 6.593 -5.821 4.034 1.00 0.00 26 SER A CA 19
ATOM 28650 C C . SER A 1 26 ? 7.003 -4.814 2.964 1.00 0.00 26 SER A C 19
ATOM 28651 O O . SER A 1 26 ? 6.459 -4.788 1.860 1.00 0.00 26 SER A O 19
ATOM 28659 N N . PRO A 1 27 ? 7.986 -3.965 3.297 1.00 0.00 27 PRO A N 19
ATOM 28660 C CA . PRO A 1 27 ? 8.492 -2.941 2.378 1.00 0.00 27 PRO A CA 19
ATOM 28661 C C . PRO A 1 27 ? 8.724 -3.486 0.973 1.00 0.00 27 PRO A C 19
ATOM 28662 O O . PRO A 1 27 ? 8.467 -2.802 -0.018 1.00 0.00 27 PRO A O 19
ATOM 28673 N N . ASP A 1 28 ? 9.209 -4.720 0.894 1.00 0.00 28 ASP A N 19
ATOM 28674 C CA . ASP A 1 28 ? 9.473 -5.357 -0.391 1.00 0.00 28 ASP A CA 19
ATOM 28675 C C . ASP A 1 28 ? 8.172 -5.636 -1.137 1.00 0.00 28 ASP A C 19
ATOM 28676 O O . ASP A 1 28 ? 7.916 -5.061 -2.195 1.00 0.00 28 ASP A O 19
ATOM 28685 N N . SER A 1 29 ? 7.354 -6.523 -0.579 1.00 0.00 29 SER A N 19
ATOM 28686 C CA . SER A 1 29 ? 6.081 -6.882 -1.194 1.00 0.00 29 SER A CA 19
ATOM 28687 C C . SER A 1 29 ? 5.264 -5.635 -1.517 1.00 0.00 29 SER A C 19
ATOM 28688 O O . SER A 1 29 ? 4.807 -5.454 -2.647 1.00 0.00 29 SER A O 19
ATOM 28696 N N . LEU A 1 30 ? 5.083 -4.778 -0.519 1.00 0.00 30 LEU A N 19
ATOM 28697 C CA . LEU A 1 30 ? 4.320 -3.547 -0.695 1.00 0.00 30 LEU A CA 19
ATOM 28698 C C . LEU A 1 30 ? 4.882 -2.718 -1.846 1.00 0.00 30 LEU A C 19
ATOM 28699 O O . LEU A 1 30 ? 4.132 -2.126 -2.622 1.00 0.00 30 LEU A O 19
ATOM 28715 N N . ARG A 1 31 ? 6.207 -2.683 -1.950 1.00 0.00 31 ARG A N 19
ATOM 28716 C CA . ARG A 1 31 ? 6.870 -1.928 -3.007 1.00 0.00 31 ARG A CA 19
ATOM 28717 C C . ARG A 1 31 ? 6.573 -2.533 -4.376 1.00 0.00 31 ARG A C 19
ATOM 28718 O O . ARG A 1 31 ? 6.323 -1.813 -5.343 1.00 0.00 31 ARG A O 19
ATOM 28739 N N . ARG A 1 32 ? 6.603 -3.860 -4.450 1.00 0.00 32 ARG A N 19
ATOM 28740 C CA . ARG A 1 32 ? 6.340 -4.562 -5.700 1.00 0.00 32 ARG A CA 19
ATOM 28741 C C . ARG A 1 32 ? 4.940 -4.244 -6.217 1.00 0.00 32 ARG A C 19
ATOM 28742 O O . ARG A 1 32 ? 4.733 -4.079 -7.419 1.00 0.00 32 ARG A O 19
ATOM 28763 N N . VAL A 1 33 ? 3.981 -4.162 -5.300 1.00 0.00 33 VAL A N 19
ATOM 28764 C CA . VAL A 1 33 ? 2.600 -3.864 -5.662 1.00 0.00 33 VAL A CA 19
ATOM 28765 C C . VAL A 1 33 ? 2.530 -2.711 -6.658 1.00 0.00 33 VAL A C 19
ATOM 28766 O O . VAL A 1 33 ? 1.753 -2.748 -7.613 1.00 0.00 33 VAL A O 19
ATOM 28779 N N . PHE A 1 34 ? 3.346 -1.688 -6.429 1.00 0.00 34 PHE A N 19
ATOM 28780 C CA . PHE A 1 34 ? 3.377 -0.524 -7.306 1.00 0.00 34 PHE A CA 19
ATOM 28781 C C . PHE A 1 34 ? 4.554 -0.602 -8.274 1.00 0.00 34 PHE A C 19
ATOM 28782 O O . PHE A 1 34 ? 4.529 0.000 -9.347 1.00 0.00 34 PHE A O 19
ATOM 28799 N N . GLU A 1 35 ? 5.583 -1.348 -7.885 1.00 0.00 35 GLU A N 19
ATOM 28800 C CA . GLU A 1 35 ? 6.770 -1.504 -8.718 1.00 0.00 35 GLU A CA 19
ATOM 28801 C C . GLU A 1 35 ? 6.395 -2.003 -10.111 1.00 0.00 35 GLU A C 19
ATOM 28802 O O . GLU A 1 35 ? 6.946 -1.549 -11.114 1.00 0.00 35 GLU A O 19
ATOM 28814 N N . LYS A 1 36 ? 5.455 -2.940 -10.165 1.00 0.00 36 LYS A N 19
ATOM 28815 C CA . LYS A 1 36 ? 5.005 -3.501 -11.433 1.00 0.00 36 LYS A CA 19
ATOM 28816 C C . LYS A 1 36 ? 4.523 -2.401 -12.374 1.00 0.00 36 LYS A C 19
ATOM 28817 O O . LYS A 1 36 ? 4.387 -2.618 -13.578 1.00 0.00 36 LYS A O 19
ATOM 28836 N N . TYR A 1 37 ? 4.270 -1.222 -11.818 1.00 0.00 37 TYR A N 19
ATOM 28837 C CA . TYR A 1 37 ? 3.803 -0.089 -12.608 1.00 0.00 37 TYR A CA 19
ATOM 28838 C C . TYR A 1 37 ? 4.868 1.001 -12.680 1.00 0.00 37 TYR A C 19
ATOM 28839 O O . TYR A 1 37 ? 5.328 1.365 -13.761 1.00 0.00 37 TYR A O 19
ATOM 28857 N N . GLY A 1 38 ? 5.256 1.518 -11.517 1.00 0.00 38 GLY A N 19
ATOM 28858 C CA . GLY A 1 38 ? 6.265 2.560 -11.469 1.00 0.00 38 GLY A CA 19
ATOM 28859 C C . GLY A 1 38 ? 7.174 2.431 -10.263 1.00 0.00 38 GLY A C 19
ATOM 28860 O O . GLY A 1 38 ? 6.768 1.913 -9.223 1.00 0.00 38 GLY A O 19
ATOM 28864 N N . ARG A 1 39 ? 8.409 2.903 -10.402 1.00 0.00 39 ARG A N 19
ATOM 28865 C CA . ARG A 1 39 ? 9.379 2.835 -9.316 1.00 0.00 39 ARG A CA 19
ATOM 28866 C C . ARG A 1 39 ? 8.795 3.408 -8.028 1.00 0.00 39 ARG A C 19
ATOM 28867 O O . ARG A 1 39 ? 7.864 4.213 -8.061 1.00 0.00 39 ARG A O 19
ATOM 28888 N N . VAL A 1 40 ? 9.348 2.987 -6.895 1.00 0.00 40 VAL A N 19
ATOM 28889 C CA . VAL A 1 40 ? 8.883 3.459 -5.596 1.00 0.00 40 VAL A CA 19
ATOM 28890 C C . VAL A 1 40 ? 9.952 4.291 -4.898 1.00 0.00 40 VAL A C 19
ATOM 28891 O O . VAL A 1 40 ? 10.887 3.752 -4.309 1.00 0.00 40 VAL A O 19
ATOM 28904 N N . GLY A 1 41 ? 9.807 5.611 -4.969 1.00 0.00 41 GLY A N 19
ATOM 28905 C CA . GLY A 1 41 ? 10.768 6.498 -4.339 1.00 0.00 41 GLY A CA 19
ATOM 28906 C C . GLY A 1 41 ? 11.226 5.990 -2.986 1.00 0.00 41 GLY A C 19
ATOM 28907 O O . GLY A 1 41 ? 12.425 5.899 -2.723 1.00 0.00 41 GLY A O 19
ATOM 28911 N N . ASP A 1 42 ? 10.269 5.659 -2.126 1.00 0.00 42 ASP A N 19
ATOM 28912 C CA . ASP A 1 42 ? 10.581 5.158 -0.792 1.00 0.00 42 ASP A CA 19
ATOM 28913 C C . ASP A 1 42 ? 9.372 4.456 -0.180 1.00 0.00 42 ASP A C 19
ATOM 28914 O O . ASP A 1 42 ? 8.229 4.742 -0.535 1.00 0.00 42 ASP A O 19
ATOM 28923 N N . VAL A 1 43 ? 9.634 3.536 0.743 1.00 0.00 43 VAL A N 19
ATOM 28924 C CA . VAL A 1 43 ? 8.568 2.794 1.406 1.00 0.00 43 VAL A CA 19
ATOM 28925 C C . VAL A 1 43 ? 8.757 2.794 2.919 1.00 0.00 43 VAL A C 19
ATOM 28926 O O . VAL A 1 43 ? 9.854 2.542 3.418 1.00 0.00 43 VAL A O 19
ATOM 28939 N N . TYR A 1 44 ? 7.680 3.077 3.643 1.00 0.00 44 TYR A N 19
ATOM 28940 C CA . TYR A 1 44 ? 7.727 3.112 5.100 1.00 0.00 44 TYR A CA 19
ATOM 28941 C C . TYR A 1 44 ? 6.519 2.399 5.701 1.00 0.00 44 TYR A C 19
ATOM 28942 O O . TYR A 1 44 ? 5.374 2.703 5.365 1.00 0.00 44 TYR A O 19
ATOM 28960 N N . ILE A 1 45 ? 6.784 1.450 6.592 1.00 0.00 45 ILE A N 19
ATOM 28961 C CA . ILE A 1 45 ? 5.720 0.694 7.242 1.00 0.00 45 ILE A CA 19
ATOM 28962 C C . ILE A 1 45 ? 5.838 0.774 8.760 1.00 0.00 45 ILE A C 19
ATOM 28963 O O . ILE A 1 45 ? 6.531 -0.020 9.396 1.00 0.00 45 ILE A O 19
ATOM 28979 N N . PRO A 1 46 ? 5.143 1.753 9.357 1.00 0.00 46 PRO A N 19
ATOM 28980 C CA . PRO A 1 46 ? 5.152 1.959 10.809 1.00 0.00 46 PRO A CA 19
ATOM 28981 C C . PRO A 1 46 ? 4.932 0.661 11.579 1.00 0.00 46 PRO A C 19
ATOM 28982 O O . PRO A 1 46 ? 4.357 -0.293 11.055 1.00 0.00 46 PRO A O 19
ATOM 28993 N N . ARG A 1 47 ? 5.394 0.633 12.825 1.00 0.00 47 ARG A N 19
ATOM 28994 C CA . ARG A 1 47 ? 5.248 -0.548 13.667 1.00 0.00 47 ARG A CA 19
ATOM 28995 C C . ARG A 1 47 ? 4.679 -0.176 15.033 1.00 0.00 47 ARG A C 19
ATOM 28996 O O . ARG A 1 47 ? 4.997 0.879 15.581 1.00 0.00 47 ARG A O 19
ATOM 29017 N N . GLU A 1 48 ? 3.837 -1.049 15.576 1.00 0.00 48 GLU A N 19
ATOM 29018 C CA . GLU A 1 48 ? 3.223 -0.810 16.877 1.00 0.00 48 GLU A CA 19
ATOM 29019 C C . GLU A 1 48 ? 4.286 -0.561 17.943 1.00 0.00 48 GLU A C 19
ATOM 29020 O O . GLU A 1 48 ? 5.432 -0.996 17.826 1.00 0.00 48 GLU A O 19
ATOM 29032 N N . PRO A 1 49 ? 3.899 0.157 19.007 1.00 0.00 49 PRO A N 19
ATOM 29033 C CA . PRO A 1 49 ? 4.804 0.481 20.115 1.00 0.00 49 PRO A CA 19
ATOM 29034 C C . PRO A 1 49 ? 5.013 -0.700 21.057 1.00 0.00 49 PRO A C 19
ATOM 29035 O O . PRO A 1 49 ? 6.137 -0.983 21.473 1.00 0.00 49 PRO A O 19
ATOM 29046 N N . HIS A 1 50 ? 3.924 -1.386 21.389 1.00 0.00 50 HIS A N 19
ATOM 29047 C CA . HIS A 1 50 ? 3.989 -2.537 22.282 1.00 0.00 50 HIS A CA 19
ATOM 29048 C C . HIS A 1 50 ? 4.345 -3.804 21.510 1.00 0.00 50 HIS A C 19
ATOM 29049 O O . HIS A 1 50 ? 4.696 -4.827 22.100 1.00 0.00 50 HIS A O 19
ATOM 29063 N N . THR A 1 51 ? 4.252 -3.730 20.185 1.00 0.00 51 THR A N 19
ATOM 29064 C CA . THR A 1 51 ? 4.563 -4.870 19.332 1.00 0.00 51 THR A CA 19
ATOM 29065 C C . THR A 1 51 ? 5.241 -4.423 18.042 1.00 0.00 51 THR A C 19
ATOM 29066 O O . THR A 1 51 ? 4.958 -3.344 17.521 1.00 0.00 51 THR A O 19
ATOM 29077 N N . LYS A 1 52 ? 6.137 -5.260 17.530 1.00 0.00 52 LYS A N 19
ATOM 29078 C CA . LYS A 1 52 ? 6.856 -4.953 16.299 1.00 0.00 52 LYS A CA 19
ATOM 29079 C C . LYS A 1 52 ? 6.021 -5.319 15.076 1.00 0.00 52 LYS A C 19
ATOM 29080 O O . LYS A 1 52 ? 6.544 -5.830 14.087 1.00 0.00 52 LYS A O 19
ATOM 29099 N N . ALA A 1 53 ? 4.721 -5.053 15.152 1.00 0.00 53 ALA A N 19
ATOM 29100 C CA . ALA A 1 53 ? 3.815 -5.351 14.050 1.00 0.00 53 ALA A CA 19
ATOM 29101 C C . ALA A 1 53 ? 3.106 -4.091 13.565 1.00 0.00 53 ALA A C 19
ATOM 29102 O O . ALA A 1 53 ? 2.698 -3.237 14.352 1.00 0.00 53 ALA A O 19
ATOM 29109 N N . PRO A 1 54 ? 2.957 -3.969 12.237 1.00 0.00 54 PRO A N 19
ATOM 29110 C CA . PRO A 1 54 ? 2.297 -2.816 11.618 1.00 0.00 54 PRO A CA 19
ATOM 29111 C C . PRO A 1 54 ? 0.974 -2.473 12.293 1.00 0.00 54 PRO A C 19
ATOM 29112 O O . PRO A 1 54 ? 0.349 -3.325 12.924 1.00 0.00 54 PRO A O 19
ATOM 29123 N N . ARG A 1 55 ? 0.553 -1.220 12.156 1.00 0.00 55 ARG A N 19
ATOM 29124 C CA . ARG A 1 55 ? -0.697 -0.764 12.754 1.00 0.00 55 ARG A CA 19
ATOM 29125 C C . ARG A 1 55 ? -1.872 -1.014 11.814 1.00 0.00 55 ARG A C 19
ATOM 29126 O O . ARG A 1 55 ? -2.975 -1.335 12.255 1.00 0.00 55 ARG A O 19
ATOM 29147 N N . GLY A 1 56 ? -1.628 -0.864 10.516 1.00 0.00 56 GLY A N 19
ATOM 29148 C CA . GLY A 1 56 ? -2.675 -1.076 9.534 1.00 0.00 56 GLY A CA 19
ATOM 29149 C C . GLY A 1 56 ? -2.517 -0.189 8.316 1.00 0.00 56 GLY A C 19
ATOM 29150 O O . GLY A 1 56 ? -2.984 -0.526 7.228 1.00 0.00 56 GLY A O 19
ATOM 29154 N N . PHE A 1 57 ? -1.858 0.951 8.498 1.00 0.00 57 PHE A N 19
ATOM 29155 C CA . PHE A 1 57 ? -1.641 1.892 7.405 1.00 0.00 57 PHE A CA 19
ATOM 29156 C C . PHE A 1 57 ? -0.159 1.990 7.057 1.00 0.00 57 PHE A C 19
ATOM 29157 O O . PHE A 1 57 ? 0.704 1.813 7.916 1.00 0.00 57 PHE A O 19
ATOM 29174 N N . ALA A 1 58 ? 0.128 2.272 5.790 1.00 0.00 58 ALA A N 19
ATOM 29175 C CA . ALA A 1 58 ? 1.505 2.394 5.328 1.00 0.00 58 ALA A CA 19
ATOM 29176 C C . ALA A 1 58 ? 1.675 3.613 4.428 1.00 0.00 58 ALA A C 19
ATOM 29177 O O . ALA A 1 58 ? 0.697 4.173 3.932 1.00 0.00 58 ALA A O 19
ATOM 29184 N N . PHE A 1 59 ? 2.923 4.021 4.221 1.00 0.00 59 PHE A N 19
ATOM 29185 C CA . PHE A 1 59 ? 3.221 5.175 3.381 1.00 0.00 59 PHE A CA 19
ATOM 29186 C C . PHE A 1 59 ? 4.184 4.798 2.259 1.00 0.00 59 PHE A C 19
ATOM 29187 O O . PHE A 1 59 ? 5.311 4.370 2.510 1.00 0.00 59 PHE A O 19
ATOM 29204 N N . VAL A 1 60 ? 3.731 4.958 1.020 1.00 0.00 60 VAL A N 19
ATOM 29205 C CA . VAL A 1 60 ? 4.551 4.635 -0.142 1.00 0.00 60 VAL A CA 19
ATOM 29206 C C . VAL A 1 60 ? 4.719 5.847 -1.050 1.00 0.00 60 VAL A C 19
ATOM 29207 O O . VAL A 1 60 ? 3.739 6.413 -1.535 1.00 0.00 60 VAL A O 19
ATOM 29220 N N . ARG A 1 61 ? 5.968 6.241 -1.277 1.00 0.00 61 ARG A N 19
ATOM 29221 C CA . ARG A 1 61 ? 6.265 7.388 -2.128 1.00 0.00 61 ARG A CA 19
ATOM 29222 C C . ARG A 1 61 ? 6.531 6.945 -3.564 1.00 0.00 61 ARG A C 19
ATOM 29223 O O . ARG A 1 61 ? 7.085 5.872 -3.801 1.00 0.00 61 ARG A O 19
ATOM 29244 N N . PHE A 1 62 ? 6.131 7.779 -4.518 1.00 0.00 62 PHE A N 19
ATOM 29245 C CA . PHE A 1 62 ? 6.324 7.474 -5.931 1.00 0.00 62 PHE A CA 19
ATOM 29246 C C . PHE A 1 62 ? 7.284 8.469 -6.576 1.00 0.00 62 PHE A C 19
ATOM 29247 O O . PHE A 1 62 ? 7.686 9.453 -5.954 1.00 0.00 62 PHE A O 19
ATOM 29264 N N . HIS A 1 63 ? 7.648 8.205 -7.827 1.00 0.00 63 HIS A N 19
ATOM 29265 C CA . HIS A 1 63 ? 8.561 9.078 -8.558 1.00 0.00 63 HIS A CA 19
ATOM 29266 C C . HIS A 1 63 ? 7.789 10.081 -9.409 1.00 0.00 63 HIS A C 19
ATOM 29267 O O . HIS A 1 63 ? 8.249 11.200 -9.637 1.00 0.00 63 HIS A O 19
ATOM 29281 N N . ASP A 1 64 ? 6.615 9.672 -9.877 1.00 0.00 64 ASP A N 19
ATOM 29282 C CA . ASP A 1 64 ? 5.779 10.535 -10.704 1.00 0.00 64 ASP A CA 19
ATOM 29283 C C . ASP A 1 64 ? 4.302 10.334 -10.379 1.00 0.00 64 ASP A C 19
ATOM 29284 O O . ASP A 1 64 ? 3.921 9.333 -9.770 1.00 0.00 64 ASP A O 19
ATOM 29293 N N . ARG A 1 65 ? 3.475 11.291 -10.788 1.00 0.00 65 ARG A N 19
ATOM 29294 C CA . ARG A 1 65 ? 2.041 11.219 -10.539 1.00 0.00 65 ARG A CA 19
ATOM 29295 C C . ARG A 1 65 ? 1.397 10.120 -11.379 1.00 0.00 65 ARG A C 19
ATOM 29296 O O . ARG A 1 65 ? 0.791 9.191 -10.845 1.00 0.00 65 ARG A O 19
ATOM 29317 N N . ARG A 1 66 ? 1.531 10.235 -12.696 1.00 0.00 66 ARG A N 19
ATOM 29318 C CA . ARG A 1 66 ? 0.961 9.252 -13.611 1.00 0.00 66 ARG A CA 19
ATOM 29319 C C . ARG A 1 66 ? 1.130 7.838 -13.063 1.00 0.00 66 ARG A C 19
ATOM 29320 O O . ARG A 1 66 ? 0.171 7.069 -12.995 1.00 0.00 66 ARG A O 19
ATOM 29341 N N . ASP A 1 67 ? 2.356 7.502 -12.676 1.00 0.00 67 ASP A N 19
ATOM 29342 C CA . ASP A 1 67 ? 2.651 6.180 -12.134 1.00 0.00 67 ASP A CA 19
ATOM 29343 C C . ASP A 1 67 ? 1.673 5.819 -11.020 1.00 0.00 67 ASP A C 19
ATOM 29344 O O . ASP A 1 67 ? 1.022 4.776 -11.066 1.00 0.00 67 ASP A O 19
ATOM 29353 N N . ALA A 1 68 ? 1.577 6.689 -10.019 1.00 0.00 68 ALA A N 19
ATOM 29354 C CA . ALA A 1 68 ? 0.679 6.462 -8.894 1.00 0.00 68 ALA A CA 19
ATOM 29355 C C . ALA A 1 68 ? -0.743 6.191 -9.372 1.00 0.00 68 ALA A C 19
ATOM 29356 O O . ALA A 1 68 ? -1.387 5.243 -8.924 1.00 0.00 68 ALA A O 19
ATOM 29363 N N . GLN A 1 69 ? -1.226 7.030 -10.283 1.00 0.00 69 GLN A N 19
ATOM 29364 C CA . GLN A 1 69 ? -2.573 6.880 -10.820 1.00 0.00 69 GLN A CA 19
ATOM 29365 C C . GLN A 1 69 ? -2.837 5.437 -11.235 1.00 0.00 69 GLN A C 19
ATOM 29366 O O . GLN A 1 69 ? -3.713 4.772 -10.682 1.00 0.00 69 GLN A O 19
ATOM 29380 N N . ASP A 1 70 ? -2.073 4.958 -12.211 1.00 0.00 70 ASP A N 19
ATOM 29381 C CA . ASP A 1 70 ? -2.224 3.592 -12.700 1.00 0.00 70 ASP A CA 19
ATOM 29382 C C . ASP A 1 70 ? -2.417 2.619 -11.541 1.00 0.00 70 ASP A C 19
ATOM 29383 O O . ASP A 1 70 ? -3.424 1.915 -11.470 1.00 0.00 70 ASP A O 19
ATOM 29392 N N . ALA A 1 71 ? -1.444 2.584 -10.636 1.00 0.00 71 ALA A N 19
ATOM 29393 C CA . ALA A 1 71 ? -1.508 1.698 -9.481 1.00 0.00 71 ALA A CA 19
ATOM 29394 C C . ALA A 1 71 ? -2.863 1.796 -8.787 1.00 0.00 71 ALA A C 19
ATOM 29395 O O . ALA A 1 71 ? -3.643 0.844 -8.793 1.00 0.00 71 ALA A O 19
ATOM 29402 N N . GLU A 1 72 ? -3.135 2.952 -8.190 1.00 0.00 72 GLU A N 19
ATOM 29403 C CA . GLU A 1 72 ? -4.395 3.172 -7.491 1.00 0.00 72 GLU A CA 19
ATOM 29404 C C . GLU A 1 72 ? -5.571 2.649 -8.312 1.00 0.00 72 GLU A C 19
ATOM 29405 O O . GLU A 1 72 ? -6.308 1.770 -7.868 1.00 0.00 72 GLU A O 19
ATOM 29417 N N . ALA A 1 73 ? -5.739 3.198 -9.511 1.00 0.00 73 ALA A N 19
ATOM 29418 C CA . ALA A 1 73 ? -6.823 2.787 -10.394 1.00 0.00 73 ALA A CA 19
ATOM 29419 C C . ALA A 1 73 ? -7.123 1.300 -10.239 1.00 0.00 73 ALA A C 19
ATOM 29420 O O . ALA A 1 73 ? -8.283 0.892 -10.200 1.00 0.00 73 ALA A O 19
ATOM 29427 N N . ALA A 1 74 ? -6.069 0.494 -10.152 1.00 0.00 74 ALA A N 19
ATOM 29428 C CA . ALA A 1 74 ? -6.221 -0.948 -10.001 1.00 0.00 74 ALA A CA 19
ATOM 29429 C C . ALA A 1 74 ? -6.357 -1.334 -8.532 1.00 0.00 74 ALA A C 19
ATOM 29430 O O . ALA A 1 74 ? -7.431 -1.732 -8.082 1.00 0.00 74 ALA A O 19
ATOM 29437 N N . MET A 1 75 ? -5.262 -1.214 -7.789 1.00 0.00 75 MET A N 19
ATOM 29438 C CA . MET A 1 75 ? -5.260 -1.551 -6.370 1.00 0.00 75 MET A CA 19
ATOM 29439 C C . MET A 1 75 ? -6.528 -1.042 -5.690 1.00 0.00 75 MET A C 19
ATOM 29440 O O . MET A 1 75 ? -7.428 -1.820 -5.373 1.00 0.00 75 MET A O 19
ATOM 29454 N N . ASP A 1 76 ? -6.590 0.266 -5.468 1.00 0.00 76 ASP A N 19
ATOM 29455 C CA . ASP A 1 76 ? -7.748 0.878 -4.825 1.00 0.00 76 ASP A CA 19
ATOM 29456 C C . ASP A 1 76 ? -9.043 0.238 -5.317 1.00 0.00 76 ASP A C 19
ATOM 29457 O O . ASP A 1 76 ? -9.506 0.520 -6.421 1.00 0.00 76 ASP A O 19
ATOM 29466 N N . GLY A 1 77 ? -9.622 -0.625 -4.488 1.00 0.00 77 GLY A N 19
ATOM 29467 C CA . GLY A 1 77 ? -10.858 -1.292 -4.857 1.00 0.00 77 GLY A CA 19
ATOM 29468 C C . GLY A 1 77 ? -10.622 -2.678 -5.424 1.00 0.00 77 GLY A C 19
ATOM 29469 O O . GLY A 1 77 ? -11.430 -3.182 -6.203 1.00 0.00 77 GLY A O 19
ATOM 29473 N N . ALA A 1 78 ? -9.511 -3.294 -5.034 1.00 0.00 78 ALA A N 19
ATOM 29474 C CA . ALA A 1 78 ? -9.171 -4.630 -5.509 1.00 0.00 78 ALA A CA 19
ATOM 29475 C C . ALA A 1 78 ? -9.436 -5.678 -4.433 1.00 0.00 78 ALA A C 19
ATOM 29476 O O . ALA A 1 78 ? -9.580 -5.350 -3.256 1.00 0.00 78 ALA A O 19
ATOM 29483 N N . GLU A 1 79 ? -9.499 -6.940 -4.846 1.00 0.00 79 GLU A N 19
ATOM 29484 C CA . GLU A 1 79 ? -9.747 -8.036 -3.917 1.00 0.00 79 GLU A CA 19
ATOM 29485 C C . GLU A 1 79 ? -8.452 -8.767 -3.578 1.00 0.00 79 GLU A C 19
ATOM 29486 O O . GLU A 1 79 ? -7.930 -9.537 -4.386 1.00 0.00 79 GLU A O 19
ATOM 29498 N N . LEU A 1 80 ? -7.937 -8.520 -2.379 1.00 0.00 80 LEU A N 19
ATOM 29499 C CA . LEU A 1 80 ? -6.701 -9.154 -1.932 1.00 0.00 80 LEU A CA 19
ATOM 29500 C C . LEU A 1 80 ? -6.780 -9.518 -0.453 1.00 0.00 80 LEU A C 19
ATOM 29501 O O . LEU A 1 80 ? -7.373 -8.791 0.345 1.00 0.00 80 LEU A O 19
ATOM 29517 N N . ASP A 1 81 ? -6.177 -10.646 -0.093 1.00 0.00 81 ASP A N 19
ATOM 29518 C CA . ASP A 1 81 ? -6.176 -11.105 1.291 1.00 0.00 81 ASP A CA 19
ATOM 29519 C C . ASP A 1 81 ? -7.598 -11.186 1.837 1.00 0.00 81 ASP A C 19
ATOM 29520 O O . ASP A 1 81 ? -7.830 -10.974 3.027 1.00 0.00 81 ASP A O 19
ATOM 29529 N N . GLY A 1 82 ? -8.548 -11.494 0.959 1.00 0.00 82 GLY A N 19
ATOM 29530 C CA . GLY A 1 82 ? -9.935 -11.596 1.372 1.00 0.00 82 GLY A CA 19
ATOM 29531 C C . GLY A 1 82 ? -10.483 -10.283 1.895 1.00 0.00 82 GLY A C 19
ATOM 29532 O O . GLY A 1 82 ? -11.285 -10.265 2.829 1.00 0.00 82 GLY A O 19
ATOM 29536 N N . ARG A 1 83 ? -10.048 -9.181 1.293 1.00 0.00 83 ARG A N 19
ATOM 29537 C CA . ARG A 1 83 ? -10.498 -7.857 1.706 1.00 0.00 83 ARG A CA 19
ATOM 29538 C C . ARG A 1 83 ? -10.188 -6.818 0.632 1.00 0.00 83 ARG A C 19
ATOM 29539 O O . ARG A 1 83 ? -9.498 -7.108 -0.344 1.00 0.00 83 ARG A O 19
ATOM 29560 N N . GLU A 1 84 ? -10.704 -5.607 0.821 1.00 0.00 84 GLU A N 19
ATOM 29561 C CA . GLU A 1 84 ? -10.483 -4.527 -0.133 1.00 0.00 84 GLU A CA 19
ATOM 29562 C C . GLU A 1 84 ? -9.379 -3.591 0.351 1.00 0.00 84 GLU A C 19
ATOM 29563 O O . GLU A 1 84 ? -9.605 -2.738 1.210 1.00 0.00 84 GLU A O 19
ATOM 29575 N N . LEU A 1 85 ? -8.185 -3.757 -0.207 1.00 0.00 85 LEU A N 19
ATOM 29576 C CA . LEU A 1 85 ? -7.044 -2.929 0.167 1.00 0.00 85 LEU A CA 19
ATOM 29577 C C . LEU A 1 85 ? -7.298 -1.465 -0.178 1.00 0.00 85 LEU A C 19
ATOM 29578 O O . LEU A 1 85 ? -7.660 -1.137 -1.308 1.00 0.00 85 LEU A O 19
ATOM 29594 N N . ARG A 1 86 ? -7.103 -0.589 0.802 1.00 0.00 86 ARG A N 19
ATOM 29595 C CA . ARG A 1 86 ? -7.310 0.840 0.601 1.00 0.00 86 ARG A CA 19
ATOM 29596 C C . ARG A 1 86 ? -6.027 1.513 0.120 1.00 0.00 86 ARG A C 19
ATOM 29597 O O . ARG A 1 86 ? -5.290 2.104 0.910 1.00 0.00 86 ARG A O 19
ATOM 29618 N N . VAL A 1 87 ? -5.767 1.418 -1.180 1.00 0.00 87 VAL A N 19
ATOM 29619 C CA . VAL A 1 87 ? -4.575 2.018 -1.766 1.00 0.00 87 VAL A CA 19
ATOM 29620 C C . VAL A 1 87 ? -4.908 3.327 -2.473 1.00 0.00 87 VAL A C 19
ATOM 29621 O O . VAL A 1 87 ? -5.032 3.368 -3.697 1.00 0.00 87 VAL A O 19
ATOM 29634 N N . GLN A 1 88 ? -5.051 4.394 -1.694 1.00 0.00 88 GLN A N 19
ATOM 29635 C CA . GLN A 1 88 ? -5.371 5.705 -2.246 1.00 0.00 88 GLN A CA 19
ATOM 29636 C C . GLN A 1 88 ? -4.239 6.694 -1.989 1.00 0.00 88 GLN A C 19
ATOM 29637 O O . GLN A 1 88 ? -3.220 6.346 -1.392 1.00 0.00 88 GLN A O 19
ATOM 29651 N N . VAL A 1 89 ? -4.424 7.929 -2.444 1.00 0.00 89 VAL A N 19
ATOM 29652 C CA . VAL A 1 89 ? -3.419 8.970 -2.263 1.00 0.00 89 VAL A CA 19
ATOM 29653 C C . VAL A 1 89 ? -3.417 9.488 -0.829 1.00 0.00 89 VAL A C 19
ATOM 29654 O O . VAL A 1 89 ? -4.444 9.475 -0.152 1.00 0.00 89 VAL A O 19
ATOM 29667 N N . ALA A 1 90 ? -2.255 9.945 -0.373 1.00 0.00 90 ALA A N 19
ATOM 29668 C CA . ALA A 1 90 ? -2.119 10.471 0.980 1.00 0.00 90 ALA A CA 19
ATOM 29669 C C . ALA A 1 90 ? -1.786 11.959 0.960 1.00 0.00 90 ALA A C 19
ATOM 29670 O O . ALA A 1 90 ? -1.724 12.576 -0.103 1.00 0.00 90 ALA A O 19
ATOM 29677 N N . ARG A 1 91 ? -1.574 12.529 2.141 1.00 0.00 91 ARG A N 19
ATOM 29678 C CA . ARG A 1 91 ? -1.249 13.945 2.259 1.00 0.00 91 ARG A CA 19
ATOM 29679 C C . ARG A 1 91 ? -0.715 14.266 3.652 1.00 0.00 91 ARG A C 19
ATOM 29680 O O . ARG A 1 91 ? -1.305 13.876 4.659 1.00 0.00 91 ARG A O 19
ATOM 29701 N N . TYR A 1 92 ? 0.405 14.979 3.699 1.00 0.00 92 TYR A N 19
ATOM 29702 C CA . TYR A 1 92 ? 1.021 15.351 4.968 1.00 0.00 92 TYR A CA 19
ATOM 29703 C C . TYR A 1 92 ? -0.008 15.958 5.916 1.00 0.00 92 TYR A C 19
ATOM 29704 O O . TYR A 1 92 ? -0.017 15.667 7.111 1.00 0.00 92 TYR A O 19
ATOM 29722 N N . GLY A 1 93 ? -0.877 16.806 5.372 1.00 0.00 93 GLY A N 19
ATOM 29723 C CA . GLY A 1 93 ? -1.899 17.442 6.182 1.00 0.00 93 GLY A CA 19
ATOM 29724 C C . GLY A 1 93 ? -2.303 18.800 5.644 1.00 0.00 93 GLY A C 19
ATOM 29725 O O . GLY A 1 93 ? -2.550 18.953 4.448 1.00 0.00 93 GLY A O 19
ATOM 29729 N N . ARG A 1 94 ? -2.373 19.789 6.530 1.00 0.00 94 ARG A N 19
ATOM 29730 C CA . ARG A 1 94 ? -2.753 21.140 6.138 1.00 0.00 94 ARG A CA 19
ATOM 29731 C C . ARG A 1 94 ? -1.856 22.174 6.812 1.00 0.00 94 ARG A C 19
ATOM 29732 O O . ARG A 1 94 ? -1.319 21.935 7.894 1.00 0.00 94 ARG A O 19
ATOM 29753 N N . ARG A 1 95 ? -1.697 23.324 6.164 1.00 0.00 95 ARG A N 19
ATOM 29754 C CA . ARG A 1 95 ? -0.863 24.394 6.700 1.00 0.00 95 ARG A CA 19
ATOM 29755 C C . ARG A 1 95 ? -0.952 25.642 5.826 1.00 0.00 95 ARG A C 19
ATOM 29756 O O . A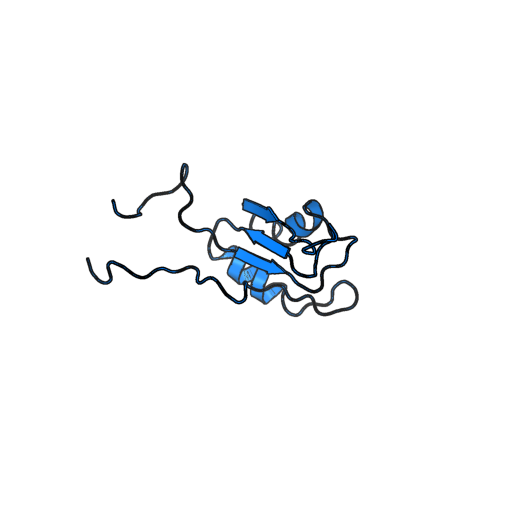RG A 1 95 ? -1.594 25.631 4.775 1.00 0.00 95 ARG A O 19
ATOM 29777 N N . ASP A 1 96 ? -0.304 26.714 6.267 1.00 0.00 96 ASP A N 19
ATOM 29778 C CA . ASP A 1 96 ? -0.309 27.969 5.526 1.00 0.00 96 ASP A CA 19
ATOM 29779 C C . ASP A 1 96 ? 0.742 28.929 6.074 1.00 0.00 96 ASP A C 19
ATOM 29780 O O . ASP A 1 96 ? 0.830 29.145 7.284 1.00 0.00 96 ASP A O 19
ATOM 29789 N N . LEU A 1 97 ? 1.539 29.501 5.178 1.00 0.00 97 LEU A N 19
ATOM 29790 C CA . LEU A 1 97 ? 2.586 30.437 5.572 1.00 0.00 97 LEU A CA 19
ATOM 29791 C C . LEU A 1 97 ? 2.019 31.840 5.760 1.00 0.00 97 LEU A C 19
ATOM 29792 O O . LEU A 1 97 ? 2.123 32.686 4.872 1.00 0.00 97 LEU A O 19
ATOM 29808 N N . SER A 1 98 ? 1.422 32.081 6.922 1.00 0.00 98 SER A N 19
ATOM 29809 C CA . SER A 1 98 ? 0.837 33.382 7.227 1.00 0.00 98 SER A CA 19
ATOM 29810 C C . SER A 1 98 ? 1.839 34.270 7.958 1.00 0.00 98 SER A C 19
ATOM 29811 O O . SER A 1 98 ? 2.227 33.986 9.090 1.00 0.00 98 SER A O 19
ATOM 29819 N N . GLY A 1 99 ? 2.254 35.349 7.300 1.00 0.00 99 GLY A N 19
ATOM 29820 C CA . GLY A 1 99 ? 3.207 36.263 7.901 1.00 0.00 99 GLY A CA 19
ATOM 29821 C C . GLY A 1 99 ? 2.982 37.699 7.472 1.00 0.00 99 GLY A C 19
ATOM 29822 O O . GLY A 1 99 ? 2.572 37.976 6.345 1.00 0.00 99 GLY A O 19
ATOM 29826 N N . PRO A 1 100 ? 3.252 38.643 8.387 1.00 0.00 100 PRO A N 19
ATOM 29827 C CA . PRO A 1 100 ? 3.083 40.074 8.121 1.00 0.00 100 PRO A CA 19
ATOM 29828 C C . PRO A 1 100 ? 4.218 40.645 7.278 1.00 0.00 100 PRO A C 19
ATOM 29829 O O . PRO A 1 100 ? 5.324 40.104 7.259 1.00 0.00 100 PRO A O 19
ATOM 29840 N N . SER A 1 101 ? 3.938 41.742 6.581 1.00 0.00 101 SER A N 19
ATOM 29841 C CA . SER A 1 101 ? 4.935 42.385 5.733 1.00 0.00 101 SER A CA 19
ATOM 29842 C C . SER A 1 101 ? 6.094 42.922 6.568 1.00 0.00 101 SER A C 19
ATOM 29843 O O . SER A 1 101 ? 7.260 42.674 6.263 1.00 0.00 101 SER A O 19
ATOM 29851 N N . SER A 1 102 ? 5.763 43.659 7.624 1.00 0.00 102 SER A N 19
ATOM 29852 C CA . SER A 1 102 ? 6.774 44.235 8.502 1.00 0.00 102 SER A CA 19
ATOM 29853 C C . SER A 1 102 ? 8.003 44.665 7.706 1.00 0.00 102 SER A C 19
ATOM 29854 O O . SER A 1 102 ? 9.138 44.429 8.119 1.00 0.00 102 SER A O 19
ATOM 29862 N N . GLY A 1 103 ? 7.767 45.297 6.561 1.00 0.00 103 GLY A N 19
ATOM 29863 C CA . GLY A 1 103 ? 8.863 45.751 5.724 1.00 0.00 103 GLY A CA 19
ATOM 29864 C C . GLY A 1 103 ? 8.595 45.530 4.248 1.00 0.00 103 GLY A C 19
ATOM 29865 O O . GLY A 1 103 ? 7.442 45.450 3.825 1.00 0.00 103 GLY A O 19
ATOM 29869 N N . GLY A 1 1 ? -0.573 21.655 -13.909 1.00 0.00 1 GLY A N 20
ATOM 29870 C CA . GLY A 1 1 ? 0.624 21.349 -13.147 1.00 0.00 1 GLY A CA 20
ATOM 29871 C C . GLY A 1 1 ? 1.664 22.448 -13.236 1.00 0.00 1 GLY A C 20
ATOM 29872 O O . GLY A 1 1 ? 2.695 22.285 -13.888 1.00 0.00 1 GLY A O 20
ATOM 29876 N N . SER A 1 2 ? 1.393 23.572 -12.579 1.00 0.00 2 SER A N 20
ATOM 29877 C CA . SER A 1 2 ? 2.311 24.704 -12.591 1.00 0.00 2 SER A CA 20
ATOM 29878 C C . SER A 1 2 ? 3.406 24.528 -11.543 1.00 0.00 2 SER A C 20
ATOM 29879 O O . SER A 1 2 ? 3.185 23.921 -10.495 1.00 0.00 2 SER A O 20
ATOM 29887 N N . SER A 1 3 ? 4.587 25.062 -11.834 1.00 0.00 3 SER A N 20
ATOM 29888 C CA . SER A 1 3 ? 5.719 24.961 -10.920 1.00 0.00 3 SER A CA 20
ATOM 29889 C C . SER A 1 3 ? 6.543 26.245 -10.932 1.00 0.00 3 SER A C 20
ATOM 29890 O O . SER A 1 3 ? 6.776 26.836 -11.985 1.00 0.00 3 SER A O 20
ATOM 29898 N N . GLY A 1 4 ? 6.983 26.669 -9.751 1.00 0.00 4 GLY A N 20
ATOM 29899 C CA . GLY A 1 4 ? 7.777 27.880 -9.647 1.00 0.00 4 GLY A CA 20
ATOM 29900 C C . GLY A 1 4 ? 9.260 27.617 -9.816 1.00 0.00 4 GLY A C 20
ATOM 29901 O O . GLY A 1 4 ? 9.868 28.056 -10.793 1.00 0.00 4 GLY A O 20
ATOM 29905 N N . SER A 1 5 ? 9.845 26.899 -8.862 1.00 0.00 5 SER A N 20
ATOM 29906 C CA . SER A 1 5 ? 11.268 26.583 -8.907 1.00 0.00 5 SER A CA 20
ATOM 29907 C C . SER A 1 5 ? 11.487 25.075 -8.974 1.00 0.00 5 SER A C 20
ATOM 29908 O O . SER A 1 5 ? 11.185 24.350 -8.027 1.00 0.00 5 SER A O 20
ATOM 29916 N N . SER A 1 6 ? 12.016 24.610 -10.102 1.00 0.00 6 SER A N 20
ATOM 29917 C CA . SER A 1 6 ? 12.274 23.188 -10.295 1.00 0.00 6 SER A CA 20
ATOM 29918 C C . SER A 1 6 ? 13.658 22.810 -9.777 1.00 0.00 6 SER A C 20
ATOM 29919 O O . SER A 1 6 ? 14.672 23.308 -10.263 1.00 0.00 6 SER A O 20
ATOM 29927 N N . GLY A 1 7 ? 13.691 21.926 -8.785 1.00 0.00 7 GLY A N 20
ATOM 29928 C CA . GLY A 1 7 ? 14.954 21.496 -8.216 1.00 0.00 7 GLY A CA 20
ATOM 29929 C C . GLY A 1 7 ? 15.034 19.991 -8.049 1.00 0.00 7 GLY A C 20
ATOM 29930 O O . GLY A 1 7 ? 14.046 19.275 -8.212 1.00 0.00 7 GLY A O 20
ATOM 29934 N N . PRO A 1 8 ? 16.233 19.491 -7.719 1.00 0.00 8 PRO A N 20
ATOM 29935 C CA . PRO A 1 8 ? 16.466 18.057 -7.525 1.00 0.00 8 PRO A CA 20
ATOM 29936 C C . PRO A 1 8 ? 15.942 17.561 -6.181 1.00 0.00 8 PRO A C 20
ATOM 29937 O O . PRO A 1 8 ? 15.666 16.373 -6.012 1.00 0.00 8 PRO A O 20
ATOM 29948 N N . ASP A 1 9 ? 15.807 18.477 -5.229 1.00 0.00 9 ASP A N 20
ATOM 29949 C CA . ASP A 1 9 ? 15.314 18.133 -3.901 1.00 0.00 9 ASP A CA 20
ATOM 29950 C C . ASP A 1 9 ? 13.927 17.504 -3.982 1.00 0.00 9 ASP A C 20
ATOM 29951 O O . ASP A 1 9 ? 13.032 18.032 -4.641 1.00 0.00 9 ASP A O 20
ATOM 29960 N N . VAL A 1 10 ? 13.756 16.370 -3.309 1.00 0.00 10 VAL A N 20
ATOM 29961 C CA . VAL A 1 10 ? 12.478 15.669 -3.305 1.00 0.00 10 VAL A CA 20
ATOM 29962 C C . VAL A 1 10 ? 11.763 15.837 -1.969 1.00 0.00 10 VAL A C 20
ATOM 29963 O O . VAL A 1 10 ? 12.272 15.430 -0.925 1.00 0.00 10 VAL A O 20
ATOM 29976 N N . ASP A 1 11 ? 10.579 16.439 -2.010 1.00 0.00 11 ASP A N 20
ATOM 29977 C CA . ASP A 1 11 ? 9.792 16.661 -0.803 1.00 0.00 11 ASP A CA 20
ATOM 29978 C C . ASP A 1 11 ? 8.396 16.063 -0.948 1.00 0.00 11 ASP A C 20
ATOM 29979 O O . ASP A 1 11 ? 7.471 16.725 -1.417 1.00 0.00 11 ASP A O 20
ATOM 29988 N N . GLY A 1 12 ? 8.251 14.805 -0.542 1.00 0.00 12 GLY A N 20
ATOM 29989 C CA . GLY A 1 12 ? 6.966 14.138 -0.635 1.00 0.00 12 GLY A CA 20
ATOM 29990 C C . GLY A 1 12 ? 6.265 14.413 -1.951 1.00 0.00 12 GLY A C 20
ATOM 29991 O O . GLY A 1 12 ? 5.046 14.583 -1.989 1.00 0.00 12 GLY A O 20
ATOM 29995 N N . MET A 1 13 ? 7.036 14.459 -3.032 1.00 0.00 13 MET A N 20
ATOM 29996 C CA . MET A 1 13 ? 6.480 14.717 -4.356 1.00 0.00 13 MET A CA 20
ATOM 29997 C C . MET A 1 13 ? 5.115 14.054 -4.511 1.00 0.00 13 MET A C 20
ATOM 29998 O O . MET A 1 13 ? 4.116 14.725 -4.772 1.00 0.00 13 MET A O 20
ATOM 30012 N N . ILE A 1 14 ? 5.081 12.736 -4.349 1.00 0.00 14 ILE A N 20
ATOM 30013 C CA . ILE A 1 14 ? 3.837 11.984 -4.471 1.00 0.00 14 ILE A CA 20
ATOM 30014 C C . ILE A 1 14 ? 3.753 10.887 -3.415 1.00 0.00 14 ILE A C 20
ATOM 30015 O O . ILE A 1 14 ? 4.561 9.958 -3.401 1.00 0.00 14 ILE A O 20
ATOM 30031 N N . THR A 1 15 ? 2.767 11.000 -2.530 1.00 0.00 15 THR A N 20
ATOM 30032 C CA . THR A 1 15 ? 2.575 10.018 -1.470 1.00 0.00 15 THR A CA 20
ATOM 30033 C C . THR A 1 15 ? 1.363 9.137 -1.749 1.00 0.00 15 THR A C 20
ATOM 30034 O O . THR A 1 15 ? 0.415 9.560 -2.413 1.00 0.00 15 THR A O 20
ATOM 30045 N N . LEU A 1 16 ? 1.398 7.912 -1.238 1.00 0.00 16 LEU A N 20
ATOM 30046 C CA . LEU A 1 16 ? 0.300 6.970 -1.432 1.00 0.00 16 LEU A CA 20
ATOM 30047 C C . LEU A 1 16 ? 0.001 6.211 -0.143 1.00 0.00 16 LEU A C 20
ATOM 30048 O O . LEU A 1 16 ? 0.878 5.560 0.425 1.00 0.00 16 LEU A O 20
ATOM 30064 N N . LYS A 1 17 ? -1.245 6.296 0.311 1.00 0.00 17 LYS A N 20
ATOM 30065 C CA . LYS A 1 17 ? -1.663 5.615 1.531 1.00 0.00 17 LYS A CA 20
ATOM 30066 C C . LYS A 1 17 ? -2.084 4.179 1.235 1.00 0.00 17 LYS A C 20
ATOM 30067 O O . LYS A 1 17 ? -2.794 3.917 0.264 1.00 0.00 17 LYS A O 20
ATOM 30086 N N . VAL A 1 18 ? -1.642 3.251 2.078 1.00 0.00 18 VAL A N 20
ATOM 30087 C CA . VAL A 1 18 ? -1.974 1.842 1.908 1.00 0.00 18 VAL A CA 20
ATOM 30088 C C . VAL A 1 18 ? -2.518 1.246 3.201 1.00 0.00 18 VAL A C 20
ATOM 30089 O O . VAL A 1 18 ? -1.802 1.140 4.197 1.00 0.00 18 VAL A O 20
ATOM 30102 N N . ASP A 1 19 ? -3.788 0.858 3.179 1.00 0.00 19 ASP A N 20
ATOM 30103 C CA . ASP A 1 19 ? -4.429 0.270 4.350 1.00 0.00 19 ASP A CA 20
ATOM 30104 C C . ASP A 1 19 ? -4.669 -1.223 4.146 1.00 0.00 19 ASP A C 20
ATOM 30105 O O . ASP A 1 19 ? -4.277 -1.791 3.128 1.00 0.00 19 ASP A O 20
ATOM 30114 N N . ASN A 1 20 ? -5.315 -1.852 5.123 1.00 0.00 20 ASN A N 20
ATOM 30115 C CA . ASN A 1 20 ? -5.606 -3.279 5.051 1.00 0.00 20 ASN A CA 20
ATOM 30116 C C . ASN A 1 20 ? -4.328 -4.084 4.833 1.00 0.00 20 ASN A C 20
ATOM 30117 O O . ASN A 1 20 ? -4.297 -5.012 4.024 1.00 0.00 20 ASN A O 20
ATOM 30128 N N . LEU A 1 21 ? -3.277 -3.724 5.561 1.00 0.00 21 LEU A N 20
ATOM 30129 C CA . LEU A 1 21 ? -1.996 -4.413 5.449 1.00 0.00 21 LEU A CA 20
ATOM 30130 C C . LEU A 1 21 ? -1.745 -5.297 6.666 1.00 0.00 21 LEU A C 20
ATOM 30131 O O . LEU A 1 21 ? -1.348 -4.815 7.727 1.00 0.00 21 LEU A O 20
ATOM 30147 N N . THR A 1 22 ? -1.978 -6.596 6.505 1.00 0.00 22 THR A N 20
ATOM 30148 C CA . THR A 1 22 ? -1.776 -7.549 7.589 1.00 0.00 22 THR A CA 20
ATOM 30149 C C . THR A 1 22 ? -0.316 -7.583 8.027 1.00 0.00 22 THR A C 20
ATOM 30150 O O . THR A 1 22 ? 0.582 -7.246 7.254 1.00 0.00 22 THR A O 20
ATOM 30161 N N . TYR A 1 23 ? -0.085 -7.992 9.269 1.00 0.00 23 TYR A N 20
ATOM 30162 C CA . TYR A 1 23 ? 1.267 -8.068 9.810 1.00 0.00 23 TYR A CA 20
ATOM 30163 C C . TYR A 1 23 ? 2.247 -8.576 8.757 1.00 0.00 23 TYR A C 20
ATOM 30164 O O . TYR A 1 23 ? 3.334 -8.023 8.586 1.00 0.00 23 TYR A O 20
ATOM 30182 N N . ARG A 1 24 ? 1.854 -9.632 8.052 1.00 0.00 24 ARG A N 20
ATOM 30183 C CA . ARG A 1 24 ? 2.697 -10.215 7.015 1.00 0.00 24 ARG A CA 20
ATOM 30184 C C . ARG A 1 24 ? 3.282 -9.130 6.116 1.00 0.00 24 ARG A C 20
ATOM 30185 O O . ARG A 1 24 ? 4.470 -9.149 5.793 1.00 0.00 24 ARG A O 20
ATOM 30206 N N . THR A 1 25 ? 2.439 -8.185 5.713 1.00 0.00 25 THR A N 20
ATOM 30207 C CA . THR A 1 25 ? 2.871 -7.093 4.849 1.00 0.00 25 THR A CA 20
ATOM 30208 C C . THR A 1 25 ? 4.283 -6.639 5.202 1.00 0.00 25 THR A C 20
ATOM 30209 O O . THR A 1 25 ? 4.598 -6.409 6.369 1.00 0.00 25 THR A O 20
ATOM 30220 N N . SER A 1 26 ? 5.130 -6.512 4.185 1.00 0.00 26 SER A N 20
ATOM 30221 C CA . SER A 1 26 ? 6.510 -6.089 4.388 1.00 0.00 26 SER A CA 20
ATOM 30222 C C . SER A 1 26 ? 6.966 -5.164 3.264 1.00 0.00 26 SER A C 20
ATOM 30223 O O . SER A 1 26 ? 6.387 -5.134 2.177 1.00 0.00 26 SER A O 20
ATOM 30231 N N . PRO A 1 27 ? 8.029 -4.391 3.529 1.00 0.00 27 PRO A N 20
ATOM 30232 C CA . PRO A 1 27 ? 8.588 -3.451 2.552 1.00 0.00 27 PRO A CA 20
ATOM 30233 C C . PRO A 1 27 ? 8.724 -4.069 1.165 1.00 0.00 27 PRO A C 20
ATOM 30234 O O . PRO A 1 27 ? 8.349 -3.458 0.164 1.00 0.00 27 PRO A O 20
ATOM 30245 N N . ASP A 1 28 ? 9.262 -5.282 1.113 1.00 0.00 28 ASP A N 20
ATOM 30246 C CA . ASP A 1 28 ? 9.446 -5.984 -0.152 1.00 0.00 28 ASP A CA 20
ATOM 30247 C C . ASP A 1 28 ? 8.136 -6.053 -0.930 1.00 0.00 28 ASP A C 20
ATOM 30248 O O . ASP A 1 28 ? 8.080 -5.689 -2.105 1.00 0.00 28 ASP A O 20
ATOM 30257 N N . SER A 1 29 ? 7.084 -6.525 -0.268 1.00 0.00 29 SER A N 20
ATOM 30258 C CA . SER A 1 29 ? 5.775 -6.647 -0.899 1.00 0.00 29 SER A CA 20
ATOM 30259 C C . SER A 1 29 ? 5.204 -5.273 -1.235 1.00 0.00 29 SER A C 20
ATOM 30260 O O . SER A 1 29 ? 5.014 -4.935 -2.405 1.00 0.00 29 SER A O 20
ATOM 30268 N N . LEU A 1 30 ? 4.931 -4.484 -0.202 1.00 0.00 30 LEU A N 20
ATOM 30269 C CA . LEU A 1 30 ? 4.381 -3.145 -0.386 1.00 0.00 30 LEU A CA 20
ATOM 30270 C C . LEU A 1 30 ? 5.074 -2.425 -1.539 1.00 0.00 30 LEU A C 20
ATOM 30271 O O . LEU A 1 30 ? 4.490 -1.550 -2.177 1.00 0.00 30 LEU A O 20
ATOM 30287 N N . ARG A 1 31 ? 6.321 -2.802 -1.801 1.00 0.00 31 ARG A N 20
ATOM 30288 C CA . ARG A 1 31 ? 7.093 -2.193 -2.877 1.00 0.00 31 ARG A CA 20
ATOM 30289 C C . ARG A 1 31 ? 6.816 -2.891 -4.206 1.00 0.00 31 ARG A C 20
ATOM 30290 O O . ARG A 1 31 ? 6.663 -2.240 -5.240 1.00 0.00 31 ARG A O 20
ATOM 30311 N N . ARG A 1 32 ? 6.755 -4.218 -4.171 1.00 0.00 32 ARG A N 20
ATOM 30312 C CA . ARG A 1 32 ? 6.499 -5.003 -5.372 1.00 0.00 32 ARG A CA 20
ATOM 30313 C C . ARG A 1 32 ? 5.067 -4.801 -5.859 1.00 0.00 32 ARG A C 20
ATOM 30314 O O . ARG A 1 32 ? 4.693 -5.273 -6.932 1.00 0.00 32 ARG A O 20
ATOM 30335 N N . VAL A 1 33 ? 4.270 -4.098 -5.061 1.00 0.00 33 VAL A N 20
ATOM 30336 C CA . VAL A 1 33 ? 2.880 -3.832 -5.410 1.00 0.00 33 VAL A CA 20
ATOM 30337 C C . VAL A 1 33 ? 2.776 -2.724 -6.452 1.00 0.00 33 VAL A C 20
ATOM 30338 O O . VAL A 1 33 ? 2.065 -2.857 -7.448 1.00 0.00 33 VAL A O 20
ATOM 30351 N N . PHE A 1 34 ? 3.492 -1.629 -6.216 1.00 0.00 34 PHE A N 20
ATOM 30352 C CA . PHE A 1 34 ? 3.481 -0.496 -7.133 1.00 0.00 34 PHE A CA 20
ATOM 30353 C C . PHE A 1 34 ? 4.705 -0.522 -8.044 1.00 0.00 34 PHE A C 20
ATOM 30354 O O . PHE A 1 34 ? 5.049 0.482 -8.667 1.00 0.00 34 PHE A O 20
ATOM 30371 N N . GLU A 1 35 ? 5.357 -1.678 -8.116 1.00 0.00 35 GLU A N 20
ATOM 30372 C CA . GLU A 1 35 ? 6.543 -1.835 -8.950 1.00 0.00 35 GLU A CA 20
ATOM 30373 C C . GLU A 1 35 ? 6.156 -2.072 -10.407 1.00 0.00 35 GLU A C 20
ATOM 30374 O O . GLU A 1 35 ? 6.712 -1.456 -11.317 1.00 0.00 35 GLU A O 20
ATOM 30386 N N . LYS A 1 36 ? 5.201 -2.970 -10.621 1.00 0.00 36 LYS A N 20
ATOM 30387 C CA . LYS A 1 36 ? 4.738 -3.289 -11.966 1.00 0.00 36 LYS A CA 20
ATOM 30388 C C . LYS A 1 36 ? 4.148 -2.057 -12.646 1.00 0.00 36 LYS A C 20
ATOM 30389 O O . LYS A 1 36 ? 4.003 -2.021 -13.868 1.00 0.00 36 LYS A O 20
ATOM 30408 N N . TYR A 1 37 ? 3.813 -1.051 -11.847 1.00 0.00 37 TYR A N 20
ATOM 30409 C CA . TYR A 1 37 ? 3.239 0.183 -12.372 1.00 0.00 37 TYR A CA 20
ATOM 30410 C C . TYR A 1 37 ? 4.279 1.298 -12.403 1.00 0.00 37 TYR A C 20
ATOM 30411 O O . TYR A 1 37 ? 4.550 1.881 -13.452 1.00 0.00 37 TYR A O 20
ATOM 30429 N N . GLY A 1 38 ? 4.861 1.588 -11.243 1.00 0.00 38 GLY A N 20
ATOM 30430 C CA . GLY A 1 38 ? 5.866 2.632 -11.158 1.00 0.00 38 GLY A CA 20
ATOM 30431 C C . GLY A 1 38 ? 7.067 2.214 -10.333 1.00 0.00 38 GLY A C 20
ATOM 30432 O O . GLY A 1 38 ? 7.128 1.088 -9.840 1.00 0.00 38 GLY A O 20
ATOM 30436 N N . ARG A 1 39 ? 8.025 3.123 -10.184 1.00 0.00 39 ARG A N 20
ATOM 30437 C CA . ARG A 1 39 ? 9.232 2.841 -9.416 1.00 0.00 39 ARG A CA 20
ATOM 30438 C C . ARG A 1 39 ? 9.113 3.390 -7.997 1.00 0.00 39 ARG A C 20
ATOM 30439 O O . ARG A 1 39 ? 9.417 4.556 -7.743 1.00 0.00 39 ARG A O 20
ATOM 30460 N N . VAL A 1 40 ? 8.670 2.541 -7.075 1.00 0.00 40 VAL A N 20
ATOM 30461 C CA . VAL A 1 40 ? 8.511 2.941 -5.681 1.00 0.00 40 VAL A CA 20
ATOM 30462 C C . VAL A 1 40 ? 9.740 3.692 -5.182 1.00 0.00 40 VAL A C 20
ATOM 30463 O O . VAL A 1 40 ? 10.815 3.114 -5.030 1.00 0.00 40 VAL A O 20
ATOM 30476 N N . GLY A 1 41 ? 9.573 4.986 -4.927 1.00 0.00 41 GLY A N 20
ATOM 30477 C CA . GLY A 1 41 ? 10.677 5.796 -4.446 1.00 0.00 41 GLY A CA 20
ATOM 30478 C C . GLY A 1 41 ? 11.116 5.407 -3.049 1.00 0.00 41 GLY A C 20
ATOM 30479 O O . GLY A 1 41 ? 12.264 5.014 -2.839 1.00 0.00 41 GLY A O 20
ATOM 30483 N N . ASP A 1 42 ? 10.203 5.518 -2.091 1.00 0.00 42 ASP A N 20
ATOM 30484 C CA . ASP A 1 42 ? 10.502 5.175 -0.705 1.00 0.00 42 ASP A CA 20
ATOM 30485 C C . ASP A 1 42 ? 9.334 4.434 -0.064 1.00 0.00 42 ASP A C 20
ATOM 30486 O O . ASP A 1 42 ? 8.180 4.847 -0.186 1.00 0.00 42 ASP A O 20
ATOM 30495 N N . VAL A 1 43 ? 9.640 3.335 0.618 1.00 0.00 43 VAL A N 20
ATOM 30496 C CA . VAL A 1 43 ? 8.615 2.535 1.279 1.00 0.00 43 VAL A CA 20
ATOM 30497 C C . VAL A 1 43 ? 8.662 2.721 2.791 1.00 0.00 43 VAL A C 20
ATOM 30498 O O . VAL A 1 43 ? 9.644 2.364 3.441 1.00 0.00 43 VAL A O 20
ATOM 30511 N N . TYR A 1 44 ? 7.594 3.284 3.345 1.00 0.00 44 TYR A N 20
ATOM 30512 C CA . TYR A 1 44 ? 7.513 3.520 4.782 1.00 0.00 44 TYR A CA 20
ATOM 30513 C C . TYR A 1 44 ? 6.440 2.642 5.419 1.00 0.00 44 TYR A C 20
ATOM 30514 O O . TYR A 1 44 ? 5.303 2.593 4.950 1.00 0.00 44 TYR A O 20
ATOM 30532 N N . ILE A 1 45 ? 6.812 1.950 6.491 1.00 0.00 45 ILE A N 20
ATOM 30533 C CA . ILE A 1 45 ? 5.882 1.075 7.194 1.00 0.00 45 ILE A CA 20
ATOM 30534 C C . ILE A 1 45 ? 5.942 1.307 8.700 1.00 0.00 45 ILE A C 20
ATOM 30535 O O . ILE A 1 45 ? 6.855 0.850 9.388 1.00 0.00 45 ILE A O 20
ATOM 30551 N N . PRO A 1 46 ? 4.944 2.032 9.227 1.00 0.00 46 PRO A N 20
ATOM 30552 C CA . PRO A 1 46 ? 4.859 2.339 10.658 1.00 0.00 46 PRO A CA 20
ATOM 30553 C C . PRO A 1 46 ? 5.151 1.122 11.530 1.00 0.00 46 PRO A C 20
ATOM 30554 O O . PRO A 1 46 ? 5.310 0.010 11.027 1.00 0.00 46 PRO A O 20
ATOM 30565 N N . ARG A 1 47 ? 5.221 1.342 12.839 1.00 0.00 47 ARG A N 20
ATOM 30566 C CA . ARG A 1 47 ? 5.495 0.263 13.781 1.00 0.00 47 ARG A CA 20
ATOM 30567 C C . ARG A 1 47 ? 4.590 0.367 15.005 1.00 0.00 47 ARG A C 20
ATOM 30568 O O . ARG A 1 47 ? 3.816 1.315 15.137 1.00 0.00 47 ARG A O 20
ATOM 30589 N N . GLU A 1 48 ? 4.693 -0.614 15.897 1.00 0.00 48 GLU A N 20
ATOM 30590 C CA . GLU A 1 48 ? 3.883 -0.632 17.109 1.00 0.00 48 GLU A CA 20
ATOM 30591 C C . GLU A 1 48 ? 4.703 -0.192 18.318 1.00 0.00 48 GLU A C 20
ATOM 30592 O O . GLU A 1 48 ? 5.927 -0.320 18.350 1.00 0.00 48 GLU A O 20
ATOM 30604 N N . PRO A 1 49 ? 4.013 0.341 19.338 1.00 0.00 49 PRO A N 20
ATOM 30605 C CA . PRO A 1 49 ? 4.656 0.811 20.568 1.00 0.00 49 PRO A CA 20
ATOM 30606 C C . PRO A 1 49 ? 5.582 -0.237 21.176 1.00 0.00 49 PRO A C 20
ATOM 30607 O O . PRO A 1 49 ? 5.149 -1.339 21.517 1.00 0.00 49 PRO A O 20
ATOM 30618 N N . HIS A 1 50 ? 6.857 0.112 21.311 1.00 0.00 50 HIS A N 20
ATOM 30619 C CA . HIS A 1 50 ? 7.844 -0.799 21.879 1.00 0.00 50 HIS A CA 20
ATOM 30620 C C . HIS A 1 50 ? 8.042 -2.015 20.979 1.00 0.00 50 HIS A C 20
ATOM 30621 O O . HIS A 1 50 ? 8.215 -3.136 21.460 1.00 0.00 50 HIS A O 20
ATOM 30635 N N . THR A 1 51 ? 8.015 -1.787 19.670 1.00 0.00 51 THR A N 20
ATOM 30636 C CA . THR A 1 51 ? 8.190 -2.864 18.703 1.00 0.00 51 THR A CA 20
ATOM 30637 C C . THR A 1 51 ? 8.239 -2.321 17.279 1.00 0.00 51 THR A C 20
ATOM 30638 O O . THR A 1 51 ? 7.623 -1.301 16.970 1.00 0.00 51 THR A O 20
ATOM 30649 N N . LYS A 1 52 ? 8.976 -3.009 16.414 1.00 0.00 52 LYS A N 20
ATOM 30650 C CA . LYS A 1 52 ? 9.105 -2.598 15.021 1.00 0.00 52 LYS A CA 20
ATOM 30651 C C . LYS A 1 52 ? 8.041 -3.267 14.155 1.00 0.00 52 LYS A C 20
ATOM 30652 O O . LYS A 1 52 ? 8.115 -3.232 12.927 1.00 0.00 52 LYS A O 20
ATOM 30671 N N . ALA A 1 53 ? 7.053 -3.874 14.804 1.00 0.00 53 ALA A N 20
ATOM 30672 C CA . ALA A 1 53 ? 5.973 -4.547 14.094 1.00 0.00 53 ALA A CA 20
ATOM 30673 C C . ALA A 1 53 ? 4.988 -3.539 13.510 1.00 0.00 53 ALA A C 20
ATOM 30674 O O . ALA A 1 53 ? 4.597 -2.570 14.160 1.00 0.00 53 ALA A O 20
ATOM 30681 N N . PRO A 1 54 ? 4.576 -3.771 12.255 1.00 0.00 54 PRO A N 20
ATOM 30682 C CA . PRO A 1 54 ? 3.632 -2.894 11.557 1.00 0.00 54 PRO A CA 20
ATOM 30683 C C . PRO A 1 54 ? 2.411 -2.562 12.408 1.00 0.00 54 PRO A C 20
ATOM 30684 O O . PRO A 1 54 ? 2.242 -3.098 13.503 1.00 0.00 54 PRO A O 20
ATOM 30695 N N . ARG A 1 55 ? 1.563 -1.676 11.897 1.00 0.00 55 ARG A N 20
ATOM 30696 C CA . ARG A 1 55 ? 0.358 -1.272 12.612 1.00 0.00 55 ARG A CA 20
ATOM 30697 C C . ARG A 1 55 ? -0.893 -1.623 11.811 1.00 0.00 55 ARG A C 20
ATOM 30698 O O . ARG A 1 55 ? -1.777 -2.327 12.297 1.00 0.00 55 ARG A O 20
ATOM 30719 N N . GLY A 1 56 ? -0.959 -1.126 10.579 1.00 0.00 56 GLY A N 20
ATOM 30720 C CA . GLY A 1 56 ? -2.105 -1.397 9.731 1.00 0.00 56 GLY A CA 20
ATOM 30721 C C . GLY A 1 56 ? -2.008 -0.704 8.386 1.00 0.00 56 GLY A C 20
ATOM 30722 O O . GLY A 1 56 ? -2.289 -1.304 7.348 1.00 0.00 56 GLY A O 20
ATOM 30726 N N . PHE A 1 57 ? -1.610 0.564 8.404 1.00 0.00 57 PHE A N 20
ATOM 30727 C CA . PHE A 1 57 ? -1.479 1.341 7.176 1.00 0.00 57 PHE A CA 20
ATOM 30728 C C . PHE A 1 57 ? -0.013 1.631 6.870 1.00 0.00 57 PHE A C 20
ATOM 30729 O O . PHE A 1 57 ? 0.859 1.439 7.717 1.00 0.00 57 PHE A O 20
ATOM 30746 N N . ALA A 1 58 ? 0.251 2.095 5.653 1.00 0.00 58 ALA A N 20
ATOM 30747 C CA . ALA A 1 58 ? 1.610 2.413 5.234 1.00 0.00 58 ALA A CA 20
ATOM 30748 C C . ALA A 1 58 ? 1.627 3.606 4.284 1.00 0.00 58 ALA A C 20
ATOM 30749 O O . ALA A 1 58 ? 0.580 4.162 3.952 1.00 0.00 58 ALA A O 20
ATOM 30756 N N . PHE A 1 59 ? 2.821 3.993 3.849 1.00 0.00 59 PHE A N 20
ATOM 30757 C CA . PHE A 1 59 ? 2.974 5.121 2.937 1.00 0.00 59 PHE A CA 20
ATOM 30758 C C . PHE A 1 59 ? 4.068 4.845 1.910 1.00 0.00 59 PHE A C 20
ATOM 30759 O O . PHE A 1 59 ? 5.151 4.370 2.252 1.00 0.00 59 PHE A O 20
ATOM 30776 N N . VAL A 1 60 ? 3.777 5.147 0.649 1.00 0.00 60 VAL A N 20
ATOM 30777 C CA . VAL A 1 60 ? 4.734 4.932 -0.430 1.00 0.00 60 VAL A CA 20
ATOM 30778 C C . VAL A 1 60 ? 4.962 6.213 -1.225 1.00 0.00 60 VAL A C 20
ATOM 30779 O O . VAL A 1 60 ? 4.020 6.949 -1.519 1.00 0.00 60 VAL A O 20
ATOM 30792 N N . ARG A 1 61 ? 6.219 6.472 -1.571 1.00 0.00 61 ARG A N 20
ATOM 30793 C CA . ARG A 1 61 ? 6.571 7.665 -2.332 1.00 0.00 61 ARG A CA 20
ATOM 30794 C C . ARG A 1 61 ? 6.938 7.304 -3.769 1.00 0.00 61 ARG A C 20
ATOM 30795 O O . ARG A 1 61 ? 7.482 6.231 -4.031 1.00 0.00 61 ARG A O 20
ATOM 30816 N N . PHE A 1 62 ? 6.637 8.208 -4.696 1.00 0.00 62 PHE A N 20
ATOM 30817 C CA . PHE A 1 62 ? 6.934 7.984 -6.106 1.00 0.00 62 PHE A CA 20
ATOM 30818 C C . PHE A 1 62 ? 7.727 9.152 -6.686 1.00 0.00 62 PHE A C 20
ATOM 30819 O O . PHE A 1 62 ? 8.104 10.078 -5.968 1.00 0.00 62 PHE A O 20
ATOM 30836 N N . HIS A 1 63 ? 7.977 9.099 -7.991 1.00 0.00 63 HIS A N 20
ATOM 30837 C CA . HIS A 1 63 ? 8.725 10.152 -8.669 1.00 0.00 63 HIS A CA 20
ATOM 30838 C C . HIS A 1 63 ? 7.824 10.931 -9.622 1.00 0.00 63 HIS A C 20
ATOM 30839 O O . HIS A 1 63 ? 7.923 12.154 -9.725 1.00 0.00 63 HIS A O 20
ATOM 30853 N N . ASP A 1 64 ? 6.947 10.215 -10.317 1.00 0.00 64 ASP A N 20
ATOM 30854 C CA . ASP A 1 64 ? 6.028 10.840 -11.262 1.00 0.00 64 ASP A CA 20
ATOM 30855 C C . ASP A 1 64 ? 4.597 10.799 -10.736 1.00 0.00 64 ASP A C 20
ATOM 30856 O O . ASP A 1 64 ? 4.327 10.210 -9.688 1.00 0.00 64 ASP A O 20
ATOM 30865 N N . ARG A 1 65 ? 3.684 11.428 -11.468 1.00 0.00 65 ARG A N 20
ATOM 30866 C CA . ARG A 1 65 ? 2.281 11.466 -11.074 1.00 0.00 65 ARG A CA 20
ATOM 30867 C C . ARG A 1 65 ? 1.476 10.412 -11.829 1.00 0.00 65 ARG A C 20
ATOM 30868 O O . ARG A 1 65 ? 0.773 9.603 -11.224 1.00 0.00 65 ARG A O 20
ATOM 30889 N N . ARG A 1 66 ? 1.584 10.430 -13.154 1.00 0.00 66 ARG A N 20
ATOM 30890 C CA . ARG A 1 66 ? 0.865 9.477 -13.992 1.00 0.00 66 ARG A CA 20
ATOM 30891 C C . ARG A 1 66 ? 1.016 8.058 -13.453 1.00 0.00 66 ARG A C 20
ATOM 30892 O O . ARG A 1 66 ? 0.027 7.389 -13.151 1.00 0.00 66 ARG A O 20
ATOM 30913 N N . ASP A 1 67 ? 2.259 7.604 -13.337 1.00 0.00 67 ASP A N 20
ATOM 30914 C CA . ASP A 1 67 ? 2.540 6.264 -12.834 1.00 0.00 67 ASP A CA 20
ATOM 30915 C C . ASP A 1 67 ? 1.774 5.996 -11.542 1.00 0.00 67 ASP A C 20
ATOM 30916 O O . ASP A 1 67 ? 1.151 4.947 -11.385 1.00 0.00 67 ASP A O 20
ATOM 30925 N N . ALA A 1 68 ? 1.828 6.952 -10.620 1.00 0.00 68 ALA A N 20
ATOM 30926 C CA . ALA A 1 68 ? 1.139 6.820 -9.342 1.00 0.00 68 ALA A CA 20
ATOM 30927 C C . ALA A 1 68 ? -0.363 6.650 -9.543 1.00 0.00 68 ALA A C 20
ATOM 30928 O O . ALA A 1 68 ? -0.998 5.832 -8.878 1.00 0.00 68 ALA A O 20
ATOM 30935 N N . GLN A 1 69 ? -0.924 7.427 -10.464 1.00 0.00 69 GLN A N 20
ATOM 30936 C CA . GLN A 1 69 ? -2.352 7.362 -10.751 1.00 0.00 69 GLN A CA 20
ATOM 30937 C C . GLN A 1 69 ? -2.767 5.945 -11.134 1.00 0.00 69 GLN A C 20
ATOM 30938 O O . GLN A 1 69 ? -3.650 5.356 -10.509 1.00 0.00 69 GLN A O 20
ATOM 30952 N N . ASP A 1 70 ? -2.125 5.404 -12.163 1.00 0.00 70 ASP A N 20
ATOM 30953 C CA . ASP A 1 70 ? -2.426 4.056 -12.629 1.00 0.00 70 ASP A CA 20
ATOM 30954 C C . ASP A 1 70 ? -2.398 3.062 -11.472 1.00 0.00 70 ASP A C 20
ATOM 30955 O O . ASP A 1 70 ? -3.365 2.337 -11.239 1.00 0.00 70 ASP A O 20
ATOM 30964 N N . ALA A 1 71 ? -1.283 3.034 -10.750 1.00 0.00 71 ALA A N 20
ATOM 30965 C CA . ALA A 1 71 ? -1.129 2.130 -9.616 1.00 0.00 71 ALA A CA 20
ATOM 30966 C C . ALA A 1 71 ? -2.326 2.221 -8.676 1.00 0.00 71 ALA A C 20
ATOM 30967 O O . ALA A 1 71 ? -3.015 1.229 -8.437 1.00 0.00 71 ALA A O 20
ATOM 30974 N N . GLU A 1 72 ? -2.566 3.415 -8.144 1.00 0.00 72 GLU A N 20
ATOM 30975 C CA . GLU A 1 72 ? -3.679 3.633 -7.228 1.00 0.00 72 GLU A CA 20
ATOM 30976 C C . GLU A 1 72 ? -4.975 3.067 -7.802 1.00 0.00 72 GLU A C 20
ATOM 30977 O O . GLU A 1 72 ? -5.583 2.169 -7.222 1.00 0.00 72 GLU A O 20
ATOM 30989 N N . ALA A 1 73 ? -5.391 3.602 -8.946 1.00 0.00 73 ALA A N 20
ATOM 30990 C CA . ALA A 1 73 ? -6.613 3.150 -9.600 1.00 0.00 73 ALA A CA 20
ATOM 30991 C C . ALA A 1 73 ? -6.723 1.629 -9.569 1.00 0.00 73 ALA A C 20
ATOM 30992 O O . ALA A 1 73 ? -7.649 1.076 -8.978 1.00 0.00 73 ALA A O 20
ATOM 30999 N N . ALA A 1 74 ? -5.771 0.959 -10.210 1.00 0.00 74 ALA A N 20
ATOM 31000 C CA . ALA A 1 74 ? -5.760 -0.498 -10.255 1.00 0.00 74 ALA A CA 20
ATOM 31001 C C . ALA A 1 74 ? -6.039 -1.091 -8.879 1.00 0.00 74 ALA A C 20
ATOM 31002 O O . ALA A 1 74 ? -7.132 -1.595 -8.620 1.00 0.00 74 ALA A O 20
ATOM 31009 N N . MET A 1 75 ? -5.045 -1.028 -7.999 1.00 0.00 75 MET A N 20
ATOM 31010 C CA . MET A 1 75 ? -5.185 -1.560 -6.648 1.00 0.00 75 MET A CA 20
ATOM 31011 C C . MET A 1 75 ? -6.544 -1.196 -6.059 1.00 0.00 75 MET A C 20
ATOM 31012 O O . MET A 1 75 ? -7.436 -2.039 -5.964 1.00 0.00 75 MET A O 20
ATOM 31026 N N . ASP A 1 76 ? -6.694 0.064 -5.665 1.00 0.00 76 ASP A N 20
ATOM 31027 C CA . ASP A 1 76 ? -7.945 0.540 -5.085 1.00 0.00 76 ASP A CA 20
ATOM 31028 C C . ASP A 1 76 ? -9.141 -0.157 -5.727 1.00 0.00 76 ASP A C 20
ATOM 31029 O O . ASP A 1 76 ? -9.453 0.074 -6.894 1.00 0.00 76 ASP A O 20
ATOM 31038 N N . GLY A 1 77 ? -9.806 -1.012 -4.956 1.00 0.00 77 GLY A N 20
ATOM 31039 C CA . GLY A 1 77 ? -10.959 -1.730 -5.467 1.00 0.00 77 GLY A CA 20
ATOM 31040 C C . GLY A 1 77 ? -10.608 -3.125 -5.944 1.00 0.00 77 GLY A C 20
ATOM 31041 O O . GLY A 1 77 ? -11.113 -3.583 -6.968 1.00 0.00 77 GLY A O 20
ATOM 31045 N N . ALA A 1 78 ? -9.739 -3.802 -5.200 1.00 0.00 78 ALA A N 20
ATOM 31046 C CA . ALA A 1 78 ? -9.322 -5.153 -5.552 1.00 0.00 78 ALA A CA 20
ATOM 31047 C C . ALA A 1 78 ? -9.652 -6.139 -4.437 1.00 0.00 78 ALA A C 20
ATOM 31048 O O . ALA A 1 78 ? -9.943 -5.739 -3.310 1.00 0.00 78 ALA A O 20
ATOM 31055 N N . GLU A 1 79 ? -9.606 -7.428 -4.758 1.00 0.00 79 GLU A N 20
ATOM 31056 C CA . GLU A 1 79 ? -9.903 -8.469 -3.782 1.00 0.00 79 GLU A CA 20
ATOM 31057 C C . GLU A 1 79 ? -8.627 -9.181 -3.341 1.00 0.00 79 GLU A C 20
ATOM 31058 O O . GLU A 1 79 ? -8.086 -10.016 -4.068 1.00 0.00 79 GLU A O 20
ATOM 31070 N N . LEU A 1 80 ? -8.151 -8.845 -2.148 1.00 0.00 80 LEU A N 20
ATOM 31071 C CA . LEU A 1 80 ? -6.938 -9.451 -1.609 1.00 0.00 80 LEU A CA 20
ATOM 31072 C C . LEU A 1 80 ? -7.008 -9.551 -0.089 1.00 0.00 80 LEU A C 20
ATOM 31073 O O . LEU A 1 80 ? -7.655 -8.734 0.568 1.00 0.00 80 LEU A O 20
ATOM 31089 N N . ASP A 1 81 ? -6.338 -10.556 0.464 1.00 0.00 81 ASP A N 20
ATOM 31090 C CA . ASP A 1 81 ? -6.322 -10.761 1.908 1.00 0.00 81 ASP A CA 20
ATOM 31091 C C . ASP A 1 81 ? -7.741 -10.859 2.459 1.00 0.00 81 ASP A C 20
ATOM 31092 O O . ASP A 1 81 ? -7.995 -10.511 3.611 1.00 0.00 81 ASP A O 20
ATOM 31101 N N . GLY A 1 82 ? -8.662 -11.334 1.627 1.00 0.00 82 GLY A N 20
ATOM 31102 C CA . GLY A 1 82 ? -10.044 -11.468 2.049 1.00 0.00 82 GLY A CA 20
ATOM 31103 C C . GLY A 1 82 ? -10.685 -10.132 2.369 1.00 0.00 82 GLY A C 20
ATOM 31104 O O . GLY A 1 82 ? -11.689 -10.072 3.078 1.00 0.00 82 GLY A O 20
ATOM 31108 N N . ARG A 1 83 ? -10.102 -9.058 1.846 1.00 0.00 83 ARG A N 20
ATOM 31109 C CA . ARG A 1 83 ? -10.621 -7.716 2.082 1.00 0.00 83 ARG A CA 20
ATOM 31110 C C . ARG A 1 83 ? -10.273 -6.787 0.923 1.00 0.00 83 ARG A C 20
ATOM 31111 O O . ARG A 1 83 ? -9.504 -7.150 0.034 1.00 0.00 83 ARG A O 20
ATOM 31132 N N . GLU A 1 84 ? -10.847 -5.588 0.940 1.00 0.00 84 GLU A N 20
ATOM 31133 C CA . GLU A 1 84 ? -10.598 -4.608 -0.111 1.00 0.00 84 GLU A CA 20
ATOM 31134 C C . GLU A 1 84 ? -9.441 -3.688 0.266 1.00 0.00 84 GLU A C 20
ATOM 31135 O O . GLU A 1 84 ? -9.630 -2.682 0.952 1.00 0.00 84 GLU A O 20
ATOM 31147 N N . LEU A 1 85 ? -8.242 -4.039 -0.187 1.00 0.00 85 LEU A N 20
ATOM 31148 C CA . LEU A 1 85 ? -7.052 -3.245 0.102 1.00 0.00 85 LEU A CA 20
ATOM 31149 C C . LEU A 1 85 ? -7.277 -1.778 -0.250 1.00 0.00 85 LEU A C 20
ATOM 31150 O O . LEU A 1 85 ? -7.390 -1.422 -1.423 1.00 0.00 85 LEU A O 20
ATOM 31166 N N . ARG A 1 86 ? -7.339 -0.932 0.773 1.00 0.00 86 ARG A N 20
ATOM 31167 C CA . ARG A 1 86 ? -7.549 0.496 0.572 1.00 0.00 86 ARG A CA 20
ATOM 31168 C C . ARG A 1 86 ? -6.258 1.179 0.129 1.00 0.00 86 ARG A C 20
ATOM 31169 O O . ARG A 1 86 ? -5.518 1.722 0.950 1.00 0.00 86 ARG A O 20
ATOM 31190 N N . VAL A 1 87 ? -5.993 1.146 -1.173 1.00 0.00 87 VAL A N 20
ATOM 31191 C CA . VAL A 1 87 ? -4.792 1.761 -1.724 1.00 0.00 87 VAL A CA 20
ATOM 31192 C C . VAL A 1 87 ? -5.120 3.074 -2.426 1.00 0.00 87 VAL A C 20
ATOM 31193 O O . VAL A 1 87 ? -5.478 3.087 -3.604 1.00 0.00 87 VAL A O 20
ATOM 31206 N N . GLN A 1 88 ? -4.994 4.177 -1.696 1.00 0.00 88 GLN A N 20
ATOM 31207 C CA . GLN A 1 88 ? -5.278 5.496 -2.249 1.00 0.00 88 GLN A CA 20
ATOM 31208 C C . GLN A 1 88 ? -4.349 6.548 -1.652 1.00 0.00 88 GLN A C 20
ATOM 31209 O O . GLN A 1 88 ? -3.658 6.293 -0.665 1.00 0.00 88 GLN A O 20
ATOM 31223 N N . VAL A 1 89 ? -4.337 7.732 -2.256 1.00 0.00 89 VAL A N 20
ATOM 31224 C CA . VAL A 1 89 ? -3.493 8.823 -1.784 1.00 0.00 89 VAL A CA 20
ATOM 31225 C C . VAL A 1 89 ? -3.853 9.217 -0.356 1.00 0.00 89 VAL A C 20
ATOM 31226 O O . VAL A 1 89 ? -5.015 9.144 0.045 1.00 0.00 89 VAL A O 20
ATOM 31239 N N . ALA A 1 90 ? -2.849 9.635 0.408 1.00 0.00 90 ALA A N 20
ATOM 31240 C CA . ALA A 1 90 ? -3.060 10.044 1.791 1.00 0.00 90 ALA A CA 20
ATOM 31241 C C . ALA A 1 90 ? -3.620 11.460 1.866 1.00 0.00 90 ALA A C 20
ATOM 31242 O O . ALA A 1 90 ? -4.714 11.679 2.385 1.00 0.00 90 ALA A O 20
ATOM 31249 N N . ARG A 1 91 ? -2.861 12.419 1.345 1.00 0.00 91 ARG A N 20
ATOM 31250 C CA . ARG A 1 91 ? -3.281 13.815 1.355 1.00 0.00 91 ARG A CA 20
ATOM 31251 C C . ARG A 1 91 ? -3.983 14.181 0.050 1.00 0.00 91 ARG A C 20
ATOM 31252 O O . ARG A 1 91 ? -3.335 14.485 -0.952 1.00 0.00 91 ARG A O 20
ATOM 31273 N N . TYR A 1 92 ? -5.311 14.150 0.070 1.00 0.00 92 TYR A N 20
ATOM 31274 C CA . TYR A 1 92 ? -6.101 14.475 -1.112 1.00 0.00 92 TYR A CA 20
ATOM 31275 C C . TYR A 1 92 ? -6.733 15.858 -0.981 1.00 0.00 92 TYR A C 20
ATOM 31276 O O . TYR A 1 92 ? -6.987 16.334 0.124 1.00 0.00 92 TYR A O 20
ATOM 31294 N N . GLY A 1 93 ? -6.984 16.497 -2.120 1.00 0.00 93 GLY A N 20
ATOM 31295 C CA . GLY A 1 93 ? -7.584 17.818 -2.112 1.00 0.00 93 GLY A CA 20
ATOM 31296 C C . GLY A 1 93 ? -6.573 18.915 -2.379 1.00 0.00 93 GLY A C 20
ATOM 31297 O O . GLY A 1 93 ? -6.239 19.692 -1.484 1.00 0.00 93 GLY A O 20
ATOM 31301 N N . ARG A 1 94 ? -6.083 18.979 -3.613 1.00 0.00 94 ARG A N 20
ATOM 31302 C CA . ARG A 1 94 ? -5.102 19.988 -3.994 1.00 0.00 94 ARG A CA 20
ATOM 31303 C C . ARG A 1 94 ? -5.771 21.147 -4.728 1.00 0.00 94 ARG A C 20
ATOM 31304 O O . ARG A 1 94 ? -6.151 21.021 -5.892 1.00 0.00 94 ARG A O 20
ATOM 31325 N N . ARG A 1 95 ? -5.911 22.275 -4.038 1.00 0.00 95 ARG A N 20
ATOM 31326 C CA . ARG A 1 95 ? -6.536 23.455 -4.623 1.00 0.00 95 ARG A CA 20
ATOM 31327 C C . ARG A 1 95 ? -5.947 23.756 -5.998 1.00 0.00 95 ARG A C 20
ATOM 31328 O O . ARG A 1 95 ? -4.731 23.876 -6.151 1.00 0.00 95 ARG A O 20
ATOM 31349 N N . ASP A 1 96 ? -6.817 23.876 -6.995 1.00 0.00 96 ASP A N 20
ATOM 31350 C CA . ASP A 1 96 ? -6.384 24.164 -8.358 1.00 0.00 96 ASP A CA 20
ATOM 31351 C C . ASP A 1 96 ? -6.488 25.656 -8.657 1.00 0.00 96 ASP A C 20
ATOM 31352 O O . ASP A 1 96 ? -7.581 26.225 -8.659 1.00 0.00 96 ASP A O 20
ATOM 31361 N N . LEU A 1 97 ? -5.345 26.284 -8.910 1.00 0.00 97 LEU A N 20
ATOM 31362 C CA . LEU A 1 97 ? -5.307 27.712 -9.210 1.00 0.00 97 LEU A CA 20
ATOM 31363 C C . LEU A 1 97 ? -4.393 27.994 -10.398 1.00 0.00 97 LEU A C 20
ATOM 31364 O O . LEU A 1 97 ? -3.207 27.664 -10.373 1.00 0.00 97 LEU A O 20
ATOM 31380 N N . SER A 1 98 ? -4.952 28.608 -11.436 1.00 0.00 98 SER A N 20
ATOM 31381 C CA . SER A 1 98 ? -4.187 28.934 -12.634 1.00 0.00 98 SER A CA 20
ATOM 31382 C C . SER A 1 98 ? -4.909 29.986 -13.470 1.00 0.00 98 SER A C 20
ATOM 31383 O O . SER A 1 98 ? -6.100 30.232 -13.285 1.00 0.00 98 SER A O 20
ATOM 31391 N N . GLY A 1 99 ? -4.177 30.605 -14.392 1.00 0.00 99 GLY A N 20
ATOM 31392 C CA . GLY A 1 99 ? -4.764 31.624 -15.243 1.00 0.00 99 GLY A CA 20
ATOM 31393 C C . GLY A 1 99 ? -3.779 32.720 -15.597 1.00 0.00 99 GLY A C 20
ATOM 31394 O O . GLY A 1 99 ? -2.738 32.879 -14.959 1.00 0.00 99 GLY A O 20
ATOM 31398 N N . PRO A 1 100 ? -4.104 33.499 -16.639 1.00 0.00 100 PRO A N 20
ATOM 31399 C CA . PRO A 1 100 ? -3.253 34.599 -17.102 1.00 0.00 100 PRO A CA 20
ATOM 31400 C C . PRO A 1 100 ? -3.360 35.830 -16.208 1.00 0.00 100 PRO A C 20
ATOM 31401 O O . PRO A 1 100 ? -4.372 36.036 -15.538 1.00 0.00 100 PRO A O 20
ATOM 31412 N N . SER A 1 101 ? -2.310 36.646 -16.204 1.00 0.00 101 SER A N 20
ATOM 31413 C CA . SER A 1 101 ? -2.286 37.855 -15.390 1.00 0.00 101 SER A CA 20
ATOM 31414 C C . SER A 1 101 ? -1.101 38.740 -15.767 1.00 0.00 101 SER A C 20
ATOM 31415 O O . SER A 1 101 ? 0.051 38.404 -15.490 1.00 0.00 101 SER A O 20
ATOM 31423 N N . SER A 1 102 ? -1.393 39.871 -16.400 1.00 0.00 102 SER A N 20
ATOM 31424 C CA . SER A 1 102 ? -0.352 40.803 -16.819 1.00 0.00 102 SER A CA 20
ATOM 31425 C C . SER A 1 102 ? 0.402 41.354 -15.612 1.00 0.00 102 SER A C 20
ATOM 31426 O O . SER A 1 102 ? 0.050 41.076 -14.467 1.00 0.00 102 SER A O 20
ATOM 31434 N N . GLY A 1 103 ? 1.442 42.138 -15.880 1.00 0.00 103 GLY A N 20
ATOM 31435 C CA . GLY A 1 103 ? 2.230 42.716 -14.807 1.00 0.00 103 GLY A CA 20
ATOM 31436 C C . GLY A 1 103 ? 3.615 43.131 -15.263 1.00 0.00 103 GLY A C 20
ATOM 31437 O O . GLY A 1 103 ? 4.041 44.261 -15.027 1.00 0.00 103 GLY A O 20
#

CATH classification: 3.30.70.330

Organism: Homo sapiens (NCBI:txid9606)